Protein 4UQF (pdb70)

Radius of gyration: 34.8 Å; Cα contacts (8 Å, |Δi|>4): 4402; chains: 10; bounding box: 79×97×88 Å

InterPro domains:
  IPR001474 GTP cyclohydrolase I [MF_00223] (5-187)
  IPR001474 GTP cyclohydrolase I [NF006826] (2-188)
  IPR001474 GTP cyclohydrolase I [PTHR11109] (3-188)
  IPR001474 GTP cyclohydrolase I [TIGR00063] (9-188)
  IPR018234 GTP cyclohydrolase I, conserved site [PS00859] (65-81)
  IPR018234 GTP cyclohydrolase I, conserved site [PS00860] (114-124)
  IPR020602 GTP cyclohydrolase I domain [PF01227] (10-186)
  IPR043133 GTP cyclohydrolase I, C-terminal/NADPH-dependent 7-cyano-7-deazaguanine reductase [G3DSA:3.30.1130.10] (55-189)
  IPR043134 GTP cyclohydrolase I, N-terminal domain [G3DSA:1.10.286.10] (1-54)

Structure (mmCIF, N/CA/C/O backbone):
data_4UQF
#
_entry.id   4UQF
#
_cell.length_a   78.249
_cell.length_b   141.847
_cell.length_c   90.776
_cell.angle_alpha   90.00
_cell.angle_beta   104.61
_cell.angle_gamma   90.00
#
_symmetry.space_group_name_H-M   'P 1 21 1'
#
loop_
_atom_site.group_PDB
_atom_site.id
_atom_site.type_symbol
_atom_site.label_atom_id
_atom_site.label_alt_id
_atom_site.label_comp_id
_atom_site.label_asym_id
_atom_site.label_entity_id
_atom_site.label_seq_id
_atom_site.pdbx_PDB_ins_code
_atom_site.Cartn_x
_atom_site.Cartn_y
_atom_site.Cartn_z
_atom_site.occupancy
_atom_site.B_iso_or_equiv
_atom_site.auth_seq_id
_atom_site.auth_comp_id
_atom_site.auth_asym_id
_atom_site.auth_atom_id
_atom_site.pdbx_PDB_model_num
ATOM 1 N N . GLN A 1 16 ? 11.170 4.727 8.608 1.00 75.31 3 GLN A N 1
ATOM 2 C CA . GLN A 1 16 ? 9.758 4.902 8.153 1.00 73.99 3 GLN A CA 1
ATOM 3 C C . GLN A 1 16 ? 9.106 6.022 8.935 1.00 68.91 3 GLN A C 1
ATOM 4 O O . GLN A 1 16 ? 8.977 5.941 10.155 1.00 66.07 3 GLN A O 1
ATOM 10 N N . ILE A 1 17 ? 8.682 7.058 8.230 1.00 56.71 4 ILE A N 1
ATOM 11 C CA . ILE A 1 17 ? 8.128 8.205 8.876 1.00 47.23 4 ILE A CA 1
ATOM 12 C C . ILE A 1 17 ? 6.632 7.973 9.039 1.00 42.94 4 ILE A C 1
ATOM 13 O O . ILE A 1 17 ? 6.017 7.339 8.202 1.00 45.34 4 ILE A O 1
ATOM 18 N N . ASP A 1 18 ? 6.052 8.456 10.128 1.00 40.09 5 ASP A N 1
ATOM 19 C CA . ASP A 1 18 ? 4.620 8.332 10.322 1.00 41.23 5 ASP A CA 1
ATOM 20 C C . ASP A 1 18 ? 3.924 9.475 9.605 1.00 41.00 5 ASP A C 1
ATOM 21 O O . ASP A 1 18 ? 3.616 10.530 10.186 1.00 41.20 5 ASP A O 1
ATOM 26 N N . LYS A 1 19 ? 3.641 9.242 8.332 1.00 42.10 6 LYS A N 1
ATOM 27 C CA . LYS A 1 19 ? 3.036 10.263 7.488 1.00 43.57 6 LYS A CA 1
ATOM 28 C C . LYS A 1 19 ? 1.645 10.671 7.957 1.00 42.08 6 LYS A C 1
ATOM 29 O O . LYS A 1 19 ? 1.284 11.852 7.863 1.00 44.14 6 LYS A O 1
ATOM 35 N N . GLN A 1 20 ? 0.871 9.715 8.461 1.00 42.06 7 GLN A N 1
ATOM 36 C CA . GLN A 1 20 ? -0.526 9.993 8.862 1.00 40.76 7 GLN A CA 1
ATOM 37 C C . GLN A 1 20 ? -0.502 10.967 10.044 1.00 42.88 7 GLN A C 1
ATOM 38 O O . GLN A 1 20 ? -1.275 11.934 10.079 1.00 42.13 7 GLN A O 1
ATOM 44 N N . LYS A 1 21 ? 0.462 10.790 10.953 1.00 41.04 8 LYS A N 1
ATOM 45 C CA . LYS A 1 21 ? 0.591 11.691 12.099 1.00 43.57 8 LYS A CA 1
ATOM 46 C C . LYS A 1 21 ? 0.927 13.126 11.636 1.00 46.41 8 LYS A C 1
ATOM 47 O O . LYS A 1 21 ? 0.348 14.099 12.106 1.00 40.43 8 LYS A O 1
ATOM 53 N N . ILE A 1 22 ? 1.829 13.235 10.668 1.00 41.20 9 ILE A N 1
ATOM 54 C CA . ILE A 1 22 ? 2.177 14.525 10.111 1.00 36.49 9 ILE A CA 1
ATOM 55 C C . ILE A 1 22 ? 0.987 15.150 9.410 1.00 34.08 9 ILE A C 1
ATOM 56 O O . ILE A 1 22 ? 0.698 16.339 9.586 1.00 35.06 9 ILE A O 1
ATOM 61 N N . ALA A 1 23 ? 0.291 14.351 8.609 1.00 32.16 10 ALA A N 1
ATOM 62 C CA . ALA A 1 23 ? -0.889 14.843 7.924 1.00 33.38 10 ALA A CA 1
ATOM 63 C C . ALA A 1 23 ? -1.929 15.410 8.903 1.00 34.66 10 ALA A C 1
ATOM 64 O O . ALA A 1 23 ? -2.532 16.435 8.633 1.00 40.88 10 ALA A O 1
ATOM 66 N N . ASP A 1 24 ? -2.151 14.731 10.015 1.00 38.06 11 ASP A N 1
ATOM 67 C CA . ASP A 1 24 ? -3.116 15.198 11.009 1.00 40.28 11 ASP A CA 1
ATOM 68 C C . ASP A 1 24 ? -2.680 16.528 11.569 1.00 41.98 11 ASP A C 1
ATOM 69 O O . ASP A 1 24 ? -3.493 17.441 11.741 1.00 42.18 11 ASP A O 1
ATOM 74 N N . ALA A 1 25 ? -1.389 16.665 11.828 1.00 38.87 12 ALA A N 1
ATOM 75 C CA . ALA A 1 25 ? -0.873 17.934 12.325 1.00 40.76 12 ALA A CA 1
ATOM 76 C C . ALA A 1 25 ? -1.048 19.066 11.276 1.00 40.27 12 ALA A C 1
ATOM 77 O O . ALA A 1 25 ? -1.354 20.211 11.628 1.00 35.27 12 ALA A O 1
ATOM 79 N N . VAL A 1 26 ? -0.848 18.744 9.999 1.00 36.28 13 VAL A N 1
ATOM 80 C CA . VAL A 1 26 ? -0.963 19.750 8.966 1.00 37.08 13 VAL A CA 1
ATOM 81 C C . VAL A 1 26 ? -2.385 20.216 8.862 1.00 37.84 13 VAL A C 1
ATOM 82 O O . VAL A 1 26 ? -2.651 21.403 8.717 1.00 40.48 13 VAL A O 1
ATOM 86 N N . LYS A 1 27 ? -3.310 19.288 8.985 1.00 42.81 14 LYS A N 1
ATOM 87 C CA . LYS A 1 27 ? -4.716 19.636 8.957 1.00 42.33 14 LYS A CA 1
ATOM 88 C C . LYS A 1 27 ? -5.063 20.584 10.094 1.00 34.46 14 LYS A C 1
ATOM 89 O O . LYS A 1 27 ? -5.783 21.566 9.903 1.00 31.68 14 LYS A O 1
ATOM 95 N N . VAL A 1 28 ? -4.535 20.302 11.269 1.00 32.03 15 VAL A N 1
ATOM 96 C CA . VAL A 1 28 ? -4.739 21.193 12.425 1.00 36.67 15 VAL A CA 1
ATOM 97 C C . VAL A 1 28 ? -4.213 22.598 12.132 1.00 38.25 15 VAL A C 1
ATOM 98 O O . VAL A 1 28 ? -4.861 23.594 12.417 1.00 37.98 15 VAL A O 1
ATOM 102 N N . ILE A 1 29 ? -3.028 22.661 11.533 1.00 34.34 16 ILE A N 1
ATOM 103 C CA . ILE A 1 29 ? -2.460 23.924 11.178 1.00 30.51 16 ILE A CA 1
ATOM 104 C C . ILE A 1 29 ? -3.344 24.699 10.230 1.00 29.53 16 ILE A C 1
ATOM 105 O O . ILE A 1 29 ? -3.558 25.901 10.391 1.00 32.56 16 ILE A O 1
ATOM 110 N N . LEU A 1 30 ? -3.832 24.030 9.192 1.00 31.83 17 LEU A N 1
ATOM 111 C CA . LEU A 1 30 ? -4.707 24.677 8.224 1.00 35.92 17 LEU A CA 1
ATOM 112 C C . LEU A 1 30 ? -5.988 25.235 8.885 1.00 40.32 17 LEU A C 1
ATOM 113 O O . LEU A 1 30 ? -6.444 26.321 8.507 1.00 41.49 17 LEU A O 1
ATOM 118 N N . GLU A 1 31 ? -6.587 24.486 9.803 1.00 37.77 18 GLU A N 1
ATOM 119 C CA . GLU A 1 31 ? -7.785 24.995 10.486 1.00 44.92 18 GLU A CA 1
ATOM 120 C C . GLU A 1 31 ? -7.374 26.206 11.284 1.00 41.58 18 GLU A C 1
ATOM 121 O O . GLU A 1 31 ? -8.015 27.247 11.225 1.00 37.10 18 GLU A O 1
ATOM 127 N N . ALA A 1 32 ? -6.256 26.082 11.981 1.00 37.38 19 ALA A N 1
ATOM 128 C CA . ALA A 1 32 ? -5.829 27.123 12.898 1.00 35.49 19 ALA A CA 1
ATOM 129 C C . ALA A 1 32 ? -5.542 28.447 12.196 1.00 36.63 19 ALA A C 1
ATOM 130 O O . ALA A 1 32 ? -5.745 29.499 12.789 1.00 39.91 19 ALA A O 1
ATOM 132 N N . VAL A 1 33 ? -5.079 28.412 10.949 1.00 36.04 20 VAL A N 1
ATOM 133 C CA . VAL A 1 33 ? -4.770 29.674 10.242 1.00 34.27 20 VAL A CA 1
ATOM 134 C C . VAL A 1 33 ? -5.992 30.269 9.596 1.00 33.46 20 VAL A C 1
ATOM 135 O O . VAL A 1 33 ? -5.934 31.369 9.087 1.00 37.87 20 VAL A O 1
ATOM 139 N N . GLY A 1 34 ? -7.111 29.564 9.634 1.00 36.38 21 GLY A N 1
ATOM 140 C CA . GLY A 1 34 ? -8.378 30.136 9.181 1.00 38.10 21 GLY A CA 1
ATOM 141 C C . GLY A 1 34 ? -8.736 29.688 7.788 1.00 40.66 21 GLY A C 1
ATOM 142 O O . GLY A 1 34 ? -9.503 30.318 7.084 1.00 38.09 21 GLY A O 1
ATOM 143 N N . GLU A 1 35 ? -8.168 28.572 7.377 1.00 46.69 22 GLU A N 1
ATOM 144 C CA . GLU A 1 35 ? -8.411 28.042 6.052 1.00 46.78 22 GLU A CA 1
ATOM 145 C C . GLU A 1 35 ? -9.505 26.990 6.152 1.00 46.18 22 GLU A C 1
ATOM 146 O O . GLU A 1 35 ? -9.836 26.526 7.251 1.00 43.35 22 GLU A O 1
ATOM 152 N N . ASN A 1 36 ? -10.071 26.611 5.022 1.00 45.51 23 ASN A N 1
ATOM 153 C CA . ASN A 1 36 ? -11.032 25.509 4.988 1.00 50.77 23 ASN A CA 1
ATOM 154 C C . ASN A 1 36 ? -10.372 24.229 4.477 1.00 47.11 23 ASN A C 1
ATOM 155 O O . ASN A 1 36 ? -10.219 24.035 3.273 1.00 45.96 23 ASN A O 1
ATOM 160 N N . PRO A 1 37 ? -10.007 23.329 5.396 1.00 48.72 24 PRO A N 1
ATOM 161 C CA . PRO A 1 37 ? -9.236 22.142 5.007 1.00 50.05 24 PRO A CA 1
ATOM 162 C C . PRO A 1 37 ? -9.989 21.189 4.094 1.00 56.28 24 PRO A C 1
ATOM 163 O O . PRO A 1 37 ? -9.366 20.296 3.530 1.00 52.33 24 PRO A O 1
ATOM 167 N N . ASP A 1 38 ? -11.309 21.357 3.975 1.00 60.80 25 ASP A N 1
ATOM 168 C CA . ASP A 1 38 ? -12.107 20.492 3.120 1.00 58.19 25 ASP A CA 1
ATOM 169 C C . ASP A 1 38 ? -12.266 21.013 1.705 1.00 56.62 25 ASP A C 1
ATOM 170 O O . ASP A 1 38 ? -12.784 20.300 0.858 1.00 57.89 25 ASP A O 1
ATOM 175 N N . ARG A 1 39 ? -11.799 22.225 1.415 1.00 57.08 26 ARG A N 1
ATOM 176 C CA . ARG A 1 39 ? -11.912 22.739 0.046 1.00 50.66 26 ARG A CA 1
ATOM 177 C C . ARG A 1 39 ? -11.005 21.936 -0.882 1.00 52.13 26 ARG A C 1
ATOM 178 O O . ARG A 1 39 ? -10.013 21.354 -0.448 1.00 59.52 26 ARG A O 1
ATOM 186 N N . GLU A 1 40 ? -11.356 21.925 -2.157 1.00 56.22 27 GLU A N 1
ATOM 187 C CA . GLU A 1 40 ? -10.788 20.985 -3.122 1.00 65.08 27 GLU A CA 1
ATOM 188 C C . GLU A 1 40 ? -9.262 21.108 -3.194 1.00 60.07 27 GLU A C 1
ATOM 189 O O . GLU A 1 40 ? -8.561 20.107 -3.228 1.00 59.55 27 GLU A O 1
ATOM 195 N N . GLY A 1 41 ? -8.749 22.328 -3.133 1.00 57.37 28 GLY A N 1
ATOM 196 C CA . GLY A 1 41 ? -7.316 22.558 -3.242 1.00 48.80 28 GLY A CA 1
ATOM 197 C C . GLY A 1 41 ? -6.514 22.095 -2.045 1.00 48.69 28 GLY A C 1
ATOM 198 O O . GLY A 1 41 ? -5.277 22.001 -2.140 1.00 52.45 28 GLY A O 1
ATOM 199 N N . LEU A 1 42 ? -7.175 21.855 -0.904 1.00 41.22 29 LEU A N 1
ATOM 200 C CA . LEU A 1 42 ? -6.455 21.487 0.314 1.00 45.61 29 LEU A CA 1
ATOM 201 C C . LEU A 1 42 ? -6.675 20.076 0.794 1.00 43.59 29 LEU A C 1
ATOM 202 O O . LEU A 1 42 ? -5.943 19.607 1.653 1.00 49.85 29 LEU A O 1
ATOM 207 N N . ILE A 1 43 ? -7.635 19.386 0.220 1.00 45.45 30 ILE A N 1
ATOM 208 C CA . ILE A 1 43 ? -7.974 18.046 0.687 1.00 50.59 30 ILE A CA 1
ATOM 209 C C . ILE A 1 43 ? -6.762 17.117 0.792 1.00 42.11 30 ILE A C 1
ATOM 210 O O . ILE A 1 43 ? -6.576 16.472 1.809 1.00 43.28 30 ILE A O 1
ATOM 215 N N . ASP A 1 44 ? -5.936 17.094 -0.241 1.00 37.25 31 ASP A N 1
ATOM 216 C CA . ASP A 1 44 ? -4.763 16.262 -0.262 1.00 42.72 31 ASP A CA 1
ATOM 217 C C . ASP A 1 44 ? -3.495 16.910 0.264 1.00 39.86 31 ASP A C 1
ATOM 218 O O . ASP A 1 44 ? -2.422 16.309 0.235 1.00 38.69 31 ASP A O 1
ATOM 223 N N . THR A 1 45 ? -3.604 18.134 0.751 1.00 39.73 32 THR A N 1
ATOM 224 C CA . THR A 1 45 ? -2.391 18.875 1.105 1.00 40.52 32 THR A CA 1
ATOM 225 C C . THR A 1 45 ? -1.679 18.228 2.305 1.00 36.57 32 THR A C 1
ATOM 226 O O . THR A 1 45 ? -0.467 18.104 2.325 1.00 39.82 32 THR A O 1
ATOM 230 N N . PRO A 1 46 ? -2.447 17.807 3.311 1.00 35.28 33 PRO A N 1
ATOM 231 C CA . PRO A 1 46 ? -1.788 17.204 4.460 1.00 35.46 33 PRO A CA 1
ATOM 232 C C . PRO A 1 46 ? -0.884 16.061 4.090 1.00 35.15 33 PRO A C 1
ATOM 233 O O . PRO A 1 46 ? 0.256 16.004 4.552 1.00 39.24 33 PRO A O 1
ATOM 237 N N . MET A 1 47 ? -1.365 15.161 3.258 1.00 36.85 34 MET A N 1
ATOM 238 C CA . MET A 1 47 ? -0.544 14.022 2.849 1.00 40.98 34 MET A CA 1
ATOM 239 C C . MET A 1 47 ? 0.594 14.445 1.923 1.00 38.05 34 MET A C 1
ATOM 240 O O . MET A 1 47 ? 1.695 13.873 1.964 1.00 35.58 34 MET A O 1
ATOM 245 N N . ARG A 1 48 ? 0.333 15.429 1.078 1.00 35.38 35 ARG A N 1
ATOM 246 C CA . ARG A 1 48 ? 1.373 15.930 0.199 1.00 35.05 35 ARG A CA 1
ATOM 247 C C . ARG A 1 48 ? 2.515 16.554 0.993 1.00 34.60 35 ARG A C 1
ATOM 248 O O . ARG A 1 48 ? 3.700 16.299 0.722 1.00 37.89 35 ARG A O 1
ATOM 256 N N . VAL A 1 49 ? 2.160 17.321 2.013 1.00 32.82 36 VAL A N 1
ATOM 257 C CA . VAL A 1 49 ? 3.171 17.861 2.906 1.00 35.18 36 VAL A CA 1
ATOM 258 C C . VAL A 1 49 ? 3.928 16.736 3.633 1.00 38.19 36 VAL A C 1
ATOM 259 O O . VAL A 1 49 ? 5.157 16.777 3.775 1.00 41.49 36 VAL A O 1
ATOM 263 N N . ALA A 1 50 ? 3.212 15.709 4.073 1.00 39.65 37 ALA A N 1
ATOM 264 C CA . ALA A 1 50 ? 3.885 14.585 4.724 1.00 35.18 37 ALA A CA 1
ATOM 265 C C . ALA A 1 50 ? 4.910 13.952 3.786 1.00 33.58 37 ALA A C 1
ATOM 266 O O . ALA A 1 50 ? 6.025 13.657 4.204 1.00 33.76 37 ALA A O 1
ATOM 268 N N . ARG A 1 51 ? 4.519 13.712 2.544 1.00 33.96 38 ARG A N 1
ATOM 269 C CA . ARG A 1 51 ? 5.391 13.036 1.595 1.00 37.43 38 ARG A CA 1
ATOM 270 C C . ARG A 1 51 ? 6.594 13.904 1.292 1.00 40.30 38 ARG A C 1
ATOM 271 O O . ARG A 1 51 ? 7.706 13.406 1.107 1.00 32.10 38 ARG A O 1
ATOM 279 N N . MET A 1 52 ? 6.353 15.197 1.232 1.00 37.72 39 MET A N 1
ATOM 280 C CA . MET A 1 52 ? 7.425 16.093 1.005 1.00 39.62 39 MET A CA 1
ATOM 281 C C . MET A 1 52 ? 8.424 16.071 2.150 1.00 42.63 39 MET A C 1
ATOM 282 O O . MET A 1 52 ? 9.634 15.952 1.924 1.00 40.96 39 MET A O 1
ATOM 287 N N . TYR A 1 53 ? 7.933 16.118 3.381 1.00 41.64 40 TYR A N 1
ATOM 288 C CA . TYR A 1 53 ? 8.843 16.032 4.522 1.00 40.21 40 TYR A CA 1
ATOM 289 C C . TYR A 1 53 ? 9.624 14.738 4.534 1.00 37.77 40 TYR A C 1
ATOM 290 O O . TYR A 1 53 ? 10.812 14.698 4.876 1.00 37.74 40 TYR A O 1
ATOM 299 N N . GLU A 1 54 ? 8.967 13.649 4.155 1.00 37.84 41 GLU A N 1
ATOM 300 C CA . GLU A 1 54 ? 9.659 12.383 4.108 1.00 38.82 41 GLU A CA 1
ATOM 301 C C . GLU A 1 54 ? 10.891 12.517 3.193 1.00 38.06 41 GLU A C 1
ATOM 302 O O . GLU A 1 54 ? 11.925 11.917 3.459 1.00 43.76 41 GLU A O 1
ATOM 308 N N . GLU A 1 55 ? 10.725 13.228 2.096 1.00 35.38 42 GLU A N 1
ATOM 309 C CA . GLU A 1 55 ? 11.744 13.286 1.092 1.00 44.01 42 GLU A CA 1
ATOM 310 C C . GLU A 1 55 ? 12.836 14.273 1.478 1.00 44.32 42 GLU A C 1
ATOM 311 O O . GLU A 1 55 ? 14.005 13.884 1.523 1.00 43.54 42 GLU A O 1
ATOM 317 N N . VAL A 1 56 ? 12.441 15.493 1.845 1.00 38.25 43 VAL A N 1
ATOM 318 C CA . VAL A 1 56 ? 13.405 16.508 2.187 1.00 36.09 43 VAL A CA 1
ATOM 319 C C . VAL A 1 56 ? 14.091 16.322 3.551 1.00 36.18 43 VAL A C 1
ATOM 320 O O . VAL A 1 56 ? 15.174 16.868 3.775 1.00 38.31 43 VAL A O 1
ATOM 324 N N . PHE A 1 57 ? 13.535 15.497 4.429 1.00 32.62 44 PHE A N 1
ATOM 325 C CA . PHE A 1 57 ? 14.224 15.165 5.674 1.00 31.26 44 PHE A CA 1
ATOM 326 C C . PHE A 1 57 ? 14.765 13.767 5.750 1.00 29.03 44 PHE A C 1
ATOM 327 O O . PHE A 1 57 ? 15.088 13.294 6.832 1.00 33.91 44 PHE A O 1
ATOM 335 N N . ALA A 1 58 ? 14.911 13.112 4.603 1.00 32.62 45 ALA A N 1
ATOM 336 C CA . ALA A 1 58 ? 15.355 11.721 4.591 1.00 34.21 45 ALA A CA 1
ATOM 337 C C . ALA A 1 58 ? 16.746 11.525 5.205 1.00 36.90 45 ALA A C 1
ATOM 338 O O . ALA A 1 58 ? 17.054 10.457 5.787 1.00 46.12 45 ALA A O 1
ATOM 340 N N . GLY A 1 59 ? 17.552 12.582 5.166 1.00 36.54 46 GLY A N 1
ATOM 341 C CA . GLY A 1 59 ? 18.912 12.547 5.720 1.00 36.59 46 GLY A CA 1
ATOM 342 C C . GLY A 1 59 ? 19.007 12.308 7.202 1.00 36.95 46 GLY A C 1
ATOM 343 O O . GLY A 1 59 ? 20.053 11.901 7.702 1.00 32.80 46 GLY A O 1
ATOM 344 N N . LEU A 1 60 ? 17.906 12.564 7.924 1.00 34.69 47 LEU A N 1
ATOM 345 C CA . LEU A 1 60 ? 17.851 12.262 9.352 1.00 33.91 47 LEU A CA 1
ATOM 346 C C . LEU A 1 60 ? 18.083 10.806 9.612 1.00 33.09 47 LEU A C 1
ATOM 347 O O . LEU A 1 60 ? 18.378 10.427 10.733 1.00 42.12 47 LEU A O 1
ATOM 352 N N . LYS A 1 61 ? 17.828 9.969 8.622 1.00 40.21 48 LYS A N 1
ATOM 353 C CA . LYS A 1 61 ? 17.905 8.517 8.810 1.00 49.62 48 LYS A CA 1
ATOM 354 C C . LYS A 1 61 ? 19.180 7.924 8.207 1.00 52.02 48 LYS A C 1
ATOM 355 O O . LYS A 1 61 ? 19.323 6.712 8.198 1.00 66.54 48 LYS A O 1
ATOM 361 N N . LYS A 1 62 ? 20.053 8.759 7.654 1.00 42.48 49 LYS A N 1
ATOM 362 C CA . LYS A 1 62 ? 21.219 8.278 6.916 1.00 44.24 49 LYS A CA 1
ATOM 363 C C . LYS A 1 62 ? 22.509 8.840 7.477 1.00 34.04 49 LYS A C 1
ATOM 364 O O . LYS A 1 62 ? 22.552 9.969 7.920 1.00 33.37 49 LYS A O 1
ATOM 370 N N . ASP A 1 63 ? 23.538 8.027 7.531 1.00 33.92 50 ASP A N 1
ATOM 371 C CA . ASP A 1 63 ? 24.894 8.536 7.814 1.00 32.97 50 ASP A CA 1
ATOM 372 C C . ASP A 1 63 ? 25.455 8.991 6.469 1.00 30.24 50 ASP A C 1
ATOM 373 O O . ASP A 1 63 ? 25.619 8.187 5.566 1.00 29.59 50 ASP A O 1
ATOM 378 N N . PRO A 1 64 ? 25.662 10.297 6.302 1.00 32.12 51 PRO A N 1
ATOM 379 C CA . PRO A 1 64 ? 26.118 10.816 5.017 1.00 33.75 51 PRO A CA 1
ATOM 380 C C . PRO A 1 64 ? 27.564 10.433 4.671 1.00 35.93 51 PRO A C 1
ATOM 381 O O . PRO A 1 64 ? 27.945 10.490 3.517 1.00 37.63 51 PRO A O 1
ATOM 385 N N . SER A 1 65 ? 28.351 10.033 5.654 1.00 35.47 52 SER A N 1
ATOM 386 C CA . SER A 1 65 ? 29.743 9.633 5.398 1.00 33.37 52 SER A CA 1
ATOM 387 C C . SER A 1 65 ? 29.872 8.309 4.624 1.00 34.78 52 SER A C 1
ATOM 388 O O . SER A 1 65 ? 30.978 7.970 4.170 1.00 35.57 52 SER A O 1
ATOM 391 N N . VAL A 1 66 ? 28.795 7.520 4.524 1.00 33.22 53 VAL A N 1
ATOM 392 C CA . VAL A 1 66 ? 28.911 6.160 3.972 1.00 36.32 53 VAL A CA 1
ATOM 393 C C . VAL A 1 66 ? 29.200 6.186 2.491 1.00 34.63 53 VAL A C 1
ATOM 394 O O . VAL A 1 66 ? 29.782 5.253 1.977 1.00 43.27 53 VAL A O 1
ATOM 398 N N . HIS A 1 67 ? 28.853 7.271 1.826 1.00 30.51 54 HIS A N 1
ATOM 399 C CA . HIS A 1 67 ? 29.115 7.362 0.423 1.00 29.76 54 HIS A CA 1
ATOM 400 C C . HIS A 1 67 ? 30.632 7.323 0.124 1.00 30.06 54 HIS A C 1
ATOM 401 O O . HIS A 1 67 ? 30.996 7.033 -1.013 1.00 27.18 54 HIS A O 1
ATOM 408 N N . PHE A 1 68 ? 31.486 7.632 1.102 1.00 27.35 55 PHE A N 1
ATOM 409 C CA . PHE A 1 68 ? 32.938 7.605 0.863 1.00 35.11 55 PHE A CA 1
ATOM 410 C C . PHE A 1 68 ? 33.522 6.286 1.345 1.00 34.59 55 PHE A C 1
ATOM 411 O O . PHE A 1 68 ? 34.754 6.143 1.416 1.00 40.01 55 PHE A O 1
ATOM 419 N N . ASP A 1 69 ? 32.654 5.329 1.674 1.00 32.41 56 ASP A N 1
ATOM 420 C CA . ASP A 1 69 ? 33.082 3.960 1.957 1.00 37.49 56 ASP A CA 1
ATOM 421 C C . ASP A 1 69 ? 32.965 3.195 0.658 1.00 34.28 56 ASP A C 1
ATOM 422 O O . ASP A 1 69 ? 32.023 2.456 0.383 1.00 30.94 56 ASP A O 1
ATOM 427 N N . THR A 1 70 ? 33.941 3.383 -0.161 1.00 33.87 57 THR A N 1
ATOM 428 C CA . THR A 1 70 ? 33.783 2.952 -1.504 1.00 34.82 57 THR A CA 1
ATOM 429 C C . THR A 1 70 ? 35.210 2.966 -2.004 1.00 33.27 57 THR A C 1
ATOM 430 O O . THR A 1 70 ? 36.115 3.509 -1.377 1.00 29.97 57 THR A O 1
ATOM 434 N N . ILE A 1 71 ? 35.361 2.415 -3.171 1.00 33.08 58 ILE A N 1
ATOM 435 C CA . ILE A 1 71 ? 36.651 2.342 -3.753 1.00 37.07 58 ILE A CA 1
ATOM 436 C C . ILE A 1 71 ? 36.805 3.726 -4.337 1.00 39.92 58 ILE A C 1
ATOM 437 O O . ILE A 1 71 ? 35.840 4.301 -4.809 1.00 41.33 58 ILE A O 1
ATOM 442 N N . PHE A 1 72 ? 38.009 4.257 -4.221 1.00 41.34 59 PHE A N 1
ATOM 443 C CA . PHE A 1 72 ? 38.330 5.560 -4.704 1.00 38.25 59 PHE A CA 1
ATOM 444 C C . PHE A 1 72 ? 38.842 5.538 -6.147 1.00 35.50 59 PHE A C 1
ATOM 445 O O . PHE A 1 72 ? 39.270 4.548 -6.739 1.00 41.26 59 PHE A O 1
ATOM 453 N N . GLU A 1 73 ? 38.922 6.729 -6.675 1.00 38.28 60 GLU A N 1
ATOM 454 C CA . GLU A 1 73 ? 39.315 6.874 -8.055 1.00 41.02 60 GLU A CA 1
ATOM 455 C C . GLU A 1 73 ? 40.796 6.763 -8.221 1.00 36.61 60 GLU A C 1
ATOM 456 O O . GLU A 1 73 ? 41.559 6.960 -7.267 1.00 43.68 60 GLU A O 1
ATOM 462 N N . GLU A 1 74 ? 41.159 6.539 -9.470 1.00 39.27 61 GLU A N 1
ATOM 463 C CA . GLU A 1 74 ? 42.568 6.331 -9.900 1.00 49.03 61 GLU A CA 1
ATOM 464 C C . GLU A 1 74 ? 43.433 7.460 -9.354 1.00 48.37 61 GLU A C 1
ATOM 465 O O . GLU A 1 74 ? 43.030 8.591 -9.400 1.00 42.68 61 GLU A O 1
ATOM 471 N N . GLN A 1 75 ? 44.603 7.113 -8.832 1.00 60.86 62 GLN A N 1
ATOM 472 C CA . GLN A 1 75 ? 45.509 8.044 -8.138 1.00 74.83 62 GLN A CA 1
ATOM 473 C C . GLN A 1 75 ? 45.830 9.323 -8.923 1.00 74.08 62 GLN A C 1
ATOM 474 O O . GLN A 1 75 ? 46.078 9.313 -10.105 1.00 83.58 62 GLN A O 1
ATOM 480 N N . HIS A 1 76 ? 45.847 10.441 -8.231 1.00 60.08 63 HIS A N 1
ATOM 481 C CA . HIS A 1 76 ? 46.021 11.704 -8.864 1.00 68.76 63 HIS A CA 1
ATOM 482 C C . HIS A 1 76 ? 46.417 12.685 -7.764 1.00 77.45 63 HIS A C 1
ATOM 483 O O . HIS A 1 76 ? 45.856 12.604 -6.666 1.00 55.46 63 HIS A O 1
ATOM 490 N N . GLU A 1 77 ? 47.358 13.605 -8.033 1.00 84.41 64 GLU A N 1
ATOM 491 C CA . GLU A 1 77 ? 48.029 14.335 -6.930 1.00 78.46 64 GLU A CA 1
ATOM 492 C C . GLU A 1 77 ? 47.797 15.849 -6.910 1.00 62.25 64 GLU A C 1
ATOM 493 O O . GLU A 1 77 ? 48.360 16.540 -6.069 1.00 79.48 64 GLU A O 1
ATOM 499 N N . GLU A 1 78 ? 46.955 16.365 -7.791 1.00 54.43 65 GLU A N 1
ATOM 500 C CA . GLU A 1 78 ? 46.790 17.809 -7.887 1.00 57.95 65 GLU A CA 1
ATOM 501 C C . GLU A 1 78 ? 45.407 18.301 -7.405 1.00 52.05 65 GLU A C 1
ATOM 502 O O . GLU A 1 78 ? 44.554 17.522 -7.090 1.00 63.69 65 GLU A O 1
ATOM 508 N N . LEU A 1 79 ? 45.210 19.606 -7.286 1.00 50.03 66 LEU A N 1
ATOM 509 C CA . LEU A 1 79 ? 43.929 20.172 -6.896 1.00 37.91 66 LEU A CA 1
ATOM 510 C C . LEU A 1 79 ? 42.781 19.592 -7.711 1.00 33.68 66 LEU A C 1
ATOM 511 O O . LEU A 1 79 ? 42.806 19.611 -8.941 1.00 37.54 66 LEU A O 1
ATOM 516 N N . VAL A 1 80 ? 41.721 19.221 -7.013 1.00 36.08 67 VAL A N 1
ATOM 517 C CA . VAL A 1 80 ? 40.448 18.893 -7.647 1.00 40.67 67 VAL A CA 1
ATOM 518 C C . VAL A 1 80 ? 39.371 19.825 -7.136 1.00 34.14 67 VAL A C 1
ATOM 519 O O . VAL A 1 80 ? 39.224 20.008 -5.940 1.00 34.41 67 VAL A O 1
ATOM 523 N N . LEU A 1 81 ? 38.603 20.414 -8.043 1.00 35.60 68 LEU A N 1
ATOM 524 C CA . LEU A 1 81 ? 37.530 21.284 -7.657 1.00 41.04 68 LEU A CA 1
ATOM 525 C C . LEU A 1 81 ? 36.273 20.825 -8.377 1.00 37.18 68 LEU A C 1
ATOM 526 O O . LEU A 1 81 ? 36.237 20.712 -9.593 1.00 33.05 68 LEU A O 1
ATOM 531 N N . VAL A 1 82 ? 35.211 20.675 -7.615 1.00 30.94 69 VAL A N 1
ATOM 532 C CA . VAL A 1 82 ? 33.918 20.406 -8.200 1.00 34.88 69 VAL A CA 1
ATOM 533 C C . VAL A 1 82 ? 33.090 21.598 -7.833 1.00 35.71 69 VAL A C 1
ATOM 534 O O . VAL A 1 82 ? 32.803 21.812 -6.646 1.00 26.61 69 VAL A O 1
ATOM 538 N N . LYS A 1 83 ? 32.633 22.331 -8.842 1.00 36.67 70 LYS A N 1
ATOM 539 C CA . LYS A 1 83 ? 31.855 23.527 -8.577 1.00 36.97 70 LYS A CA 1
ATOM 540 C C . LYS A 1 83 ? 30.425 23.481 -9.100 1.00 27.15 70 LYS A C 1
ATOM 541 O O . LYS A 1 83 ? 30.088 22.715 -9.978 1.00 26.09 70 LYS A O 1
ATOM 547 N N . ASP A 1 84 ? 29.616 24.367 -8.568 1.00 29.29 71 ASP A N 1
ATOM 548 C CA . ASP A 1 84 ? 28.183 24.510 -8.934 1.00 31.81 71 ASP A CA 1
ATOM 549 C C . ASP A 1 84 ? 27.433 23.217 -8.734 1.00 26.21 71 ASP A C 1
ATOM 550 O O . ASP A 1 84 ? 26.731 22.776 -9.611 1.00 35.91 71 ASP A O 1
ATOM 555 N N . ILE A 1 85 ? 27.610 22.612 -7.581 1.00 24.01 72 ILE A N 1
ATOM 556 C CA . ILE A 1 85 ? 26.809 21.465 -7.193 1.00 26.34 72 ILE A CA 1
ATOM 557 C C . ILE A 1 85 ? 25.514 21.998 -6.577 1.00 25.26 72 ILE A C 1
ATOM 558 O O . ILE A 1 85 ? 25.540 22.611 -5.489 1.00 27.87 72 ILE A O 1
ATOM 563 N N . ARG A 1 86 ? 24.395 21.798 -7.246 1.00 27.05 73 ARG A N 1
ATOM 564 C CA . ARG A 1 86 ? 23.144 22.319 -6.752 1.00 30.33 73 ARG A CA 1
ATOM 565 C C . ARG A 1 86 ? 22.830 21.630 -5.442 1.00 29.04 73 ARG A C 1
ATOM 566 O O . ARG A 1 86 ? 23.028 20.422 -5.309 1.00 30.97 73 ARG A O 1
ATOM 574 N N . PHE A 1 87 ? 22.318 22.380 -4.481 1.00 27.07 74 PHE A N 1
ATOM 575 C CA . PHE A 1 87 ? 21.716 21.741 -3.310 1.00 28.20 74 PHE A CA 1
ATOM 576 C C . PHE A 1 87 ? 20.489 22.515 -2.846 1.00 24.14 74 PHE A C 1
ATOM 577 O O . PHE A 1 87 ? 20.280 23.691 -3.198 1.00 22.53 74 PHE A O 1
ATOM 585 N N . SER A 1 88 ? 19.720 21.889 -1.990 1.00 24.69 75 SER A N 1
ATOM 586 C CA . SER A 1 88 ? 18.644 22.600 -1.273 1.00 32.22 75 SER A CA 1
ATOM 587 C C . SER A 1 88 ? 18.483 21.994 0.093 1.00 29.47 75 SER A C 1
ATOM 588 O O . SER A 1 88 ? 18.902 20.876 0.329 1.00 27.57 75 SER A O 1
ATOM 591 N N . SER A 1 89 ? 17.898 22.750 1.003 1.00 26.93 76 SER A N 1
ATOM 592 C CA . SER A 1 89 ? 17.710 22.266 2.337 1.00 28.66 76 SER A CA 1
ATOM 593 C C . SER A 1 89 ? 16.524 23.015 2.929 1.00 24.15 76 SER A C 1
ATOM 594 O O . SER A 1 89 ? 15.931 23.802 2.238 1.00 23.20 76 SER A O 1
ATOM 597 N N . MET A 1 90 ? 16.285 22.862 4.219 1.00 25.19 77 MET A N 1
ATOM 598 C CA . MET A 1 90 ? 15.241 23.615 4.910 1.00 30.65 77 MET A CA 1
ATOM 599 C C . MET A 1 90 ? 15.835 24.282 6.107 1.00 28.11 77 MET A C 1
ATOM 600 O O . MET A 1 90 ? 16.537 23.610 6.850 1.00 35.60 77 MET A O 1
ATOM 605 N N . CYS A 1 91 ? 15.625 25.594 6.291 1.00 29.91 78 CYS A N 1
ATOM 606 C CA . CYS A 1 91 ? 16.177 26.257 7.489 1.00 35.17 78 CYS A CA 1
ATOM 607 C C . CYS A 1 91 ? 15.532 25.580 8.688 1.00 32.18 78 CYS A C 1
ATOM 608 O O . CYS A 1 91 ? 14.358 25.243 8.668 1.00 34.11 78 CYS A O 1
ATOM 611 N N . GLU A 1 92 ? 16.335 25.279 9.684 1.00 30.20 79 GLU A N 1
ATOM 612 C CA . GLU A 1 92 ? 15.801 24.713 10.897 1.00 33.72 79 GLU A CA 1
ATOM 613 C C . GLU A 1 92 ? 14.969 25.717 11.705 1.00 33.58 79 GLU A C 1
ATOM 614 O O . GLU A 1 92 ? 14.162 25.331 12.538 1.00 33.61 79 GLU A O 1
ATOM 620 N N . HIS A 1 93 ? 15.192 27.005 11.486 1.00 32.38 80 HIS A N 1
ATOM 621 C CA . HIS A 1 93 ? 14.462 27.995 12.245 1.00 32.33 80 HIS A CA 1
ATOM 622 C C . HIS A 1 93 ? 13.005 28.084 11.832 1.00 29.92 80 HIS A C 1
ATOM 623 O O . HIS A 1 93 ? 12.161 28.342 12.665 1.00 29.91 80 HIS A O 1
ATOM 630 N N . HIS A 1 94 ? 12.750 27.948 10.541 1.00 27.85 81 HIS A N 1
ATOM 631 C CA . HIS A 1 94 ? 11.438 28.226 9.956 1.00 30.83 81 HIS A CA 1
ATOM 632 C C . HIS A 1 94 ? 10.881 27.118 9.120 1.00 30.50 81 HIS A C 1
ATOM 633 O O . HIS A 1 94 ? 9.769 27.252 8.632 1.00 34.70 81 HIS A O 1
ATOM 640 N N . LEU A 1 95 ? 11.697 26.108 8.862 1.00 35.96 82 LEU A N 1
ATOM 641 C CA . LEU A 1 95 ? 11.336 25.024 7.979 1.00 40.04 82 LEU A CA 1
ATOM 642 C C . LEU A 1 95 ? 10.916 25.509 6.599 1.00 39.95 82 LEU A C 1
ATOM 643 O O . LEU A 1 95 ? 9.934 25.019 6.034 1.00 40.04 82 LEU A O 1
ATOM 648 N N . VAL A 1 96 ? 11.649 26.476 6.067 1.00 36.20 83 VAL A N 1
ATOM 649 C CA . VAL A 1 96 ? 11.429 26.882 4.698 1.00 40.68 83 VAL A CA 1
ATOM 650 C C . VAL A 1 96 ? 12.711 26.674 3.898 1.00 35.08 83 VAL A C 1
ATOM 651 O O . VAL A 1 96 ? 13.809 26.782 4.441 1.00 36.25 83 VAL A O 1
ATOM 655 N N . PRO A 1 97 ? 12.570 26.390 2.598 1.00 33.65 84 PRO A N 1
ATOM 656 C CA . PRO A 1 97 ? 13.728 26.041 1.819 1.00 32.36 84 PRO A CA 1
ATOM 657 C C . PRO A 1 97 ? 14.748 27.127 1.695 1.00 31.70 84 PRO A C 1
ATOM 658 O O . PRO A 1 97 ? 14.408 28.311 1.680 1.00 32.84 84 PRO A O 1
ATOM 662 N N . PHE A 1 98 ? 16.007 26.711 1.650 1.00 29.77 85 PHE A N 1
ATOM 663 C CA . PHE A 1 98 ? 17.054 27.527 1.088 1.00 28.94 85 PHE A CA 1
ATOM 664 C C . PHE A 1 98 ? 17.814 26.676 0.092 1.00 29.25 85 PHE A C 1
ATOM 665 O O . PHE A 1 98 ? 17.822 25.458 0.185 1.00 29.76 85 PHE A O 1
ATOM 673 N N . PHE A 1 99 ? 18.410 27.314 -0.900 1.00 29.45 86 PHE A N 1
ATOM 674 C CA . PHE A 1 99 ? 18.954 26.581 -2.028 1.00 32.76 86 PHE A CA 1
ATOM 675 C C . PHE A 1 99 ? 20.040 27.397 -2.735 1.00 29.96 86 PHE A C 1
ATOM 676 O O . PHE A 1 99 ? 20.022 28.629 -2.704 1.00 30.89 86 PHE A O 1
ATOM 684 N N . GLY A 1 100 ? 20.920 26.692 -3.421 1.00 25.66 87 GLY A N 1
ATOM 685 C CA . GLY A 1 100 ? 21.956 27.323 -4.189 1.00 30.45 87 GLY A CA 1
ATOM 686 C C . GLY A 1 100 ? 22.995 26.307 -4.617 1.00 27.33 87 GLY A C 1
ATOM 687 O O . GLY A 1 100 ? 22.651 25.221 -5.077 1.00 29.58 87 GLY A O 1
ATOM 688 N N . VAL A 1 101 ? 24.262 26.662 -4.509 1.00 30.78 88 VAL A N 1
ATOM 689 C CA . VAL A 1 101 ? 25.334 25.784 -5.003 1.00 23.90 88 VAL A CA 1
ATOM 690 C C . VAL A 1 101 ? 26.326 25.588 -3.939 1.00 23.29 88 VAL A C 1
ATOM 691 O O . VAL A 1 101 ? 26.540 26.462 -3.084 1.00 25.87 88 VAL A O 1
ATOM 695 N N . ALA A 1 102 ? 26.986 24.447 -4.021 1.00 25.83 89 ALA A N 1
ATOM 696 C CA . ALA A 1 102 ? 28.195 24.172 -3.241 1.00 26.90 89 ALA A CA 1
ATOM 697 C C . ALA A 1 102 ? 29.382 24.002 -4.191 1.00 26.13 89 ALA A C 1
ATOM 698 O O . ALA A 1 102 ? 29.243 23.467 -5.287 1.00 24.56 89 ALA A O 1
ATOM 700 N N . HIS A 1 103 ? 30.538 24.434 -3.720 1.00 26.17 90 HIS A N 1
ATOM 701 C CA . HIS A 1 103 ? 31.806 24.244 -4.408 1.00 28.50 90 HIS A CA 1
ATOM 702 C C . HIS A 1 103 ? 32.756 23.525 -3.461 1.00 27.49 90 HIS A C 1
ATOM 703 O O . HIS A 1 103 ? 32.904 23.949 -2.334 1.00 31.51 90 HIS A O 1
ATOM 710 N N . VAL A 1 104 ? 33.340 22.419 -3.901 1.00 25.80 91 VAL A N 1
ATOM 711 C CA . VAL A 1 104 ? 34.179 21.628 -3.052 1.00 26.35 91 VAL A CA 1
ATOM 712 C C . VAL A 1 104 ? 35.514 21.435 -3.734 1.00 29.28 91 VAL A C 1
ATOM 713 O O . VAL A 1 104 ? 35.583 20.881 -4.845 1.00 33.28 91 VAL A O 1
ATOM 717 N N . ALA A 1 105 ? 36.562 21.814 -3.039 1.00 30.08 92 ALA A N 1
ATOM 718 C CA . ALA A 1 105 ? 37.917 21.691 -3.557 1.00 30.97 92 ALA A CA 1
ATOM 719 C C . ALA A 1 105 ? 38.767 20.927 -2.568 1.00 33.29 92 ALA A C 1
ATOM 720 O O . ALA A 1 105 ? 38.603 21.052 -1.339 1.00 38.19 92 ALA A O 1
ATOM 722 N N . TYR A 1 106 ? 39.697 20.153 -3.048 1.00 28.05 93 TYR A N 1
ATOM 723 C CA . TYR A 1 106 ? 40.605 19.558 -2.135 1.00 28.97 93 TYR A CA 1
ATOM 724 C C . TYR A 1 106 ? 41.860 19.067 -2.786 1.00 27.29 93 TYR A C 1
ATOM 725 O O . TYR A 1 106 ? 41.940 18.903 -3.947 1.00 27.13 93 TYR A O 1
ATOM 734 N N . LEU A 1 107 ? 42.825 18.828 -1.954 1.00 32.63 94 LEU A N 1
ATOM 735 C CA . LEU A 1 107 ? 44.132 18.363 -2.352 1.00 36.04 94 LEU A CA 1
ATOM 736 C C . LEU A 1 107 ? 44.287 16.928 -1.941 1.00 30.03 94 LEU A C 1
ATOM 737 O O . LEU A 1 107 ? 44.517 16.631 -0.788 1.00 29.32 94 LEU A O 1
ATOM 742 N N . PRO A 1 108 ? 44.163 16.017 -2.899 1.00 30.87 95 PRO A N 1
ATOM 743 C CA . PRO A 1 108 ? 44.265 14.628 -2.553 1.00 33.50 95 PRO A CA 1
ATOM 744 C C . PRO A 1 108 ? 45.640 14.291 -1.936 1.00 35.94 95 PRO A C 1
ATOM 745 O O . PRO A 1 108 ? 46.608 14.958 -2.183 1.00 31.48 95 PRO A O 1
ATOM 749 N N . GLN A 1 109 ? 45.646 13.275 -1.099 1.00 41.97 96 GLN A N 1
ATOM 750 C CA . GLN A 1 109 ? 46.828 12.760 -0.476 1.00 39.61 96 GLN A CA 1
ATOM 751 C C . GLN A 1 109 ? 46.923 11.296 -0.831 1.00 38.95 96 GLN A C 1
ATOM 752 O O . GLN A 1 109 ? 45.919 10.584 -0.759 1.00 41.74 96 GLN A O 1
ATOM 758 N N . ASN A 1 110 ? 48.091 10.878 -1.300 1.00 42.87 97 ASN A N 1
ATOM 759 C CA . ASN A 1 110 ? 48.346 9.490 -1.668 1.00 46.28 97 ASN A CA 1
ATOM 760 C C . ASN A 1 110 ? 47.323 9.003 -2.695 1.00 45.76 97 ASN A C 1
ATOM 761 O O . ASN A 1 110 ? 46.951 7.828 -2.702 1.00 42.89 97 ASN A O 1
ATOM 766 N N . GLY A 1 111 ? 46.909 9.908 -3.585 1.00 44.92 98 GLY A N 1
ATOM 767 C CA . GLY A 1 111 ? 45.999 9.596 -4.682 1.00 52.24 98 GLY A CA 1
ATOM 768 C C . GLY A 1 111 ? 44.544 9.283 -4.339 1.00 57.53 98 GLY A C 1
ATOM 769 O O . GLY A 1 111 ? 43.846 8.674 -5.170 1.00 60.90 98 GLY A O 1
ATOM 770 N N . ARG A 1 112 ? 44.132 9.562 -3.100 1.00 43.12 99 ARG A N 1
ATOM 771 C CA . ARG A 1 112 ? 42.789 9.214 -2.662 1.00 46.26 99 ARG A CA 1
ATOM 772 C C . ARG A 1 112 ? 41.834 10.247 -3.197 1.00 44.99 99 ARG A C 1
ATOM 773 O O . ARG A 1 112 ? 41.878 11.377 -2.764 1.00 45.54 99 ARG A O 1
ATOM 781 N N . VAL A 1 113 ? 41.048 9.862 -4.196 1.00 40.08 100 VAL A N 1
ATOM 782 C CA . VAL A 1 113 ? 40.175 10.773 -4.850 1.00 36.53 100 VAL A CA 1
ATOM 783 C C . VAL A 1 113 ? 38.730 10.308 -4.756 1.00 37.18 100 VAL A C 1
ATOM 784 O O . VAL A 1 113 ? 38.406 9.132 -4.845 1.00 34.54 100 VAL A O 1
ATOM 788 N N . ALA A 1 114 ? 37.869 11.267 -4.584 1.00 41.86 101 ALA A N 1
ATOM 789 C CA . ALA A 1 114 ? 36.440 11.026 -4.388 1.00 44.90 101 ALA A CA 1
ATOM 790 C C . ALA A 1 114 ? 35.713 10.908 -5.735 1.00 39.78 101 ALA A C 1
ATOM 791 O O . ALA A 1 114 ? 35.917 11.726 -6.621 1.00 36.99 101 ALA A O 1
ATOM 793 N N . GLY A 1 115 ? 34.869 9.906 -5.882 1.00 38.03 102 GLY A N 1
ATOM 794 C CA . GLY A 1 115 ? 33.965 9.848 -6.987 1.00 35.78 102 GLY A CA 1
ATOM 795 C C . GLY A 1 115 ? 33.054 11.068 -6.942 1.00 36.99 102 GLY A C 1
ATOM 796 O O . GLY A 1 115 ? 32.613 11.530 -5.881 1.00 41.34 102 GLY A O 1
ATOM 797 N N . LEU A 1 116 ? 32.819 11.648 -8.100 1.00 33.64 103 LEU A N 1
ATOM 798 C CA . LEU A 1 116 ? 32.084 12.879 -8.162 1.00 38.25 103 LEU A CA 1
ATOM 799 C C . LEU A 1 116 ? 30.665 12.685 -7.663 1.00 38.07 103 LEU A C 1
ATOM 800 O O . LEU A 1 116 ? 30.138 13.531 -6.970 1.00 33.13 103 LEU A O 1
ATOM 805 N N . SER A 1 117 ? 30.036 11.611 -8.091 1.00 35.58 104 SER A N 1
ATOM 806 C CA . SER A 1 117 ? 28.685 11.365 -7.679 1.00 40.43 104 SER A CA 1
ATOM 807 C C . SER A 1 117 ? 28.614 11.071 -6.176 1.00 40.20 104 SER A C 1
ATOM 808 O O . SER A 1 117 ? 27.634 11.422 -5.518 1.00 39.29 104 SER A O 1
ATOM 811 N N . LYS A 1 118 ? 29.688 10.540 -5.608 1.00 38.19 105 LYS A N 1
ATOM 812 C CA . LYS A 1 118 ? 29.723 10.353 -4.172 1.00 40.03 105 LYS A CA 1
ATOM 813 C C . LYS A 1 118 ? 29.762 11.686 -3.429 1.00 37.37 105 LYS A C 1
ATOM 814 O O . LYS A 1 118 ? 29.129 11.874 -2.393 1.00 35.26 105 LYS A O 1
ATOM 820 N N . LEU A 1 119 ? 30.554 12.615 -3.945 1.00 39.36 106 LEU A N 1
ATOM 821 C CA . LEU A 1 119 ? 30.604 13.938 -3.380 1.00 36.79 106 LEU A CA 1
ATOM 822 C C . LEU A 1 119 ? 29.211 14.532 -3.316 1.00 35.19 106 LEU A C 1
ATOM 823 O O . LEU A 1 119 ? 28.817 15.121 -2.297 1.00 36.61 106 LEU A O 1
ATOM 828 N N . ALA A 1 120 ? 28.508 14.437 -4.433 1.00 28.67 107 ALA A N 1
ATOM 829 C CA . ALA A 1 120 ? 27.223 15.059 -4.560 1.00 29.66 107 ALA A CA 1
ATOM 830 C C . ALA A 1 120 ? 26.207 14.439 -3.603 1.00 29.68 107 ALA A C 1
ATOM 831 O O . ALA A 1 120 ? 25.438 15.165 -2.987 1.00 29.24 107 ALA A O 1
ATOM 833 N N . ARG A 1 121 ? 26.303 13.131 -3.424 1.00 29.22 108 ARG A N 1
ATOM 834 C CA . ARG A 1 121 ? 25.506 12.422 -2.472 1.00 30.21 108 ARG A CA 1
ATOM 835 C C . ARG A 1 121 ? 25.746 12.817 -1.022 1.00 34.50 108 ARG A C 1
ATOM 836 O O . ARG A 1 121 ? 24.798 12.995 -0.262 1.00 37.09 108 ARG A O 1
ATOM 844 N N . VAL A 1 122 ? 26.990 13.091 -0.665 1.00 29.98 109 VAL A N 1
ATOM 845 C CA . VAL A 1 122 ? 27.272 13.635 0.645 1.00 27.57 109 VAL A CA 1
ATOM 846 C C . VAL A 1 122 ? 26.576 14.972 0.845 1.00 26.13 109 VAL A C 1
ATOM 847 O O . VAL A 1 122 ? 26.029 15.255 1.900 1.00 25.38 109 VAL A O 1
ATOM 851 N N . VAL A 1 123 ? 26.727 15.870 -0.121 1.00 26.17 110 VAL A N 1
ATOM 852 C CA . VAL A 1 123 ? 26.150 17.179 0.017 1.00 27.15 110 VAL A CA 1
ATOM 853 C C . VAL A 1 123 ? 24.624 17.004 0.190 1.00 29.49 110 VAL A C 1
ATOM 854 O O . VAL A 1 123 ? 24.047 17.607 1.072 1.00 25.59 110 VAL A O 1
ATOM 858 N N . ASP A 1 124 ? 24.016 16.181 -0.648 1.00 27.93 111 ASP A N 1
ATOM 859 C CA . ASP A 1 124 ? 22.602 15.946 -0.568 1.00 35.28 111 ASP A CA 1
ATOM 860 C C . ASP A 1 124 ? 22.200 15.401 0.772 1.00 39.57 111 ASP A C 1
ATOM 861 O O . ASP A 1 124 ? 21.226 15.871 1.345 1.00 36.82 111 ASP A O 1
ATOM 866 N N . ASP A 1 125 ? 22.937 14.414 1.256 1.00 37.10 112 ASP A N 1
ATOM 867 C CA . ASP A 1 125 ? 22.544 13.726 2.468 1.00 36.69 112 ASP A CA 1
ATOM 868 C C . ASP A 1 125 ? 22.678 14.599 3.675 1.00 33.15 112 ASP A C 1
ATOM 869 O O . ASP A 1 125 ? 21.782 14.634 4.501 1.00 38.31 112 ASP A O 1
ATOM 874 N N . VAL A 1 126 ? 23.727 15.384 3.728 1.00 27.59 113 VAL A N 1
ATOM 875 C CA . VAL A 1 126 ? 23.904 16.358 4.811 1.00 27.04 113 VAL A CA 1
ATOM 876 C C . VAL A 1 126 ? 22.780 17.399 4.770 1.00 25.78 113 VAL A C 1
ATOM 877 O O . VAL A 1 126 ? 22.304 17.829 5.810 1.00 22.90 113 VAL A O 1
ATOM 881 N N . SER A 1 127 ? 22.391 17.779 3.554 1.00 22.80 114 SER A N 1
ATOM 882 C CA . SER A 1 127 ? 21.371 18.760 3.309 1.00 27.60 114 SER A CA 1
ATOM 883 C C . SER A 1 127 ? 19.962 18.336 3.651 1.00 30.10 114 SER A C 1
ATOM 884 O O . SER A 1 127 ? 19.145 19.183 3.940 1.00 30.84 114 SER A O 1
ATOM 887 N N . ARG A 1 128 ? 19.665 17.054 3.535 1.00 33.90 115 ARG A N 1
ATOM 888 C CA . ARG A 1 128 ? 18.284 16.586 3.607 1.00 39.47 115 ARG A CA 1
ATOM 889 C C . ARG A 1 128 ? 17.845 16.416 5.059 1.00 35.60 115 ARG A C 1
ATOM 890 O O . ARG A 1 128 ? 17.574 15.318 5.538 1.00 34.00 115 ARG A O 1
ATOM 898 N N . ARG A 1 129 ? 17.858 17.526 5.775 1.00 33.88 116 ARG A N 1
ATOM 899 C CA . ARG A 1 129 ? 17.417 17.581 7.154 1.00 34.01 116 ARG A CA 1
ATOM 900 C C . ARG A 1 129 ? 17.367 19.030 7.518 1.00 31.39 116 ARG A C 1
ATOM 901 O O . ARG A 1 129 ? 17.947 19.842 6.828 1.00 36.29 116 ARG A O 1
ATOM 909 N N . PRO A 1 130 ? 16.744 19.357 8.647 1.00 31.45 117 PRO A N 1
ATOM 910 C CA . PRO A 1 130 ? 16.670 20.772 8.975 1.00 31.24 117 PRO A CA 1
ATOM 911 C C . PRO A 1 130 ? 18.061 21.260 9.236 1.00 28.46 117 PRO A C 1
ATOM 912 O O . PRO A 1 130 ? 18.767 20.620 9.996 1.00 31.92 117 PRO A O 1
ATOM 916 N N . GLN A 1 131 ? 18.443 22.381 8.651 1.00 28.12 118 GLN A N 1
ATOM 917 C CA . GLN A 1 131 ? 19.866 22.802 8.698 1.00 31.19 118 GLN A CA 1
ATOM 918 C C . GLN A 1 131 ? 20.105 24.280 8.907 1.00 30.66 118 GLN A C 1
ATOM 919 O O . GLN A 1 131 ? 19.172 25.087 8.838 1.00 32.17 118 GLN A O 1
ATOM 925 N N . LEU A 1 132 ? 21.359 24.572 9.216 1.00 29.37 119 LEU A N 1
ATOM 926 C CA . LEU A 1 132 ? 21.983 25.867 9.017 1.00 29.66 119 LEU A CA 1
ATOM 927 C C . LEU A 1 132 ? 22.983 25.698 7.912 1.00 28.78 119 LEU A C 1
ATOM 928 O O . LEU A 1 132 ? 23.638 24.673 7.821 1.00 29.20 119 LEU A O 1
ATOM 933 N N . GLN A 1 133 ? 23.084 26.688 7.049 1.00 30.67 120 GLN A N 1
ATOM 934 C CA . GLN A 1 133 ? 24.030 26.645 5.941 1.00 30.80 120 GLN A CA 1
ATOM 935 C C . GLN A 1 133 ? 25.447 26.449 6.465 1.00 29.10 120 GLN A C 1
ATOM 936 O O . GLN A 1 133 ? 26.230 25.671 5.900 1.00 25.62 120 GLN A O 1
ATOM 942 N N . GLU A 1 134 ? 25.728 27.106 7.576 1.00 27.82 121 GLU A N 1
ATOM 943 C CA . GLU A 1 134 ? 27.040 27.037 8.193 1.00 32.65 121 GLU A CA 1
ATOM 944 C C . GLU A 1 134 ? 27.375 25.598 8.571 1.00 37.51 121 GLU A C 1
ATOM 945 O O . GLU A 1 134 ? 28.477 25.123 8.298 1.00 33.74 121 GLU A O 1
ATOM 951 N N . ARG A 1 135 ? 26.393 24.876 9.113 1.00 32.54 122 ARG A N 1
ATOM 952 C CA . ARG A 1 135 ? 26.622 23.499 9.538 1.00 29.45 122 ARG A CA 1
ATOM 953 C C . ARG A 1 135 ? 26.752 22.539 8.362 1.00 29.54 122 ARG A C 1
ATOM 954 O O . ARG A 1 135 ? 27.574 21.618 8.397 1.00 31.84 122 ARG A O 1
ATOM 962 N N . ILE A 1 136 ? 26.008 22.768 7.298 1.00 25.29 123 ILE A N 1
ATOM 963 C CA . ILE A 1 136 ? 26.205 21.958 6.106 1.00 28.71 123 ILE A CA 1
ATOM 964 C C . ILE A 1 136 ? 27.654 22.117 5.619 1.00 29.66 123 ILE A C 1
ATOM 965 O O . ILE A 1 136 ? 28.303 21.131 5.241 1.00 24.65 123 ILE A O 1
ATOM 970 N N . THR A 1 137 ? 28.122 23.364 5.616 1.00 27.98 124 THR A N 1
ATOM 971 C CA . THR A 1 137 ? 29.414 23.685 5.041 1.00 30.24 124 THR A CA 1
ATOM 972 C C . THR A 1 137 ? 30.522 22.980 5.810 1.00 30.70 124 THR A C 1
ATOM 973 O O . THR A 1 137 ? 31.295 22.225 5.237 1.00 28.02 124 THR A O 1
ATOM 977 N N . THR A 1 138 ? 30.526 23.142 7.121 1.00 35.86 125 THR A N 1
ATOM 978 C CA . THR A 1 138 ? 31.554 22.510 7.924 1.00 38.73 125 THR A CA 1
ATOM 979 C C . THR A 1 138 ? 31.416 20.985 7.954 1.00 35.58 125 THR A C 1
ATOM 980 O O . THR A 1 138 ? 32.403 20.304 7.866 1.00 33.42 125 THR A O 1
ATOM 984 N N . THR A 1 139 ? 30.201 20.454 7.970 1.00 27.60 126 THR A N 1
ATOM 985 C CA . THR A 1 139 ? 30.021 19.015 8.017 1.00 25.98 126 THR A CA 1
ATOM 986 C C . THR A 1 139 ? 30.585 18.336 6.773 1.00 25.53 126 THR A C 1
ATOM 987 O O . THR A 1 139 ? 31.182 17.291 6.854 1.00 22.23 126 THR A O 1
ATOM 991 N N . VAL A 1 140 ? 30.284 18.901 5.617 1.00 28.07 127 VAL A N 1
ATOM 992 C CA . VAL A 1 140 ? 30.810 18.401 4.355 1.00 28.66 127 VAL A CA 1
ATOM 993 C C . VAL A 1 140 ? 32.345 18.461 4.380 1.00 27.75 127 VAL A C 1
ATOM 994 O O . VAL A 1 140 ? 32.986 17.500 4.019 1.00 32.02 127 VAL A O 1
ATOM 998 N N . ALA A 1 141 ? 32.903 19.546 4.890 1.00 28.15 128 ALA A N 1
ATOM 999 C CA . ALA A 1 141 ? 34.352 19.664 5.007 1.00 35.85 128 ALA A CA 1
ATOM 1000 C C . ALA A 1 141 ? 34.923 18.612 5.965 1.00 38.10 128 ALA A C 1
ATOM 1001 O O . ALA A 1 141 ? 35.914 17.977 5.633 1.00 41.52 128 ALA A O 1
ATOM 1003 N N . GLU A 1 142 ? 34.269 18.400 7.112 1.00 34.88 129 GLU A N 1
ATOM 1004 C CA . GLU A 1 142 ? 34.721 17.421 8.103 1.00 37.33 129 GLU A CA 1
ATOM 1005 C C . GLU A 1 142 ? 34.645 16.003 7.535 1.00 33.85 129 GLU A C 1
ATOM 1006 O O . GLU A 1 142 ? 35.589 15.234 7.683 1.00 39.88 129 GLU A O 1
ATOM 1012 N N . ILE A 1 143 ? 33.555 15.670 6.867 1.00 27.86 130 ILE A N 1
ATOM 1013 C CA . ILE A 1 143 ? 33.385 14.336 6.318 1.00 28.20 130 ILE A CA 1
ATOM 1014 C C . ILE A 1 143 ? 34.501 14.060 5.325 1.00 28.53 130 ILE A C 1
ATOM 1015 O O . ILE A 1 143 ? 35.061 12.985 5.291 1.00 29.60 130 ILE A O 1
ATOM 1020 N N . MET A 1 144 ? 34.836 15.049 4.538 1.00 28.72 131 MET A N 1
ATOM 1021 C CA . MET A 1 144 ? 35.906 14.876 3.601 1.00 33.53 131 MET A CA 1
ATOM 1022 C C . MET A 1 144 ? 37.258 14.710 4.242 1.00 32.32 131 MET A C 1
ATOM 1023 O O . MET A 1 144 ? 38.018 13.884 3.799 1.00 35.05 131 MET A O 1
ATOM 1028 N N . MET A 1 145 ? 37.558 15.481 5.279 1.00 30.39 132 MET A N 1
ATOM 1029 C CA . MET A 1 145 ? 38.797 15.292 5.993 1.00 36.03 132 MET A CA 1
ATOM 1030 C C . MET A 1 145 ? 38.864 13.901 6.623 1.00 39.85 132 MET A C 1
ATOM 1031 O O . MET A 1 145 ? 39.876 13.214 6.487 1.00 38.31 132 MET A O 1
ATOM 1036 N N . GLU A 1 146 ? 37.752 13.441 7.206 1.00 42.43 133 GLU A N 1
ATOM 1037 C CA . GLU A 1 146 ? 37.700 12.129 7.849 1.00 41.50 133 GLU A CA 1
ATOM 1038 C C . GLU A 1 146 ? 37.888 11.002 6.826 1.00 39.70 133 GLU A C 1
ATOM 1039 O O . GLU A 1 146 ? 38.687 10.090 7.031 1.00 35.43 133 GLU A O 1
ATOM 1045 N N . LYS A 1 147 ? 37.125 11.046 5.741 1.00 35.52 134 LYS A N 1
ATOM 1046 C CA . LYS A 1 147 ? 37.007 9.901 4.855 1.00 35.04 134 LYS A CA 1
ATOM 1047 C C . LYS A 1 147 ? 38.042 9.883 3.761 1.00 33.46 134 LYS A C 1
ATOM 1048 O O . LYS A 1 147 ? 38.358 8.824 3.253 1.00 38.83 134 LYS A O 1
ATOM 1054 N N . LEU A 1 148 ? 38.476 11.049 3.331 1.00 33.02 135 LEU A N 1
ATOM 1055 C CA . LEU A 1 148 ? 39.392 11.146 2.224 1.00 35.02 135 LEU A CA 1
ATOM 1056 C C . LEU A 1 148 ? 40.819 11.351 2.693 1.00 34.69 135 LEU A C 1
ATOM 1057 O O . LEU A 1 148 ? 41.722 11.073 1.930 1.00 30.72 135 LEU A O 1
ATOM 1062 N N . LYS A 1 149 ? 40.976 11.851 3.932 1.00 37.23 136 LYS A N 1
ATOM 1063 C CA . LYS A 1 149 ? 42.265 12.207 4.544 1.00 38.38 136 LYS A CA 1
ATOM 1064 C C . LYS A 1 149 ? 43.140 12.956 3.481 1.00 36.18 136 LYS A C 1
ATOM 1065 O O . LYS A 1 149 ? 44.241 12.562 3.162 1.00 43.87 136 LYS A O 1
ATOM 1071 N N . PRO A 1 150 ? 42.611 14.045 2.902 1.00 32.14 137 PRO A N 1
ATOM 1072 C CA . PRO A 1 150 ? 43.364 14.825 1.912 1.00 35.48 137 PRO A CA 1
ATOM 1073 C C . PRO A 1 150 ? 44.299 15.788 2.599 1.00 36.82 137 PRO A C 1
ATOM 1074 O O . PRO A 1 150 ? 44.232 15.914 3.807 1.00 38.45 137 PRO A O 1
ATOM 1078 N N . LEU A 1 151 ? 45.175 16.434 1.844 1.00 33.92 138 LEU A N 1
ATOM 1079 C CA . LEU A 1 151 ? 46.042 17.458 2.416 1.00 31.58 138 LEU A CA 1
ATOM 1080 C C . LEU A 1 151 ? 45.233 18.658 2.844 1.00 31.41 138 LEU A C 1
ATOM 1081 O O . LEU A 1 151 ? 45.611 19.362 3.752 1.00 31.90 138 LEU A O 1
ATOM 1086 N N . GLY A 1 152 ? 44.092 18.884 2.217 1.00 32.07 139 GLY A N 1
ATOM 1087 C CA . GLY A 1 152 ? 43.214 19.945 2.654 1.00 31.78 139 GLY A CA 1
ATOM 1088 C C . GLY A 1 152 ? 41.946 19.985 1.872 1.00 28.16 139 GLY A C 1
ATOM 1089 O O . GLY A 1 152 ? 41.769 19.292 0.874 1.00 34.50 139 GLY A O 1
ATOM 1090 N N . VAL A 1 153 ? 40.988 20.696 2.413 1.00 30.14 140 VAL A N 1
ATOM 1091 C CA . VAL A 1 153 ? 39.716 20.825 1.754 1.00 32.28 140 VAL A CA 1
ATOM 1092 C C . VAL A 1 153 ? 39.294 22.268 1.872 1.00 32.01 140 VAL A C 1
ATOM 1093 O O . VAL A 1 153 ? 39.511 22.911 2.890 1.00 28.89 140 VAL A O 1
ATOM 1097 N N . MET A 1 154 ? 38.577 22.737 0.868 1.00 38.93 141 MET A N 1
ATOM 1098 C CA . MET A 1 154 ? 37.869 23.996 0.957 1.00 34.63 141 MET A CA 1
ATOM 1099 C C . MET A 1 154 ? 36.453 23.765 0.453 1.00 29.03 141 MET A C 1
ATOM 1100 O O . MET A 1 154 ? 36.235 23.268 -0.647 1.00 31.90 141 MET A O 1
ATOM 1105 N N . VAL A 1 155 ? 35.482 24.162 1.252 1.00 31.81 142 VAL A N 1
ATOM 1106 C CA . VAL A 1 155 ? 34.068 24.092 0.867 1.00 27.52 142 VAL A CA 1
ATOM 1107 C C . VAL A 1 155 ? 33.472 25.489 0.910 1.00 25.70 142 VAL A C 1
ATOM 1108 O O . VAL A 1 155 ? 33.585 26.198 1.913 1.00 23.95 142 VAL A O 1
ATOM 1112 N N . ILE A 1 156 ? 32.808 25.872 -0.169 1.00 24.98 143 ILE A N 1
ATOM 1113 C CA . ILE A 1 156 ? 32.071 27.111 -0.219 1.00 27.78 143 ILE A CA 1
ATOM 1114 C C . ILE A 1 156 ? 30.641 26.832 -0.631 1.00 26.83 143 ILE A C 1
ATOM 1115 O O . ILE A 1 156 ? 30.395 26.063 -1.568 1.00 27.21 143 ILE A O 1
ATOM 1120 N N . MET A 1 157 ? 29.699 27.449 0.066 1.00 28.10 144 MET A N 1
ATOM 1121 C CA . MET A 1 157 ? 28.296 27.339 -0.306 1.00 27.10 144 MET A CA 1
ATOM 1122 C C . MET A 1 157 ? 27.696 28.711 -0.458 1.00 27.72 144 MET A C 1
ATOM 1123 O O . MET A 1 157 ? 28.017 29.644 0.270 1.00 24.40 144 MET A O 1
ATOM 1128 N N . GLU A 1 158 ? 26.832 28.821 -1.451 1.00 32.78 145 GLU A N 1
ATOM 1129 C CA . GLU A 1 158 ? 26.173 30.057 -1.780 1.00 34.78 145 GLU A CA 1
ATOM 1130 C C . GLU A 1 158 ? 24.689 29.746 -1.897 1.00 31.93 145 GLU A C 1
ATOM 1131 O O . GLU A 1 158 ? 24.317 28.844 -2.649 1.00 30.98 145 GLU A O 1
ATOM 1137 N N . ALA A 1 159 ? 23.845 30.487 -1.197 1.00 29.54 146 ALA A N 1
ATOM 1138 C CA . ALA A 1 159 ? 22.414 30.159 -1.202 1.00 33.31 146 ALA A CA 1
ATOM 1139 C C . ALA A 1 159 ? 21.514 31.333 -0.918 1.00 31.72 146 ALA A C 1
ATOM 1140 O O . ALA A 1 159 ? 21.917 32.337 -0.350 1.00 30.71 146 ALA A O 1
ATOM 1142 N N . GLU A 1 160 ? 20.283 31.196 -1.372 1.00 34.46 147 GLU A N 1
ATOM 1143 C CA . GLU A 1 160 ? 19.254 32.149 -1.080 1.00 37.29 147 GLU A CA 1
ATOM 1144 C C . GLU A 1 160 ? 18.316 31.494 -0.088 1.00 35.86 147 GLU A C 1
ATOM 1145 O O . GLU A 1 160 ? 17.971 30.319 -0.225 1.00 31.90 147 GLU A O 1
ATOM 1151 N N . HIS A 1 161 ? 17.910 32.259 0.915 1.00 40.39 148 HIS A N 1
ATOM 1152 C CA . HIS A 1 161 ? 17.020 31.766 1.951 1.00 39.32 148 HIS A CA 1
ATOM 1153 C C . HIS A 1 161 ? 15.641 32.368 1.799 1.00 40.68 148 HIS A C 1
ATOM 1154 O O . HIS A 1 161 ? 15.482 33.583 1.795 1.00 45.88 148 HIS A O 1
ATOM 1161 N N . MET A 1 162 ? 14.642 31.508 1.683 1.00 42.20 149 MET A N 1
ATOM 1162 C CA . MET A 1 162 ? 13.249 31.974 1.712 1.00 52.86 149 MET A CA 1
ATOM 1163 C C . MET A 1 162 ? 12.856 32.461 3.128 1.00 46.37 149 MET A C 1
ATOM 1164 O O . MET A 1 162 ? 12.048 33.353 3.198 1.00 55.25 149 MET A O 1
ATOM 1169 N N . CYS A 1 163 ? 13.436 31.866 4.210 1.00 62.20 150 CYS A N 1
ATOM 1170 C CA . CYS A 1 163 ? 13.426 32.372 5.644 1.00 48.08 150 CYS A CA 1
ATOM 1171 C C . CYS A 1 163 ? 13.336 33.939 5.449 1.00 65.75 150 CYS A C 1
ATOM 1172 O O . CYS A 1 163 ? 12.550 34.609 6.116 1.00 61.72 150 CYS A O 1
ATOM 1175 N N . MET A 1 164 ? 14.064 34.475 4.452 1.00 55.92 151 MET A N 1
ATOM 1176 C CA . MET A 1 164 ? 14.251 35.919 4.230 1.00 57.99 151 MET A CA 1
ATOM 1177 C C . MET A 1 164 ? 13.529 36.618 3.078 1.00 61.64 151 MET A C 1
ATOM 1178 O O . MET A 1 164 ? 13.402 37.851 3.090 1.00 70.97 151 MET A O 1
ATOM 1183 N N . THR A 1 165 ? 13.110 35.871 2.069 1.00 66.01 152 THR A N 1
ATOM 1184 C CA . THR A 1 165 ? 12.493 36.449 0.869 1.00 68.47 152 THR A CA 1
ATOM 1185 C C . THR A 1 165 ? 10.973 36.648 1.021 1.00 67.05 152 THR A C 1
ATOM 1186 O O . THR A 1 165 ? 10.415 37.606 0.507 1.00 67.98 152 THR A O 1
ATOM 1190 N N . ILE A 1 166 ? 10.332 35.767 1.775 1.00 54.16 153 ILE A N 1
ATOM 1191 C CA . ILE A 1 166 ? 8.877 35.726 1.879 1.00 61.80 153 ILE A CA 1
ATOM 1192 C C . ILE A 1 166 ? 8.359 36.349 3.160 1.00 67.10 153 ILE A C 1
ATOM 1193 O O . ILE A 1 166 ? 7.165 36.511 3.325 1.00 54.70 153 ILE A O 1
ATOM 1198 N N . ARG A 1 167 ? 9.249 36.651 4.092 1.00 88.59 154 ARG A N 1
ATOM 1199 C CA . ARG A 1 167 ? 8.812 37.084 5.411 1.00 94.09 154 ARG A CA 1
ATOM 1200 C C . ARG A 1 167 ? 8.846 38.595 5.530 1.00 107.54 154 ARG A C 1
ATOM 1201 O O . ARG A 1 167 ? 9.152 39.280 4.562 1.00 114.14 154 ARG A O 1
ATOM 1209 N N . GLY A 1 168 ? 8.516 39.100 6.717 1.00 100.35 155 GLY A N 1
ATOM 1210 C CA . GLY A 1 168 ? 8.395 40.539 6.965 1.00 90.19 155 GLY A CA 1
ATOM 1211 C C . GLY A 1 168 ? 9.634 41.313 6.591 1.00 77.40 155 GLY A C 1
ATOM 1212 O O . GLY A 1 168 ? 9.562 42.374 5.974 1.00 82.29 155 GLY A O 1
ATOM 1213 N N . VAL A 1 169 ? 10.781 40.756 6.942 1.00 66.84 156 VAL A N 1
ATOM 1214 C CA . VAL A 1 169 ? 12.053 41.333 6.555 1.00 62.42 156 VAL A CA 1
ATOM 1215 C C . VAL A 1 169 ? 12.137 41.584 5.019 1.00 60.53 156 VAL A C 1
ATOM 1216 O O . VAL A 1 169 ? 12.668 42.606 4.593 1.00 62.17 156 VAL A O 1
ATOM 1220 N N . ASN A 1 170 ? 11.603 40.657 4.210 1.00 60.89 157 ASN A N 1
ATOM 1221 C CA . ASN A 1 170 ? 11.444 40.808 2.745 1.00 62.63 157 ASN A CA 1
ATOM 1222 C C . ASN A 1 170 ? 12.686 41.342 1.992 1.00 63.06 157 ASN A C 1
ATOM 1223 O O . ASN A 1 170 ? 12.674 42.474 1.514 1.00 61.78 157 ASN A O 1
ATOM 1225 N N . LYS A 1 171 ? 13.732 40.528 1.880 1.00 54.46 158 LYS A N 1
ATOM 1226 C CA . LYS A 1 171 ? 14.942 40.916 1.158 1.00 55.90 158 LYS A CA 1
ATOM 1227 C C . LYS A 1 171 ? 15.256 39.874 0.096 1.00 55.85 158 LYS A C 1
ATOM 1228 O O . LYS A 1 171 ? 16.125 39.004 0.277 1.00 51.65 158 LYS A O 1
ATOM 1234 N N . PRO A 1 172 ? 14.529 39.933 -1.018 1.00 61.24 159 PRO A N 1
ATOM 1235 C CA . PRO A 1 172 ? 14.818 38.994 -2.090 1.00 58.16 159 PRO A CA 1
ATOM 1236 C C . PRO A 1 172 ? 16.153 39.336 -2.741 1.00 51.23 159 PRO A C 1
ATOM 1237 O O . PRO A 1 172 ? 16.519 40.507 -2.815 1.00 50.64 159 PRO A O 1
ATOM 1241 N N . GLY A 1 173 ? 16.883 38.322 -3.188 1.00 49.03 160 GLY A N 1
ATOM 1242 C CA . GLY A 1 173 ? 18.169 38.546 -3.858 1.00 51.50 160 GLY A CA 1
ATOM 1243 C C . GLY A 1 173 ? 19.371 38.466 -2.952 1.00 48.22 160 GLY A C 1
ATOM 1244 O O . GLY A 1 173 ? 20.516 38.415 -3.423 1.00 47.85 160 GLY A O 1
ATOM 1245 N N . THR A 1 174 ? 19.112 38.401 -1.652 1.00 48.06 161 THR A N 1
ATOM 1246 C CA . THR A 1 174 ? 20.162 38.235 -0.691 1.00 47.73 161 THR A CA 1
ATOM 1247 C C . THR A 1 174 ? 20.722 36.827 -0.798 1.00 39.88 161 THR A C 1
ATOM 1248 O O . THR A 1 174 ? 19.993 35.854 -0.738 1.00 46.65 161 THR A O 1
ATOM 1252 N N . LYS A 1 175 ? 22.042 36.745 -0.892 1.00 39.11 162 LYS A N 1
ATOM 1253 C CA . LYS A 1 175 ? 22.745 35.490 -0.929 1.00 35.83 162 LYS A CA 1
ATOM 1254 C C . LYS A 1 175 ? 23.563 35.358 0.356 1.00 32.42 162 LYS A C 1
ATOM 1255 O O . LYS A 1 175 ? 24.223 36.282 0.771 1.00 36.01 162 LYS A O 1
ATOM 1261 N N . THR A 1 176 ? 23.565 34.178 0.941 1.00 28.29 163 THR A N 1
ATOM 1262 C CA . THR A 1 176 ? 24.451 33.880 2.007 1.00 28.65 163 THR A CA 1
ATOM 1263 C C . THR A 1 176 ? 25.587 32.982 1.516 1.00 26.04 163 THR A C 1
ATOM 1264 O O . THR A 1 176 ? 25.358 32.009 0.795 1.00 23.68 163 THR A O 1
ATOM 1268 N N . ILE A 1 177 ? 26.798 33.312 1.919 1.00 25.52 164 ILE A N 1
ATOM 1269 C CA . ILE A 1 177 ? 27.976 32.563 1.464 1.00 27.69 164 ILE A CA 1
ATOM 1270 C C . ILE A 1 177 ? 28.764 32.124 2.667 1.00 27.17 164 ILE A C 1
ATOM 1271 O O . ILE A 1 177 ? 29.119 32.932 3.523 1.00 24.53 164 ILE A O 1
ATOM 1276 N N . THR A 1 178 ? 28.954 30.811 2.773 1.00 26.83 165 THR A N 1
ATOM 1277 C CA . THR A 1 178 ? 29.679 30.208 3.899 1.00 26.41 165 THR A CA 1
ATOM 1278 C C . THR A 1 178 ? 30.911 29.515 3.335 1.00 26.45 165 THR A C 1
ATOM 1279 O O . THR A 1 178 ? 30.922 29.111 2.168 1.00 24.60 165 THR A O 1
ATOM 1283 N N . SER A 1 179 ? 31.943 29.408 4.141 1.00 28.15 166 SER A N 1
ATOM 1284 C CA . SER A 1 179 ? 33.122 28.645 3.742 1.00 35.68 166 SER A CA 1
ATOM 1285 C C . SER A 1 179 ? 33.778 27.936 4.909 1.00 33.44 166 SER A C 1
ATOM 1286 O O . SER A 1 179 ? 33.528 28.247 6.070 1.00 48.41 166 SER A O 1
ATOM 1289 N N . ALA A 1 180 ? 34.440 26.851 4.587 1.00 30.13 167 ALA A N 1
ATOM 1290 C CA . ALA A 1 180 ? 35.113 26.050 5.581 1.00 28.68 167 ALA A CA 1
ATOM 1291 C C . ALA A 1 180 ? 36.402 25.629 4.925 1.00 28.54 167 ALA A C 1
ATOM 1292 O O . ALA A 1 180 ? 36.386 25.088 3.817 1.00 24.96 167 ALA A O 1
ATOM 1294 N N . VAL A 1 181 ? 37.508 25.879 5.606 1.00 28.71 168 VAL A N 1
ATOM 1295 C CA . VAL A 1 181 ? 38.807 25.447 5.121 1.00 31.22 168 VAL A CA 1
ATOM 1296 C C . VAL A 1 181 ? 39.440 24.538 6.150 1.00 31.61 168 VAL A C 1
ATOM 1297 O O . VAL A 1 181 ? 39.363 24.773 7.339 1.00 32.19 168 VAL A O 1
ATOM 1301 N N . ARG A 1 182 ? 40.015 23.446 5.682 1.00 32.41 169 ARG A N 1
ATOM 1302 C CA . ARG A 1 182 ? 40.763 22.584 6.551 1.00 28.95 169 ARG A CA 1
ATOM 1303 C C . ARG A 1 182 ? 42.125 22.285 5.905 1.00 29.67 169 ARG A C 1
ATOM 1304 O O . ARG A 1 182 ? 42.259 22.298 4.668 1.00 30.66 169 ARG A O 1
ATOM 1312 N N . GLY A 1 183 ? 43.075 21.898 6.743 1.00 27.84 170 GLY A N 1
ATOM 1313 C CA . GLY A 1 183 ? 44.355 21.390 6.283 1.00 30.30 170 GLY A CA 1
ATOM 1314 C C . GLY A 1 183 ? 45.135 22.465 5.591 1.00 29.91 170 GLY A C 1
ATOM 1315 O O . GLY A 1 183 ? 45.188 23.588 6.050 1.00 30.97 170 GLY A O 1
ATOM 1316 N N . ALA A 1 184 ? 45.666 22.139 4.422 1.00 32.97 171 ALA A N 1
ATOM 1317 C CA . ALA A 1 184 ? 46.528 23.069 3.692 1.00 35.89 171 ALA A CA 1
ATOM 1318 C C . ALA A 1 184 ? 45.812 24.367 3.296 1.00 40.03 171 ALA A C 1
ATOM 1319 O O . ALA A 1 184 ? 46.448 25.390 3.154 1.00 40.47 171 ALA A O 1
ATOM 1321 N N . PHE A 1 185 ? 44.502 24.318 3.081 1.00 38.52 172 PHE A N 1
ATOM 1322 C CA . PHE A 1 185 ? 43.774 25.520 2.659 1.00 35.50 172 PHE A CA 1
ATOM 1323 C C . PHE A 1 185 ? 43.680 26.522 3.780 1.00 39.76 172 PHE A C 1
ATOM 1324 O O . PHE A 1 185 ? 43.519 27.710 3.537 1.00 51.47 172 PHE A O 1
ATOM 1332 N N . LYS A 1 186 ? 43.807 26.045 5.007 1.00 44.93 173 LYS A N 1
ATOM 1333 C CA . LYS A 1 186 ? 43.788 26.921 6.166 1.00 45.93 173 LYS A CA 1
ATOM 1334 C C . LYS A 1 186 ? 45.013 27.825 6.209 1.00 45.18 173 LYS A C 1
ATOM 1335 O O . LYS A 1 186 ? 44.911 28.933 6.648 1.00 39.60 173 LYS A O 1
ATOM 1341 N N . ASN A 1 187 ? 46.155 27.370 5.710 1.00 51.08 174 ASN A N 1
ATOM 1342 C CA . ASN A 1 187 ? 47.400 28.117 5.850 1.00 55.04 174 ASN A CA 1
ATOM 1343 C C . ASN A 1 187 ? 47.922 28.723 4.551 1.00 57.77 174 ASN A C 1
ATOM 1344 O O . ASN A 1 187 ? 48.845 29.508 4.582 1.00 58.88 174 ASN A O 1
ATOM 1349 N N . ASP A 1 188 ? 47.412 28.270 3.414 1.00 54.04 175 ASP A N 1
ATOM 1350 C CA . ASP A 1 188 ? 47.956 28.660 2.129 1.00 43.79 175 ASP A CA 1
ATOM 1351 C C . ASP A 1 188 ? 46.960 29.569 1.399 1.00 49.47 175 ASP A C 1
ATOM 1352 O O . ASP A 1 188 ? 46.022 29.116 0.719 1.00 38.69 175 ASP A O 1
ATOM 1357 N N . ASP A 1 189 ? 47.153 30.868 1.570 1.00 48.64 176 ASP A N 1
ATOM 1358 C CA . ASP A 1 189 ? 46.254 31.832 0.979 1.00 47.54 176 ASP A CA 1
ATOM 1359 C C . ASP A 1 189 ? 46.307 31.798 -0.561 1.00 44.78 176 ASP A C 1
ATOM 1360 O O . ASP A 1 189 ? 45.305 32.085 -1.196 1.00 38.84 176 ASP A O 1
ATOM 1365 N N . LYS A 1 190 ? 47.460 31.465 -1.144 1.00 41.80 177 LYS A N 1
ATOM 1366 C CA . LYS A 1 190 ? 47.580 31.415 -2.607 1.00 44.15 177 LYS A CA 1
ATOM 1367 C C . LYS A 1 190 ? 46.683 30.340 -3.195 1.00 41.52 177 LYS A C 1
ATOM 1368 O O . LYS A 1 190 ? 45.944 30.557 -4.156 1.00 36.78 177 LYS A O 1
ATOM 1374 N N . LEU A 1 191 ? 46.680 29.202 -2.523 1.00 36.15 178 LEU A N 1
ATOM 1375 C CA . LEU A 1 191 ? 45.780 28.141 -2.863 1.00 36.86 178 LEU A CA 1
ATOM 1376 C C . LEU A 1 191 ? 44.289 28.561 -2.737 1.00 36.51 178 LEU A C 1
ATOM 1377 O O . LEU A 1 191 ? 43.477 28.301 -3.634 1.00 38.96 178 LEU A O 1
ATOM 1382 N N . ARG A 1 192 ? 43.910 29.177 -1.630 1.00 34.52 179 ARG A N 1
ATOM 1383 C CA . ARG A 1 192 ? 42.492 29.602 -1.466 1.00 38.73 179 ARG A CA 1
ATOM 1384 C C . ARG A 1 192 ? 42.144 30.512 -2.617 1.00 37.75 179 ARG A C 1
ATOM 1385 O O . ARG A 1 192 ? 41.044 30.484 -3.150 1.00 36.14 179 ARG A O 1
ATOM 1393 N N . SER A 1 193 ? 43.113 31.343 -2.960 1.00 35.18 180 SER A N 1
ATOM 1394 C CA . SER A 1 193 ? 42.920 32.379 -3.950 1.00 38.19 180 SER A CA 1
ATOM 1395 C C . SER A 1 193 ? 42.716 31.795 -5.350 1.00 37.99 180 SER A C 1
ATOM 1396 O O . SER A 1 193 ? 41.863 32.264 -6.110 1.00 40.61 180 SER A O 1
ATOM 1399 N N . GLU A 1 194 ? 43.442 30.727 -5.634 1.00 33.94 181 GLU A N 1
ATOM 1400 C CA . GLU A 1 194 ? 43.300 30.044 -6.895 1.00 36.18 181 GLU A CA 1
ATOM 1401 C C . GLU A 1 194 ? 41.905 29.393 -6.990 1.00 34.52 181 GLU A C 1
ATOM 1402 O O . GLU A 1 194 ? 41.233 29.477 -8.012 1.00 32.69 181 GLU A O 1
ATOM 1408 N N . VAL A 1 195 ? 41.466 28.785 -5.908 1.00 30.53 182 VAL A N 1
ATOM 1409 C CA . VAL A 1 195 ? 40.157 28.200 -5.894 1.00 33.19 182 VAL A CA 1
ATOM 1410 C C . VAL A 1 195 ? 39.109 29.265 -6.196 1.00 32.82 182 VAL A C 1
ATOM 1411 O O . VAL A 1 195 ? 38.221 29.056 -7.015 1.00 27.58 182 VAL A O 1
ATOM 1415 N N . LEU A 1 196 ? 39.216 30.404 -5.533 1.00 34.96 183 LEU A N 1
ATOM 1416 C CA . LEU A 1 196 ? 38.219 31.446 -5.730 1.00 34.57 183 LEU A CA 1
ATOM 1417 C C . LEU A 1 196 ? 38.231 31.907 -7.184 1.00 38.05 183 LEU A C 1
ATOM 1418 O O . LEU A 1 196 ? 37.195 32.153 -7.741 1.00 36.01 183 LEU A O 1
ATOM 1423 N N . ALA A 1 197 ? 39.401 31.991 -7.817 1.00 36.47 184 ALA A N 1
ATOM 1424 C CA . ALA A 1 197 ? 39.457 32.439 -9.198 1.00 35.84 184 ALA A CA 1
ATOM 1425 C C . ALA A 1 197 ? 38.779 31.430 -10.101 1.00 34.54 184 ALA A C 1
ATOM 1426 O O . ALA A 1 197 ? 37.939 31.793 -10.920 1.00 33.42 184 ALA A O 1
ATOM 1428 N N . LEU A 1 198 ? 39.053 30.155 -9.866 1.00 35.99 185 LEU A N 1
ATOM 1429 C CA . LEU A 1 198 ? 38.417 29.090 -10.654 1.00 40.77 185 LEU A CA 1
ATOM 1430 C C . LEU A 1 198 ? 36.873 29.023 -10.459 1.00 40.57 185 LEU A C 1
ATOM 1431 O O . LEU A 1 198 ? 36.153 28.586 -11.333 1.00 42.38 185 LEU A O 1
ATOM 1436 N N . ILE A 1 199 ? 36.392 29.408 -9.299 1.00 40.01 186 ILE A N 1
ATOM 1437 C CA . ILE A 1 199 ? 34.958 29.390 -9.019 1.00 53.33 186 ILE A CA 1
ATOM 1438 C C . ILE A 1 199 ? 34.239 30.518 -9.724 1.00 60.62 186 ILE A C 1
ATOM 1439 O O . ILE A 1 199 ? 33.066 30.371 -10.028 1.00 65.98 186 ILE A O 1
ATOM 1444 N N . LYS A 1 200 ? 34.907 31.649 -9.954 1.00 66.74 187 LYS A N 1
ATOM 1445 C CA . LYS A 1 200 ? 34.232 32.808 -10.593 1.00 72.33 187 LYS A CA 1
ATOM 1446 C C . LYS A 1 200 ? 33.624 32.475 -11.968 1.00 82.63 187 LYS A C 1
ATOM 1447 O O . LYS A 1 200 ? 32.411 32.429 -12.122 1.00 90.52 187 LYS A O 1
ATOM 1449 N N . HIS A 1 201 ? 34.474 32.194 -12.940 1.00 103.94 188 HIS A N 1
ATOM 1450 C CA . HIS A 1 201 ? 34.070 31.894 -14.335 1.00 108.44 188 HIS A CA 1
ATOM 1451 C C . HIS A 1 201 ? 32.561 31.760 -14.646 1.00 92.93 188 HIS A C 1
ATOM 1452 O O . HIS A 1 201 ? 32.086 32.181 -15.712 1.00 74.25 188 HIS A O 1
ATOM 1459 N N . GLN B 1 16 ? 41.786 -1.211 -37.157 1.00 98.63 3 GLN B N 1
ATOM 1460 C CA . GLN B 1 16 ? 40.452 -1.652 -37.657 1.00 93.23 3 GLN B CA 1
ATOM 1461 C C . GLN B 1 16 ? 39.640 -2.253 -36.529 1.00 83.43 3 GLN B C 1
ATOM 1462 O O . GLN B 1 16 ? 40.031 -3.247 -35.928 1.00 77.27 3 GLN B O 1
ATOM 1468 N N . ILE B 1 17 ? 38.487 -1.668 -36.259 1.00 82.88 4 ILE B N 1
ATOM 1469 C CA . ILE B 1 17 ? 37.649 -2.134 -35.161 1.00 65.03 4 ILE B CA 1
ATOM 1470 C C . ILE B 1 17 ? 36.683 -3.169 -35.735 1.00 53.93 4 ILE B C 1
ATOM 1471 O O . ILE B 1 17 ? 36.271 -3.033 -36.865 1.00 49.32 4 ILE B O 1
ATOM 1476 N N . ASP B 1 18 ? 36.313 -4.192 -34.964 1.00 51.56 5 ASP B N 1
ATOM 1477 C CA . ASP B 1 18 ? 35.304 -5.140 -35.414 1.00 50.16 5 ASP B CA 1
ATOM 1478 C C . ASP B 1 18 ? 33.886 -4.589 -35.160 1.00 49.05 5 ASP B C 1
ATOM 1479 O O . ASP B 1 18 ? 33.256 -4.853 -34.120 1.00 39.04 5 ASP B O 1
ATOM 1484 N N . LYS B 1 19 ? 33.408 -3.809 -36.122 1.00 45.60 6 LYS B N 1
ATOM 1485 C CA . LYS B 1 19 ? 32.140 -3.130 -35.983 1.00 46.41 6 LYS B CA 1
ATOM 1486 C C . LYS B 1 19 ? 30.973 -4.094 -35.859 1.00 43.85 6 LYS B C 1
ATOM 1487 O O . LYS B 1 19 ? 30.011 -3.832 -35.122 1.00 44.05 6 LYS B O 1
ATOM 1493 N N . GLN B 1 20 ? 31.045 -5.200 -36.577 1.00 46.73 7 GLN B N 1
ATOM 1494 C CA . GLN B 1 20 ? 29.951 -6.163 -36.590 1.00 48.85 7 GLN B CA 1
ATOM 1495 C C . GLN B 1 20 ? 29.748 -6.750 -35.203 1.00 45.13 7 GLN B C 1
ATOM 1496 O O . GLN B 1 20 ? 28.620 -6.907 -34.742 1.00 46.01 7 GLN B O 1
ATOM 1502 N N . LYS B 1 21 ? 30.853 -7.048 -34.549 1.00 44.72 8 LYS B N 1
ATOM 1503 C CA . LYS B 1 21 ? 30.802 -7.590 -33.219 1.00 46.52 8 LYS B CA 1
ATOM 1504 C C . LYS B 1 21 ? 30.134 -6.592 -32.274 1.00 49.90 8 LYS B C 1
ATOM 1505 O O . LYS B 1 21 ? 29.306 -6.969 -31.436 1.00 46.51 8 LYS B O 1
ATOM 1511 N N . ILE B 1 22 ? 30.504 -5.319 -32.402 1.00 40.17 9 ILE B N 1
ATOM 1512 C CA . ILE B 1 22 ? 29.923 -4.296 -31.564 1.00 37.27 9 ILE B CA 1
ATOM 1513 C C . ILE B 1 22 ? 28.420 -4.191 -31.842 1.00 36.69 9 ILE B C 1
ATOM 1514 O O . ILE B 1 22 ? 27.623 -4.083 -30.922 1.00 33.44 9 ILE B O 1
ATOM 1519 N N . ALA B 1 23 ? 28.058 -4.197 -33.123 1.00 35.50 10 ALA B N 1
ATOM 1520 C CA . ALA B 1 23 ? 26.676 -4.078 -33.511 1.00 36.56 10 ALA B CA 1
ATOM 1521 C C . ALA B 1 23 ? 25.830 -5.204 -32.936 1.00 38.70 10 ALA B C 1
ATOM 1522 O O . ALA B 1 23 ? 24.732 -4.974 -32.443 1.00 42.83 10 ALA B O 1
ATOM 1524 N N . ASP B 1 24 ? 26.362 -6.411 -32.936 1.00 41.42 11 ASP B N 1
ATOM 1525 C CA . ASP B 1 24 ? 25.640 -7.538 -32.342 1.00 41.81 11 ASP B CA 1
ATOM 1526 C C . ASP B 1 24 ? 25.415 -7.313 -30.871 1.00 43.34 11 ASP B C 1
ATOM 1527 O O . ASP B 1 24 ? 24.333 -7.614 -30.339 1.00 42.68 11 ASP B O 1
ATOM 1532 N N . ALA B 1 25 ? 26.440 -6.803 -30.192 1.00 40.70 12 ALA B N 1
ATOM 1533 C CA . ALA B 1 25 ? 26.324 -6.559 -28.757 1.00 38.87 12 ALA B CA 1
ATOM 1534 C C . ALA B 1 25 ? 25.285 -5.452 -28.483 1.00 36.23 12 ALA B C 1
ATOM 1535 O O . ALA B 1 25 ? 24.506 -5.545 -27.528 1.00 36.54 12 ALA B O 1
ATOM 1537 N N . VAL B 1 26 ? 25.259 -4.433 -29.330 1.00 30.89 13 VAL B N 1
ATOM 1538 C CA . VAL B 1 26 ? 24.308 -3.365 -29.134 1.00 35.22 13 VAL B CA 1
ATOM 1539 C C . VAL B 1 26 ? 22.890 -3.890 -29.313 1.00 40.37 13 VAL B C 1
ATOM 1540 O O . VAL B 1 26 ? 21.988 -3.507 -28.566 1.00 40.24 13 VAL B O 1
ATOM 1544 N N . LYS B 1 27 ? 22.699 -4.776 -30.282 1.00 41.00 14 LYS B N 1
ATOM 1545 C CA . LYS B 1 27 ? 21.381 -5.350 -30.506 1.00 47.57 14 LYS B CA 1
ATOM 1546 C C . LYS B 1 27 ? 20.903 -6.122 -29.285 1.00 40.10 14 LYS B C 1
ATOM 1547 O O . LYS B 1 27 ? 19.756 -5.992 -28.854 1.00 37.13 14 LYS B O 1
ATOM 1553 N N . VAL B 1 28 ? 21.808 -6.876 -28.703 1.00 41.47 15 VAL B N 1
ATOM 1554 C CA . VAL B 1 28 ? 21.508 -7.597 -27.469 1.00 38.43 15 VAL B CA 1
ATOM 1555 C C . VAL B 1 28 ? 21.111 -6.641 -26.359 1.00 39.63 15 VAL B C 1
ATOM 1556 O O . VAL B 1 28 ? 20.142 -6.870 -25.634 1.00 41.36 15 VAL B O 1
ATOM 1560 N N . ILE B 1 29 ? 21.837 -5.540 -26.248 1.00 37.19 16 ILE B N 1
ATOM 1561 C CA . ILE B 1 29 ? 21.519 -4.540 -25.241 1.00 33.13 16 ILE B CA 1
ATOM 1562 C C . ILE B 1 29 ? 20.106 -3.972 -25.427 1.00 34.76 16 ILE B C 1
ATOM 1563 O O . ILE B 1 29 ? 19.350 -3.843 -24.465 1.00 37.79 16 ILE B O 1
ATOM 1568 N N . LEU B 1 30 ? 19.750 -3.656 -26.663 1.00 37.08 17 LEU B N 1
ATOM 1569 C CA . LEU B 1 30 ? 18.429 -3.111 -26.959 1.00 36.77 17 LEU B CA 1
ATOM 1570 C C . LEU B 1 30 ? 17.315 -4.072 -26.616 1.00 35.35 17 LEU B C 1
ATOM 1571 O O . LEU B 1 30 ? 16.294 -3.660 -26.091 1.00 36.12 17 LEU B O 1
ATOM 1576 N N . GLU B 1 31 ? 17.511 -5.350 -26.905 1.00 39.92 18 GLU B N 1
ATOM 1577 C CA . GLU B 1 31 ? 16.513 -6.336 -26.523 1.00 45.62 18 GLU B CA 1
ATOM 1578 C C . GLU B 1 31 ? 16.424 -6.379 -25.026 1.00 40.24 18 GLU B C 1
ATOM 1579 O O . GLU B 1 31 ? 15.343 -6.327 -24.455 1.00 40.60 18 GLU B O 1
ATOM 1585 N N . ALA B 1 32 ? 17.577 -6.439 -24.384 1.00 40.31 19 ALA B N 1
ATOM 1586 C CA . ALA B 1 32 ? 17.627 -6.620 -22.942 1.00 36.66 19 ALA B CA 1
ATOM 1587 C C . ALA B 1 32 ? 16.946 -5.477 -22.179 1.00 37.82 19 ALA B C 1
ATOM 1588 O O . ALA B 1 32 ? 16.411 -5.714 -21.111 1.00 38.94 19 ALA B O 1
ATOM 1590 N N . VAL B 1 33 ? 16.997 -4.242 -22.694 1.00 35.58 20 VAL B N 1
ATOM 1591 C CA . VAL B 1 33 ? 16.367 -3.129 -21.984 1.00 32.57 20 VAL B CA 1
ATOM 1592 C C . VAL B 1 33 ? 14.869 -3.055 -22.264 1.00 35.17 20 VAL B C 1
ATOM 1593 O O . VAL B 1 33 ? 14.175 -2.259 -21.655 1.00 33.41 20 VAL B O 1
ATOM 1597 N N . GLY B 1 34 ? 14.367 -3.882 -23.171 1.00 34.48 21 GLY B N 1
ATOM 1598 C CA . GLY B 1 34 ? 12.937 -3.962 -23.383 1.00 40.96 21 GLY B CA 1
ATOM 1599 C C . GLY B 1 34 ? 12.500 -3.126 -24.569 1.00 47.00 21 GLY B C 1
ATOM 1600 O O . GLY B 1 34 ? 11.336 -2.758 -24.705 1.00 49.01 21 GLY B O 1
ATOM 1601 N N . GLU B 1 35 ? 13.424 -2.882 -25.476 1.00 45.96 22 GLU B N 1
ATOM 1602 C CA . GLU B 1 35 ? 13.119 -2.128 -26.665 1.00 50.22 22 GLU B CA 1
ATOM 1603 C C . GLU B 1 35 ? 12.812 -3.111 -27.793 1.00 45.09 22 GLU B C 1
ATOM 1604 O O . GLU B 1 35 ? 13.118 -4.300 -27.699 1.00 50.79 22 GLU B O 1
ATOM 1610 N N . ASN B 1 36 ? 12.207 -2.620 -28.868 1.00 42.60 23 ASN B N 1
ATOM 1611 C CA . ASN B 1 36 ? 12.027 -3.423 -30.076 1.00 40.01 23 ASN B CA 1
ATOM 1612 C C . ASN B 1 36 ? 13.097 -3.106 -31.121 1.00 37.63 23 ASN B C 1
ATOM 1613 O O . ASN B 1 36 ? 12.981 -2.134 -31.882 1.00 36.61 23 ASN B O 1
ATOM 1618 N N . PRO B 1 37 ? 14.134 -3.946 -31.202 1.00 40.65 24 PRO B N 1
ATOM 1619 C CA . PRO B 1 37 ? 15.268 -3.640 -32.124 1.00 43.61 24 PRO B CA 1
ATOM 1620 C C . PRO B 1 37 ? 14.914 -3.590 -33.592 1.00 42.75 24 PRO B C 1
ATOM 1621 O O . PRO B 1 37 ? 15.727 -3.140 -34.391 1.00 46.39 24 PRO B O 1
ATOM 1625 N N . ASP B 1 38 ? 13.724 -4.078 -33.954 1.00 44.28 25 ASP B N 1
ATOM 1626 C CA . ASP B 1 38 ? 13.302 -4.094 -35.350 1.00 45.88 25 ASP B CA 1
ATOM 1627 C C . ASP B 1 38 ? 12.501 -2.884 -35.752 1.00 40.62 25 ASP B C 1
ATOM 1628 O O . ASP B 1 38 ? 12.213 -2.720 -36.936 1.00 41.79 25 ASP B O 1
ATOM 1633 N N . ARG B 1 39 ? 12.149 -2.031 -34.799 1.00 38.59 26 ARG B N 1
ATOM 1634 C CA . ARG B 1 39 ? 11.392 -0.830 -35.151 1.00 36.54 26 ARG B CA 1
ATOM 1635 C C . ARG B 1 39 ? 12.274 0.104 -35.959 1.00 37.81 26 ARG B C 1
ATOM 1636 O O . ARG B 1 39 ? 13.502 0.052 -35.885 1.00 39.28 26 ARG B O 1
ATOM 1644 N N . GLU B 1 40 ? 11.634 0.942 -36.751 1.00 36.90 27 GLU B N 1
ATOM 1645 C CA . GLU B 1 40 ? 12.339 1.661 -37.773 1.00 38.92 27 GLU B CA 1
ATOM 1646 C C . GLU B 1 40 ? 13.497 2.473 -37.227 1.00 44.30 27 GLU B C 1
ATOM 1647 O O . GLU B 1 40 ? 14.533 2.590 -37.853 1.00 41.09 27 GLU B O 1
ATOM 1653 N N . GLY B 1 41 ? 13.268 3.116 -36.085 1.00 50.36 28 GLY B N 1
ATOM 1654 C CA . GLY B 1 41 ? 14.229 4.044 -35.518 1.00 41.09 28 GLY B CA 1
ATOM 1655 C C . GLY B 1 41 ? 15.458 3.350 -34.981 1.00 40.00 28 GLY B C 1
ATOM 1656 O O . GLY B 1 41 ? 16.444 4.009 -34.711 1.00 36.96 28 GLY B O 1
ATOM 1657 N N . LEU B 1 42 ? 15.390 2.041 -34.783 1.00 36.87 29 LEU B N 1
ATOM 1658 C CA . LEU B 1 42 ? 16.503 1.309 -34.205 1.00 36.37 29 LEU B CA 1
ATOM 1659 C C . LEU B 1 42 ? 17.217 0.359 -35.141 1.00 35.10 29 LEU B C 1
ATOM 1660 O O . LEU B 1 42 ? 18.278 -0.134 -34.797 1.00 39.62 29 LEU B O 1
ATOM 1665 N N . ILE B 1 43 ? 16.662 0.108 -36.305 1.00 36.85 30 ILE B N 1
ATOM 1666 C CA . ILE B 1 43 ? 17.235 -0.880 -37.210 1.00 50.71 30 ILE B CA 1
ATOM 1667 C C . ILE B 1 43 ? 18.719 -0.656 -37.481 1.00 46.53 30 ILE B C 1
ATOM 1668 O O . ILE B 1 43 ? 19.512 -1.585 -37.375 1.00 46.11 30 ILE B O 1
ATOM 1673 N N . ASP B 1 44 ? 19.083 0.583 -37.747 1.00 43.68 31 ASP B N 1
ATOM 1674 C CA . ASP B 1 44 ? 20.460 0.918 -38.031 1.00 52.67 31 ASP B CA 1
ATOM 1675 C C . ASP B 1 44 ? 21.269 1.348 -36.819 1.00 49.84 31 ASP B C 1
ATOM 1676 O O . ASP B 1 44 ? 22.424 1.725 -36.945 1.00 40.61 31 ASP B O 1
ATOM 1681 N N . THR B 1 45 ? 20.666 1.301 -35.646 1.00 45.07 32 THR B N 1
ATOM 1682 C CA . THR B 1 45 ? 21.315 1.848 -34.476 1.00 42.94 32 THR B CA 1
ATOM 1683 C C . THR B 1 45 ? 22.577 1.054 -34.091 1.00 38.61 32 THR B C 1
ATOM 1684 O O . THR B 1 45 ? 23.612 1.646 -33.788 1.00 43.29 32 THR B O 1
ATOM 1688 N N . PRO B 1 46 ? 22.503 -0.277 -34.112 1.00 33.94 33 PRO B N 1
ATOM 1689 C CA . PRO B 1 46 ? 23.677 -1.048 -33.789 1.00 32.31 33 PRO B CA 1
ATOM 1690 C C . PRO B 1 46 ? 24.912 -0.671 -34.586 1.00 37.52 33 PRO B C 1
ATOM 1691 O O . PRO B 1 46 ? 25.969 -0.432 -34.001 1.00 41.14 33 PRO B O 1
ATOM 1695 N N . MET B 1 47 ? 24.780 -0.529 -35.894 1.00 41.20 34 MET B N 1
ATOM 1696 C CA . MET B 1 47 ? 25.917 -0.136 -36.725 1.00 37.58 34 MET B CA 1
ATOM 1697 C C . MET B 1 47 ? 26.293 1.330 -36.507 1.00 41.38 34 MET B C 1
ATOM 1698 O O . MET B 1 47 ? 27.475 1.691 -36.560 1.00 41.12 34 MET B O 1
ATOM 1703 N N . ARG B 1 48 ? 25.307 2.184 -36.260 1.00 37.67 35 ARG B N 1
ATOM 1704 C CA . ARG B 1 48 ? 25.601 3.584 -35.995 1.00 38.28 35 ARG B CA 1
ATOM 1705 C C . ARG B 1 48 ? 26.410 3.717 -34.720 1.00 39.78 35 ARG B C 1
ATOM 1706 O O . ARG B 1 48 ? 27.374 4.483 -34.661 1.00 41.32 35 ARG B O 1
ATOM 1714 N N . VAL B 1 49 ? 26.032 2.959 -33.698 1.00 36.21 36 VAL B N 1
ATOM 1715 C CA . VAL B 1 49 ? 26.779 2.981 -32.442 1.00 33.07 36 VAL B CA 1
ATOM 1716 C C . VAL B 1 49 ? 28.185 2.454 -32.694 1.00 30.98 36 VAL B C 1
ATOM 1717 O O . VAL B 1 49 ? 29.148 3.000 -32.173 1.00 31.25 36 VAL B O 1
ATOM 1721 N N . ALA B 1 50 ? 28.309 1.409 -33.497 1.00 32.58 37 ALA B N 1
ATOM 1722 C CA . ALA B 1 50 ? 29.639 0.876 -33.803 1.00 38.46 37 ALA B CA 1
ATOM 1723 C C . ALA B 1 50 ? 30.498 1.929 -34.471 1.00 37.40 37 ALA B C 1
ATOM 1724 O O . ALA B 1 50 ? 31.644 2.132 -34.086 1.00 35.12 37 ALA B O 1
ATOM 1726 N N . ARG B 1 51 ? 29.944 2.607 -35.467 1.00 39.73 38 ARG B N 1
ATOM 1727 C CA . ARG B 1 51 ? 30.713 3.633 -36.195 1.00 43.65 38 ARG B CA 1
ATOM 1728 C C . ARG B 1 51 ? 31.063 4.799 -35.284 1.00 40.71 38 ARG B C 1
ATOM 1729 O O . ARG B 1 51 ? 32.118 5.396 -35.377 1.00 37.81 38 ARG B O 1
ATOM 1737 N N . MET B 1 52 ? 30.151 5.124 -34.391 1.00 45.78 39 MET B N 1
ATOM 1738 C CA . MET B 1 52 ? 30.420 6.174 -33.430 1.00 45.70 39 MET B CA 1
ATOM 1739 C C . MET B 1 52 ? 31.574 5.792 -32.526 1.00 45.44 39 MET B C 1
ATOM 1740 O O . MET B 1 52 ? 32.470 6.598 -32.314 1.00 49.94 39 MET B O 1
ATOM 1745 N N . TYR B 1 53 ? 31.558 4.573 -31.994 1.00 35.99 40 TYR B N 1
ATOM 1746 C CA . TYR B 1 53 ? 32.642 4.146 -31.139 1.00 37.76 40 TYR B CA 1
ATOM 1747 C C . TYR B 1 53 ? 33.977 4.137 -31.896 1.00 36.90 40 TYR B C 1
ATOM 1748 O O . TYR B 1 53 ? 35.000 4.527 -31.358 1.00 37.63 40 TYR B O 1
ATOM 1757 N N . GLU B 1 54 ? 33.949 3.758 -33.149 1.00 35.93 41 GLU B N 1
ATOM 1758 C CA . GLU B 1 54 ? 35.144 3.792 -33.951 1.00 42.98 41 GLU B CA 1
ATOM 1759 C C . GLU B 1 54 ? 35.712 5.196 -34.029 1.00 46.63 41 GLU B C 1
ATOM 1760 O O . GLU B 1 54 ? 36.913 5.400 -33.935 1.00 46.30 41 GLU B O 1
ATOM 1766 N N . GLU B 1 55 ? 34.837 6.182 -34.126 1.00 44.50 42 GLU B N 1
ATOM 1767 C CA . GLU B 1 55 ? 35.282 7.559 -34.192 1.00 40.97 42 GLU B CA 1
ATOM 1768 C C . GLU B 1 55 ? 35.717 8.110 -32.835 1.00 39.70 42 GLU B C 1
ATOM 1769 O O . GLU B 1 55 ? 36.810 8.645 -32.721 1.00 35.53 42 GLU B O 1
ATOM 1775 N N . VAL B 1 56 ? 34.867 7.986 -31.802 1.00 33.71 43 VAL B N 1
ATOM 1776 C CA . VAL B 1 56 ? 35.181 8.610 -30.510 1.00 31.72 43 VAL B CA 1
ATOM 1777 C C . VAL B 1 56 ? 36.291 7.891 -29.756 1.00 31.40 43 VAL B C 1
ATOM 1778 O O . VAL B 1 56 ? 36.816 8.432 -28.803 1.00 31.32 43 VAL B O 1
ATOM 1782 N N . PHE B 1 57 ? 36.575 6.642 -30.105 1.00 33.65 44 PHE B N 1
ATOM 1783 C CA . PHE B 1 57 ? 37.642 5.922 -29.449 1.00 34.29 44 PHE B CA 1
ATOM 1784 C C . PHE B 1 57 ? 38.833 5.726 -30.340 1.00 33.58 44 PHE B C 1
ATOM 1785 O O . PHE B 1 57 ? 39.687 4.924 -30.045 1.00 36.46 44 PHE B O 1
ATOM 1793 N N . ALA B 1 58 ? 38.920 6.495 -31.409 1.00 35.38 45 ALA B N 1
ATOM 1794 C CA . ALA B 1 58 ? 40.029 6.344 -32.368 1.00 38.64 45 ALA B CA 1
ATOM 1795 C C . ALA B 1 58 ? 41.387 6.535 -31.713 1.00 37.80 45 ALA B C 1
ATOM 1796 O O . ALA B 1 58 ? 42.378 6.015 -32.178 1.00 47.16 45 ALA B O 1
ATOM 1798 N N . GLY B 1 59 ? 41.423 7.340 -30.659 1.00 43.62 46 GLY B N 1
ATOM 1799 C CA . GLY B 1 59 ? 42.650 7.670 -29.955 1.00 44.76 46 GLY B CA 1
ATOM 1800 C C . GLY B 1 59 ? 43.356 6.461 -29.360 1.00 50.71 46 GLY B C 1
ATOM 1801 O O . GLY B 1 59 ? 44.563 6.528 -29.092 1.00 43.81 46 GLY B O 1
ATOM 1802 N N . LEU B 1 60 ? 42.608 5.367 -29.144 1.00 45.55 47 LEU B N 1
ATOM 1803 C CA . LEU B 1 60 ? 43.190 4.107 -28.684 1.00 43.94 47 LEU B CA 1
ATOM 1804 C C . LEU B 1 60 ? 44.218 3.582 -29.655 1.00 47.84 47 LEU B C 1
ATOM 1805 O O . LEU B 1 60 ? 45.062 2.803 -29.268 1.00 51.56 47 LEU B O 1
ATOM 1810 N N . LYS B 1 61 ? 44.149 4.017 -30.909 1.00 58.81 48 LYS B N 1
ATOM 1811 C CA . LYS B 1 61 ? 45.056 3.556 -31.962 1.00 72.69 48 LYS B CA 1
ATOM 1812 C C . LYS B 1 61 ? 46.117 4.594 -32.359 1.00 62.92 48 LYS B C 1
ATOM 1813 O O . LYS B 1 61 ? 46.901 4.338 -33.259 1.00 67.07 48 LYS B O 1
ATOM 1819 N N . LYS B 1 62 ? 46.168 5.727 -31.670 1.00 63.90 49 LYS B N 1
ATOM 1820 C CA . LYS B 1 62 ? 47.071 6.818 -32.050 1.00 69.62 49 LYS B CA 1
ATOM 1821 C C . LYS B 1 62 ? 47.999 7.175 -30.924 1.00 64.75 49 LYS B C 1
ATOM 1822 O O . LYS B 1 62 ? 47.622 7.079 -29.756 1.00 61.95 49 LYS B O 1
ATOM 1828 N N . ASP B 1 63 ? 49.227 7.563 -31.286 1.00 63.17 50 ASP B N 1
ATOM 1829 C CA . ASP B 1 63 ? 50.108 8.245 -30.352 1.00 64.84 50 ASP B CA 1
ATOM 1830 C C . ASP B 1 63 ? 49.793 9.735 -30.457 1.00 69.31 50 ASP B C 1
ATOM 1831 O O . ASP B 1 63 ? 50.047 10.344 -31.495 1.00 70.59 50 ASP B O 1
ATOM 1836 N N . PRO B 1 64 ? 49.190 10.316 -29.394 1.00 61.00 51 PRO B N 1
ATOM 1837 C CA . PRO B 1 64 ? 48.853 11.742 -29.439 1.00 61.09 51 PRO B CA 1
ATOM 1838 C C . PRO B 1 64 ? 50.071 12.690 -29.481 1.00 53.44 51 PRO B C 1
ATOM 1839 O O . PRO B 1 64 ? 49.930 13.851 -29.863 1.00 46.81 51 PRO B O 1
ATOM 1843 N N . SER B 1 65 ? 51.246 12.199 -29.101 1.00 61.99 52 SER B N 1
ATOM 1844 C CA . SER B 1 65 ? 52.459 13.029 -29.086 1.00 64.85 52 SER B CA 1
ATOM 1845 C C . SER B 1 65 ? 53.046 13.342 -30.487 1.00 67.15 52 SER B C 1
ATOM 1846 O O . SER B 1 65 ? 53.860 14.251 -30.623 1.00 70.16 52 SER B O 1
ATOM 1849 N N . VAL B 1 66 ? 52.596 12.641 -31.528 1.00 73.04 53 VAL B N 1
ATOM 1850 C CA . VAL B 1 66 ? 53.158 12.845 -32.867 1.00 74.18 53 VAL B CA 1
ATOM 1851 C C . VAL B 1 66 ? 52.875 14.234 -33.406 1.00 75.99 53 VAL B C 1
ATOM 1852 O O . VAL B 1 66 ? 53.597 14.719 -34.268 1.00 77.04 53 VAL B O 1
ATOM 1856 N N . HIS B 1 67 ? 51.817 14.878 -32.926 1.00 76.55 54 HIS B N 1
ATOM 1857 C CA . HIS B 1 67 ? 51.461 16.190 -33.452 1.00 82.33 54 HIS B CA 1
ATOM 1858 C C . HIS B 1 67 ? 52.508 17.236 -33.137 1.00 72.66 54 HIS B C 1
ATOM 1859 O O . HIS B 1 67 ? 52.553 18.250 -33.812 1.00 74.49 54 HIS B O 1
ATOM 1866 N N . PHE B 1 68 ? 53.357 16.987 -32.148 1.00 68.86 55 PHE B N 1
ATOM 1867 C CA . PHE B 1 68 ? 54.435 17.921 -31.835 1.00 73.29 55 PHE B CA 1
ATOM 1868 C C . PHE B 1 68 ? 55.759 17.521 -32.495 1.00 81.87 55 PHE B C 1
ATOM 1869 O O . PHE B 1 68 ? 56.819 18.056 -32.170 1.00 68.98 55 PHE B O 1
ATOM 1877 N N . ASP B 1 69 ? 55.723 16.570 -33.417 1.00 90.90 56 ASP B N 1
ATOM 1878 C CA . ASP B 1 69 ? 56.955 16.257 -34.160 1.00 91.85 56 ASP B CA 1
ATOM 1879 C C . ASP B 1 69 ? 57.428 17.397 -35.078 1.00 90.18 56 ASP B C 1
ATOM 1880 O O . ASP B 1 69 ? 58.563 17.365 -35.528 1.00 73.93 56 ASP B O 1
ATOM 1885 N N . THR B 1 70 ? 56.565 18.384 -35.332 1.00 100.83 57 THR B N 1
ATOM 1886 C CA . THR B 1 70 ? 56.954 19.662 -35.966 1.00 109.21 57 THR B CA 1
ATOM 1887 C C . THR B 1 70 ? 56.840 20.848 -34.978 1.00 95.13 57 THR B C 1
ATOM 1888 O O . THR B 1 70 ? 55.746 21.166 -34.565 1.00 104.60 57 THR B O 1
ATOM 1890 N N . ILE B 1 71 ? 57.961 21.490 -34.617 1.00 85.00 58 ILE B N 1
ATOM 1891 C CA . ILE B 1 71 ? 57.992 22.651 -33.698 1.00 67.25 58 ILE B CA 1
ATOM 1892 C C . ILE B 1 71 ? 58.760 23.847 -34.292 1.00 68.80 58 ILE B C 1
ATOM 1893 O O . ILE B 1 71 ? 59.811 23.682 -34.895 1.00 84.13 58 ILE B O 1
ATOM 1895 N N . PHE B 1 72 ? 58.255 25.058 -34.104 1.00 69.30 59 PHE B N 1
ATOM 1896 C CA . PHE B 1 72 ? 58.869 26.269 -34.692 1.00 78.66 59 PHE B CA 1
ATOM 1897 C C . PHE B 1 72 ? 59.872 26.927 -33.758 1.00 74.32 59 PHE B C 1
ATOM 1898 O O . PHE B 1 72 ? 59.560 27.114 -32.608 1.00 70.26 59 PHE B O 1
ATOM 1906 N N . GLU B 1 73 ? 61.047 27.317 -34.260 1.00 74.23 60 GLU B N 1
ATOM 1907 C CA . GLU B 1 73 ? 62.119 27.907 -33.439 1.00 74.34 60 GLU B CA 1
ATOM 1908 C C . GLU B 1 73 ? 62.311 29.413 -33.762 1.00 76.93 60 GLU B C 1
ATOM 1909 O O . GLU B 1 73 ? 62.898 29.764 -34.777 1.00 94.99 60 GLU B O 1
ATOM 1911 N N . GLU B 1 74 ? 61.761 30.286 -32.910 1.00 77.36 61 GLU B N 1
ATOM 1912 C CA . GLU B 1 74 ? 61.829 31.758 -33.029 1.00 78.46 61 GLU B CA 1
ATOM 1913 C C . GLU B 1 74 ? 62.054 32.171 -31.622 1.00 78.02 61 GLU B C 1
ATOM 1914 O O . GLU B 1 74 ? 61.317 31.704 -30.780 1.00 117.42 61 GLU B O 1
ATOM 1920 N N . GLN B 1 75 ? 63.048 33.008 -31.344 1.00 78.95 62 GLN B N 1
ATOM 1921 C CA . GLN B 1 75 ? 63.363 33.365 -29.951 1.00 83.05 62 GLN B CA 1
ATOM 1922 C C . GLN B 1 75 ? 62.302 34.260 -29.323 1.00 72.33 62 GLN B C 1
ATOM 1923 O O . GLN B 1 75 ? 62.427 35.457 -29.329 1.00 84.37 62 GLN B O 1
ATOM 1925 N N . HIS B 1 76 ? 61.282 33.617 -28.763 1.00 80.86 63 HIS B N 1
ATOM 1926 C CA . HIS B 1 76 ? 60.202 34.218 -27.972 1.00 69.46 63 HIS B CA 1
ATOM 1927 C C . HIS B 1 76 ? 60.136 33.430 -26.672 1.00 66.39 63 HIS B C 1
ATOM 1928 O O . HIS B 1 76 ? 60.165 32.201 -26.709 1.00 63.67 63 HIS B O 1
ATOM 1935 N N . GLU B 1 77 ? 60.099 34.128 -25.534 1.00 63.81 64 GLU B N 1
ATOM 1936 C CA . GLU B 1 77 ? 60.334 33.521 -24.224 1.00 59.57 64 GLU B CA 1
ATOM 1937 C C . GLU B 1 77 ? 59.155 33.774 -23.250 1.00 52.32 64 GLU B C 1
ATOM 1938 O O . GLU B 1 77 ? 59.140 33.327 -22.086 1.00 45.70 64 GLU B O 1
ATOM 1944 N N . GLU B 1 78 ? 58.122 34.402 -23.751 1.00 49.99 65 GLU B N 1
ATOM 1945 C CA . GLU B 1 78 ? 57.017 34.750 -22.892 1.00 42.24 65 GLU B CA 1
ATOM 1946 C C . GLU B 1 78 ? 55.739 33.936 -22.989 1.00 37.13 65 GLU B C 1
ATOM 1947 O O . GLU B 1 78 ? 55.556 33.119 -23.833 1.00 38.47 65 GLU B O 1
ATOM 1953 N N . LEU B 1 79 ? 54.867 34.169 -22.051 1.00 41.55 66 LEU B N 1
ATOM 1954 C CA . LEU B 1 79 ? 53.674 33.376 -21.904 1.00 40.21 66 LEU B CA 1
ATOM 1955 C C . LEU B 1 79 ? 52.781 33.310 -23.124 1.00 35.96 66 LEU B C 1
ATOM 1956 O O . LEU B 1 79 ? 52.456 34.313 -23.737 1.00 34.30 66 LEU B O 1
ATOM 1961 N N . VAL B 1 80 ? 52.391 32.087 -23.461 1.00 37.56 67 VAL B N 1
ATOM 1962 C CA . VAL B 1 80 ? 51.389 31.834 -24.471 1.00 33.44 67 VAL B CA 1
ATOM 1963 C C . VAL B 1 80 ? 50.254 31.072 -23.808 1.00 28.73 67 VAL B C 1
ATOM 1964 O O . VAL B 1 80 ? 50.481 30.054 -23.166 1.00 28.98 67 VAL B O 1
ATOM 1968 N N . LEU B 1 81 ? 49.028 31.525 -24.022 1.00 29.44 68 LEU B N 1
ATOM 1969 C CA . LEU B 1 81 ? 47.872 30.845 -23.473 1.00 28.23 68 LEU B CA 1
ATOM 1970 C C . LEU B 1 81 ? 46.868 30.635 -24.570 1.00 28.70 68 LEU B C 1
ATOM 1971 O O . LEU B 1 81 ? 46.483 31.566 -25.275 1.00 30.70 68 LEU B O 1
ATOM 1976 N N . VAL B 1 82 ? 46.422 29.402 -24.714 1.00 29.42 69 VAL B N 1
ATOM 1977 C CA . VAL B 1 82 ? 45.343 29.109 -25.636 1.00 30.19 69 VAL B CA 1
ATOM 1978 C C . VAL B 1 82 ? 44.189 28.670 -24.772 1.00 31.25 69 VAL B C 1
ATOM 1979 O O . VAL B 1 82 ? 44.293 27.659 -24.080 1.00 33.51 69 VAL B O 1
ATOM 1983 N N . LYS B 1 83 ? 43.098 29.420 -24.815 1.00 30.85 70 LYS B N 1
ATOM 1984 C CA . LYS B 1 83 ? 41.993 29.154 -23.934 1.00 34.96 70 LYS B CA 1
ATOM 1985 C C . LYS B 1 83 ? 40.700 28.851 -24.661 1.00 30.35 70 LYS B C 1
ATOM 1986 O O . LYS B 1 83 ? 40.547 29.154 -25.827 1.00 33.10 70 LYS B O 1
ATOM 1992 N N . ASP B 1 84 ? 39.803 28.197 -23.947 1.00 29.62 71 ASP B N 1
ATOM 1993 C CA . ASP B 1 84 ? 38.501 27.795 -24.441 1.00 30.61 71 ASP B CA 1
ATOM 1994 C C . ASP B 1 84 ? 38.641 26.902 -25.643 1.00 28.53 71 ASP B C 1
ATOM 1995 O O . ASP B 1 84 ? 37.999 27.105 -26.654 1.00 34.92 71 ASP B O 1
ATOM 2000 N N . ILE B 1 85 ? 39.473 25.889 -25.517 1.00 27.71 72 ILE B N 1
ATOM 2001 C CA . ILE B 1 85 ? 39.552 24.828 -26.499 1.00 30.63 72 ILE B CA 1
ATOM 2002 C C . ILE B 1 85 ? 38.464 23.811 -26.152 1.00 30.39 72 ILE B C 1
ATOM 2003 O O . ILE B 1 85 ? 38.577 23.116 -25.159 1.00 26.70 72 ILE B O 1
ATOM 2008 N N . ARG B 1 86 ? 37.457 23.691 -27.005 1.00 35.44 73 ARG B N 1
ATOM 2009 C CA . ARG B 1 86 ? 36.389 22.736 -26.772 1.00 38.22 73 ARG B CA 1
ATOM 2010 C C . ARG B 1 86 ? 36.959 21.342 -26.830 1.00 35.86 73 ARG B C 1
ATOM 2011 O O . ARG B 1 86 ? 37.828 21.061 -27.656 1.00 34.06 73 ARG B O 1
ATOM 2019 N N . PHE B 1 87 ? 36.478 20.470 -25.948 1.00 30.53 74 PHE B N 1
ATOM 2020 C CA . PHE B 1 87 ? 36.813 19.066 -26.043 1.00 30.33 74 PHE B CA 1
ATOM 2021 C C . PHE B 1 87 ? 35.635 18.260 -25.537 1.00 27.50 74 PHE B C 1
ATOM 2022 O O . PHE B 1 87 ? 34.760 18.778 -24.878 1.00 23.18 74 PHE B O 1
ATOM 2030 N N . SER B 1 88 ? 35.635 16.991 -25.900 1.00 27.49 75 SER B N 1
ATOM 2031 C CA . SER B 1 88 ? 34.696 16.058 -25.383 1.00 29.08 75 SER B CA 1
ATOM 2032 C C . SER B 1 88 ? 35.356 14.717 -25.276 1.00 31.54 75 SER B C 1
ATOM 2033 O O . SER B 1 88 ? 36.340 14.439 -25.951 1.00 34.19 75 SER B O 1
ATOM 2036 N N . SER B 1 89 ? 34.808 13.864 -24.430 1.00 29.06 76 SER B N 1
ATOM 2037 C CA . SER B 1 89 ? 35.384 12.560 -24.257 1.00 29.71 76 SER B CA 1
ATOM 2038 C C . SER B 1 89 ? 34.272 11.704 -23.725 1.00 30.01 76 SER B C 1
ATOM 2039 O O . SER B 1 89 ? 33.144 12.147 -23.666 1.00 38.63 76 SER B O 1
ATOM 2042 N N . MET B 1 90 ? 34.571 10.464 -23.359 1.00 35.22 77 MET B N 1
ATOM 2043 C CA . MET B 1 90 ? 33.578 9.566 -22.783 1.00 32.13 77 MET B CA 1
ATOM 2044 C C . MET B 1 90 ? 34.095 9.132 -21.443 1.00 30.09 77 MET B C 1
ATOM 2045 O O . MET B 1 90 ? 35.243 8.692 -21.371 1.00 38.87 77 MET B O 1
ATOM 2050 N N . CYS B 1 91 ? 33.305 9.235 -20.373 1.00 30.55 78 CYS B N 1
ATOM 2051 C CA . CYS B 1 91 ? 33.788 8.749 -19.074 1.00 31.34 78 CYS B CA 1
ATOM 2052 C C . CYS B 1 91 ? 34.043 7.260 -19.254 1.00 33.16 78 CYS B C 1
ATOM 2053 O O . CYS B 1 91 ? 33.264 6.562 -19.879 1.00 35.75 78 CYS B O 1
ATOM 2056 N N . GLU B 1 92 ? 35.151 6.778 -18.715 1.00 35.12 79 GLU B N 1
ATOM 2057 C CA . GLU B 1 92 ? 35.403 5.358 -18.709 1.00 32.33 79 GLU B CA 1
ATOM 2058 C C . GLU B 1 92 ? 34.471 4.579 -17.754 1.00 32.11 79 GLU B C 1
ATOM 2059 O O . GLU B 1 92 ? 34.290 3.386 -17.912 1.00 29.00 79 GLU B O 1
ATOM 2065 N N . HIS B 1 93 ? 33.912 5.243 -16.759 1.00 32.39 80 HIS B N 1
ATOM 2066 C CA . HIS B 1 93 ? 33.047 4.556 -15.821 1.00 35.45 80 HIS B CA 1
ATOM 2067 C C . HIS B 1 93 ? 31.700 4.173 -16.413 1.00 34.04 80 HIS B C 1
ATOM 2068 O O . HIS B 1 93 ? 31.168 3.111 -16.074 1.00 34.36 80 HIS B O 1
ATOM 2075 N N . HIS B 1 94 ? 31.155 5.028 -17.272 1.00 31.48 81 HIS B N 1
ATOM 2076 C CA . HIS B 1 94 ? 29.755 4.868 -17.787 1.00 32.72 81 HIS B CA 1
ATOM 2077 C C . HIS B 1 94 ? 29.640 4.975 -19.282 1.00 34.18 81 HIS B C 1
ATOM 2078 O O . HIS B 1 94 ? 28.562 4.794 -19.814 1.00 32.64 81 HIS B O 1
ATOM 2085 N N . LEU B 1 95 ? 30.754 5.281 -19.958 1.00 30.83 82 LEU B N 1
ATOM 2086 C CA . LEU B 1 95 ? 30.770 5.464 -21.395 1.00 30.08 82 LEU B CA 1
ATOM 2087 C C . LEU B 1 95 ? 29.740 6.490 -21.861 1.00 31.96 82 LEU B C 1
ATOM 2088 O O . LEU B 1 95 ? 29.053 6.305 -22.856 1.00 35.84 82 LEU B O 1
ATOM 2093 N N . VAL B 1 96 ? 29.682 7.592 -21.147 1.00 34.42 83 VAL B N 1
ATOM 2094 C CA . VAL B 1 96 ? 28.844 8.679 -21.529 1.00 36.35 83 VAL B CA 1
ATOM 2095 C C . VAL B 1 96 ? 29.671 9.940 -21.635 1.00 30.44 83 VAL B C 1
ATOM 2096 O O . VAL B 1 96 ? 30.646 10.093 -20.930 1.00 31.92 83 VAL B O 1
ATOM 2100 N N . PRO B 1 97 ? 29.290 10.829 -22.531 1.00 29.39 84 PRO B N 1
ATOM 2101 C CA . PRO B 1 97 ? 30.134 11.958 -22.809 1.00 32.61 84 PRO B CA 1
ATOM 2102 C C . PRO B 1 97 ? 30.292 12.892 -21.638 1.00 34.96 84 PRO B C 1
ATOM 2103 O O . PRO B 1 97 ? 29.385 13.053 -20.819 1.00 35.93 84 PRO B O 1
ATOM 2107 N N . PHE B 1 98 ? 31.482 13.464 -21.528 1.00 34.67 85 PHE B N 1
ATOM 2108 C CA . PHE B 1 98 ? 31.678 14.702 -20.784 1.00 30.56 85 PHE B CA 1
ATOM 2109 C C . PHE B 1 98 ? 32.398 15.685 -21.720 1.00 31.58 85 PHE B C 1
ATOM 2110 O O . PHE B 1 98 ? 33.072 15.266 -22.666 1.00 33.12 85 PHE B O 1
ATOM 2118 N N . PHE B 1 99 ? 32.171 16.974 -21.514 1.00 29.82 86 PHE B N 1
ATOM 2119 C CA . PHE B 1 99 ? 32.591 17.965 -22.472 1.00 30.52 86 PHE B CA 1
ATOM 2120 C C . PHE B 1 99 ? 32.753 19.314 -21.791 1.00 33.61 86 PHE B C 1
ATOM 2121 O O . PHE B 1 99 ? 32.151 19.589 -20.762 1.00 29.04 86 PHE B O 1
ATOM 2129 N N . GLY B 1 100 ? 33.605 20.143 -22.374 1.00 32.92 87 GLY B N 1
ATOM 2130 C CA . GLY B 1 100 ? 33.788 21.483 -21.879 1.00 29.61 87 GLY B CA 1
ATOM 2131 C C . GLY B 1 100 ? 34.953 22.122 -22.571 1.00 33.29 87 GLY B C 1
ATOM 2132 O O . GLY B 1 100 ? 35.121 21.959 -23.784 1.00 41.39 87 GLY B O 1
ATOM 2133 N N . VAL B 1 101 ? 35.811 22.784 -21.807 1.00 31.74 88 VAL B N 1
ATOM 2134 C CA . VAL B 1 101 ? 36.928 23.495 -22.405 1.00 35.04 88 VAL B CA 1
ATOM 2135 C C . VAL B 1 101 ? 38.206 23.164 -21.721 1.00 31.77 88 VAL B C 1
ATOM 2136 O O . VAL B 1 101 ? 38.217 22.760 -20.544 1.00 25.56 88 VAL B O 1
ATOM 2140 N N . ALA B 1 102 ? 39.279 23.255 -22.495 1.00 32.24 89 ALA B N 1
ATOM 2141 C CA . ALA B 1 102 ? 40.646 23.130 -21.959 1.00 27.89 89 ALA B CA 1
ATOM 2142 C C . ALA B 1 102 ? 41.343 24.457 -22.177 1.00 28.86 89 ALA B C 1
ATOM 2143 O O . ALA B 1 102 ? 41.124 25.130 -23.190 1.00 32.87 89 ALA B O 1
ATOM 2145 N N . HIS B 1 103 ? 42.170 24.824 -21.225 1.00 29.38 90 HIS B N 1
ATOM 2146 C CA . HIS B 1 103 ? 43.012 25.976 -21.343 1.00 29.66 90 HIS B CA 1
ATOM 2147 C C . HIS B 1 103 ? 44.438 25.484 -21.193 1.00 28.62 90 HIS B C 1
ATOM 2148 O O . HIS B 1 103 ? 44.753 24.801 -20.225 1.00 31.63 90 HIS B O 1
ATOM 2155 N N . VAL B 1 104 ? 45.307 25.889 -22.104 1.00 26.25 91 VAL B N 1
ATOM 2156 C CA . VAL B 1 104 ? 46.698 25.451 -22.071 1.00 29.02 91 VAL B CA 1
ATOM 2157 C C . VAL B 1 104 ? 47.629 26.644 -22.147 1.00 27.29 91 VAL B C 1
ATOM 2158 O O . VAL B 1 104 ? 47.566 27.436 -23.086 1.00 28.76 91 VAL B O 1
ATOM 2162 N N . ALA B 1 105 ? 48.480 26.762 -21.153 1.00 24.65 92 ALA B N 1
ATOM 2163 C CA . ALA B 1 105 ? 49.405 27.852 -21.072 1.00 27.39 92 ALA B CA 1
ATOM 2164 C C . ALA B 1 105 ? 50.813 27.295 -20.973 1.00 28.07 92 ALA B C 1
ATOM 2165 O O . ALA B 1 105 ? 51.058 26.275 -20.309 1.00 25.78 92 ALA B O 1
ATOM 2167 N N . TYR B 1 106 ? 51.754 27.948 -21.619 1.00 29.48 93 TYR B N 1
ATOM 2168 C CA . TYR B 1 106 ? 53.147 27.514 -21.458 1.00 30.00 93 TYR B CA 1
ATOM 2169 C C . TYR B 1 106 ? 54.143 28.658 -21.650 1.00 30.65 93 TYR B C 1
ATOM 2170 O O . TYR B 1 106 ? 53.796 29.718 -22.173 1.00 30.24 93 TYR B O 1
ATOM 2179 N N . LEU B 1 107 ? 55.331 28.448 -21.111 1.00 33.66 94 LEU B N 1
ATOM 2180 C CA . LEU B 1 107 ? 56.441 29.371 -21.226 1.00 37.22 94 LEU B CA 1
ATOM 2181 C C . LEU B 1 107 ? 57.433 28.752 -22.141 1.00 34.78 94 LEU B C 1
ATOM 2182 O O . LEU B 1 107 ? 58.161 27.835 -21.762 1.00 37.03 94 LEU B O 1
ATOM 2187 N N . PRO B 1 108 ? 57.453 29.214 -23.371 1.00 39.58 95 PRO B N 1
ATOM 2188 C CA . PRO B 1 108 ? 58.397 28.632 -24.323 1.00 45.33 95 PRO B CA 1
ATOM 2189 C C . PRO B 1 108 ? 59.843 28.747 -23.860 1.00 40.49 95 PRO B C 1
ATOM 2190 O O . PRO B 1 108 ? 60.196 29.631 -23.096 1.00 43.94 95 PRO B O 1
ATOM 2194 N N . GLN B 1 109 ? 60.647 27.835 -24.334 1.00 45.68 96 GLN B N 1
ATOM 2195 C CA . GLN B 1 109 ? 62.041 27.761 -23.999 1.00 49.37 96 GLN B CA 1
ATOM 2196 C C . GLN B 1 109 ? 62.852 27.700 -25.291 1.00 49.38 96 GLN B C 1
ATOM 2197 O O . GLN B 1 109 ? 62.623 26.850 -26.101 1.00 43.72 96 GLN B O 1
ATOM 2203 N N . ASN B 1 110 ? 63.782 28.634 -25.476 1.00 62.85 97 ASN B N 1
ATOM 2204 C CA . ASN B 1 110 ? 64.600 28.699 -26.694 1.00 65.72 97 ASN B CA 1
ATOM 2205 C C . ASN B 1 110 ? 63.765 28.911 -27.908 1.00 65.73 97 ASN B C 1
ATOM 2206 O O . ASN B 1 110 ? 64.100 28.373 -28.963 1.00 69.43 97 ASN B O 1
ATOM 2208 N N . GLY B 1 111 ? 62.667 29.647 -27.759 1.00 60.89 98 GLY B N 1
ATOM 2209 C CA . GLY B 1 111 ? 61.779 29.937 -28.873 1.00 60.41 98 GLY B CA 1
ATOM 2210 C C . GLY B 1 111 ? 60.995 28.790 -29.478 1.00 59.96 98 GLY B C 1
ATOM 2211 O O . GLY B 1 111 ? 60.459 28.921 -30.583 1.00 61.16 98 GLY B O 1
ATOM 2212 N N . ARG B 1 112 ? 60.930 27.663 -28.782 1.00 57.38 99 ARG B N 1
ATOM 2213 C CA . ARG B 1 112 ? 60.159 26.538 -29.269 1.00 59.15 99 ARG B CA 1
ATOM 2214 C C . ARG B 1 112 ? 58.696 26.820 -29.016 1.00 56.41 99 ARG B C 1
ATOM 2215 O O . ARG B 1 112 ? 58.249 26.749 -27.879 1.00 53.14 99 ARG B O 1
ATOM 2223 N N . VAL B 1 113 ? 57.949 27.091 -30.083 1.00 59.54 100 VAL B N 1
ATOM 2224 C CA . VAL B 1 113 ? 56.521 27.390 -29.962 1.00 63.14 100 VAL B CA 1
ATOM 2225 C C . VAL B 1 113 ? 55.667 26.348 -30.676 1.00 59.99 100 VAL B C 1
ATOM 2226 O O . VAL B 1 113 ? 56.009 25.841 -31.728 1.00 63.09 100 VAL B O 1
ATOM 2230 N N . ALA B 1 114 ? 54.543 26.032 -30.074 1.00 58.13 101 ALA B N 1
ATOM 2231 C CA . ALA B 1 114 ? 53.634 25.031 -30.606 1.00 63.53 101 ALA B CA 1
ATOM 2232 C C . ALA B 1 114 ? 52.680 25.664 -31.610 1.00 62.28 101 ALA B C 1
ATOM 2233 O O . ALA B 1 114 ? 52.114 26.710 -31.341 1.00 69.50 101 ALA B O 1
ATOM 2235 N N . GLY B 1 115 ? 52.448 25.005 -32.727 1.00 55.07 102 GLY B N 1
ATOM 2236 C CA . GLY B 1 115 ? 51.337 25.382 -33.573 1.00 55.01 102 GLY B CA 1
ATOM 2237 C C . GLY B 1 115 ? 50.044 25.226 -32.786 1.00 56.58 102 GLY B C 1
ATOM 2238 O O . GLY B 1 115 ? 49.843 24.240 -32.051 1.00 53.22 102 GLY B O 1
ATOM 2239 N N . LEU B 1 116 ? 49.151 26.191 -32.931 1.00 56.42 103 LEU B N 1
ATOM 2240 C CA . LEU B 1 116 ? 47.895 26.177 -32.179 1.00 50.96 103 LEU B CA 1
ATOM 2241 C C . LEU B 1 116 ? 47.076 24.963 -32.528 1.00 49.71 103 LEU B C 1
ATOM 2242 O O . LEU B 1 116 ? 46.506 24.296 -31.657 1.00 58.37 103 LEU B O 1
ATOM 2247 N N . SER B 1 117 ? 46.982 24.664 -33.812 1.00 49.24 104 SER B N 1
ATOM 2248 C CA . SER B 1 117 ? 46.188 23.523 -34.215 1.00 59.10 104 SER B CA 1
ATOM 2249 C C . SER B 1 117 ? 46.802 22.207 -33.714 1.00 57.22 104 SER B C 1
ATOM 2250 O O . SER B 1 117 ? 46.091 21.240 -33.475 1.00 57.60 104 SER B O 1
ATOM 2253 N N . LYS B 1 118 ? 48.120 22.170 -33.560 1.00 64.75 105 LYS B N 1
ATOM 2254 C CA . LYS B 1 118 ? 48.785 20.977 -33.037 1.00 61.77 105 LYS B CA 1
ATOM 2255 C C . LYS B 1 118 ? 48.397 20.760 -31.566 1.00 53.41 105 LYS B C 1
ATOM 2256 O O . LYS B 1 118 ? 48.129 19.645 -31.148 1.00 50.99 105 LYS B O 1
ATOM 2262 N N . LEU B 1 119 ? 48.314 21.839 -30.813 1.00 49.43 106 LEU B N 1
ATOM 2263 C CA . LEU B 1 119 ? 47.828 21.792 -29.443 1.00 52.29 106 LEU B CA 1
ATOM 2264 C C . LEU B 1 119 ? 46.432 21.171 -29.322 1.00 51.22 106 LEU B C 1
ATOM 2265 O O . LEU B 1 119 ? 46.191 20.233 -28.571 1.00 47.87 106 LEU B O 1
ATOM 2270 N N . ALA B 1 120 ? 45.538 21.695 -30.141 1.00 49.59 107 ALA B N 1
ATOM 2271 C CA . ALA B 1 120 ? 44.189 21.237 -30.175 1.00 51.55 107 ALA B CA 1
ATOM 2272 C C . ALA B 1 120 ? 44.120 19.762 -30.539 1.00 55.11 107 ALA B C 1
ATOM 2273 O O . ALA B 1 120 ? 43.287 19.019 -29.990 1.00 45.80 107 ALA B O 1
ATOM 2275 N N . ARG B 1 121 ? 44.970 19.336 -31.471 1.00 45.83 108 ARG B N 1
ATOM 2276 C CA . ARG B 1 121 ? 44.969 17.941 -31.891 1.00 53.16 108 ARG B CA 1
ATOM 2277 C C . ARG B 1 121 ? 45.372 17.024 -30.759 1.00 50.67 108 ARG B C 1
ATOM 2278 O O . ARG B 1 121 ? 44.858 15.903 -30.652 1.00 50.53 108 ARG B O 1
ATOM 2286 N N . VAL B 1 122 ? 46.313 17.484 -29.943 1.00 44.58 109 VAL B N 1
ATOM 2287 C CA . VAL B 1 122 ? 46.782 16.691 -28.823 1.00 41.34 109 VAL B CA 1
ATOM 2288 C C . VAL B 1 122 ? 45.632 16.511 -27.824 1.00 38.03 109 VAL B C 1
ATOM 2289 O O . VAL B 1 122 ? 45.365 15.402 -27.375 1.00 32.57 109 VAL B O 1
ATOM 2293 N N . VAL B 1 123 ? 44.934 17.589 -27.533 1.00 34.69 110 VAL B N 1
ATOM 2294 C CA . VAL B 1 123 ? 43.790 17.507 -26.667 1.00 33.49 110 VAL B CA 1
ATOM 2295 C C . VAL B 1 123 ? 42.770 16.525 -27.235 1.00 33.22 110 VAL B C 1
ATOM 2296 O O . VAL B 1 123 ? 42.315 15.638 -26.538 1.00 31.53 110 VAL B O 1
ATOM 2300 N N . ASP B 1 124 ? 42.436 16.665 -28.512 1.00 36.01 111 ASP B N 1
ATOM 2301 C CA . ASP B 1 124 ? 41.499 15.753 -29.151 1.00 36.92 111 ASP B CA 1
ATOM 2302 C C . ASP B 1 124 ? 41.924 14.305 -29.120 1.00 36.12 111 ASP B C 1
ATOM 2303 O O . ASP B 1 124 ? 41.132 13.427 -28.756 1.00 40.80 111 ASP B O 1
ATOM 2308 N N . ASP B 1 125 ? 43.172 14.052 -29.456 1.00 35.33 112 ASP B N 1
ATOM 2309 C CA . ASP B 1 125 ? 43.646 12.683 -29.501 1.00 40.08 112 ASP B CA 1
ATOM 2310 C C . ASP B 1 125 ? 43.682 12.017 -28.130 1.00 32.45 112 ASP B C 1
ATOM 2311 O O . ASP B 1 125 ? 43.307 10.861 -28.005 1.00 31.00 112 ASP B O 1
ATOM 2316 N N . VAL B 1 126 ? 44.126 12.741 -27.110 1.00 28.44 113 VAL B N 1
ATOM 2317 C CA . VAL B 1 126 ? 44.154 12.204 -25.774 1.00 27.92 113 VAL B CA 1
ATOM 2318 C C . VAL B 1 126 ? 42.697 11.934 -25.331 1.00 30.40 113 VAL B C 1
ATOM 2319 O O . VAL B 1 126 ? 42.440 10.966 -24.622 1.00 28.02 113 VAL B O 1
ATOM 2323 N N . SER B 1 127 ? 41.785 12.798 -25.762 1.00 28.12 114 SER B N 1
ATOM 2324 C CA . SER B 1 127 ? 40.388 12.718 -25.416 1.00 37.26 114 SER B CA 1
ATOM 2325 C C . SER B 1 127 ? 39.635 11.576 -26.061 1.00 34.30 114 SER B C 1
ATOM 2326 O O . SER B 1 127 ? 38.636 11.151 -25.506 1.00 34.84 114 SER B O 1
ATOM 2329 N N . ARG B 1 128 ? 40.072 11.133 -27.227 1.00 32.46 115 ARG B N 1
ATOM 2330 C CA . ARG B 1 128 ? 39.309 10.172 -28.038 1.00 35.04 115 ARG B CA 1
ATOM 2331 C C . ARG B 1 128 ? 39.550 8.751 -27.587 1.00 34.82 115 ARG B C 1
ATOM 2332 O O . ARG B 1 128 ? 40.067 7.906 -28.309 1.00 37.82 115 ARG B O 1
ATOM 2340 N N . ARG B 1 129 ? 39.172 8.507 -26.346 1.00 31.24 116 ARG B N 1
ATOM 2341 C CA . ARG B 1 129 ? 39.251 7.201 -25.755 1.00 33.69 116 ARG B CA 1
ATOM 2342 C C . ARG B 1 129 ? 38.520 7.294 -24.445 1.00 29.50 116 ARG B C 1
ATOM 2343 O O . ARG B 1 129 ? 38.346 8.383 -23.935 1.00 32.45 116 ARG B O 1
ATOM 2351 N N . PRO B 1 130 ? 38.188 6.151 -23.842 1.00 30.51 117 PRO B N 1
ATOM 2352 C CA . PRO B 1 130 ? 37.521 6.241 -22.539 1.00 34.31 117 PRO B CA 1
ATOM 2353 C C . PRO B 1 130 ? 38.435 6.897 -21.554 1.00 33.74 117 PRO B C 1
ATOM 2354 O O . PRO B 1 130 ? 39.589 6.492 -21.473 1.00 38.33 117 PRO B O 1
ATOM 2358 N N . GLN B 1 131 ? 37.956 7.900 -20.828 1.00 28.81 118 GLN B N 1
ATOM 2359 C CA . GLN B 1 131 ? 38.867 8.708 -20.014 1.00 27.52 118 GLN B CA 1
ATOM 2360 C C . GLN B 1 131 ? 38.360 9.069 -18.648 1.00 30.05 118 GLN B C 1
ATOM 2361 O O . GLN B 1 131 ? 37.184 8.885 -18.327 1.00 31.68 118 GLN B O 1
ATOM 2367 N N . LEU B 1 132 ? 39.295 9.553 -17.844 1.00 30.43 119 LEU B N 1
ATOM 2368 C CA . LEU B 1 132 ? 39.036 10.403 -16.686 1.00 28.92 119 LEU B CA 1
ATOM 2369 C C . LEU B 1 132 ? 39.513 11.775 -17.058 1.00 31.27 119 LEU B C 1
ATOM 2370 O O . LEU B 1 132 ? 40.591 11.926 -17.695 1.00 33.23 119 LEU B O 1
ATOM 2375 N N . GLN B 1 133 ? 38.783 12.793 -16.635 1.00 27.69 120 GLN B N 1
ATOM 2376 C CA . GLN B 1 133 ? 39.212 14.177 -16.899 1.00 30.78 120 GLN B CA 1
ATOM 2377 C C . GLN B 1 133 ? 40.636 14.460 -16.359 1.00 29.26 120 GLN B C 1
ATOM 2378 O O . GLN B 1 133 ? 41.452 15.115 -16.992 1.00 29.24 120 GLN B O 1
ATOM 2384 N N . GLU B 1 134 ? 40.900 13.948 -15.175 1.00 31.16 121 GLU B N 1
ATOM 2385 C CA . GLU B 1 134 ? 42.179 14.113 -14.519 1.00 33.72 121 GLU B CA 1
ATOM 2386 C C . GLU B 1 134 ? 43.297 13.587 -15.437 1.00 36.36 121 GLU B C 1
ATOM 2387 O O . GLU B 1 134 ? 44.324 14.229 -15.561 1.00 30.79 121 GLU B O 1
ATOM 2389 N N . ARG B 1 135 ? 43.090 12.415 -16.040 1.00 33.20 122 ARG B N 1
ATOM 2390 C CA . ARG B 1 135 ? 44.137 11.797 -16.842 1.00 35.15 122 ARG B CA 1
ATOM 2391 C C . ARG B 1 135 ? 44.357 12.557 -18.143 1.00 33.74 122 ARG B C 1
ATOM 2392 O O . ARG B 1 135 ? 45.481 12.696 -18.597 1.00 33.52 122 ARG B O 1
ATOM 2400 N N . ILE B 1 136 ? 43.291 13.097 -18.721 1.00 32.72 123 ILE B N 1
ATOM 2401 C CA . ILE B 1 136 ? 43.451 13.925 -19.904 1.00 30.72 123 ILE B CA 1
ATOM 2402 C C . ILE B 1 136 ? 44.304 15.146 -19.564 1.00 31.21 123 ILE B C 1
ATOM 2403 O O . ILE B 1 136 ? 45.230 15.499 -20.295 1.00 31.06 123 ILE B O 1
ATOM 2408 N N . THR B 1 137 ? 44.008 15.751 -18.431 1.00 28.19 124 THR B N 1
ATOM 2409 C CA . THR B 1 137 ? 44.686 16.951 -18.024 1.00 29.56 124 THR B CA 1
ATOM 2410 C C . THR B 1 137 ? 46.189 16.681 -17.878 1.00 33.17 124 THR B C 1
ATOM 2411 O O . THR B 1 137 ? 47.008 17.397 -18.464 1.00 30.04 124 THR B O 1
ATOM 2415 N N . THR B 1 138 ? 46.555 15.688 -17.088 1.00 32.57 125 THR B N 1
ATOM 2416 C CA . THR B 1 138 ? 47.962 15.449 -16.848 1.00 39.11 125 THR B CA 1
ATOM 2417 C C . THR B 1 138 ? 48.667 14.931 -18.104 1.00 37.91 125 THR B C 1
ATOM 2418 O O . THR B 1 138 ? 49.778 15.363 -18.370 1.00 37.95 125 THR B O 1
ATOM 2422 N N . THR B 1 139 ? 47.988 14.130 -18.923 1.00 32.77 126 THR B N 1
ATOM 2423 C CA . THR B 1 139 ? 48.597 13.596 -20.135 1.00 28.46 126 THR B CA 1
ATOM 2424 C C . THR B 1 139 ? 48.947 14.675 -21.124 1.00 29.86 126 THR B C 1
ATOM 2425 O O . THR B 1 139 ? 50.041 14.704 -21.685 1.00 36.84 126 THR B O 1
ATOM 2429 N N . VAL B 1 140 ? 48.038 15.602 -21.303 1.00 29.87 127 VAL B N 1
ATOM 2430 C CA . VAL B 1 140 ? 48.325 16.762 -22.118 1.00 31.26 127 VAL B CA 1
ATOM 2431 C C . VAL B 1 140 ? 49.543 17.522 -21.578 1.00 33.11 127 VAL B C 1
ATOM 2432 O O . VAL B 1 140 ? 50.368 17.992 -22.342 1.00 30.13 127 VAL B O 1
ATOM 2436 N N . ALA B 1 141 ? 49.591 17.729 -20.269 1.00 30.09 128 ALA B N 1
ATOM 2437 C CA . ALA B 1 141 ? 50.651 18.484 -19.692 1.00 31.62 128 ALA B CA 1
ATOM 2438 C C . ALA B 1 141 ? 51.979 17.757 -19.913 1.00 33.99 128 ALA B C 1
ATOM 2439 O O . ALA B 1 141 ? 52.965 18.396 -20.253 1.00 34.98 128 ALA B O 1
ATOM 2441 N N . GLU B 1 142 ? 51.977 16.440 -19.726 1.00 38.02 129 GLU B N 1
ATOM 2442 C CA . GLU B 1 142 ? 53.189 15.627 -19.866 1.00 40.52 129 GLU B CA 1
ATOM 2443 C C . GLU B 1 142 ? 53.680 15.615 -21.298 1.00 39.47 129 GLU B C 1
ATOM 2444 O O . GLU B 1 142 ? 54.862 15.834 -21.554 1.00 35.35 129 GLU B O 1
ATOM 2450 N N . ILE B 1 143 ? 52.758 15.433 -22.238 1.00 35.09 130 ILE B N 1
ATOM 2451 C CA . ILE B 1 143 ? 53.125 15.462 -23.633 1.00 38.48 130 ILE B CA 1
ATOM 2452 C C . ILE B 1 143 ? 53.778 16.790 -24.006 1.00 40.49 130 ILE B C 1
ATOM 2453 O O . ILE B 1 143 ? 54.772 16.848 -24.710 1.00 41.96 130 ILE B O 1
ATOM 2458 N N . MET B 1 144 ? 53.229 17.879 -23.509 1.00 37.01 131 MET B N 1
ATOM 2459 C CA . MET B 1 144 ? 53.846 19.144 -23.764 1.00 39.57 131 MET B CA 1
ATOM 2460 C C . MET B 1 144 ? 55.241 19.276 -23.197 1.00 39.11 131 MET B C 1
ATOM 2461 O O . MET B 1 144 ? 56.080 19.890 -23.843 1.00 34.21 131 MET B O 1
ATOM 2466 N N . MET B 1 145 ? 55.440 18.836 -21.958 1.00 36.10 132 MET B N 1
ATOM 2467 C CA . MET B 1 145 ? 56.737 18.957 -21.351 1.00 41.87 132 MET B CA 1
ATOM 2468 C C . MET B 1 145 ? 57.725 18.132 -22.140 1.00 45.36 132 MET B C 1
ATOM 2469 O O . MET B 1 145 ? 58.819 18.586 -22.465 1.00 44.19 132 MET B O 1
ATOM 2474 N N . GLU B 1 146 ? 57.298 16.962 -22.552 1.00 45.28 133 GLU B N 1
ATOM 2475 C CA . GLU B 1 146 ? 58.176 16.100 -23.269 1.00 53.36 133 GLU B CA 1
ATOM 2476 C C . GLU B 1 146 ? 58.518 16.555 -24.677 1.00 49.45 133 GLU B C 1
ATOM 2477 O O . GLU B 1 146 ? 59.693 16.585 -25.015 1.00 6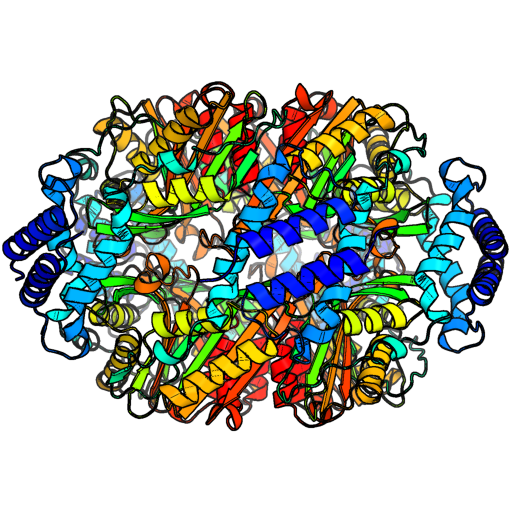0.22 133 GLU B O 1
ATOM 2483 N N . LYS B 1 147 ? 57.524 16.962 -25.453 1.00 41.82 134 LYS B N 1
ATOM 2484 C CA . LYS B 1 147 ? 57.727 17.236 -26.865 1.00 47.45 134 LYS B CA 1
ATOM 2485 C C . LYS B 1 147 ? 58.045 18.717 -27.152 1.00 49.43 134 LYS B C 1
ATOM 2486 O O . LYS B 1 147 ? 58.795 19.035 -28.083 1.00 60.26 134 LYS B O 1
ATOM 2488 N N . LEU B 1 148 ? 57.530 19.640 -26.361 1.00 47.94 135 LEU B N 1
ATOM 2489 C CA . LEU B 1 148 ? 57.812 21.079 -26.453 1.00 46.85 135 LEU B CA 1
ATOM 2490 C C . LEU B 1 148 ? 59.023 21.576 -25.637 1.00 42.30 135 LEU B C 1
ATOM 2491 O O . LEU B 1 148 ? 59.649 22.576 -25.976 1.00 48.53 135 LEU B O 1
ATOM 2496 N N . LYS B 1 149 ? 59.319 20.863 -24.551 1.00 41.85 136 LYS B N 1
ATOM 2497 C CA . LYS B 1 149 ? 60.379 21.247 -23.631 1.00 43.79 136 LYS B CA 1
ATOM 2498 C C . LYS B 1 149 ? 60.339 22.719 -23.276 1.00 39.07 136 LYS B C 1
ATOM 2499 O O . LYS B 1 149 ? 61.354 23.412 -23.339 1.00 45.64 136 LYS B O 1
ATOM 2505 N N . PRO B 1 150 ? 59.178 23.196 -22.837 1.00 37.49 137 PRO B N 1
ATOM 2506 C CA . PRO B 1 150 ? 59.065 24.558 -22.371 1.00 36.94 137 PRO B CA 1
ATOM 2507 C C . PRO B 1 150 ? 59.572 24.743 -20.950 1.00 31.79 137 PRO B C 1
ATOM 2508 O O . PRO B 1 150 ? 59.860 23.776 -20.256 1.00 34.00 137 PRO B O 1
ATOM 2512 N N . LEU B 1 151 ? 59.715 25.984 -20.515 1.00 32.73 138 LEU B N 1
ATOM 2513 C CA . LEU B 1 151 ? 60.052 26.242 -19.110 1.00 37.02 138 LEU B CA 1
ATOM 2514 C C . LEU B 1 151 ? 58.940 25.731 -18.176 1.00 35.49 138 LEU B C 1
ATOM 2515 O O . LEU B 1 151 ? 59.182 25.459 -17.015 1.00 34.11 138 LEU B O 1
ATOM 2520 N N . GLY B 1 152 ? 57.708 25.694 -18.659 1.00 33.35 139 GLY B N 1
ATOM 2521 C CA . GLY B 1 152 ? 56.630 25.203 -17.830 1.00 34.93 139 GLY B CA 1
ATOM 2522 C C . GLY B 1 152 ? 55.355 25.138 -18.604 1.00 30.98 139 GLY B C 1
ATOM 2523 O O . GLY B 1 152 ? 55.211 25.727 -19.677 1.00 37.00 139 GLY B O 1
ATOM 2524 N N . VAL B 1 153 ? 54.438 24.382 -18.071 1.00 28.38 140 VAL B N 1
ATOM 2525 C CA . VAL B 1 153 ? 53.122 24.283 -18.672 1.00 30.64 140 VAL B CA 1
ATOM 2526 C C . VAL B 1 153 ? 52.057 24.329 -17.578 1.00 26.05 140 VAL B C 1
ATOM 2527 O O . VAL B 1 153 ? 52.277 23.865 -16.453 1.00 26.54 140 VAL B O 1
ATOM 2531 N N . MET B 1 154 ? 50.924 24.887 -17.914 1.00 26.31 141 MET B N 1
ATOM 2532 C CA . MET B 1 154 ? 49.738 24.831 -17.012 1.00 28.04 141 MET B CA 1
ATOM 2533 C C . MET B 1 154 ? 48.552 24.439 -17.851 1.00 25.46 141 MET B C 1
ATOM 2534 O O . MET B 1 154 ? 48.303 25.054 -18.901 1.00 23.02 141 MET B O 1
ATOM 2539 N N . VAL B 1 155 ? 47.883 23.355 -17.461 1.00 24.33 142 VAL B N 1
ATOM 2540 C CA . VAL B 1 155 ? 46.689 22.897 -18.180 1.00 25.04 142 VAL B CA 1
ATOM 2541 C C . VAL B 1 155 ? 45.524 22.892 -17.238 1.00 25.05 142 VAL B C 1
ATOM 2542 O O . VAL B 1 155 ? 45.604 22.349 -16.117 1.00 23.59 142 VAL B O 1
ATOM 2546 N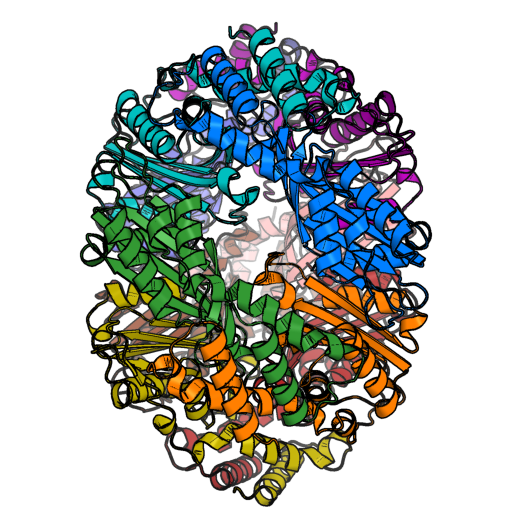 N . ILE B 1 156 ? 44.449 23.525 -17.658 1.00 25.15 143 ILE B N 1
ATOM 2547 C CA . ILE B 1 156 ? 43.200 23.519 -16.884 1.00 25.57 143 ILE B CA 1
ATOM 2548 C C . ILE B 1 156 ? 42.057 23.040 -17.753 1.00 27.24 143 ILE B C 1
ATOM 2549 O O . ILE B 1 156 ? 41.972 23.433 -18.921 1.00 29.86 143 ILE B O 1
ATOM 2554 N N . MET B 1 157 ? 41.227 22.161 -17.214 1.00 26.04 144 MET B N 1
ATOM 2555 C CA . MET B 1 157 ? 40.073 21.674 -17.939 1.00 29.08 144 MET B CA 1
ATOM 2556 C C . MET B 1 157 ? 38.836 21.833 -17.080 1.00 31.87 144 MET B C 1
ATOM 2557 O O . MET B 1 157 ? 38.884 21.665 -15.876 1.00 28.24 144 MET B O 1
ATOM 2562 N N . GLU B 1 158 ? 37.758 22.184 -17.747 1.00 34.65 145 GLU B N 1
ATOM 2563 C CA . GLU B 1 158 ? 36.491 22.456 -17.112 1.00 34.74 145 GLU B CA 1
ATOM 2564 C C . GLU B 1 158 ? 35.449 21.734 -17.907 1.00 31.47 145 GLU B C 1
ATOM 2565 O O . GLU B 1 158 ? 35.397 21.868 -19.127 1.00 29.71 145 GLU B O 1
ATOM 2571 N N . ALA B 1 159 ? 34.680 20.887 -17.259 1.00 28.64 146 ALA B N 1
ATOM 2572 C CA . ALA B 1 159 ? 33.757 20.053 -18.006 1.00 28.49 146 ALA B CA 1
ATOM 2573 C C . ALA B 1 159 ? 32.529 19.668 -17.216 1.00 27.52 146 ALA B C 1
ATOM 2574 O O . ALA B 1 159 ? 32.508 19.684 -15.977 1.00 26.19 146 ALA B O 1
ATOM 2576 N N . GLU B 1 160 ? 31.491 19.344 -17.964 1.00 35.58 147 GLU B N 1
ATOM 2577 C CA . GLU B 1 160 ? 30.238 18.838 -17.388 1.00 41.40 147 GLU B CA 1
ATOM 2578 C C . GLU B 1 160 ? 30.158 17.371 -17.768 1.00 39.11 147 GLU B C 1
ATOM 2579 O O . GLU B 1 160 ? 30.493 16.988 -18.890 1.00 37.27 147 GLU B O 1
ATOM 2585 N N . HIS B 1 161 ? 29.801 16.546 -16.796 1.00 35.42 148 HIS B N 1
ATOM 2586 C CA . HIS B 1 161 ? 29.713 15.120 -16.985 1.00 32.53 148 HIS B CA 1
ATOM 2587 C C . HIS B 1 161 ? 28.242 14.705 -17.073 1.00 44.24 148 HIS B C 1
ATOM 2588 O O . HIS B 1 161 ? 27.464 14.964 -16.142 1.00 32.00 148 HIS B O 1
ATOM 2595 N N . MET B 1 162 ? 27.861 14.064 -18.180 1.00 44.68 149 MET B N 1
ATOM 2596 C CA . MET B 1 162 ? 26.534 13.452 -18.264 1.00 52.89 149 MET B CA 1
ATOM 2597 C C . MET B 1 162 ? 26.426 12.219 -17.326 1.00 53.31 149 MET B C 1
ATOM 2598 O O . MET B 1 162 ? 25.345 11.994 -16.818 1.00 61.45 149 MET B O 1
ATOM 2603 N N . CYS B 1 163 ? 27.550 11.487 -17.076 1.00 76.38 150 CYS B N 1
ATOM 2604 C CA . CYS B 1 163 ? 27.736 10.473 -15.958 1.00 55.50 150 CYS B CA 1
ATOM 2605 C C . CYS B 1 163 ? 26.754 11.011 -14.819 1.00 78.12 150 CYS B C 1
ATOM 2606 O O . CYS B 1 163 ? 26.013 10.250 -14.201 1.00 82.16 150 CYS B O 1
ATOM 2609 N N . MET B 1 164 ? 26.719 12.337 -14.618 1.00 68.46 151 MET B N 1
ATOM 2610 C CA . MET B 1 164 ? 26.042 13.009 -13.499 1.00 57.77 151 MET B CA 1
ATOM 2611 C C . MET B 1 164 ? 24.713 13.749 -13.748 1.00 61.40 151 MET B C 1
ATOM 2612 O O . MET B 1 164 ? 23.972 14.024 -12.795 1.00 52.81 151 MET B O 1
ATOM 2617 N N . THR B 1 165 ? 24.434 14.120 -14.990 1.00 54.03 152 THR B N 1
ATOM 2618 C CA . THR B 1 165 ? 23.279 14.953 -15.313 1.00 54.97 152 THR B CA 1
ATOM 2619 C C . THR B 1 165 ? 22.045 14.101 -15.591 1.00 60.19 152 THR B C 1
ATOM 2620 O O . THR B 1 165 ? 20.937 14.490 -15.286 1.00 54.60 152 THR B O 1
ATOM 2624 N N . ILE B 1 166 ? 22.261 12.917 -16.143 1.00 69.10 153 ILE B N 1
ATOM 2625 C CA . ILE B 1 166 ? 21.173 12.068 -16.643 1.00 62.86 153 ILE B CA 1
ATOM 2626 C C . ILE B 1 166 ? 20.859 10.922 -15.702 1.00 62.17 153 ILE B C 1
ATOM 2627 O O . ILE B 1 166 ? 19.887 10.216 -15.895 1.00 58.25 153 ILE B O 1
ATOM 2632 N N . ARG B 1 167 ? 21.698 10.710 -14.705 1.00 69.19 154 ARG B N 1
ATOM 2633 C CA . ARG B 1 167 ? 21.543 9.545 -13.843 1.00 69.54 154 ARG B CA 1
ATOM 2634 C C . ARG B 1 167 ? 20.804 9.900 -12.564 1.00 68.36 154 ARG B C 1
ATOM 2635 O O . ARG B 1 167 ? 20.355 11.033 -12.395 1.00 66.44 154 ARG B O 1
ATOM 2643 N N . GLY B 1 168 ? 20.659 8.915 -11.684 1.00 87.11 155 GLY B N 1
ATOM 2644 C CA . GLY B 1 168 ? 19.852 9.051 -10.455 1.00 79.63 155 GLY B CA 1
ATOM 2645 C C . GLY B 1 168 ? 20.281 10.223 -9.615 1.00 78.19 155 GLY B C 1
ATOM 2646 O O . GLY B 1 168 ? 19.456 10.967 -9.088 1.00 74.11 155 GLY B O 1
ATOM 2647 N N . VAL B 1 169 ? 21.592 10.391 -9.508 1.00 66.37 156 VAL B N 1
ATOM 2648 C CA . VAL B 1 169 ? 22.138 11.500 -8.773 1.00 60.65 156 VAL B CA 1
ATOM 2649 C C . VAL B 1 169 ? 21.573 12.848 -9.279 1.00 60.42 156 VAL B C 1
ATOM 2650 O O . VAL B 1 169 ? 21.328 13.762 -8.496 1.00 55.61 156 VAL B O 1
ATOM 2654 N N . ASN B 1 170 ? 21.400 12.963 -10.593 1.00 64.48 157 ASN B N 1
ATOM 2655 C CA . ASN B 1 170 ? 20.741 14.100 -11.211 1.00 61.97 157 ASN B CA 1
ATOM 2656 C C . ASN B 1 170 ? 21.196 15.497 -10.733 1.00 61.07 157 ASN B C 1
ATOM 2657 O O . ASN B 1 170 ? 20.435 16.216 -10.112 1.00 54.32 157 ASN B O 1
ATOM 2662 N N . LYS B 1 171 ? 22.414 15.902 -11.093 1.00 65.73 158 LYS B N 1
ATOM 2663 C CA . LYS B 1 171 ? 22.944 17.220 -10.738 1.00 57.09 158 LYS B CA 1
ATOM 2664 C C . LYS B 1 171 ? 23.416 17.944 -12.006 1.00 61.02 158 LYS B C 1
ATOM 2665 O O . LYS B 1 171 ? 24.635 18.014 -12.310 1.00 55.40 158 LYS B O 1
ATOM 2671 N N . PRO B 1 172 ? 22.461 18.504 -12.754 1.00 57.07 159 PRO B N 1
ATOM 2672 C CA . PRO B 1 172 ? 22.862 19.267 -13.924 1.00 52.54 159 PRO B CA 1
ATOM 2673 C C . PRO B 1 172 ? 23.553 20.551 -13.498 1.00 45.20 159 PRO B C 1
ATOM 2674 O O . PRO B 1 172 ? 23.185 21.147 -12.479 1.00 54.05 159 PRO B O 1
ATOM 2678 N N . GLY B 1 173 ? 24.533 20.992 -14.278 1.00 42.23 160 GLY B N 1
ATOM 2679 C CA . GLY B 1 173 ? 25.232 22.250 -14.008 1.00 43.10 160 GLY B CA 1
ATOM 2680 C C . GLY B 1 173 ? 26.551 22.084 -13.274 1.00 37.01 160 GLY B C 1
ATOM 2681 O O . GLY B 1 173 ? 27.236 23.074 -13.037 1.00 44.17 160 GLY B O 1
ATOM 2682 N N . THR B 1 174 ? 26.796 20.892 -12.758 1.00 34.18 161 THR B N 1
ATOM 2683 C CA . THR B 1 174 ? 27.973 20.629 -11.968 1.00 35.39 161 THR B CA 1
ATOM 2684 C C . THR B 1 174 ? 29.155 20.572 -12.933 1.00 36.37 161 THR B C 1
ATOM 2685 O O . THR B 1 174 ? 29.059 19.942 -13.978 1.00 33.35 161 THR B O 1
ATOM 2689 N N . LYS B 1 175 ? 30.195 21.308 -12.596 1.00 34.99 162 LYS B N 1
ATOM 2690 C CA . LYS B 1 175 ? 31.358 21.432 -13.420 1.00 45.12 162 LYS B CA 1
ATOM 2691 C C . LYS B 1 175 ? 32.535 20.869 -12.655 1.00 40.88 162 LYS B C 1
ATOM 2692 O O . LYS B 1 175 ? 32.657 21.065 -11.467 1.00 46.09 162 LYS B O 1
ATOM 2698 N N . THR B 1 176 ? 33.346 20.090 -13.327 1.00 34.78 163 THR B N 1
ATOM 2699 C CA . THR B 1 176 ? 34.531 19.573 -12.717 1.00 32.75 163 THR B CA 1
ATOM 2700 C C . THR B 1 176 ? 35.707 20.295 -13.332 1.00 32.01 163 THR B C 1
ATOM 2701 O O . THR B 1 176 ? 35.766 20.478 -14.551 1.00 27.10 163 THR B O 1
ATOM 2705 N N . ILE B 1 177 ? 36.626 20.698 -12.481 1.00 28.53 164 ILE B N 1
ATOM 2706 C CA . ILE B 1 177 ? 37.778 21.447 -12.924 1.00 30.96 164 ILE B CA 1
ATOM 2707 C C . ILE B 1 177 ? 39.064 20.774 -12.454 1.00 27.84 164 ILE B C 1
ATOM 2708 O O . ILE B 1 177 ? 39.222 20.496 -11.280 1.00 27.75 164 ILE B O 1
ATOM 2713 N N . THR B 1 178 ? 39.906 20.448 -13.409 1.00 24.73 165 THR B N 1
ATOM 2714 C CA . THR B 1 178 ? 41.139 19.755 -13.157 1.00 26.10 165 THR B CA 1
ATOM 2715 C C . THR B 1 178 ? 42.297 20.617 -13.658 1.00 24.44 165 THR B C 1
ATOM 2716 O O . THR B 1 178 ? 42.101 21.512 -14.472 1.00 27.51 165 THR B O 1
ATOM 2720 N N . SER B 1 179 ? 43.462 20.427 -13.070 1.00 25.88 166 SER B N 1
ATOM 2721 C CA . SER B 1 179 ? 44.613 21.196 -13.455 1.00 27.48 166 SER B CA 1
ATOM 2722 C C . SER B 1 179 ? 45.879 20.427 -13.259 1.00 27.35 166 SER B C 1
ATOM 2723 O O . SER B 1 179 ? 45.953 19.528 -12.464 1.00 28.29 166 SER B O 1
ATOM 2726 N N . ALA B 1 180 ? 46.865 20.813 -14.027 1.00 30.93 167 ALA B N 1
ATOM 2727 C CA . ALA B 1 180 ? 48.190 20.186 -13.983 1.00 31.09 167 ALA B CA 1
ATOM 2728 C C . ALA B 1 180 ? 49.200 21.268 -14.250 1.00 27.51 167 ALA B C 1
ATOM 2729 O O . ALA B 1 180 ? 49.055 22.024 -15.216 1.00 26.09 167 ALA B O 1
ATOM 2731 N N . VAL B 1 181 ? 50.129 21.428 -13.343 1.00 25.31 168 VAL B N 1
ATOM 2732 C CA . VAL B 1 181 ? 51.177 22.384 -13.525 1.00 28.98 168 VAL B CA 1
ATOM 2733 C C . VAL B 1 181 ? 52.507 21.670 -13.576 1.00 27.26 168 VAL B C 1
ATOM 2734 O O . VAL B 1 181 ? 52.763 20.721 -12.830 1.00 28.01 168 VAL B O 1
ATOM 2738 N N . ARG B 1 182 ? 53.354 22.101 -14.482 1.00 28.49 169 ARG B N 1
ATOM 2739 C CA . ARG B 1 182 ? 54.712 21.552 -14.536 1.00 29.09 169 ARG B CA 1
ATOM 2740 C C . ARG B 1 182 ? 55.698 22.683 -14.690 1.00 29.19 169 ARG B C 1
ATOM 2741 O O . ARG B 1 182 ? 55.372 23.739 -15.235 1.00 29.79 169 ARG B O 1
ATOM 2749 N N . GLY B 1 183 ? 56.947 22.406 -14.323 1.00 34.23 170 GLY B N 1
ATOM 2750 C CA . GLY B 1 183 ? 58.059 23.319 -14.558 1.00 33.14 170 GLY B CA 1
ATOM 2751 C C . GLY B 1 183 ? 57.852 24.593 -13.758 1.00 39.46 170 GLY B C 1
ATOM 2752 O O . GLY B 1 183 ? 57.480 24.545 -12.590 1.00 38.16 170 GLY B O 1
ATOM 2753 N N . ALA B 1 184 ? 58.052 25.732 -14.406 1.00 37.73 171 ALA B N 1
ATOM 2754 C CA . ALA B 1 184 ? 57.985 27.017 -13.744 1.00 39.37 171 ALA B CA 1
ATOM 2755 C C . ALA B 1 184 ? 56.629 27.345 -13.131 1.00 40.17 171 ALA B C 1
ATOM 2756 O O . ALA B 1 184 ? 56.565 28.019 -12.115 1.00 47.94 171 ALA B O 1
ATOM 2758 N N . PHE B 1 185 ? 55.554 26.81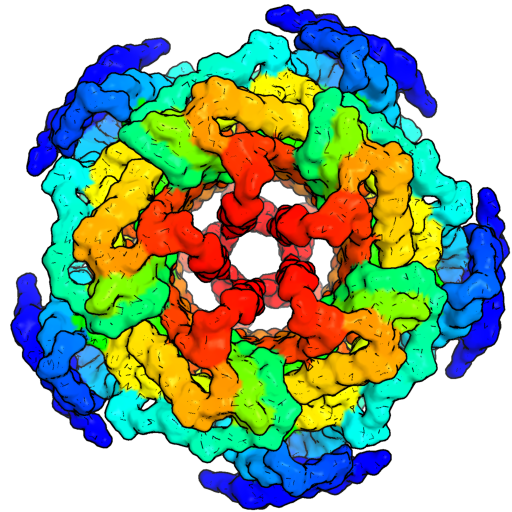7 -13.699 1.00 43.04 172 PHE B N 1
ATOM 2759 C CA . PHE B 1 185 ? 54.209 27.042 -13.115 1.00 43.57 172 PHE B CA 1
ATOM 2760 C C . PHE B 1 185 ? 54.032 26.350 -11.764 1.00 43.32 172 PHE B C 1
ATOM 2761 O O . PHE B 1 185 ? 53.220 26.765 -10.952 1.00 50.82 172 PHE B O 1
ATOM 2769 N N . LYS B 1 186 ? 54.806 25.298 -11.526 1.00 40.83 173 LYS B N 1
ATOM 2770 C CA . LYS B 1 186 ? 54.752 24.601 -10.268 1.00 48.13 173 LYS B CA 1
ATOM 2771 C C . LYS B 1 186 ? 55.277 25.477 -9.125 1.00 50.10 173 LYS B C 1
ATOM 2772 O O . LYS B 1 186 ? 54.799 25.344 -8.012 1.00 58.60 173 LYS B O 1
ATOM 2778 N N . ASN B 1 187 ? 56.247 26.348 -9.383 1.00 45.73 174 ASN B N 1
ATOM 2779 C CA . ASN B 1 187 ? 56.926 27.101 -8.311 1.00 54.36 174 ASN B CA 1
ATOM 2780 C C . ASN B 1 187 ? 56.634 28.588 -8.298 1.00 51.35 174 ASN B C 1
ATOM 2781 O O . ASN B 1 187 ? 56.937 29.256 -7.319 1.00 50.17 174 ASN B O 1
ATOM 2786 N N . ASP B 1 188 ? 56.037 29.096 -9.373 1.00 41.69 175 ASP B N 1
ATOM 2787 C CA . ASP B 1 188 ? 55.753 30.501 -9.476 1.00 42.38 175 ASP B CA 1
ATOM 2788 C C . ASP B 1 188 ? 54.238 30.778 -9.370 1.00 44.58 175 ASP B C 1
ATOM 2789 O O . ASP B 1 188 ? 53.486 30.731 -10.349 1.00 42.58 175 ASP B O 1
ATOM 2794 N N . ASP B 1 189 ? 53.801 31.077 -8.157 1.00 42.30 176 ASP B N 1
ATOM 2795 C CA . ASP B 1 189 ? 52.388 31.345 -7.916 1.00 46.33 176 ASP B CA 1
ATOM 2796 C C . ASP B 1 189 ? 51.881 32.601 -8.651 1.00 38.15 176 ASP B C 1
ATOM 2797 O O . ASP B 1 189 ? 50.728 32.657 -9.033 1.00 36.55 176 ASP B O 1
ATOM 2802 N N . LYS B 1 190 ? 52.749 33.582 -8.882 1.00 40.34 177 LYS B N 1
ATOM 2803 C CA . LYS B 1 190 ? 52.328 34.803 -9.573 1.00 44.38 177 LYS B CA 1
ATOM 2804 C C . LYS B 1 190 ? 51.948 34.488 -10.998 1.00 47.23 177 LYS B C 1
ATOM 2805 O O . LYS B 1 190 ? 50.937 34.959 -11.517 1.00 42.44 177 LYS B O 1
ATOM 2811 N N . LEU B 1 191 ? 52.764 33.647 -11.614 1.00 41.07 178 LEU B N 1
ATOM 2812 C CA . LEU B 1 191 ? 52.506 33.178 -12.953 1.00 37.92 178 LEU B CA 1
ATOM 2813 C C . LEU B 1 191 ? 51.189 32.382 -13.039 1.00 36.64 178 LEU B C 1
ATOM 2814 O O . LEU B 1 191 ? 50.359 32.641 -13.909 1.00 35.74 178 LEU B O 1
ATOM 2819 N N . ARG B 1 192 ? 50.977 31.447 -12.121 1.00 33.95 179 ARG B N 1
ATOM 2820 C CA . ARG B 1 192 ? 49.713 30.707 -12.101 1.00 39.34 179 ARG B CA 1
ATOM 2821 C C . ARG B 1 192 ? 48.532 31.666 -11.992 1.00 38.07 179 ARG B C 1
ATOM 2822 O O . ARG B 1 192 ? 47.511 31.521 -12.667 1.00 36.40 179 ARG B O 1
ATOM 2830 N N . SER B 1 193 ? 48.725 32.672 -11.160 1.00 37.23 180 SER B N 1
ATOM 2831 C CA . SER B 1 193 ? 47.710 33.648 -10.879 1.00 36.80 180 SER B CA 1
ATOM 2832 C C . SER B 1 193 ? 47.351 34.496 -12.106 1.00 34.29 180 SER B C 1
ATOM 2833 O O . SER B 1 193 ? 46.188 34.796 -12.354 1.00 29.39 180 SER B O 1
ATOM 2836 N N . GLU B 1 194 ? 48.366 34.834 -12.893 1.00 34.64 181 GLU B N 1
ATOM 2837 C CA . GLU B 1 194 ? 48.163 35.608 -14.096 1.00 36.27 181 GLU B CA 1
ATOM 2838 C C . GLU B 1 194 ? 47.421 34.791 -15.154 1.00 37.74 181 GLU B C 1
ATOM 2839 O O . GLU B 1 194 ? 46.461 35.270 -15.759 1.00 39.57 181 GLU B O 1
ATOM 2845 N N . VAL B 1 195 ? 47.778 33.515 -15.287 1.00 34.80 182 VAL B N 1
ATOM 2846 C CA . VAL B 1 195 ? 47.040 32.641 -16.156 1.00 30.72 182 VAL B CA 1
ATOM 2847 C C . VAL B 1 195 ? 45.566 32.599 -15.748 1.00 37.32 182 VAL B C 1
ATOM 2848 O O . VAL B 1 195 ? 44.672 32.747 -16.593 1.00 36.70 182 VAL B O 1
ATOM 2852 N N . LEU B 1 196 ? 45.297 32.401 -14.465 1.00 34.44 183 LEU B N 1
ATOM 2853 C CA . LEU B 1 196 ? 43.914 32.315 -14.020 1.00 34.20 183 LEU B CA 1
ATOM 2854 C C . LEU B 1 196 ? 43.162 33.606 -14.304 1.00 33.56 183 LEU B C 1
ATOM 2855 O O . LEU B 1 196 ? 42.030 33.580 -14.737 1.00 31.71 183 LEU B O 1
ATOM 2860 N N . ALA B 1 197 ? 43.817 34.749 -14.161 1.00 34.24 184 ALA B N 1
ATOM 2861 C CA . ALA B 1 197 ? 43.132 36.002 -14.486 1.00 35.88 184 ALA B CA 1
ATOM 2862 C C . ALA B 1 197 ? 42.796 36.079 -15.960 1.00 34.73 184 ALA B C 1
ATOM 2863 O O . ALA B 1 197 ? 41.676 36.421 -16.329 1.00 35.79 184 ALA B O 1
ATOM 2865 N N . LEU B 1 198 ? 43.751 35.711 -16.806 1.00 35.09 185 LEU B N 1
ATOM 2866 C CA . LEU B 1 198 ? 43.540 35.761 -18.273 1.00 35.18 185 LEU B CA 1
ATOM 2867 C C . LEU B 1 198 ? 42.486 34.767 -18.769 1.00 30.95 185 LEU B C 1
ATOM 2868 O O . LEU B 1 198 ? 41.796 35.013 -19.739 1.00 29.92 185 LEU B O 1
ATOM 2873 N N . ILE B 1 199 ? 42.332 33.662 -18.062 1.00 33.98 186 ILE B N 1
ATOM 2874 C CA . ILE B 1 199 ? 41.276 32.695 -18.364 1.00 35.46 186 ILE B CA 1
ATOM 2875 C C . ILE B 1 199 ? 39.866 33.181 -18.001 1.00 35.46 186 ILE B C 1
ATOM 2876 O O . ILE B 1 199 ? 38.920 32.799 -18.655 1.00 35.10 186 ILE B O 1
ATOM 2881 N N . LYS B 1 200 ? 39.719 34.003 -16.977 1.00 45.04 187 LYS B N 1
ATOM 2882 C CA . LYS B 1 200 ? 38.362 34.499 -16.579 1.00 70.84 187 LYS B CA 1
ATOM 2883 C C . LYS B 1 200 ? 37.592 35.236 -17.680 1.00 78.22 187 LYS B C 1
ATOM 2884 O O . LYS B 1 200 ? 36.614 34.726 -18.207 1.00 93.23 187 LYS B O 1
ATOM 2886 N N . HIS B 1 201 ? 38.080 36.400 -18.071 1.00 101.88 188 HIS B N 1
ATOM 2887 C CA . HIS B 1 201 ? 37.395 37.266 -19.049 1.00 109.28 188 HIS B CA 1
ATOM 2888 C C . HIS B 1 201 ? 36.031 36.781 -19.587 1.00 106.83 188 HIS B C 1
ATOM 2889 O O . HIS B 1 201 ? 35.111 37.582 -19.836 1.00 88.76 188 HIS B O 1
ATOM 2896 N N . GLN C 1 16 ? 12.235 -5.409 -14.738 1.00 76.46 3 GLN C N 1
ATOM 2897 C CA . GLN C 1 16 ? 13.354 -6.297 -14.338 1.00 78.51 3 GLN C CA 1
ATOM 2898 C C . GLN C 1 16 ? 14.196 -6.454 -15.580 1.00 74.77 3 GLN C C 1
ATOM 2899 O O . GLN C 1 16 ? 13.824 -7.150 -16.519 1.00 94.58 3 GLN C O 1
ATOM 2905 N N . ILE C 1 17 ? 15.314 -5.759 -15.611 1.00 64.60 4 ILE C N 1
ATOM 2906 C CA . ILE C 1 17 ? 16.175 -5.772 -16.801 1.00 61.27 4 ILE C CA 1
ATOM 2907 C C . ILE C 1 17 ? 17.223 -6.820 -16.503 1.00 50.58 4 ILE C C 1
ATOM 2908 O O . ILE C 1 17 ? 17.632 -6.978 -15.359 1.00 44.58 4 ILE C O 1
ATOM 2913 N N . ASP C 1 18 ? 17.675 -7.538 -17.523 1.00 48.80 5 ASP C N 1
ATOM 2914 C CA . ASP C 1 18 ? 18.755 -8.490 -17.331 1.00 44.74 5 ASP C CA 1
ATOM 2915 C C . ASP C 1 18 ? 20.107 -7.756 -17.403 1.00 44.45 5 ASP C C 1
ATOM 2916 O O . ASP C 1 18 ? 20.733 -7.670 -18.474 1.00 40.02 5 ASP C O 1
ATOM 2921 N N . LYS C 1 19 ? 20.543 -7.244 -16.257 1.00 38.83 6 LYS C N 1
ATOM 2922 C CA . LYS C 1 19 ? 21.747 -6.456 -16.194 1.00 40.63 6 LYS C CA 1
ATOM 2923 C C . LYS C 1 19 ? 23.001 -7.235 -16.560 1.00 36.98 6 LYS C C 1
ATOM 2924 O O . LYS C 1 19 ? 23.896 -6.699 -17.215 1.00 39.75 6 LYS C O 1
ATOM 2930 N N . GLN C 1 20 ? 23.045 -8.498 -16.176 1.00 38.55 7 GLN C N 1
ATOM 2931 C CA . GLN C 1 20 ? 24.192 -9.336 -16.445 1.00 40.62 7 GLN C CA 1
ATOM 2932 C C . GLN C 1 20 ? 24.401 -9.511 -17.948 1.00 41.26 7 GLN C C 1
ATOM 2933 O O . GLN C 1 20 ? 25.510 -9.407 -18.455 1.00 41.34 7 GLN C O 1
ATOM 2939 N N . LYS C 1 21 ? 23.308 -9.711 -18.660 1.00 43.74 8 LYS C N 1
ATOM 2940 C CA . LYS C 1 21 ? 23.373 -9.816 -20.101 1.00 45.56 8 LYS C CA 1
ATOM 2941 C C . LYS C 1 21 ? 23.966 -8.522 -20.710 1.00 41.99 8 LYS C C 1
ATOM 2942 O O . LYS C 1 21 ? 24.745 -8.567 -21.643 1.00 41.92 8 LYS C O 1
ATOM 2948 N N . ILE C 1 22 ? 23.520 -7.372 -20.222 1.00 39.13 9 ILE C N 1
ATOM 2949 C CA . ILE C 1 22 ? 23.960 -6.111 -20.754 1.00 35.43 9 ILE C CA 1
ATOM 2950 C C . ILE C 1 22 ? 25.412 -5.969 -20.469 1.00 33.93 9 ILE C C 1
ATOM 2951 O O . ILE C 1 22 ? 26.183 -5.520 -21.311 1.00 29.50 9 ILE C O 1
ATOM 2956 N N . ALA C 1 23 ? 25.786 -6.301 -19.239 1.00 35.83 10 ALA C N 1
ATOM 2957 C CA . ALA C 1 23 ? 27.176 -6.174 -18.839 1.00 34.67 10 ALA C CA 1
ATOM 2958 C C . ALA C 1 23 ? 28.073 -7.001 -19.748 1.00 36.38 10 ALA C C 1
ATOM 2959 O O . ALA C 1 23 ? 29.149 -6.573 -20.123 1.00 35.10 10 ALA C O 1
ATOM 2961 N N . ASP C 1 24 ? 27.639 -8.214 -20.084 1.00 37.88 11 ASP C N 1
ATOM 2962 C CA . ASP C 1 24 ? 28.422 -9.069 -20.973 1.00 38.18 11 ASP C CA 1
ATOM 2963 C C . ASP C 1 24 ? 28.592 -8.417 -22.342 1.00 38.47 11 ASP C C 1
ATOM 2964 O O . ASP C 1 24 ? 29.671 -8.452 -22.926 1.00 35.44 11 ASP C O 1
ATOM 2969 N N . ALA C 1 25 ? 27.521 -7.828 -22.855 1.00 32.67 12 ALA C N 1
ATOM 2970 C CA . ALA C 1 25 ? 27.585 -7.157 -24.131 1.00 32.43 12 ALA C CA 1
ATOM 2971 C C . ALA C 1 25 ? 28.540 -5.938 -24.071 1.00 34.43 12 ALA C C 1
ATOM 2972 O O . ALA C 1 25 ? 29.287 -5.664 -25.004 1.00 34.10 12 ALA C O 1
ATOM 2974 N N . VAL C 1 26 ? 28.502 -5.196 -22.975 1.00 33.03 13 VAL C N 1
ATOM 2975 C CA . VAL C 1 26 ? 29.389 -4.052 -22.827 1.00 36.48 13 VAL C CA 1
ATOM 2976 C C . VAL C 1 26 ? 30.847 -4.489 -22.816 1.00 34.77 13 VAL C C 1
ATOM 2977 O O . VAL C 1 26 ? 31.680 -3.846 -23.417 1.00 37.26 13 VAL C O 1
ATOM 2981 N N . LYS C 1 27 ? 31.131 -5.586 -22.129 1.00 38.68 14 LYS C N 1
ATOM 2982 C CA . LYS C 1 27 ? 32.473 -6.112 -22.091 1.00 42.48 14 LYS C CA 1
ATOM 2983 C C . LYS C 1 27 ? 32.956 -6.488 -23.493 1.00 43.73 14 LYS C C 1
ATOM 2984 O O . LYS C 1 27 ? 34.060 -6.158 -23.894 1.00 36.01 14 LYS C O 1
ATOM 2990 N N . VAL C 1 28 ? 32.085 -7.117 -24.271 1.00 45.30 15 VAL C N 1
ATOM 2991 C CA . VAL C 1 28 ? 32.390 -7.407 -25.667 1.00 40.29 15 VAL C CA 1
ATOM 2992 C C . VAL C 1 28 ? 32.717 -6.121 -26.428 1.00 40.65 15 VAL C C 1
ATOM 2993 O O . VAL C 1 28 ? 33.658 -6.061 -27.231 1.00 42.28 15 VAL C O 1
ATOM 2997 N N . ILE C 1 29 ? 31.919 -5.087 -26.204 1.00 40.11 16 ILE C N 1
ATOM 2998 C CA . ILE C 1 29 ? 32.148 -3.817 -26.886 1.00 37.21 16 ILE C CA 1
ATOM 2999 C C . ILE C 1 29 ? 33.529 -3.247 -26.556 1.00 33.27 16 ILE C C 1
ATOM 3000 O O . ILE C 1 29 ? 34.242 -2.774 -27.439 1.00 35.26 16 ILE C O 1
ATOM 3005 N N . LEU C 1 30 ? 33.887 -3.274 -25.283 1.00 34.58 17 LEU C N 1
ATOM 3006 C CA . LEU C 1 30 ? 35.180 -2.766 -24.843 1.00 36.08 17 LEU C CA 1
ATOM 3007 C C . LEU C 1 30 ? 36.361 -3.521 -25.445 1.00 36.89 17 LEU C C 1
ATOM 3008 O O . LEU C 1 30 ? 37.326 -2.914 -25.847 1.00 39.47 17 LEU C O 1
ATOM 3013 N N . GLU C 1 31 ? 36.252 -4.846 -25.556 1.00 43.43 18 GLU C N 1
ATOM 3014 C CA . GLU C 1 31 ? 37.275 -5.616 -26.249 1.00 49.30 18 GLU C CA 1
ATOM 3015 C C . GLU C 1 31 ? 37.323 -5.177 -27.700 1.00 43.57 18 GLU C C 1
ATOM 3016 O O . GLU C 1 31 ? 38.381 -4.901 -28.227 1.00 42.75 18 GLU C O 1
ATOM 3022 N N . ALA C 1 32 ? 36.155 -5.092 -28.326 1.00 41.09 19 ALA C N 1
ATOM 3023 C CA . ALA C 1 32 ? 36.082 -4.840 -29.736 1.00 40.19 19 ALA C CA 1
ATOM 3024 C C . ALA C 1 32 ? 36.674 -3.483 -30.120 1.00 41.22 19 ALA C C 1
ATOM 3025 O O . ALA C 1 32 ? 37.206 -3.355 -31.213 1.00 37.74 19 ALA C O 1
ATOM 3027 N N . VAL C 1 33 ? 36.569 -2.477 -29.251 1.00 38.85 20 VAL C N 1
ATOM 3028 C CA . VAL C 1 33 ? 37.120 -1.158 -29.588 1.00 39.83 20 VAL C CA 1
ATOM 3029 C C . VAL C 1 33 ? 38.622 -1.076 -29.316 1.00 40.35 20 VAL C C 1
ATOM 3030 O O . VAL C 1 33 ? 39.250 -0.094 -29.664 1.00 41.59 20 VAL C O 1
ATOM 3034 N N . GLY C 1 34 ? 39.197 -2.103 -28.707 1.00 35.62 21 GLY C N 1
ATOM 3035 C CA . GLY C 1 34 ? 40.633 -2.164 -28.535 1.00 36.92 21 GLY C CA 1
ATOM 3036 C C . GLY C 1 34 ? 41.055 -1.725 -27.154 1.00 40.79 21 GLY C C 1
ATOM 3037 O O . GLY C 1 34 ? 42.221 -1.370 -26.926 1.00 45.64 21 GLY C O 1
ATOM 3038 N N . GLU C 1 35 ? 40.135 -1.816 -26.209 1.00 35.14 22 GLU C N 1
ATOM 3039 C CA . GLU C 1 35 ? 40.428 -1.497 -24.816 1.00 35.80 22 GLU C CA 1
ATOM 3040 C C . GLU C 1 35 ? 40.833 -2.781 -24.097 1.00 32.40 22 GLU C C 1
ATOM 3041 O O . GLU C 1 35 ? 40.585 -3.879 -24.572 1.00 30.07 22 GLU C O 1
ATOM 3047 N N . ASN C 1 36 ? 41.406 -2.633 -22.915 1.00 33.56 23 ASN C N 1
ATOM 3048 C CA . ASN C 1 36 ? 41.623 -3.762 -22.015 1.00 33.08 23 ASN C CA 1
ATOM 3049 C C . ASN C 1 36 ? 40.549 -3.797 -20.921 1.00 33.91 23 ASN C C 1
ATOM 3050 O O . ASN C 1 36 ? 40.637 -3.085 -19.915 1.00 37.82 23 ASN C O 1
ATOM 3055 N N . PRO C 1 37 ? 39.539 -4.634 -21.093 1.00 36.34 24 PRO C N 1
ATOM 3056 C CA . PRO C 1 37 ? 38.410 -4.673 -20.151 1.00 30.73 24 PRO C CA 1
ATOM 3057 C C . PRO C 1 37 ? 38.751 -5.129 -18.767 1.00 30.62 24 PRO C C 1
ATOM 3058 O O . PRO C 1 37 ? 37.958 -4.916 -17.825 1.00 35.02 24 PRO C O 1
ATOM 3062 N N . ASP C 1 38 ? 39.961 -5.671 -18.588 1.00 34.14 25 ASP C N 1
ATOM 3063 C CA . ASP C 1 38 ? 40.413 -6.105 -17.255 1.00 31.60 25 ASP C CA 1
ATOM 3064 C C . ASP C 1 38 ? 41.209 -5.075 -16.510 1.00 30.40 25 ASP C C 1
ATOM 3065 O O . ASP C 1 38 ? 41.490 -5.243 -15.315 1.00 32.51 25 ASP C O 1
ATOM 3070 N N . ARG C 1 39 ? 41.483 -3.937 -17.135 1.00 30.43 26 ARG C N 1
ATOM 3071 C CA . ARG C 1 39 ? 42.191 -2.865 -16.410 1.00 29.75 26 ARG C CA 1
ATOM 3072 C C . ARG C 1 39 ? 41.282 -2.293 -15.334 1.00 31.61 26 ARG C C 1
ATOM 3073 O O . ARG C 1 39 ? 40.069 -2.291 -15.438 1.00 31.02 26 ARG C O 1
ATOM 3081 N N . GLU C 1 40 ? 41.913 -1.743 -14.320 1.00 39.12 27 GLU C N 1
ATOM 3082 C CA . GLU C 1 40 ? 41.214 -1.364 -13.142 1.00 36.22 27 GLU C CA 1
ATOM 3083 C C . GLU C 1 40 ? 40.045 -0.420 -13.404 1.00 34.67 27 GLU C C 1
ATOM 3084 O O . GLU C 1 40 ? 39.013 -0.519 -12.755 1.00 34.60 27 GLU C O 1
ATOM 3090 N N . GLY C 1 41 ? 40.236 0.541 -14.296 1.00 32.22 28 GLY C N 1
ATOM 3091 C CA . GLY C 1 41 ? 39.227 1.586 -14.546 1.00 28.16 28 GLY C CA 1
ATOM 3092 C C . GLY C 1 41 ? 38.024 1.107 -15.309 1.00 28.74 28 GLY C C 1
ATOM 3093 O O . GLY C 1 41 ? 37.013 1.767 -15.329 1.00 31.76 28 GLY C O 1
ATOM 3094 N N . LEU C 1 42 ? 38.116 -0.082 -15.900 1.00 31.41 29 LEU C N 1
ATOM 3095 C CA . LEU C 1 42 ? 37.023 -0.626 -16.653 1.00 29.26 29 LEU C CA 1
ATOM 3096 C C . LEU C 1 42 ? 36.347 -1.839 -16.037 1.00 30.26 29 LEU C C 1
ATOM 3097 O O . LEU C 1 42 ? 35.299 -2.259 -16.504 1.00 34.08 29 LEU C O 1
ATOM 3102 N N . ILE C 1 43 ? 36.936 -2.432 -15.024 1.00 29.13 30 ILE C N 1
ATOM 3103 C CA . ILE C 1 43 ? 36.389 -3.663 -14.518 1.00 29.93 30 ILE C CA 1
ATOM 3104 C C . ILE C 1 43 ? 34.915 -3.527 -14.085 1.00 30.84 30 ILE C C 1
ATOM 3105 O O . ILE C 1 43 ? 34.150 -4.414 -14.366 1.00 34.52 30 ILE C O 1
ATOM 3110 N N . ASP C 1 44 ? 34.522 -2.401 -13.505 1.00 28.95 31 ASP C N 1
ATOM 3111 C CA . ASP C 1 44 ? 33.143 -2.157 -13.073 1.00 32.53 31 ASP C CA 1
ATOM 3112 C C . ASP C 1 44 ? 32.302 -1.440 -14.055 1.00 30.17 31 ASP C C 1
ATOM 3113 O O . ASP C 1 44 ? 31.100 -1.288 -13.843 1.00 29.29 31 ASP C O 1
ATOM 3118 N N . THR C 1 45 ? 32.868 -1.183 -15.225 1.00 33.64 32 THR C N 1
ATOM 3119 C CA . THR C 1 45 ? 32.161 -0.380 -16.203 1.00 29.45 32 THR C CA 1
ATOM 3120 C C . THR C 1 45 ? 30.963 -1.123 -16.805 1.00 33.94 32 THR C C 1
ATOM 3121 O O . THR C 1 45 ? 29.850 -0.572 -16.890 1.00 37.21 32 THR C O 1
ATOM 3125 N N . PRO C 1 46 ? 31.135 -2.402 -17.153 1.00 31.46 33 PRO C N 1
ATOM 3126 C CA . PRO C 1 46 ? 29.969 -3.139 -17.683 1.00 29.72 33 PRO C CA 1
ATOM 3127 C C . PRO C 1 46 ? 28.735 -3.094 -16.798 1.00 30.88 33 PRO C C 1
ATOM 3128 O O . PRO C 1 46 ? 27.643 -2.796 -17.289 1.00 42.67 33 PRO C O 1
ATOM 3132 N N . MET C 1 47 ? 28.890 -3.329 -15.510 1.00 31.88 34 MET C N 1
ATOM 3133 C CA . MET C 1 47 ? 27.734 -3.292 -14.600 1.00 38.27 34 MET C CA 1
ATOM 3134 C C . MET C 1 47 ? 27.228 -1.877 -14.365 1.00 36.06 34 MET C C 1
ATOM 3135 O O . MET C 1 47 ? 26.031 -1.641 -14.231 1.00 32.84 34 MET C O 1
ATOM 3140 N N . ARG C 1 48 ? 28.142 -0.921 -14.320 1.00 37.51 35 ARG C N 1
ATOM 3141 C CA . ARG C 1 48 ? 27.713 0.468 -14.187 1.00 37.30 35 ARG C CA 1
ATOM 3142 C C . ARG C 1 48 ? 26.858 0.880 -15.372 1.00 37.36 35 ARG C C 1
ATOM 3143 O O . ARG C 1 48 ? 25.868 1.572 -15.217 1.00 33.81 35 ARG C O 1
ATOM 3151 N N . VAL C 1 49 ? 27.290 0.498 -16.571 1.00 32.71 36 VAL C N 1
ATOM 3152 C CA . VAL C 1 49 ? 26.527 0.827 -17.747 1.00 29.97 36 VAL C CA 1
ATOM 3153 C C . VAL C 1 49 ? 25.160 0.149 -17.670 1.00 33.02 36 VAL C C 1
ATOM 3154 O O . VAL C 1 49 ? 24.155 0.742 -18.036 1.00 31.55 36 VAL C O 1
ATOM 3158 N N . ALA C 1 50 ? 25.122 -1.084 -17.205 1.00 33.12 37 ALA C N 1
ATOM 3159 C CA . ALA C 1 50 ? 23.858 -1.785 -17.102 1.00 32.52 37 ALA C CA 1
ATOM 3160 C C . ALA C 1 50 ? 22.927 -1.062 -16.157 1.00 32.72 37 ALA C C 1
ATOM 3161 O O . ALA C 1 50 ? 21.773 -0.849 -16.483 1.00 36.91 37 ALA C O 1
ATOM 3163 N N . ARG C 1 51 ? 23.429 -0.665 -14.998 1.00 35.66 38 ARG C N 1
ATOM 3164 C CA . ARG C 1 51 ? 22.599 0.028 -14.018 1.00 39.61 38 ARG C CA 1
ATOM 3165 C C . ARG C 1 51 ? 22.146 1.392 -14.549 1.00 41.06 38 ARG C C 1
ATOM 3166 O O . ARG C 1 51 ? 21.027 1.845 -14.313 1.00 36.02 38 ARG C O 1
ATOM 3174 N N . MET C 1 52 ? 23.026 2.054 -15.278 1.00 39.57 39 MET C N 1
ATOM 3175 C CA . MET C 1 52 ? 22.644 3.292 -15.899 1.00 38.75 39 MET C CA 1
ATOM 3176 C C . MET C 1 52 ? 21.495 3.068 -16.889 1.00 37.80 39 MET C C 1
ATOM 3177 O O . MET C 1 52 ? 20.551 3.843 -16.923 1.00 30.08 39 MET C O 1
ATOM 3182 N N . TYR C 1 53 ? 21.621 2.071 -17.754 1.00 36.08 40 TYR C N 1
ATOM 3183 C CA . TYR C 1 53 ? 20.587 1.836 -18.736 1.00 35.64 40 TYR C CA 1
ATOM 3184 C C . TYR C 1 53 ? 19.260 1.507 -18.054 1.00 39.13 40 TYR C C 1
ATOM 3185 O O . TYR C 1 53 ? 18.207 1.934 -18.503 1.00 37.25 40 TYR C O 1
ATOM 3194 N N . GLU C 1 54 ? 19.329 0.779 -16.962 1.00 38.56 41 GLU C N 1
ATOM 3195 C CA . GLU C 1 54 ? 18.148 0.463 -16.217 1.00 40.84 41 GLU C CA 1
ATOM 3196 C C . GLU C 1 54 ? 17.442 1.733 -15.781 1.00 40.88 41 GLU C C 1
ATOM 3197 O O . GLU C 1 54 ? 16.232 1.840 -15.847 1.00 44.75 41 GLU C O 1
ATOM 3203 N N . GLU C 1 55 ? 18.212 2.723 -15.399 1.00 36.95 42 GLU C N 1
ATOM 3204 C CA . GLU C 1 55 ? 17.652 3.966 -14.961 1.00 38.62 42 GLU C CA 1
ATOM 3205 C C . GLU C 1 55 ? 17.170 4.845 -16.119 1.00 36.46 42 GLU C C 1
ATOM 3206 O O . GLU C 1 55 ? 16.035 5.299 -16.103 1.00 38.24 42 GLU C O 1
ATOM 3212 N N . VAL C 1 56 ? 18.026 5.100 -17.109 1.00 34.05 43 VAL C N 1
ATOM 3213 C CA . VAL C 1 56 ? 17.679 6.047 -18.175 1.00 32.03 43 VAL C CA 1
ATOM 3214 C C . VAL C 1 56 ? 16.670 5.478 -19.175 1.00 32.72 43 VAL C C 1
ATOM 3215 O O . VAL C 1 56 ? 16.070 6.227 -19.925 1.00 36.17 43 VAL C O 1
ATOM 3219 N N . PHE C 1 57 ? 16.497 4.165 -19.209 1.00 31.82 44 PHE C N 1
ATOM 3220 C CA . PHE C 1 57 ? 15.480 3.586 -20.073 1.00 29.83 44 PHE C CA 1
ATOM 3221 C C . PHE C 1 57 ? 14.300 3.046 -19.297 1.00 27.59 44 PHE C C 1
ATOM 3222 O O . PHE C 1 57 ? 13.538 2.257 -19.821 1.00 29.88 44 PHE C O 1
ATOM 3230 N N . ALA C 1 58 ? 14.140 3.464 -18.058 1.00 29.60 45 ALA C N 1
ATOM 3231 C CA . ALA C 1 58 ? 13.064 2.917 -17.219 1.00 34.84 45 ALA C CA 1
ATOM 3232 C C . ALA C 1 58 ? 11.682 3.175 -17.832 1.00 34.84 45 ALA C C 1
ATOM 3233 O O . ALA C 1 58 ? 10.744 2.435 -17.565 1.00 45.88 45 ALA C O 1
ATOM 3235 N N . GLY C 1 59 ? 11.580 4.227 -18.639 1.00 33.44 46 GLY C N 1
ATOM 3236 C CA . GLY C 1 59 ? 10.338 4.628 -19.247 1.00 37.05 46 GLY C CA 1
ATOM 3237 C C . GLY C 1 59 ? 9.751 3.590 -20.172 1.00 42.51 46 GLY C C 1
ATOM 3238 O O . GLY C 1 59 ? 8.539 3.608 -20.442 1.00 38.68 46 GLY C O 1
ATOM 3239 N N . LEU C 1 60 ? 10.596 2.691 -20.658 1.00 38.84 47 LEU C N 1
ATOM 3240 C CA . LEU C 1 60 ? 10.126 1.575 -21.463 1.00 46.40 47 LEU C CA 1
ATOM 3241 C C . LEU C 1 60 ? 9.129 0.695 -20.721 1.00 51.16 47 LEU C C 1
ATOM 3242 O O . LEU C 1 60 ? 8.385 -0.037 -21.358 1.00 54.81 47 LEU C O 1
ATOM 3247 N N . LYS C 1 61 ? 9.160 0.726 -19.393 1.00 54.11 48 LYS C N 1
ATOM 3248 C CA . LYS C 1 61 ? 8.310 -0.128 -18.579 1.00 60.92 48 LYS C CA 1
ATOM 3249 C C . LYS C 1 61 ? 7.150 0.643 -17.951 1.00 58.26 48 LYS C C 1
ATOM 3250 O O . LYS C 1 61 ? 6.402 0.084 -17.172 1.00 59.96 48 LYS C O 1
ATOM 3256 N N . LYS C 1 62 ? 7.012 1.922 -18.266 1.00 59.02 49 LYS C N 1
ATOM 3257 C CA . LYS C 1 62 ? 6.009 2.758 -17.615 1.00 59.25 49 LYS C CA 1
ATOM 3258 C C . LYS C 1 62 ? 5.065 3.349 -18.619 1.00 55.31 49 LYS C C 1
ATOM 3259 O O . LYS C 1 62 ? 5.457 3.668 -19.727 1.00 59.03 49 LYS C O 1
ATOM 3265 N N . ASP C 1 63 ? 3.807 3.494 -18.221 1.00 64.56 50 ASP C N 1
ATOM 3266 C CA . ASP C 1 63 ? 2.876 4.338 -18.954 1.00 59.00 50 ASP C CA 1
ATOM 3267 C C . ASP C 1 63 ? 3.050 5.761 -18.409 1.00 59.70 50 ASP C C 1
ATOM 3268 O O . ASP C 1 63 ? 2.738 6.017 -17.243 1.00 58.08 50 ASP C O 1
ATOM 3273 N N . PRO C 1 64 ? 3.572 6.686 -19.243 1.00 57.89 51 PRO C N 1
ATOM 3274 C CA . PRO C 1 64 ? 3.785 8.058 -18.773 1.00 55.21 51 PRO C CA 1
ATOM 3275 C C . PRO C 1 64 ? 2.487 8.831 -18.499 1.00 53.19 51 PRO C C 1
ATOM 3276 O O . PRO C 1 64 ? 2.512 9.849 -17.794 1.00 62.60 51 PRO C O 1
ATOM 3280 N N . SER C 1 65 ? 1.373 8.368 -19.048 1.00 54.37 52 SER C N 1
ATOM 3281 C CA . SER C 1 65 ? 0.088 9.040 -18.862 1.00 51.82 52 SER C CA 1
ATOM 3282 C C . SER C 1 65 ? -0.524 8.877 -17.458 1.00 58.07 52 SER C C 1
ATOM 3283 O O . SER C 1 65 ? -1.435 9.627 -17.087 1.00 61.48 52 SER C O 1
ATOM 3286 N N . VAL C 1 66 ? -0.001 7.964 -16.642 1.00 61.09 53 VAL C N 1
ATOM 3287 C CA . VAL C 1 66 ? -0.594 7.722 -15.311 1.00 65.45 53 VAL C CA 1
ATOM 3288 C C . VAL C 1 66 ? -0.482 8.920 -14.379 1.00 61.20 53 VAL C C 1
ATOM 3289 O O . VAL C 1 66 ? -1.270 9.069 -13.451 1.00 61.63 53 VAL C O 1
ATOM 3293 N N . HIS C 1 67 ? 0.502 9.776 -14.608 1.00 62.50 54 HIS C N 1
ATOM 3294 C CA . HIS C 1 67 ? 0.680 10.930 -13.729 1.00 64.92 54 HIS C CA 1
ATOM 3295 C C . HIS C 1 67 ? -0.467 11.911 -13.772 1.00 61.00 54 HIS C C 1
ATOM 3296 O O . HIS C 1 67 ? -0.607 12.685 -12.847 1.00 61.45 54 HIS C O 1
ATOM 3303 N N . PHE C 1 68 ? -1.260 11.886 -14.833 1.00 61.94 55 PHE C N 1
ATOM 3304 C CA . PHE C 1 68 ? -2.400 12.778 -14.921 1.00 60.82 55 PHE C CA 1
ATOM 3305 C C . PHE C 1 68 ? -3.673 12.068 -14.492 1.00 68.35 55 PHE C C 1
ATOM 3306 O O . PHE C 1 68 ? -4.773 12.581 -14.652 1.00 82.08 55 PHE C O 1
ATOM 3314 N N . ASP C 1 69 ? -3.560 10.890 -13.895 1.00 88.87 56 ASP C N 1
ATOM 3315 C CA . ASP C 1 69 ? -4.784 10.265 -13.358 1.00 78.50 56 ASP C CA 1
ATOM 3316 C C . ASP C 1 69 ? -5.424 11.057 -12.205 1.00 84.31 56 ASP C C 1
ATOM 3317 O O . ASP C 1 69 ? -6.562 10.781 -11.856 1.00 87.47 56 ASP C O 1
ATOM 3322 N N . THR C 1 70 ? -4.669 11.981 -11.597 1.00 97.70 57 THR C N 1
ATOM 3323 C CA . THR C 1 70 ? -5.183 12.947 -10.598 1.00 88.93 57 THR C CA 1
ATOM 3324 C C . THR C 1 70 ? -5.069 14.387 -11.080 1.00 81.74 57 THR C C 1
ATOM 3325 O O . THR C 1 70 ? -3.981 14.862 -11.344 1.00 88.98 57 THR C O 1
ATOM 3329 N N . ILE C 1 71 ? -6.195 15.072 -11.244 1.00 75.57 58 ILE C N 1
ATOM 3330 C CA . ILE C 1 71 ? -6.217 16.455 -11.719 1.00 71.51 58 ILE C CA 1
ATOM 3331 C C . ILE C 1 71 ? -7.038 17.372 -10.800 1.00 69.92 58 ILE C C 1
ATOM 3332 O O . ILE C 1 71 ? -8.052 16.955 -10.250 1.00 97.65 58 ILE C O 1
ATOM 3337 N N . PHE C 1 72 ? -6.647 18.638 -10.679 1.00 62.70 59 PHE C N 1
ATOM 3338 C CA . PHE C 1 72 ? -7.383 19.609 -9.848 1.00 65.48 59 PHE C CA 1
ATOM 3339 C C . PHE C 1 72 ? -8.503 20.369 -10.594 1.00 70.54 59 PHE C C 1
ATOM 3340 O O . PHE C 1 72 ? -8.291 20.838 -11.699 1.00 73.28 59 PHE C O 1
ATOM 3348 N N . GLU C 1 73 ? -9.664 20.550 -9.964 1.00 68.14 60 GLU C N 1
ATOM 3349 C CA . GLU C 1 73 ? -10.745 21.348 -10.533 1.00 71.77 60 GLU C CA 1
ATOM 3350 C C . GLU C 1 73 ? -10.852 22.710 -9.837 1.00 70.71 60 GLU C C 1
ATOM 3351 O O . GLU C 1 73 ? -11.231 22.810 -8.679 1.00 83.20 60 GLU C O 1
ATOM 3357 N N . GLU C 1 74 ? -10.507 23.751 -10.573 1.00 69.41 61 GLU C N 1
ATOM 3358 C CA . GLU C 1 74 ? -10.561 25.132 -10.168 1.00 78.49 61 GLU C CA 1
ATOM 3359 C C . GLU C 1 74 ? -11.549 25.724 -11.205 1.00 71.89 61 GLU C C 1
ATOM 3360 O O . GLU C 1 74 ? -12.091 24.941 -12.008 1.00 77.27 61 GLU C O 1
ATOM 3366 N N . GLN C 1 75 ? -11.856 27.025 -11.143 1.00 78.84 62 GLN C N 1
ATOM 3367 C CA . GLN C 1 75 ? -12.731 27.739 -12.115 1.00 82.98 62 GLN C CA 1
ATOM 3368 C C . GLN C 1 75 ? -11.939 28.576 -13.203 1.00 70.08 62 GLN C C 1
ATOM 3369 O O . GLN C 1 75 ? -12.429 29.557 -13.828 1.00 82.57 62 GLN C O 1
ATOM 3375 N N . HIS C 1 76 ? -10.726 28.116 -13.441 1.00 60.25 63 HIS C N 1
ATOM 3376 C CA . HIS C 1 76 ? -9.699 28.826 -14.243 1.00 55.19 63 HIS C CA 1
ATOM 3377 C C . HIS C 1 76 ? -9.562 28.449 -15.722 1.00 48.88 63 HIS C C 1
ATOM 3378 O O . HIS C 1 76 ? -9.478 27.256 -16.062 1.00 44.27 63 HIS C O 1
ATOM 3385 N N . GLU C 1 77 ? -9.557 29.456 -16.608 1.00 52.37 64 GLU C N 1
ATOM 3386 C CA . GLU C 1 77 ? -9.714 29.236 -18.060 1.00 58.39 64 GLU C CA 1
ATOM 3387 C C . GLU C 1 77 ? -8.615 29.876 -18.922 1.00 53.57 64 GLU C C 1
ATOM 3388 O O . GLU C 1 77 ? -8.597 29.766 -20.171 1.00 60.12 64 GLU C O 1
ATOM 3394 N N . GLU C 1 78 ? -7.623 30.432 -18.256 1.00 41.66 65 GLU C N 1
ATOM 3395 C CA . GLU C 1 78 ? -6.600 31.172 -18.969 1.00 45.52 65 GLU C CA 1
ATOM 3396 C C . GLU C 1 78 ? -5.259 30.447 -19.025 1.00 38.68 65 GLU C C 1
ATOM 3397 O O . GLU C 1 78 ? -5.007 29.437 -18.356 1.00 32.59 65 GLU C O 1
ATOM 3403 N N . LEU C 1 79 ? -4.433 30.980 -19.885 1.00 37.26 66 LEU C N 1
ATOM 3404 C CA . LEU C 1 79 ? -3.168 30.365 -20.242 1.00 40.69 66 LEU C CA 1
ATOM 3405 C C . LEU C 1 79 ? -2.261 30.063 -19.059 1.00 34.28 66 LEU C C 1
ATOM 3406 O O . LEU C 1 79 ? -2.049 30.882 -18.189 1.00 33.52 66 LEU C O 1
ATOM 3411 N N . VAL C 1 80 ? -1.770 28.839 -19.041 1.00 34.57 67 VAL C N 1
ATOM 3412 C CA . VAL C 1 80 ? -0.741 28.420 -18.119 1.00 34.76 67 VAL C CA 1
ATOM 3413 C C . VAL C 1 80 ? 0.462 27.995 -18.926 1.00 31.46 67 VAL C C 1
ATOM 3414 O O . VAL C 1 80 ? 0.338 27.177 -19.837 1.00 28.45 67 VAL C O 1
ATOM 3418 N N . LEU C 1 81 ? 1.627 28.514 -18.570 1.00 33.85 68 LEU C N 1
ATOM 3419 C CA . LEU C 1 81 ? 2.857 28.148 -19.250 1.00 29.70 68 LEU C CA 1
ATOM 3420 C C . LEU C 1 81 ? 3.885 27.753 -18.229 1.00 28.58 68 LEU C C 1
ATOM 3421 O O . LEU C 1 81 ? 4.127 28.449 -17.263 1.00 28.62 68 LEU C O 1
ATOM 3426 N N . VAL C 1 82 ? 4.452 26.574 -18.407 1.00 29.45 69 VAL C N 1
ATOM 3427 C CA . VAL C 1 82 ? 5.523 26.130 -17.557 1.00 31.80 69 VAL C CA 1
ATOM 3428 C C . VAL C 1 82 ? 6.720 26.059 -18.449 1.00 31.95 69 VAL C C 1
ATOM 3429 O O . VAL C 1 82 ? 6.728 25.258 -19.381 1.00 33.48 69 VAL C O 1
ATOM 3433 N N . LYS C 1 83 ? 7.721 26.876 -18.167 1.00 31.49 70 LYS C N 1
ATOM 3434 C CA . LYS C 1 83 ? 8.861 26.966 -19.063 1.00 33.44 70 LYS C CA 1
ATOM 3435 C C . LYS C 1 83 ? 10.161 26.581 -18.388 1.00 32.57 70 LYS C C 1
ATOM 3436 O O . LYS C 1 83 ? 10.263 26.565 -17.157 1.00 36.85 70 LYS C O 1
ATOM 3442 N N . ASP C 1 84 ? 11.124 26.218 -19.199 1.00 30.86 71 ASP C N 1
ATOM 3443 C CA . ASP C 1 84 ? 12.454 25.803 -18.746 1.00 32.65 71 ASP C CA 1
ATOM 3444 C C . ASP C 1 84 ? 12.414 24.592 -17.849 1.00 30.98 71 ASP C C 1
ATOM 3445 O O . ASP C 1 84 ? 12.991 24.582 -16.781 1.00 38.79 71 ASP C O 1
ATOM 3450 N N . ILE C 1 85 ? 11.678 23.588 -18.272 1.00 29.58 72 ILE C N 1
ATOM 3451 C CA . ILE C 1 85 ? 11.673 22.305 -17.614 1.00 29.79 72 ILE C CA 1
ATOM 3452 C C . ILE C 1 85 ? 12.846 21.501 -18.159 1.00 30.34 72 ILE C C 1
ATOM 3453 O O . ILE C 1 85 ? 12.831 21.105 -19.326 1.00 28.06 72 ILE C O 1
ATOM 3458 N N . ARG C 1 86 ? 13.842 21.247 -17.325 1.00 33.73 73 ARG C N 1
ATOM 3459 C CA . ARG C 1 86 ? 15.030 20.514 -17.775 1.00 40.40 73 ARG C CA 1
ATOM 3460 C C . ARG C 1 86 ? 14.626 19.093 -18.118 1.00 40.41 73 ARG C C 1
ATOM 3461 O O . ARG C 1 86 ? 13.766 18.508 -17.445 1.00 32.90 73 ARG C O 1
ATOM 3469 N N . PHE C 1 87 ? 15.198 18.560 -19.196 1.00 31.11 74 PHE C N 1
ATOM 3470 C CA . PHE C 1 87 ? 15.013 17.152 -19.494 1.00 27.78 74 PHE C CA 1
ATOM 3471 C C . PHE C 1 87 ? 16.284 16.623 -20.113 1.00 27.56 74 PHE C C 1
ATOM 3472 O O . PHE C 1 87 ? 17.102 17.389 -20.622 1.00 25.19 74 PHE C O 1
ATOM 3480 N N . SER C 1 88 ? 16.408 15.309 -20.119 1.00 28.42 75 SER C N 1
ATOM 3481 C CA . SER C 1 88 ? 17.443 14.635 -20.891 1.00 31.49 75 SER C CA 1
ATOM 3482 C C . SER C 1 88 ? 16.938 13.299 -21.385 1.00 26.12 75 SER C C 1
ATOM 3483 O O . SER C 1 88 ? 15.949 12.801 -20.927 1.00 25.98 75 SER C O 1
ATOM 3486 N N . SER C 1 89 ? 17.573 12.784 -22.410 1.00 26.03 76 SER C N 1
ATOM 3487 C CA . SER C 1 89 ? 17.110 11.572 -23.025 1.00 28.67 76 SER C CA 1
ATOM 3488 C C . SER C 1 89 ? 18.303 11.013 -23.762 1.00 28.86 76 SER C C 1
ATOM 3489 O O . SER C 1 89 ? 19.371 11.556 -23.652 1.00 30.18 76 SER C O 1
ATOM 3492 N N . MET C 1 90 ? 18.124 9.929 -24.496 1.00 32.98 77 MET C N 1
ATOM 3493 C CA . MET C 1 90 ? 19.189 9.321 -25.268 1.00 36.71 77 MET C CA 1
ATOM 3494 C C . MET C 1 90 ? 18.723 9.233 -26.711 1.00 39.90 77 MET C C 1
ATOM 3495 O O . MET C 1 90 ? 17.624 8.729 -26.931 1.00 38.64 77 MET C O 1
ATOM 3500 N N . CYS C 1 91 ? 19.512 9.708 -27.690 1.00 39.90 78 CYS C N 1
ATOM 3501 C CA . CYS C 1 91 ? 19.086 9.586 -29.085 1.00 34.44 78 CYS C CA 1
ATOM 3502 C C . CYS C 1 91 ? 18.971 8.101 -29.360 1.00 33.82 78 CYS C C 1
ATOM 3503 O O . CYS C 1 91 ? 19.791 7.307 -28.897 1.00 39.02 78 CYS C O 1
ATOM 3506 N N . GLU C 1 92 ? 17.911 7.713 -30.054 1.00 33.76 79 GLU C N 1
ATOM 3507 C CA . GLU C 1 92 ? 17.770 6.338 -30.456 1.00 33.55 79 GLU C CA 1
ATOM 3508 C C . GLU C 1 92 ? 18.745 5.954 -31.579 1.00 31.87 79 GLU C C 1
ATOM 3509 O O . GLU C 1 92 ? 19.065 4.761 -31.743 1.00 31.20 79 GLU C O 1
ATOM 3515 N N . HIS C 1 93 ? 19.261 6.943 -32.302 1.00 31.42 80 HIS C N 1
ATOM 3516 C CA . HIS C 1 93 ? 20.221 6.667 -33.377 1.00 35.16 80 HIS C CA 1
ATOM 3517 C C . HIS C 1 93 ? 21.578 6.184 -32.862 1.00 33.39 80 HIS C C 1
ATOM 3518 O O . HIS C 1 93 ? 22.204 5.362 -33.505 1.00 36.38 80 HIS C O 1
ATOM 3525 N N . HIS C 1 94 ? 22.047 6.767 -31.758 1.00 33.20 81 HIS C N 1
ATOM 3526 C CA . HIS C 1 94 ? 23.435 6.572 -31.272 1.00 33.64 81 HIS C CA 1
ATOM 3527 C C . HIS C 1 94 ? 23.530 6.263 -29.812 1.00 35.44 81 HIS C C 1
ATOM 3528 O O . HIS C 1 94 ? 24.621 6.017 -29.323 1.00 37.67 81 HIS C O 1
ATOM 3535 N N . LEU C 1 95 ? 22.399 6.288 -29.113 1.00 33.67 82 LEU C N 1
ATOM 3536 C CA . LEU C 1 95 ? 22.378 6.051 -27.681 1.00 36.56 82 LEU C CA 1
ATOM 3537 C C . LEU C 1 95 ? 23.303 6.972 -26.909 1.00 31.38 82 LEU C C 1
ATOM 3538 O O . LEU C 1 95 ? 23.979 6.562 -25.982 1.00 31.07 82 LEU C O 1
ATOM 3543 N N . VAL C 1 96 ? 23.276 8.246 -27.276 1.00 36.40 83 VAL C N 1
ATOM 3544 C CA . VAL C 1 96 ? 24.012 9.251 -26.535 1.00 35.04 83 VAL C CA 1
ATOM 3545 C C . VAL C 1 96 ? 23.054 10.328 -26.114 1.00 35.89 83 VAL C C 1
ATOM 3546 O O . VAL C 1 96 ? 22.071 10.604 -26.797 1.00 37.59 83 VAL C O 1
ATOM 3550 N N . PRO C 1 97 ? 23.347 10.961 -24.989 1.00 39.91 84 PRO C N 1
ATOM 3551 C CA . PRO C 1 97 ? 22.405 11.887 -24.435 1.00 37.05 84 PRO C CA 1
ATOM 3552 C C . PRO C 1 97 ? 22.151 13.112 -25.295 1.00 35.44 84 PRO C C 1
ATOM 3553 O O . PRO C 1 97 ? 23.034 13.576 -25.999 1.00 28.17 84 PRO C O 1
ATOM 3557 N N . PHE C 1 98 ? 20.903 13.579 -25.260 1.00 29.09 85 PHE C N 1
ATOM 3558 C CA . PHE C 1 98 ? 20.583 14.931 -25.618 1.00 29.53 85 PHE C CA 1
ATOM 3559 C C . PHE C 1 98 ? 19.779 15.534 -24.465 1.00 30.56 85 PHE C C 1
ATOM 3560 O O . PHE C 1 98 ? 19.143 14.810 -23.706 1.00 31.47 85 PHE C O 1
ATOM 3568 N N . PHE C 1 99 ? 19.869 16.851 -24.299 1.00 30.03 86 PHE C N 1
ATOM 3569 C CA . PHE C 1 99 ? 19.341 17.490 -23.118 1.00 33.31 86 PHE C CA 1
ATOM 3570 C C . PHE C 1 99 ? 19.023 18.935 -23.411 1.00 32.25 86 PHE C C 1
ATOM 3571 O O . PHE C 1 99 ? 19.638 19.560 -24.270 1.00 35.24 86 PHE C O 1
ATOM 3579 N N . GLY C 1 100 ? 18.091 19.482 -22.646 1.00 31.26 87 GLY C N 1
ATOM 3580 C CA . GLY C 1 100 ? 17.784 20.907 -22.726 1.00 29.87 87 GLY C CA 1
ATOM 3581 C C . GLY C 1 100 ? 16.546 21.198 -21.931 1.00 34.07 87 GLY C C 1
ATOM 3582 O O . GLY C 1 100 ? 16.402 20.703 -20.816 1.00 38.38 87 GLY C O 1
ATOM 3583 N N . VAL C 1 101 ? 15.621 21.942 -22.520 1.00 30.84 88 VAL C N 1
ATOM 3584 C CA . VAL C 1 101 ? 14.458 22.353 -21.797 1.00 30.03 88 VAL C CA 1
ATOM 3585 C C . VAL C 1 101 ? 13.218 22.115 -22.607 1.00 30.51 88 VAL C C 1
ATOM 3586 O O . VAL C 1 101 ? 13.274 22.085 -23.839 1.00 29.21 88 VAL C O 1
ATOM 3590 N N . ALA C 1 102 ? 12.117 21.920 -21.888 1.00 26.41 89 ALA C N 1
ATOM 3591 C CA . ALA C 1 102 ? 10.800 21.835 -22.479 1.00 25.88 89 ALA C CA 1
ATOM 3592 C C . ALA C 1 102 ? 9.955 22.965 -21.934 1.00 29.19 89 ALA C C 1
ATOM 3593 O O . ALA C 1 102 ? 10.130 23.361 -20.784 1.00 27.69 89 ALA C O 1
ATOM 3595 N N . HIS C 1 103 ? 9.097 23.512 -22.792 1.00 28.28 90 HIS C N 1
ATOM 3596 C CA . HIS C 1 103 ? 8.162 24.522 -22.417 1.00 29.17 90 HIS C CA 1
ATOM 3597 C C . HIS C 1 103 ? 6.787 24.014 -22.763 1.00 30.37 90 HIS C C 1
ATOM 3598 O O . HIS C 1 103 ? 6.570 23.538 -23.877 1.00 33.81 90 HIS C O 1
ATOM 3605 N N . VAL C 1 104 ? 5.875 24.071 -21.813 1.00 29.62 91 VAL C N 1
ATOM 3606 C CA . VAL C 1 104 ? 4.540 23.483 -22.000 1.00 31.32 91 VAL C CA 1
ATOM 3607 C C . VAL C 1 104 ? 3.505 24.486 -21.628 1.00 30.19 91 VAL C C 1
ATOM 3608 O O . VAL C 1 104 ? 3.505 25.000 -20.525 1.00 30.28 91 VAL C O 1
ATOM 3612 N N . ALA C 1 105 ? 2.633 24.765 -22.575 1.00 30.41 92 ALA C N 1
ATOM 3613 C CA . ALA C 1 105 ? 1.619 25.750 -22.410 1.00 31.08 92 ALA C CA 1
ATOM 3614 C C . ALA C 1 105 ? 0.286 25.107 -22.690 1.00 31.35 92 ALA C C 1
ATOM 3615 O O . ALA C 1 105 ? 0.157 24.294 -23.615 1.00 31.96 92 ALA C O 1
ATOM 3617 N N . TYR C 1 106 ? -0.719 25.465 -21.904 1.00 28.53 93 TYR C N 1
ATOM 3618 C CA . TYR C 1 106 ? -2.023 24.963 -22.229 1.00 35.08 93 TYR C CA 1
ATOM 3619 C C . TYR C 1 106 ? -3.139 25.897 -21.797 1.00 34.43 93 TYR C C 1
ATOM 3620 O O . TYR C 1 106 ? -2.929 26.791 -20.975 1.00 32.84 93 TYR C O 1
ATOM 3629 N N . LEU C 1 107 ? -4.292 25.704 -22.416 1.00 31.35 94 LEU C N 1
ATOM 3630 C CA . LEU C 1 107 ? -5.502 26.442 -22.069 1.00 38.45 94 LEU C CA 1
ATOM 3631 C C . LEU C 1 107 ? -6.453 25.492 -21.369 1.00 31.39 94 LEU C C 1
ATOM 3632 O O . LEU C 1 107 ? -7.073 24.650 -22.010 1.00 31.25 94 LEU C O 1
ATOM 3637 N N . PRO C 1 108 ? -6.571 25.620 -20.069 1.00 31.81 95 PRO C N 1
ATOM 3638 C CA . PRO C 1 108 ? -7.408 24.681 -19.340 1.00 33.38 95 PRO C CA 1
ATOM 3639 C C . PRO C 1 108 ? -8.838 24.744 -19.849 1.00 31.70 95 PRO C C 1
ATOM 3640 O O . PRO C 1 108 ? -9.276 25.786 -20.298 1.00 31.38 95 PRO C O 1
ATOM 3644 N N . GLN C 1 109 ? -9.523 23.637 -19.739 1.00 33.72 96 GLN C N 1
ATOM 3645 C CA . GLN C 1 109 ? -10.929 23.546 -20.008 1.00 45.10 96 GLN C CA 1
ATOM 3646 C C . GLN C 1 109 ? -11.673 23.052 -18.765 1.00 39.35 96 GLN C C 1
ATOM 3647 O O . GLN C 1 109 ? -11.216 22.118 -18.114 1.00 33.84 96 GLN C O 1
ATOM 3653 N N . ASN C 1 110 ? -12.758 23.733 -18.405 1.00 41.06 97 ASN C N 1
ATOM 3654 C CA . ASN C 1 110 ? -13.560 23.368 -17.238 1.00 41.73 97 ASN C CA 1
ATOM 3655 C C . ASN C 1 110 ? -12.726 23.305 -15.961 1.00 43.24 97 ASN C C 1
ATOM 3656 O O . ASN C 1 110 ? -12.984 22.497 -15.093 1.00 40.45 97 ASN C O 1
ATOM 3661 N N . GLY C 1 111 ? -11.729 24.192 -15.852 1.00 48.88 98 GLY C N 1
ATOM 3662 C CA . GLY C 1 111 ? -10.853 24.266 -14.677 1.00 58.22 98 GLY C CA 1
ATOM 3663 C C . GLY C 1 111 ? -9.940 23.079 -14.400 1.00 60.97 98 GLY C C 1
ATOM 3664 O O . GLY C 1 111 ? -9.399 22.969 -13.293 1.00 83.32 98 GLY C O 1
ATOM 3665 N N . ARG C 1 112 ? -9.760 22.198 -15.379 1.00 51.45 99 ARG C N 1
ATOM 3666 C CA . ARG C 1 112 ? -8.860 21.075 -15.210 1.00 55.94 99 ARG C CA 1
ATOM 3667 C C . ARG C 1 112 ? -7.426 21.566 -15.357 1.00 55.82 99 ARG C C 1
ATOM 3668 O O . ARG C 1 112 ? -6.982 21.869 -16.462 1.00 51.29 99 ARG C O 1
ATOM 3676 N N . VAL C 1 113 ? -6.710 21.630 -14.236 1.00 61.79 100 VAL C N 1
ATOM 3677 C CA . VAL C 1 113 ? -5.323 22.101 -14.237 1.00 62.43 100 VAL C CA 1
ATOM 3678 C C . VAL C 1 113 ? -4.369 21.002 -13.793 1.00 57.27 100 VAL C C 1
ATOM 3679 O O . VAL C 1 113 ? -4.659 20.205 -12.915 1.00 53.16 100 VAL C O 1
ATOM 3683 N N . ALA C 1 114 ? -3.214 20.983 -14.423 1.00 65.40 101 ALA C N 1
ATOM 3684 C CA . ALA C 1 114 ? -2.206 19.975 -14.157 1.00 54.94 101 ALA C CA 1
ATOM 3685 C C . ALA C 1 114 ? -1.349 20.405 -12.991 1.00 48.84 101 ALA C C 1
ATOM 3686 O O . ALA C 1 114 ? -0.874 21.536 -12.949 1.00 66.93 101 ALA C O 1
ATOM 3688 N N . GLY C 1 115 ? -1.087 19.503 -12.072 1.00 44.22 102 GLY C N 1
ATOM 3689 C CA . GLY C 1 115 ? -0.025 19.737 -11.101 1.00 47.04 102 GLY C CA 1
ATOM 3690 C C . GLY C 1 115 ? 1.305 19.906 -11.848 1.00 45.76 102 GLY C C 1
ATOM 3691 O O . GLY C 1 115 ? 1.603 19.171 -12.801 1.00 47.24 102 GLY C O 1
ATOM 3692 N N . LEU C 1 116 ? 2.101 20.864 -11.415 1.00 44.38 103 LEU C N 1
ATOM 3693 C CA . LEU C 1 116 ? 3.377 21.149 -12.065 1.00 48.28 103 LEU C CA 1
ATOM 3694 C C . LEU C 1 116 ? 4.305 19.953 -12.026 1.00 44.21 103 LEU C C 1
ATOM 3695 O O . LEU C 1 116 ? 4.925 19.610 -13.003 1.00 43.93 103 LEU C O 1
ATOM 3700 N N . SER C 1 117 ? 4.404 19.313 -10.876 1.00 43.31 104 SER C N 1
ATOM 3701 C CA . SER C 1 117 ? 5.262 18.184 -10.777 1.00 42.78 104 SER C CA 1
ATOM 3702 C C . SER C 1 117 ? 4.768 17.022 -11.661 1.00 50.50 104 SER C C 1
ATOM 3703 O O . SER C 1 117 ? 5.575 16.215 -12.124 1.00 51.04 104 SER C O 1
ATOM 3706 N N . LYS C 1 118 ? 3.456 16.904 -11.851 1.00 49.15 105 LYS C N 1
ATOM 3707 C CA . LYS C 1 118 ? 2.915 15.860 -12.705 1.00 46.63 105 LYS C CA 1
ATOM 3708 C C . LYS C 1 118 ? 3.339 16.109 -14.156 1.00 43.59 105 LYS C C 1
ATOM 3709 O O . LYS C 1 118 ? 3.700 15.186 -14.877 1.00 37.91 105 LYS C O 1
ATOM 3715 N N . LEU C 1 119 ? 3.337 17.365 -14.556 1.00 37.20 106 LEU C N 1
ATOM 3716 C CA . LEU C 1 119 ? 3.797 17.740 -15.869 1.00 40.42 106 LEU C CA 1
ATOM 3717 C C . LEU C 1 119 ? 5.249 17.309 -16.092 1.00 45.28 106 LEU C C 1
ATOM 3718 O O . LEU C 1 119 ? 5.571 16.688 -17.105 1.00 45.58 106 LEU C O 1
ATOM 3723 N N . ALA C 1 120 ? 6.095 17.622 -15.122 1.00 43.05 107 ALA C N 1
ATOM 3724 C CA . ALA C 1 120 ? 7.495 17.331 -15.210 1.00 43.67 107 ALA C CA 1
ATOM 3725 C C . ALA C 1 120 ? 7.702 15.830 -15.281 1.00 44.52 107 ALA C C 1
ATOM 3726 O O . ALA C 1 120 ? 8.570 15.363 -16.007 1.00 45.04 107 ALA C O 1
ATOM 3728 N N . ARG C 1 121 ? 6.890 15.082 -14.547 1.00 38.95 108 ARG C N 1
ATOM 3729 C CA . ARG C 1 121 ? 6.998 13.632 -14.548 1.00 44.80 108 ARG C CA 1
ATOM 3730 C C . ARG C 1 121 ? 6.673 13.021 -15.889 1.00 45.68 108 ARG C C 1
ATOM 3731 O O . ARG C 1 121 ? 7.315 12.057 -16.302 1.00 46.93 108 ARG C O 1
ATOM 3739 N N . VAL C 1 122 ? 5.698 13.600 -16.576 1.00 42.38 109 VAL C N 1
ATOM 3740 C CA . VAL C 1 122 ? 5.336 13.138 -17.890 1.00 36.27 109 VAL C CA 1
ATOM 3741 C C . VAL C 1 122 ? 6.507 13.371 -18.856 1.00 33.74 109 VAL C C 1
ATOM 3742 O O . VAL C 1 122 ? 6.881 12.476 -19.596 1.00 30.39 109 VAL C O 1
ATOM 3746 N N . VAL C 1 123 ? 7.089 14.559 -18.802 1.00 31.41 110 VAL C N 1
ATOM 3747 C CA . VAL C 1 123 ? 8.230 14.845 -19.610 1.00 32.57 110 VAL C CA 1
ATOM 3748 C C . VAL C 1 123 ? 9.343 13.829 -19.316 1.00 35.69 110 VAL C C 1
ATOM 3749 O O . VAL C 1 123 ? 9.890 13.232 -20.234 1.00 31.62 110 VAL C O 1
ATOM 3753 N N . ASP C 1 124 ? 9.660 13.616 -18.045 1.00 34.02 111 ASP C N 1
ATOM 3754 C CA . ASP C 1 124 ? 10.690 12.663 -17.681 1.00 32.56 111 ASP C CA 1
ATOM 3755 C C . ASP C 1 124 ? 10.416 11.266 -18.150 1.00 36.19 111 ASP C C 1
ATOM 3756 O O . ASP C 1 124 ? 11.288 10.602 -18.693 1.00 37.35 111 ASP C O 1
ATOM 3761 N N . ASP C 1 125 ? 9.189 10.800 -17.947 1.00 40.71 112 ASP C N 1
ATOM 3762 C CA . ASP C 1 125 ? 8.857 9.425 -18.282 1.00 37.89 112 ASP C CA 1
ATOM 3763 C C . ASP C 1 125 ? 8.900 9.183 -19.779 1.00 35.49 112 ASP C C 1
ATOM 3764 O O . ASP C 1 125 ? 9.386 8.162 -20.216 1.00 36.70 112 ASP C O 1
ATOM 3769 N N . VAL C 1 126 ? 8.394 10.126 -20.561 1.00 31.27 113 VAL C N 1
ATOM 3770 C CA . VAL C 1 126 ? 8.429 10.001 -21.997 1.00 29.30 113 VAL C CA 1
ATOM 3771 C C . VAL C 1 126 ? 9.905 10.014 -22.457 1.00 31.06 113 VAL C C 1
ATOM 3772 O O . VAL C 1 126 ? 10.248 9.310 -23.401 1.00 26.82 113 VAL C O 1
ATOM 3776 N N . SER C 1 127 ? 10.730 10.806 -21.765 1.00 27.23 114 SER C N 1
ATOM 3777 C CA . SER C 1 127 ? 12.134 10.975 -22.062 1.00 28.92 114 SER C CA 1
ATOM 3778 C C . SER C 1 127 ? 12.991 9.795 -21.719 1.00 29.55 114 SER C C 1
ATOM 3779 O O . SER C 1 127 ? 13.997 9.592 -22.371 1.00 26.69 114 SER C O 1
ATOM 3782 N N . ARG C 1 128 ? 12.577 8.994 -20.746 1.00 31.93 115 ARG C N 1
ATOM 3783 C CA . ARG C 1 128 ? 13.414 7.891 -20.245 1.00 32.31 115 ARG C CA 1
ATOM 3784 C C . ARG C 1 128 ? 13.268 6.642 -21.113 1.00 32.72 115 ARG C C 1
ATOM 3785 O O . ARG C 1 128 ? 12.879 5.565 -20.657 1.00 41.08 115 ARG C O 1
ATOM 3793 N N . ARG C 1 129 ? 13.648 6.793 -22.358 1.00 31.88 116 ARG C N 1
ATOM 3794 C CA . ARG C 1 129 ? 13.715 5.693 -23.307 1.00 38.27 116 ARG C CA 1
ATOM 3795 C C . ARG C 1 129 ? 14.442 6.231 -24.520 1.00 38.00 116 ARG C C 1
ATOM 3796 O O . ARG C 1 129 ? 14.556 7.447 -24.674 1.00 39.28 116 ARG C O 1
ATOM 3804 N N . PRO C 1 130 ? 14.946 5.356 -25.393 1.00 36.90 117 PRO C N 1
ATOM 3805 C CA . PRO C 1 130 ? 15.597 5.857 -26.602 1.00 32.77 117 PRO C CA 1
ATOM 3806 C C . PRO C 1 130 ? 14.615 6.659 -27.404 1.00 33.14 117 PRO C C 1
ATOM 3807 O O . PRO C 1 130 ? 13.501 6.210 -27.614 1.00 34.90 117 PRO C O 1
ATOM 3811 N N . GLN C 1 131 ? 14.996 7.863 -27.808 1.00 33.71 118 GLN C N 1
ATOM 3812 C CA . GLN C 1 131 ? 14.025 8.791 -28.382 1.00 32.91 118 GLN C CA 1
ATOM 3813 C C . GLN C 1 131 ? 14.496 9.557 -29.573 1.00 32.17 118 GLN C C 1
ATOM 3814 O O . GLN C 1 131 ? 15.689 9.613 -29.857 1.00 39.01 118 GLN C O 1
ATOM 3820 N N . LEU C 1 132 ? 13.523 10.163 -30.245 1.00 32.06 119 LEU C N 1
ATOM 3821 C CA . LEU C 1 132 ? 13.687 11.347 -31.076 1.00 32.29 119 LEU C CA 1
ATOM 3822 C C . LEU C 1 132 ? 13.061 12.528 -30.353 1.00 30.15 119 LEU C C 1
ATOM 3823 O O . LEU C 1 132 ? 12.028 12.382 -29.724 1.00 35.94 119 LEU C O 1
ATOM 3828 N N . GLN C 1 133 ? 13.679 13.686 -30.452 1.00 30.03 120 GLN C N 1
ATOM 3829 C CA . GLN C 1 133 ? 13.162 14.874 -29.816 1.00 27.61 120 GLN C CA 1
ATOM 3830 C C . GLN C 1 133 ? 11.758 15.170 -30.326 1.00 30.78 120 GLN C C 1
ATOM 3831 O O . GLN C 1 133 ? 10.862 15.531 -29.550 1.00 29.02 120 GLN C O 1
ATOM 3837 N N . GLU C 1 134 ? 11.572 14.984 -31.621 1.00 32.34 121 GLU C N 1
ATOM 3838 C CA . GLU C 1 134 ? 10.300 15.197 -32.244 1.00 34.00 121 GLU C CA 1
ATOM 3839 C C . GLU C 1 134 ? 9.219 14.345 -31.564 1.00 35.91 121 GLU C C 1
ATOM 3840 O O . GLU C 1 134 ? 8.111 14.820 -31.292 1.00 34.59 121 GLU C O 1
ATOM 3846 N N . ARG C 1 135 ? 9.538 13.094 -31.275 1.00 31.72 122 ARG C N 1
ATOM 3847 C CA . ARG C 1 135 ? 8.535 12.194 -30.710 1.00 33.00 122 ARG C CA 1
ATOM 3848 C C . ARG C 1 135 ? 8.226 12.545 -29.260 1.00 34.01 122 ARG C C 1
ATOM 3849 O O . ARG C 1 135 ? 7.096 12.394 -28.796 1.00 31.38 122 ARG C O 1
ATOM 3857 N N . ILE C 1 136 ? 9.242 12.976 -28.519 1.00 33.14 123 ILE C N 1
ATOM 3858 C CA . ILE C 1 136 ? 8.986 13.380 -27.144 1.00 33.13 123 ILE C CA 1
ATOM 3859 C C . ILE C 1 136 ? 7.994 14.550 -27.164 1.00 35.58 123 ILE C C 1
ATOM 3860 O O . ILE C 1 136 ? 7.057 14.593 -26.371 1.00 31.50 123 ILE C O 1
ATOM 3865 N N . THR C 1 137 ? 8.226 15.475 -28.091 1.00 33.15 124 THR C N 1
ATOM 3866 C CA . THR C 1 137 ? 7.449 16.678 -28.175 1.00 32.96 124 THR C CA 1
ATOM 3867 C C . THR C 1 137 ? 5.985 16.339 -28.448 1.00 38.44 124 THR C C 1
ATOM 3868 O O . THR C 1 137 ? 5.107 16.728 -27.673 1.00 36.48 124 THR C O 1
ATOM 3872 N N . THR C 1 138 ? 5.722 15.556 -29.492 1.00 39.26 125 THR C N 1
ATOM 3873 C CA . THR C 1 138 ? 4.360 15.234 -29.805 1.00 38.70 125 THR C CA 1
ATOM 3874 C C . THR C 1 138 ? 3.708 14.346 -28.724 1.00 41.59 125 THR C C 1
ATOM 3875 O O . THR C 1 138 ? 2.551 14.535 -28.412 1.00 39.36 125 THR C O 1
ATOM 3879 N N . THR C 1 139 ? 4.463 13.431 -28.129 1.00 35.59 126 THR C N 1
ATOM 3880 C CA . THR C 1 139 ? 3.895 12.505 -27.175 1.00 34.05 126 THR C CA 1
ATOM 3881 C C . THR C 1 139 ? 3.424 13.233 -25.942 1.00 33.06 126 THR C C 1
ATOM 3882 O O . THR C 1 139 ? 2.347 12.959 -25.409 1.00 30.47 126 THR C O 1
ATOM 3886 N N . VAL C 1 140 ? 4.242 14.166 -25.483 1.00 29.93 127 VAL C N 1
ATOM 3887 C CA . VAL C 1 140 ? 3.869 14.999 -24.353 1.00 30.77 127 VAL C CA 1
ATOM 3888 C C . VAL C 1 140 ? 2.580 15.761 -24.690 1.00 32.91 127 VAL C C 1
ATOM 3889 O O . VAL C 1 140 ? 1.696 15.879 -23.869 1.00 34.33 127 VAL C O 1
ATOM 3893 N N . ALA C 1 141 ? 2.508 16.304 -25.898 1.00 31.32 128 ALA C N 1
ATOM 3894 C CA . ALA C 1 141 ? 1.368 17.064 -26.278 1.00 34.30 128 ALA C CA 1
ATOM 3895 C C . ALA C 1 141 ? 0.128 16.149 -26.272 1.00 35.42 128 ALA C C 1
ATOM 3896 O O . ALA C 1 141 ? -0.926 16.584 -25.851 1.00 34.39 128 ALA C O 1
ATOM 3898 N N . GLU C 1 142 ? 0.261 14.939 -26.819 1.00 36.92 129 GLU C N 1
ATOM 3899 C CA . GLU C 1 142 ? -0.855 14.011 -26.974 1.00 40.14 129 GLU C CA 1
ATOM 3900 C C . GLU C 1 142 ? -1.354 13.583 -25.616 1.00 37.74 129 GLU C C 1
ATOM 3901 O O . GLU C 1 142 ? -2.551 13.591 -25.357 1.00 37.96 129 GLU C O 1
ATOM 3907 N N . ILE C 1 143 ? -0.432 13.251 -24.736 1.00 33.39 130 ILE C N 1
ATOM 3908 C CA . ILE C 1 143 ? -0.802 12.857 -23.403 1.00 33.51 130 ILE C CA 1
ATOM 3909 C C . ILE C 1 143 ? -1.583 13.963 -22.695 1.00 35.24 130 ILE C C 1
ATOM 3910 O O . ILE C 1 143 ? -2.595 13.717 -22.043 1.00 39.20 130 ILE C O 1
ATOM 3915 N N . MET C 1 144 ? -1.147 15.195 -22.867 1.00 33.78 131 MET C N 1
ATOM 3916 C CA . MET C 1 144 ? -1.873 16.269 -22.284 1.00 36.70 131 MET C CA 1
ATOM 3917 C C . MET C 1 144 ? -3.263 16.421 -22.854 1.00 39.75 131 MET C C 1
ATOM 3918 O O . MET C 1 144 ? -4.197 16.736 -22.114 1.00 45.31 131 MET C O 1
ATOM 3923 N N . MET C 1 145 ? -3.406 16.305 -24.166 1.00 38.42 132 MET C N 1
ATOM 3924 C CA . MET C 1 145 ? -4.735 16.431 -24.761 1.00 46.70 132 MET C CA 1
ATOM 3925 C C . MET C 1 145 ? -5.637 15.329 -24.243 1.00 47.88 132 MET C C 1
ATOM 3926 O O . MET C 1 145 ? -6.781 15.569 -23.868 1.00 52.55 132 MET C O 1
ATOM 3931 N N . GLU C 1 146 ? -5.098 14.133 -24.146 1.00 49.94 133 GLU C N 1
ATOM 3932 C CA . GLU C 1 146 ? -5.889 13.032 -23.732 1.00 54.45 133 GLU C CA 1
ATOM 3933 C C . GLU C 1 146 ? -6.289 13.112 -22.267 1.00 57.06 133 GLU C C 1
ATOM 3934 O O . GLU C 1 146 ? -7.431 12.901 -21.948 1.00 58.71 133 GLU C O 1
ATOM 3940 N N . LYS C 1 147 ? -5.358 13.448 -21.392 1.00 49.65 134 LYS C N 1
ATOM 3941 C CA . LYS C 1 147 ? -5.596 13.375 -19.949 1.00 51.08 134 LYS C CA 1
ATOM 3942 C C . LYS C 1 147 ? -6.081 14.645 -19.297 1.00 50.08 134 LYS C C 1
ATOM 3943 O O . LYS C 1 147 ? -6.818 14.590 -18.330 1.00 56.39 134 LYS C O 1
ATOM 3949 N N . LEU C 1 148 ? -5.716 15.792 -19.840 1.00 48.96 135 LEU C N 1
ATOM 3950 C CA . LEU C 1 148 ? -6.204 17.049 -19.309 1.00 50.75 135 LEU C CA 1
ATOM 3951 C C . LEU C 1 148 ? -7.431 17.556 -20.038 1.00 47.21 135 LEU C C 1
ATOM 3952 O O . LEU C 1 148 ? -8.164 18.398 -19.514 1.00 48.57 135 LEU C O 1
ATOM 3957 N N . LYS C 1 149 ? -7.602 17.120 -21.284 1.00 49.29 136 LYS C N 1
ATOM 3958 C CA . LYS C 1 149 ? -8.677 17.600 -22.134 1.00 50.63 136 LYS C CA 1
ATOM 3959 C C . LYS C 1 149 ? -8.778 19.123 -22.091 1.00 47.80 136 LYS C C 1
ATOM 3960 O O . LYS C 1 149 ? -9.843 19.670 -21.863 1.00 52.43 136 LYS C O 1
ATOM 3966 N N . PRO C 1 150 ? -7.664 19.822 -22.355 1.00 44.75 137 PRO C N 1
ATOM 3967 C CA . PRO C 1 150 ? -7.670 21.269 -22.367 1.00 43.37 137 PRO C CA 1
ATOM 3968 C C . PRO C 1 150 ? -8.162 21.790 -23.689 1.00 39.29 137 PRO C C 1
ATOM 3969 O O . PRO C 1 150 ? -8.365 21.020 -24.632 1.00 43.49 137 PRO C O 1
ATOM 3973 N N . LEU C 1 151 ? -8.336 23.099 -23.788 1.00 39.16 138 LEU C N 1
ATOM 3974 C CA . LEU C 1 151 ? -8.731 23.682 -25.062 1.00 42.43 138 LEU C CA 1
ATOM 3975 C C . LEU C 1 151 ? -7.621 23.513 -26.061 1.00 39.45 138 LEU C C 1
ATOM 3976 O O . LEU C 1 151 ? -7.842 23.587 -27.264 1.00 42.49 138 LEU C O 1
ATOM 3981 N N . GLY C 1 152 ? -6.399 23.435 -25.570 1.00 38.90 139 GLY C N 1
ATOM 3982 C CA . GLY C 1 152 ? -5.267 23.347 -26.458 1.00 38.04 139 GLY C CA 1
ATOM 3983 C C . GLY C 1 152 ? -3.982 23.217 -25.684 1.00 41.11 139 GLY C C 1
ATOM 3984 O O . GLY C 1 152 ? -3.915 23.509 -24.502 1.00 42.97 139 GLY C O 1
ATOM 3985 N N . VAL C 1 153 ? -2.963 22.771 -26.379 1.00 39.93 140 VAL C N 1
ATOM 3986 C CA . VAL C 1 153 ? -1.664 22.634 -25.794 1.00 40.73 140 VAL C CA 1
ATOM 3987 C C . VAL C 1 153 ? -0.610 23.045 -26.809 1.00 36.56 140 VAL C C 1
ATOM 3988 O O . VAL C 1 153 ? -0.791 22.895 -28.018 1.00 35.04 140 VAL C O 1
ATOM 3992 N N . MET C 1 154 ? 0.466 23.605 -26.310 1.00 34.36 141 MET C N 1
ATOM 3993 C CA . MET C 1 154 ? 1.625 23.898 -27.132 1.00 35.26 141 MET C CA 1
ATOM 3994 C C . MET C 1 154 ? 2.856 23.431 -26.372 1.00 37.60 141 MET C C 1
ATOM 3995 O O . MET C 1 154 ? 3.029 23.773 -25.200 1.00 31.14 141 MET C O 1
ATOM 4000 N N . VAL C 1 155 ? 3.670 22.600 -27.022 1.00 33.00 142 VAL C N 1
ATOM 4001 C CA . VAL C 1 155 ? 4.876 22.077 -26.408 1.00 29.89 142 VAL C CA 1
ATOM 4002 C C . VAL C 1 155 ? 6.049 22.457 -27.291 1.00 31.39 142 VAL C C 1
ATOM 4003 O O . VAL C 1 155 ? 6.022 22.238 -28.514 1.00 30.55 142 VAL C O 1
ATOM 4007 N N . ILE C 1 156 ? 7.060 23.036 -26.676 1.00 29.37 143 ILE C N 1
ATOM 4008 C CA . ILE C 1 156 ? 8.284 23.349 -27.368 1.00 33.22 143 ILE C CA 1
ATOM 4009 C C . ILE C 1 156 ? 9.429 22.737 -26.614 1.00 33.24 143 ILE C C 1
ATOM 4010 O O . ILE C 1 156 ? 9.493 22.842 -25.385 1.00 30.37 143 ILE C O 1
ATOM 4015 N N . MET C 1 157 ? 10.355 22.132 -27.348 1.00 31.08 144 MET C N 1
ATOM 4016 C CA . MET C 1 157 ? 11.572 21.603 -26.737 1.00 32.20 144 MET C CA 1
ATOM 4017 C C . MET C 1 157 ? 12.789 22.138 -27.444 1.00 36.16 144 MET C C 1
ATOM 4018 O O . MET C 1 157 ? 12.784 22.316 -28.663 1.00 32.09 144 MET C O 1
ATOM 4023 N N . GLU C 1 158 ? 13.806 22.398 -26.647 1.00 33.21 145 GLU C N 1
ATOM 4024 C CA . GLU C 1 158 ? 15.044 22.943 -27.124 1.00 36.24 145 GLU C CA 1
ATOM 4025 C C . GLU C 1 158 ? 16.155 22.113 -26.528 1.00 35.06 145 GLU C C 1
ATOM 4026 O O . GLU C 1 158 ? 16.190 21.910 -25.321 1.00 30.80 145 GLU C O 1
ATOM 4032 N N . ALA C 1 159 ? 17.043 21.577 -27.356 1.00 30.16 146 ALA C N 1
ATOM 4033 C CA . ALA C 1 159 ? 18.049 20.665 -26.837 1.00 29.04 146 ALA C CA 1
ATOM 4034 C C . ALA C 1 159 ? 19.318 20.633 -27.653 1.00 33.25 146 ALA C C 1
ATOM 4035 O O . ALA C 1 159 ? 19.340 21.014 -28.826 1.00 31.15 146 ALA C O 1
ATOM 4037 N N . GLU C 1 160 ? 20.376 20.189 -26.999 1.00 36.77 147 GLU C N 1
ATOM 4038 C CA . GLU C 1 160 ? 21.650 19.986 -27.646 1.00 39.00 147 GLU C CA 1
ATOM 4039 C C . GLU C 1 160 ? 21.849 18.488 -27.712 1.00 39.10 147 GLU C C 1
ATOM 4040 O O . GLU C 1 160 ? 21.570 17.771 -26.749 1.00 36.18 147 GLU C O 1
ATOM 4046 N N . HIS C 1 161 ? 22.307 18.021 -28.859 1.00 41.17 148 HIS C N 1
ATOM 4047 C CA . HIS C 1 161 ? 22.528 16.604 -29.089 1.00 40.81 148 HIS C CA 1
ATOM 4048 C C . HIS C 1 161 ? 23.990 16.300 -29.110 1.00 44.33 148 HIS C C 1
ATOM 4049 O O . HIS C 1 161 ? 24.751 16.916 -29.864 1.00 44.79 148 HIS C O 1
ATOM 4056 N N . MET C 1 162 ? 24.416 15.394 -28.241 1.00 47.90 149 MET C N 1
ATOM 4057 C CA . MET C 1 162 ? 25.820 14.924 -28.280 1.00 47.05 149 MET C CA 1
ATOM 4058 C C . MET C 1 162 ? 26.047 14.065 -29.534 1.00 42.02 149 MET C C 1
ATOM 4059 O O . MET C 1 162 ? 27.138 14.088 -30.026 1.00 50.12 149 MET C O 1
ATOM 4064 N N . CYS C 1 163 ? 25.004 13.343 -30.030 1.00 54.33 150 CYS C N 1
ATOM 4065 C CA . CYS C 1 163 ? 24.922 12.655 -31.396 1.00 44.81 150 CYS C CA 1
ATOM 4066 C C . CYS C 1 163 ? 25.820 13.605 -32.314 1.00 49.36 150 CYS C C 1
ATOM 4067 O O . CYS C 1 163 ? 26.650 13.135 -33.077 1.00 51.69 150 CYS C O 1
ATOM 4070 N N . MET C 1 164 ? 25.703 14.924 -32.123 1.00 50.93 151 MET C N 1
ATOM 4071 C CA . MET C 1 164 ? 26.325 15.973 -32.955 1.00 62.68 151 MET C CA 1
ATOM 4072 C C . MET C 1 164 ? 27.553 16.752 -32.436 1.00 66.29 151 MET C C 1
ATOM 4073 O O . MET C 1 164 ? 28.276 17.348 -33.236 1.00 50.36 151 MET C O 1
ATOM 4078 N N . THR C 1 165 ? 27.785 16.774 -31.125 1.00 61.30 152 THR C N 1
ATOM 4079 C CA . THR C 1 165 ? 28.883 17.551 -30.544 1.00 65.67 152 THR C CA 1
ATOM 4080 C C . THR C 1 165 ? 30.205 16.772 -30.489 1.00 59.50 152 THR C C 1
ATOM 4081 O O . THR C 1 165 ? 31.279 17.330 -30.656 1.00 76.63 152 THR C O 1
ATOM 4085 N N . ILE C 1 166 ? 30.112 15.468 -30.295 1.00 63.51 153 ILE C N 1
ATOM 4086 C CA . ILE C 1 166 ? 31.281 14.616 -30.056 1.00 59.82 153 ILE C CA 1
ATOM 4087 C C . ILE C 1 166 ? 31.680 13.822 -31.289 1.00 58.69 153 ILE C C 1
ATOM 4088 O O . ILE C 1 166 ? 32.720 13.203 -31.330 1.00 64.76 153 ILE C O 1
ATOM 4093 N N . ARG C 1 167 ? 30.800 13.788 -32.266 1.00 69.06 154 ARG C N 1
ATOM 4094 C CA . ARG C 1 167 ? 30.846 12.806 -33.287 1.00 71.33 154 ARG C CA 1
ATOM 4095 C C . ARG C 1 167 ? 31.220 13.579 -34.576 1.00 70.21 154 ARG C C 1
ATOM 4096 O O . ARG C 1 167 ? 31.743 14.716 -34.520 1.00 89.17 154 ARG C O 1
ATOM 4104 N N . GLY C 1 168 ? 30.989 12.963 -35.736 1.00 64.58 155 GLY C N 1
ATOM 4105 C CA . GLY C 1 168 ? 31.685 13.360 -36.984 1.00 78.31 155 GLY C CA 1
ATOM 4106 C C . GLY C 1 168 ? 31.444 14.780 -37.432 1.00 62.10 155 GLY C C 1
ATOM 4107 O O . GLY C 1 168 ? 32.425 15.502 -37.782 1.00 72.62 155 GLY C O 1
ATOM 4108 N N . VAL C 1 169 ? 30.165 15.178 -37.409 1.00 56.49 156 VAL C N 1
ATOM 4109 C CA . VAL C 1 169 ? 29.781 16.549 -37.813 1.00 61.45 156 VAL C CA 1
ATOM 4110 C C . VAL C 1 169 ? 30.482 17.557 -36.877 1.00 64.86 156 VAL C C 1
ATOM 4111 O O . VAL C 1 169 ? 30.946 18.567 -37.367 1.00 60.55 156 VAL C O 1
ATOM 4115 N N . ASN C 1 170 ? 30.657 17.235 -35.580 1.00 64.33 157 ASN C N 1
ATOM 4116 C CA . ASN C 1 170 ? 31.355 18.106 -34.621 1.00 67.05 157 ASN C CA 1
ATOM 4117 C C . ASN C 1 170 ? 30.908 19.571 -34.646 1.00 67.38 157 ASN C C 1
ATOM 4118 O O . ASN C 1 170 ? 31.639 20.473 -35.058 1.00 63.56 157 ASN C O 1
ATOM 4123 N N . LYS C 1 171 ? 29.672 19.778 -34.214 1.00 59.88 158 LYS C N 1
ATOM 4124 C CA . LYS C 1 171 ? 29.051 21.084 -34.215 1.00 60.91 158 LYS C CA 1
ATOM 4125 C C . LYS C 1 171 ? 28.525 21.368 -32.816 1.00 63.53 158 LYS C C 1
ATOM 4126 O O . LYS C 1 171 ? 27.319 21.239 -32.544 1.00 67.77 158 LYS C O 1
ATOM 4132 N N . PRO C 1 172 ? 29.424 21.759 -31.914 1.00 59.24 159 PRO C N 1
ATOM 4133 C CA . PRO C 1 172 ? 28.976 22.108 -30.574 1.00 58.60 159 PRO C CA 1
ATOM 4134 C C . PRO C 1 172 ? 28.210 23.416 -30.595 1.00 51.73 159 PRO C C 1
ATOM 4135 O O . PRO C 1 172 ? 28.514 24.293 -31.408 1.00 63.59 159 PRO C O 1
ATOM 4139 N N . GLY C 1 173 ? 27.201 23.529 -29.743 1.00 42.85 160 GLY C N 1
ATOM 4140 C CA . GLY C 1 173 ? 26.400 24.740 -29.687 1.00 44.76 160 GLY C CA 1
ATOM 4141 C C . GLY C 1 173 ? 25.117 24.711 -30.529 1.00 40.98 160 GLY C C 1
ATOM 4142 O O . GLY C 1 173 ? 24.286 25.611 -30.423 1.00 38.90 160 GLY C O 1
ATOM 4143 N N . THR C 1 174 ? 24.982 23.703 -31.373 1.00 37.85 161 THR C N 1
ATOM 4144 C CA . THR C 1 174 ? 23.819 23.548 -32.179 1.00 41.60 161 THR C CA 1
ATOM 4145 C C . THR C 1 174 ? 22.668 23.125 -31.290 1.00 42.06 161 THR C C 1
ATOM 4146 O O . THR C 1 174 ? 22.780 22.179 -30.516 1.00 53.60 161 THR C O 1
ATOM 4150 N N . LYS C 1 175 ? 21.551 23.811 -31.454 1.00 38.95 162 LYS C N 1
ATOM 4151 C CA . LYS C 1 175 ? 20.350 23.536 -30.708 1.00 42.85 162 LYS C CA 1
ATOM 4152 C C . LYS C 1 175 ? 19.271 23.063 -31.660 1.00 38.19 162 LYS C C 1
ATOM 4153 O O . LYS C 1 175 ? 19.116 23.608 -32.741 1.00 43.54 162 LYS C O 1
ATOM 4159 N N . THR C 1 176 ? 18.542 22.042 -31.273 1.00 35.79 163 THR C N 1
ATOM 4160 C CA . THR C 1 176 ? 17.415 21.616 -32.044 1.00 39.02 163 THR C CA 1
ATOM 4161 C C . THR C 1 176 ? 16.150 22.019 -31.320 1.00 39.69 163 THR C C 1
ATOM 4162 O O . THR C 1 176 ? 16.042 21.860 -30.107 1.00 33.89 163 THR C O 1
ATOM 4166 N N . ILE C 1 177 ? 15.198 22.550 -32.072 1.00 35.22 164 ILE C N 1
ATOM 4167 C CA . ILE C 1 177 ? 13.969 23.047 -31.505 1.00 33.86 164 ILE C CA 1
ATOM 4168 C C . ILE C 1 177 ? 12.804 22.403 -32.202 1.00 34.65 164 ILE C C 1
ATOM 4169 O O . ILE C 1 177 ? 12.682 22.485 -33.416 1.00 33.64 164 ILE C O 1
ATOM 4174 N N . THR C 1 178 ? 11.957 21.758 -31.414 1.00 31.82 165 THR C N 1
ATOM 4175 C CA . THR C 1 178 ? 10.785 21.087 -31.920 1.00 33.30 165 THR C CA 1
ATOM 4176 C C . THR C 1 178 ? 9.536 21.661 -31.285 1.00 35.95 165 THR C C 1
ATOM 4177 O O . THR C 1 178 ? 9.611 22.257 -30.202 1.00 38.20 165 THR C O 1
ATOM 4181 N N . SER C 1 179 ? 8.404 21.523 -31.954 1.00 33.80 166 SER C N 1
ATOM 4182 C CA . SER C 1 179 ? 7.156 21.999 -31.381 1.00 38.64 166 SER C CA 1
ATOM 4183 C C . SER C 1 179 ? 5.981 21.148 -31.784 1.00 39.86 166 SER C C 1
ATOM 4184 O O . SER C 1 179 ? 6.009 20.486 -32.813 1.00 43.92 166 SER C O 1
ATOM 4187 N N . ALA C 1 180 ? 4.949 21.186 -30.955 1.00 34.50 167 ALA C N 1
ATOM 4188 C CA . ALA C 1 180 ? 3.708 20.493 -31.236 1.00 37.13 167 ALA C CA 1
ATOM 4189 C C . ALA C 1 180 ? 2.594 21.378 -30.739 1.00 37.68 167 ALA C C 1
ATOM 4190 O O . ALA C 1 180 ? 2.637 21.829 -29.595 1.00 29.74 167 ALA C O 1
ATOM 4192 N N . VAL C 1 181 ? 1.614 21.643 -31.599 1.00 33.53 168 VAL C N 1
ATOM 4193 C CA . VAL C 1 181 ? 0.466 22.384 -31.203 1.00 33.72 168 VAL C CA 1
ATOM 4194 C C . VAL C 1 181 ? -0.763 21.539 -31.375 1.00 33.20 168 VAL C C 1
ATOM 4195 O O . VAL C 1 181 ? -0.924 20.831 -32.361 1.00 34.25 168 VAL C O 1
ATOM 4199 N N . ARG C 1 182 ? -1.676 21.634 -30.422 1.00 37.16 169 ARG C N 1
ATOM 4200 C CA . ARG C 1 182 ? -2.971 20.962 -30.561 1.00 36.43 169 ARG C CA 1
ATOM 4201 C C . ARG C 1 182 ? -4.069 21.879 -30.120 1.00 36.29 169 ARG C C 1
ATOM 4202 O O . ARG C 1 182 ? -3.855 22.800 -29.321 1.00 37.13 169 ARG C O 1
ATOM 4210 N N . GLY C 1 183 ? -5.277 21.589 -30.597 1.00 40.98 170 GLY C N 1
ATOM 4211 C CA . GLY C 1 183 ? -6.458 22.302 -30.174 1.00 37.26 170 GLY C CA 1
ATOM 4212 C C . GLY C 1 183 ? -6.374 23.756 -30.587 1.00 39.91 170 GLY C C 1
ATOM 4213 O O . GLY C 1 183 ? -6.029 24.074 -31.726 1.00 35.79 170 GLY C O 1
ATOM 4214 N N . ALA C 1 184 ? -6.701 24.645 -29.655 1.00 39.71 171 ALA C N 1
ATOM 4215 C CA . ALA C 1 184 ? -6.779 26.056 -29.961 1.00 43.39 171 ALA C CA 1
ATOM 4216 C C . ALA C 1 184 ? -5.459 26.640 -30.469 1.00 43.27 171 ALA C C 1
ATOM 4217 O O . ALA C 1 184 ? -5.463 27.618 -31.217 1.00 52.53 171 ALA C O 1
ATOM 4219 N N . PHE C 1 185 ? -4.335 26.080 -30.043 1.00 45.97 172 PHE C N 1
ATOM 4220 C CA . PHE C 1 185 ? -3.044 26.623 -30.457 1.00 47.24 172 PHE C CA 1
ATOM 4221 C C . PHE C 1 185 ? -2.801 26.374 -31.930 1.00 45.45 172 PHE C C 1
ATOM 4222 O O . PHE C 1 185 ? -1.999 27.069 -32.562 1.00 47.61 172 PHE C O 1
ATOM 4230 N N . LYS C 1 186 ? -3.471 25.361 -32.467 1.00 44.02 173 LYS C N 1
ATOM 4231 C CA . LYS C 1 186 ? -3.322 25.021 -33.871 1.00 51.21 173 LYS C CA 1
ATOM 4232 C C . LYS C 1 186 ? -3.922 26.098 -34.769 1.00 52.54 173 LYS C C 1
ATOM 4233 O O . LYS C 1 186 ? -3.406 26.340 -35.834 1.00 51.43 173 LYS C O 1
ATOM 4239 N N . ASN C 1 187 ? -4.970 26.772 -34.318 1.00 56.71 174 ASN C N 1
ATOM 4240 C CA . ASN C 1 187 ? -5.693 27.723 -35.161 1.00 62.84 174 ASN C CA 1
ATOM 4241 C C . ASN C 1 187 ? -5.497 29.180 -34.782 1.00 66.38 174 ASN C C 1
ATOM 4242 O O . ASN C 1 187 ? -5.883 30.058 -35.544 1.00 67.73 174 ASN C O 1
ATOM 4247 N N . ASP C 1 188 ? -4.968 29.443 -33.587 1.00 55.98 175 ASP C N 1
ATOM 4248 C CA . ASP C 1 188 ? -4.851 30.795 -33.091 1.00 47.64 175 ASP C CA 1
ATOM 4249 C C . ASP C 1 188 ? -3.387 31.242 -33.061 1.00 50.76 175 ASP C C 1
ATOM 4250 O O . ASP C 1 188 ? -2.651 30.997 -32.100 1.00 45.40 175 ASP C O 1
ATOM 4255 N N . ASP C 1 189 ? -2.969 31.888 -34.138 1.00 48.59 176 ASP C N 1
ATOM 4256 C CA . ASP C 1 189 ? -1.601 32.326 -34.260 1.00 50.79 176 ASP C CA 1
ATOM 4257 C C . ASP C 1 189 ? -1.235 33.380 -33.208 1.00 48.57 176 ASP C C 1
ATOM 4258 O O . ASP C 1 189 ? -0.094 33.456 -32.777 1.00 56.28 176 ASP C O 1
ATOM 4263 N N . LYS C 1 190 ? -2.195 34.180 -32.768 1.00 54.25 177 LYS C N 1
ATOM 4264 C CA . LYS C 1 190 ? -1.899 35.205 -31.759 1.00 54.44 177 LYS C CA 1
ATOM 4265 C C . LYS C 1 190 ? -1.475 34.550 -30.468 1.00 47.08 177 LYS C C 1
ATOM 4266 O O . LYS C 1 190 ? -0.552 34.980 -29.788 1.00 44.71 177 LYS C O 1
ATOM 4272 N N . LEU C 1 191 ? -2.201 33.509 -30.129 1.00 42.21 178 LEU C N 1
ATOM 4273 C CA . LEU C 1 191 ? -1.921 32.768 -28.943 1.00 43.26 178 LEU C CA 1
ATOM 4274 C C . LEU C 1 191 ? -0.521 32.146 -29.024 1.00 34.97 178 LEU C C 1
ATOM 4275 O O . LEU C 1 191 ? 0.237 32.184 -28.068 1.00 35.28 178 LEU C O 1
ATOM 4280 N N . ARG C 1 192 ? -0.216 31.492 -30.133 1.00 36.57 179 ARG C N 1
ATOM 4281 C CA . ARG C 1 192 ? 1.108 30.885 -30.292 1.00 37.75 179 ARG C CA 1
ATOM 4282 C C . ARG C 1 192 ? 2.180 31.929 -30.120 1.00 37.46 179 ARG C C 1
ATOM 4283 O O . ARG C 1 192 ? 3.198 31.717 -29.459 1.00 40.10 179 ARG C O 1
ATOM 4291 N N . SER C 1 193 ? 1.906 33.085 -30.689 1.00 37.65 180 SER C N 1
ATOM 4292 C CA . SER C 1 193 ? 2.819 34.197 -30.655 1.00 38.18 180 SER C CA 1
ATOM 4293 C C . SER C 1 193 ? 3.073 34.741 -29.256 1.00 39.41 180 SER C C 1
ATOM 4294 O O . SER C 1 193 ? 4.198 35.066 -28.876 1.00 40.68 180 SER C O 1
ATOM 4297 N N . GLU C 1 194 ? 2.017 34.808 -28.460 1.00 38.99 181 GLU C N 1
ATOM 4298 C CA . GLU C 1 194 ? 2.151 35.229 -27.089 1.00 39.36 181 GLU C CA 1
ATOM 4299 C C . GLU C 1 194 ? 2.985 34.218 -26.283 1.00 39.29 181 GLU C C 1
ATOM 4300 O O . GLU C 1 194 ? 3.855 34.597 -25.476 1.00 36.07 181 GLU C O 1
ATOM 4306 N N . VAL C 1 195 ? 2.743 32.923 -26.491 1.00 35.47 182 VAL C N 1
ATOM 4307 C CA . VAL C 1 195 ? 3.534 31.925 -25.806 1.00 36.77 182 VAL C CA 1
ATOM 4308 C C . VAL C 1 195 ? 5.009 32.135 -26.147 1.00 37.99 182 VAL C C 1
ATOM 4309 O O . VAL C 1 195 ? 5.872 32.123 -25.257 1.00 40.75 182 VAL C O 1
ATOM 4313 N N . LEU C 1 196 ? 5.299 32.331 -27.423 1.00 35.73 183 LEU C N 1
ATOM 4314 C CA . LEU C 1 196 ? 6.681 32.478 -27.835 1.00 44.07 183 LEU C CA 1
ATOM 4315 C C . LEU C 1 196 ? 7.302 33.722 -27.178 1.00 43.29 183 LEU C C 1
ATOM 4316 O O . LEU C 1 196 ? 8.443 33.674 -26.741 1.00 40.17 183 LEU C O 1
ATOM 4321 N N . ALA C 1 197 ? 6.542 34.796 -27.037 1.00 36.47 184 ALA C N 1
ATOM 4322 C CA . ALA C 1 197 ? 7.103 35.976 -26.390 1.00 37.75 184 ALA C CA 1
ATOM 4323 C C . ALA C 1 197 ? 7.413 35.682 -24.936 1.00 40.55 184 ALA C C 1
ATOM 4324 O O . ALA C 1 197 ? 8.489 36.004 -24.447 1.00 52.01 184 ALA C O 1
ATOM 4326 N N . LEU C 1 198 ? 6.503 35.000 -24.256 1.00 41.70 185 LEU C N 1
ATOM 4327 C CA . LEU C 1 198 ? 6.701 34.686 -22.837 1.00 38.77 185 LEU C CA 1
ATOM 4328 C C . LEU C 1 198 ? 7.883 33.737 -22.605 1.00 36.64 185 LEU C C 1
ATOM 4329 O O . LEU C 1 198 ? 8.486 33.729 -21.536 1.00 35.12 185 LEU C O 1
ATOM 4334 N N . ILE C 1 199 ? 8.153 32.874 -23.569 1.00 37.00 186 ILE C N 1
ATOM 4335 C CA . ILE C 1 199 ? 9.265 31.940 -23.456 1.00 43.49 186 ILE C CA 1
ATOM 4336 C C . ILE C 1 199 ? 10.615 32.633 -23.622 1.00 47.49 186 ILE C C 1
ATOM 4337 O O . ILE C 1 199 ? 11.585 32.164 -23.055 1.00 49.56 186 ILE C O 1
ATOM 4342 N N . LYS C 1 200 ? 10.689 33.715 -24.396 1.00 54.35 187 LYS C N 1
ATOM 4343 C CA . LYS C 1 200 ? 11.990 34.403 -24.605 1.00 66.53 187 LYS C CA 1
ATOM 4344 C C . LYS C 1 200 ? 12.653 34.878 -23.301 1.00 87.84 187 LYS C C 1
ATOM 4345 O O . LYS C 1 200 ? 13.674 34.332 -22.891 1.00 119.41 187 LYS C O 1
ATOM 4347 N N . HIS C 1 201 ? 12.054 35.851 -22.627 1.00 87.86 188 HIS C N 1
ATOM 4348 C CA . HIS C 1 201 ? 12.636 36.475 -21.412 1.00 96.41 188 HIS C CA 1
ATOM 4349 C C . HIS C 1 201 ? 14.008 35.938 -20.935 1.00 96.05 188 HIS C C 1
ATOM 4350 O O . HIS C 1 201 ? 14.855 36.681 -20.421 1.00 86.33 188 HIS C O 1
ATOM 4357 N N . GLN D 1 16 ? 56.651 49.130 -54.068 1.00 91.36 3 GLN D N 1
ATOM 4358 C CA . GLN D 1 16 ? 55.717 48.704 -55.139 1.00 84.05 3 GLN D CA 1
ATOM 4359 C C . GLN D 1 16 ? 55.707 47.194 -55.243 1.00 76.40 3 GLN D C 1
ATOM 4360 O O . GLN D 1 16 ? 56.722 46.580 -55.549 1.00 83.09 3 GLN D O 1
ATOM 4366 N N . ILE D 1 17 ? 54.543 46.599 -55.052 1.00 72.97 4 ILE D N 1
ATOM 4367 C CA . ILE D 1 17 ? 54.429 45.144 -55.126 1.00 66.61 4 ILE D CA 1
ATOM 4368 C C . ILE D 1 17 ? 54.078 44.766 -56.551 1.00 55.60 4 ILE D C 1
ATOM 4369 O O . ILE D 1 17 ? 53.380 45.510 -57.224 1.00 61.73 4 ILE D O 1
ATOM 4374 N N . ASP D 1 18 ? 54.564 43.628 -57.022 1.00 49.34 5 ASP D N 1
ATOM 4375 C CA . ASP D 1 18 ? 54.191 43.169 -58.348 1.00 51.16 5 ASP D CA 1
ATOM 4376 C C . ASP D 1 18 ? 52.836 42.446 -58.266 1.00 47.52 5 ASP D C 1
ATOM 4377 O O . ASP D 1 18 ? 52.769 41.216 -58.164 1.00 45.92 5 ASP D O 1
ATOM 4382 N N . LYS D 1 19 ? 51.764 43.225 -58.384 1.00 45.17 6 LYS D N 1
ATOM 4383 C CA . LYS D 1 19 ? 50.409 42.700 -58.291 1.00 42.18 6 LYS D CA 1
ATOM 4384 C C . LYS D 1 19 ? 50.067 41.709 -59.383 1.00 41.87 6 LYS D C 1
ATOM 4385 O O . LYS D 1 19 ? 49.390 40.699 -59.132 1.00 34.19 6 LYS D O 1
ATOM 4391 N N . GLN D 1 20 ? 50.581 41.951 -60.586 1.00 42.81 7 GLN D N 1
ATOM 4392 C CA . GLN D 1 20 ? 50.280 41.065 -61.689 1.00 43.13 7 GLN D CA 1
ATOM 4393 C C . GLN D 1 20 ? 50.816 39.659 -61.392 1.00 42.45 7 GLN D C 1
ATOM 4394 O O . GLN D 1 20 ? 50.164 38.659 -61.705 1.00 48.88 7 GLN D O 1
ATOM 4400 N N . LYS D 1 21 ? 52.012 39.599 -60.835 1.00 38.26 8 LYS D N 1
ATOM 4401 C CA . LYS D 1 21 ? 52.642 38.336 -60.551 1.00 41.82 8 LYS D CA 1
ATOM 4402 C C . LYS D 1 21 ? 51.835 37.572 -59.526 1.00 41.13 8 LYS D C 1
ATOM 4403 O O . LYS D 1 21 ? 51.601 36.372 -59.663 1.00 40.88 8 LYS D O 1
ATOM 4409 N N . ILE D 1 22 ? 51.352 38.287 -58.518 1.00 44.39 9 ILE D N 1
ATOM 4410 C CA . ILE D 1 22 ? 50.491 37.684 -57.504 1.00 36.75 9 ILE D CA 1
ATOM 4411 C C . ILE D 1 22 ? 49.180 37.213 -58.077 1.00 33.75 9 ILE D C 1
ATOM 4412 O O . ILE D 1 22 ? 48.753 36.071 -57.852 1.00 35.06 9 ILE D O 1
ATOM 4417 N N . ALA D 1 23 ? 48.575 38.047 -58.908 1.00 37.94 10 ALA D N 1
ATOM 4418 C CA . ALA D 1 23 ? 47.324 37.660 -59.592 1.00 38.34 10 ALA D CA 1
ATOM 4419 C C . ALA D 1 23 ? 47.489 36.383 -60.402 1.00 34.96 10 ALA D C 1
ATOM 4420 O O . ALA D 1 23 ? 46.619 35.521 -60.393 1.00 34.92 10 ALA D O 1
ATOM 4422 N N . ASP D 1 24 ? 48.606 36.257 -61.110 1.00 33.89 11 ASP D N 1
ATOM 4423 C CA . ASP D 1 24 ? 48.837 35.052 -61.889 1.00 35.90 11 ASP D CA 1
ATOM 4424 C C . ASP D 1 24 ? 48.879 33.852 -60.979 1.00 32.53 11 ASP D C 1
ATOM 4425 O O . ASP D 1 24 ? 48.375 32.788 -61.339 1.00 37.80 11 ASP D O 1
ATOM 4430 N N . ALA D 1 25 ? 49.574 33.988 -59.861 1.00 30.88 12 ALA D N 1
ATOM 4431 C CA . ALA D 1 25 ? 49.730 32.872 -58.923 1.00 33.07 12 ALA D CA 1
ATOM 4432 C C . ALA D 1 25 ? 48.370 32.490 -58.298 1.00 32.85 12 ALA D C 1
ATOM 4433 O O . ALA D 1 25 ? 48.046 31.313 -58.188 1.00 33.07 12 ALA D O 1
ATOM 4435 N N . VAL D 1 26 ? 47.547 33.487 -58.015 1.00 31.96 13 VAL D N 1
ATOM 4436 C CA . VAL D 1 26 ? 46.209 33.215 -57.499 1.00 35.14 13 VAL D CA 1
ATOM 4437 C C . VAL D 1 26 ? 45.344 32.487 -58.517 1.00 35.62 13 VAL D C 1
ATOM 4438 O O . VAL D 1 26 ? 44.649 31.532 -58.181 1.00 36.01 13 VAL D O 1
ATOM 4442 N N . LYS D 1 27 ? 45.443 32.883 -59.788 1.00 38.30 14 LYS D N 1
ATOM 4443 C CA . LYS D 1 27 ? 44.715 32.189 -60.838 1.00 36.83 14 LYS D CA 1
ATOM 4444 C C . LYS D 1 27 ? 45.130 30.723 -60.920 1.00 39.34 14 LYS D C 1
ATOM 4445 O O . LYS D 1 27 ? 44.279 29.830 -61.051 1.00 40.37 14 LYS D O 1
ATOM 4451 N N . VAL D 1 28 ? 46.434 30.469 -60.835 1.00 33.59 15 VAL D N 1
ATOM 4452 C CA . VAL D 1 28 ? 46.931 29.109 -60.836 1.00 33.70 15 VAL D CA 1
ATOM 4453 C C . VAL D 1 28 ? 46.346 28.315 -59.674 1.00 30.47 15 VAL D C 1
ATOM 4454 O O . VAL D 1 28 ? 45.924 27.168 -59.830 1.00 34.74 15 VAL D O 1
ATOM 4458 N N . ILE D 1 29 ? 46.312 28.929 -58.509 1.00 32.03 16 ILE D N 1
ATOM 4459 C CA . ILE D 1 29 ? 45.749 28.294 -57.328 1.00 31.60 16 ILE D CA 1
ATOM 4460 C C . ILE D 1 29 ? 44.268 27.933 -57.520 1.00 32.68 16 ILE D C 1
ATOM 4461 O O . ILE D 1 29 ? 43.856 26.802 -57.232 1.00 30.63 16 ILE D O 1
ATOM 4466 N N . LEU D 1 30 ? 43.507 28.844 -58.102 1.00 32.63 17 LEU D N 1
ATOM 4467 C CA . LEU D 1 30 ? 42.094 28.585 -58.367 1.00 37.26 17 LEU D CA 1
ATOM 4468 C C . LEU D 1 30 ? 41.890 27.433 -59.335 1.00 38.28 17 LEU D C 1
ATOM 4469 O O . LEU D 1 30 ? 40.972 26.622 -59.153 1.00 37.81 17 LEU D O 1
ATOM 4474 N N . GLU D 1 31 ? 42.712 27.353 -60.374 1.00 40.14 18 GLU D N 1
ATOM 4475 C CA . GLU D 1 31 ? 42.595 26.221 -61.314 1.00 44.71 18 GLU D CA 1
ATOM 4476 C C . GLU D 1 31 ? 42.960 24.940 -60.598 1.00 41.94 18 GLU D C 1
ATOM 4477 O O . GLU D 1 31 ? 42.212 23.972 -60.638 1.00 47.56 18 GLU D O 1
ATOM 4483 N N . ALA D 1 32 ? 44.052 24.988 -59.849 1.00 37.21 19 ALA D N 1
ATOM 4484 C CA . ALA D 1 32 ? 44.547 23.804 -59.159 1.00 36.78 19 ALA D CA 1
ATOM 4485 C C . ALA D 1 32 ? 43.563 23.230 -58.167 1.00 38.35 19 ALA D C 1
ATOM 4486 O O . ALA D 1 32 ? 43.528 22.020 -57.977 1.00 41.74 19 ALA D O 1
ATOM 4488 N N . VAL D 1 33 ? 42.758 24.072 -57.511 1.00 39.01 20 VAL D N 1
ATOM 4489 C CA . VAL D 1 33 ? 41.774 23.542 -56.538 1.00 40.74 20 VAL D CA 1
ATOM 4490 C C . VAL D 1 33 ? 40.493 23.029 -57.209 1.00 38.58 20 VAL D C 1
ATOM 4491 O O . VAL D 1 33 ? 39.656 22.434 -56.543 1.00 38.91 20 VAL D O 1
ATOM 4495 N N . GLY D 1 34 ? 40.347 23.247 -58.516 1.00 38.30 21 GLY D N 1
ATOM 4496 C CA . GLY D 1 34 ? 39.232 22.681 -59.260 1.00 38.35 21 GLY D CA 1
ATOM 4497 C C . GLY D 1 34 ? 38.113 23.677 -59.437 1.00 41.20 21 GLY D C 1
ATOM 4498 O O . GLY D 1 34 ? 36.966 23.315 -59.672 1.00 46.89 21 GLY D O 1
ATOM 4499 N N . GLU D 1 35 ? 38.452 24.946 -59.350 1.00 38.76 22 GLU D N 1
ATOM 4500 C CA . GLU D 1 35 ? 37.490 26.003 -59.540 1.00 40.33 22 GLU D CA 1
ATOM 4501 C C . GLU D 1 35 ? 37.560 26.494 -60.982 1.00 38.45 22 GLU D C 1
ATOM 4502 O O . GLU D 1 35 ? 38.473 26.142 -61.725 1.00 42.65 22 GLU D O 1
ATOM 4508 N N . ASN D 1 36 ? 36.542 27.219 -61.413 1.00 41.10 23 ASN D N 1
ATOM 4509 C CA . ASN D 1 36 ? 36.538 27.817 -62.737 1.00 38.22 23 ASN D CA 1
ATOM 4510 C C . ASN D 1 36 ? 36.896 29.277 -62.633 1.00 37.77 23 ASN D C 1
ATOM 4511 O O . ASN D 1 36 ? 36.033 30.117 -62.358 1.00 31.77 23 ASN D O 1
ATOM 4516 N N . PRO D 1 37 ? 38.168 29.600 -62.898 1.00 35.54 24 PRO D N 1
ATOM 4517 C CA . PRO D 1 37 ? 38.620 30.974 -62.737 1.00 35.37 24 PRO D CA 1
ATOM 4518 C C . PRO D 1 37 ? 37.920 31.997 -63.609 1.00 38.70 24 PRO D C 1
ATOM 4519 O O . PRO D 1 37 ? 38.082 33.190 -63.390 1.00 33.86 24 PRO D O 1
ATOM 4523 N N . ASP D 1 38 ? 37.142 31.581 -64.577 1.00 44.77 25 ASP D N 1
ATOM 4524 C CA . ASP D 1 38 ? 36.525 32.570 -65.417 1.00 45.49 25 ASP D CA 1
ATOM 4525 C C . ASP D 1 38 ? 35.067 32.762 -65.135 1.00 37.86 25 ASP D C 1
ATOM 4526 O O . ASP D 1 38 ? 34.406 33.490 -65.807 1.00 34.27 25 ASP D O 1
ATOM 4531 N N . ARG D 1 39 ? 34.578 32.110 -64.112 1.00 35.82 26 ARG D N 1
ATOM 4532 C CA . ARG D 1 39 ? 33.180 32.346 -63.716 1.00 35.99 26 ARG D CA 1
ATOM 4533 C C . ARG D 1 39 ? 33.102 33.724 -63.115 1.00 37.14 26 ARG D C 1
ATOM 4534 O O . ARG D 1 39 ? 34.105 34.260 -62.630 1.00 42.15 26 ARG D O 1
ATOM 4542 N N . GLU D 1 40 ? 31.927 34.323 -63.195 1.00 40.11 27 GLU D N 1
ATOM 4543 C CA . GLU D 1 40 ? 31.792 35.748 -62.891 1.00 44.94 27 GLU D CA 1
ATOM 4544 C C . GLU D 1 40 ? 32.276 36.127 -61.508 1.00 49.05 27 GLU D C 1
ATOM 4545 O O . GLU D 1 40 ? 32.893 37.161 -61.364 1.00 51.43 27 GLU D O 1
ATOM 4551 N N . GLY D 1 41 ? 32.037 35.275 -60.513 1.00 42.03 28 GLY D N 1
ATOM 4552 C CA . GLY D 1 41 ? 32.434 35.571 -59.154 1.00 39.36 28 GLY D CA 1
ATOM 4553 C C . GLY D 1 41 ? 33.925 35.531 -58.910 1.00 42.18 28 GLY D C 1
ATOM 4554 O O . GLY D 1 41 ? 34.398 36.057 -57.899 1.00 49.20 28 GLY D O 1
ATOM 4555 N N . LEU D 1 42 ? 34.687 34.917 -59.817 1.00 37.06 29 LEU D N 1
ATOM 4556 C CA . LEU D 1 42 ? 36.140 34.807 -59.641 1.00 33.09 29 LEU D CA 1
ATOM 4557 C C . LEU D 1 42 ? 36.978 35.620 -60.603 1.00 32.34 29 LEU D C 1
ATOM 4558 O O . LEU D 1 42 ? 38.180 35.743 -60.404 1.00 35.32 29 LEU D O 1
ATOM 4563 N N . ILE D 1 43 ? 36.377 36.156 -61.657 1.00 35.99 30 ILE D N 1
ATOM 4564 C CA . ILE D 1 43 ? 37.166 36.836 -62.700 1.00 40.67 30 ILE D CA 1
ATOM 4565 C C . ILE D 1 43 ? 38.116 37.903 -62.158 1.00 40.49 30 ILE D C 1
ATOM 4566 O O . ILE D 1 43 ? 39.284 37.899 -62.494 1.00 43.89 30 ILE D O 1
ATOM 4571 N N . ASP D 1 44 ? 37.636 38.717 -61.232 1.00 39.91 31 ASP D N 1
ATOM 4572 C CA . ASP D 1 44 ? 38.437 39.737 -60.631 1.00 36.41 31 ASP D CA 1
ATOM 4573 C C . ASP D 1 44 ? 39.125 39.337 -59.345 1.00 32.52 31 ASP D C 1
ATOM 4574 O O . ASP D 1 44 ? 39.801 40.156 -58.731 1.00 42.33 31 ASP D O 1
ATOM 4579 N N . THR D 1 45 ? 38.997 38.087 -58.937 1.00 30.20 32 THR D N 1
ATOM 4580 C CA . THR D 1 45 ? 39.493 37.658 -57.642 1.00 29.56 32 THR D CA 1
ATOM 4581 C C . THR D 1 45 ? 41.014 37.710 -57.590 1.00 30.53 32 THR D C 1
ATOM 4582 O O . THR D 1 45 ? 41.591 38.227 -56.619 1.00 32.71 32 THR D O 1
ATOM 4586 N N . PRO D 1 46 ? 41.680 37.240 -58.642 1.00 31.85 33 PRO D N 1
ATOM 4587 C CA . PRO D 1 46 ? 43.158 37.355 -58.610 1.00 36.42 33 PRO D CA 1
ATOM 4588 C C . PRO D 1 46 ? 43.692 38.749 -58.302 1.00 35.98 33 PRO D C 1
ATOM 4589 O O . PRO D 1 46 ? 44.565 38.897 -57.436 1.00 40.43 33 PRO D O 1
ATOM 4593 N N . MET D 1 47 ? 43.183 39.760 -58.988 1.00 41.50 34 MET D N 1
ATOM 4594 C CA . MET D 1 47 ? 43.650 41.135 -58.755 1.00 40.62 34 MET D CA 1
ATOM 4595 C C . MET D 1 47 ? 43.169 41.650 -57.390 1.00 42.49 34 MET D C 1
ATOM 4596 O O . MET D 1 47 ? 43.875 42.401 -56.727 1.00 44.17 34 MET D O 1
ATOM 4601 N N . ARG D 1 48 ? 41.970 41.253 -56.974 1.00 40.44 35 ARG D N 1
ATOM 4602 C CA . ARG D 1 48 ? 41.477 41.659 -55.666 1.00 38.34 35 ARG D CA 1
ATOM 4603 C C . ARG D 1 48 ? 42.371 41.105 -54.567 1.00 33.94 35 ARG D C 1
ATOM 4604 O O . ARG D 1 48 ? 42.702 41.793 -53.631 1.00 32.54 35 ARG D O 1
ATOM 4612 N N . VAL D 1 49 ? 42.743 39.844 -54.692 1.00 33.04 36 VAL D N 1
ATOM 4613 C CA . VAL D 1 49 ? 43.631 39.245 -53.736 1.00 36.19 36 VAL D CA 1
ATOM 4614 C C . VAL D 1 49 ? 44.988 39.979 -53.780 1.00 42.67 36 VAL D C 1
ATOM 4615 O O . VAL D 1 49 ? 45.571 40.217 -52.724 1.00 41.66 36 VAL D O 1
ATOM 4619 N N . ALA D 1 50 ? 45.479 40.336 -54.972 1.00 38.52 37 ALA D N 1
ATOM 4620 C CA . ALA D 1 50 ? 46.746 41.049 -55.062 1.00 42.78 37 ALA D CA 1
ATOM 4621 C C . ALA D 1 50 ? 46.651 42.382 -54.342 1.00 41.79 37 ALA D C 1
ATOM 4622 O O . ALA D 1 50 ? 47.518 42.708 -53.531 1.00 50.83 37 ALA D O 1
ATOM 4624 N N . ARG D 1 51 ? 45.581 43.121 -54.577 1.00 37.71 38 ARG D N 1
ATOM 4625 C CA . ARG D 1 51 ? 45.389 44.420 -53.903 1.00 41.30 38 ARG D CA 1
ATOM 4626 C C . ARG D 1 51 ? 45.215 44.268 -52.404 1.00 39.17 38 ARG D C 1
ATOM 4627 O O . ARG D 1 51 ? 45.727 45.065 -51.617 1.00 41.03 38 ARG D O 1
ATOM 4635 N N . MET D 1 52 ? 44.532 43.216 -51.993 1.00 36.96 39 MET D N 1
ATOM 4636 C CA . MET D 1 52 ? 44.420 42.910 -50.575 1.00 37.62 39 MET D CA 1
ATOM 4637 C C . MET D 1 52 ? 45.787 42.610 -49.955 1.00 35.04 39 MET D C 1
ATOM 4638 O O . MET D 1 52 ? 46.114 43.155 -48.923 1.00 37.38 39 MET D O 1
ATOM 4643 N N . TYR D 1 53 ? 46.600 41.780 -50.598 1.00 37.99 40 TYR D N 1
ATOM 4644 C CA . TYR D 1 53 ? 47.921 41.486 -50.080 1.00 38.51 40 TYR D CA 1
ATOM 4645 C C . TYR D 1 53 ? 48.789 42.726 -50.006 1.00 38.82 40 TYR D C 1
ATOM 4646 O O . TYR D 1 53 ? 49.523 42.932 -49.061 1.00 38.61 40 TYR D O 1
ATOM 4655 N N . GLU D 1 54 ? 48.653 43.599 -50.980 1.00 42.75 41 GLU D N 1
ATOM 4656 C CA . GLU D 1 54 ? 49.380 44.843 -50.957 1.00 43.52 41 GLU D CA 1
ATOM 4657 C C . GLU D 1 54 ? 49.034 45.596 -49.708 1.00 44.53 41 GLU D C 1
ATOM 4658 O O . GLU D 1 54 ? 49.886 46.219 -49.117 1.00 51.29 41 GLU D O 1
ATOM 4664 N N . GLU D 1 55 ? 47.767 45.594 -49.344 1.00 50.10 42 GLU D N 1
ATOM 4665 C CA . GLU D 1 55 ? 47.326 46.345 -48.196 1.00 49.27 42 GLU D CA 1
ATOM 4666 C C . GLU D 1 55 ? 47.729 45.645 -46.910 1.00 42.43 42 GLU D C 1
ATOM 4667 O O . GLU D 1 55 ? 48.348 46.280 -46.068 1.00 43.31 42 GLU D O 1
ATOM 4673 N N . VAL D 1 56 ? 47.400 44.360 -46.759 1.00 36.43 43 VAL D N 1
ATOM 4674 C CA . VAL D 1 56 ? 47.637 43.670 -45.487 1.00 37.64 43 VAL D CA 1
ATOM 4675 C C . VAL D 1 56 ? 49.098 43.338 -45.246 1.00 34.92 43 VAL D C 1
ATOM 4676 O O . VAL D 1 56 ? 49.460 43.050 -44.136 1.00 39.47 43 VAL D O 1
ATOM 4680 N N . PHE D 1 57 ? 49.928 43.363 -46.269 1.00 34.20 44 PHE D N 1
ATOM 4681 C CA . PHE D 1 57 ? 51.334 43.121 -46.079 1.00 36.04 44 PHE D CA 1
ATOM 4682 C C . PHE D 1 57 ? 52.166 44.356 -46.271 1.00 35.88 44 PHE D C 1
ATOM 4683 O O . PHE D 1 57 ? 53.377 44.259 -46.434 1.00 36.01 44 PHE D O 1
ATOM 4691 N N . ALA D 1 58 ? 51.537 45.524 -46.243 1.00 41.05 45 ALA D N 1
ATOM 4692 C CA . ALA D 1 58 ? 52.253 46.784 -46.477 1.00 46.60 45 ALA D CA 1
ATOM 4693 C C . ALA D 1 58 ? 53.392 47.002 -45.486 1.00 52.33 45 ALA D C 1
ATOM 4694 O O . ALA D 1 58 ? 54.399 47.653 -45.820 1.00 51.10 45 ALA D O 1
ATOM 4696 N N . GLY D 1 59 ? 53.242 46.423 -44.292 1.00 53.34 46 GLY D N 1
ATOM 4697 C CA . GLY D 1 59 ? 54.219 46.571 -43.230 1.00 50.01 46 GLY D CA 1
ATOM 4698 C C . GLY D 1 59 ? 55.597 46.024 -43.563 1.00 51.40 46 GLY D C 1
ATOM 4699 O O . GLY D 1 59 ? 56.584 46.417 -42.945 1.00 57.91 46 GLY D O 1
ATOM 4700 N N . LEU D 1 60 ? 55.674 45.132 -44.546 1.00 47.87 47 LEU D N 1
ATOM 4701 C CA . LEU D 1 60 ? 56.948 44.617 -45.023 1.00 48.97 47 LEU D CA 1
ATOM 4702 C C . LEU D 1 60 ? 57.831 45.705 -45.559 1.00 52.28 47 LEU D C 1
ATOM 4703 O O . LEU D 1 60 ? 59.031 45.518 -45.658 1.00 49.46 47 LEU D O 1
ATOM 4708 N N . LYS D 1 61 ? 57.231 46.817 -45.968 1.00 64.38 48 LYS D N 1
ATOM 4709 C CA . LYS D 1 61 ? 57.985 47.915 -46.582 1.00 68.74 48 LYS D CA 1
ATOM 4710 C C . LYS D 1 61 ? 58.182 49.091 -45.629 1.00 63.74 48 LYS D C 1
ATOM 4711 O O . LYS D 1 61 ? 58.713 50.111 -46.033 1.00 75.56 48 LYS D O 1
ATOM 4717 N N . LYS D 1 62 ? 57.722 48.973 -44.387 1.00 64.30 49 LYS D N 1
ATOM 4718 C CA . LYS D 1 62 ? 57.723 50.104 -43.458 1.00 64.54 49 LYS D CA 1
ATOM 4719 C C . LYS D 1 62 ? 58.528 49.772 -42.229 1.00 63.98 49 LYS D C 1
ATOM 4720 O O . LYS D 1 62 ? 58.553 48.626 -41.797 1.00 58.83 49 LYS D O 1
ATOM 4726 N N . ASP D 1 63 ? 59.208 50.779 -41.691 1.00 66.25 50 ASP D N 1
ATOM 4727 C CA . ASP D 1 63 ? 59.731 50.693 -40.344 1.00 66.21 50 ASP D CA 1
ATOM 4728 C C . ASP D 1 63 ? 58.610 51.162 -39.399 1.00 65.03 50 ASP D C 1
ATOM 4729 O O . ASP D 1 63 ? 58.212 52.325 -39.443 1.00 54.66 50 ASP D O 1
ATOM 4734 N N . PRO D 1 64 ? 58.079 50.250 -38.565 1.00 62.59 51 PRO D N 1
ATOM 4735 C CA . PRO D 1 64 ? 56.959 50.611 -37.687 1.00 57.94 51 PRO D CA 1
ATOM 4736 C C . PRO D 1 64 ? 57.365 51.563 -36.561 1.00 60.72 51 PRO D C 1
ATOM 4737 O O . PRO D 1 64 ? 56.517 52.205 -35.965 1.00 63.89 51 PRO D O 1
ATOM 4741 N N . SER D 1 65 ? 58.658 51.656 -36.288 1.00 71.29 52 SER D N 1
ATOM 4742 C CA . SER D 1 65 ? 59.190 52.543 -35.261 1.00 72.83 52 SER D CA 1
ATOM 4743 C C . SER D 1 65 ? 59.093 54.053 -35.562 1.00 79.32 52 SER D C 1
ATOM 4744 O O . SER D 1 65 ? 59.209 54.878 -34.652 1.00 88.15 52 SER D O 1
ATOM 4747 N N . VAL D 1 66 ? 58.886 54.418 -36.826 1.00 76.22 53 VAL D N 1
ATOM 4748 C CA . VAL D 1 66 ? 58.909 55.827 -37.218 1.00 71.13 53 VAL D CA 1
ATOM 4749 C C . VAL D 1 66 ? 57.771 56.613 -36.597 1.00 69.18 53 VAL D C 1
ATOM 4750 O O . VAL D 1 66 ? 57.884 57.820 -36.434 1.00 71.92 53 VAL D O 1
ATOM 4754 N N . HIS D 1 67 ? 56.682 55.942 -36.233 1.00 70.38 54 HIS D N 1
ATOM 4755 C CA . HIS D 1 67 ? 55.544 56.647 -35.661 1.00 64.48 54 HIS D CA 1
ATOM 4756 C C . HIS D 1 67 ? 55.848 57.277 -34.328 1.00 61.02 54 HIS D C 1
ATOM 4757 O O . HIS D 1 67 ? 55.160 58.195 -33.929 1.00 73.85 54 HIS D O 1
ATOM 4764 N N . PHE D 1 68 ? 56.883 56.807 -33.646 1.00 66.31 55 PHE D N 1
ATOM 4765 C CA . PHE D 1 68 ? 57.278 57.406 -32.381 1.00 67.44 55 PHE D CA 1
ATOM 4766 C C . PHE D 1 68 ? 58.430 58.418 -32.571 1.00 71.86 55 PHE D C 1
ATOM 4767 O O . PHE D 1 68 ? 59.005 58.889 -31.591 1.00 71.50 55 PHE D O 1
ATOM 4775 N N . ASP D 1 69 ? 58.750 58.795 -33.811 1.00 89.01 56 ASP D N 1
ATOM 4776 C CA . ASP D 1 69 ? 59.725 59.894 -34.038 1.00 91.08 56 ASP D CA 1
ATOM 4777 C C . ASP D 1 69 ? 58.972 61.205 -33.737 1.00 97.02 56 ASP D C 1
ATOM 4778 O O . ASP D 1 69 ? 58.892 62.219 -34.467 1.00 95.13 56 ASP D O 1
ATOM 4783 N N . THR D 1 70 ? 58.355 61.142 -32.595 1.00 116.93 57 THR D N 1
ATOM 4784 C CA . THR D 1 70 ? 57.362 62.170 -32.269 1.00 120.69 57 THR D CA 1
ATOM 4785 C C . THR D 1 70 ? 56.934 61.845 -30.903 1.00 125.24 57 THR D C 1
ATOM 4786 O O . THR D 1 70 ? 56.428 60.761 -30.707 1.00 158.65 57 THR D O 1
ATOM 4790 N N . ILE D 1 71 ? 57.126 62.760 -29.959 1.00 118.56 58 ILE D N 1
ATOM 4791 C CA . ILE D 1 71 ? 56.729 62.532 -28.575 1.00 103.51 58 ILE D CA 1
ATOM 4792 C C . ILE D 1 71 ? 56.413 63.849 -27.873 1.00 106.18 58 ILE D C 1
ATOM 4793 O O . ILE D 1 71 ? 56.938 64.900 -28.241 1.00 99.63 58 ILE D O 1
ATOM 4798 N N . PHE D 1 72 ? 55.531 63.784 -26.901 1.00 117.05 59 PHE D N 1
ATOM 4799 C CA . PHE D 1 72 ? 55.047 65.014 -26.151 1.00 116.98 59 PHE D CA 1
ATOM 4800 C C . PHE D 1 72 ? 55.353 65.221 -24.620 1.00 119.71 59 PHE D C 1
ATOM 4801 O O . PHE D 1 72 ? 54.764 64.500 -23.802 1.00 139.93 59 PHE D O 1
ATOM 4809 N N . GLU D 1 73 ? 56.244 66.150 -24.289 1.00 92.44 60 GLU D N 1
ATOM 4810 C CA . GLU D 1 73 ? 56.852 66.297 -22.972 1.00 97.04 60 GLU D CA 1
ATOM 4811 C C . GLU D 1 73 ? 55.878 66.934 -21.987 1.00 109.15 60 GLU D C 1
ATOM 4812 O O . GLU D 1 73 ? 55.723 68.155 -21.955 1.00 111.57 60 GLU D O 1
ATOM 4818 N N . GLU D 1 74 ? 55.224 66.100 -21.186 1.00 118.88 61 GLU D N 1
ATOM 4819 C CA . GLU D 1 74 ? 54.252 66.581 -20.201 1.00 116.66 61 GLU D CA 1
ATOM 4820 C C . GLU D 1 74 ? 54.637 66.461 -18.721 1.00 99.28 61 GLU D C 1
ATOM 4821 O O . GLU D 1 74 ? 54.071 67.162 -17.886 1.00 106.70 61 GLU D O 1
ATOM 4827 N N . GLN D 1 75 ? 55.631 65.655 -18.395 1.00 82.71 62 GLN D N 1
ATOM 4828 C CA . GLN D 1 75 ? 55.933 65.360 -16.990 1.00 90.11 62 GLN D CA 1
ATOM 4829 C C . GLN D 1 75 ? 54.765 64.787 -16.190 1.00 78.18 62 GLN D C 1
ATOM 4830 O O . GLN D 1 75 ? 54.243 65.364 -15.233 1.00 71.94 62 GLN D O 1
ATOM 4836 N N . HIS D 1 76 ? 54.463 63.577 -16.614 1.00 71.99 63 HIS D N 1
ATOM 4837 C CA . HIS D 1 76 ? 53.517 62.647 -16.027 1.00 69.84 63 HIS D CA 1
ATOM 4838 C C . HIS D 1 76 ? 54.252 61.315 -15.923 1.00 56.92 63 HIS D C 1
ATOM 4839 O O . HIS D 1 76 ? 54.957 60.962 -16.846 1.00 62.03 63 HIS D O 1
ATOM 4846 N N . GLU D 1 77 ? 54.136 60.632 -14.781 1.00 59.81 64 GLU D N 1
ATOM 4847 C CA . GLU D 1 77 ? 54.954 59.451 -14.429 1.00 61.59 64 GLU D CA 1
ATOM 4848 C C . GLU D 1 77 ? 54.139 58.191 -14.141 1.00 57.38 64 GLU D C 1
ATOM 4849 O O . GLU D 1 77 ? 54.685 57.145 -13.754 1.00 70.20 64 GLU D O 1
ATOM 4855 N N . GLU D 1 78 ? 52.830 58.287 -14.278 1.00 57.27 65 GLU D N 1
ATOM 4856 C CA . GLU D 1 78 ? 51.955 57.213 -13.844 1.00 51.29 65 GLU D CA 1
ATOM 4857 C C . GLU D 1 78 ? 51.393 56.423 -14.992 1.00 47.90 65 GLU D C 1
ATOM 4858 O O . GLU D 1 78 ? 51.464 56.811 -16.161 1.00 43.81 65 GLU D O 1
ATOM 4864 N N . LEU D 1 79 ? 50.820 55.294 -14.627 1.00 53.57 66 LEU D N 1
ATOM 4865 C CA . LEU D 1 79 ? 50.389 54.294 -15.570 1.00 49.72 66 LEU D CA 1
ATOM 4866 C C . LEU D 1 79 ? 49.422 54.812 -16.619 1.00 50.09 66 LEU D C 1
ATOM 4867 O O . LEU D 1 79 ? 48.437 55.475 -16.309 1.00 50.71 66 LEU D O 1
ATOM 4872 N N . VAL D 1 80 ? 49.727 54.487 -17.869 1.00 42.61 67 VAL D N 1
ATOM 4873 C CA . VAL D 1 80 ? 48.833 54.714 -18.980 1.00 41.38 67 VAL D CA 1
ATOM 4874 C C . VAL D 1 80 ? 48.527 53.363 -19.630 1.00 38.14 67 VAL D C 1
ATOM 4875 O O . VAL D 1 80 ? 49.424 52.609 -19.918 1.00 37.99 67 VAL D O 1
ATOM 4879 N N . LEU D 1 81 ? 47.249 53.070 -19.828 1.00 39.20 68 LEU D N 1
ATOM 4880 C CA . LEU D 1 81 ? 46.844 51.827 -20.451 1.00 34.92 68 LEU D CA 1
ATOM 4881 C C . LEU D 1 81 ? 45.898 52.169 -21.578 1.00 33.83 68 LEU D C 1
ATOM 4882 O O . LEU D 1 81 ? 44.914 52.885 -21.395 1.00 32.21 68 LEU D O 1
ATOM 4887 N N . VAL D 1 82 ? 46.215 51.665 -22.761 1.00 31.61 69 VAL D N 1
ATOM 4888 C CA . VAL D 1 82 ? 45.317 51.793 -23.883 1.00 31.55 69 VAL D CA 1
ATOM 4889 C C . VAL D 1 82 ? 44.848 50.399 -24.187 1.00 31.12 69 VAL D C 1
ATOM 4890 O O . VAL D 1 82 ? 45.653 49.550 -24.509 1.00 28.85 69 VAL D O 1
ATOM 4894 N N . LYS D 1 83 ? 43.548 50.159 -24.028 1.00 31.30 70 LYS D N 1
ATOM 4895 C CA . LYS D 1 83 ? 43.036 48.820 -24.140 1.00 30.18 70 LYS D CA 1
ATOM 4896 C C . LYS D 1 83 ? 42.021 48.677 -25.257 1.00 29.23 70 LYS D C 1
ATOM 4897 O O . LYS D 1 83 ? 41.445 49.655 -25.712 1.00 32.45 70 LYS D O 1
ATOM 4903 N N . ASP D 1 84 ? 41.849 47.445 -25.713 1.00 27.73 71 ASP D N 1
ATOM 4904 C CA . ASP D 1 84 ? 40.930 47.110 -26.775 1.00 32.50 71 ASP D CA 1
ATOM 4905 C C . ASP D 1 84 ? 41.253 47.836 -28.065 1.00 31.35 71 ASP D C 1
ATOM 4906 O O . ASP D 1 84 ? 40.381 48.406 -28.688 1.00 34.22 71 ASP D O 1
ATOM 4911 N N . ILE D 1 85 ? 42.518 47.811 -28.446 1.00 31.38 72 ILE D N 1
ATOM 4912 C CA . ILE D 1 85 ? 42.942 48.285 -29.740 1.00 33.16 72 ILE D CA 1
ATOM 4913 C C . ILE D 1 85 ? 42.744 47.141 -30.725 1.00 33.63 72 ILE D C 1
ATOM 4914 O O . ILE D 1 85 ? 43.446 46.123 -30.664 1.00 40.36 72 ILE D O 1
ATOM 4919 N N . ARG D 1 86 ? 41.793 47.284 -31.645 1.00 36.03 73 ARG D N 1
ATOM 4920 C CA . ARG D 1 86 ? 41.547 46.237 -32.622 1.00 36.99 73 ARG D CA 1
ATOM 4921 C C . ARG D 1 86 ? 42.761 46.058 -33.519 1.00 36.41 73 ARG D C 1
ATOM 4922 O O . ARG D 1 86 ? 43.387 47.039 -33.923 1.00 36.63 73 ARG D O 1
ATOM 4930 N N . PHE D 1 87 ? 43.083 44.815 -33.850 1.00 30.68 74 PHE D N 1
ATOM 4931 C CA . PHE D 1 87 ? 44.101 44.547 -34.863 1.00 28.72 74 PHE D CA 1
ATOM 4932 C C . PHE D 1 87 ? 43.719 43.308 -35.640 1.00 26.98 74 PHE D C 1
ATOM 4933 O O . PHE D 1 87 ? 42.909 42.502 -35.195 1.00 27.94 74 PHE D O 1
ATOM 4941 N N . SER D 1 88 ? 44.350 43.136 -36.778 1.00 27.35 75 SER D N 1
ATOM 4942 C CA . SER D 1 88 ? 44.286 41.908 -37.514 1.00 27.09 75 SER D CA 1
ATOM 4943 C C . SER D 1 88 ? 45.606 41.688 -38.208 1.00 28.14 75 SER D C 1
ATOM 4944 O O . SER D 1 88 ? 46.385 42.597 -38.393 1.00 25.83 75 SER D O 1
ATOM 4947 N N . SER D 1 89 ? 45.864 40.446 -38.573 1.00 30.38 76 SER D N 1
ATOM 4948 C CA . SER D 1 89 ? 47.099 40.112 -39.205 1.00 28.61 76 SER D CA 1
ATOM 4949 C C . SER D 1 89 ? 46.855 38.815 -39.930 1.00 31.62 76 SER D C 1
ATOM 4950 O O . SER D 1 89 ? 45.726 38.360 -39.994 1.00 27.73 76 SER D O 1
ATOM 4953 N N . MET D 1 90 ? 47.897 38.233 -40.511 1.00 34.57 77 MET D N 1
ATOM 4954 C CA . MET D 1 90 ? 47.767 36.964 -41.231 1.00 34.25 77 MET D CA 1
ATOM 4955 C C . MET D 1 90 ? 48.753 36.009 -40.626 1.00 29.77 77 MET D C 1
ATOM 4956 O O . MET D 1 90 ? 49.907 36.377 -40.508 1.00 35.49 77 MET D O 1
ATOM 4961 N N . CYS D 1 91 ? 48.339 34.807 -40.238 1.00 32.86 78 CYS D N 1
ATOM 4962 C CA . CYS D 1 91 ? 49.290 33.842 -39.701 1.00 38.85 78 CYS D CA 1
ATOM 4963 C C . CYS D 1 91 ? 50.296 33.553 -40.812 1.00 38.47 78 CYS D C 1
ATOM 4964 O O . CYS D 1 91 ? 49.937 33.462 -41.984 1.00 41.68 78 CYS D O 1
ATOM 4967 N N . GLU D 1 92 ? 51.558 33.537 -40.460 1.00 36.46 79 GLU D N 1
ATOM 4968 C CA . GLU D 1 92 ? 52.596 33.196 -41.436 1.00 40.78 79 GLU D CA 1
ATOM 4969 C C . GLU D 1 92 ? 52.581 31.708 -41.808 1.00 38.32 79 GLU D C 1
ATOM 4970 O O . GLU D 1 92 ? 53.040 31.335 -42.883 1.00 40.35 79 GLU D O 1
ATOM 4976 N N . HIS D 1 93 ? 51.983 30.865 -40.964 1.00 39.36 80 HIS D N 1
ATOM 4977 C CA . HIS D 1 93 ? 51.923 29.438 -41.269 1.00 36.04 80 HIS D CA 1
ATOM 4978 C C . HIS D 1 93 ? 50.933 29.084 -42.356 1.00 37.51 80 HIS D C 1
ATOM 4979 O O . HIS D 1 93 ? 51.212 28.209 -43.166 1.00 38.09 80 HIS D O 1
ATOM 4986 N N . HIS D 1 94 ? 49.796 29.795 -42.402 1.00 38.61 81 HIS D N 1
ATOM 4987 C CA . HIS D 1 94 ? 48.709 29.493 -43.343 1.00 38.23 81 HIS D CA 1
ATOM 4988 C C . HIS D 1 94 ? 48.193 30.645 -44.159 1.00 37.72 81 HIS D C 1
ATOM 4989 O O . HIS D 1 94 ? 47.327 30.459 -45.003 1.00 43.53 81 HIS D O 1
ATOM 4996 N N . LEU D 1 95 ? 48.714 31.835 -43.915 1.00 38.87 82 LEU D N 1
ATOM 4997 C CA . LEU D 1 95 ? 48.239 33.044 -44.571 1.00 37.65 82 LEU D CA 1
ATOM 4998 C C . LEU D 1 95 ? 46.730 33.179 -44.449 1.00 36.66 82 LEU D C 1
ATOM 4999 O O . LEU D 1 95 ? 46.067 33.645 -45.381 1.00 39.67 82 LEU D O 1
ATOM 5004 N N . VAL D 1 96 ? 46.213 32.901 -43.258 1.00 36.67 83 VAL D N 1
ATOM 5005 C CA . VAL D 1 96 ? 44.828 33.238 -42.970 1.00 40.76 83 VAL D CA 1
ATOM 5006 C C . VAL D 1 96 ? 44.745 34.201 -41.798 1.00 34.21 83 VAL D C 1
ATOM 5007 O O . VAL D 1 96 ? 45.590 34.208 -40.912 1.00 26.95 83 VAL D O 1
ATOM 5011 N N . PRO D 1 97 ? 43.741 35.074 -41.828 1.00 38.66 84 PRO D N 1
ATOM 5012 C CA . PRO D 1 97 ? 43.671 36.089 -40.799 1.00 36.30 84 PRO D CA 1
ATOM 5013 C C . PRO D 1 97 ? 43.533 35.577 -39.392 1.00 30.04 84 PRO D C 1
ATOM 5014 O O . PRO D 1 97 ? 42.931 34.545 -39.148 1.00 28.03 84 PRO D O 1
ATOM 5018 N N . PHE D 1 98 ? 44.140 36.308 -38.470 1.00 31.96 85 PHE D N 1
ATOM 5019 C CA . PHE D 1 98 ? 43.768 36.261 -37.086 1.00 31.44 85 PHE D CA 1
ATOM 5020 C C . PHE D 1 98 ? 43.530 37.694 -36.645 1.00 32.73 85 PHE D C 1
ATOM 5021 O O . PHE D 1 98 ? 44.110 38.639 -37.193 1.00 28.31 85 PHE D O 1
ATOM 5029 N N . PHE D 1 99 ? 42.674 37.860 -35.651 1.00 33.21 86 PHE D N 1
ATOM 5030 C CA . PHE D 1 99 ? 42.238 39.208 -35.282 1.00 36.69 86 PHE D CA 1
ATOM 5031 C C . PHE D 1 99 ? 41.757 39.242 -33.840 1.00 31.53 86 PHE D C 1
ATOM 5032 O O . PHE D 1 99 ? 41.357 38.211 -33.270 1.00 34.42 86 PHE D O 1
ATOM 5040 N N . GLY D 1 100 ? 41.810 40.424 -33.247 1.00 27.70 87 GLY D N 1
ATOM 5041 C CA . GLY D 1 100 ? 41.341 40.597 -31.889 1.00 27.63 87 GLY D CA 1
ATOM 5042 C C . GLY D 1 100 ? 41.730 41.936 -31.352 1.00 27.58 87 GLY D C 1
ATOM 5043 O O . GLY D 1 100 ? 41.675 42.933 -32.068 1.00 32.33 87 GLY D O 1
ATOM 5044 N N . VAL D 1 101 ? 42.193 41.972 -30.113 1.00 27.36 88 VAL D N 1
ATOM 5045 C CA . VAL D 1 101 ? 42.572 43.254 -29.494 1.00 26.24 88 VAL D CA 1
ATOM 5046 C C . VAL D 1 101 ? 43.966 43.195 -28.912 1.00 26.70 88 VAL D C 1
ATOM 5047 O O . VAL D 1 101 ? 44.447 42.108 -28.540 1.00 25.45 88 VAL D O 1
ATOM 5051 N N . ALA D 1 102 ? 44.588 44.368 -28.852 1.00 25.18 89 ALA D N 1
ATOM 5052 C CA . ALA D 1 102 ? 45.809 44.562 -28.134 1.00 28.69 89 ALA D CA 1
ATOM 5053 C C . ALA D 1 102 ? 45.538 45.507 -26.985 1.00 27.87 89 ALA D C 1
ATOM 5054 O O . ALA D 1 102 ? 44.782 46.454 -27.120 1.00 27.96 89 ALA D O 1
ATOM 5056 N N . HIS D 1 103 ? 46.220 45.260 -25.877 1.00 29.76 90 HIS D N 1
ATOM 5057 C CA . HIS D 1 103 ? 46.241 46.155 -24.762 1.00 29.15 90 HIS D CA 1
ATOM 5058 C C . HIS D 1 103 ? 47.684 46.561 -24.512 1.00 29.95 90 HIS D C 1
ATOM 5059 O O . HIS D 1 103 ? 48.552 45.701 -24.386 1.00 27.98 90 HIS D O 1
ATOM 5066 N N . VAL D 1 104 ? 47.930 47.860 -24.389 1.00 30.26 91 VAL D N 1
ATOM 5067 C CA . VAL D 1 104 ? 49.275 48.354 -24.164 1.00 34.35 91 VAL D CA 1
ATOM 5068 C C . VAL D 1 104 ? 49.296 49.243 -22.955 1.00 32.17 91 VAL D C 1
ATOM 5069 O O . VAL D 1 104 ? 48.606 50.250 -22.914 1.00 37.37 91 VAL D O 1
ATOM 5073 N N . ALA D 1 105 ? 50.153 48.907 -22.015 1.00 31.43 92 ALA D N 1
ATOM 5074 C CA . ALA D 1 105 ? 50.315 49.674 -20.812 1.00 31.94 92 ALA D CA 1
ATOM 5075 C C . ALA D 1 105 ? 51.779 50.108 -20.685 1.00 36.77 92 ALA D C 1
ATOM 5076 O O . ALA D 1 105 ? 52.705 49.330 -20.981 1.00 27.81 92 ALA D O 1
ATOM 5078 N N . TYR D 1 106 ? 51.998 51.324 -20.209 1.00 35.33 93 TYR D N 1
ATOM 5079 C CA . TYR D 1 106 ? 53.353 51.710 -19.926 1.00 44.86 93 TYR D CA 1
ATOM 5080 C C . TYR D 1 106 ? 53.452 52.743 -18.828 1.00 42.90 93 TYR D C 1
ATOM 5081 O O . TYR D 1 106 ? 52.462 53.332 -18.417 1.00 39.62 93 TYR D O 1
ATOM 5090 N N . LEU D 1 107 ? 54.658 52.838 -18.282 1.00 41.37 94 LEU D N 1
ATOM 5091 C CA . LEU D 1 107 ? 54.972 53.763 -17.232 1.00 43.58 94 LEU D CA 1
ATOM 5092 C C . LEU D 1 107 ? 55.890 54.784 -17.850 1.00 46.19 94 LEU D C 1
ATOM 5093 O O . LEU D 1 107 ? 57.079 54.522 -17.998 1.00 51.51 94 LEU D O 1
ATOM 5098 N N . PRO D 1 108 ? 55.351 55.946 -18.198 1.00 47.11 95 PRO D N 1
ATOM 5099 C CA . PRO D 1 108 ? 56.170 56.976 -18.786 1.00 48.51 95 PRO D CA 1
ATOM 5100 C C . PRO D 1 108 ? 57.313 57.437 -17.906 1.00 46.20 95 PRO D C 1
ATOM 5101 O O . PRO D 1 108 ? 57.328 57.217 -16.677 1.00 57.84 95 PRO D O 1
ATOM 5105 N N . GLN D 1 109 ? 58.237 58.130 -18.544 1.00 47.31 96 GLN D N 1
ATOM 5106 C CA . GLN D 1 109 ? 59.440 58.535 -17.886 1.00 49.04 96 GLN D CA 1
ATOM 5107 C C . GLN D 1 109 ? 59.722 60.021 -17.777 1.00 52.73 96 GLN D C 1
ATOM 5108 O O . GLN D 1 109 ? 59.826 60.540 -16.658 1.00 44.40 96 GLN D O 1
ATOM 5114 N N . ASN D 1 110 ? 59.874 60.686 -18.886 1.00 58.34 97 ASN D N 1
ATOM 5115 C CA . ASN D 1 110 ? 60.144 62.119 -18.901 1.00 66.19 97 ASN D CA 1
ATOM 5116 C C . ASN D 1 110 ? 59.290 62.854 -19.928 1.00 72.25 97 ASN D C 1
ATOM 5117 O O . ASN D 1 110 ? 59.812 63.445 -20.874 1.00 64.00 97 ASN D O 1
ATOM 5122 N N . GLY D 1 111 ? 57.947 62.826 -19.764 1.00 79.81 98 GLY D N 1
ATOM 5123 C CA . GLY D 1 111 ? 57.023 63.484 -20.669 1.00 96.89 98 GLY D CA 1
ATOM 5124 C C . GLY D 1 111 ? 57.002 62.842 -22.042 1.00 107.97 98 GLY D C 1
ATOM 5125 O O . GLY D 1 111 ? 56.563 63.452 -23.017 1.00 124.54 98 GLY D O 1
ATOM 5126 N N . ARG D 1 112 ? 57.645 61.684 -22.158 1.00 107.64 99 ARG D N 1
ATOM 5127 C CA . ARG D 1 112 ? 57.702 60.963 -23.424 1.00 89.98 99 ARG D CA 1
ATOM 5128 C C . ARG D 1 112 ? 56.450 60.119 -23.636 1.00 79.48 99 ARG D C 1
ATOM 5129 O O . ARG D 1 112 ? 56.533 58.949 -24.007 1.00 85.10 99 ARG D O 1
ATOM 5137 N N . VAL D 1 113 ? 55.289 60.722 -23.399 1.00 74.94 100 VAL D N 1
ATOM 5138 C CA . VAL D 1 113 ? 54.018 60.028 -23.565 1.00 76.26 100 VAL D CA 1
ATOM 5139 C C . VAL D 1 113 ? 53.747 59.832 -25.039 1.00 70.85 100 VAL D C 1
ATOM 5140 O O . VAL D 1 113 ? 54.027 60.697 -25.850 1.00 65.44 100 VAL D O 1
ATOM 5144 N N . ALA D 1 114 ? 53.172 58.683 -25.350 1.00 72.33 101 ALA D N 1
ATOM 5145 C CA . ALA D 1 114 ? 52.877 58.302 -26.710 1.00 64.63 101 ALA D CA 1
ATOM 5146 C C . ALA D 1 114 ? 51.526 58.828 -27.129 1.00 64.48 101 ALA D C 1
ATOM 5147 O O . ALA D 1 114 ? 50.553 58.729 -26.383 1.00 84.42 101 ALA D O 1
ATOM 5149 N N . GLY D 1 115 ? 51.454 59.426 -28.305 1.00 57.88 102 GLY D N 1
ATOM 5150 C CA . GLY D 1 115 ? 50.162 59.759 -28.867 1.00 58.29 102 GLY D CA 1
ATOM 5151 C C . GLY D 1 115 ? 49.411 58.455 -29.057 1.00 55.71 102 GLY D C 1
ATOM 5152 O O . GLY D 1 115 ? 49.980 57.449 -29.498 1.00 49.27 102 GLY D O 1
ATOM 5153 N N . LEU D 1 116 ? 48.129 58.476 -28.741 1.00 56.30 103 LEU D N 1
ATOM 5154 C CA . LEU D 1 116 ? 47.301 57.297 -28.834 1.00 54.43 103 LEU D CA 1
ATOM 5155 C C . LEU D 1 116 ? 47.216 56.779 -30.279 1.00 53.25 103 LEU D C 1
ATOM 5156 O O . LEU D 1 116 ? 47.385 55.590 -30.538 1.00 53.26 103 LEU D O 1
ATOM 5161 N N . SER D 1 117 ? 47.044 57.667 -31.236 1.00 47.85 104 SER D N 1
ATOM 5162 C CA . SER D 1 117 ? 47.000 57.220 -32.605 1.00 55.50 104 SER D CA 1
ATOM 5163 C C . SER D 1 117 ? 48.364 56.668 -33.069 1.00 57.44 104 SER D C 1
ATOM 5164 O O . SER D 1 117 ? 48.419 55.802 -33.947 1.00 57.13 104 SER D O 1
ATOM 5167 N N . LYS D 1 118 ? 49.463 57.181 -32.512 1.00 57.56 105 LYS D N 1
ATOM 5168 C CA . LYS D 1 118 ? 50.799 56.693 -32.875 1.00 63.11 105 LYS D CA 1
ATOM 5169 C C . LYS D 1 118 ? 50.965 55.253 -32.376 1.00 63.83 105 LYS D C 1
ATOM 5170 O O . LYS D 1 118 ? 51.491 54.375 -33.071 1.00 56.58 105 LYS D O 1
ATOM 5176 N N . LEU D 1 119 ? 50.448 54.986 -31.190 1.00 56.08 106 LEU D N 1
ATOM 5177 C CA . LEU D 1 119 ? 50.438 53.631 -30.662 1.00 55.63 106 LEU D CA 1
ATOM 5178 C C . LEU D 1 119 ? 49.732 52.668 -31.592 1.00 50.18 106 LEU D C 1
ATOM 5179 O O . LEU D 1 119 ? 50.235 51.591 -31.892 1.00 49.39 106 LEU D O 1
ATOM 5184 N N . ALA D 1 120 ? 48.536 53.061 -32.008 1.00 51.35 107 ALA D N 1
ATOM 5185 C CA . ALA D 1 120 ? 47.706 52.231 -32.829 1.00 49.19 107 ALA D CA 1
ATOM 5186 C C . ALA D 1 120 ? 48.397 51.971 -34.146 1.00 42.88 107 ALA D C 1
ATOM 5187 O O . ALA D 1 120 ? 48.332 50.857 -34.653 1.00 53.28 107 ALA D O 1
ATOM 5189 N N . ARG D 1 121 ? 49.061 52.981 -34.683 1.00 42.33 108 ARG D N 1
ATOM 5190 C CA . ARG D 1 121 ? 49.789 52.836 -35.933 1.00 45.74 108 ARG D CA 1
ATOM 5191 C C . ARG D 1 121 ? 50.927 51.835 -35.825 1.00 48.17 108 ARG D C 1
ATOM 5192 O O . ARG D 1 121 ? 51.170 51.073 -36.752 1.00 50.20 108 ARG D O 1
ATOM 5200 N N . VAL D 1 122 ? 51.617 51.821 -34.690 1.00 45.71 109 VAL D N 1
ATOM 5201 C CA . VAL D 1 122 ? 52.668 50.851 -34.473 1.00 45.13 109 VAL D CA 1
ATOM 5202 C C . VAL D 1 122 ? 52.073 49.439 -34.497 1.00 45.16 109 VAL D C 1
ATOM 5203 O O . VAL D 1 122 ? 52.629 48.534 -35.118 1.00 40.18 109 VAL D O 1
ATOM 5207 N N . VAL D 1 123 ? 50.967 49.245 -33.787 1.00 41.01 110 VAL D N 1
ATOM 5208 C CA . VAL D 1 123 ? 50.343 47.950 -33.755 1.00 41.61 110 VAL D CA 1
ATOM 5209 C C . VAL D 1 123 ? 49.980 47.544 -35.171 1.00 39.78 110 VAL D C 1
ATOM 5210 O O . VAL D 1 123 ? 50.286 46.437 -35.593 1.00 38.01 110 VAL D O 1
ATOM 5214 N N . ASP D 1 124 ? 49.338 48.440 -35.897 1.00 39.69 111 ASP D N 1
ATOM 5215 C CA . ASP D 1 124 ? 48.950 48.154 -37.264 1.00 38.52 111 ASP D CA 1
ATOM 5216 C C . ASP D 1 124 ? 50.124 47.815 -38.143 1.00 36.79 111 ASP D C 1
ATOM 5217 O O . ASP D 1 124 ? 50.075 46.853 -38.874 1.00 38.79 111 ASP D O 1
ATOM 5222 N N . ASP D 1 125 ? 51.180 48.602 -38.054 1.00 38.14 112 ASP D N 1
ATOM 5223 C CA . ASP D 1 125 ? 52.316 48.414 -38.922 1.00 40.51 112 ASP D CA 1
ATOM 5224 C C . ASP D 1 125 ? 53.024 47.118 -38.653 1.00 37.34 112 ASP D C 1
ATOM 5225 O O . ASP D 1 125 ? 53.418 46.429 -39.580 1.00 41.19 112 ASP D O 1
ATOM 5230 N N . VAL D 1 126 ? 53.181 46.772 -37.390 1.00 34.12 113 VAL D N 1
ATOM 5231 C CA . VAL D 1 126 ? 53.829 45.531 -37.047 1.00 32.12 113 VAL D CA 1
ATOM 5232 C C . VAL D 1 126 ? 52.965 44.371 -37.537 1.00 35.27 113 VAL D C 1
ATOM 5233 O O . VAL D 1 126 ? 53.486 43.336 -37.965 1.00 30.82 113 VAL D O 1
ATOM 5237 N N . SER D 1 127 ? 51.649 44.560 -37.438 1.00 39.41 114 SER D N 1
ATOM 5238 C CA . SER D 1 127 ? 50.654 43.563 -37.836 1.00 41.65 114 SER D CA 1
ATOM 5239 C C . SER D 1 127 ? 50.535 43.327 -39.312 1.00 38.87 114 SER D C 1
ATOM 5240 O O . SER D 1 127 ? 50.170 42.225 -39.707 1.00 33.37 114 SER D O 1
ATOM 5243 N N . ARG D 1 128 ? 50.864 44.338 -40.111 1.00 38.62 115 ARG D N 1
ATOM 5244 C CA . ARG D 1 128 ? 50.636 44.273 -41.539 1.00 38.62 115 ARG D CA 1
ATOM 5245 C C . ARG D 1 128 ? 51.769 43.532 -42.257 1.00 38.42 115 ARG D C 1
ATOM 5246 O O . ARG D 1 128 ? 52.457 44.070 -43.110 1.00 33.75 115 ARG D O 1
ATOM 5254 N N . ARG D 1 129 ? 51.931 42.267 -41.893 1.00 36.28 116 ARG D N 1
ATOM 5255 C CA . ARG D 1 129 ? 52.863 41.372 -42.541 1.00 42.55 116 ARG D CA 1
ATOM 5256 C C . ARG D 1 129 ? 52.562 39.989 -42.020 1.00 36.60 116 ARG D C 1
ATOM 5257 O O . ARG D 1 129 ? 51.895 39.865 -41.005 1.00 35.89 116 ARG D O 1
ATOM 5265 N N . PRO D 1 130 ? 53.067 38.935 -42.696 1.00 34.83 117 PRO D N 1
ATOM 5266 C CA . PRO D 1 130 ? 52.819 37.598 -42.165 1.00 35.13 117 PRO D CA 1
ATOM 5267 C C . PRO D 1 130 ? 53.417 37.491 -40.785 1.00 35.77 117 PRO D C 1
ATOM 5268 O O . PRO D 1 130 ? 54.561 37.865 -40.608 1.00 34.01 117 PRO D O 1
ATOM 5272 N N . GLN D 1 131 ? 52.632 37.050 -39.812 1.00 32.79 118 GLN D N 1
ATOM 5273 C CA . GLN D 1 131 ? 53.065 37.123 -38.430 1.00 35.76 118 GLN D CA 1
ATOM 5274 C C . GLN D 1 131 ? 52.780 35.907 -37.573 1.00 36.75 118 GLN D C 1
ATOM 5275 O O . GLN D 1 131 ? 52.064 34.996 -37.979 1.00 35.92 118 GLN D O 1
ATOM 5281 N N . LEU D 1 132 ? 53.425 35.904 -36.407 1.00 38.45 119 LEU D N 1
ATOM 5282 C CA . LEU D 1 132 ? 53.013 35.133 -35.241 1.00 30.51 119 LEU D CA 1
ATOM 5283 C C . LEU D 1 132 ? 52.517 36.145 -34.277 1.00 28.48 119 LEU D C 1
ATOM 5284 O O . LEU D 1 132 ? 53.122 37.211 -34.122 1.00 26.82 119 LEU D O 1
ATOM 5289 N N . GLN D 1 133 ? 51.433 35.819 -33.585 1.00 33.23 120 GLN D N 1
ATOM 5290 C CA . GLN D 1 133 ? 50.900 36.698 -32.550 1.00 27.25 120 GLN D CA 1
ATOM 5291 C C . GLN D 1 133 ? 51.987 37.017 -31.496 1.00 27.41 120 GLN D C 1
ATOM 5292 O O . GLN D 1 133 ? 52.147 38.163 -31.048 1.00 30.78 120 GLN D O 1
ATOM 5298 N N . GLU D 1 134 ? 52.764 36.013 -31.131 1.00 29.29 121 GLU D N 1
ATOM 5299 C CA . GLU D 1 134 ? 53.866 36.184 -30.185 1.00 36.35 121 GLU D CA 1
ATOM 5300 C C . GLU D 1 134 ? 54.833 37.273 -30.645 1.00 29.22 121 GLU D C 1
ATOM 5301 O O . GLU D 1 134 ? 55.272 38.102 -29.854 1.00 30.61 121 GLU D O 1
ATOM 5307 N N . ARG D 1 135 ? 55.149 37.282 -31.925 1.00 28.26 122 ARG D N 1
ATOM 5308 C CA . ARG D 1 135 ? 56.153 38.225 -32.422 1.00 33.88 122 ARG D CA 1
ATOM 5309 C C . ARG D 1 135 ? 55.596 39.633 -32.473 1.00 33.49 122 ARG D C 1
ATOM 5310 O O . ARG D 1 135 ? 56.310 40.613 -32.251 1.00 33.93 122 ARG D O 1
ATOM 5318 N N . ILE D 1 136 ? 54.313 39.752 -32.772 1.00 35.89 123 ILE D N 1
ATOM 5319 C CA . ILE D 1 136 ? 53.693 41.076 -32.778 1.00 34.91 123 ILE D CA 1
ATOM 5320 C C . ILE D 1 136 ? 53.749 41.647 -31.388 1.00 33.12 123 ILE D C 1
ATOM 5321 O O . ILE D 1 136 ? 54.128 42.814 -31.186 1.00 39.27 123 ILE D O 1
ATOM 5326 N N . THR D 1 137 ? 53.436 40.796 -30.434 1.00 34.52 124 THR D N 1
ATOM 5327 C CA . THR D 1 137 ? 53.394 41.204 -29.031 1.00 33.23 124 THR D CA 1
ATOM 5328 C C . THR D 1 137 ? 54.787 41.711 -28.582 1.00 31.87 124 THR D C 1
ATOM 5329 O O . THR D 1 137 ? 54.919 42.854 -28.130 1.00 28.07 124 THR D O 1
ATOM 5333 N N . THR D 1 138 ? 55.828 40.912 -28.782 1.00 31.32 125 THR D N 1
ATOM 5334 C CA . THR D 1 138 ? 57.160 41.355 -28.345 1.00 35.30 125 THR D CA 1
ATOM 5335 C C . THR D 1 138 ? 57.656 42.538 -29.148 1.00 31.18 125 THR D C 1
ATOM 5336 O O . THR D 1 138 ? 58.278 43.445 -28.584 1.00 31.10 125 THR D O 1
ATOM 5340 N N . THR D 1 139 ? 57.359 42.586 -30.439 1.00 30.51 126 THR D N 1
ATOM 5341 C CA . THR D 1 139 ? 57.896 43.667 -31.273 1.00 31.48 126 THR D CA 1
ATOM 5342 C C . THR D 1 139 ? 57.337 45.014 -30.874 1.00 32.73 126 THR D C 1
ATOM 5343 O O . THR D 1 139 ? 58.058 46.019 -30.781 1.00 40.69 126 THR D O 1
ATOM 5347 N N . VAL D 1 140 ? 56.044 45.034 -30.603 1.00 33.69 127 VAL D N 1
ATOM 5348 C CA . VAL D 1 140 ? 55.410 46.252 -30.097 1.00 30.92 127 VAL D CA 1
ATOM 5349 C C . VAL D 1 140 ? 56.054 46.680 -28.781 1.00 27.96 127 VAL D C 1
ATOM 5350 O O . VAL D 1 140 ? 56.306 47.835 -28.563 1.00 29.20 127 VAL D O 1
ATOM 5354 N N . ALA D 1 141 ? 56.289 45.732 -27.892 1.00 29.60 128 ALA D N 1
ATOM 5355 C CA . ALA D 1 141 ? 56.867 46.034 -26.617 1.00 29.01 128 ALA D CA 1
ATOM 5356 C C . ALA D 1 141 ? 58.287 46.585 -26.811 1.00 37.95 128 ALA D C 1
ATOM 5357 O O . ALA D 1 141 ? 58.649 47.561 -26.166 1.00 42.18 128 ALA D O 1
ATOM 5359 N N . GLU D 1 142 ? 59.081 45.975 -27.699 1.00 39.42 129 GLU D N 1
ATOM 5360 C CA . GLU D 1 142 ? 60.487 46.412 -27.949 1.00 44.36 129 GLU D CA 1
ATOM 5361 C C . GLU D 1 142 ? 60.515 47.808 -28.542 1.00 42.73 129 GLU D C 1
ATOM 5362 O O . GLU D 1 142 ? 61.267 48.666 -28.096 1.00 39.64 129 GLU D O 1
ATOM 5368 N N . ILE D 1 143 ? 59.640 48.061 -29.511 1.00 40.08 130 ILE D N 1
ATOM 5369 C CA . ILE D 1 143 ? 59.592 49.380 -30.122 1.00 40.30 130 ILE D CA 1
ATOM 5370 C C . ILE D 1 143 ? 59.285 50.442 -29.085 1.00 41.62 130 ILE D C 1
ATOM 5371 O O . ILE D 1 143 ? 59.869 51.518 -29.077 1.00 45.35 130 ILE D O 1
ATOM 5376 N N . MET D 1 144 ? 58.366 50.138 -28.193 1.00 37.93 131 MET D N 1
ATOM 5377 C CA . MET D 1 144 ? 58.049 51.081 -27.155 1.00 38.33 131 MET D CA 1
ATOM 5378 C C . MET D 1 144 ? 59.179 51.327 -26.186 1.00 38.31 131 MET D C 1
ATOM 5379 O O . MET D 1 144 ? 59.410 52.461 -25.811 1.00 38.85 131 MET D O 1
ATOM 5384 N N . MET D 1 145 ? 59.879 50.291 -25.780 1.00 37.89 132 MET D N 1
ATOM 5385 C CA . MET D 1 145 ? 61.037 50.501 -24.934 1.00 45.27 132 MET D CA 1
ATOM 5386 C C . MET D 1 145 ? 62.098 51.351 -25.657 1.00 49.87 132 MET D C 1
ATOM 5387 O O . MET D 1 145 ? 62.651 52.273 -25.059 1.00 51.58 132 MET D O 1
ATOM 5392 N N . GLU D 1 146 ? 62.334 51.070 -26.937 1.00 50.72 133 GLU D N 1
ATOM 5393 C CA . GLU D 1 146 ? 63.365 51.783 -27.705 1.00 62.29 133 GLU D CA 1
ATOM 5394 C C . GLU D 1 146 ? 62.998 53.250 -27.868 1.00 56.15 133 GLU D C 1
ATOM 5395 O O . GLU D 1 146 ? 63.798 54.133 -27.619 1.00 61.59 133 GLU D O 1
ATOM 5401 N N . LYS D 1 147 ? 61.766 53.512 -28.272 1.00 56.11 134 LYS D N 1
ATOM 5402 C CA . LYS D 1 147 ? 61.391 54.853 -28.711 1.00 56.46 134 LYS D CA 1
ATOM 5403 C C . LYS D 1 147 ? 60.837 55.726 -27.617 1.00 57.63 134 LYS D C 1
ATOM 5404 O O . LYS D 1 147 ? 60.929 56.937 -27.707 1.00 54.75 134 LYS D O 1
ATOM 5410 N N . LEU D 1 148 ? 60.182 55.127 -26.628 1.00 54.40 135 LEU D N 1
ATOM 5411 C CA . LEU D 1 148 ? 59.571 55.902 -25.565 1.00 53.76 135 LEU D CA 1
ATOM 5412 C C . LEU D 1 148 ? 60.448 55.945 -24.344 1.00 53.03 135 LEU D C 1
ATOM 5413 O O . LEU D 1 148 ? 60.292 56.839 -23.532 1.00 60.72 135 LEU D O 1
ATOM 5418 N N . LYS D 1 149 ? 61.340 54.963 -24.210 1.00 54.43 136 LYS D N 1
ATOM 5419 C CA . LYS D 1 149 ? 62.201 54.820 -23.039 1.00 51.54 136 LYS D CA 1
ATOM 5420 C C . LYS D 1 149 ? 61.432 54.989 -21.741 1.00 42.00 136 LYS D C 1
ATOM 5421 O O . LYS D 1 149 ? 61.777 55.828 -20.931 1.00 43.24 136 LYS D O 1
ATOM 5427 N N . PRO D 1 150 ? 60.356 54.227 -21.565 1.00 42.09 137 PRO D N 1
ATOM 5428 C CA . PRO D 1 150 ? 59.522 54.330 -20.383 1.00 44.03 137 PRO D CA 1
ATOM 5429 C C . PRO D 1 150 ? 60.111 53.464 -19.293 1.00 44.57 137 PRO D C 1
ATOM 5430 O O . PRO D 1 150 ? 61.097 52.771 -19.531 1.00 45.85 137 PRO D O 1
ATOM 5434 N N . LEU D 1 151 ? 59.568 53.571 -18.088 1.00 45.86 138 LEU D N 1
ATOM 5435 C CA . LEU D 1 151 ? 60.045 52.745 -16.994 1.00 52.13 138 LEU D CA 1
ATOM 5436 C C . LEU D 1 151 ? 59.696 51.307 -17.261 1.00 46.59 138 LEU D C 1
ATOM 5437 O O . LEU D 1 151 ? 60.365 50.397 -16.775 1.00 44.54 138 LEU D O 1
ATOM 5442 N N . GLY D 1 152 ? 58.655 51.085 -18.043 1.00 39.31 139 GLY D N 1
ATOM 5443 C CA . GLY D 1 152 ? 58.292 49.729 -18.392 1.00 41.29 139 GLY D CA 1
ATOM 5444 C C . GLY D 1 152 ? 57.142 49.700 -19.354 1.00 36.78 139 GLY D C 1
ATOM 5445 O O . GLY D 1 152 ? 56.449 50.678 -19.527 1.00 37.94 139 GLY D O 1
ATOM 5446 N N . VAL D 1 153 ? 56.947 48.551 -19.964 1.00 33.21 140 VAL D N 1
ATOM 5447 C CA . VAL D 1 153 ? 55.841 48.359 -20.841 1.00 33.16 140 VAL D CA 1
ATOM 5448 C C . VAL D 1 153 ? 55.257 46.962 -20.626 1.00 31.85 140 VAL D C 1
ATOM 5449 O O . VAL D 1 153 ? 55.961 46.013 -20.263 1.00 32.74 140 VAL D O 1
ATOM 5453 N N . MET D 1 154 ? 53.964 46.847 -20.841 1.00 35.29 141 MET D N 1
ATOM 5454 C CA . MET D 1 154 ? 53.291 45.550 -20.836 1.00 35.58 141 MET D CA 1
ATOM 5455 C C . MET D 1 154 ? 52.340 45.518 -22.004 1.00 32.98 141 MET D C 1
ATOM 5456 O O . MET D 1 154 ? 51.539 46.442 -22.169 1.00 28.73 141 MET D O 1
ATOM 5461 N N . VAL D 1 155 ? 52.470 44.489 -22.830 1.00 30.51 142 VAL D N 1
ATOM 5462 C CA . VAL D 1 155 ? 51.625 44.332 -24.005 1.00 29.95 142 VAL D CA 1
ATOM 5463 C C . VAL D 1 155 ? 50.935 42.991 -23.930 1.00 31.10 142 VAL D C 1
ATOM 5464 O O . VAL D 1 155 ? 51.575 41.971 -23.672 1.00 31.36 142 VAL D O 1
ATOM 5468 N N . ILE D 1 156 ? 49.617 43.018 -24.075 1.00 34.79 143 ILE D N 1
ATOM 5469 C CA . ILE D 1 156 ? 48.822 41.811 -24.113 1.00 33.47 143 ILE D CA 1
ATOM 5470 C C . ILE D 1 156 ? 47.990 41.818 -25.378 1.00 32.11 143 ILE D C 1
ATOM 5471 O O . ILE D 1 156 ? 47.436 42.838 -25.745 1.00 32.65 143 ILE D O 1
ATOM 5476 N N . MET D 1 157 ? 47.956 40.681 -26.066 1.00 33.95 144 MET D N 1
ATOM 5477 C CA . MET D 1 157 ? 47.138 40.537 -27.247 1.00 30.01 144 MET D CA 1
ATOM 5478 C C . MET D 1 157 ? 46.276 39.316 -27.093 1.00 30.29 144 MET D C 1
ATOM 5479 O O . MET D 1 157 ? 46.682 38.292 -26.528 1.00 27.64 144 MET D O 1
ATOM 5484 N N . GLU D 1 158 ? 45.048 39.460 -27.575 1.00 34.12 145 GLU D N 1
ATOM 5485 C CA . GLU D 1 158 ? 44.045 38.427 -27.490 1.00 32.00 145 GLU D CA 1
ATOM 5486 C C . GLU D 1 158 ? 43.427 38.297 -28.859 1.00 28.68 145 GLU D C 1
ATOM 5487 O O . GLU D 1 158 ? 43.029 39.286 -29.456 1.00 30.10 145 GLU D O 1
ATOM 5493 N N . ALA D 1 159 ? 43.395 37.094 -29.403 1.00 29.16 146 ALA D N 1
ATOM 5494 C CA . ALA D 1 159 ? 42.951 36.933 -30.777 1.00 28.23 146 ALA D CA 1
ATOM 5495 C C . ALA D 1 159 ? 42.368 35.588 -31.061 1.00 29.29 146 ALA D C 1
ATOM 5496 O O . ALA D 1 159 ? 42.673 34.592 -30.398 1.00 31.29 146 ALA D O 1
ATOM 5498 N N . GLU D 1 160 ? 41.559 35.566 -32.099 1.00 33.02 147 GLU D N 1
ATOM 5499 C CA . GLU D 1 160 ? 41.056 34.342 -32.635 1.00 40.95 147 GLU D CA 1
ATOM 5500 C C . GLU D 1 160 ? 41.777 34.073 -33.955 1.00 34.86 147 GLU D C 1
ATOM 5501 O O . GLU D 1 160 ? 41.970 34.969 -34.758 1.00 32.71 147 GLU D O 1
ATOM 5507 N N . HIS D 1 161 ? 42.163 32.823 -34.152 1.00 36.58 148 HIS D N 1
ATOM 5508 C CA . HIS D 1 161 ? 42.846 32.405 -35.344 1.00 40.06 148 HIS D CA 1
ATOM 5509 C C . HIS D 1 161 ? 41.905 31.602 -36.224 1.00 37.94 148 HIS D C 1
ATOM 5510 O O . HIS D 1 161 ? 41.411 30.570 -35.819 1.00 50.22 148 HIS D O 1
ATOM 5517 N N . MET D 1 162 ? 41.725 32.053 -37.455 1.00 42.08 149 MET D N 1
ATOM 5518 C CA . MET D 1 162 ? 41.057 31.240 -38.459 1.00 50.56 149 MET D CA 1
ATOM 5519 C C . MET D 1 162 ? 41.913 30.001 -38.855 1.00 54.88 149 MET D C 1
ATOM 5520 O O . MET D 1 162 ? 41.306 29.002 -39.180 1.00 63.82 149 MET D O 1
ATOM 5525 N N . CYS D 1 163 ? 43.278 30.095 -38.844 1.00 68.16 150 CYS D N 1
ATOM 5526 C CA . CYS D 1 163 ? 44.285 28.950 -38.924 1.00 62.82 150 CYS D CA 1
ATOM 5527 C C . CYS D 1 163 ? 43.481 27.765 -38.256 1.00 76.74 150 CYS D C 1
ATOM 5528 O O . CYS D 1 163 ? 43.440 26.647 -38.768 1.00 94.53 150 CYS D O 1
ATOM 5531 N N . MET D 1 164 ? 42.730 28.062 -37.184 1.00 74.63 151 MET D N 1
ATOM 5532 C CA . MET D 1 164 ? 42.036 27.070 -36.319 1.00 76.67 151 MET D CA 1
ATOM 5533 C C . MET D 1 164 ? 40.511 26.893 -36.383 1.00 81.89 151 MET D C 1
ATOM 5534 O O . MET D 1 164 ? 39.989 25.860 -35.935 1.00 83.56 151 MET D O 1
ATOM 5539 N N . THR D 1 165 ? 39.793 27.891 -36.878 1.00 83.32 152 THR D N 1
ATOM 5540 C CA . THR D 1 165 ? 38.321 27.865 -36.899 1.00 75.08 152 THR D CA 1
ATOM 5541 C C . THR D 1 165 ? 37.770 27.173 -38.162 1.00 64.39 152 THR D C 1
ATOM 5542 O O . THR D 1 165 ? 36.752 26.495 -38.113 1.00 61.76 152 THR D O 1
ATOM 5546 N N . ILE D 1 166 ? 38.490 27.296 -39.271 1.00 63.78 153 ILE D N 1
ATOM 5547 C CA . ILE D 1 166 ? 38.015 26.840 -40.581 1.00 67.05 153 ILE D CA 1
ATOM 5548 C C . ILE D 1 166 ? 38.633 25.526 -41.010 1.00 73.14 153 ILE D C 1
ATOM 5549 O O . ILE D 1 166 ? 38.222 24.952 -42.005 1.00 72.86 153 ILE D O 1
ATOM 5554 N N . ARG D 1 167 ? 39.649 25.083 -40.303 1.00 88.07 154 ARG D N 1
ATOM 5555 C CA . ARG D 1 167 ? 40.366 23.910 -40.740 1.00 87.54 154 ARG D CA 1
ATOM 5556 C C . ARG D 1 167 ? 39.924 22.642 -40.036 1.00 86.77 154 ARG D C 1
ATOM 5557 O O . ARG D 1 167 ? 38.993 22.661 -39.258 1.00 89.76 154 ARG D O 1
ATOM 5565 N N . GLY D 1 168 ? 40.578 21.523 -40.336 1.00 94.11 155 GLY D N 1
ATOM 5566 C CA . GLY D 1 168 ? 40.167 20.199 -39.843 1.00 89.32 155 GLY D CA 1
ATOM 5567 C C . GLY D 1 168 ? 40.039 20.153 -38.342 1.00 77.31 155 GLY D C 1
ATOM 5568 O O . GLY D 1 168 ? 39.090 19.592 -37.803 1.00 77.61 155 GLY D O 1
ATOM 5569 N N . VAL D 1 169 ? 40.998 20.770 -37.673 1.00 71.42 156 VAL D N 1
ATOM 5570 C CA . VAL D 1 169 ? 40.968 20.868 -36.237 1.00 81.70 156 VAL D CA 1
ATOM 5571 C C . VAL D 1 169 ? 39.646 21.483 -35.730 1.00 83.71 156 VAL D C 1
ATOM 5572 O O . VAL D 1 169 ? 39.090 21.040 -34.725 1.00 93.37 156 VAL D O 1
ATOM 5576 N N . ASN D 1 170 ? 39.134 22.482 -36.442 1.00 87.67 157 ASN D N 1
ATOM 5577 C CA . ASN D 1 170 ? 37.795 23.033 -36.205 1.00 88.80 157 ASN D CA 1
ATOM 5578 C C . ASN D 1 170 ? 37.450 23.378 -34.741 1.00 85.16 157 ASN D C 1
ATOM 5579 O O . ASN D 1 170 ? 36.586 22.744 -34.149 1.00 74.53 157 ASN D O 1
ATOM 5584 N N . LYS D 1 171 ? 38.083 24.410 -34.184 1.00 82.19 158 LYS D N 1
ATOM 5585 C CA . LYS D 1 171 ? 37.811 24.850 -32.806 1.00 72.56 158 LYS D CA 1
ATOM 5586 C C . LYS D 1 171 ? 37.446 26.341 -32.768 1.00 72.45 158 LYS D C 1
ATOM 5587 O O . LYS D 1 171 ? 38.296 27.200 -32.470 1.00 63.52 158 LYS D O 1
ATOM 5593 N N . PRO D 1 172 ? 36.188 26.656 -33.093 1.00 68.01 159 PRO D N 1
ATOM 5594 C CA . PRO D 1 172 ? 35.790 28.057 -33.100 1.00 70.30 159 PRO D CA 1
ATOM 5595 C C . PRO D 1 172 ? 35.633 28.505 -31.652 1.00 50.44 159 PRO D C 1
ATOM 5596 O O . PRO D 1 172 ? 35.292 27.714 -30.811 1.00 50.31 159 PRO D O 1
ATOM 5600 N N . GLY D 1 173 ? 35.951 29.760 -31.375 1.00 56.02 160 GLY D N 1
ATOM 5601 C CA . GLY D 1 173 ? 35.835 30.300 -30.009 1.00 52.17 160 GLY D CA 1
ATOM 5602 C C . GLY D 1 173 ? 37.100 30.207 -29.171 1.00 47.79 160 GLY D C 1
ATOM 5603 O O . GLY D 1 173 ? 37.215 30.866 -28.149 1.00 43.84 160 GLY D O 1
ATOM 5604 N N . THR D 1 174 ? 38.108 29.520 -29.701 1.00 50.36 161 THR D N 1
ATOM 5605 C CA . THR D 1 174 ? 39.412 29.504 -29.101 1.00 46.92 161 THR D CA 1
ATOM 5606 C C . THR D 1 174 ? 40.099 30.846 -29.259 1.00 42.73 161 THR D C 1
ATOM 5607 O O . THR D 1 174 ? 40.223 31.393 -30.357 1.00 62.93 161 THR D O 1
ATOM 5611 N N . LYS D 1 175 ? 40.602 31.350 -28.144 1.00 39.50 162 LYS D N 1
ATOM 5612 C CA . LYS D 1 175 ? 41.332 32.599 -28.108 1.00 42.44 162 LYS D CA 1
ATOM 5613 C C . LYS D 1 175 ? 42.774 32.315 -27.734 1.00 33.64 162 LYS D C 1
ATOM 5614 O O . LYS D 1 175 ? 43.039 31.556 -26.819 1.00 36.76 162 LYS D O 1
ATOM 5620 N N . THR D 1 176 ? 43.713 32.946 -28.414 1.00 31.50 163 THR D N 1
ATOM 5621 C CA . THR D 1 176 ? 45.107 32.864 -27.989 1.00 30.08 163 THR D CA 1
ATOM 5622 C C . THR D 1 176 ? 45.483 34.204 -27.334 1.00 26.81 163 THR D C 1
ATOM 5623 O O . THR D 1 176 ? 45.159 35.300 -27.835 1.00 23.22 163 THR D O 1
ATOM 5627 N N . ILE D 1 177 ? 46.167 34.115 -26.205 1.00 26.11 164 ILE D N 1
ATOM 5628 C CA . ILE D 1 177 ? 46.569 35.297 -25.461 1.00 26.94 164 ILE D CA 1
ATOM 5629 C C . ILE D 1 177 ? 48.084 35.292 -25.262 1.00 28.02 164 ILE D C 1
ATOM 5630 O O . ILE D 1 177 ? 48.640 34.323 -24.776 1.00 29.22 164 ILE D O 1
ATOM 5635 N N . THR D 1 178 ? 48.715 36.373 -25.666 1.00 26.66 165 THR D N 1
ATOM 5636 C CA . THR D 1 178 ? 50.144 36.516 -25.569 1.00 30.22 165 THR D CA 1
ATOM 5637 C C . THR D 1 178 ? 50.448 37.728 -24.733 1.00 33.58 165 THR D C 1
ATOM 5638 O O . THR D 1 178 ? 49.650 38.653 -24.681 1.00 34.27 165 THR D O 1
ATOM 5642 N N . SER D 1 179 ? 51.624 37.748 -24.111 1.00 33.39 166 SER D N 1
ATOM 5643 C CA . SER D 1 179 ? 52.051 38.930 -23.402 1.00 35.85 166 SER D CA 1
ATOM 5644 C C . SER D 1 179 ? 53.552 39.149 -23.466 1.00 38.52 166 SER D C 1
ATOM 5645 O O . SER D 1 179 ? 54.316 38.225 -23.676 1.00 38.13 166 SER D O 1
ATOM 5648 N N . ALA D 1 180 ? 53.947 40.396 -23.276 1.00 39.09 167 ALA D N 1
ATOM 5649 C CA . ALA D 1 180 ? 55.332 40.771 -23.214 1.00 37.67 167 ALA D CA 1
ATOM 5650 C C . ALA D 1 180 ? 55.444 41.832 -22.148 1.00 37.77 167 ALA D C 1
ATOM 5651 O O . ALA D 1 180 ? 54.713 42.805 -22.164 1.00 40.77 167 ALA D O 1
ATOM 5653 N N . VAL D 1 181 ? 56.368 41.643 -21.220 1.00 38.74 168 VAL D N 1
ATOM 5654 C CA . VAL D 1 181 ? 56.637 42.637 -20.205 1.00 35.36 168 VAL D CA 1
ATOM 5655 C C . VAL D 1 181 ? 58.085 43.084 -20.293 1.00 36.03 168 VAL D C 1
ATOM 5656 O O . VAL D 1 181 ? 58.985 42.280 -20.511 1.00 35.41 168 VAL D O 1
ATOM 5660 N N . ARG D 1 182 ? 58.305 44.383 -20.152 1.00 36.29 169 ARG D N 1
ATOM 5661 C CA . ARG D 1 182 ? 59.647 44.910 -20.090 1.00 34.81 169 ARG D CA 1
ATOM 5662 C C . ARG D 1 182 ? 59.749 45.912 -18.965 1.00 35.22 169 ARG D C 1
ATOM 5663 O O . ARG D 1 182 ? 58.769 46.507 -18.551 1.00 39.75 169 ARG D O 1
ATOM 5671 N N . GLY D 1 183 ? 60.967 46.111 -18.488 1.00 35.19 170 GLY D N 1
ATOM 5672 C CA . GLY D 1 183 ? 61.253 47.129 -17.500 1.00 33.34 170 GLY D CA 1
ATOM 5673 C C . GLY D 1 183 ? 60.580 46.807 -16.203 1.00 34.04 170 GLY D C 1
ATOM 5674 O O . GLY D 1 183 ? 60.630 45.670 -15.742 1.00 39.54 170 GLY D O 1
ATOM 5675 N N . ALA D 1 184 ? 59.958 47.806 -15.616 1.00 35.10 171 ALA D N 1
ATOM 5676 C CA . ALA D 1 184 ? 59.360 47.648 -14.319 1.00 39.50 171 ALA D CA 1
ATOM 5677 C C . ALA D 1 184 ? 58.291 46.572 -14.257 1.00 42.56 171 ALA D C 1
ATOM 5678 O O . ALA D 1 184 ? 58.082 45.978 -13.210 1.00 56.24 171 ALA D O 1
ATOM 5680 N N . PHE D 1 185 ? 57.591 46.329 -15.357 1.00 47.39 172 PHE D N 1
ATOM 5681 C CA . PHE D 1 185 ? 56.535 45.313 -15.353 1.00 42.12 172 PHE D CA 1
ATOM 5682 C C . PHE D 1 185 ? 57.121 43.914 -15.188 1.00 49.91 172 PHE D C 1
ATOM 5683 O O . PHE D 1 185 ? 56.428 42.987 -14.780 1.00 44.17 172 PHE D O 1
ATOM 5691 N N . LYS D 1 186 ? 58.389 43.750 -15.560 1.00 46.52 173 LYS D N 1
ATOM 5692 C CA . LYS D 1 186 ? 59.030 42.455 -15.475 1.00 46.38 173 LYS D CA 1
ATOM 5693 C C . LYS D 1 186 ? 59.226 42.071 -14.029 1.00 43.74 173 LYS D C 1
ATOM 5694 O O . LYS D 1 186 ? 59.202 40.902 -13.705 1.00 52.01 173 LYS D O 1
ATOM 5700 N N . ASN D 1 187 ? 59.446 43.039 -13.150 1.00 48.43 174 ASN D N 1
ATOM 5701 C CA . ASN D 1 187 ? 59.820 42.746 -11.755 1.00 52.27 174 ASN D CA 1
ATOM 5702 C C . ASN D 1 187 ? 58.728 43.042 -10.745 1.00 50.57 174 ASN D C 1
ATOM 5703 O O . ASN D 1 187 ? 58.842 42.641 -9.596 1.00 58.31 174 ASN D O 1
ATOM 5708 N N . ASP D 1 188 ? 57.715 43.800 -11.152 1.00 44.68 175 ASP D N 1
ATOM 5709 C CA . ASP D 1 188 ? 56.699 44.222 -10.242 1.00 42.79 175 ASP D CA 1
ATOM 5710 C C . ASP D 1 188 ? 55.378 43.492 -10.541 1.00 40.70 175 ASP D C 1
ATOM 5711 O O . ASP D 1 188 ? 54.566 43.922 -11.370 1.00 39.20 175 ASP D O 1
ATOM 5716 N N . ASP D 1 189 ? 55.172 42.384 -9.848 1.00 38.43 176 ASP D N 1
ATOM 5717 C CA . ASP D 1 189 ? 53.983 41.582 -10.047 1.00 40.55 176 ASP D CA 1
ATOM 5718 C C . ASP D 1 189 ? 52.695 42.340 -9.657 1.00 40.20 176 ASP D C 1
ATOM 5719 O O . ASP D 1 189 ? 51.636 42.124 -10.245 1.00 37.92 176 ASP D O 1
ATOM 5724 N N . LYS D 1 190 ? 52.775 43.260 -8.712 1.00 41.67 177 LYS D N 1
ATOM 5725 C CA . LYS D 1 190 ? 51.570 44.024 -8.303 1.00 43.59 177 LYS D CA 1
ATOM 5726 C C . LYS D 1 190 ? 51.099 44.885 -9.456 1.00 42.89 177 LYS D C 1
ATOM 5727 O O . LYS D 1 190 ? 49.914 45.001 -9.743 1.00 38.71 177 LYS D O 1
ATOM 5733 N N . LEU D 1 191 ? 52.068 45.488 -10.130 1.00 42.17 178 LEU D N 1
ATOM 5734 C CA . LEU D 1 191 ? 51.784 46.316 -11.273 1.00 38.04 178 LEU D CA 1
ATOM 5735 C C . LEU D 1 191 ? 51.149 45.499 -12.402 1.00 34.48 178 LEU D C 1
ATOM 5736 O O . LEU D 1 191 ? 50.153 45.915 -12.995 1.00 37.07 178 LEU D O 1
ATOM 5741 N N . ARG D 1 192 ? 51.719 44.341 -12.701 1.00 32.53 179 ARG D N 1
ATOM 5742 C CA . ARG D 1 192 ? 51.153 43.488 -13.730 1.00 34.05 179 ARG D CA 1
ATOM 5743 C C . ARG D 1 192 ? 49.726 43.125 -13.405 1.00 33.97 179 ARG D C 1
ATOM 5744 O O . ARG D 1 192 ? 48.836 43.156 -14.242 1.00 37.57 179 ARG D O 1
ATOM 5752 N N . SER D 1 193 ? 49.533 42.840 -12.142 1.00 33.74 180 SER D N 1
ATOM 5753 C CA . SER D 1 193 ? 48.255 42.476 -11.627 1.00 36.82 180 SER D CA 1
ATOM 5754 C C . SER D 1 193 ? 47.211 43.585 -11.773 1.00 33.71 180 SER D C 1
ATOM 5755 O O . SER D 1 193 ? 46.040 43.337 -12.080 1.00 30.90 180 SER D O 1
ATOM 5758 N N . GLU D 1 194 ? 47.636 44.812 -11.535 1.00 32.15 181 GLU D N 1
ATOM 5759 C CA . GLU D 1 194 ? 46.735 45.930 -11.656 1.00 36.18 181 GLU D CA 1
ATOM 5760 C C . GLU D 1 194 ? 46.329 46.138 -13.117 1.00 35.85 181 GLU D C 1
ATOM 5761 O O . GLU D 1 194 ? 45.148 46.376 -13.444 1.00 34.29 181 GLU D O 1
ATOM 5767 N N . VAL D 1 195 ? 47.293 46.012 -14.007 1.00 30.42 182 VAL D N 1
ATOM 5768 C CA . VAL D 1 195 ? 46.984 46.101 -15.415 1.00 28.64 182 VAL D CA 1
ATOM 5769 C C . VAL D 1 195 ? 45.943 45.055 -15.781 1.00 29.40 182 VAL D C 1
ATOM 5770 O O . VAL D 1 195 ? 44.939 45.367 -16.475 1.00 30.95 182 VAL D O 1
ATOM 5774 N N . LEU D 1 196 ? 46.165 43.823 -15.342 1.00 29.67 183 LEU D N 1
ATOM 5775 C CA . LEU D 1 196 ? 45.231 42.766 -15.689 1.00 35.55 183 LEU D CA 1
ATOM 5776 C C . LEU D 1 196 ? 43.825 43.056 -15.151 1.00 34.01 183 LEU D C 1
ATOM 5777 O O . LEU D 1 196 ? 42.839 42.845 -15.846 1.00 35.91 183 LEU D O 1
ATOM 5782 N N . ALA D 1 197 ? 43.734 43.617 -13.968 1.00 30.43 184 ALA D N 1
ATOM 5783 C CA . ALA D 1 197 ? 42.426 43.934 -13.466 1.00 37.07 184 ALA D CA 1
ATOM 5784 C C . ALA D 1 197 ? 41.775 44.966 -14.372 1.00 34.60 184 ALA D C 1
ATOM 5785 O O . ALA D 1 197 ? 40.585 44.874 -14.676 1.00 37.72 184 ALA D O 1
ATOM 5787 N N . LEU D 1 198 ? 42.534 45.982 -14.750 1.00 33.33 185 LEU D N 1
ATOM 5788 C CA . LEU D 1 198 ? 41.963 47.100 -15.512 1.00 40.56 185 LEU D CA 1
ATOM 5789 C C . LEU D 1 198 ? 41.531 46.676 -16.912 1.00 38.37 185 LEU D C 1
ATOM 5790 O O . LEU D 1 198 ? 40.631 47.249 -17.503 1.00 43.57 185 LEU D O 1
ATOM 5795 N N . ILE D 1 199 ? 42.199 45.680 -17.444 1.00 38.60 186 ILE D N 1
ATOM 5796 C CA . ILE D 1 199 ? 41.828 45.116 -18.743 1.00 37.94 186 ILE D CA 1
ATOM 5797 C C . ILE D 1 199 ? 40.544 44.280 -18.709 1.00 39.13 186 ILE D C 1
ATOM 5798 O O . ILE D 1 199 ? 39.852 44.263 -19.709 1.00 38.89 186 ILE D O 1
ATOM 5803 N N . LYS D 1 200 ? 40.199 43.645 -17.576 1.00 46.00 187 LYS D N 1
ATOM 5804 C CA . LYS D 1 200 ? 38.938 42.840 -17.521 1.00 64.15 187 LYS D CA 1
ATOM 5805 C C . LYS D 1 200 ? 37.681 43.673 -17.872 1.00 63.60 187 LYS D C 1
ATOM 5806 O O . LYS D 1 200 ? 37.053 43.440 -18.899 1.00 63.34 187 LYS D O 1
ATOM 5812 N N . HIS D 1 201 ? 37.350 44.635 -17.039 1.00 82.23 188 HIS D N 1
ATOM 5813 C CA . HIS D 1 201 ? 36.113 45.434 -17.155 1.00 103.38 188 HIS D CA 1
ATOM 5814 C C . HIS D 1 201 ? 35.239 45.264 -18.418 1.00 88.13 188 HIS D C 1
ATOM 5815 O O . HIS D 1 201 ? 33.998 45.284 -18.342 1.00 71.61 188 HIS D O 1
ATOM 5822 N N . GLN E 1 16 ? 5.780 59.283 18.984 1.00 108.68 3 GLN E N 1
ATOM 5823 C CA . GLN E 1 16 ? 4.650 59.882 18.206 1.00 102.58 3 GLN E CA 1
ATOM 5824 C C . GLN E 1 16 ? 5.150 61.284 17.765 1.00 106.11 3 GLN E C 1
ATOM 5825 O O . GLN E 1 16 ? 5.389 62.164 18.608 1.00 103.50 3 GLN E O 1
ATOM 5831 N N . ILE E 1 17 ? 5.360 61.487 16.454 1.00 89.96 4 ILE E N 1
ATOM 5832 C CA . ILE E 1 17 ? 5.913 62.767 15.979 1.00 77.07 4 ILE E CA 1
ATOM 5833 C C . ILE E 1 17 ? 4.745 63.656 15.599 1.00 71.76 4 ILE E C 1
ATOM 5834 O O . ILE E 1 17 ? 3.620 63.198 15.370 1.00 78.15 4 ILE E O 1
ATOM 5839 N N . ASP E 1 18 ? 5.017 64.942 15.542 1.00 67.20 5 ASP E N 1
ATOM 5840 C CA . ASP E 1 18 ? 3.971 65.900 15.280 1.00 69.20 5 ASP E CA 1
ATOM 5841 C C . ASP E 1 18 ? 3.764 66.052 13.769 1.00 64.70 5 ASP E C 1
ATOM 5842 O O . ASP E 1 18 ? 4.340 66.930 13.127 1.00 59.20 5 ASP E O 1
ATOM 5847 N N . LYS E 1 19 ? 2.901 65.206 13.223 1.00 59.50 6 LYS E N 1
ATOM 5848 C CA . LYS E 1 19 ? 2.646 65.184 11.789 1.00 61.03 6 LYS E CA 1
ATOM 5849 C C . LYS E 1 19 ? 2.037 66.480 11.266 1.00 58.46 6 LYS E C 1
ATOM 5850 O O . LYS E 1 19 ? 2.372 66.921 10.172 1.00 64.82 6 LYS E O 1
ATOM 5856 N N . GLN E 1 20 ? 1.173 67.103 12.058 1.00 59.34 7 GLN E N 1
ATOM 5857 C CA . GLN E 1 20 ? 0.496 68.330 11.636 1.00 52.35 7 GLN E CA 1
ATOM 5858 C C . GLN E 1 20 ? 1.507 69.433 11.438 1.00 52.97 7 GLN E C 1
ATOM 5859 O O . GLN E 1 20 ? 1.455 70.181 10.458 1.00 52.78 7 GLN E O 1
ATOM 5865 N N . LYS E 1 21 ? 2.467 69.505 12.352 1.00 53.60 8 LYS E N 1
ATOM 5866 C CA . LYS E 1 21 ? 3.540 70.493 12.247 1.00 59.02 8 LYS E CA 1
ATOM 5867 C C . LYS E 1 21 ? 4.340 70.279 10.956 1.00 49.91 8 LYS E C 1
ATOM 5868 O O . LYS E 1 21 ? 4.665 71.242 10.247 1.00 52.43 8 LYS E O 1
ATOM 5874 N N . ILE E 1 22 ? 4.641 69.024 10.650 1.00 43.54 9 ILE E N 1
ATOM 5875 C CA . ILE E 1 22 ? 5.400 68.710 9.453 1.00 47.47 9 ILE E CA 1
ATOM 5876 C C . ILE E 1 22 ? 4.585 69.081 8.224 1.00 46.91 9 ILE E C 1
ATOM 5877 O O . ILE E 1 22 ? 5.102 69.688 7.275 1.00 38.56 9 ILE E O 1
ATOM 5882 N N . ALA E 1 23 ? 3.305 68.737 8.256 1.00 43.20 10 ALA E N 1
ATOM 5883 C CA . ALA E 1 23 ? 2.424 69.045 7.138 1.00 43.87 10 ALA E CA 1
ATOM 5884 C C . ALA E 1 23 ? 2.347 70.541 6.862 1.00 38.49 10 ALA E C 1
ATOM 5885 O O . ALA E 1 23 ? 2.399 70.961 5.714 1.00 41.30 10 ALA E O 1
ATOM 5887 N N . ASP E 1 24 ? 2.293 71.344 7.913 1.00 38.86 11 ASP E N 1
ATOM 5888 C CA . ASP E 1 24 ? 2.301 72.797 7.743 1.00 40.01 11 ASP E CA 1
ATOM 5889 C C . ASP E 1 24 ? 3.587 73.286 7.082 1.00 41.35 11 ASP E C 1
ATOM 5890 O O . ASP E 1 24 ? 3.540 74.134 6.195 1.00 40.80 11 ASP E O 1
ATOM 5895 N N . ALA E 1 25 ? 4.721 72.727 7.493 1.00 39.17 12 ALA E N 1
ATOM 5896 C CA . ALA E 1 25 ? 5.978 73.102 6.901 1.00 41.06 12 ALA E CA 1
ATOM 5897 C C . ALA E 1 25 ? 6.040 72.688 5.432 1.00 43.46 12 ALA E C 1
ATOM 5898 O O . ALA E 1 25 ? 6.561 73.435 4.584 1.00 51.14 12 ALA E O 1
ATOM 5900 N N . VAL E 1 26 ? 5.499 71.524 5.107 1.00 39.87 13 VAL E N 1
ATOM 5901 C CA . VAL E 1 26 ? 5.536 71.074 3.725 1.00 42.63 13 VAL E CA 1
ATOM 5902 C C . VAL E 1 26 ? 4.695 71.988 2.857 1.00 47.04 13 VAL E C 1
ATOM 5903 O O . VAL E 1 26 ? 5.075 72.319 1.736 1.00 48.36 13 VAL E O 1
ATOM 5907 N N . LYS E 1 27 ? 3.546 72.405 3.370 1.00 50.17 14 LYS E N 1
ATOM 5908 C CA . LYS E 1 27 ? 2.689 73.332 2.631 1.00 47.82 14 LYS E CA 1
ATOM 5909 C C . LYS E 1 27 ? 3.397 74.657 2.347 1.00 41.72 14 LYS E C 1
ATOM 5910 O O . LYS E 1 27 ? 3.354 75.161 1.238 1.00 46.26 14 LYS E O 1
ATOM 5916 N N . VAL E 1 28 ? 4.095 75.181 3.341 1.00 37.51 15 VAL E N 1
ATOM 5917 C CA . VAL E 1 28 ? 4.901 76.356 3.150 1.00 39.96 15 VAL E CA 1
ATOM 5918 C C . VAL E 1 28 ? 5.960 76.133 2.039 1.00 42.54 15 VAL E C 1
ATOM 5919 O O . VAL E 1 28 ? 6.173 76.997 1.184 1.00 39.48 15 VAL E O 1
ATOM 5923 N N . ILE E 1 29 ? 6.609 74.970 2.048 1.00 41.42 16 ILE E N 1
ATOM 5924 C CA . ILE E 1 29 ? 7.599 74.654 1.038 1.00 41.96 16 ILE E CA 1
ATOM 5925 C C . ILE E 1 29 ? 6.989 74.657 -0.370 1.00 43.90 16 ILE E C 1
ATOM 5926 O O . ILE E 1 29 ? 7.554 75.236 -1.303 1.00 38.11 16 ILE E O 1
ATOM 5931 N N . LEU E 1 30 ? 5.814 74.052 -0.507 1.00 47.79 17 LEU E N 1
ATOM 5932 C CA . LEU E 1 30 ? 5.122 74.004 -1.799 1.00 43.91 17 LEU E CA 1
ATOM 5933 C C . LEU E 1 30 ? 4.752 75.389 -2.305 1.00 47.29 17 LEU E C 1
ATOM 5934 O O . LEU E 1 30 ? 4.903 75.664 -3.498 1.00 43.19 17 LEU E O 1
ATOM 5939 N N . GLU E 1 31 ? 4.287 76.273 -1.418 1.00 42.63 18 GLU E N 1
ATOM 5940 C CA . GLU E 1 31 ? 4.012 77.644 -1.845 1.00 43.15 18 GLU E CA 1
ATOM 5941 C C . GLU E 1 31 ? 5.310 78.287 -2.277 1.00 41.78 18 GLU E C 1
ATOM 5942 O O . GLU E 1 31 ? 5.385 78.893 -3.338 1.00 40.83 18 GLU E O 1
ATOM 5948 N N . ALA E 1 32 ? 6.342 78.128 -1.468 1.00 40.60 19 ALA E N 1
ATOM 5949 C CA . ALA E 1 32 ? 7.598 78.815 -1.708 1.00 40.94 19 ALA E CA 1
ATOM 5950 C C . ALA E 1 32 ? 8.233 78.446 -3.013 1.00 43.16 19 ALA E C 1
ATOM 5951 O O . ALA E 1 32 ? 8.903 79.271 -3.621 1.00 46.26 19 ALA E O 1
ATOM 5953 N N . VAL E 1 33 ? 8.058 77.202 -3.461 1.00 53.03 20 VAL E N 1
ATOM 5954 C CA . VAL E 1 33 ? 8.673 76.789 -4.746 1.00 53.53 20 VAL E CA 1
ATOM 5955 C C . VAL E 1 33 ? 7.845 77.204 -5.953 1.00 48.77 20 VAL E C 1
ATOM 5956 O O . VAL E 1 33 ? 8.284 77.058 -7.073 1.00 52.82 20 VAL E O 1
ATOM 5960 N N . GLY E 1 34 ? 6.647 77.722 -5.721 1.00 54.30 21 GLY E N 1
ATOM 5961 C CA . GLY E 1 34 ? 5.843 78.272 -6.800 1.00 48.09 21 GLY E CA 1
ATOM 5962 C C . GLY E 1 34 ? 4.775 77.316 -7.256 1.00 45.32 21 GLY E C 1
ATOM 5963 O O . GLY E 1 34 ? 4.273 77.421 -8.377 1.00 48.28 21 GLY E O 1
ATOM 5964 N N . GLU E 1 35 ? 4.400 76.407 -6.379 1.00 41.21 22 GLU E N 1
ATOM 5965 C CA . GLU E 1 35 ? 3.395 75.435 -6.694 1.00 44.18 22 GLU E CA 1
ATOM 5966 C C . GLU E 1 35 ? 2.066 75.887 -6.105 1.00 45.08 22 GLU E C 1
ATOM 5967 O O . GLU E 1 35 ? 2.020 76.842 -5.335 1.00 43.69 22 GLU E O 1
ATOM 5973 N N . ASN E 1 36 ? 0.974 75.299 -6.562 1.00 48.03 23 ASN E N 1
ATOM 5974 C CA . ASN E 1 36 ? -0.354 75.616 -6.018 1.00 48.78 23 ASN E CA 1
ATOM 5975 C C . ASN E 1 36 ? -0.771 74.513 -5.063 1.00 42.75 23 ASN E C 1
ATOM 5976 O O . ASN E 1 36 ? -1.254 73.457 -5.486 1.00 50.36 23 ASN E O 1
ATOM 5981 N N . PRO E 1 37 ? -0.606 74.742 -3.771 1.00 42.43 24 PRO E N 1
ATOM 5982 C CA . PRO E 1 37 ? -0.859 73.698 -2.786 1.00 47.96 24 PRO E CA 1
ATOM 5983 C C . PRO E 1 37 ? -2.300 73.221 -2.711 1.00 55.28 24 PRO E C 1
ATOM 5984 O O . PRO E 1 37 ? -2.559 72.191 -2.096 1.00 56.81 24 PRO E O 1
ATOM 5988 N N . ASP E 1 38 ? -3.222 73.957 -3.318 1.00 56.04 25 ASP E N 1
ATOM 5989 C CA . ASP E 1 38 ? -4.618 73.569 -3.290 1.00 62.89 25 ASP E CA 1
ATOM 5990 C C . ASP E 1 38 ? -5.018 72.724 -4.469 1.00 59.36 25 ASP E C 1
ATOM 5991 O O . ASP E 1 38 ? -6.147 72.254 -4.517 1.00 57.49 25 ASP E O 1
ATOM 5996 N N . ARG E 1 39 ? -4.134 72.538 -5.446 1.00 49.93 26 ARG E N 1
ATOM 5997 C CA . ARG E 1 39 ? -4.515 71.742 -6.607 1.00 48.51 26 ARG E CA 1
ATOM 5998 C C . ARG E 1 39 ? -4.677 70.300 -6.168 1.00 50.65 26 ARG E C 1
ATOM 5999 O O . ARG E 1 39 ? -4.080 69.852 -5.196 1.00 51.29 26 ARG E O 1
ATOM 6007 N N . GLU E 1 40 ? -5.464 69.560 -6.924 1.00 59.07 27 GLU E N 1
ATOM 6008 C CA . GLU E 1 40 ? -5.889 68.233 -6.528 1.00 59.00 27 GLU E CA 1
ATOM 6009 C C . GLU E 1 40 ? -4.734 67.304 -6.161 1.00 56.21 27 GLU E C 1
ATOM 6010 O O . GLU E 1 40 ? -4.826 66.556 -5.191 1.00 58.88 27 GLU E O 1
ATOM 6016 N N . GLY E 1 41 ? -3.661 67.333 -6.955 1.00 53.29 28 GLY E N 1
ATOM 6017 C CA . GLY E 1 41 ? -2.555 66.415 -6.780 1.00 43.00 28 GLY E CA 1
ATOM 6018 C C . GLY E 1 41 ? -1.730 66.706 -5.552 1.00 43.72 28 GLY E C 1
ATOM 6019 O O . GLY E 1 41 ? -0.950 65.859 -5.132 1.00 49.73 28 GLY E O 1
ATOM 6020 N N . LEU E 1 42 ? -1.870 67.906 -4.979 1.00 41.96 29 LEU E N 1
ATOM 6021 C CA . LEU E 1 42 ? -1.070 68.297 -3.828 1.00 40.16 29 LEU E CA 1
ATOM 6022 C C . LEU E 1 42 ? -1.814 68.440 -2.521 1.00 41.62 29 LEU E C 1
ATOM 6023 O O . LEU E 1 42 ? -1.196 68.526 -1.472 1.00 39.29 29 LEU E O 1
ATOM 6028 N N . ILE E 1 43 ? -3.131 68.427 -2.559 1.00 45.25 30 ILE E N 1
ATOM 6029 C CA . ILE E 1 43 ? -3.905 68.644 -1.350 1.00 45.41 30 ILE E CA 1
ATOM 6030 C C . ILE E 1 43 ? -3.466 67.776 -0.193 1.00 40.43 30 ILE E C 1
ATOM 6031 O O . ILE E 1 43 ? -3.301 68.259 0.915 1.00 44.41 30 ILE E O 1
ATOM 6036 N N . ASP E 1 44 ? -3.313 66.481 -0.440 1.00 39.64 31 ASP E N 1
ATOM 6037 C CA . ASP E 1 44 ? -2.948 65.534 0.607 1.00 38.31 31 ASP E CA 1
ATOM 6038 C C . ASP E 1 44 ? -1.448 65.318 0.741 1.00 40.13 31 ASP E C 1
ATOM 6039 O O . ASP E 1 44 ? -1.017 64.514 1.549 1.00 36.63 31 ASP E O 1
ATOM 6044 N N . THR E 1 45 ? -0.655 66.054 -0.026 1.00 39.47 32 THR E N 1
ATOM 6045 C CA . THR E 1 45 ? 0.775 65.798 -0.065 1.00 40.95 32 THR E CA 1
ATOM 6046 C C . THR E 1 45 ? 1.422 66.122 1.277 1.00 39.26 32 THR E C 1
ATOM 6047 O O . THR E 1 45 ? 2.241 65.350 1.784 1.00 38.61 32 THR E O 1
ATOM 6051 N N . PRO E 1 46 ? 1.046 67.241 1.876 1.00 37.14 33 PRO E N 1
ATOM 6052 C CA . PRO E 1 46 ? 1.663 67.548 3.169 1.00 39.98 33 PRO E CA 1
ATOM 6053 C C . PRO E 1 46 ? 1.554 66.423 4.195 1.00 43.94 33 PRO E C 1
ATOM 6054 O O . PRO E 1 46 ? 2.536 66.078 4.839 1.00 45.56 33 PRO E O 1
ATOM 6058 N N . MET E 1 47 ? 0.367 65.863 4.351 1.00 44.50 34 MET E N 1
ATOM 6059 C CA . MET E 1 47 ? 0.160 64.797 5.323 1.00 44.29 34 MET E CA 1
ATOM 6060 C C . MET E 1 47 ? 0.819 63.501 4.862 1.00 41.42 34 MET E C 1
ATOM 6061 O O . MET E 1 47 ? 1.338 62.727 5.668 1.00 37.34 34 MET E O 1
ATOM 6066 N N . ARG E 1 48 ? 0.820 63.258 3.558 1.00 45.61 35 ARG E N 1
ATOM 6067 C CA . ARG E 1 48 ? 1.505 62.085 3.025 1.00 43.23 35 ARG E CA 1
ATOM 6068 C C . ARG E 1 48 ? 2.998 62.160 3.308 1.00 41.78 35 ARG E C 1
ATOM 6069 O O . ARG E 1 48 ? 3.610 61.178 3.708 1.00 40.74 35 ARG E O 1
ATOM 6077 N N . VAL E 1 49 ? 3.567 63.333 3.140 1.00 37.49 36 VAL E N 1
ATOM 6078 C CA . VAL E 1 49 ? 4.974 63.496 3.430 1.00 41.65 36 VAL E CA 1
ATOM 6079 C C . VAL E 1 49 ? 5.202 63.288 4.920 1.00 41.07 36 VAL E C 1
ATOM 6080 O O . VAL E 1 49 ? 6.200 62.687 5.322 1.00 40.49 36 VAL E O 1
ATOM 6084 N N . ALA E 1 50 ? 4.299 63.795 5.739 1.00 38.97 37 ALA E N 1
ATOM 6085 C CA . ALA E 1 50 ? 4.460 63.623 7.176 1.00 43.20 37 ALA E CA 1
ATOM 6086 C C . ALA E 1 50 ? 4.463 62.142 7.540 1.00 41.16 37 ALA E C 1
ATOM 6087 O O . ALA E 1 50 ? 5.312 61.694 8.300 1.00 44.30 37 ALA E O 1
ATOM 6089 N N . ARG E 1 51 ? 3.522 61.393 6.996 1.00 48.74 38 ARG E N 1
ATOM 6090 C CA . ARG E 1 51 ? 3.416 59.966 7.307 1.00 49.49 38 ARG E CA 1
ATOM 6091 C C . ARG E 1 51 ? 4.624 59.214 6.780 1.00 43.47 38 ARG E C 1
ATOM 6092 O O . ARG E 1 51 ? 5.119 58.275 7.389 1.00 46.50 38 ARG E O 1
ATOM 6100 N N . MET E 1 52 ? 5.098 59.630 5.636 1.00 42.25 39 MET E N 1
ATOM 6101 C CA . MET E 1 52 ? 6.307 59.035 5.099 1.00 46.46 39 MET E CA 1
ATOM 6102 C C . MET E 1 52 ? 7.498 59.278 6.022 1.00 41.23 39 MET E C 1
ATOM 6103 O O . MET E 1 52 ? 8.244 58.350 6.307 1.00 39.44 39 MET E O 1
ATOM 6108 N N . TYR E 1 53 ? 7.676 60.513 6.488 1.00 40.43 40 TYR E N 1
ATOM 6109 C CA . TYR E 1 53 ? 8.781 60.800 7.382 1.00 42.07 40 TYR E CA 1
ATOM 6110 C C . TYR E 1 53 ? 8.672 59.998 8.668 1.00 48.27 40 TYR E C 1
ATOM 6111 O O . TYR E 1 53 ? 9.665 59.489 9.186 1.00 46.09 40 TYR E O 1
ATOM 6120 N N . GLU E 1 54 ? 7.453 59.832 9.157 1.00 46.09 41 GLU E N 1
ATOM 6121 C CA . GLU E 1 54 ? 7.258 59.021 10.333 1.00 51.70 41 GLU E CA 1
ATOM 6122 C C . GLU E 1 54 ? 7.790 57.613 10.124 1.00 52.23 41 GLU E C 1
ATOM 6123 O O . GLU E 1 54 ? 8.411 57.013 11.007 1.00 61.74 41 GLU E O 1
ATOM 6129 N N . GLU E 1 55 ? 7.577 57.087 8.932 1.00 58.54 42 GLU E N 1
ATOM 6130 C CA . GLU E 1 55 ? 8.018 55.749 8.636 1.00 59.81 42 GLU E CA 1
ATOM 6131 C C . GLU E 1 55 ? 9.526 55.663 8.378 1.00 48.81 42 GLU E C 1
ATOM 6132 O O . GLU E 1 55 ? 10.199 54.837 8.956 1.00 45.69 42 GLU E O 1
ATOM 6138 N N . VAL E 1 56 ? 10.042 56.492 7.486 1.00 46.28 43 VAL E N 1
ATOM 6139 C CA . VAL E 1 56 ? 11.452 56.371 7.079 1.00 45.16 43 VAL E CA 1
ATOM 6140 C C . VAL E 1 56 ? 12.411 56.869 8.127 1.00 46.57 43 VAL E C 1
ATOM 6141 O O . VAL E 1 56 ? 13.601 56.579 8.045 1.00 47.40 43 VAL E O 1
ATOM 6145 N N . PHE E 1 57 ? 11.916 57.644 9.085 1.00 50.25 44 PHE E N 1
ATOM 6146 C CA . PHE E 1 57 ? 12.773 58.090 10.167 1.00 47.66 44 PHE E CA 1
ATOM 6147 C C . PHE E 1 57 ? 12.416 57.436 11.478 1.00 45.33 44 PHE E C 1
ATOM 6148 O O . PHE E 1 57 ? 12.889 57.845 12.508 1.00 49.97 44 PHE E O 1
ATOM 6156 N N . ALA E 1 58 ? 11.700 56.328 11.431 1.00 52.55 45 ALA E N 1
ATOM 6157 C CA . ALA E 1 58 ? 11.336 55.609 12.660 1.00 53.26 45 ALA E CA 1
ATOM 6158 C C . ALA E 1 58 ? 12.558 55.149 13.490 1.00 47.00 45 ALA E C 1
ATOM 6159 O O . ALA E 1 58 ? 12.465 55.013 14.702 1.00 48.36 45 ALA E O 1
ATOM 6161 N N . GLY E 1 59 ? 13.695 54.915 12.829 1.00 48.86 46 GLY E N 1
ATOM 6162 C CA . GLY E 1 59 ? 14.938 54.466 13.484 1.00 50.10 46 GLY E CA 1
ATOM 6163 C C . GLY E 1 59 ? 15.478 55.445 14.523 1.00 53.90 46 GLY E C 1
ATOM 6164 O O . GLY E 1 59 ? 16.208 55.050 15.420 1.00 57.49 46 GLY E O 1
ATOM 6165 N N . LEU E 1 60 ? 15.080 56.711 14.424 1.00 61.04 47 LEU E N 1
ATOM 6166 C CA . LEU E 1 60 ? 15.393 57.711 15.448 1.00 61.63 47 LEU E CA 1
ATOM 6167 C C . LEU E 1 60 ? 14.874 57.328 16.816 1.00 62.89 47 LEU E C 1
ATOM 6168 O O . LEU E 1 60 ? 15.354 57.838 17.803 1.00 63.68 47 LEU E O 1
ATOM 6173 N N . LYS E 1 61 ? 13.862 56.464 16.874 1.00 75.92 48 LYS E N 1
ATOM 6174 C CA . LYS E 1 61 ? 13.243 56.052 18.156 1.00 77.40 48 LYS E CA 1
ATOM 6175 C C . LYS E 1 61 ? 13.607 54.663 18.601 1.00 82.53 48 LYS E C 1
ATOM 6176 O O . LYS E 1 61 ? 13.070 54.174 19.562 1.00 80.21 48 LYS E O 1
ATOM 6182 N N . LYS E 1 62 ? 14.515 54.018 17.892 1.00 90.47 49 LYS E N 1
ATOM 6183 C CA . LYS E 1 62 ? 14.841 52.642 18.202 1.00 90.63 49 LYS E CA 1
ATOM 6184 C C . LYS E 1 62 ? 16.322 52.447 18.408 1.00 97.35 49 LYS E C 1
ATOM 6185 O O . LYS E 1 62 ? 17.128 53.119 17.774 1.00 74.02 49 LYS E O 1
ATOM 6187 N N . ASP E 1 63 ? 16.669 51.527 19.301 1.00 84.33 50 ASP E N 1
ATOM 6188 C CA . ASP E 1 63 ? 18.036 51.046 19.397 1.00 77.95 50 ASP E CA 1
ATOM 6189 C C . ASP E 1 63 ? 18.187 49.859 18.419 1.00 68.96 50 ASP E C 1
ATOM 6190 O O . ASP E 1 63 ? 17.573 48.813 18.612 1.00 61.22 50 ASP E O 1
ATOM 6195 N N . PRO E 1 64 ? 19.007 50.022 17.365 1.00 59.47 51 PRO E N 1
ATOM 6196 C CA . PRO E 1 64 ? 19.161 48.955 16.369 1.00 59.69 51 PRO E CA 1
ATOM 6197 C C . PRO E 1 64 ? 19.913 47.715 16.878 1.00 61.36 51 PRO E C 1
ATOM 6198 O O . PRO E 1 64 ? 19.799 46.640 16.276 1.00 73.64 51 PRO E O 1
ATOM 6202 N N . SER E 1 65 ? 20.647 47.851 17.976 1.00 61.15 52 SER E N 1
ATOM 6203 C CA . SER E 1 65 ? 21.381 46.718 18.558 1.00 61.05 52 SER E CA 1
ATOM 6204 C C . SER E 1 65 ? 20.501 45.664 19.280 1.00 63.24 52 SER E C 1
ATOM 6205 O O . SER E 1 65 ? 20.947 44.523 19.491 1.00 63.92 52 SER E O 1
ATOM 6208 N N . VAL E 1 66 ? 19.239 45.997 19.583 1.00 66.01 53 VAL E N 1
ATOM 6209 C CA . VAL E 1 66 ? 18.369 45.069 20.315 1.00 71.23 53 VAL E CA 1
ATOM 6210 C C . VAL E 1 66 ? 18.045 43.802 19.537 1.00 87.10 53 VAL E C 1
ATOM 6211 O O . VAL E 1 66 ? 17.795 42.754 20.132 1.00 82.85 53 VAL E O 1
ATOM 6215 N N . HIS E 1 67 ? 18.089 43.875 18.207 1.00 105.32 54 HIS E N 1
ATOM 6216 C CA . HIS E 1 67 ? 17.729 42.735 17.375 1.00 96.06 54 HIS E CA 1
ATOM 6217 C C . HIS E 1 67 ? 18.765 41.607 17.523 1.00 102.21 54 HIS E C 1
ATOM 6218 O O . HIS E 1 67 ? 18.443 40.450 17.258 1.00 133.86 54 HIS E O 1
ATOM 6220 N N . PHE E 1 68 ? 19.987 41.883 17.982 1.00 79.44 55 PHE E N 1
ATOM 6221 C CA . PHE E 1 68 ? 20.960 40.800 17.960 1.00 79.54 55 PHE E CA 1
ATOM 6222 C C . PHE E 1 68 ? 20.713 39.713 18.909 1.00 89.75 55 PHE E C 1
ATOM 6223 O O . PHE E 1 68 ? 21.318 39.684 19.951 1.00 139.81 55 PHE E O 1
ATOM 6231 N N . ASP E 1 69 ? 19.847 38.796 18.481 1.00 89.28 56 ASP E N 1
ATOM 6232 C CA . ASP E 1 69 ? 19.683 37.515 19.110 1.00 99.06 56 ASP E CA 1
ATOM 6233 C C . ASP E 1 69 ? 20.676 36.672 18.306 1.00 95.63 56 ASP E C 1
ATOM 6234 O O . ASP E 1 69 ? 20.422 36.330 17.169 1.00 93.32 56 ASP E O 1
ATOM 6236 N N . THR E 1 70 ? 21.842 36.370 18.861 1.00 93.76 57 THR E N 1
ATOM 6237 C CA . THR E 1 70 ? 22.777 35.549 18.125 1.00 79.99 57 THR E CA 1
ATOM 6238 C C . THR E 1 70 ? 22.250 34.131 18.276 1.00 73.77 57 THR E C 1
ATOM 6239 O O . THR E 1 70 ? 21.427 33.851 19.147 1.00 82.87 57 THR E O 1
ATOM 6243 N N . ILE E 1 71 ? 22.704 33.265 17.393 1.00 65.74 58 ILE E N 1
ATOM 6244 C CA . ILE E 1 71 ? 22.519 31.848 17.522 1.00 64.47 58 ILE E CA 1
ATOM 6245 C C . ILE E 1 71 ? 23.875 31.244 17.810 1.00 60.88 58 ILE E C 1
ATOM 6246 O O . ILE E 1 71 ? 24.877 31.705 17.292 1.00 53.03 58 ILE E O 1
ATOM 6251 N N . PHE E 1 72 ? 23.885 30.189 18.607 1.00 58.97 59 PHE E N 1
ATOM 6252 C CA . PHE E 1 72 ? 25.085 29.386 18.871 1.00 58.42 59 PHE E CA 1
ATOM 6253 C C . PHE E 1 72 ? 25.074 28.109 18.026 1.00 60.56 59 PHE E C 1
ATOM 6254 O O . PHE E 1 72 ? 24.168 27.277 18.121 1.00 66.70 59 PHE E O 1
ATOM 6262 N N . GLU E 1 73 ? 26.022 28.007 17.108 1.00 61.04 60 GLU E N 1
ATOM 6263 C CA . GLU E 1 73 ? 26.307 26.765 16.433 1.00 56.08 60 GLU E CA 1
ATOM 6264 C C . GLU E 1 73 ? 27.629 26.251 16.914 1.00 55.23 60 GLU E C 1
ATOM 6265 O O . GLU E 1 73 ? 28.687 26.774 16.555 1.00 52.43 60 GLU E O 1
ATOM 6271 N N . GLU E 1 74 ? 27.577 25.215 17.739 1.00 56.95 61 GLU E N 1
ATOM 6272 C CA . GLU E 1 74 ? 28.764 24.399 17.986 1.00 61.92 61 GLU E CA 1
ATOM 6273 C C . GLU E 1 74 ? 29.912 25.391 18.179 1.00 58.33 61 GLU E C 1
ATOM 6274 O O . GLU E 1 74 ? 29.716 26.407 18.834 1.00 58.04 61 GLU E O 1
ATOM 6280 N N . GLN E 1 75 ? 31.061 25.173 17.534 1.00 66.39 62 GLN E N 1
ATOM 6281 C CA . GLN E 1 75 ? 32.245 26.008 17.670 1.00 62.70 62 GLN E CA 1
ATOM 6282 C C . GLN E 1 75 ? 32.526 26.736 16.321 1.00 64.73 62 GLN E C 1
ATOM 6283 O O . GLN E 1 75 ? 33.672 26.990 15.944 1.00 59.69 62 GLN E O 1
ATOM 6289 N N . HIS E 1 76 ? 31.488 27.060 15.551 1.00 55.17 63 HIS E N 1
ATOM 6290 C CA . HIS E 1 76 ? 31.752 27.376 14.117 1.00 54.49 63 HIS E CA 1
ATOM 6291 C C . HIS E 1 76 ? 32.629 28.611 14.042 1.00 53.54 63 HIS E C 1
ATOM 6292 O O . HIS E 1 76 ? 32.298 29.583 14.636 1.00 49.13 63 HIS E O 1
ATOM 6299 N N . GLU E 1 77 ? 33.752 28.564 13.314 1.00 60.00 64 GLU E N 1
ATOM 6300 C CA . GLU E 1 77 ? 34.733 29.673 13.317 1.00 56.17 64 GLU E CA 1
ATOM 6301 C C . GLU E 1 77 ? 35.093 30.238 11.963 1.00 65.79 64 GLU E C 1
ATOM 6302 O O . GLU E 1 77 ? 36.013 31.028 11.853 1.00 52.08 64 GLU E O 1
ATOM 6308 N N . GLU E 1 78 ? 34.375 29.822 10.926 1.00 67.98 65 GLU E N 1
ATOM 6309 C CA . GLU E 1 78 ? 34.757 30.187 9.576 1.00 52.11 65 GLU E CA 1
ATOM 6310 C C . GLU E 1 78 ? 33.874 31.235 8.959 1.00 49.30 65 GLU E C 1
ATOM 6311 O O . GLU E 1 78 ? 32.772 31.516 9.433 1.00 56.79 65 GLU E O 1
ATOM 6317 N N . LEU E 1 79 ? 34.372 31.797 7.871 1.00 43.80 66 LEU E N 1
ATOM 6318 C CA . LEU E 1 79 ? 33.782 32.972 7.260 1.00 43.29 66 LEU E CA 1
ATOM 6319 C C . LEU E 1 79 ? 32.315 32.818 6.864 1.00 35.08 66 LEU E C 1
ATOM 6320 O O . LEU E 1 79 ? 31.934 31.842 6.244 1.00 32.85 66 LEU E O 1
ATOM 6325 N N . VAL E 1 80 ? 31.518 33.817 7.236 1.00 31.80 67 VAL E N 1
ATOM 6326 C CA . VAL E 1 80 ? 30.124 33.928 6.805 1.00 30.77 67 VAL E CA 1
ATOM 6327 C C . VAL E 1 80 ? 29.915 35.270 6.134 1.00 27.83 67 VAL E C 1
ATOM 6328 O O . VAL E 1 80 ? 30.338 36.281 6.662 1.00 29.26 67 VAL E O 1
ATOM 6332 N N . LEU E 1 81 ? 29.337 35.265 4.948 1.00 27.11 68 LEU E N 1
ATOM 6333 C CA . LEU E 1 81 ? 29.125 36.483 4.194 1.00 26.98 68 LEU E CA 1
ATOM 6334 C C . LEU E 1 81 ? 27.697 36.517 3.738 1.00 28.17 68 LEU E C 1
ATOM 6335 O O . LEU E 1 81 ? 27.200 35.563 3.153 1.00 34.28 68 LEU E O 1
ATOM 6340 N N . VAL E 1 82 ? 27.029 37.608 4.041 1.00 29.09 69 VAL E N 1
ATOM 6341 C CA . VAL E 1 82 ? 25.725 37.813 3.557 1.00 28.76 69 VAL E CA 1
ATOM 6342 C C . VAL E 1 82 ? 25.838 38.974 2.628 1.00 25.95 69 VAL E C 1
ATOM 6343 O O . VAL E 1 82 ? 26.144 40.069 3.063 1.00 25.45 69 VAL E O 1
ATOM 6347 N N . LYS E 1 83 ? 25.523 38.752 1.364 1.00 26.55 70 LYS E N 1
ATOM 6348 C CA . LYS E 1 83 ? 25.697 39.771 0.377 1.00 28.90 70 LYS E CA 1
ATOM 6349 C C . LYS E 1 83 ? 24.412 40.169 -0.335 1.00 31.07 70 LYS E C 1
ATOM 6350 O O . LYS E 1 83 ? 23.428 39.441 -0.324 1.00 34.74 70 LYS E O 1
ATOM 6356 N N . ASP E 1 84 ? 24.426 41.367 -0.913 1.00 31.29 71 ASP E N 1
ATOM 6357 C CA . ASP E 1 84 ? 23.305 41.939 -1.647 1.00 36.13 71 ASP E CA 1
ATOM 6358 C C . ASP E 1 84 ? 22.062 42.095 -0.764 1.00 32.33 71 ASP E C 1
ATOM 6359 O O . ASP E 1 84 ? 20.998 41.679 -1.135 1.00 32.00 71 ASP E O 1
ATOM 6364 N N . ILE E 1 85 ? 22.265 42.626 0.431 1.00 31.40 72 ILE E N 1
ATOM 6365 C CA . ILE E 1 85 ? 21.184 43.019 1.285 1.00 30.73 72 ILE E CA 1
ATOM 6366 C C . ILE E 1 85 ? 20.706 44.407 0.848 1.00 34.64 72 ILE E C 1
ATOM 6367 O O . ILE E 1 85 ? 21.416 45.390 1.028 1.00 27.93 72 ILE E O 1
ATOM 6372 N N . ARG E 1 86 ? 19.487 44.492 0.315 1.00 38.56 73 ARG E N 1
ATOM 6373 C CA . ARG E 1 86 ? 18.957 45.766 -0.139 1.00 34.54 73 ARG E CA 1
ATOM 6374 C C . ARG E 1 86 ? 18.726 46.675 1.032 1.00 33.13 73 ARG E C 1
ATOM 6375 O O . ARG E 1 86 ? 18.367 46.209 2.103 1.00 27.01 73 ARG E O 1
ATOM 6383 N N . PHE E 1 87 ? 19.041 47.967 0.858 1.00 30.07 74 PHE E N 1
ATOM 6384 C CA . PHE E 1 87 ? 18.740 48.949 1.860 1.00 27.84 74 PHE E CA 1
ATOM 6385 C C . PHE E 1 87 ? 18.430 50.263 1.197 1.00 29.27 74 PHE E C 1
ATOM 6386 O O . PHE E 1 87 ? 18.766 50.481 0.035 1.00 31.39 74 PHE E O 1
ATOM 6394 N N . SER E 1 88 ? 17.799 51.151 1.945 1.00 28.86 75 SER E N 1
ATOM 6395 C CA . SER E 1 88 ? 17.610 52.519 1.500 1.00 32.15 75 SER E CA 1
ATOM 6396 C C . SER E 1 88 ? 17.635 53.422 2.717 1.00 33.45 75 SER E C 1
ATOM 6397 O O . SER E 1 88 ? 17.434 52.991 3.836 1.00 33.77 75 SER E O 1
ATOM 6400 N N . SER E 1 89 ? 17.910 54.693 2.498 1.00 34.08 76 SER E N 1
ATOM 6401 C CA . SER E 1 89 ? 17.995 55.635 3.600 1.00 31.16 76 SER E CA 1
ATOM 6402 C C . SER E 1 89 ? 17.745 57.017 2.997 1.00 32.56 76 SER E C 1
ATOM 6403 O O . SER E 1 89 ? 17.437 57.097 1.820 1.00 35.02 76 SER E O 1
ATOM 6406 N N . MET E 1 90 ? 17.891 58.079 3.775 1.00 33.42 77 MET E N 1
ATOM 6407 C CA . MET E 1 90 ? 17.750 59.434 3.275 1.00 35.93 77 MET E CA 1
ATOM 6408 C C . MET E 1 90 ? 19.027 60.185 3.576 1.00 34.05 77 MET E C 1
ATOM 6409 O O . MET E 1 90 ? 19.477 60.113 4.712 1.00 36.77 77 MET E O 1
ATOM 6414 N N . CYS E 1 91 ? 19.631 60.866 2.597 1.00 34.86 78 CYS E N 1
ATOM 6415 C CA . CYS E 1 91 ? 20.873 61.594 2.894 1.00 43.09 78 CYS E CA 1
ATOM 6416 C C . CYS E 1 91 ? 20.459 62.636 3.905 1.00 44.43 78 CYS E C 1
ATOM 6417 O O . CYS E 1 91 ? 19.406 63.249 3.794 1.00 40.17 78 CYS E O 1
ATOM 6420 N N . GLU E 1 92 ? 21.285 62.839 4.908 1.00 37.65 79 GLU E N 1
ATOM 6421 C CA . GLU E 1 92 ? 21.030 63.902 5.847 1.00 38.68 79 GLU E CA 1
ATOM 6422 C C . GLU E 1 92 ? 21.271 65.288 5.234 1.00 40.30 79 GLU E C 1
ATOM 6423 O O . GLU E 1 92 ? 20.788 66.299 5.755 1.00 37.73 79 GLU E O 1
ATOM 6429 N N . HIS E 1 93 ? 22.063 65.366 4.172 1.00 38.17 80 HIS E N 1
ATOM 6430 C CA . HIS E 1 93 ? 22.352 66.662 3.572 1.00 45.48 80 HIS E CA 1
ATOM 6431 C C . HIS E 1 93 ? 21.174 67.254 2.821 1.00 41.21 80 HIS E C 1
ATOM 6432 O O . HIS E 1 93 ? 21.007 68.468 2.835 1.00 42.70 80 HIS E O 1
ATOM 6439 N N . HIS E 1 94 ? 20.399 66.402 2.150 1.00 37.40 81 HIS E N 1
ATOM 6440 C CA . HIS E 1 94 ? 19.331 66.843 1.252 1.00 39.47 81 HIS E CA 1
ATOM 6441 C C . HIS E 1 94 ? 17.998 66.190 1.500 1.00 35.63 81 HIS E C 1
ATOM 6442 O O . HIS E 1 94 ? 17.030 66.550 0.861 1.00 31.40 81 HIS E O 1
ATOM 6449 N N . LEU E 1 95 ? 17.958 65.232 2.407 1.00 35.59 82 LEU E N 1
ATOM 6450 C CA . LEU E 1 95 ? 16.749 64.473 2.699 1.00 36.82 82 LEU E CA 1
ATOM 6451 C C . LEU E 1 95 ? 16.158 63.836 1.466 1.00 36.69 82 LEU E C 1
ATOM 6452 O O . LEU E 1 95 ? 14.953 63.830 1.267 1.00 41.01 82 LEU E O 1
ATOM 6457 N N . VAL E 1 96 ? 17.021 63.292 0.630 1.00 42.36 83 VAL E N 1
ATOM 6458 C CA . VAL E 1 96 ? 16.556 62.547 -0.500 1.00 38.70 83 VAL E CA 1
ATOM 6459 C C . VAL E 1 96 ? 17.138 61.132 -0.424 1.00 40.82 83 VAL E C 1
ATOM 6460 O O . VAL E 1 96 ? 18.242 60.918 0.105 1.00 40.61 83 VAL E O 1
ATOM 6464 N N . PRO E 1 97 ? 16.381 60.144 -0.909 1.00 39.57 84 PRO E N 1
ATOM 6465 C CA . PRO E 1 97 ? 16.814 58.766 -0.763 1.00 37.31 84 PRO E CA 1
ATOM 6466 C C . PRO E 1 97 ? 18.156 58.443 -1.429 1.00 35.16 84 PRO E C 1
ATOM 6467 O O . PRO E 1 97 ? 18.505 59.005 -2.471 1.00 33.35 84 PRO E O 1
ATOM 6471 N N . PHE E 1 98 ? 18.903 57.570 -0.774 1.00 34.75 85 PHE E N 1
ATOM 6472 C CA . PHE E 1 98 ? 19.934 56.786 -1.437 1.00 40.49 85 PHE E CA 1
ATOM 6473 C C . PHE E 1 98 ? 19.675 55.314 -1.116 1.00 37.64 85 PHE E C 1
ATOM 6474 O O . PHE E 1 98 ? 19.047 54.996 -0.108 1.00 36.14 85 PHE E O 1
ATOM 6482 N N . PHE E 1 99 ? 20.104 54.432 -2.010 1.00 33.68 86 PHE E N 1
ATOM 6483 C CA . PHE E 1 99 ? 19.722 53.032 -1.914 1.00 36.16 86 PHE E CA 1
ATOM 6484 C C . PHE E 1 99 ? 20.752 52.156 -2.631 1.00 34.94 86 PHE E C 1
ATOM 6485 O O . PHE E 1 99 ? 21.411 52.611 -3.571 1.00 32.35 86 PHE E O 1
ATOM 6493 N N . GLY E 1 100 ? 20.835 50.897 -2.218 1.00 28.38 87 GLY E N 1
ATOM 6494 C CA . GLY E 1 100 ? 21.660 49.954 -2.881 1.00 26.53 87 GLY E CA 1
ATOM 6495 C C . GLY E 1 100 ? 21.734 48.696 -2.081 1.00 30.40 87 GLY E C 1
ATOM 6496 O O . GLY E 1 100 ? 20.733 48.222 -1.570 1.00 30.08 87 GLY E O 1
ATOM 6497 N N . VAL E 1 101 ? 22.949 48.184 -1.896 1.00 30.09 88 VAL E N 1
ATOM 6498 C CA . VAL E 1 101 ? 23.124 46.936 -1.189 1.00 28.26 88 VAL E CA 1
ATOM 6499 C C . VAL E 1 101 ? 24.170 47.083 -0.125 1.00 28.09 88 VAL E C 1
ATOM 6500 O O . VAL E 1 101 ? 25.102 47.876 -0.259 1.00 35.21 88 VAL E O 1
ATOM 6504 N N . ALA E 1 102 ? 24.041 46.242 0.887 1.00 29.54 89 ALA E N 1
ATOM 6505 C CA . ALA E 1 102 ? 25.062 46.045 1.886 1.00 28.90 89 ALA E CA 1
ATOM 6506 C C . ALA E 1 102 ? 25.557 44.612 1.802 1.00 29.41 89 ALA E C 1
ATOM 6507 O O . ALA E 1 102 ? 24.782 43.688 1.549 1.00 28.23 89 ALA E O 1
ATOM 6509 N N . HIS E 1 103 ? 26.856 44.443 2.053 1.00 27.43 90 HIS E N 1
ATOM 6510 C CA . HIS E 1 103 ? 27.466 43.146 2.199 1.00 25.99 90 HIS E CA 1
ATOM 6511 C C . HIS E 1 103 ? 28.103 43.065 3.559 1.00 26.28 90 HIS E C 1
ATOM 6512 O O . HIS E 1 103 ? 28.860 43.951 3.936 1.00 28.48 90 HIS E O 1
ATOM 6519 N N . VAL E 1 104 ? 27.802 42.014 4.314 1.00 27.26 91 VAL E N 1
ATOM 6520 C CA . VAL E 1 104 ? 28.306 41.875 5.665 1.00 29.20 91 VAL E CA 1
ATOM 6521 C C . VAL E 1 104 ? 28.994 40.533 5.838 1.00 32.78 91 VAL E C 1
ATOM 6522 O O . VAL E 1 104 ? 28.382 39.492 5.603 1.00 37.19 91 VAL E O 1
ATOM 6526 N N . ALA E 1 105 ? 30.262 40.576 6.239 1.00 28.98 92 ALA E N 1
ATOM 6527 C CA . ALA E 1 105 ? 31.068 39.384 6.393 1.00 30.52 92 ALA E CA 1
ATOM 6528 C C . ALA E 1 105 ? 31.654 39.356 7.791 1.00 30.87 92 ALA E C 1
ATOM 6529 O O . ALA E 1 105 ? 32.004 40.407 8.360 1.00 27.26 92 ALA E O 1
ATOM 6531 N N . TYR E 1 106 ? 31.692 38.184 8.389 1.00 26.86 93 TYR E N 1
ATOM 6532 C CA . TYR E 1 106 ? 32.303 38.118 9.674 1.00 30.18 93 TYR E CA 1
ATOM 6533 C C . TYR E 1 106 ? 32.919 36.775 9.922 1.00 31.92 93 TYR E C 1
ATOM 6534 O O . TYR E 1 106 ? 32.573 35.787 9.273 1.00 30.18 93 TYR E O 1
ATOM 6543 N N . LEU E 1 107 ? 33.824 36.760 10.895 1.00 34.44 94 LEU E N 1
ATOM 6544 C CA . LEU E 1 107 ? 34.440 35.549 11.378 1.00 37.23 94 LEU E CA 1
ATOM 6545 C C . LEU E 1 107 ? 33.888 35.270 12.759 1.00 36.36 94 LEU E C 1
ATOM 6546 O O . LEU E 1 107 ? 34.317 35.880 13.738 1.00 31.45 94 LEU E O 1
ATOM 6551 N N . PRO E 1 108 ? 32.944 34.337 12.858 1.00 38.45 95 PRO E N 1
ATOM 6552 C CA . PRO E 1 108 ? 32.394 34.018 14.156 1.00 40.21 95 PRO E CA 1
ATOM 6553 C C . PRO E 1 108 ? 33.466 33.585 15.136 1.00 41.70 95 PRO E C 1
ATOM 6554 O O . PRO E 1 108 ? 34.517 33.081 14.765 1.00 46.11 95 PRO E O 1
ATOM 6558 N N . GLN E 1 109 ? 33.193 33.820 16.401 1.00 46.81 96 GLN E N 1
ATOM 6559 C CA . GLN E 1 109 ? 34.072 33.390 17.464 1.00 44.12 96 GLN E CA 1
ATOM 6560 C C . GLN E 1 109 ? 33.219 32.533 18.355 1.00 43.08 96 GLN E C 1
ATOM 6561 O O . GLN E 1 109 ? 32.106 32.940 18.725 1.00 37.63 96 GLN E O 1
ATOM 6567 N N . ASN E 1 110 ? 33.733 31.357 18.702 1.00 45.88 97 ASN E N 1
ATOM 6568 C CA . ASN E 1 110 ? 33.080 30.462 19.668 1.00 53.41 97 ASN E CA 1
ATOM 6569 C C . ASN E 1 110 ? 31.675 30.081 19.254 1.00 51.08 97 ASN E C 1
ATOM 6570 O O . ASN E 1 110 ? 30.796 29.950 20.082 1.00 48.13 97 ASN E O 1
ATOM 6575 N N . GLY E 1 111 ? 31.479 29.954 17.946 1.00 56.10 98 GLY E N 1
ATOM 6576 C CA . GLY E 1 111 ? 30.199 29.574 17.364 1.00 52.60 98 GLY E CA 1
ATOM 6577 C C . GLY E 1 111 ? 29.057 30.560 17.444 1.00 49.28 98 GLY E C 1
ATOM 6578 O O . GLY E 1 111 ? 27.916 30.189 17.234 1.00 51.11 98 GLY E O 1
ATOM 6579 N N . ARG E 1 112 ? 29.348 31.808 17.779 1.00 47.72 99 ARG E N 1
ATOM 6580 C CA . ARG E 1 112 ? 28.305 32.806 17.853 1.00 46.72 99 ARG E CA 1
ATOM 6581 C C . ARG E 1 112 ? 27.983 33.262 16.456 1.00 42.98 99 ARG E C 1
ATOM 6582 O O . ARG E 1 112 ? 28.746 34.018 15.867 1.00 48.32 99 ARG E O 1
ATOM 6590 N N . VAL E 1 113 ? 26.828 32.848 15.953 1.00 52.05 100 VAL E N 1
ATOM 6591 C CA . VAL E 1 113 ? 26.398 33.217 14.603 1.00 53.00 100 VAL E CA 1
ATOM 6592 C C . VAL E 1 113 ? 25.127 34.055 14.621 1.00 52.72 100 VAL E C 1
ATOM 6593 O O . VAL E 1 113 ? 24.208 33.821 15.421 1.00 62.91 100 VAL E O 1
ATOM 6597 N N . ALA E 1 114 ? 25.054 34.990 13.689 1.00 45.08 101 ALA E N 1
ATOM 6598 C CA . ALA E 1 114 ? 23.923 35.882 13.572 1.00 45.77 101 ALA E CA 1
ATOM 6599 C C . ALA E 1 114 ? 22.819 35.288 12.717 1.00 48.06 101 ALA E C 1
ATOM 6600 O O . ALA E 1 114 ? 23.081 34.748 11.667 1.00 45.39 101 ALA E O 1
ATOM 6602 N N . GLY E 1 115 ? 21.573 35.387 13.165 1.00 53.09 102 GLY E N 1
ATOM 6603 C CA . GLY E 1 115 ? 20.446 35.065 12.299 1.00 55.94 102 GLY E CA 1
ATOM 6604 C C . GLY E 1 115 ? 20.447 36.041 11.143 1.00 55.38 102 GLY E C 1
ATOM 6605 O O . GLY E 1 115 ? 20.717 37.231 11.304 1.00 56.33 102 GLY E O 1
ATOM 6606 N N . LEU E 1 116 ? 20.182 35.529 9.957 1.00 57.63 103 LEU E N 1
ATOM 6607 C CA . LEU E 1 116 ? 20.286 36.342 8.766 1.00 57.31 103 LEU E CA 1
ATOM 6608 C C . LEU E 1 116 ? 19.254 37.458 8.776 1.00 53.02 103 LEU E C 1
ATOM 6609 O O . LEU E 1 116 ? 19.562 38.602 8.448 1.00 56.40 103 LEU E O 1
ATOM 6614 N N . SER E 1 117 ? 18.048 37.149 9.190 1.00 45.44 104 SER E N 1
ATOM 6615 C CA . SER E 1 117 ? 17.043 38.172 9.227 1.00 52.64 104 SER E CA 1
ATOM 6616 C C . SER E 1 117 ? 17.374 39.233 10.287 1.00 57.59 104 SER E C 1
ATOM 6617 O O . SER E 1 117 ? 16.990 40.396 10.149 1.00 62.68 104 SER E O 1
ATOM 6620 N N . LYS E 1 118 ? 18.071 38.843 11.347 1.00 59.36 105 LYS E N 1
ATOM 6621 C CA . LYS E 1 118 ? 18.451 39.803 12.361 1.00 57.03 105 LYS E CA 1
ATOM 6622 C C . LYS E 1 118 ? 19.456 40.791 11.785 1.00 56.14 105 LYS E C 1
ATOM 6623 O O . LYS E 1 118 ? 19.421 41.996 12.080 1.00 52.67 105 LYS E O 1
ATOM 6629 N N . LEU E 1 119 ? 20.378 40.275 10.995 1.00 46.43 106 LEU E N 1
ATOM 6630 C CA . LEU E 1 119 ? 21.360 41.116 10.359 1.00 49.30 106 LEU E CA 1
ATOM 6631 C C . LEU E 1 119 ? 20.671 42.174 9.500 1.00 52.12 106 LEU E C 1
ATOM 6632 O O . LEU E 1 119 ? 20.988 43.364 9.570 1.00 54.04 106 LEU E O 1
ATOM 6637 N N . ALA E 1 120 ? 19.714 41.729 8.695 1.00 47.26 107 ALA E N 1
ATOM 6638 C CA . ALA E 1 120 ? 18.987 42.610 7.803 1.00 40.18 107 ALA E CA 1
ATOM 6639 C C . ALA E 1 120 ? 18.211 43.673 8.564 1.00 43.37 107 ALA E C 1
ATOM 6640 O O . ALA E 1 120 ? 18.179 44.834 8.161 1.00 44.98 107 ALA E O 1
ATOM 6642 N N . ARG E 1 121 ? 17.633 43.292 9.702 1.00 43.40 108 ARG E N 1
ATOM 6643 C CA . ARG E 1 121 ? 16.945 44.249 10.550 1.00 43.43 108 ARG E CA 1
ATOM 6644 C C . ARG E 1 121 ? 17.863 45.336 11.089 1.00 41.61 108 ARG E C 1
ATOM 6645 O O . ARG E 1 121 ? 17.448 46.493 11.235 1.00 43.79 108 ARG E O 1
ATOM 6653 N N . VAL E 1 122 ? 19.091 44.972 11.420 1.00 38.29 109 VAL E N 1
ATOM 6654 C CA . VAL E 1 122 ? 20.041 45.948 11.933 1.00 44.16 109 VAL E CA 1
ATOM 6655 C C . VAL E 1 122 ? 20.337 46.955 10.843 1.00 43.00 109 VAL E C 1
ATOM 6656 O O . VAL E 1 122 ? 20.355 48.154 11.088 1.00 40.91 109 VAL E O 1
ATOM 6660 N N . VAL E 1 123 ? 20.586 46.459 9.643 1.00 41.51 110 VAL E N 1
ATOM 6661 C CA . VAL E 1 123 ? 20.840 47.340 8.532 1.00 39.98 110 VAL E CA 1
ATOM 6662 C C . VAL E 1 123 ? 19.641 48.281 8.350 1.00 34.98 110 VAL E C 1
ATOM 6663 O O . VAL E 1 123 ? 19.810 49.484 8.248 1.00 34.38 110 VAL E O 1
ATOM 6667 N N . ASP E 1 124 ? 18.439 47.737 8.332 1.00 36.51 111 ASP E N 1
ATOM 6668 C CA . ASP E 1 124 ? 17.227 48.583 8.181 1.00 41.04 111 ASP E CA 1
ATOM 6669 C C . ASP E 1 124 ? 17.050 49.613 9.263 1.00 35.21 111 ASP E C 1
ATOM 6670 O O . ASP E 1 124 ? 16.801 50.784 8.991 1.00 33.77 111 ASP E O 1
ATOM 6675 N N . ASP E 1 125 ? 17.242 49.191 10.504 1.00 36.27 112 ASP E N 1
ATOM 6676 C CA . ASP E 1 125 ? 17.055 50.111 11.626 1.00 42.74 112 ASP E CA 1
ATOM 6677 C C . ASP E 1 125 ? 18.073 51.234 11.639 1.00 39.84 112 ASP E C 1
ATOM 6678 O O . ASP E 1 125 ? 17.714 52.384 11.899 1.00 40.08 112 ASP E O 1
ATOM 6683 N N . VAL E 1 126 ? 19.336 50.907 11.355 1.00 36.92 113 VAL E N 1
ATOM 6684 C CA . VAL E 1 126 ? 20.370 51.919 11.305 1.00 33.59 113 VAL E CA 1
ATOM 6685 C C . VAL E 1 126 ? 20.063 52.887 10.165 1.00 32.17 113 VAL E C 1
ATOM 6686 O O . VAL E 1 126 ? 20.295 54.095 10.276 1.00 31.19 113 VAL E O 1
ATOM 6690 N N . SER E 1 127 ? 19.549 52.332 9.075 1.00 31.31 114 SER E N 1
ATOM 6691 C CA . SER E 1 127 ? 19.187 53.080 7.881 1.00 33.79 114 SER E CA 1
ATOM 6692 C C . SER E 1 127 ? 17.979 54.009 8.003 1.00 35.73 114 SER E C 1
ATOM 6693 O O . SER E 1 127 ? 17.946 55.012 7.290 1.00 35.02 114 SER E O 1
ATOM 6696 N N . ARG E 1 128 ? 17.017 53.693 8.879 1.00 35.70 115 ARG E N 1
ATOM 6697 C CA . ARG E 1 128 ? 15.763 54.454 8.986 1.00 38.93 115 ARG E CA 1
ATOM 6698 C C . ARG E 1 128 ? 15.929 55.746 9.807 1.00 43.18 115 ARG E C 1
ATOM 6699 O O . ARG E 1 128 ? 15.294 55.955 10.841 1.00 45.44 115 ARG E O 1
ATOM 6707 N N . ARG E 1 129 ? 16.805 56.619 9.321 1.00 46.23 116 ARG E N 1
ATOM 6708 C CA . ARG E 1 129 ? 17.019 57.931 9.906 1.00 44.94 116 ARG E CA 1
ATOM 6709 C C . ARG E 1 129 ? 17.875 58.694 8.923 1.00 40.96 116 ARG E C 1
ATOM 6710 O O . ARG E 1 129 ? 18.494 58.080 8.070 1.00 45.20 116 ARG E O 1
ATOM 6718 N N . PRO E 1 130 ? 17.925 60.026 9.033 1.00 35.24 117 PRO E N 1
ATOM 6719 C CA . PRO E 1 130 ? 18.806 60.743 8.133 1.00 37.45 117 PRO E CA 1
ATOM 6720 C C . PRO E 1 130 ? 20.209 60.242 8.320 1.00 34.75 117 PRO E C 1
ATOM 6721 O O . PRO E 1 130 ? 20.686 60.215 9.442 1.00 34.36 117 PRO E O 1
ATOM 6725 N N . GLN E 1 131 ? 20.896 59.918 7.227 1.00 34.01 118 GLN E N 1
ATOM 6726 C CA . GLN E 1 131 ? 22.203 59.290 7.335 1.00 34.80 118 GLN E CA 1
ATOM 6727 C C . GLN E 1 131 ? 23.273 59.779 6.382 1.00 33.76 118 GLN E C 1
ATOM 6728 O O . GLN E 1 131 ? 22.993 60.511 5.437 1.00 34.99 118 GLN E O 1
ATOM 6734 N N . LEU E 1 132 ? 24.503 59.409 6.718 1.00 31.20 119 LEU E N 1
ATOM 6735 C CA . LEU E 1 132 ? 25.588 59.302 5.799 1.00 39.19 119 LEU E CA 1
ATOM 6736 C C . LEU E 1 132 ? 25.823 57.828 5.575 1.00 34.55 119 LEU E C 1
ATOM 6737 O O . LEU E 1 132 ? 25.759 57.039 6.504 1.00 42.01 119 LEU E O 1
ATOM 6742 N N . GLN E 1 133 ? 26.128 57.466 4.348 1.00 31.51 120 GLN E N 1
ATOM 6743 C CA . GLN E 1 133 ? 26.414 56.101 4.030 1.00 36.79 120 GLN E CA 1
ATOM 6744 C C . GLN E 1 133 ? 27.585 55.593 4.909 1.00 35.53 120 GLN E C 1
ATOM 6745 O O . GLN E 1 133 ? 27.570 54.460 5.387 1.00 30.33 120 GLN E O 1
ATOM 6751 N N . GLU E 1 134 ? 28.581 56.432 5.072 1.00 32.59 121 GLU E N 1
ATOM 6752 C CA . GLU E 1 134 ? 29.751 56.105 5.871 1.00 35.16 121 GLU E CA 1
ATOM 6753 C C . GLU E 1 134 ? 29.322 55.719 7.301 1.00 37.60 121 GLU E C 1
ATOM 6754 O O . GLU E 1 134 ? 29.827 54.749 7.848 1.00 40.33 121 GLU E O 1
ATOM 6760 N N . ARG E 1 135 ? 28.375 56.443 7.884 1.00 33.67 122 ARG E N 1
ATOM 6761 C CA . ARG E 1 135 ? 27.974 56.179 9.261 1.00 31.67 122 ARG E CA 1
ATOM 6762 C C . ARG E 1 135 ? 27.155 54.923 9.379 1.00 31.45 122 ARG E C 1
ATOM 6763 O O . ARG E 1 135 ? 27.266 54.182 10.347 1.00 35.41 122 ARG E O 1
ATOM 6771 N N . ILE E 1 136 ? 26.331 54.640 8.381 1.00 36.06 123 ILE E N 1
ATOM 6772 C CA . ILE E 1 136 ? 25.588 53.373 8.382 1.00 30.73 123 ILE E CA 1
ATOM 6773 C C . ILE E 1 136 ? 26.575 52.230 8.376 1.00 33.74 123 ILE E C 1
ATOM 6774 O O . ILE E 1 136 ? 26.437 51.257 9.121 1.00 29.72 123 ILE E O 1
ATOM 6779 N N . THR E 1 137 ? 27.609 52.376 7.542 1.00 35.79 124 THR E N 1
ATOM 6780 C CA . THR E 1 137 ? 28.591 51.334 7.354 1.00 31.52 124 THR E CA 1
ATOM 6781 C C . THR E 1 137 ? 29.318 51.032 8.680 1.00 34.86 124 THR E C 1
ATOM 6782 O O . THR E 1 137 ? 29.303 49.897 9.157 1.00 32.11 124 THR E O 1
ATOM 6786 N N . THR E 1 138 ? 29.883 52.051 9.304 1.00 33.36 125 THR E N 1
ATOM 6787 C CA . THR E 1 138 ? 30.576 51.832 10.540 1.00 35.55 125 THR E CA 1
ATOM 6788 C C . THR E 1 138 ? 29.631 51.388 11.653 1.00 33.89 125 THR E C 1
ATOM 6789 O O . THR E 1 138 ? 30.020 50.544 12.461 1.00 31.81 125 THR E O 1
ATOM 6793 N N . THR E 1 139 ? 28.415 51.935 11.710 1.00 29.70 126 THR E N 1
ATOM 6794 C CA . THR E 1 139 ? 27.522 51.618 12.825 1.00 29.89 126 THR E CA 1
ATOM 6795 C C . THR E 1 139 ? 27.134 50.148 12.810 1.00 27.63 126 THR E C 1
ATOM 6796 O O . THR E 1 139 ? 27.117 49.470 13.829 1.00 27.33 126 THR E O 1
ATOM 6800 N N . VAL E 1 140 ? 26.842 49.651 11.638 1.00 29.58 127 VAL E N 1
ATOM 6801 C CA . VAL E 1 140 ? 26.544 48.242 11.467 1.00 32.66 127 VAL E CA 1
ATOM 6802 C C . VAL E 1 140 ? 27.749 47.402 11.904 1.00 33.63 127 VAL E C 1
ATOM 6803 O O . VAL E 1 140 ? 27.595 46.394 12.564 1.00 33.76 127 VAL E O 1
ATOM 6807 N N . ALA E 1 141 ? 28.945 47.806 11.505 1.00 33.05 128 ALA E N 1
ATOM 6808 C CA . ALA E 1 141 ? 30.129 47.064 11.871 1.00 34.25 128 ALA E CA 1
ATOM 6809 C C . ALA E 1 141 ? 30.292 47.066 13.388 1.00 33.11 128 ALA E C 1
ATOM 6810 O O . ALA E 1 141 ? 30.636 46.046 13.972 1.00 36.10 128 ALA E O 1
ATOM 6812 N N . GLU E 1 142 ? 30.079 48.219 14.024 1.00 32.67 129 GLU E N 1
ATOM 6813 C CA . GLU E 1 142 ? 30.288 48.344 15.478 1.00 38.97 129 GLU E CA 1
ATOM 6814 C C . GLU E 1 142 ? 29.285 47.441 16.199 1.00 36.35 129 GLU E C 1
ATOM 6815 O O . GLU E 1 142 ? 29.619 46.784 17.160 1.00 33.01 129 GLU E O 1
ATOM 6821 N N . ILE E 1 143 ? 28.031 47.497 15.762 1.00 34.36 130 ILE E N 1
ATOM 6822 C CA . ILE E 1 143 ? 26.991 46.755 16.419 1.00 34.53 130 ILE E CA 1
ATOM 6823 C C . ILE E 1 143 ? 27.333 45.278 16.363 1.00 35.76 130 ILE E C 1
ATOM 6824 O O . ILE E 1 143 ? 27.157 44.545 17.333 1.00 37.50 130 ILE E O 1
ATOM 6829 N N . MET E 1 144 ? 27.843 44.843 15.240 1.00 33.32 131 MET E N 1
ATOM 6830 C CA . MET E 1 144 ? 28.249 43.452 15.127 1.00 38.56 131 MET E CA 1
ATOM 6831 C C . MET E 1 144 ? 29.450 43.043 15.950 1.00 37.18 131 MET E C 1
ATOM 6832 O O . MET E 1 144 ? 29.394 42.026 16.617 1.00 44.75 131 MET E O 1
ATOM 6837 N N . MET E 1 145 ? 30.458 43.893 16.039 1.00 33.16 132 MET E N 1
ATOM 6838 C CA . MET E 1 145 ? 31.502 43.651 17.005 1.00 34.59 132 MET E CA 1
ATOM 6839 C C . MET E 1 145 ? 30.935 43.573 18.451 1.00 39.20 132 MET E C 1
ATOM 6840 O O . MET E 1 145 ? 31.338 42.703 19.230 1.00 45.98 132 MET E O 1
ATOM 6845 N N . GLU E 1 146 ? 30.049 44.488 18.825 1.00 41.01 133 GLU E N 1
ATOM 6846 C CA . GLU E 1 146 ? 29.554 44.558 20.205 1.00 48.43 133 GLU E CA 1
ATOM 6847 C C . GLU E 1 146 ? 28.730 43.323 20.531 1.00 43.19 133 GLU E C 1
ATOM 6848 O O . GLU E 1 146 ? 28.910 42.700 21.577 1.00 46.56 133 GLU E O 1
ATOM 6854 N N . LYS E 1 147 ? 27.816 42.991 19.638 1.00 38.80 134 LYS E N 1
ATOM 6855 C CA . LYS E 1 147 ? 26.780 42.006 19.931 1.00 49.03 134 LYS E CA 1
ATOM 6856 C C . LYS E 1 147 ? 27.141 40.582 19.570 1.00 43.90 134 LYS E C 1
ATOM 6857 O O . LYS E 1 147 ? 26.665 39.669 20.208 1.00 58.76 134 LYS E O 1
ATOM 6863 N N . LEU E 1 148 ? 27.983 40.405 18.589 1.00 41.50 135 LEU E N 1
ATOM 6864 C CA . LEU E 1 148 ? 28.420 39.075 18.175 1.00 42.43 135 LEU E CA 1
ATOM 6865 C C . LEU E 1 148 ? 29.771 38.696 18.699 1.00 39.60 135 LEU E C 1
ATOM 6866 O O . LEU E 1 148 ? 30.080 37.524 18.764 1.00 37.65 135 LEU E O 1
ATOM 6871 N N . LYS E 1 149 ? 30.573 39.687 19.043 1.00 41.36 136 LYS E N 1
ATOM 6872 C CA . LYS E 1 149 ? 31.954 39.458 19.452 1.00 48.31 136 LYS E CA 1
ATOM 6873 C C . LYS E 1 149 ? 32.702 38.490 18.576 1.00 40.61 136 LYS E C 1
ATOM 6874 O O . LYS E 1 149 ? 33.234 37.506 19.058 1.00 39.27 136 LYS E O 1
ATOM 6880 N N . PRO E 1 150 ? 32.747 38.774 17.278 1.00 33.89 137 PRO E N 1
ATOM 6881 C CA . PRO E 1 150 ? 33.352 37.868 16.350 1.00 36.73 137 PRO E CA 1
ATOM 6882 C C . PRO E 1 150 ? 34.832 38.180 16.291 1.00 38.42 137 PRO E C 1
ATOM 6883 O O . PRO E 1 150 ? 35.257 39.161 16.879 1.00 40.28 137 PRO E O 1
ATOM 6887 N N . LEU E 1 151 ? 35.589 37.361 15.585 1.00 38.70 138 LEU E N 1
ATOM 6888 C CA . LEU E 1 151 ? 37.002 37.632 15.391 1.00 41.94 138 LEU E CA 1
ATOM 6889 C C . LEU E 1 151 ? 37.180 38.864 14.509 1.00 44.95 138 LEU E C 1
ATOM 6890 O O . LEU E 1 151 ? 38.168 39.551 14.612 1.00 41.52 138 LEU E O 1
ATOM 6895 N N . GLY E 1 152 ? 36.207 39.154 13.658 1.00 43.77 139 GLY E N 1
ATOM 6896 C CA . GLY E 1 152 ? 36.277 40.339 12.835 1.00 37.48 139 GLY E CA 1
ATOM 6897 C C . GLY E 1 152 ? 35.046 40.503 11.988 1.00 33.71 139 GLY E C 1
ATOM 6898 O O . GLY E 1 152 ? 34.211 39.611 11.887 1.00 31.67 139 GLY E O 1
ATOM 6899 N N . VAL E 1 153 ? 34.875 41.706 11.490 1.00 32.60 140 VAL E N 1
ATOM 6900 C CA . VAL E 1 153 ? 33.760 42.002 10.662 1.00 35.12 140 VAL E CA 1
ATOM 6901 C C . VAL E 1 153 ? 34.234 42.865 9.519 1.00 34.60 140 VAL E C 1
ATOM 6902 O O . VAL E 1 153 ? 35.130 43.670 9.662 1.00 35.10 140 VAL E O 1
ATOM 6906 N N . MET E 1 154 ? 33.593 42.698 8.374 1.00 38.62 141 MET E N 1
ATOM 6907 C CA . MET E 1 154 ? 33.796 43.583 7.248 1.00 36.33 141 MET E CA 1
ATOM 6908 C C . MET E 1 154 ? 32.424 43.929 6.703 1.00 30.86 141 MET E C 1
ATOM 6909 O O . MET E 1 154 ? 31.624 43.052 6.389 1.00 37.38 141 MET E O 1
ATOM 6914 N N . VAL E 1 155 ? 32.167 45.222 6.571 1.00 28.49 142 VAL E N 1
ATOM 6915 C CA . VAL E 1 155 ? 30.931 45.710 5.987 1.00 29.91 142 VAL E CA 1
ATOM 6916 C C . VAL E 1 155 ? 31.247 46.575 4.777 1.00 27.78 142 VAL E C 1
ATOM 6917 O O . VAL E 1 155 ? 32.056 47.483 4.856 1.00 26.92 142 VAL E O 1
ATOM 6921 N N . ILE E 1 156 ? 30.577 46.281 3.668 1.00 27.41 143 ILE E N 1
ATOM 6922 C CA . ILE E 1 156 ? 30.664 47.085 2.474 1.00 27.22 143 ILE E CA 1
ATOM 6923 C C . ILE E 1 156 ? 29.291 47.492 2.023 1.00 25.48 143 ILE E C 1
ATOM 6924 O O . ILE E 1 156 ? 28.362 46.681 2.035 1.00 28.24 143 ILE E O 1
ATOM 6929 N N . MET E 1 157 ? 29.152 48.764 1.667 1.00 26.61 144 MET E N 1
ATOM 6930 C CA . MET E 1 157 ? 27.894 49.243 1.137 1.00 32.99 144 MET E CA 1
ATOM 6931 C C . MET E 1 157 ? 28.130 49.906 -0.179 1.00 29.63 144 MET E C 1
ATOM 6932 O O . MET E 1 157 ? 29.126 50.592 -0.372 1.00 27.83 144 MET E O 1
ATOM 6937 N N . GLU E 1 158 ? 27.170 49.703 -1.071 1.00 32.76 145 GLU E N 1
ATOM 6938 C CA . GLU E 1 158 ? 27.225 50.243 -2.415 1.00 33.21 145 GLU E CA 1
ATOM 6939 C C . GLU E 1 158 ? 25.892 50.891 -2.679 1.00 31.70 145 GLU E C 1
ATOM 6940 O O . GLU E 1 158 ? 24.844 50.258 -2.508 1.00 31.64 145 GLU E O 1
ATOM 6946 N N . ALA E 1 159 ? 25.897 52.166 -3.038 1.00 30.63 146 ALA E N 1
ATOM 6947 C CA . ALA E 1 159 ? 24.622 52.847 -3.220 1.00 35.74 146 ALA E CA 1
ATOM 6948 C C . ALA E 1 159 ? 24.657 53.919 -4.273 1.00 36.69 146 ALA E C 1
ATOM 6949 O O . ALA E 1 159 ? 25.714 54.469 -4.597 1.00 29.51 146 ALA E O 1
ATOM 6951 N N . GLU E 1 160 ? 23.459 54.239 -4.765 1.00 39.74 147 GLU E N 1
ATOM 6952 C CA . GLU E 1 160 ? 23.274 55.371 -5.644 1.00 45.36 147 GLU E CA 1
ATOM 6953 C C . GLU E 1 160 ? 22.547 56.446 -4.865 1.00 38.44 147 GLU E C 1
ATOM 6954 O O . GLU E 1 160 ? 21.631 56.173 -4.101 1.00 34.40 147 GLU E O 1
ATOM 6960 N N . HIS E 1 161 ? 23.020 57.674 -5.017 1.00 42.81 148 HIS E N 1
ATOM 6961 C CA . HIS E 1 161 ? 22.457 58.810 -4.302 1.00 46.02 148 HIS E CA 1
ATOM 6962 C C . HIS E 1 161 ? 21.663 59.667 -5.261 1.00 49.89 148 HIS E C 1
ATOM 6963 O O . HIS E 1 161 ? 22.211 60.151 -6.254 1.00 55.02 148 HIS E O 1
ATOM 6970 N N . MET E 1 162 ? 20.394 59.886 -4.941 1.00 47.34 149 MET E N 1
ATOM 6971 C CA . MET E 1 162 ? 19.604 60.857 -5.676 1.00 51.43 149 MET E CA 1
ATOM 6972 C C . MET E 1 162 ? 20.072 62.301 -5.385 1.00 52.09 149 MET E C 1
ATOM 6973 O O . MET E 1 162 ? 19.992 63.107 -6.289 1.00 50.71 149 MET E O 1
ATOM 6978 N N . CYS E 1 163 ? 20.575 62.586 -4.152 1.00 70.62 150 CYS E N 1
ATOM 6979 C CA . CYS E 1 163 ? 21.383 63.811 -3.776 1.00 66.48 150 CYS E CA 1
ATOM 6980 C C . CYS E 1 163 ? 22.082 64.236 -5.153 1.00 85.31 150 CYS E C 1
ATOM 6981 O O . CYS E 1 163 ? 22.111 65.407 -5.543 1.00 92.87 150 CYS E O 1
ATOM 6984 N N . MET E 1 164 ? 22.562 63.247 -5.919 1.00 76.54 151 MET E N 1
ATOM 6985 C CA . MET E 1 164 ? 23.393 63.441 -7.129 1.00 75.02 151 MET E CA 1
ATOM 6986 C C . MET E 1 164 ? 22.800 63.215 -8.522 1.00 72.84 151 MET E C 1
ATOM 6987 O O . MET E 1 164 ? 23.362 63.675 -9.522 1.00 77.78 151 MET E O 1
ATOM 6992 N N . THR E 1 165 ? 21.710 62.470 -8.604 1.00 69.24 152 THR E N 1
ATOM 6993 C CA . THR E 1 165 ? 21.125 62.094 -9.885 1.00 68.53 152 THR E CA 1
ATOM 6994 C C . THR E 1 165 ? 20.129 63.149 -10.385 1.00 69.04 152 THR E C 1
ATOM 6995 O O . THR E 1 165 ? 20.001 63.377 -11.579 1.00 74.92 152 THR E O 1
ATOM 6999 N N . ILE E 1 166 ? 19.448 63.803 -9.459 1.00 74.97 153 ILE E N 1
ATOM 7000 C CA . ILE E 1 166 ? 18.340 64.702 -9.779 1.00 73.26 153 ILE E CA 1
ATOM 7001 C C . ILE E 1 166 ? 18.745 66.155 -9.742 1.00 72.31 153 ILE E C 1
ATOM 7002 O O . ILE E 1 166 ? 17.958 67.023 -10.088 1.00 71.35 153 ILE E O 1
ATOM 7007 N N . ARG E 1 167 ? 19.924 66.434 -9.219 1.00 88.12 154 ARG E N 1
ATOM 7008 C CA . ARG E 1 167 ? 20.300 67.816 -8.957 1.00 101.44 154 ARG E CA 1
ATOM 7009 C C . ARG E 1 167 ? 21.148 68.351 -10.083 1.00 100.73 154 ARG E C 1
ATOM 7010 O O . ARG E 1 167 ? 21.381 67.661 -11.059 1.00 94.03 154 ARG E O 1
ATOM 7018 N N . GLY E 1 168 ? 21.586 69.594 -9.935 1.00 114.78 155 GLY E N 1
ATOM 7019 C CA . GLY E 1 168 ? 22.325 70.300 -10.986 1.00 118.62 155 GLY E CA 1
ATOM 7020 C C . GLY E 1 168 ? 23.534 69.547 -11.462 1.00 110.14 155 GLY E C 1
ATOM 7021 O O . GLY E 1 168 ? 23.814 69.475 -12.653 1.00 83.34 155 GLY E O 1
ATOM 7022 N N . VAL E 1 169 ? 24.252 68.979 -10.508 1.00 116.27 156 VAL E N 1
ATOM 7023 C CA . VAL E 1 169 ? 25.406 68.175 -10.823 1.00 100.34 156 VAL E CA 1
ATOM 7024 C C . VAL E 1 169 ? 25.052 67.062 -11.826 1.00 95.47 156 VAL E C 1
ATOM 7025 O O . VAL E 1 169 ? 25.839 66.745 -12.713 1.00 75.74 156 VAL E O 1
ATOM 7029 N N . ASN E 1 170 ? 23.873 66.461 -11.661 1.00 105.46 157 ASN E N 1
ATOM 7030 C CA . ASN E 1 170 ? 23.323 65.507 -12.628 1.00 114.92 157 ASN E CA 1
ATOM 7031 C C . ASN E 1 170 ? 24.277 64.385 -13.108 1.00 105.87 157 ASN E C 1
ATOM 7032 O O . ASN E 1 170 ? 24.663 64.358 -14.263 1.00 89.50 157 ASN E O 1
ATOM 7037 N N . LYS E 1 171 ? 24.610 63.443 -12.227 1.00 98.37 158 LYS E N 1
ATOM 7038 C CA . LYS E 1 171 ? 25.484 62.320 -12.569 1.00 78.47 158 LYS E CA 1
ATOM 7039 C C . LYS E 1 171 ? 24.794 60.994 -12.228 1.00 80.97 158 LYS E C 1
ATOM 7040 O O . LYS E 1 171 ? 25.064 60.371 -11.178 1.00 89.40 158 LYS E O 1
ATOM 7046 N N . PRO E 1 172 ? 23.880 60.557 -13.101 1.00 92.03 159 PRO E N 1
ATOM 7047 C CA . PRO E 1 172 ? 23.200 59.294 -12.833 1.00 84.62 159 PRO E CA 1
ATOM 7048 C C . PRO E 1 172 ? 24.186 58.156 -13.060 1.00 62.53 159 PRO E C 1
ATOM 7049 O O . PRO E 1 172 ? 25.053 58.263 -13.928 1.00 62.49 159 PRO E O 1
ATOM 7053 N N . GLY E 1 173 ? 24.074 57.094 -12.273 1.00 47.92 160 GLY E N 1
ATOM 7054 C CA . GLY E 1 173 ? 24.953 55.934 -12.444 1.00 47.30 160 GLY E CA 1
ATOM 7055 C C . GLY E 1 173 ? 26.169 55.928 -11.543 1.00 44.02 160 GLY E C 1
ATOM 7056 O O . GLY E 1 173 ? 26.862 54.928 -11.439 1.00 43.82 160 GLY E O 1
ATOM 7057 N N . THR E 1 174 ? 26.390 57.031 -10.849 1.00 43.86 161 THR E N 1
ATOM 7058 C CA . THR E 1 174 ? 27.447 57.117 -9.882 1.00 43.52 161 THR E CA 1
ATOM 7059 C C . THR E 1 174 ? 27.078 56.292 -8.660 1.00 38.82 161 THR E C 1
ATOM 7060 O O . THR E 1 174 ? 25.995 56.420 -8.103 1.00 47.10 161 THR E O 1
ATOM 7064 N N . LYS E 1 175 ? 28.016 55.469 -8.242 1.00 38.73 162 LYS E N 1
ATOM 7065 C CA . LYS E 1 175 ? 27.856 54.608 -7.105 1.00 37.85 162 LYS E CA 1
ATOM 7066 C C . LYS E 1 175 ? 28.857 55.030 -6.040 1.00 39.82 162 LYS E C 1
ATOM 7067 O O . LYS E 1 175 ? 30.010 55.308 -6.338 1.00 35.49 162 LYS E O 1
ATOM 7073 N N . THR E 1 176 ? 28.415 55.079 -4.796 1.00 35.77 163 THR E N 1
ATOM 7074 C CA . THR E 1 176 ? 29.315 55.306 -3.706 1.00 38.52 163 THR E CA 1
ATOM 7075 C C . THR E 1 176 ? 29.512 54.008 -2.961 1.00 36.24 163 THR E C 1
ATOM 7076 O O . THR E 1 176 ? 28.562 53.292 -2.674 1.00 32.84 163 THR E O 1
ATOM 7080 N N . ILE E 1 177 ? 30.759 53.719 -2.639 1.00 37.51 164 ILE E N 1
ATOM 7081 C CA . ILE E 1 177 ? 31.101 52.486 -1.953 1.00 35.58 164 ILE E CA 1
ATOM 7082 C C . ILE E 1 177 ? 31.886 52.795 -0.688 1.00 31.71 164 ILE E C 1
ATOM 7083 O O . ILE E 1 177 ? 32.895 53.485 -0.731 1.00 31.13 164 ILE E O 1
ATOM 7088 N N . THR E 1 178 ? 31.383 52.303 0.431 1.00 28.76 165 THR E N 1
ATOM 7089 C CA . THR E 1 178 ? 31.970 52.537 1.722 1.00 27.72 165 THR E CA 1
ATOM 7090 C C . THR E 1 178 ? 32.283 51.219 2.347 1.00 28.56 165 THR E C 1
ATOM 7091 O O . THR E 1 178 ? 31.712 50.187 1.975 1.00 38.18 165 THR E O 1
ATOM 7095 N N . SER E 1 179 ? 33.227 51.218 3.272 1.00 29.21 166 SER E N 1
ATOM 7096 C CA . SER E 1 179 ? 33.586 50.007 3.959 1.00 31.48 166 SER E CA 1
ATOM 7097 C C . SER E 1 179 ? 34.009 50.270 5.369 1.00 29.99 166 SER E C 1
ATOM 7098 O O . SER E 1 179 ? 34.512 51.333 5.690 1.00 40.15 166 SER E O 1
ATOM 7101 N N . ALA E 1 180 ? 33.892 49.232 6.186 1.00 31.13 167 ALA E N 1
ATOM 7102 C CA . ALA E 1 180 ? 34.361 49.263 7.565 1.00 33.40 167 ALA E CA 1
ATOM 7103 C C . ALA E 1 180 ? 34.899 47.895 7.879 1.00 30.38 167 ALA E C 1
ATOM 7104 O O . ALA E 1 180 ? 34.246 46.908 7.626 1.00 28.00 167 ALA E O 1
ATOM 7106 N N . VAL E 1 181 ? 36.119 47.855 8.396 1.00 34.92 168 VAL E N 1
ATOM 7107 C CA . VAL E 1 181 ? 36.718 46.608 8.816 1.00 34.20 168 VAL E CA 1
ATOM 7108 C C . VAL E 1 181 ? 37.078 46.663 10.290 1.00 36.03 168 VAL E C 1
ATOM 7109 O O . VAL E 1 181 ? 37.530 47.694 10.786 1.00 37.33 168 VAL E O 1
ATOM 7113 N N . ARG E 1 182 ? 36.802 45.580 11.007 1.00 35.50 169 ARG E N 1
ATOM 7114 C CA . ARG E 1 182 ? 37.162 45.499 12.412 1.00 33.21 169 ARG E CA 1
ATOM 7115 C C . ARG E 1 182 ? 37.757 44.145 12.680 1.00 33.33 169 ARG E C 1
ATOM 7116 O O . ARG E 1 182 ? 37.495 43.186 11.956 1.00 32.56 169 ARG E O 1
ATOM 7124 N N . GLY E 1 183 ? 38.545 44.080 13.745 1.00 36.09 170 GLY E N 1
ATOM 7125 C CA . GLY E 1 183 ? 39.116 42.839 14.209 1.00 32.55 170 GLY E CA 1
ATOM 7126 C C . GLY E 1 183 ? 40.056 42.283 13.158 1.00 38.46 170 GLY E C 1
ATOM 7127 O O . GLY E 1 183 ? 40.902 42.994 12.608 1.00 46.01 170 GLY E O 1
ATOM 7128 N N . ALA E 1 184 ? 39.917 41.001 12.878 1.00 35.83 171 ALA E N 1
ATOM 7129 C CA . ALA E 1 184 ? 40.848 40.317 12.016 1.00 35.48 171 ALA E CA 1
ATOM 7130 C C . ALA E 1 184 ? 40.882 40.896 10.614 1.00 39.75 171 ALA E C 1
ATOM 7131 O O . ALA E 1 184 ? 41.904 40.777 9.929 1.00 42.37 171 ALA E O 1
ATOM 7133 N N . PHE E 1 185 ? 39.772 41.466 10.155 1.00 35.10 172 PHE E N 1
ATOM 7134 C CA . PHE E 1 185 ? 39.720 41.995 8.793 1.00 39.28 172 PHE E CA 1
ATOM 7135 C C . PHE E 1 185 ? 40.575 43.237 8.648 1.00 35.95 172 PHE E C 1
ATOM 7136 O O . PHE E 1 185 ? 41.044 43.561 7.549 1.00 34.93 172 PHE E O 1
ATOM 7144 N N . LYS E 1 186 ? 40.823 43.894 9.759 1.00 38.87 173 LYS E N 1
ATOM 7145 C CA . LYS E 1 186 ? 41.688 45.064 9.765 1.00 41.55 173 LYS E CA 1
ATOM 7146 C C . LYS E 1 186 ? 43.142 44.711 9.466 1.00 39.26 173 LYS E C 1
ATOM 7147 O O . LYS E 1 186 ? 43.827 45.494 8.847 1.00 38.73 173 LYS E O 1
ATOM 7153 N N . ASN E 1 187 ? 43.601 43.535 9.867 1.00 43.04 174 ASN E N 1
ATOM 7154 C CA . ASN E 1 187 ? 45.014 43.184 9.744 1.00 59.56 174 ASN E CA 1
ATOM 7155 C C . ASN E 1 187 ? 45.307 42.143 8.684 1.00 57.06 174 ASN E C 1
ATOM 7156 O O . ASN E 1 187 ? 46.468 41.938 8.336 1.00 59.56 174 ASN E O 1
ATOM 7161 N N . ASP E 1 188 ? 44.281 41.441 8.218 1.00 45.94 175 ASP E N 1
ATOM 7162 C CA . ASP E 1 188 ? 44.475 40.353 7.297 1.00 42.12 175 ASP E CA 1
ATOM 7163 C C . ASP E 1 188 ? 43.969 40.739 5.893 1.00 39.44 175 ASP E C 1
ATOM 7164 O O . ASP E 1 188 ? 42.804 40.562 5.547 1.00 34.73 175 ASP E O 1
ATOM 7169 N N . ASP E 1 189 ? 44.887 41.207 5.069 1.00 36.93 176 ASP E N 1
ATOM 7170 C CA . ASP E 1 189 ? 44.546 41.604 3.725 1.00 39.76 176 ASP E CA 1
ATOM 7171 C C . ASP E 1 189 ? 44.085 40.442 2.831 1.00 33.67 176 ASP E C 1
ATOM 7172 O O . ASP E 1 189 ? 43.246 40.629 1.963 1.00 37.14 176 ASP E O 1
ATOM 7177 N N . LYS E 1 190 ? 44.578 39.241 3.068 1.00 36.65 177 LYS E N 1
ATOM 7178 C CA . LYS E 1 190 ? 44.132 38.071 2.287 1.00 41.30 177 LYS E CA 1
ATOM 7179 C C . LYS E 1 190 ? 42.660 37.800 2.506 1.00 39.78 177 LYS E C 1
ATOM 7180 O O . LYS E 1 190 ? 41.903 37.534 1.582 1.00 42.00 177 LYS E O 1
ATOM 7186 N N . LEU E 1 191 ? 42.255 37.911 3.759 1.00 39.76 178 LEU E N 1
ATOM 7187 C CA . LEU E 1 191 ? 40.867 37.749 4.128 1.00 40.40 178 LEU E CA 1
ATOM 7188 C C . LEU E 1 191 ? 39.994 38.802 3.484 1.00 38.73 178 LEU E C 1
ATOM 7189 O O . LEU E 1 191 ? 38.941 38.496 2.905 1.00 39.40 178 LEU E O 1
ATOM 7194 N N . ARG E 1 192 ? 40.420 40.064 3.545 1.00 38.92 179 ARG E N 1
ATOM 7195 C CA . ARG E 1 192 ? 39.641 41.139 2.895 1.00 36.96 179 ARG E CA 1
ATOM 7196 C C . ARG E 1 192 ? 39.475 40.847 1.425 1.00 34.21 179 ARG E C 1
ATOM 7197 O O . ARG E 1 192 ? 38.412 41.012 0.839 1.00 33.04 179 ARG E O 1
ATOM 7205 N N . SER E 1 193 ? 40.558 40.376 0.851 1.00 33.16 180 SER E N 1
ATOM 7206 C CA . SER E 1 193 ? 40.621 40.082 -0.558 1.00 34.06 180 SER E CA 1
ATOM 7207 C C . SER E 1 193 ? 39.651 38.963 -0.951 1.00 36.82 180 SER E C 1
ATOM 7208 O O . SER E 1 193 ? 39.028 38.999 -2.010 1.00 38.18 180 SER E O 1
ATOM 7211 N N . GLU E 1 194 ? 39.540 37.951 -0.096 1.00 39.95 181 GLU E N 1
ATOM 7212 C CA . GLU E 1 194 ? 38.662 36.818 -0.359 1.00 42.32 181 GLU E CA 1
ATOM 7213 C C . GLU E 1 194 ? 37.206 37.251 -0.280 1.00 36.08 181 GLU E C 1
ATOM 7214 O O . GLU E 1 194 ? 36.392 36.937 -1.164 1.00 38.33 181 GLU E O 1
ATOM 7220 N N . VAL E 1 195 ? 36.911 38.092 0.685 1.00 32.56 182 VAL E N 1
ATOM 7221 C CA . VAL E 1 195 ? 35.572 38.665 0.754 1.00 37.76 182 VAL E CA 1
ATOM 7222 C C . VAL E 1 195 ? 35.235 39.430 -0.511 1.00 35.69 182 VAL E C 1
ATOM 7223 O O . VAL E 1 195 ? 34.155 39.238 -1.115 1.00 38.99 182 VAL E O 1
ATOM 7227 N N . LEU E 1 196 ? 36.162 40.270 -0.957 1.00 34.98 183 LEU E N 1
ATOM 7228 C CA . LEU E 1 196 ? 35.900 41.049 -2.178 1.00 34.95 183 LEU E CA 1
ATOM 7229 C C . LEU E 1 196 ? 35.661 40.143 -3.375 1.00 29.04 183 LEU E C 1
ATOM 7230 O O . LEU E 1 196 ? 34.804 40.394 -4.166 1.00 31.20 183 LEU E O 1
ATOM 7235 N N . ALA E 1 197 ? 36.409 39.062 -3.487 1.00 30.46 184 ALA E N 1
ATOM 7236 C CA . ALA E 1 197 ? 36.211 38.178 -4.614 1.00 31.38 184 ALA E CA 1
ATOM 7237 C C . ALA E 1 197 ? 34.796 37.580 -4.532 1.00 32.42 184 ALA E C 1
ATOM 7238 O O . ALA E 1 197 ? 34.107 37.511 -5.536 1.00 36.43 184 ALA E O 1
ATOM 7240 N N . LEU E 1 198 ? 34.385 37.153 -3.346 1.00 31.75 185 LEU E N 1
ATOM 7241 C CA . LEU E 1 198 ? 33.081 36.491 -3.173 1.00 36.00 185 LEU E CA 1
ATOM 7242 C C . LEU E 1 198 ? 31.915 37.421 -3.384 1.00 33.47 185 LEU E C 1
ATOM 7243 O O . LEU E 1 198 ? 30.867 37.021 -3.844 1.00 33.14 185 LEU E O 1
ATOM 7248 N N . ILE E 1 199 ? 32.130 38.691 -3.116 1.00 36.28 186 ILE E N 1
ATOM 7249 C CA . ILE E 1 199 ? 31.139 39.697 -3.436 1.00 37.12 186 ILE E CA 1
ATOM 7250 C C . ILE E 1 199 ? 30.974 39.968 -4.944 1.00 40.87 186 ILE E C 1
ATOM 7251 O O . ILE E 1 199 ? 29.880 40.328 -5.368 1.00 43.31 186 ILE E O 1
ATOM 7256 N N . LYS E 1 200 ? 32.048 39.853 -5.728 1.00 54.91 187 LYS E N 1
ATOM 7257 C CA . LYS E 1 200 ? 32.008 40.099 -7.172 1.00 64.57 187 LYS E CA 1
ATOM 7258 C C . LYS E 1 200 ? 31.188 39.024 -7.822 1.00 72.64 187 LYS E C 1
ATOM 7259 O O . LYS E 1 200 ? 30.099 39.312 -8.268 1.00 93.73 187 LYS E O 1
ATOM 7261 N N . HIS E 1 201 ? 31.767 37.827 -7.949 1.00 86.07 188 HIS E N 1
ATOM 7262 C CA . HIS E 1 201 ? 31.041 36.547 -8.186 1.00 88.33 188 HIS E CA 1
ATOM 7263 C C . HIS E 1 201 ? 29.499 36.680 -8.388 1.00 77.51 188 HIS E C 1
ATOM 7264 O O . HIS E 1 201 ? 28.869 36.068 -9.296 1.00 69.72 188 HIS E O 1
ATOM 7271 N N . GLN F 1 16 ? -6.814 37.059 15.041 1.00 80.62 3 GLN F N 1
ATOM 7272 C CA . GLN F 1 16 ? -5.792 36.457 15.959 1.00 77.35 3 GLN F CA 1
ATOM 7273 C C . GLN F 1 16 ? -5.882 34.944 15.844 1.00 76.40 3 GLN F C 1
ATOM 7274 O O . GLN F 1 16 ? -6.905 34.360 16.204 1.00 73.24 3 GLN F O 1
ATOM 7276 N N . ILE F 1 17 ? -4.811 34.310 15.359 1.00 64.84 4 ILE F N 1
ATOM 7277 C CA . ILE F 1 17 ? -4.839 32.868 15.176 1.00 54.96 4 ILE F CA 1
ATOM 7278 C C . ILE F 1 17 ? -4.234 32.233 16.415 1.00 50.21 4 ILE F C 1
ATOM 7279 O O . ILE F 1 17 ? -3.497 32.846 17.196 1.00 52.86 4 ILE F O 1
ATOM 7284 N N . ASP F 1 18 ? -4.539 30.968 16.577 1.00 51.41 5 ASP F N 1
ATOM 7285 C CA . ASP F 1 18 ? -4.093 30.237 17.739 1.00 47.49 5 ASP F CA 1
ATOM 7286 C C . ASP F 1 18 ? -2.669 29.684 17.480 1.00 44.60 5 ASP F C 1
ATOM 7287 O O . ASP F 1 18 ? -2.494 28.537 17.033 1.00 40.61 5 ASP F O 1
ATOM 7292 N N . LYS F 1 19 ? -1.669 30.499 17.799 1.00 40.48 6 LYS F N 1
ATOM 7293 C CA . LYS F 1 19 ? -0.279 30.133 17.567 1.00 42.05 6 LYS F CA 1
ATOM 7294 C C . LYS F 1 19 ? 0.156 28.916 18.358 1.00 45.53 6 LYS F C 1
ATOM 7295 O O . LYS F 1 19 ? 0.925 28.092 17.865 1.00 44.02 6 LYS F O 1
ATOM 7301 N N . GLN F 1 20 ? -0.360 28.777 19.570 1.00 50.25 7 GLN F N 1
ATOM 7302 C CA . GLN F 1 20 ? 0.046 27.676 20.422 1.00 53.62 7 GLN F CA 1
ATOM 7303 C C . GLN F 1 20 ? -0.377 26.358 19.794 1.00 52.15 7 GLN F C 1
ATOM 7304 O O . GLN F 1 20 ? 0.367 25.378 19.811 1.00 47.93 7 GLN F O 1
ATOM 7310 N N . LYS F 1 21 ? -1.587 26.341 19.258 1.00 49.33 8 LYS F N 1
ATOM 7311 C CA . LYS F 1 21 ? -2.094 25.150 18.610 1.00 51.36 8 LYS F CA 1
ATOM 7312 C C . LYS F 1 21 ? -1.208 24.764 17.417 1.00 44.30 8 LYS F C 1
ATOM 7313 O O . LYS F 1 21 ? -0.881 23.597 17.215 1.00 45.48 8 LYS F O 1
ATOM 7319 N N . ILE F 1 22 ? -0.812 25.752 16.643 1.00 42.24 9 ILE F N 1
ATOM 7320 C CA . ILE F 1 22 ? 0.070 25.514 15.510 1.00 43.15 9 ILE F CA 1
ATOM 7321 C C . ILE F 1 22 ? 1.425 25.000 15.965 1.00 40.11 9 ILE F C 1
ATOM 7322 O O . ILE F 1 22 ? 1.955 24.037 15.418 1.00 39.10 9 ILE F O 1
ATOM 7327 N N . ALA F 1 23 ? 1.965 25.636 16.997 1.00 43.31 10 ALA F N 1
ATOM 7328 C CA . ALA F 1 23 ? 3.244 25.220 17.552 1.00 41.80 10 ALA F CA 1
ATOM 7329 C C . ALA F 1 23 ? 3.210 23.770 18.012 1.00 41.98 10 ALA F C 1
ATOM 7330 O O . ALA F 1 23 ? 4.137 23.022 17.760 1.00 39.02 10 ALA F O 1
ATOM 7332 N N . ASP F 1 24 ? 2.122 23.357 18.660 1.00 44.62 11 ASP F N 1
ATOM 7333 C CA . ASP F 1 24 ? 1.979 21.961 19.067 1.00 42.24 11 ASP F CA 1
ATOM 7334 C C . ASP F 1 24 ? 2.003 21.030 17.871 1.00 36.05 11 ASP F C 1
ATOM 7335 O O . ASP F 1 24 ? 2.634 19.972 17.919 1.00 40.44 11 ASP F O 1
ATOM 7340 N N . ALA F 1 25 ? 1.313 21.407 16.805 1.00 31.94 12 ALA F N 1
ATOM 7341 C CA . ALA F 1 25 ? 1.279 20.575 15.619 1.00 32.99 12 ALA F CA 1
ATOM 7342 C C . ALA F 1 25 ? 2.698 20.502 14.963 1.00 34.08 12 ALA F C 1
ATOM 7343 O O . ALA F 1 25 ? 3.119 19.437 14.488 1.00 33.29 12 ALA F O 1
ATOM 7345 N N . VAL F 1 26 ? 3.419 21.609 14.967 1.00 31.72 13 VAL F N 1
ATOM 7346 C CA . VAL F 1 26 ? 4.754 21.609 14.387 1.00 38.44 13 VAL F CA 1
ATOM 7347 C C . VAL F 1 26 ? 5.689 20.698 15.181 1.00 42.03 13 VAL F C 1
ATOM 7348 O O . VAL F 1 26 ? 6.482 19.959 14.621 1.00 33.59 13 VAL F O 1
ATOM 7352 N N . LYS F 1 27 ? 5.541 20.720 16.499 1.00 42.17 14 LYS F N 1
ATOM 7353 C CA . LYS F 1 27 ? 6.342 19.865 17.335 1.00 39.30 14 LYS F CA 1
ATOM 7354 C C . LYS F 1 27 ? 6.080 18.403 17.028 1.00 39.34 14 LYS F C 1
ATOM 7355 O O . LYS F 1 27 ? 7.003 17.601 16.948 1.00 44.13 14 LYS F O 1
ATOM 7361 N N . VAL F 1 28 ? 4.814 18.049 16.863 1.00 36.38 15 VAL F N 1
ATOM 7362 C CA . VAL F 1 28 ? 4.455 16.706 16.489 1.00 35.65 15 VAL F CA 1
ATOM 7363 C C . VAL F 1 28 ? 5.123 16.330 15.172 1.00 34.16 15 VAL F C 1
ATOM 7364 O O . VAL F 1 28 ? 5.649 15.221 15.009 1.00 37.78 15 VAL F O 1
ATOM 7368 N N . ILE F 1 29 ? 5.102 17.246 14.227 1.00 34.97 16 ILE F N 1
ATOM 7369 C CA . ILE F 1 29 ? 5.740 17.003 12.928 1.00 36.11 16 ILE F CA 1
ATOM 7370 C C . ILE F 1 29 ? 7.240 16.728 13.065 1.00 32.03 16 ILE F C 1
ATOM 7371 O O . ILE F 1 29 ? 7.760 15.768 12.482 1.00 33.66 16 ILE F O 1
ATOM 7376 N N . LEU F 1 30 ? 7.907 17.524 13.873 1.00 32.74 17 LEU F N 1
ATOM 7377 C CA . LEU F 1 30 ? 9.344 17.341 14.113 1.00 38.69 17 LEU F CA 1
ATOM 7378 C C . LEU F 1 30 ? 9.674 16.001 14.777 1.00 47.26 17 LEU F C 1
ATOM 7379 O O . LEU F 1 30 ? 10.642 15.341 14.382 1.00 38.48 17 LEU F O 1
ATOM 7384 N N . GLU F 1 31 ? 8.850 15.559 15.735 1.00 46.64 18 GLU F N 1
ATOM 7385 C CA . GLU F 1 31 ? 9.055 14.233 16.314 1.00 45.40 18 GLU F CA 1
ATOM 7386 C C . GLU F 1 31 ? 8.846 13.200 15.226 1.00 41.82 18 GLU F C 1
ATOM 7387 O O . GLU F 1 31 ? 9.655 12.290 15.062 1.00 40.54 18 GLU F O 1
ATOM 7393 N N . ALA F 1 32 ? 7.772 13.354 14.467 1.00 38.25 19 ALA F N 1
ATOM 7394 C CA . ALA F 1 32 ? 7.389 12.344 13.511 1.00 38.56 19 ALA F CA 1
ATOM 7395 C C . ALA F 1 32 ? 8.438 12.132 12.417 1.00 40.96 19 ALA F C 1
ATOM 7396 O O . ALA F 1 32 ? 8.570 11.020 11.910 1.00 38.82 19 ALA F O 1
ATOM 7398 N N . VAL F 1 33 ? 9.167 13.176 12.043 1.00 37.58 20 VAL F N 1
ATOM 7399 C CA . VAL F 1 33 ? 10.178 13.011 10.996 1.00 36.51 20 VAL F CA 1
ATOM 7400 C C . VAL F 1 33 ? 11.468 12.445 11.537 1.00 35.42 20 VAL F C 1
ATOM 7401 O O . VAL F 1 33 ? 12.393 12.176 10.780 1.00 38.12 20 VAL F O 1
ATOM 7405 N N . GLY F 1 34 ? 11.561 12.299 12.843 1.00 34.47 21 GLY F N 1
ATOM 7406 C CA . GLY F 1 34 ? 12.735 11.685 13.461 1.00 37.44 21 GLY F CA 1
ATOM 7407 C C . GLY F 1 34 ? 13.745 12.688 14.003 1.00 37.99 21 GLY F C 1
ATOM 7408 O O . GLY F 1 34 ? 14.930 12.380 14.158 1.00 42.05 21 GLY F O 1
ATOM 7409 N N . GLU F 1 35 ? 13.287 13.889 14.284 1.00 37.66 22 GLU F N 1
ATOM 7410 C CA . GLU F 1 35 ? 14.150 14.946 14.758 1.00 39.21 22 GLU F CA 1
ATOM 7411 C C . GLU F 1 35 ? 14.032 15.007 16.255 1.00 38.56 22 GLU F C 1
ATOM 7412 O O . GLU F 1 35 ? 13.136 14.403 16.833 1.00 45.22 22 GLU F O 1
ATOM 7418 N N . ASN F 1 36 ? 14.972 15.670 16.905 1.00 39.62 23 ASN F N 1
ATOM 7419 C CA . ASN F 1 36 ? 14.884 15.904 18.346 1.00 38.04 23 ASN F CA 1
ATOM 7420 C C . ASN F 1 36 ? 14.371 17.329 18.620 1.00 39.86 23 ASN F C 1
ATOM 7421 O O . ASN F 1 36 ? 15.138 18.294 18.586 1.00 35.74 23 ASN F O 1
ATOM 7426 N N . PRO F 1 37 ? 13.074 17.456 18.931 1.00 40.17 24 PRO F N 1
ATOM 7427 C CA . PRO F 1 37 ? 12.476 18.775 19.076 1.00 37.63 24 PRO F CA 1
ATOM 7428 C C . PRO F 1 37 ? 13.018 19.594 20.231 1.00 33.86 24 PRO F C 1
ATOM 7429 O O . PRO F 1 37 ? 12.764 20.784 20.293 1.00 30.75 24 PRO F O 1
ATOM 7433 N N . ASP F 1 38 ? 13.751 18.971 21.140 1.00 35.58 25 ASP F N 1
ATOM 7434 C CA . ASP F 1 38 ? 14.322 19.706 22.261 1.00 37.08 25 ASP F CA 1
ATOM 7435 C C . ASP F 1 38 ? 15.703 20.267 21.980 1.00 36.15 25 ASP F C 1
ATOM 7436 O O . ASP F 1 38 ? 16.242 20.966 22.830 1.00 36.85 25 ASP F O 1
ATOM 7441 N N . ARG F 1 39 ? 16.317 19.915 20.849 1.00 33.84 26 ARG F N 1
ATOM 7442 C CA . ARG F 1 39 ? 17.702 20.362 20.601 1.00 34.94 26 ARG F CA 1
ATOM 7443 C C . ARG F 1 39 ? 17.673 21.863 20.365 1.00 38.59 26 ARG F C 1
ATOM 7444 O O . ARG F 1 39 ? 16.644 22.410 19.977 1.00 42.91 26 ARG F O 1
ATOM 7452 N N . GLU F 1 40 ? 18.796 22.509 20.631 1.00 40.32 27 GLU F N 1
ATOM 7453 C CA . GLU F 1 40 ? 18.924 23.979 20.728 1.00 41.35 27 GLU F CA 1
ATOM 7454 C C . GLU F 1 40 ? 18.366 24.689 19.470 1.00 37.89 27 GLU F C 1
ATOM 7455 O O . GLU F 1 40 ? 17.578 25.628 19.557 1.00 39.53 27 GLU F O 1
ATOM 7461 N N . GLY F 1 41 ? 18.656 24.138 18.298 1.00 38.67 28 GLY F N 1
ATOM 7462 C CA . GLY F 1 41 ? 18.222 24.716 17.030 1.00 32.03 28 GLY F CA 1
ATOM 7463 C C . GLY F 1 41 ? 16.759 24.577 16.702 1.00 30.39 28 GLY F C 1
ATOM 7464 O O . GLY F 1 41 ? 16.251 25.310 15.859 1.00 31.79 28 GLY F O 1
ATOM 7465 N N . LEU F 1 42 ? 16.055 23.682 17.389 1.00 29.97 29 LEU F N 1
ATOM 7466 C CA . LEU F 1 42 ? 14.622 23.493 17.142 1.00 33.29 29 LEU F CA 1
ATOM 7467 C C . LEU F 1 42 ? 13.688 23.946 18.250 1.00 34.39 29 LEU F C 1
ATOM 7468 O O . LEU F 1 42 ? 12.486 24.021 18.034 1.00 39.10 29 LEU F O 1
ATOM 7473 N N . ILE F 1 43 ? 14.212 24.258 19.420 1.00 33.83 30 ILE F N 1
ATOM 7474 C CA . ILE F 1 43 ? 13.345 24.548 20.549 1.00 36.45 30 ILE F CA 1
ATOM 7475 C C . ILE F 1 43 ? 12.338 25.638 20.264 1.00 34.64 30 ILE F C 1
ATOM 7476 O O . ILE F 1 43 ? 11.175 25.450 20.563 1.00 39.35 30 ILE F O 1
ATOM 7481 N N . ASP F 1 44 ? 12.737 26.705 19.590 1.00 32.82 31 ASP F N 1
ATOM 7482 C CA . ASP F 1 44 ? 11.788 27.737 19.245 1.00 34.46 31 ASP F CA 1
ATOM 7483 C C . ASP F 1 44 ? 11.199 27.641 17.858 1.00 31.47 31 ASP F C 1
ATOM 7484 O O . ASP F 1 44 ? 10.469 28.528 17.452 1.00 35.08 31 ASP F O 1
ATOM 7489 N N . THR F 1 45 ? 11.472 26.572 17.157 1.00 28.34 32 THR F N 1
ATOM 7490 C CA . THR F 1 45 ? 11.022 26.446 15.794 1.00 29.45 32 THR F CA 1
ATOM 7491 C C . THR F 1 45 ? 9.468 26.358 15.704 1.00 29.51 32 THR F C 1
ATOM 7492 O O . THR F 1 45 ? 8.870 27.062 14.891 1.00 27.29 32 THR F O 1
ATOM 7496 N N . PRO F 1 46 ? 8.833 25.572 16.563 1.00 28.19 33 PRO F N 1
ATOM 7497 C CA . PRO F 1 46 ? 7.352 25.564 16.570 1.00 31.19 33 PRO F CA 1
ATOM 7498 C C . PRO F 1 46 ? 6.689 26.921 16.648 1.00 30.24 33 PRO F C 1
ATOM 7499 O O . PRO F 1 46 ? 5.858 27.236 15.817 1.00 34.11 33 PRO F O 1
ATOM 7503 N N . MET F 1 47 ? 7.136 27.767 17.556 1.00 34.49 34 MET F N 1
ATOM 7504 C CA . MET F 1 47 ? 6.584 29.110 17.682 1.00 36.27 34 MET F CA 1
ATOM 7505 C C . MET F 1 47 ? 7.012 30.009 16.522 1.00 36.15 34 MET F C 1
ATOM 7506 O O . MET F 1 47 ? 6.231 30.848 16.054 1.00 34.88 34 MET F O 1
ATOM 7511 N N . ARG F 1 48 ? 8.240 29.843 16.032 1.00 31.86 35 ARG F N 1
ATOM 7512 C CA . ARG F 1 48 ? 8.694 30.616 14.870 1.00 31.75 35 ARG F CA 1
ATOM 7513 C C . ARG F 1 48 ? 7.871 30.291 13.638 1.00 31.46 35 ARG F C 1
ATOM 7514 O O . ARG F 1 48 ? 7.435 31.170 12.920 1.00 32.02 35 ARG F O 1
ATOM 7522 N N . VAL F 1 49 ? 7.614 29.018 13.428 1.00 32.00 36 VAL F N 1
ATOM 7523 C CA . VAL F 1 49 ? 6.732 28.618 12.336 1.00 36.94 36 VAL F CA 1
ATOM 7524 C C . VAL F 1 49 ? 5.304 29.185 12.542 1.00 37.34 36 VAL F C 1
ATOM 7525 O O . VAL F 1 49 ? 4.702 29.652 11.588 1.00 36.89 36 VAL F O 1
ATOM 7529 N N . ALA F 1 50 ? 4.784 29.152 13.770 1.00 33.64 37 ALA F N 1
ATOM 7530 C CA . ALA F 1 50 ? 3.458 29.734 14.038 1.00 40.68 37 ALA F CA 1
ATOM 7531 C C . ALA F 1 50 ? 3.419 31.225 13.701 1.00 42.10 37 ALA F C 1
ATOM 7532 O O . ALA F 1 50 ? 2.537 31.669 12.988 1.00 44.24 37 ALA F O 1
ATOM 7534 N N . ARG F 1 51 ? 4.439 31.968 14.126 1.00 43.56 38 ARG F N 1
ATOM 7535 C CA . ARG F 1 51 ? 4.523 33.401 13.827 1.00 41.02 38 ARG F CA 1
ATOM 7536 C C . ARG F 1 51 ? 4.698 33.649 12.343 1.00 40.26 38 ARG F C 1
ATOM 7537 O O . ARG F 1 51 ? 4.125 34.588 11.791 1.00 47.79 38 ARG F O 1
ATOM 7545 N N . MET F 1 52 ? 5.457 32.793 11.682 1.00 34.93 39 MET F N 1
ATOM 7546 C CA . MET F 1 52 ? 5.598 32.905 10.253 1.00 37.32 39 MET F CA 1
ATOM 7547 C C . MET F 1 52 ? 4.255 32.705 9.573 1.00 35.43 39 MET F C 1
ATOM 7548 O O . MET F 1 52 ? 3.898 33.467 8.684 1.00 32.92 39 MET F O 1
ATOM 7553 N N . TYR F 1 53 ? 3.516 31.683 9.972 1.00 34.92 40 TYR F N 1
ATOM 7554 C CA . TYR F 1 53 ? 2.225 31.414 9.324 1.00 39.52 40 TYR F CA 1
ATOM 7555 C C . TYR F 1 53 ? 1.252 32.547 9.570 1.00 41.37 40 TYR F C 1
ATOM 7556 O O . TYR F 1 53 ? 0.523 32.946 8.683 1.00 42.41 40 TYR F O 1
ATOM 7565 N N . GLU F 1 54 ? 1.310 33.127 10.757 1.00 42.25 41 GLU F N 1
ATOM 7566 C CA . GLU F 1 54 ? 0.489 34.283 11.049 1.00 42.45 41 GLU F CA 1
ATOM 7567 C C . GLU F 1 54 ? 0.789 35.404 10.065 1.00 44.23 41 GLU F C 1
ATOM 7568 O O . GLU F 1 54 ? -0.109 36.076 9.600 1.00 45.90 41 GLU F O 1
ATOM 7574 N N . GLU F 1 55 ? 2.054 35.594 9.733 1.00 44.98 42 GLU F N 1
ATOM 7575 C CA . GLU F 1 55 ? 2.416 36.637 8.821 1.00 45.19 42 GLU F CA 1
ATOM 7576 C C . GLU F 1 55 ? 2.056 36.273 7.380 1.00 42.83 42 GLU F C 1
ATOM 7577 O O . GLU F 1 55 ? 1.441 37.077 6.702 1.00 39.05 42 GLU F O 1
ATOM 7583 N N . VAL F 1 56 ? 2.495 35.106 6.894 1.00 37.24 43 VAL F N 1
ATOM 7584 C CA . VAL F 1 56 ? 2.365 34.783 5.459 1.00 37.87 43 VAL F CA 1
ATOM 7585 C C . VAL F 1 56 ? 0.940 34.414 5.095 1.00 41.53 43 VAL F C 1
ATOM 7586 O O . VAL F 1 56 ? 0.605 34.420 3.933 1.00 37.63 43 VAL F O 1
ATOM 7590 N N . PHE F 1 57 ? 0.108 34.083 6.077 1.00 39.08 44 PHE F N 1
ATOM 7591 C CA . PHE F 1 57 ? -1.291 33.802 5.801 1.00 39.87 44 PHE F CA 1
ATOM 7592 C C . PHE F 1 57 ? -2.212 34.879 6.331 1.00 40.83 44 PHE F C 1
ATOM 7593 O O . PHE F 1 57 ? -3.403 34.676 6.392 1.00 38.56 44 PHE F O 1
ATOM 7601 N N . ALA F 1 58 ? -1.674 36.052 6.626 1.00 47.43 45 ALA F N 1
ATOM 7602 C CA . ALA F 1 58 ? -2.490 37.153 7.142 1.00 54.64 45 ALA F CA 1
ATOM 7603 C C . ALA F 1 58 ? -3.646 37.528 6.208 1.00 52.71 45 ALA F C 1
ATOM 7604 O O . ALA F 1 58 ? -4.670 38.031 6.666 1.00 54.74 45 ALA F O 1
ATOM 7606 N N . GLY F 1 59 ? -3.455 37.299 4.909 1.00 49.11 46 GLY F N 1
ATOM 7607 C CA . GLY F 1 59 ? -4.425 37.678 3.900 1.00 48.85 46 GLY F CA 1
ATOM 7608 C C . GLY F 1 59 ? -5.758 36.972 4.041 1.00 49.19 46 GLY F C 1
ATOM 7609 O O . GLY F 1 59 ? -6.769 37.454 3.536 1.00 50.28 46 GLY F O 1
ATOM 7610 N N . LEU F 1 60 ? -5.760 35.845 4.740 1.00 45.09 47 LEU F N 1
ATOM 7611 C CA . LEU F 1 60 ? -7.007 35.126 5.063 1.00 45.62 47 LEU F CA 1
ATOM 7612 C C . LEU F 1 60 ? -7.961 35.966 5.868 1.00 45.47 47 LEU F C 1
ATOM 7613 O O . LEU F 1 60 ? -9.132 35.686 5.877 1.00 44.16 47 LEU F O 1
ATOM 7618 N N . LYS F 1 61 ? -7.446 36.979 6.551 1.00 51.75 48 LYS F N 1
ATOM 7619 C CA . LYS F 1 61 ? -8.264 37.818 7.423 1.00 60.45 48 LYS F CA 1
ATOM 7620 C C . LYS F 1 61 ? -8.543 39.192 6.816 1.00 63.00 48 LYS F C 1
ATOM 7621 O O . LYS F 1 61 ? -9.126 40.036 7.469 1.00 67.96 48 LYS F O 1
ATOM 7627 N N . LYS F 1 62 ? -8.093 39.439 5.592 1.00 67.69 49 LYS F N 1
ATOM 7628 C CA . LYS F 1 62 ? -8.178 40.784 5.001 1.00 68.54 49 LYS F CA 1
ATOM 7629 C C . LYS F 1 62 ? -8.970 40.744 3.729 1.00 63.94 49 LYS F C 1
ATOM 7630 O O . LYS F 1 62 ? -8.896 39.760 2.987 1.00 65.38 49 LYS F O 1
ATOM 7636 N N . ASP F 1 63 ? -9.690 41.831 3.463 1.00 61.09 50 ASP F N 1
ATOM 7637 C CA . ASP F 1 63 ? -10.191 42.090 2.130 1.00 58.57 50 ASP F CA 1
ATOM 7638 C C . ASP F 1 63 ? -9.095 42.857 1.373 1.00 56.22 50 ASP F C 1
ATOM 7639 O O . ASP F 1 63 ? -8.788 44.013 1.701 1.00 54.55 50 ASP F O 1
ATOM 7644 N N . PRO F 1 64 ? -8.486 42.218 0.356 1.00 52.69 51 PRO F N 1
ATOM 7645 C CA . PRO F 1 64 ? -7.437 42.901 -0.419 1.00 54.66 51 PRO F CA 1
ATOM 7646 C C . PRO F 1 64 ? -7.912 44.103 -1.262 1.00 54.30 51 PRO F C 1
ATOM 7647 O O . PRO F 1 64 ? -7.099 44.926 -1.677 1.00 57.53 51 PRO F O 1
ATOM 7651 N N . SER F 1 65 ? -9.211 44.182 -1.536 1.00 57.89 52 SER F N 1
ATOM 7652 C CA . SER F 1 65 ? -9.751 45.262 -2.355 1.00 55.49 52 SER F CA 1
ATOM 7653 C C . SER F 1 65 ? -9.779 46.634 -1.636 1.00 67.37 52 SER F C 1
ATOM 7654 O O . SER F 1 65 ? -9.960 47.668 -2.283 1.00 65.89 52 SER F O 1
ATOM 7657 N N . VAL F 1 66 ? -9.600 46.662 -0.310 1.00 69.41 53 VAL F N 1
ATOM 7658 C CA . VAL F 1 66 ? -9.721 47.931 0.445 1.00 76.26 53 VAL F CA 1
ATOM 7659 C C . VAL F 1 66 ? -8.637 48.939 0.064 1.00 80.53 53 VAL F C 1
ATOM 7660 O O . VAL F 1 66 ? -8.822 50.133 0.214 1.00 71.84 53 VAL F O 1
ATOM 7664 N N . HIS F 1 67 ? -7.511 48.463 -0.450 1.00 86.21 54 HIS F N 1
ATOM 7665 C CA . HIS F 1 67 ? -6.429 49.374 -0.816 1.00 77.25 54 HIS F CA 1
ATOM 7666 C C . HIS F 1 67 ? -6.788 50.303 -1.954 1.00 72.35 54 HIS F C 1
ATOM 7667 O O . HIS F 1 67 ? -6.161 51.329 -2.101 1.00 75.69 54 HIS F O 1
ATOM 7674 N N . PHE F 1 68 ? -7.791 49.954 -2.753 1.00 75.84 55 PHE F N 1
ATOM 7675 C CA . PHE F 1 68 ? -8.226 50.835 -3.833 1.00 71.95 55 PHE F CA 1
ATOM 7676 C C . PHE F 1 68 ? -9.422 51.698 -3.393 1.00 78.39 55 PHE F C 1
ATOM 7677 O O . PHE F 1 68 ? -10.058 52.352 -4.211 1.00 74.75 55 PHE F O 1
ATOM 7685 N N . ASP F 1 69 ? -9.742 51.721 -2.102 1.00 89.98 56 ASP F N 1
ATOM 7686 C CA . ASP F 1 69 ? -10.803 52.647 -1.643 1.00 99.59 56 ASP F CA 1
ATOM 7687 C C . ASP F 1 69 ? -10.433 54.129 -1.758 1.00 98.45 56 ASP F C 1
ATOM 7688 O O . ASP F 1 69 ? -11.313 54.977 -1.669 1.00 97.21 56 ASP F O 1
ATOM 7693 N N . THR F 1 70 ? -9.155 54.419 -1.996 1.00 101.30 57 THR F N 1
ATOM 7694 C CA . THR F 1 70 ? -8.703 55.733 -2.473 1.00 97.88 57 THR F CA 1
ATOM 7695 C C . THR F 1 70 ? -8.107 55.661 -3.899 1.00 91.39 57 THR F C 1
ATOM 7696 O O . THR F 1 70 ? -7.057 55.082 -4.075 1.00 84.04 57 THR F O 1
ATOM 7698 N N . ILE F 1 71 ? -8.772 56.252 -4.899 1.00 89.99 58 ILE F N 1
ATOM 7699 C CA . ILE F 1 71 ? -8.243 56.372 -6.276 1.00 88.27 58 ILE F CA 1
ATOM 7700 C C . ILE F 1 71 ? -8.116 57.862 -6.676 1.00 109.96 58 ILE F C 1
ATOM 7701 O O . ILE F 1 71 ? -8.938 58.703 -6.282 1.00 102.66 58 ILE F O 1
ATOM 7703 N N . PHE F 1 72 ? -7.076 58.194 -7.449 1.00 117.79 59 PHE F N 1
ATOM 7704 C CA . PHE F 1 72 ? -6.802 59.604 -7.829 1.00 114.22 59 PHE F CA 1
ATOM 7705 C C . PHE F 1 72 ? -7.554 60.001 -9.103 1.00 115.59 59 PHE F C 1
ATOM 7706 O O . PHE F 1 72 ? -7.664 59.187 -10.018 1.00 117.97 59 PHE F O 1
ATOM 7708 N N . GLU F 1 73 ? -8.033 61.246 -9.161 1.00 102.02 60 GLU F N 1
ATOM 7709 C CA . GLU F 1 73 ? -8.886 61.734 -10.291 1.00 108.98 60 GLU F CA 1
ATOM 7710 C C . GLU F 1 73 ? -8.234 62.435 -11.528 1.00 122.06 60 GLU F C 1
ATOM 7711 O O . GLU F 1 73 ? -8.938 62.864 -12.444 1.00 130.15 60 GLU F O 1
ATOM 7713 N N . GLU F 1 74 ? -6.920 62.581 -11.606 1.00 130.86 61 GLU F N 1
ATOM 7714 C CA . GLU F 1 74 ? -6.358 63.324 -12.775 1.00 120.04 61 GLU F CA 1
ATOM 7715 C C . GLU F 1 74 ? -6.720 62.676 -14.102 1.00 96.39 61 GLU F C 1
ATOM 7716 O O . GLU F 1 74 ? -6.728 61.476 -14.164 1.00 82.38 61 GLU F O 1
ATOM 7722 N N . GLN F 1 75 ? -6.960 63.479 -15.146 1.00 90.64 62 GLN F N 1
ATOM 7723 C CA . GLN F 1 75 ? -7.481 62.977 -16.447 1.00 85.81 62 GLN F CA 1
ATOM 7724 C C . GLN F 1 75 ? -6.468 62.441 -17.497 1.00 85.67 62 GLN F C 1
ATOM 7725 O O . GLN F 1 75 ? -5.946 63.186 -18.299 1.00 101.34 62 GLN F O 1
ATOM 7727 N N . HIS F 1 76 ? -6.283 61.121 -17.524 1.00 85.68 63 HIS F N 1
ATOM 7728 C CA . HIS F 1 76 ? -5.310 60.396 -18.349 1.00 77.26 63 HIS F CA 1
ATOM 7729 C C . HIS F 1 76 ? -5.942 59.070 -18.799 1.00 67.91 63 HIS F C 1
ATOM 7730 O O . HIS F 1 76 ? -6.562 58.412 -17.974 1.00 61.48 63 HIS F O 1
ATOM 7737 N N . GLU F 1 77 ? -5.802 58.708 -20.086 1.00 70.78 64 GLU F N 1
ATOM 7738 C CA . GLU F 1 77 ? -6.482 57.520 -20.695 1.00 77.20 64 GLU F CA 1
ATOM 7739 C C . GLU F 1 77 ? -5.564 56.479 -21.301 1.00 66.90 64 GLU F C 1
ATOM 7740 O O . GLU F 1 77 ? -6.026 55.531 -21.931 1.00 71.22 64 GLU F O 1
ATOM 7746 N N . GLU F 1 78 ? -4.267 56.648 -21.128 1.00 64.16 65 GLU F N 1
ATOM 7747 C CA . GLU F 1 78 ? -3.319 55.796 -21.817 1.00 54.98 65 GLU F CA 1
ATOM 7748 C C . GLU F 1 78 ? -2.671 54.788 -20.906 1.00 49.46 65 GLU F C 1
ATOM 7749 O O . GLU F 1 78 ? -2.746 54.851 -19.677 1.00 49.18 65 GLU F O 1
ATOM 7755 N N . LEU F 1 79 ? -2.027 53.837 -21.547 1.00 49.94 66 LEU F N 1
ATOM 7756 C CA . LEU F 1 79 ? -1.502 52.665 -20.888 1.00 45.89 66 LEU F CA 1
ATOM 7757 C C . LEU F 1 79 ? -0.552 52.965 -19.740 1.00 42.73 66 LEU F C 1
ATOM 7758 O O . LEU F 1 79 ? 0.364 53.764 -19.870 1.00 40.61 66 LEU F O 1
ATOM 7763 N N . VAL F 1 80 ? -0.787 52.277 -18.624 1.00 42.09 67 VAL F N 1
ATOM 7764 C CA . VAL F 1 80 ? 0.098 52.279 -17.500 1.00 38.75 67 VAL F CA 1
ATOM 7765 C C . VAL F 1 80 ? 0.498 50.857 -17.245 1.00 34.94 67 VAL F C 1
ATOM 7766 O O . VAL F 1 80 ? -0.339 49.990 -17.122 1.00 32.93 67 VAL F O 1
ATOM 7770 N N . LEU F 1 81 ? 1.801 50.621 -17.121 1.00 38.40 68 LEU F N 1
ATOM 7771 C CA . LEU F 1 81 ? 2.308 49.292 -16.814 1.00 36.85 68 LEU F CA 1
ATOM 7772 C C . LEU F 1 81 ? 3.237 49.392 -15.640 1.00 36.72 68 LEU F C 1
ATOM 7773 O O . LEU F 1 81 ? 4.164 50.206 -15.616 1.00 39.77 68 LEU F O 1
ATOM 7778 N N . VAL F 1 82 ? 2.976 48.581 -14.629 1.00 34.65 69 VAL F N 1
ATOM 7779 C CA . VAL F 1 82 ? 3.887 48.481 -13.517 1.00 35.25 69 VAL F CA 1
ATOM 7780 C C . VAL F 1 82 ? 4.446 47.100 -13.618 1.00 34.18 69 VAL F C 1
ATOM 7781 O O . VAL F 1 82 ? 3.714 46.124 -13.464 1.00 37.00 69 VAL F O 1
ATOM 7785 N N . LYS F 1 83 ? 5.746 47.004 -13.808 1.00 35.37 70 LYS F N 1
ATOM 7786 C CA . LYS F 1 83 ? 6.359 45.717 -14.004 1.00 36.95 70 LYS F CA 1
ATOM 7787 C C . LYS F 1 83 ? 7.388 45.368 -12.946 1.00 38.13 70 LYS F C 1
ATOM 7788 O O . LYS F 1 83 ? 7.919 46.237 -12.265 1.00 45.12 70 LYS F O 1
ATOM 7794 N N . ASP F 1 84 ? 7.652 44.071 -12.811 1.00 34.24 71 ASP F N 1
ATOM 7795 C CA . ASP F 1 84 ? 8.623 43.553 -11.879 1.00 37.27 71 ASP F CA 1
ATOM 7796 C C . ASP F 1 84 ? 8.269 43.944 -10.460 1.00 33.60 71 ASP F C 1
ATOM 7797 O O . ASP F 1 84 ? 9.114 44.369 -9.701 1.00 31.67 71 ASP F O 1
ATOM 7802 N N . ILE F 1 85 ? 7.020 43.712 -10.107 1.00 33.05 72 ILE F N 1
ATOM 7803 C CA . ILE F 1 85 ? 6.578 43.768 -8.732 1.00 32.27 72 ILE F CA 1
ATOM 7804 C C . ILE F 1 85 ? 6.877 42.427 -8.068 1.00 31.20 72 ILE F C 1
ATOM 7805 O O . ILE F 1 85 ? 6.255 41.411 -8.388 1.00 32.84 72 ILE F O 1
ATOM 7810 N N . ARG F 1 86 ? 7.807 42.412 -7.118 1.00 35.28 73 ARG F N 1
ATOM 7811 C CA . ARG F 1 86 ? 8.158 41.171 -6.429 1.00 38.06 73 ARG F CA 1
ATOM 7812 C C . ARG F 1 86 ? 6.974 40.689 -5.626 1.00 34.07 73 ARG F C 1
ATOM 7813 O O . ARG F 1 86 ? 6.261 41.488 -5.045 1.00 30.09 73 ARG F O 1
ATOM 7821 N N . PHE F 1 87 ? 6.770 39.380 -5.601 1.00 33.29 74 PHE F N 1
ATOM 7822 C CA . PHE F 1 87 ? 5.775 38.789 -4.711 1.00 34.17 74 PHE F CA 1
ATOM 7823 C C . PHE F 1 87 ? 6.244 37.423 -4.283 1.00 30.41 74 PHE F C 1
ATOM 7824 O O . PHE F 1 87 ? 7.104 36.826 -4.908 1.00 28.71 74 PHE F O 1
ATOM 7832 N N . SER F 1 88 ? 5.635 36.921 -3.227 1.00 32.26 75 SER F N 1
ATOM 7833 C CA . SER F 1 88 ? 5.830 35.533 -2.836 1.00 29.30 75 SER F CA 1
ATOM 7834 C C . SER F 1 88 ? 4.493 35.025 -2.214 1.00 30.28 75 SER F C 1
ATOM 7835 O O . SER F 1 88 ? 3.678 35.798 -1.790 1.00 23.17 75 SER F O 1
ATOM 7838 N N . SER F 1 89 ? 4.330 33.718 -2.170 1.00 27.02 76 SER F N 1
ATOM 7839 C CA . SER F 1 89 ? 3.163 33.137 -1.662 1.00 29.69 76 SER F CA 1
ATOM 7840 C C . SER F 1 89 ? 3.519 31.717 -1.294 1.00 28.61 76 SER F C 1
ATOM 7841 O O . SER F 1 89 ? 4.675 31.374 -1.316 1.00 36.51 76 SER F O 1
ATOM 7844 N N . MET F 1 90 ? 2.546 30.932 -0.863 1.00 31.42 77 MET F N 1
ATOM 7845 C CA . MET F 1 90 ? 2.778 29.538 -0.488 1.00 33.97 77 MET F CA 1
ATOM 7846 C C . MET F 1 90 ? 1.863 28.675 -1.319 1.00 31.16 77 MET F C 1
ATOM 7847 O O . MET F 1 90 ? 0.683 28.984 -1.372 1.00 39.05 77 MET F O 1
ATOM 7852 N N . CYS F 1 91 ? 2.372 27.643 -1.999 1.00 36.10 78 CYS F N 1
ATOM 7853 C CA . CYS F 1 91 ? 1.490 26.771 -2.809 1.00 37.36 78 CYS F CA 1
ATOM 7854 C C . CYS F 1 91 ? 0.541 26.119 -1.830 1.00 37.53 78 CYS F C 1
ATOM 7855 O O . CYS F 1 91 ? 0.915 25.791 -0.711 1.00 42.77 78 CYS F O 1
ATOM 7858 N N . GLU F 1 92 ? -0.724 26.075 -2.191 1.00 35.59 79 GLU F N 1
ATOM 7859 C CA . GLU F 1 92 ? -1.695 25.423 -1.341 1.00 34.62 79 GLU F CA 1
ATOM 7860 C C . GLU F 1 92 ? -1.533 23.913 -1.361 1.00 32.11 79 GLU F C 1
ATOM 7861 O O . GLU F 1 92 ? -1.976 23.229 -0.447 1.00 33.58 79 GLU F O 1
ATOM 7867 N N . HIS F 1 93 ? -0.906 23.379 -2.397 1.00 34.00 80 HIS F N 1
ATOM 7868 C CA . HIS F 1 93 ? -0.718 21.931 -2.490 1.00 34.93 80 HIS F CA 1
ATOM 7869 C C . HIS F 1 93 ? 0.322 21.390 -1.532 1.00 35.75 80 HIS F C 1
ATOM 7870 O O . HIS F 1 93 ? 0.142 20.301 -1.004 1.00 37.94 80 HIS F O 1
ATOM 7877 N N . HIS F 1 94 ? 1.379 22.172 -1.263 1.00 35.65 81 HIS F N 1
ATOM 7878 C CA . HIS F 1 94 ? 2.513 21.724 -0.439 1.00 35.56 81 HIS F CA 1
ATOM 7879 C C . HIS F 1 94 ? 2.964 22.683 0.631 1.00 35.62 81 HIS F C 1
ATOM 7880 O O . HIS F 1 94 ? 3.832 22.342 1.430 1.00 42.89 81 HIS F O 1
ATOM 7887 N N . LEU F 1 95 ? 2.341 23.848 0.699 1.00 36.19 82 LEU F N 1
ATOM 7888 C CA . LEU F 1 95 ? 2.682 24.869 1.682 1.00 36.02 82 LEU F CA 1
ATOM 7889 C C . LEU F 1 95 ? 4.153 25.219 1.632 1.00 36.82 82 LEU F C 1
ATOM 7890 O O . LEU F 1 95 ? 4.800 25.404 2.660 1.00 41.09 82 LEU F O 1
ATOM 7895 N N . VAL F 1 96 ? 4.657 25.349 0.425 1.00 38.91 83 VAL F N 1
ATOM 7896 C CA . VAL F 1 96 ? 5.995 25.780 0.237 1.00 35.00 83 VAL F CA 1
ATOM 7897 C C . VAL F 1 96 ? 6.013 27.004 -0.655 1.00 30.53 83 VAL F C 1
ATOM 7898 O O . VAL F 1 96 ? 5.150 27.162 -1.501 1.00 24.40 83 VAL F O 1
ATOM 7902 N N . PRO F 1 97 ? 6.993 27.899 -0.447 1.00 33.57 84 PRO F N 1
ATOM 7903 C CA . PRO F 1 97 ? 6.937 29.180 -1.119 1.00 33.84 84 PRO F CA 1
ATOM 7904 C C . PRO F 1 97 ? 7.104 29.070 -2.620 1.00 32.99 84 PRO F C 1
ATOM 7905 O O . PRO F 1 97 ? 7.765 28.162 -3.097 1.00 27.50 84 PRO F O 1
ATOM 7909 N N . PHE F 1 98 ? 6.401 29.948 -3.334 1.00 30.94 85 PHE F N 1
ATOM 7910 C CA . PHE F 1 98 ? 6.735 30.280 -4.689 1.00 29.15 85 PHE F CA 1
ATOM 7911 C C . PHE F 1 98 ? 6.845 31.785 -4.752 1.00 29.16 85 PHE F C 1
ATOM 7912 O O . PHE F 1 98 ? 6.229 32.500 -3.959 1.00 30.33 85 PHE F O 1
ATOM 7920 N N . PHE F 1 99 ? 7.705 32.269 -5.640 1.00 30.33 86 PHE F N 1
ATOM 7921 C CA . PHE F 1 99 ? 8.052 33.694 -5.653 1.00 31.18 86 PHE F CA 1
ATOM 7922 C C . PHE F 1 99 ? 8.497 34.130 -7.031 1.00 32.15 86 PHE F C 1
ATOM 7923 O O . PHE F 1 99 ? 8.950 33.299 -7.853 1.00 31.02 86 PHE F O 1
ATOM 7931 N N . GLY F 1 100 ? 8.325 35.419 -7.318 1.00 28.11 87 GLY F N 1
ATOM 7932 C CA . GLY F 1 100 ? 8.755 35.948 -8.603 1.00 30.53 87 GLY F CA 1
ATOM 7933 C C . GLY F 1 100 ? 8.234 37.337 -8.775 1.00 30.81 87 GLY F C 1
ATOM 7934 O O . GLY F 1 100 ? 8.275 38.127 -7.828 1.00 30.76 87 GLY F O 1
ATOM 7935 N N . VAL F 1 101 ? 7.735 37.642 -9.967 1.00 27.40 88 VAL F N 1
ATOM 7936 C CA . VAL F 1 101 ? 7.307 38.993 -10.253 1.00 27.62 88 VAL F CA 1
ATOM 7937 C C . VAL F 1 101 ? 5.925 38.995 -10.846 1.00 27.75 88 VAL F C 1
ATOM 7938 O O . VAL F 1 101 ? 5.512 38.019 -11.469 1.00 28.13 88 VAL F O 1
ATOM 7942 N N . ALA F 1 102 ? 5.226 40.092 -10.612 1.00 27.56 89 ALA F N 1
ATOM 7943 C CA . ALA F 1 102 ? 3.973 40.355 -11.263 1.00 29.23 89 ALA F CA 1
ATOM 7944 C C . ALA F 1 102 ? 4.169 41.587 -12.130 1.00 28.62 89 ALA F C 1
ATOM 7945 O O . ALA F 1 102 ? 4.845 42.532 -11.734 1.00 25.93 89 ALA F O 1
ATOM 7947 N N . HIS F 1 103 ? 3.489 41.590 -13.265 1.00 31.73 90 HIS F N 1
ATOM 7948 C CA . HIS F 1 103 ? 3.377 42.747 -14.119 1.00 32.20 90 HIS F CA 1
ATOM 7949 C C . HIS F 1 103 ? 1.907 43.110 -14.288 1.00 30.37 90 HIS F C 1
ATOM 7950 O O . HIS F 1 103 ? 1.102 42.243 -14.582 1.00 26.86 90 HIS F O 1
ATOM 7957 N N . VAL F 1 104 ? 1.567 44.377 -14.077 1.00 30.57 91 VAL F N 1
ATOM 7958 C CA . VAL F 1 104 ? 0.169 44.807 -14.112 1.00 29.40 91 VAL F CA 1
ATOM 7959 C C . VAL F 1 104 ? 0.030 45.996 -15.012 1.00 30.05 91 VAL F C 1
ATOM 7960 O O . VAL F 1 104 ? 0.691 47.008 -14.823 1.00 31.44 91 VAL F O 1
ATOM 7964 N N . ALA F 1 105 ? -0.824 45.850 -16.002 1.00 32.08 92 ALA F N 1
ATOM 7965 C CA . ALA F 1 105 ? -1.028 46.865 -17.007 1.00 37.32 92 ALA F CA 1
ATOM 7966 C C . ALA F 1 105 ? -2.495 47.187 -17.062 1.00 38.62 92 ALA F C 1
ATOM 7967 O O . ALA F 1 105 ? -3.350 46.308 -16.934 1.00 37.34 92 ALA F O 1
ATOM 7969 N N . TYR F 1 106 ? -2.805 48.456 -17.220 1.00 40.96 93 TYR F N 1
ATOM 7970 C CA . TYR F 1 106 ? -4.189 48.803 -17.377 1.00 46.25 93 TYR F CA 1
ATOM 7971 C C . TYR F 1 106 ? -4.367 50.049 -18.209 1.00 46.62 93 TYR F C 1
ATOM 7972 O O . TYR F 1 106 ? -3.444 50.837 -18.390 1.00 40.97 93 TYR F O 1
ATOM 7981 N N . LEU F 1 107 ? -5.584 50.195 -18.706 1.00 44.30 94 LEU F N 1
ATOM 7982 C CA . LEU F 1 107 ? -6.001 51.359 -19.435 1.00 48.89 94 LEU F CA 1
ATOM 7983 C C . LEU F 1 107 ? -6.968 52.115 -18.560 1.00 48.06 94 LEU F C 1
ATOM 7984 O O . LEU F 1 107 ? -8.140 51.755 -18.480 1.00 49.74 94 LEU F O 1
ATOM 7989 N N . PRO F 1 108 ? -6.500 53.192 -17.932 1.00 55.88 95 PRO F N 1
ATOM 7990 C CA . PRO F 1 108 ? -7.379 53.972 -17.094 1.00 56.89 95 PRO F CA 1
ATOM 7991 C C . PRO F 1 108 ? -8.554 54.556 -17.840 1.00 65.92 95 PRO F C 1
ATOM 7992 O O . PRO F 1 108 ? -8.598 54.656 -19.081 1.00 68.61 95 PRO F O 1
ATOM 7996 N N . GLN F 1 109 ? -9.564 54.904 -17.085 1.00 78.13 96 GLN F N 1
ATOM 7997 C CA . GLN F 1 109 ? -10.505 55.801 -17.694 1.00 78.79 96 GLN F CA 1
ATOM 7998 C C . GLN F 1 109 ? -11.101 56.740 -16.665 1.00 79.82 96 GLN F C 1
ATOM 7999 O O . GLN F 1 109 ? -11.166 56.459 -15.449 1.00 76.05 96 GLN F O 1
ATOM 8005 N N . ASN F 1 110 ? -11.513 57.895 -17.179 1.00 85.12 97 ASN F N 1
ATOM 8006 C CA . ASN F 1 110 ? -11.902 59.027 -16.340 1.00 84.21 97 ASN F CA 1
ATOM 8007 C C . ASN F 1 110 ? -10.773 59.384 -15.427 1.00 83.24 97 ASN F C 1
ATOM 8008 O O . ASN F 1 110 ? -11.008 59.871 -14.334 1.00 71.93 97 ASN F O 1
ATOM 8013 N N . GLY F 1 111 ? -9.548 59.109 -15.870 1.00 93.50 98 GLY F N 1
ATOM 8014 C CA . GLY F 1 111 ? -8.378 59.412 -15.083 1.00 112.86 98 GLY F CA 1
ATOM 8015 C C . GLY F 1 111 ? -8.279 58.704 -13.747 1.00 114.72 98 GLY F C 1
ATOM 8016 O O . GLY F 1 111 ? -7.556 59.172 -12.876 1.00 117.04 98 GLY F O 1
ATOM 8017 N N . ARG F 1 112 ? -8.996 57.594 -13.577 1.00 114.58 99 ARG F N 1
ATOM 8018 C CA . ARG F 1 112 ? -8.898 56.814 -12.344 1.00 98.12 99 ARG F CA 1
ATOM 8019 C C . ARG F 1 112 ? -7.637 55.999 -12.392 1.00 82.08 99 ARG F C 1
ATOM 8020 O O . ARG F 1 112 ? -7.523 55.050 -13.192 1.00 83.08 99 ARG F O 1
ATOM 8028 N N . VAL F 1 113 ? -6.661 56.435 -11.611 1.00 78.85 100 VAL F N 1
ATOM 8029 C CA . VAL F 1 113 ? -5.356 55.836 -11.627 1.00 73.72 100 VAL F CA 1
ATOM 8030 C C . VAL F 1 113 ? -5.041 55.266 -10.280 1.00 70.28 100 VAL F C 1
ATOM 8031 O O . VAL F 1 113 ? -5.294 55.908 -9.285 1.00 75.67 100 VAL F O 1
ATOM 8035 N N . ALA F 1 114 ? -4.363 54.133 -10.281 1.00 60.32 101 ALA F N 1
ATOM 8036 C CA . ALA F 1 114 ? -4.000 53.447 -9.067 1.00 63.92 101 ALA F CA 1
ATOM 8037 C C . ALA F 1 114 ? -2.673 53.924 -8.512 1.00 68.21 101 ALA F C 1
ATOM 8038 O O . ALA F 1 114 ? -1.708 54.093 -9.249 1.00 73.79 101 ALA F O 1
ATOM 8040 N N . GLY F 1 115 ? -2.628 54.185 -7.215 1.00 62.08 102 GLY F N 1
ATOM 8041 C CA . GLY F 1 115 ? -1.364 54.460 -6.573 1.00 58.01 102 GLY F CA 1
ATOM 8042 C C . GLY F 1 115 ? -0.521 53.207 -6.701 1.00 59.73 102 GLY F C 1
ATOM 8043 O O . GLY F 1 115 ? -1.020 52.100 -6.556 1.00 51.62 102 GLY F O 1
ATOM 8044 N N . LEU F 1 116 ? 0.760 53.399 -6.975 1.00 57.96 103 LEU F N 1
ATOM 8045 C CA . LEU F 1 116 ? 1.661 52.308 -7.193 1.00 59.86 103 LEU F CA 1
ATOM 8046 C C . LEU F 1 116 ? 1.802 51.435 -5.941 1.00 53.46 103 LEU F C 1
ATOM 8047 O O . LEU F 1 116 ? 1.705 50.217 -6.012 1.00 51.30 103 LEU F O 1
ATOM 8052 N N . SER F 1 117 ? 1.926 52.052 -4.791 1.00 52.56 104 SER F N 1
ATOM 8053 C CA . SER F 1 117 ? 2.004 51.281 -3.577 1.00 57.21 104 SER F CA 1
ATOM 8054 C C . SER F 1 117 ? 0.681 50.537 -3.267 1.00 64.30 104 SER F C 1
ATOM 8055 O O . SER F 1 117 ? 0.697 49.469 -2.664 1.00 58.36 104 SER F O 1
ATOM 8058 N N . LYS F 1 118 ? -0.456 51.092 -3.683 1.00 59.05 105 LYS F N 1
ATOM 8059 C CA . LYS F 1 118 ? -1.726 50.415 -3.490 1.00 54.25 105 LYS F CA 1
ATOM 8060 C C . LYS F 1 118 ? -1.792 49.150 -4.343 1.00 45.49 105 LYS F C 1
ATOM 8061 O O . LYS F 1 118 ? -2.269 48.116 -3.903 1.00 45.59 105 LYS F O 1
ATOM 8067 N N . LEU F 1 119 ? -1.292 49.239 -5.556 1.00 41.18 106 LEU F N 1
ATOM 8068 C CA . LEU F 1 119 ? -1.215 48.102 -6.420 1.00 47.38 106 LEU F CA 1
ATOM 8069 C C . LEU F 1 119 ? -0.440 46.996 -5.761 1.00 51.30 106 LEU F C 1
ATOM 8070 O O . LEU F 1 119 ? -0.856 45.837 -5.758 1.00 57.33 106 LEU F O 1
ATOM 8075 N N . ALA F 1 120 ? 0.720 47.352 -5.242 1.00 49.49 107 ALA F N 1
ATOM 8076 C CA . ALA F 1 120 ? 1.617 46.378 -4.666 1.00 51.99 107 ALA F CA 1
ATOM 8077 C C . ALA F 1 120 ? 0.980 45.731 -3.454 1.00 42.56 107 ALA F C 1
ATOM 8078 O O . ALA F 1 120 ? 1.132 44.531 -3.251 1.00 41.85 107 ALA F O 1
ATOM 8080 N N . ARG F 1 121 ? 0.267 46.523 -2.666 1.00 42.48 108 ARG F N 1
ATOM 8081 C CA . ARG F 1 121 ? -0.460 46.010 -1.495 1.00 46.14 108 ARG F CA 1
ATOM 8082 C C . ARG F 1 121 ? -1.531 45.007 -1.863 1.00 43.98 108 ARG F C 1
ATOM 8083 O O . ARG F 1 121 ? -1.700 44.002 -1.173 1.00 47.88 108 ARG F O 1
ATOM 8091 N N . VAL F 1 122 ? -2.201 45.227 -2.993 1.00 38.72 109 VAL F N 1
ATOM 8092 C CA . VAL F 1 122 ? -3.189 44.290 -3.468 1.00 40.16 109 VAL F CA 1
ATOM 8093 C C . VAL F 1 122 ? -2.507 42.967 -3.817 1.00 37.74 109 VAL F C 1
ATOM 8094 O O . VAL F 1 122 ? -2.990 41.888 -3.431 1.00 41.17 109 VAL F O 1
ATOM 8098 N N . VAL F 1 123 ? -1.415 43.041 -4.570 1.00 35.44 110 VAL F N 1
ATOM 8099 C CA . VAL F 1 123 ? -0.690 41.853 -4.913 1.00 34.32 110 VAL F CA 1
ATOM 8100 C C . VAL F 1 123 ? -0.280 41.120 -3.619 1.00 38.47 110 VAL F C 1
ATOM 8101 O O . VAL F 1 123 ? -0.507 39.917 -3.496 1.00 38.54 110 VAL F O 1
ATOM 8105 N N . ASP F 1 124 ? 0.308 41.837 -2.667 1.00 34.78 111 ASP F N 1
ATOM 8106 C CA . ASP F 1 124 ? 0.712 41.225 -1.429 1.00 35.79 111 ASP F CA 1
ATOM 8107 C C . ASP F 1 124 ? -0.424 40.584 -0.676 1.00 37.78 111 ASP F C 1
ATOM 8108 O O . ASP F 1 124 ? -0.301 39.453 -0.197 1.00 36.92 111 ASP F O 1
ATOM 8113 N N . ASP F 1 125 ? -1.530 41.295 -0.547 1.00 39.75 112 ASP F N 1
ATOM 8114 C CA . ASP F 1 125 ? -2.645 40.787 0.251 1.00 40.34 112 ASP F CA 1
ATOM 8115 C C . ASP F 1 125 ? -3.269 39.562 -0.359 1.00 34.79 112 ASP F C 1
ATOM 8116 O O . ASP F 1 125 ? -3.604 38.621 0.334 1.00 36.86 112 ASP F O 1
ATOM 8121 N N . VAL F 1 126 ? -3.405 39.553 -1.669 1.00 32.47 113 VAL F N 1
ATOM 8122 C CA . VAL F 1 126 ? -3.967 38.402 -2.334 1.00 32.71 113 VAL F CA 1
ATOM 8123 C C . VAL F 1 126 ? -3.017 37.219 -2.163 1.00 33.67 113 VAL F C 1
ATOM 8124 O O . VAL F 1 126 ? -3.458 36.067 -2.034 1.00 33.03 113 VAL F O 1
ATOM 8128 N N . SER F 1 127 ? -1.725 37.519 -2.208 1.00 32.54 114 SER F N 1
ATOM 8129 C CA . SER F 1 127 ? -0.667 36.531 -2.078 1.00 35.58 114 SER F CA 1
ATOM 8130 C C . SER F 1 127 ? -0.527 35.911 -0.710 1.00 37.77 114 SER F C 1
ATOM 8131 O O . SER F 1 127 ? -0.051 34.791 -0.617 1.00 37.36 114 SER F O 1
ATOM 8134 N N . ARG F 1 128 ? -0.902 36.642 0.339 1.00 37.14 115 ARG F N 1
ATOM 8135 C CA . ARG F 1 128 ? -0.663 36.202 1.705 1.00 36.53 115 ARG F CA 1
ATOM 8136 C C . ARG F 1 128 ? -1.735 35.221 2.191 1.00 34.06 115 ARG F C 1
ATOM 8137 O O . ARG F 1 128 ? -2.456 35.456 3.149 1.00 32.60 115 ARG F O 1
ATOM 8145 N N . ARG F 1 129 ? -1.809 34.106 1.497 1.00 31.73 116 ARG F N 1
ATOM 8146 C CA . ARG F 1 129 ? -2.664 33.000 1.868 1.00 36.83 116 ARG F CA 1
ATOM 8147 C C . ARG F 1 129 ? -2.240 31.827 0.997 1.00 33.12 116 ARG F C 1
ATOM 8148 O O . ARG F 1 129 ? -1.578 32.040 0.004 1.00 30.40 116 ARG F O 1
ATOM 8156 N N . PRO F 1 130 ? -2.632 30.591 1.361 1.00 32.95 117 PRO F N 1
ATOM 8157 C CA . PRO F 1 130 ? -2.289 29.471 0.501 1.00 31.17 117 PRO F CA 1
ATOM 8158 C C . PRO F 1 130 ? -2.886 29.686 -0.850 1.00 31.13 117 PRO F C 1
ATOM 8159 O O . PRO F 1 130 ? -4.064 30.006 -0.936 1.00 38.61 117 PRO F O 1
ATOM 8163 N N . GLN F 1 131 ? -2.096 29.569 -1.902 1.00 31.95 118 GLN F N 1
ATOM 8164 C CA . GLN F 1 131 ? -2.564 29.981 -3.223 1.00 31.74 118 GLN F CA 1
ATOM 8165 C C . GLN F 1 131 ? -2.207 29.059 -4.345 1.00 35.53 118 GLN F C 1
ATOM 8166 O O . GLN F 1 131 ? -1.388 28.148 -4.201 1.00 39.93 118 GLN F O 1
ATOM 8172 N N . LEU F 1 132 ? -2.885 29.301 -5.463 1.00 39.36 119 LEU F N 1
ATOM 8173 C CA . LEU F 1 132 ? -2.437 28.916 -6.780 1.00 38.19 119 LEU F CA 1
ATOM 8174 C C . LEU F 1 132 ? -2.025 30.197 -7.475 1.00 37.95 119 LEU F C 1
ATOM 8175 O O . LEU F 1 132 ? -2.699 31.212 -7.348 1.00 45.23 119 LEU F O 1
ATOM 8180 N N . GLN F 1 133 ? -0.951 30.143 -8.246 1.00 32.28 120 GLN F N 1
ATOM 8181 C CA . GLN F 1 133 ? -0.505 31.301 -8.994 1.00 31.08 120 GLN F CA 1
ATOM 8182 C C . GLN F 1 133 ? -1.631 31.804 -9.913 1.00 30.49 120 GLN F C 1
ATOM 8183 O O . GLN F 1 133 ? -1.852 32.992 -10.064 1.00 28.41 120 GLN F O 1
ATOM 8189 N N . GLU F 1 134 ? -2.318 30.876 -10.541 1.00 34.57 121 GLU F N 1
ATOM 8190 C CA . GLU F 1 134 ? -3.431 31.202 -11.419 1.00 39.51 121 GLU F CA 1
ATOM 8191 C C . GLU F 1 134 ? -4.449 32.064 -10.683 1.00 34.77 121 GLU F C 1
ATOM 8192 O O . GLU F 1 134 ? -4.971 33.023 -11.238 1.00 30.99 121 GLU F O 1
ATOM 8198 N N . ARG F 1 135 ? -4.763 31.699 -9.447 1.00 35.81 122 ARG F N 1
ATOM 8199 C CA . ARG F 1 135 ? -5.828 32.399 -8.723 1.00 40.44 122 ARG F CA 1
ATOM 8200 C C . ARG F 1 135 ? -5.367 33.787 -8.273 1.00 38.42 122 ARG F C 1
ATOM 8201 O O . ARG F 1 135 ? -6.148 34.738 -8.268 1.00 32.97 122 ARG F O 1
ATOM 8209 N N . ILE F 1 136 ? -4.090 33.913 -7.939 1.00 38.01 123 ILE F N 1
ATOM 8210 C CA . ILE F 1 136 ? -3.555 35.238 -7.620 1.00 35.37 123 ILE F CA 1
ATOM 8211 C C . ILE F 1 136 ? -3.676 36.149 -8.832 1.00 37.88 123 ILE F C 1
ATOM 8212 O O . ILE F 1 136 ? -4.146 37.296 -8.731 1.00 42.62 123 ILE F O 1
ATOM 8217 N N . THR F 1 137 ? -3.339 35.597 -9.987 1.00 32.61 124 THR F N 1
ATOM 8218 C CA . THR F 1 137 ? -3.346 36.350 -11.203 1.00 32.09 124 THR F CA 1
ATOM 8219 C C . THR F 1 137 ? -4.777 36.870 -11.487 1.00 32.37 124 THR F C 1
ATOM 8220 O O . THR F 1 137 ? -4.977 38.072 -11.689 1.00 29.12 124 THR F O 1
ATOM 8224 N N . THR F 1 138 ? -5.754 35.981 -11.523 1.00 30.04 125 THR F N 1
ATOM 8225 C CA . THR F 1 138 ? -7.093 36.412 -11.871 1.00 33.73 125 THR F CA 1
ATOM 8226 C C . THR F 1 138 ? -7.684 37.319 -10.779 1.00 33.06 125 THR F C 1
ATOM 8227 O O . THR F 1 138 ? -8.363 38.280 -11.101 1.00 30.77 125 THR F O 1
ATOM 8231 N N . THR F 1 139 ? -7.371 37.059 -9.520 1.00 29.62 126 THR F N 1
ATOM 8232 C CA . THR F 1 139 ? -7.964 37.834 -8.444 1.00 32.29 126 THR F CA 1
ATOM 8233 C C . THR F 1 139 ? -7.504 39.280 -8.523 1.00 35.18 126 THR F C 1
ATOM 8234 O O . THR F 1 139 ? -8.286 40.214 -8.309 1.00 35.86 126 THR F O 1
ATOM 8238 N N . VAL F 1 140 ? -6.219 39.457 -8.782 1.00 31.58 127 VAL F N 1
ATOM 8239 C CA . VAL F 1 140 ? -5.664 40.780 -8.906 1.00 30.11 127 VAL F CA 1
ATOM 8240 C C . VAL F 1 140 ? -6.334 41.474 -10.068 1.00 32.65 127 VAL F C 1
ATOM 8241 O O . VAL F 1 140 ? -6.690 42.654 -9.982 1.00 37.93 127 VAL F O 1
ATOM 8245 N N . ALA F 1 141 ? -6.525 40.756 -11.161 1.00 32.16 128 ALA F N 1
ATOM 8246 C CA . ALA F 1 141 ? -7.160 41.349 -12.318 1.00 33.68 128 ALA F CA 1
ATOM 8247 C C . ALA F 1 141 ? -8.624 41.754 -11.992 1.00 36.13 128 ALA F C 1
ATOM 8248 O O . ALA F 1 141 ? -9.055 42.846 -12.373 1.00 34.87 128 ALA F O 1
ATOM 8250 N N . GLU F 1 142 ? -9.355 40.883 -11.304 1.00 35.91 129 GLU F N 1
ATOM 8251 C CA . GLU F 1 142 ? -10.761 41.141 -10.955 1.00 40.98 129 GLU F CA 1
ATOM 8252 C C . GLU F 1 142 ? -10.880 42.351 -10.009 1.00 43.35 129 GLU F C 1
ATOM 8253 O O . GLU F 1 142 ? -11.698 43.234 -10.218 1.00 43.29 129 GLU F O 1
ATOM 8259 N N . ILE F 1 143 ? -10.017 42.407 -9.008 1.00 42.67 130 ILE F N 1
ATOM 8260 C CA . ILE F 1 143 ? -10.037 43.515 -8.077 1.00 40.97 130 ILE F CA 1
ATOM 8261 C C . ILE F 1 143 ? -9.800 44.833 -8.779 1.00 41.01 130 ILE F C 1
ATOM 8262 O O . ILE F 1 143 ? -10.483 45.832 -8.534 1.00 42.98 130 ILE F O 1
ATOM 8267 N N . MET F 1 144 ? -8.876 44.835 -9.703 1.00 40.31 131 MET F N 1
ATOM 8268 C CA . MET F 1 144 ? -8.663 46.035 -10.482 1.00 41.55 131 MET F CA 1
ATOM 8269 C C . MET F 1 144 ? -9.856 46.446 -11.349 1.00 38.40 131 MET F C 1
ATOM 8270 O O . MET F 1 144 ? -10.144 47.613 -11.442 1.00 39.68 131 MET F O 1
ATOM 8275 N N . MET F 1 145 ? -10.507 45.498 -12.010 1.00 35.28 132 MET F N 1
ATOM 8276 C CA . MET F 1 145 ? -11.677 45.829 -12.788 1.00 38.12 132 MET F CA 1
ATOM 8277 C C . MET F 1 145 ? -12.773 46.397 -11.872 1.00 43.05 132 MET F C 1
ATOM 8278 O O . MET F 1 145 ? -13.377 47.396 -12.209 1.00 44.62 132 MET F O 1
ATOM 8283 N N . GLU F 1 146 ? -12.974 45.785 -10.711 1.00 50.19 133 GLU F N 1
ATOM 8284 C CA . GLU F 1 146 ? -14.021 46.204 -9.771 1.00 58.44 133 GLU F CA 1
ATOM 8285 C C . GLU F 1 146 ? -13.747 47.608 -9.232 1.00 56.77 133 GLU F C 1
ATOM 8286 O O . GLU F 1 146 ? -14.601 48.463 -9.261 1.00 63.42 133 GLU F O 1
ATOM 8292 N N . LYS F 1 147 ? -12.528 47.841 -8.781 1.00 55.67 134 LYS F N 1
ATOM 8293 C CA . LYS F 1 147 ? -12.217 49.044 -8.030 1.00 56.19 134 LYS F CA 1
ATOM 8294 C C . LYS F 1 147 ? -11.732 50.205 -8.858 1.00 56.15 134 LYS F C 1
ATOM 8295 O O . LYS F 1 147 ? -11.916 51.340 -8.464 1.00 66.27 134 LYS F O 1
ATOM 8301 N N . LEU F 1 148 ? -11.064 49.936 -9.962 1.00 50.50 135 LEU F N 1
ATOM 8302 C CA . LEU F 1 148 ? -10.535 51.002 -10.787 1.00 48.41 135 LEU F CA 1
ATOM 8303 C C . LEU F 1 148 ? -11.434 51.290 -11.943 1.00 50.64 135 LEU F C 1
ATOM 8304 O O . LEU F 1 148 ? -11.355 52.369 -12.524 1.00 50.47 135 LEU F O 1
ATOM 8309 N N . LYS F 1 149 ? -12.242 50.298 -12.331 1.00 50.69 136 LYS F N 1
ATOM 8310 C CA . LYS F 1 149 ? -13.128 50.420 -13.474 1.00 51.32 136 LYS F CA 1
ATOM 8311 C C . LYS F 1 149 ? -12.384 50.983 -14.684 1.00 48.69 136 LYS F C 1
ATOM 8312 O O . LYS F 1 149 ? -12.831 51.942 -15.304 1.00 56.29 136 LYS F O 1
ATOM 8318 N N . PRO F 1 150 ? -11.265 50.350 -15.056 1.00 50.27 137 PRO F N 1
ATOM 8319 C CA . PRO F 1 150 ? -10.499 50.786 -16.204 1.00 47.19 137 PRO F CA 1
ATOM 8320 C C . PRO F 1 150 ? -11.077 50.209 -17.475 1.00 43.96 137 PRO F C 1
ATOM 8321 O O . PRO F 1 150 ? -11.992 49.390 -17.423 1.00 52.85 137 PRO F O 1
ATOM 8325 N N . LEU F 1 151 ? -10.575 50.647 -18.621 1.00 46.47 138 LEU F N 1
ATOM 8326 C CA . LEU F 1 151 ? -11.006 50.071 -19.899 1.00 49.25 138 LEU F CA 1
ATOM 8327 C C . LEU F 1 151 ? -10.555 48.644 -20.009 1.00 48.69 138 LEU F C 1
ATOM 8328 O O . LEU F 1 151 ? -11.152 47.851 -20.715 1.00 55.14 138 LEU F O 1
ATOM 8333 N N . GLY F 1 152 ? -9.489 48.299 -19.309 1.00 51.83 139 GLY F N 1
ATOM 8334 C CA . GLY F 1 152 ? -9.015 46.932 -19.335 1.00 45.48 139 GLY F CA 1
ATOM 8335 C C . GLY F 1 152 ? -7.852 46.748 -18.408 1.00 42.04 139 GLY F C 1
ATOM 8336 O O . GLY F 1 152 ? -7.213 47.705 -17.986 1.00 33.01 139 GLY F O 1
ATOM 8337 N N . VAL F 1 153 ? -7.574 45.494 -18.112 1.00 39.83 140 VAL F N 1
ATOM 8338 C CA . VAL F 1 153 ? -6.435 45.164 -17.318 1.00 37.43 140 VAL F CA 1
ATOM 8339 C C . VAL F 1 153 ? -5.751 43.937 -17.888 1.00 34.16 140 VAL F C 1
ATOM 8340 O O . VAL F 1 153 ? -6.389 43.065 -18.485 1.00 33.10 140 VAL F O 1
ATOM 8344 N N . MET F 1 154 ? -4.436 43.877 -17.739 1.00 33.72 141 MET F N 1
ATOM 8345 C CA . MET F 1 154 ? -3.686 42.674 -18.080 1.00 32.75 141 MET F CA 1
ATOM 8346 C C . MET F 1 154 ? -2.718 42.415 -16.940 1.00 35.24 141 MET F C 1
ATOM 8347 O O . MET F 1 154 ? -1.976 43.309 -16.532 1.00 38.42 141 MET F O 1
ATOM 8352 N N . VAL F 1 155 ? -2.746 41.202 -16.403 1.00 32.64 142 VAL F N 1
ATOM 8353 C CA . VAL F 1 155 ? -1.865 40.819 -15.325 1.00 30.54 142 VAL F CA 1
ATOM 8354 C C . VAL F 1 155 ? -1.089 39.610 -15.777 1.00 29.48 142 VAL F C 1
ATOM 8355 O O . VAL F 1 155 ? -1.659 38.617 -16.231 1.00 30.74 142 VAL F O 1
ATOM 8359 N N . ILE F 1 156 ? 0.215 39.680 -15.606 1.00 29.62 143 ILE F N 1
ATOM 8360 C CA . ILE F 1 156 ? 1.083 38.548 -15.861 1.00 31.28 143 ILE F CA 1
ATOM 8361 C C . ILE F 1 156 ? 1.950 38.276 -14.641 1.00 31.66 143 ILE F C 1
ATOM 8362 O O . ILE F 1 156 ? 2.446 39.211 -14.002 1.00 39.89 143 ILE F O 1
ATOM 8367 N N . MET F 1 157 ? 2.071 37.010 -14.278 1.00 29.99 144 MET F N 1
ATOM 8368 C CA . MET F 1 157 ? 2.926 36.628 -13.166 1.00 33.97 144 MET F CA 1
ATOM 8369 C C . MET F 1 157 ? 3.886 35.573 -13.638 1.00 30.25 144 MET F C 1
ATOM 8370 O O . MET F 1 157 ? 3.534 34.687 -14.393 1.00 28.89 144 MET F O 1
ATOM 8375 N N . GLU F 1 158 ? 5.086 35.690 -13.126 1.00 31.78 145 GLU F N 1
ATOM 8376 C CA . GLU F 1 158 ? 6.153 34.776 -13.417 1.00 36.20 145 GLU F CA 1
ATOM 8377 C C . GLU F 1 158 ? 6.762 34.340 -12.104 1.00 32.73 145 GLU F C 1
ATOM 8378 O O . GLU F 1 158 ? 7.139 35.178 -11.282 1.00 31.28 145 GLU F O 1
ATOM 8384 N N . ALA F 1 159 ? 6.866 33.036 -11.876 1.00 33.53 146 ALA F N 1
ATOM 8385 C CA . ALA F 1 159 ? 7.372 32.569 -10.593 1.00 35.34 146 ALA F CA 1
ATOM 8386 C C . ALA F 1 159 ? 8.079 31.242 -10.653 1.00 36.37 146 ALA F C 1
ATOM 8387 O O . ALA F 1 159 ? 7.854 30.437 -11.545 1.00 39.11 146 ALA F O 1
ATOM 8389 N N . GLU F 1 160 ? 8.927 31.031 -9.655 1.00 38.29 147 GLU F N 1
ATOM 8390 C CA . GLU F 1 160 ? 9.547 29.750 -9.443 1.00 41.94 147 GLU F CA 1
ATOM 8391 C C . GLU F 1 160 ? 8.874 29.107 -8.232 1.00 37.18 147 GLU F C 1
ATOM 8392 O O . GLU F 1 160 ? 8.615 29.758 -7.225 1.00 31.46 147 GLU F O 1
ATOM 8398 N N . HIS F 1 161 ? 8.569 27.830 -8.365 1.00 41.40 148 HIS F N 1
ATOM 8399 C CA . HIS F 1 161 ? 7.940 27.069 -7.305 1.00 42.42 148 HIS F CA 1
ATOM 8400 C C . HIS F 1 161 ? 8.958 26.141 -6.649 1.00 41.28 148 HIS F C 1
ATOM 8401 O O . HIS F 1 161 ? 9.552 25.295 -7.301 1.00 47.29 148 HIS F O 1
ATOM 8408 N N . MET F 1 162 ? 9.131 26.292 -5.353 1.00 40.48 149 MET F N 1
ATOM 8409 C CA . MET F 1 162 ? 9.887 25.314 -4.593 1.00 47.31 149 MET F CA 1
ATOM 8410 C C . MET F 1 162 ? 9.146 23.934 -4.519 1.00 47.90 149 MET F C 1
ATOM 8411 O O . MET F 1 162 ? 9.846 22.951 -4.438 1.00 55.10 149 MET F O 1
ATOM 8416 N N . CYS F 1 163 ? 7.773 23.906 -4.516 1.00 68.42 150 CYS F N 1
ATOM 8417 C CA . CYS F 1 163 ? 6.875 22.700 -4.753 1.00 51.90 150 CYS F CA 1
ATOM 8418 C C . CYS F 1 163 ? 7.770 21.798 -5.685 1.00 68.61 150 CYS F C 1
ATOM 8419 O O . CYS F 1 163 ? 7.915 20.601 -5.475 1.00 98.25 150 CYS F O 1
ATOM 8422 N N . MET F 1 164 ? 8.487 22.419 -6.625 1.00 72.69 151 MET F N 1
ATOM 8423 C CA . MET F 1 164 ? 9.272 21.774 -7.692 1.00 68.28 151 MET F CA 1
ATOM 8424 C C . MET F 1 164 ? 10.791 21.646 -7.618 1.00 66.34 151 MET F C 1
ATOM 8425 O O . MET F 1 164 ? 11.380 20.827 -8.328 1.00 63.96 151 MET F O 1
ATOM 8430 N N . THR F 1 165 ? 11.430 22.549 -6.899 1.00 67.01 152 THR F N 1
ATOM 8431 C CA . THR F 1 165 ? 12.890 22.655 -6.892 1.00 60.19 152 THR F CA 1
ATOM 8432 C C . THR F 1 165 ? 13.511 21.734 -5.839 1.00 59.11 152 THR F C 1
ATOM 8433 O O . THR F 1 165 ? 14.583 21.195 -6.043 1.00 64.75 152 THR F O 1
ATOM 8437 N N . ILE F 1 166 ? 12.800 21.518 -4.739 1.00 64.51 153 ILE F N 1
ATOM 8438 C CA . ILE F 1 166 ? 13.339 20.809 -3.575 1.00 60.06 153 ILE F CA 1
ATOM 8439 C C . ILE F 1 166 ? 12.832 19.392 -3.474 1.00 60.93 153 ILE F C 1
ATOM 8440 O O . ILE F 1 166 ? 13.315 18.626 -2.657 1.00 63.78 153 ILE F O 1
ATOM 8445 N N . ARG F 1 167 ? 11.850 19.037 -4.291 1.00 71.67 154 ARG F N 1
ATOM 8446 C CA . ARG F 1 167 ? 11.202 17.743 -4.153 1.00 70.54 154 ARG F CA 1
ATOM 8447 C C . ARG F 1 167 ? 11.773 16.747 -5.137 1.00 78.19 154 ARG F C 1
ATOM 8448 O O . ARG F 1 167 ? 12.722 17.049 -5.861 1.00 91.04 154 ARG F O 1
ATOM 8456 N N . GLY F 1 168 ? 11.220 15.539 -5.129 1.00 90.32 155 GLY F N 1
ATOM 8457 C CA . GLY F 1 168 ? 11.747 14.414 -5.930 1.00 94.24 155 GLY F CA 1
ATOM 8458 C C . GLY F 1 168 ? 11.862 14.732 -7.396 1.00 78.00 155 GLY F C 1
ATOM 8459 O O . GLY F 1 168 ? 12.857 14.411 -8.045 1.00 87.56 155 GLY F O 1
ATOM 8460 N N . VAL F 1 169 ? 10.837 15.394 -7.909 1.00 71.23 156 VAL F N 1
ATOM 8461 C CA . VAL F 1 169 ? 10.842 15.849 -9.281 1.00 67.96 156 VAL F CA 1
ATOM 8462 C C . VAL F 1 169 ? 12.111 16.688 -9.613 1.00 67.45 156 VAL F C 1
ATOM 8463 O O . VAL F 1 169 ? 12.686 16.556 -10.688 1.00 63.62 156 VAL F O 1
ATOM 8467 N N . ASN F 1 170 ? 12.540 17.532 -8.677 1.00 72.30 157 ASN F N 1
ATOM 8468 C CA . ASN F 1 170 ? 13.817 18.240 -8.756 1.00 77.09 157 ASN F CA 1
ATOM 8469 C C . ASN F 1 170 ? 14.111 18.953 -10.083 1.00 71.51 157 ASN F C 1
ATOM 8470 O O . ASN F 1 170 ? 15.013 18.569 -10.807 1.00 64.84 157 ASN F O 1
ATOM 8475 N N . LYS F 1 171 ? 13.379 20.020 -10.371 1.00 73.66 158 LYS F N 1
ATOM 8476 C CA . LYS F 1 171 ? 13.586 20.805 -11.582 1.00 71.06 158 LYS F CA 1
ATOM 8477 C C . LYS F 1 171 ? 13.801 22.283 -11.210 1.00 74.38 158 LYS F C 1
ATOM 8478 O O . LYS F 1 171 ? 12.886 23.123 -11.340 1.00 83.27 158 LYS F O 1
ATOM 8484 N N . PRO F 1 172 ? 15.017 22.617 -10.756 1.00 66.80 159 PRO F N 1
ATOM 8485 C CA . PRO F 1 172 ? 15.317 24.014 -10.488 1.00 65.44 159 PRO F CA 1
ATOM 8486 C C . PRO F 1 172 ? 15.394 24.831 -11.788 1.00 58.27 159 PRO F C 1
ATOM 8487 O O . PRO F 1 172 ? 15.795 24.308 -12.817 1.00 59.48 159 PRO F O 1
ATOM 8491 N N . GLY F 1 173 ? 14.944 26.084 -11.740 1.00 59.38 160 GLY F N 1
ATOM 8492 C CA . GLY F 1 173 ? 14.958 26.963 -12.908 1.00 50.10 160 GLY F CA 1
ATOM 8493 C C . GLY F 1 173 ? 13.651 26.996 -13.690 1.00 47.11 160 GLY F C 1
ATOM 8494 O O . GLY F 1 173 ? 13.503 27.792 -14.615 1.00 43.90 160 GLY F O 1
ATOM 8495 N N . THR F 1 174 ? 12.723 26.107 -13.348 1.00 44.42 161 THR F N 1
ATOM 8496 C CA . THR F 1 174 ? 11.428 26.078 -13.990 1.00 45.11 161 THR F CA 1
ATOM 8497 C C . THR F 1 174 ? 10.633 27.279 -13.543 1.00 39.55 161 THR F C 1
ATOM 8498 O O . THR F 1 174 ? 10.530 27.545 -12.350 1.00 46.00 161 THR F O 1
ATOM 8502 N N . LYS F 1 175 ? 10.074 27.986 -14.507 1.00 35.52 162 LYS F N 1
ATOM 8503 C CA . LYS F 1 175 ? 9.283 29.164 -14.244 1.00 40.42 162 LYS F CA 1
ATOM 8504 C C . LYS F 1 175 ? 7.867 28.885 -14.682 1.00 35.23 162 LYS F C 1
ATOM 8505 O O . LYS F 1 175 ? 7.631 28.330 -15.741 1.00 44.71 162 LYS F O 1
ATOM 8511 N N . THR F 1 176 ? 6.922 29.281 -13.880 1.00 31.57 163 THR F N 1
ATOM 8512 C CA . THR F 1 176 ? 5.523 29.244 -14.288 1.00 34.53 163 THR F CA 1
ATOM 8513 C C . THR F 1 176 ? 5.043 30.647 -14.610 1.00 30.71 163 THR F C 1
ATOM 8514 O O . THR F 1 176 ? 5.287 31.584 -13.860 1.00 27.49 163 THR F O 1
ATOM 8518 N N . ILE F 1 177 ? 4.327 30.773 -15.713 1.00 30.48 164 ILE F N 1
ATOM 8519 C CA . ILE F 1 177 ? 3.819 32.062 -16.149 1.00 33.26 164 ILE F CA 1
ATOM 8520 C C . ILE F 1 177 ? 2.324 31.990 -16.358 1.00 29.74 164 ILE F C 1
ATOM 8521 O O . ILE F 1 177 ? 1.836 31.160 -17.100 1.00 27.29 164 ILE F O 1
ATOM 8526 N N . THR F 1 178 ? 1.624 32.890 -15.699 1.00 30.94 165 THR F N 1
ATOM 8527 C CA . THR F 1 178 ? 0.175 32.953 -15.775 1.00 31.29 165 THR F CA 1
ATOM 8528 C C . THR F 1 178 ? -0.218 34.323 -16.285 1.00 36.06 165 THR F C 1
ATOM 8529 O O . THR F 1 178 ? 0.518 35.288 -16.108 1.00 33.71 165 THR F O 1
ATOM 8533 N N . SER F 1 179 ? -1.414 34.423 -16.855 1.00 37.20 166 SER F N 1
ATOM 8534 C CA . SER F 1 179 ? -1.938 35.711 -17.255 1.00 38.29 166 SER F CA 1
ATOM 8535 C C . SER F 1 179 ? -3.441 35.794 -17.133 1.00 33.74 166 SER F C 1
ATOM 8536 O O . SER F 1 179 ? -4.128 34.798 -17.171 1.00 34.49 166 SER F O 1
ATOM 8539 N N . ALA F 1 180 ? -3.916 37.017 -17.020 1.00 31.50 167 ALA F N 1
ATOM 8540 C CA . ALA F 1 180 ? -5.330 37.306 -16.991 1.00 34.92 167 ALA F CA 1
ATOM 8541 C C . ALA F 1 180 ? -5.551 38.586 -17.755 1.00 33.69 167 ALA F C 1
ATOM 8542 O O . ALA F 1 180 ? -4.879 39.579 -17.476 1.00 35.06 167 ALA F O 1
ATOM 8544 N N . VAL F 1 181 ? -6.478 38.562 -18.706 1.00 33.53 168 VAL F N 1
ATOM 8545 C CA . VAL F 1 181 ? -6.841 39.758 -19.426 1.00 35.49 168 VAL F CA 1
ATOM 8546 C C . VAL F 1 181 ? -8.309 40.073 -19.226 1.00 35.34 168 VAL F C 1
ATOM 8547 O O . VAL F 1 181 ? -9.143 39.180 -19.227 1.00 34.67 168 VAL F O 1
ATOM 8551 N N . ARG F 1 182 ? -8.611 41.337 -19.013 1.00 35.09 169 ARG F N 1
ATOM 8552 C CA . ARG F 1 182 ? -9.984 41.772 -18.930 1.00 37.36 169 ARG F CA 1
ATOM 8553 C C . ARG F 1 182 ? -10.194 43.035 -19.736 1.00 36.56 169 ARG F C 1
ATOM 8554 O O . ARG F 1 182 ? -9.255 43.773 -20.017 1.00 37.11 169 ARG F O 1
ATOM 8562 N N . GLY F 1 183 ? -11.438 43.258 -20.135 1.00 37.38 170 GLY F N 1
ATOM 8563 C CA . GLY F 1 183 ? -11.819 44.461 -20.862 1.00 37.09 170 GLY F CA 1
ATOM 8564 C C . GLY F 1 183 ? -11.181 44.543 -22.227 1.00 37.74 170 GLY F C 1
ATOM 8565 O O . GLY F 1 183 ? -11.120 43.553 -22.957 1.00 41.04 170 GLY F O 1
ATOM 8566 N N . ALA F 1 184 ? -10.612 45.701 -22.526 1.00 40.67 171 ALA F N 1
ATOM 8567 C CA . ALA F 1 184 ? -10.001 45.942 -23.824 1.00 40.00 171 ALA F CA 1
ATOM 8568 C C . ALA F 1 184 ? -8.854 45.010 -24.162 1.00 42.09 171 ALA F C 1
ATOM 8569 O O . ALA F 1 184 ? -8.630 44.697 -25.323 1.00 47.20 171 ALA F O 1
ATOM 8571 N N . PHE F 1 185 ? -8.130 44.536 -23.156 1.00 46.02 172 PHE F N 1
ATOM 8572 C CA . PHE F 1 185 ? -7.013 43.617 -23.424 1.00 44.70 172 PHE F CA 1
ATOM 8573 C C . PHE F 1 185 ? -7.495 42.275 -23.955 1.00 48.48 172 PHE F C 1
ATOM 8574 O O . PHE F 1 185 ? -6.727 41.534 -24.577 1.00 50.33 172 PHE F O 1
ATOM 8582 N N . LYS F 1 186 ? -8.746 41.935 -23.650 1.00 47.38 173 LYS F N 1
ATOM 8583 C CA . LYS F 1 186 ? -9.303 40.667 -24.073 1.00 44.92 173 LYS F CA 1
ATOM 8584 C C . LYS F 1 186 ? -9.520 40.640 -25.558 1.00 44.76 173 LYS F C 1
ATOM 8585 O O . LYS F 1 186 ? -9.347 39.596 -26.160 1.00 50.98 173 LYS F O 1
ATOM 8591 N N . ASN F 1 187 ? -9.849 41.771 -26.169 1.00 52.89 174 ASN F N 1
ATOM 8592 C CA . ASN F 1 187 ? -10.235 41.770 -27.612 1.00 59.23 174 ASN F CA 1
ATOM 8593 C C . ASN F 1 187 ? -9.161 42.481 -28.475 1.00 51.50 174 ASN F C 1
ATOM 8594 O O . ASN F 1 187 ? -9.186 42.356 -29.686 1.00 59.40 174 ASN F O 1
ATOM 8599 N N . ASP F 1 188 ? -8.172 43.148 -27.870 1.00 50.59 175 ASP F N 1
ATOM 8600 C CA . ASP F 1 188 ? -7.143 43.865 -28.642 1.00 48.40 175 ASP F CA 1
ATOM 8601 C C . ASP F 1 188 ? -5.772 43.195 -28.543 1.00 44.81 175 ASP F C 1
ATOM 8602 O O . ASP F 1 188 ? -4.978 43.449 -27.624 1.00 47.13 175 ASP F O 1
ATOM 8607 N N . ASP F 1 189 ? -5.490 42.335 -29.504 1.00 44.17 176 ASP F N 1
ATOM 8608 C CA . ASP F 1 189 ? -4.225 41.599 -29.509 1.00 44.90 176 ASP F CA 1
ATOM 8609 C C . ASP F 1 189 ? -2.997 42.512 -29.698 1.00 43.54 176 ASP F C 1
ATOM 8610 O O . ASP F 1 189 ? -1.939 42.238 -29.160 1.00 43.07 176 ASP F O 1
ATOM 8615 N N . LYS F 1 190 ? -3.152 43.622 -30.409 1.00 42.31 177 LYS F N 1
ATOM 8616 C CA . LYS F 1 190 ? -2.060 44.546 -30.581 1.00 42.77 177 LYS F CA 1
ATOM 8617 C C . LYS F 1 190 ? -1.635 45.121 -29.206 1.00 46.05 177 LYS F C 1
ATOM 8618 O O . LYS F 1 190 ? -0.442 45.265 -28.895 1.00 50.74 177 LYS F O 1
ATOM 8624 N N . LEU F 1 191 ? -2.625 45.472 -28.404 1.00 46.55 178 LEU F N 1
ATOM 8625 C CA . LEU F 1 191 ? -2.380 46.004 -27.087 1.00 49.49 178 LEU F CA 1
ATOM 8626 C C . LEU F 1 191 ? -1.672 44.974 -26.204 1.00 46.67 178 LEU F C 1
ATOM 8627 O O . LEU F 1 191 ? -0.696 45.290 -25.527 1.00 47.71 178 LEU F O 1
ATOM 8632 N N . ARG F 1 192 ? -2.155 43.739 -26.216 1.00 38.85 179 ARG F N 1
ATOM 8633 C CA . ARG F 1 192 ? -1.506 42.695 -25.446 1.00 39.16 179 ARG F CA 1
ATOM 8634 C C . ARG F 1 192 ? -0.056 42.540 -25.852 1.00 43.28 179 ARG F C 1
ATOM 8635 O O . ARG F 1 192 ? 0.848 42.406 -25.035 1.00 40.58 179 ARG F O 1
ATOM 8643 N N . SER F 1 193 ? 0.142 42.619 -27.142 1.00 44.57 180 SER F N 1
ATOM 8644 C CA . SER F 1 193 ? 1.437 42.479 -27.737 1.00 41.26 180 SER F CA 1
ATOM 8645 C C . SER F 1 193 ? 2.398 43.590 -27.313 1.00 39.57 180 SER F C 1
ATOM 8646 O O . SER F 1 193 ? 3.591 43.351 -27.075 1.00 38.88 180 SER F O 1
ATOM 8649 N N . GLU F 1 194 ? 1.881 44.803 -27.207 1.00 38.06 181 GLU F N 1
ATOM 8650 C CA . GLU F 1 194 ? 2.712 45.931 -26.805 1.00 40.91 181 GLU F CA 1
ATOM 8651 C C . GLU F 1 194 ? 3.124 45.764 -25.348 1.00 40.84 181 GLU F C 1
ATOM 8652 O O . GLU F 1 194 ? 4.274 45.990 -24.966 1.00 38.33 181 GLU F O 1
ATOM 8658 N N . VAL F 1 195 ? 2.188 45.320 -24.526 1.00 37.38 182 VAL F N 1
ATOM 8659 C CA . VAL F 1 195 ? 2.514 45.064 -23.132 1.00 37.11 182 VAL F CA 1
ATOM 8660 C C . VAL F 1 195 ? 3.628 44.042 -23.032 1.00 36.53 182 VAL F C 1
ATOM 8661 O O . VAL F 1 195 ? 4.607 44.242 -22.306 1.00 37.52 182 VAL F O 1
ATOM 8665 N N . LEU F 1 196 ? 3.493 42.957 -23.775 1.00 38.82 183 LEU F N 1
ATOM 8666 C CA . LEU F 1 196 ? 4.517 41.922 -23.748 1.00 40.28 183 LEU F CA 1
ATOM 8667 C C . LEU F 1 196 ? 5.889 42.452 -24.200 1.00 39.84 183 LEU F C 1
ATOM 8668 O O . LEU F 1 196 ? 6.888 42.155 -23.582 1.00 39.38 183 LEU F O 1
ATOM 8673 N N . ALA F 1 197 ? 5.920 43.316 -25.193 1.00 38.64 184 ALA F N 1
ATOM 8674 C CA . ALA F 1 197 ? 7.191 43.876 -25.601 1.00 38.25 184 ALA F CA 1
ATOM 8675 C C . ALA F 1 197 ? 7.777 44.714 -24.478 1.00 41.56 184 ALA F C 1
ATOM 8676 O O . ALA F 1 197 ? 8.961 44.605 -24.177 1.00 44.96 184 ALA F O 1
ATOM 8678 N N . LEU F 1 198 ? 6.952 45.533 -23.830 1.00 40.21 185 LEU F N 1
ATOM 8679 C CA . LEU F 1 198 ? 7.433 46.418 -22.759 1.00 42.32 185 LEU F CA 1
ATOM 8680 C C . LEU F 1 198 ? 7.910 45.662 -21.527 1.00 42.14 185 LEU F C 1
ATOM 8681 O O . LEU F 1 198 ? 8.790 46.113 -20.799 1.00 41.45 185 LEU F O 1
ATOM 8686 N N . ILE F 1 199 ? 7.342 44.496 -21.299 1.00 46.35 186 ILE F N 1
ATOM 8687 C CA . ILE F 1 199 ? 7.768 43.643 -20.180 1.00 47.35 186 ILE F CA 1
ATOM 8688 C C . ILE F 1 199 ? 9.104 42.960 -20.419 1.00 55.13 186 ILE F C 1
ATOM 8689 O O . ILE F 1 199 ? 9.831 42.719 -19.474 1.00 49.26 186 ILE F O 1
ATOM 8694 N N . LYS F 1 200 ? 9.448 42.677 -21.676 1.00 63.97 187 LYS F N 1
ATOM 8695 C CA . LYS F 1 200 ? 10.722 42.036 -21.977 1.00 69.25 187 LYS F CA 1
ATOM 8696 C C . LYS F 1 200 ? 11.912 42.829 -21.416 1.00 83.61 187 LYS F C 1
ATOM 8697 O O . LYS F 1 200 ? 12.654 42.356 -20.563 1.00 104.73 187 LYS F O 1
ATOM 8699 N N . HIS F 1 201 ? 12.122 44.045 -21.850 1.00 95.28 188 HIS F N 1
ATOM 8700 C CA . HIS F 1 201 ? 13.212 44.825 -21.178 1.00 103.28 188 HIS F CA 1
ATOM 8701 C C . HIS F 1 201 ? 14.516 44.469 -21.766 1.00 96.11 188 HIS F C 1
ATOM 8702 O O . HIS F 1 201 ? 15.446 44.659 -21.062 1.00 70.15 188 HIS F O 1
ATOM 8709 N N . GLN G 1 16 ? 41.740 14.531 -55.794 1.00 84.04 3 GLN G N 1
ATOM 8710 C CA . GLN G 1 16 ? 43.194 14.892 -55.677 1.00 85.60 3 GLN G CA 1
ATOM 8711 C C . GLN G 1 16 ? 43.502 16.187 -56.398 1.00 78.06 3 GLN G C 1
ATOM 8712 O O . GLN G 1 16 ? 43.249 16.287 -57.604 1.00 77.31 3 GLN G O 1
ATOM 8714 N N . ILE G 1 17 ? 44.042 17.167 -55.667 1.00 61.92 4 ILE G N 1
ATOM 8715 C CA . ILE G 1 17 ? 44.516 18.386 -56.297 1.00 57.03 4 ILE G CA 1
ATOM 8716 C C . ILE G 1 17 ? 46.037 18.418 -56.328 1.00 58.27 4 ILE G C 1
ATOM 8717 O O . ILE G 1 17 ? 46.720 17.718 -55.582 1.00 52.81 4 ILE G O 1
ATOM 8722 N N . ASP G 1 18 ? 46.560 19.264 -57.202 1.00 53.36 5 ASP G N 1
ATOM 8723 C CA . ASP G 1 18 ? 47.985 19.362 -57.374 1.00 52.62 5 ASP G CA 1
ATOM 8724 C C . ASP G 1 18 ? 48.599 20.325 -56.349 1.00 49.21 5 ASP G C 1
ATOM 8725 O O . ASP G 1 18 ? 48.745 21.525 -56.598 1.00 50.97 5 ASP G O 1
ATOM 8730 N N . LYS G 1 19 ? 48.939 19.783 -55.189 1.00 47.35 6 LYS G N 1
ATOM 8731 C CA . LYS G 1 19 ? 49.442 20.581 -54.083 1.00 47.50 6 LYS G CA 1
ATOM 8732 C C . LYS G 1 19 ? 50.759 21.251 -54.386 1.00 43.27 6 LYS G C 1
ATOM 8733 O O . LYS G 1 19 ? 50.989 22.393 -53.992 1.00 43.29 6 LYS G O 1
ATOM 8739 N N . GLN G 1 20 ? 51.606 20.577 -55.143 1.00 51.72 7 GLN G N 1
ATOM 8740 C CA . GLN G 1 20 ? 52.920 21.108 -55.474 1.00 44.76 7 GLN G CA 1
ATOM 8741 C C . GLN G 1 20 ? 52.781 22.364 -56.302 1.00 44.00 7 GLN G C 1
ATOM 8742 O O . GLN G 1 20 ? 53.472 23.352 -56.094 1.00 48.59 7 GLN G O 1
ATOM 8748 N N . LYS G 1 21 ? 51.857 22.334 -57.231 1.00 43.70 8 LYS G N 1
ATOM 8749 C CA . LYS G 1 21 ? 51.569 23.489 -58.074 1.00 45.74 8 LYS G CA 1
ATOM 8750 C C . LYS G 1 21 ? 51.146 24.680 -57.220 1.00 49.48 8 LYS G C 1
ATOM 8751 O O . LYS G 1 21 ? 51.607 25.803 -57.424 1.00 55.52 8 LYS G O 1
ATOM 8757 N N . ILE G 1 22 ? 50.258 24.418 -56.263 1.00 42.80 9 ILE G N 1
ATOM 8758 C CA . ILE G 1 22 ? 49.759 25.460 -55.398 1.00 37.77 9 ILE G CA 1
ATOM 8759 C C . ILE G 1 22 ? 50.900 25.998 -54.552 1.00 34.31 9 ILE G C 1
ATOM 8760 O O . ILE G 1 22 ? 51.052 27.211 -54.398 1.00 30.67 9 ILE G O 1
ATOM 8765 N N . ALA G 1 23 ? 51.702 25.095 -54.031 1.00 33.87 10 ALA G N 1
ATOM 8766 C CA . ALA G 1 23 ? 52.851 25.496 -53.226 1.00 38.75 10 ALA G CA 1
ATOM 8767 C C . ALA G 1 23 ? 53.826 26.379 -53.987 1.00 36.68 10 ALA G C 1
ATOM 8768 O O . ALA G 1 23 ? 54.283 27.392 -53.450 1.00 39.10 10 ALA G O 1
ATOM 8770 N N . ASP G 1 24 ? 54.077 26.059 -55.245 1.00 36.64 11 ASP G N 1
ATOM 8771 C CA . ASP G 1 24 ? 54.918 26.917 -56.064 1.00 38.46 11 ASP G CA 1
ATOM 8772 C C . ASP G 1 24 ? 54.311 28.309 -56.203 1.00 40.40 11 ASP G C 1
ATOM 8773 O O . ASP G 1 24 ? 55.038 29.315 -56.145 1.00 44.83 11 ASP G O 1
ATOM 8778 N N . ALA G 1 25 ? 52.998 28.382 -56.412 1.00 35.04 12 ALA G N 1
ATOM 8779 C CA . ALA G 1 25 ? 52.352 29.675 -56.571 1.00 36.88 12 ALA G CA 1
ATOM 8780 C C . ALA G 1 25 ? 52.422 30.479 -55.273 1.00 36.51 12 ALA G C 1
ATOM 8781 O O . ALA G 1 25 ? 52.626 31.700 -55.281 1.00 35.89 12 ALA G O 1
ATOM 8783 N N . VAL G 1 26 ? 52.267 29.797 -54.142 1.00 35.56 13 VAL G N 1
ATOM 8784 C CA . VAL G 1 26 ? 52.325 30.490 -52.858 1.00 36.67 13 VAL G CA 1
ATOM 8785 C C . VAL G 1 26 ? 53.721 31.057 -52.629 1.00 35.96 13 VAL G C 1
ATOM 8786 O O . VAL G 1 26 ? 53.876 32.172 -52.154 1.00 37.34 13 VAL G O 1
ATOM 8790 N N . LYS G 1 27 ? 54.733 30.300 -52.996 1.00 43.08 14 LYS G N 1
ATOM 8791 C CA . LYS G 1 27 ? 56.100 30.776 -52.867 1.00 45.17 14 LYS G CA 1
ATOM 8792 C C . LYS G 1 27 ? 56.325 32.032 -53.692 1.00 40.31 14 LYS G C 1
ATOM 8793 O O . LYS G 1 27 ? 56.944 32.990 -53.227 1.00 36.69 14 LYS G O 1
ATOM 8799 N N . VAL G 1 28 ? 55.804 32.033 -54.911 1.00 39.25 15 VAL G N 1
ATOM 8800 C CA . VAL G 1 28 ? 55.885 33.207 -55.761 1.00 35.78 15 VAL G CA 1
ATOM 8801 C C . VAL G 1 28 ? 55.216 34.401 -55.069 1.00 35.40 15 VAL G C 1
ATOM 8802 O O . VAL G 1 28 ? 55.744 35.517 -55.083 1.00 32.70 15 VAL G O 1
ATOM 8806 N N . ILE G 1 29 ? 54.053 34.161 -54.456 1.00 33.30 16 ILE G N 1
ATOM 8807 C CA . ILE G 1 29 ? 53.341 35.220 -53.781 1.00 32.48 16 ILE G CA 1
ATOM 8808 C C . ILE G 1 29 ? 54.150 35.808 -52.634 1.00 31.36 16 ILE G C 1
ATOM 8809 O O . ILE G 1 29 ? 54.271 37.031 -52.498 1.00 36.03 16 ILE G O 1
ATOM 8814 N N . LEU G 1 30 ? 54.746 34.940 -51.838 1.00 33.59 17 LEU G N 1
ATOM 8815 C CA . LEU G 1 30 ? 55.600 35.379 -50.744 1.00 35.82 17 LEU G CA 1
ATOM 8816 C C . LEU G 1 30 ? 56.809 36.205 -51.212 1.00 36.79 17 LEU G C 1
ATOM 8817 O O . LEU G 1 30 ? 57.152 37.211 -50.573 1.00 42.46 17 LEU G O 1
ATOM 8822 N N . GLU G 1 31 ? 57.461 35.803 -52.302 1.00 37.35 18 GLU G N 1
ATOM 8823 C CA . GLU G 1 31 ? 58.582 36.626 -52.840 1.00 42.58 18 GLU G CA 1
ATOM 8824 C C . GLU G 1 31 ? 58.038 37.959 -53.309 1.00 38.79 18 GLU G C 1
ATOM 8825 O O . GLU G 1 31 ? 58.547 39.004 -52.938 1.00 41.45 18 GLU G O 1
ATOM 8831 N N . ALA G 1 32 ? 56.924 37.914 -54.029 1.00 36.60 19 ALA G N 1
ATOM 8832 C CA . ALA G 1 32 ? 56.349 39.114 -54.596 1.00 38.71 19 ALA G CA 1
ATOM 8833 C C . ALA G 1 32 ? 55.941 40.149 -53.550 1.00 41.72 19 ALA G C 1
ATOM 8834 O O . ALA G 1 32 ? 56.023 41.348 -53.828 1.00 40.60 19 ALA G O 1
ATOM 8836 N N . VAL G 1 33 ? 55.495 39.716 -52.363 1.00 37.40 20 VAL G N 1
ATOM 8837 C CA . VAL G 1 33 ? 55.106 40.704 -51.327 1.00 38.54 20 VAL G CA 1
ATOM 8838 C C . VAL G 1 33 ? 56.314 41.242 -50.541 1.00 34.67 20 VAL G C 1
ATOM 8839 O O . VAL G 1 33 ? 56.167 42.153 -49.769 1.00 32.94 20 VAL G O 1
ATOM 8843 N N . GLY G 1 34 ? 57.496 40.692 -50.779 1.00 38.89 21 GLY G N 1
ATOM 8844 C CA . GLY G 1 34 ? 58.729 41.221 -50.188 1.00 43.45 21 GLY G CA 1
ATOM 8845 C C . GLY G 1 34 ? 59.187 40.429 -48.983 1.00 43.25 21 GLY G C 1
ATOM 8846 O O . GLY G 1 34 ? 59.875 40.936 -48.115 1.00 40.20 21 GLY G O 1
ATOM 8847 N N . GLU G 1 35 ? 58.716 39.200 -48.894 1.00 46.67 22 GLU G N 1
ATOM 8848 C CA . GLU G 1 35 ? 59.004 38.368 -47.759 1.00 47.85 22 GLU G CA 1
ATOM 8849 C C . GLU G 1 35 ? 60.174 37.492 -48.136 1.00 43.29 22 GLU G C 1
ATOM 8850 O O . GLU G 1 35 ? 60.539 37.409 -49.300 1.00 39.15 22 GLU G O 1
ATOM 8856 N N . ASN G 1 36 ? 60.804 36.893 -47.144 1.00 44.87 23 ASN G N 1
ATOM 8857 C CA . ASN G 1 36 ? 61.867 35.950 -47.390 1.00 44.09 23 ASN G CA 1
ATOM 8858 C C . ASN G 1 36 ? 61.353 34.522 -47.247 1.00 39.98 23 ASN G C 1
ATOM 8859 O O . ASN G 1 36 ? 61.247 33.995 -46.143 1.00 39.82 23 ASN G O 1
ATOM 8864 N N . PRO G 1 37 ? 61.088 33.870 -48.370 1.00 42.71 24 PRO G N 1
ATOM 8865 C CA . PRO G 1 37 ? 60.442 32.549 -48.325 1.00 49.36 24 PRO G CA 1
ATOM 8866 C C . PRO G 1 37 ? 61.290 31.478 -47.702 1.00 49.84 24 PRO G C 1
ATOM 8867 O O . PRO G 1 37 ? 60.780 30.405 -47.426 1.00 62.08 24 PRO G O 1
ATOM 8871 N N . ASP G 1 38 ? 62.576 31.748 -47.511 1.00 53.00 25 ASP G N 1
ATOM 8872 C CA . ASP G 1 38 ? 63.465 30.765 -46.929 1.00 55.12 25 ASP G CA 1
ATOM 8873 C C . ASP G 1 38 ? 63.578 30.876 -45.423 1.00 52.42 25 ASP G C 1
ATOM 8874 O O . ASP G 1 38 ? 64.240 30.048 -44.807 1.00 58.24 25 ASP G O 1
ATOM 8879 N N . ARG G 1 39 ? 62.996 31.906 -44.820 1.00 47.82 26 ARG G N 1
ATOM 8880 C CA . ARG G 1 39 ? 63.125 32.052 -43.377 1.00 44.06 26 ARG G CA 1
ATOM 8881 C C . ARG G 1 39 ? 62.329 30.944 -42.712 1.00 46.58 26 ARG G C 1
ATOM 8882 O O . ARG G 1 39 ? 61.389 30.398 -43.297 1.00 46.08 26 ARG G O 1
ATOM 8890 N N . GLU G 1 40 ? 62.718 30.620 -41.494 1.00 46.82 27 GLU G N 1
ATOM 8891 C CA . GLU G 1 40 ? 62.230 29.421 -40.827 1.00 61.74 27 GLU G CA 1
ATOM 8892 C C . GLU G 1 40 ? 60.703 29.346 -40.755 1.00 54.99 27 GLU G C 1
ATOM 8893 O O . GLU G 1 40 ? 60.126 28.291 -40.984 1.00 53.02 27 GLU G O 1
ATOM 8899 N N . GLY G 1 41 ? 60.063 30.471 -40.471 1.00 52.35 28 GLY G N 1
ATOM 8900 C CA . GLY G 1 41 ? 58.616 30.513 -40.306 1.00 47.07 28 GLY G CA 1
ATOM 8901 C C . GLY G 1 41 ? 57.832 30.321 -41.591 1.00 45.41 28 GLY G C 1
ATOM 8902 O O . GLY G 1 41 ? 56.649 30.050 -41.538 1.00 48.08 28 GLY G O 1
ATOM 8903 N N . LEU G 1 42 ? 58.478 30.489 -42.739 1.00 42.56 29 LEU G N 1
ATOM 8904 C CA . LEU G 1 42 ? 57.792 30.369 -44.024 1.00 40.69 29 LEU G CA 1
ATOM 8905 C C . LEU G 1 42 ? 58.165 29.161 -44.870 1.00 43.67 29 LEU G C 1
ATOM 8906 O O . LEU G 1 42 ? 57.487 28.873 -45.828 1.00 42.29 29 LEU G O 1
ATOM 8911 N N . ILE G 1 43 ? 59.232 28.452 -44.519 1.00 50.51 30 ILE G N 1
ATOM 8912 C CA . ILE G 1 43 ? 59.690 27.338 -45.336 1.00 50.30 30 ILE G CA 1
ATOM 8913 C C . ILE G 1 43 ? 58.576 26.373 -45.707 1.00 41.50 30 ILE G C 1
ATOM 8914 O O . ILE G 1 43 ? 58.441 25.993 -46.853 1.00 38.93 30 ILE G O 1
ATOM 8919 N N . ASP G 1 44 ? 57.788 25.974 -44.730 1.00 40.14 31 ASP G N 1
ATOM 8920 C CA . ASP G 1 44 ? 56.720 25.024 -44.948 1.00 40.74 31 ASP G CA 1
ATOM 8921 C C . ASP G 1 44 ? 55.387 25.653 -45.270 1.00 37.85 31 ASP G C 1
ATOM 8922 O O . ASP G 1 44 ? 54.384 24.953 -45.418 1.00 42.83 31 ASP G O 1
ATOM 8927 N N . THR G 1 45 ? 55.349 26.967 -45.382 1.00 35.73 32 THR G N 1
ATOM 8928 C CA . THR G 1 45 ? 54.076 27.651 -45.541 1.00 35.92 32 THR G CA 1
ATOM 8929 C C . THR G 1 45 ? 53.406 27.300 -46.885 1.00 35.40 32 THR G C 1
ATOM 8930 O O . THR G 1 45 ? 52.197 27.038 -46.939 1.00 37.44 32 THR G O 1
ATOM 8934 N N . PRO G 1 46 ? 54.191 27.244 -47.958 1.00 33.80 33 PRO G N 1
ATOM 8935 C CA . PRO G 1 46 ? 53.571 26.909 -49.239 1.00 35.60 33 PRO G CA 1
ATOM 8936 C C . PRO G 1 46 ? 52.796 25.599 -49.225 1.00 37.26 33 PRO G C 1
ATOM 8937 O O . PRO G 1 46 ? 51.648 25.557 -49.669 1.00 41.36 33 PRO G O 1
ATOM 8941 N N . MET G 1 47 ? 53.393 24.555 -48.673 1.00 39.68 34 MET G N 1
ATOM 8942 C CA . MET G 1 47 ? 52.729 23.261 -48.596 1.00 40.21 34 MET G CA 1
ATOM 8943 C C . MET G 1 47 ? 51.574 23.283 -47.579 1.00 39.29 34 MET G C 1
ATOM 8944 O O . MET G 1 47 ? 50.529 22.650 -47.777 1.00 39.14 34 MET G O 1
ATOM 8949 N N . ARG G 1 48 ? 51.734 24.047 -46.499 1.00 40.63 35 ARG G N 1
ATOM 8950 C CA . ARG G 1 48 ? 50.663 24.173 -45.513 1.00 41.75 35 ARG G CA 1
ATOM 8951 C C . ARG G 1 48 ? 49.441 24.844 -46.122 1.00 44.62 35 ARG G C 1
ATOM 8952 O O . ARG G 1 48 ? 48.300 24.412 -45.922 1.00 43.80 35 ARG G O 1
ATOM 8960 N N . VAL G 1 49 ? 49.684 25.884 -46.901 1.00 42.62 36 VAL G N 1
ATOM 8961 C CA . VAL G 1 49 ? 48.593 26.548 -47.591 1.00 44.07 36 VAL G CA 1
ATOM 8962 C C . VAL G 1 49 ? 47.946 25.599 -48.598 1.00 41.36 36 VAL G C 1
ATOM 8963 O O . VAL G 1 49 ? 46.716 25.557 -48.712 1.00 47.40 36 VAL G O 1
ATOM 8967 N N . ALA G 1 50 ? 48.756 24.826 -49.306 1.00 41.97 37 ALA G N 1
ATOM 8968 C CA . ALA G 1 50 ? 48.194 23.848 -50.238 1.00 43.18 37 ALA G CA 1
ATOM 8969 C C . ALA G 1 50 ? 47.280 22.853 -49.521 1.00 42.39 37 ALA G C 1
ATOM 8970 O O . ALA G 1 50 ? 46.165 22.603 -49.977 1.00 43.03 37 ALA G O 1
ATOM 8972 N N . ARG G 1 51 ? 47.743 22.309 -48.400 1.00 41.56 38 ARG G N 1
ATOM 8973 C CA . ARG G 1 51 ? 46.955 21.326 -47.655 1.00 44.99 38 ARG G CA 1
ATOM 8974 C C . ARG G 1 51 ? 45.687 21.957 -47.077 1.00 44.88 38 ARG G C 1
ATOM 8975 O O . ARG G 1 51 ? 44.623 21.356 -47.044 1.00 49.23 38 ARG G O 1
ATOM 8983 N N . MET G 1 52 ? 45.794 23.199 -46.662 1.00 43.82 39 MET G N 1
ATOM 8984 C CA . MET G 1 52 ? 44.623 23.908 -46.218 1.00 44.94 39 MET G CA 1
ATOM 8985 C C . MET G 1 52 ? 43.592 24.069 -47.331 1.00 43.54 39 MET G C 1
ATOM 8986 O O . MET G 1 52 ? 42.407 23.830 -47.121 1.00 44.98 39 MET G O 1
ATOM 8991 N N . TYR G 1 53 ? 44.029 24.496 -48.509 1.00 45.84 40 TYR G N 1
ATOM 8992 C CA . TYR G 1 53 ? 43.093 24.663 -49.607 1.00 42.98 40 TYR G CA 1
ATOM 8993 C C . TYR G 1 53 ? 42.455 23.340 -49.960 1.00 43.77 40 TYR G C 1
ATOM 8994 O O . TYR G 1 53 ? 41.262 23.277 -50.280 1.00 49.79 40 TYR G O 1
ATOM 9003 N N . GLU G 1 54 ? 43.227 22.270 -49.893 1.00 43.98 41 GLU G N 1
ATOM 9004 C CA . GLU G 1 54 ? 42.668 20.961 -50.176 1.00 45.29 41 GLU G CA 1
ATOM 9005 C C . GLU G 1 54 ? 41.501 20.671 -49.237 1.00 46.32 41 GLU G C 1
ATOM 9006 O O . GLU G 1 54 ? 40.491 20.114 -49.626 1.00 47.98 41 GLU G O 1
ATOM 9012 N N . GLU G 1 55 ? 41.641 21.076 -47.990 1.00 48.90 42 GLU G N 1
ATOM 9013 C CA . GLU G 1 55 ? 40.621 20.816 -47.019 1.00 51.94 42 GLU G CA 1
ATOM 9014 C C . GLU G 1 55 ? 39.433 21.760 -47.145 1.00 49.82 42 GLU G C 1
ATOM 9015 O O . GLU G 1 55 ? 38.295 21.301 -47.219 1.00 45.96 42 GLU G O 1
ATOM 9021 N N . VAL G 1 56 ? 39.686 23.069 -47.188 1.00 43.22 43 VAL G N 1
ATOM 9022 C CA . VAL G 1 56 ? 38.577 24.035 -47.187 1.00 44.80 43 VAL G CA 1
ATOM 9023 C C . VAL G 1 56 ? 37.844 24.116 -48.521 1.00 43.18 43 VAL G C 1
ATOM 9024 O O . VAL G 1 56 ? 36.738 24.635 -48.583 1.00 46.67 43 VAL G O 1
ATOM 9028 N N . PHE G 1 57 ? 38.462 23.640 -49.591 1.00 45.75 44 PHE G N 1
ATOM 9029 C CA . PHE G 1 57 ? 37.790 23.600 -50.872 1.00 41.46 44 PHE G CA 1
ATOM 9030 C C . PHE G 1 57 ? 37.446 22.194 -51.309 1.00 42.14 44 PHE G C 1
ATOM 9031 O O . PHE G 1 57 ? 37.079 21.991 -52.453 1.00 43.08 44 PHE G O 1
ATOM 9039 N N . ALA G 1 58 ? 37.409 21.255 -50.371 1.00 45.05 45 ALA G N 1
ATOM 9040 C CA . ALA G 1 58 ? 37.052 19.872 -50.696 1.00 52.06 45 ALA G CA 1
ATOM 9041 C C . ALA G 1 58 ? 35.652 19.725 -51.336 1.00 48.11 45 ALA G C 1
ATOM 9042 O O . ALA G 1 58 ? 35.424 18.806 -52.118 1.00 53.80 45 ALA G O 1
ATOM 9044 N N . GLY G 1 59 ? 34.743 20.644 -51.017 1.00 44.46 46 GLY G N 1
ATOM 9045 C CA . GLY G 1 59 ? 33.386 20.614 -51.531 1.00 50.44 46 GLY G CA 1
ATOM 9046 C C . GLY G 1 59 ? 33.285 20.713 -53.045 1.00 55.10 46 GLY G C 1
ATOM 9047 O O . GLY G 1 59 ? 32.271 20.331 -53.617 1.00 80.27 46 GLY G O 1
ATOM 9048 N N . LEU G 1 60 ? 34.317 21.249 -53.687 1.00 57.58 47 LEU G N 1
ATOM 9049 C CA . LEU G 1 60 ? 34.385 21.313 -55.137 1.00 56.62 47 LEU G CA 1
ATOM 9050 C C . LEU G 1 60 ? 34.359 19.944 -55.770 1.00 69.26 47 LEU G C 1
ATOM 9051 O O . LEU G 1 60 ? 34.009 19.823 -56.925 1.00 75.94 47 LEU G O 1
ATOM 9056 N N . LYS G 1 61 ? 34.728 18.917 -55.012 1.00 84.50 48 LYS G N 1
ATOM 9057 C CA . LYS G 1 61 ? 34.777 17.550 -55.527 1.00 81.44 48 LYS G CA 1
ATOM 9058 C C . LYS G 1 61 ? 33.583 16.693 -55.080 1.00 92.97 48 LYS G C 1
ATOM 9059 O O . LYS G 1 61 ? 33.552 15.508 -55.338 1.00 89.38 48 LYS G O 1
ATOM 9065 N N . LYS G 1 62 ? 32.619 17.277 -54.385 1.00 87.95 49 LYS G N 1
ATOM 9066 C CA . LYS G 1 62 ? 31.552 16.497 -53.809 1.00 95.78 49 LYS G CA 1
ATOM 9067 C C . LYS G 1 62 ? 30.182 17.025 -54.161 1.00 105.35 49 LYS G C 1
ATOM 9068 O O . LYS G 1 62 ? 29.998 18.224 -54.304 1.00 108.12 49 LYS G O 1
ATOM 9070 N N . ASP G 1 63 ? 29.217 16.117 -54.268 1.00 100.09 50 ASP G N 1
ATOM 9071 C CA . ASP G 1 63 ? 27.814 16.495 -54.351 1.00 94.74 50 ASP G CA 1
ATOM 9072 C C . ASP G 1 63 ? 27.253 16.591 -52.918 1.00 102.83 50 ASP G C 1
ATOM 9073 O O . ASP G 1 63 ? 27.157 15.579 -52.209 1.00 113.55 50 ASP G O 1
ATOM 9078 N N . PRO G 1 64 ? 26.883 17.812 -52.477 1.00 90.58 51 PRO G N 1
ATOM 9079 C CA . PRO G 1 64 ? 26.391 17.968 -51.097 1.00 83.68 51 PRO G CA 1
ATOM 9080 C C . PRO G 1 64 ? 25.005 17.339 -50.841 1.00 104.78 51 PRO G C 1
ATOM 9081 O O . PRO G 1 64 ? 24.638 17.103 -49.679 1.00 99.94 51 PRO G O 1
ATOM 9085 N N . SER G 1 65 ? 24.257 17.068 -51.913 1.00 106.17 52 SER G N 1
ATOM 9086 C CA . SER G 1 65 ? 22.923 16.463 -51.811 1.00 96.84 52 SER G CA 1
ATOM 9087 C C . SER G 1 65 ? 22.896 14.991 -51.401 1.00 86.92 52 SER G C 1
ATOM 9088 O O . SER G 1 65 ? 21.861 14.497 -50.977 1.00 79.29 52 SER G O 1
ATOM 9090 N N . VAL G 1 66 ? 24.030 14.301 -51.496 1.00 96.62 53 VAL G N 1
ATOM 9091 C CA . VAL G 1 66 ? 24.056 12.869 -51.236 1.00 99.46 53 VAL G CA 1
ATOM 9092 C C . VAL G 1 66 ? 23.751 12.541 -49.754 1.00 108.72 53 VAL G C 1
ATOM 9093 O O . VAL G 1 66 ? 23.240 11.464 -49.455 1.00 126.02 53 VAL G O 1
ATOM 9095 N N . HIS G 1 67 ? 23.999 13.483 -48.840 1.00 119.22 54 HIS G N 1
ATOM 9096 C CA . HIS G 1 67 ? 23.825 13.237 -47.397 1.00 114.25 54 HIS G CA 1
ATOM 9097 C C . HIS G 1 67 ? 22.339 13.027 -46.997 1.00 125.04 54 HIS G C 1
ATOM 9098 O O . HIS G 1 67 ? 22.043 12.319 -46.030 1.00 132.51 54 HIS G O 1
ATOM 9100 N N . PHE G 1 68 ? 21.402 13.581 -47.762 1.00 123.07 55 PHE G N 1
ATOM 9101 C CA . PHE G 1 68 ? 19.980 13.387 -47.476 1.00 104.76 55 PHE G CA 1
ATOM 9102 C C . PHE G 1 68 ? 19.481 12.389 -48.465 1.00 101.60 55 PHE G C 1
ATOM 9103 O O . PHE G 1 68 ? 20.060 12.249 -49.512 1.00 100.46 55 PHE G O 1
ATOM 9105 N N . ASP G 1 69 ? 18.431 11.652 -48.150 1.00 102.33 56 ASP G N 1
ATOM 9106 C CA . ASP G 1 69 ? 17.619 11.766 -46.968 1.00 101.15 56 ASP G CA 1
ATOM 9107 C C . ASP G 1 69 ? 17.927 10.599 -46.040 1.00 97.59 56 ASP G C 1
ATOM 9108 O O . ASP G 1 69 ? 17.638 9.460 -46.364 1.00 111.04 56 ASP G O 1
ATOM 9110 N N . THR G 1 70 ? 18.526 10.862 -44.885 1.00 95.95 57 THR G N 1
ATOM 9111 C CA . THR G 1 70 ? 18.356 9.954 -43.771 1.00 100.98 57 THR G CA 1
ATOM 9112 C C . THR G 1 70 ? 16.996 10.470 -43.350 1.00 96.40 57 THR G C 1
ATOM 9113 O O . THR G 1 70 ? 16.937 11.466 -42.656 1.00 89.73 57 THR G O 1
ATOM 9115 N N . ILE G 1 71 ? 15.924 9.869 -43.882 1.00 80.99 58 ILE G N 1
ATOM 9116 C CA . ILE G 1 71 ? 14.546 10.261 -43.566 1.00 65.99 58 ILE G CA 1
ATOM 9117 C C . ILE G 1 71 ? 13.957 9.101 -42.829 1.00 58.77 58 ILE G C 1
ATOM 9118 O O . ILE G 1 71 ? 13.879 8.032 -43.402 1.00 73.63 58 ILE G O 1
ATOM 9120 N N . PHE G 1 72 ? 13.590 9.295 -41.560 1.00 55.76 59 PHE G N 1
ATOM 9121 C CA . PHE G 1 72 ? 12.691 8.344 -40.843 1.00 52.12 59 PHE G CA 1
ATOM 9122 C C . PHE G 1 72 ? 11.219 8.759 -41.003 1.00 47.92 59 PHE G C 1
ATOM 9123 O O . PHE G 1 72 ? 10.922 9.921 -41.251 1.00 51.15 59 PHE G O 1
ATOM 9125 N N . GLU G 1 73 ? 10.331 7.784 -40.910 1.00 51.75 60 GLU G N 1
ATOM 9126 C CA . GLU G 1 73 ? 8.894 8.054 -40.901 1.00 58.81 60 GLU G CA 1
ATOM 9127 C C . GLU G 1 73 ? 8.440 8.179 -39.476 1.00 60.74 60 GLU G C 1
ATOM 9128 O O . GLU G 1 73 ? 8.695 7.268 -38.701 1.00 64.09 60 GLU G O 1
ATOM 9134 N N . GLU G 1 74 ? 7.776 9.294 -39.169 1.00 62.95 61 GLU G N 1
ATOM 9135 C CA . GLU G 1 74 ? 7.150 9.570 -37.856 1.00 64.68 61 GLU G CA 1
ATOM 9136 C C . GLU G 1 74 ? 5.626 9.831 -37.680 1.00 62.20 61 GLU G C 1
ATOM 9137 O O . GLU G 1 74 ? 5.099 9.629 -36.587 1.00 77.62 61 GLU G O 1
ATOM 9143 N N . GLN G 1 75 ? 4.914 10.210 -38.719 1.00 75.28 62 GLN G N 1
ATOM 9144 C CA . GLN G 1 75 ? 3.564 10.789 -38.588 1.00 76.86 62 GLN G CA 1
ATOM 9145 C C . GLN G 1 75 ? 3.605 12.232 -38.018 1.00 93.82 62 GLN G C 1
ATOM 9146 O O . GLN G 1 75 ? 2.669 12.608 -37.313 1.00 94.21 62 GLN G O 1
ATOM 9152 N N . HIS G 1 76 ? 4.655 13.021 -38.324 1.00 89.81 63 HIS G N 1
ATOM 9153 C CA . HIS G 1 76 ? 4.996 14.277 -37.630 1.00 70.72 63 HIS G CA 1
ATOM 9154 C C . HIS G 1 76 ? 4.975 15.382 -38.669 1.00 70.88 63 HIS G C 1
ATOM 9155 O O . HIS G 1 76 ? 5.660 15.288 -39.698 1.00 73.57 63 HIS G O 1
ATOM 9162 N N . GLU G 1 77 ? 4.212 16.427 -38.399 1.00 69.10 64 GLU G N 1
ATOM 9163 C CA . GLU G 1 77 ? 3.922 17.454 -39.407 1.00 81.19 64 GLU G CA 1
ATOM 9164 C C . GLU G 1 77 ? 4.311 18.871 -38.942 1.00 83.21 64 GLU G C 1
ATOM 9165 O O . GLU G 1 77 ? 4.063 19.837 -39.656 1.00 53.37 64 GLU G O 1
ATOM 9171 N N . GLU G 1 78 ? 4.973 18.992 -37.796 1.00 74.00 65 GLU G N 1
ATOM 9172 C CA . GLU G 1 78 ? 5.223 20.291 -37.229 1.00 59.81 65 GLU G CA 1
ATOM 9173 C C . GLU G 1 78 ? 6.662 20.724 -37.364 1.00 55.90 65 GLU G C 1
ATOM 9174 O O . GLU G 1 78 ? 7.581 19.961 -37.666 1.00 49.39 65 GLU G O 1
ATOM 9180 N N . LEU G 1 79 ? 6.825 21.995 -37.135 1.00 51.83 66 LEU G N 1
ATOM 9181 C CA . LEU G 1 79 ? 8.057 22.661 -37.350 1.00 48.47 66 LEU G CA 1
ATOM 9182 C C . LEU G 1 79 ? 9.264 22.068 -36.630 1.00 42.60 66 LEU G C 1
ATOM 9183 O O . LEU G 1 79 ? 9.206 21.734 -35.433 1.00 49.42 66 LEU G O 1
ATOM 9188 N N . VAL G 1 80 ? 10.365 21.947 -37.376 1.00 36.13 67 VAL G N 1
ATOM 9189 C CA . VAL G 1 80 ? 11.646 21.539 -36.832 1.00 31.84 67 VAL G CA 1
ATOM 9190 C C . VAL G 1 80 ? 12.658 22.590 -37.179 1.00 34.95 67 VAL G C 1
ATOM 9191 O O . VAL G 1 80 ? 12.739 23.012 -38.310 1.00 33.09 67 VAL G O 1
ATOM 9195 N N . LEU G 1 81 ? 13.402 23.057 -36.182 1.00 39.87 68 LEU G N 1
ATOM 9196 C CA . LEU G 1 81 ? 14.375 24.105 -36.380 1.00 33.97 68 LEU G CA 1
ATOM 9197 C C . LEU G 1 81 ? 15.677 23.669 -35.759 1.00 34.69 68 LEU G C 1
ATOM 9198 O O . LEU G 1 81 ? 15.740 23.287 -34.585 1.00 33.82 68 LEU G O 1
ATOM 9203 N N . VAL G 1 82 ? 16.728 23.732 -36.555 1.00 33.85 69 VAL G N 1
ATOM 9204 C CA . VAL G 1 82 ? 18.064 23.476 -36.038 1.00 34.70 69 VAL G CA 1
ATOM 9205 C C . VAL G 1 82 ? 18.796 24.782 -36.139 1.00 33.18 69 VAL G C 1
ATOM 9206 O O . VAL G 1 82 ? 18.957 25.304 -37.240 1.00 36.86 69 VAL G O 1
ATOM 9210 N N . LYS G 1 83 ? 19.207 25.323 -35.000 1.00 30.84 70 LYS G N 1
ATOM 9211 C CA . LYS G 1 83 ? 19.792 26.639 -34.989 1.00 32.01 70 LYS G CA 1
ATOM 9212 C C . LYS G 1 83 ? 21.208 26.649 -34.473 1.00 28.78 70 LYS G C 1
ATOM 9213 O O . LYS G 1 83 ? 21.628 25.750 -33.774 1.00 29.26 70 LYS G O 1
ATOM 9219 N N . ASP G 1 84 ? 21.897 27.720 -34.779 1.00 29.77 71 ASP G N 1
ATOM 9220 C CA . ASP G 1 84 ? 23.284 27.930 -34.374 1.00 35.13 71 ASP G CA 1
ATOM 9221 C C . ASP G 1 84 ? 24.183 26.806 -34.855 1.00 31.33 71 ASP G C 1
ATOM 9222 O O . ASP G 1 84 ? 24.946 26.263 -34.095 1.00 35.03 71 ASP G O 1
ATOM 9227 N N . ILE G 1 85 ? 24.030 26.434 -36.114 1.00 29.27 72 ILE G N 1
ATOM 9228 C CA . ILE G 1 85 ? 24.952 25.527 -36.752 1.00 30.83 72 ILE G CA 1
ATOM 9229 C C . ILE G 1 85 ? 26.160 26.365 -37.194 1.00 30.29 72 ILE G C 1
ATOM 9230 O O . ILE G 1 85 ? 26.059 27.160 -38.140 1.00 29.71 72 ILE G O 1
ATOM 9235 N N . ARG G 1 86 ? 27.295 26.152 -36.560 1.00 33.25 73 ARG G N 1
ATOM 9236 C CA . ARG G 1 86 ? 28.510 26.870 -36.965 1.00 42.11 73 ARG G CA 1
ATOM 9237 C C . ARG G 1 86 ? 28.889 26.498 -38.384 1.00 34.85 73 ARG G C 1
ATOM 9238 O O . ARG G 1 86 ? 28.776 25.338 -38.781 1.00 34.76 73 ARG G O 1
ATOM 9246 N N . PHE G 1 87 ? 29.317 27.485 -39.158 1.00 32.92 74 PHE G N 1
ATOM 9247 C CA . PHE G 1 87 ? 29.905 27.208 -40.463 1.00 32.32 74 PHE G CA 1
ATOM 9248 C C . PHE G 1 87 ? 31.013 28.195 -40.750 1.00 27.71 74 PHE G C 1
ATOM 9249 O O . PHE G 1 87 ? 31.093 29.252 -40.138 1.00 28.38 74 PHE G O 1
ATOM 9257 N N . SER G 1 88 ? 31.841 27.860 -41.715 1.00 29.95 75 SER G N 1
ATOM 9258 C CA . SER G 1 88 ? 32.807 28.792 -42.249 1.00 31.98 75 SER G CA 1
ATOM 9259 C C . SER G 1 88 ? 32.991 28.509 -43.711 1.00 32.74 75 SER G C 1
ATOM 9260 O O . SER G 1 88 ? 32.673 27.437 -44.203 1.00 35.13 75 SER G O 1
ATOM 9263 N N . SER G 1 89 ? 33.474 29.504 -44.438 1.00 32.48 76 SER G N 1
ATOM 9264 C CA . SER G 1 89 ? 33.650 29.350 -45.853 1.00 32.31 76 SER G CA 1
ATOM 9265 C C . SER G 1 89 ? 34.734 30.372 -46.251 1.00 34.34 76 SER G C 1
ATOM 9266 O O . SER G 1 89 ? 35.278 31.017 -45.393 1.00 28.65 76 SER G O 1
ATOM 9269 N N . MET G 1 90 ? 35.024 30.503 -47.544 1.00 33.99 77 MET G N 1
ATOM 9270 C CA . MET G 1 90 ? 35.960 31.494 -48.015 1.00 37.06 77 MET G CA 1
ATOM 9271 C C . MET G 1 90 ? 35.224 32.372 -49.008 1.00 37.53 77 MET G C 1
ATOM 9272 O O . MET G 1 90 ? 34.590 31.820 -49.904 1.00 41.89 77 MET G O 1
ATOM 9277 N N . CYS G 1 91 ? 35.293 33.708 -48.884 1.00 35.82 78 CYS G N 1
ATOM 9278 C CA . CYS G 1 91 ? 34.634 34.571 -49.894 1.00 40.25 78 CYS G CA 1
ATOM 9279 C C . CYS G 1 91 ? 35.310 34.293 -51.217 1.00 36.27 78 CYS G C 1
ATOM 9280 O O . CYS G 1 91 ? 36.535 34.069 -51.271 1.00 37.55 78 CYS G O 1
ATOM 9283 N N . GLU G 1 92 ? 34.511 34.185 -52.261 1.00 30.75 79 GLU G N 1
ATOM 9284 C CA . GLU G 1 92 ? 35.064 33.967 -53.559 1.00 35.28 79 GLU G CA 1
ATOM 9285 C C . GLU G 1 92 ? 35.751 35.230 -54.117 1.00 38.47 79 GLU G C 1
ATOM 9286 O O . GLU G 1 92 ? 36.630 35.132 -54.993 1.00 34.29 79 GLU G O 1
ATOM 9292 N N . HIS G 1 93 ? 35.397 36.393 -53.582 1.00 38.24 80 HIS G N 1
ATOM 9293 C CA . HIS G 1 93 ? 36.000 37.638 -54.040 1.00 39.84 80 HIS G CA 1
ATOM 9294 C C . HIS G 1 93 ? 37.428 37.850 -53.579 1.00 36.25 80 HIS G C 1
ATOM 9295 O O . HIS G 1 93 ? 38.250 38.326 -54.363 1.00 41.35 80 HIS G O 1
ATOM 9302 N N . HIS G 1 94 ? 37.743 37.405 -52.371 1.00 36.75 81 HIS G N 1
ATOM 9303 C CA . HIS G 1 94 ? 39.055 37.642 -51.757 1.00 37.49 81 HIS G CA 1
ATOM 9304 C C . HIS G 1 94 ? 39.725 36.419 -51.180 1.00 38.01 81 HIS G C 1
ATOM 9305 O O . HIS G 1 94 ? 40.876 36.510 -50.743 1.00 41.97 81 HIS G O 1
ATOM 9312 N N . LEU G 1 95 ? 39.052 35.271 -51.212 1.00 38.13 82 LEU G N 1
ATOM 9313 C CA . LEU G 1 95 ? 39.586 34.037 -50.631 1.00 42.23 82 LEU G CA 1
ATOM 9314 C C . LEU G 1 95 ? 39.997 34.198 -49.180 1.00 37.35 82 LEU G C 1
ATOM 9315 O O . LEU G 1 95 ? 41.023 33.690 -48.755 1.00 43.61 82 LEU G O 1
ATOM 9320 N N . VAL G 1 96 ? 39.182 34.931 -48.438 1.00 38.07 83 VAL G N 1
ATOM 9321 C CA . VAL G 1 96 ? 39.386 35.039 -47.015 1.00 40.63 83 VAL G CA 1
ATOM 9322 C C . VAL G 1 96 ? 38.137 34.560 -46.277 1.00 34.80 83 VAL G C 1
ATOM 9323 O O . VAL G 1 96 ? 37.029 34.620 -46.815 1.00 30.63 83 VAL G O 1
ATOM 9327 N N . PRO G 1 97 ? 38.326 34.032 -45.069 1.00 32.47 84 PRO G N 1
ATOM 9328 C CA . PRO G 1 97 ? 37.230 33.326 -44.445 1.00 35.94 84 PRO G CA 1
ATOM 9329 C C . PRO G 1 97 ? 36.107 34.265 -44.078 1.00 32.09 84 PRO G C 1
ATOM 9330 O O . PRO G 1 97 ? 36.342 35.417 -43.780 1.00 32.32 84 PRO G O 1
ATOM 9334 N N . PHE G 1 98 ? 34.906 33.753 -44.148 1.00 34.42 85 PHE G N 1
ATOM 9335 C CA . PHE G 1 98 ? 33.791 34.297 -43.408 1.00 30.49 85 PHE G CA 1
ATOM 9336 C C . PHE G 1 98 ? 33.136 33.143 -42.647 1.00 30.67 85 PHE G C 1
ATOM 9337 O O . PHE G 1 98 ? 33.265 31.967 -43.013 1.00 30.06 85 PHE G O 1
ATOM 9345 N N . PHE G 1 99 ? 32.527 33.467 -41.523 1.00 32.55 86 PHE G N 1
ATOM 9346 C CA . PHE G 1 99 ? 32.095 32.444 -40.594 1.00 33.52 86 PHE G CA 1
ATOM 9347 C C . PHE G 1 99 ? 30.964 32.962 -39.704 1.00 31.62 86 PHE G C 1
ATOM 9348 O O . PHE G 1 99 ? 30.834 34.156 -39.478 1.00 32.66 86 PHE G O 1
ATOM 9356 N N . GLY G 1 100 ? 30.178 32.038 -39.183 1.00 28.82 87 GLY G N 1
ATOM 9357 C CA . GLY G 1 100 ? 29.089 32.392 -38.297 1.00 28.07 87 GLY G CA 1
ATOM 9358 C C . GLY G 1 100 ? 28.182 31.215 -38.077 1.00 28.23 87 GLY G C 1
ATOM 9359 O O . GLY G 1 100 ? 28.650 30.078 -37.937 1.00 27.37 87 GLY G O 1
ATOM 9360 N N . VAL G 1 101 ? 26.874 31.445 -38.143 1.00 30.63 88 VAL G N 1
ATOM 9361 C CA . VAL G 1 101 ? 25.926 30.369 -37.894 1.00 28.75 88 VAL G CA 1
ATOM 9362 C C . VAL G 1 101 ? 24.913 30.290 -38.977 1.00 27.93 88 VAL G C 1
ATOM 9363 O O . VAL G 1 101 ? 24.588 31.307 -39.632 1.00 28.81 88 VAL G O 1
ATOM 9367 N N . ALA G 1 102 ? 24.385 29.086 -39.151 1.00 28.11 89 ALA G N 1
ATOM 9368 C CA . ALA G 1 102 ? 23.207 28.866 -39.991 1.00 30.58 89 ALA G CA 1
ATOM 9369 C C . ALA G 1 102 ? 22.075 28.357 -39.137 1.00 28.09 89 ALA G C 1
ATOM 9370 O O . ALA G 1 102 ? 22.285 27.619 -38.176 1.00 28.58 89 ALA G O 1
ATOM 9372 N N . HIS G 1 103 ? 20.877 28.737 -39.522 1.00 27.44 90 HIS G N 1
ATOM 9373 C CA . HIS G 1 103 ? 19.666 28.258 -38.890 1.00 27.39 90 HIS G CA 1
ATOM 9374 C C . HIS G 1 103 ? 18.792 27.664 -39.976 1.00 29.76 90 HIS G C 1
ATOM 9375 O O . HIS G 1 103 ? 18.528 28.313 -40.976 1.00 30.56 90 HIS G O 1
ATOM 9382 N N . VAL G 1 104 ? 18.327 26.428 -39.773 1.00 35.34 91 VAL G N 1
ATOM 9383 C CA . VAL G 1 104 ? 17.537 25.724 -40.764 1.00 35.78 91 VAL G CA 1
ATOM 9384 C C . VAL G 1 104 ? 16.262 25.214 -40.169 1.00 28.78 91 VAL G C 1
ATOM 9385 O O . VAL G 1 104 ? 16.257 24.475 -39.204 1.00 28.84 91 VAL G O 1
ATOM 9389 N N . ALA G 1 105 ? 15.172 25.624 -40.773 1.00 31.23 92 ALA G N 1
ATOM 9390 C CA . ALA G 1 105 ? 13.841 25.259 -40.300 1.00 35.73 92 ALA G CA 1
ATOM 9391 C C . ALA G 1 105 ? 13.093 24.583 -41.444 1.00 37.94 92 ALA G C 1
ATOM 9392 O O . ALA G 1 105 ? 13.152 25.048 -42.590 1.00 34.82 92 ALA G O 1
ATOM 9394 N N . TYR G 1 106 ? 12.312 23.565 -41.129 1.00 36.53 93 TYR G N 1
ATOM 9395 C CA . TYR G 1 106 ? 11.422 23.035 -42.141 1.00 41.01 93 TYR G CA 1
ATOM 9396 C C . TYR G 1 106 ? 10.132 22.481 -41.563 1.00 40.03 93 TYR G C 1
ATOM 9397 O O . TYR G 1 106 ? 10.030 22.207 -40.368 1.00 33.62 93 TYR G O 1
ATOM 9406 N N . LEU G 1 107 ? 9.149 22.344 -42.445 1.00 43.68 94 LEU G N 1
ATOM 9407 C CA . LEU G 1 107 ? 7.874 21.702 -42.137 1.00 50.06 94 LEU G CA 1
ATOM 9408 C C . LEU G 1 107 ? 7.812 20.348 -42.818 1.00 48.80 94 LEU G C 1
ATOM 9409 O O . LEU G 1 107 ? 7.636 20.267 -44.032 1.00 55.80 94 LEU G O 1
ATOM 9414 N N . PRO G 1 108 ? 7.953 19.276 -42.046 1.00 48.18 95 PRO G N 1
ATOM 9415 C CA . PRO G 1 108 ? 8.016 17.970 -42.663 1.00 45.03 95 PRO G CA 1
ATOM 9416 C C . PRO G 1 108 ? 6.732 17.669 -43.379 1.00 47.86 95 PRO G C 1
ATOM 9417 O O . PRO G 1 108 ? 5.679 18.198 -43.016 1.00 44.60 95 PRO G O 1
ATOM 9421 N N . GLN G 1 109 ? 6.835 16.833 -44.400 1.00 46.46 96 GLN G N 1
ATOM 9422 C CA . GLN G 1 109 ? 5.677 16.383 -45.126 1.00 43.47 96 GLN G CA 1
ATOM 9423 C C . GLN G 1 109 ? 5.632 14.890 -45.017 1.00 46.15 96 GLN G C 1
ATOM 9424 O O . GLN G 1 109 ? 6.651 14.246 -45.206 1.00 44.15 96 GLN G O 1
ATOM 9430 N N . ASN G 1 110 ? 4.454 14.349 -44.692 1.00 48.50 97 ASN G N 1
ATOM 9431 C CA . ASN G 1 110 ? 4.225 12.918 -44.643 1.00 50.53 97 ASN G CA 1
ATOM 9432 C C . ASN G 1 110 ? 5.162 12.232 -43.664 1.00 49.52 97 ASN G C 1
ATOM 9433 O O . ASN G 1 110 ? 5.610 11.119 -43.907 1.00 57.27 97 ASN G O 1
ATOM 9438 N N . GLY G 1 111 ? 5.497 12.926 -42.583 1.00 48.36 98 GLY G N 1
ATOM 9439 C CA . GLY G 1 111 ? 6.412 12.408 -41.564 1.00 48.99 98 GLY G CA 1
ATOM 9440 C C . GLY G 1 111 ? 7.867 12.183 -41.936 1.00 45.97 98 GLY G C 1
ATOM 9441 O O . GLY G 1 111 ? 8.599 11.530 -41.188 1.00 51.81 98 GLY G O 1
ATOM 9442 N N . ARG G 1 112 ? 8.309 12.733 -43.062 1.00 47.49 99 ARG G N 1
ATOM 9443 C CA . ARG G 1 112 ? 9.702 12.582 -43.477 1.00 57.74 99 ARG G CA 1
ATOM 9444 C C . ARG G 1 112 ? 10.534 13.542 -42.660 1.00 59.75 99 ARG G C 1
ATOM 9445 O O . ARG G 1 112 ? 10.504 14.763 -42.912 1.00 72.67 99 ARG G O 1
ATOM 9453 N N . VAL G 1 113 ? 11.338 12.997 -41.746 1.00 63.91 100 VAL G N 1
ATOM 9454 C CA . VAL G 1 113 ? 12.249 13.839 -40.959 1.00 66.24 100 VAL G CA 1
ATOM 9455 C C . VAL G 1 113 ? 13.725 13.611 -41.287 1.00 59.91 100 VAL G C 1
ATOM 9456 O O . VAL G 1 113 ? 14.156 12.489 -41.544 1.00 56.32 100 VAL G O 1
ATOM 9460 N N . ALA G 1 114 ? 14.480 14.709 -41.323 1.00 56.46 101 ALA G N 1
ATOM 9461 C CA . ALA G 1 114 ? 15.894 14.692 -41.666 1.00 57.65 101 ALA G CA 1
ATOM 9462 C C . ALA G 1 114 ? 16.701 14.355 -40.436 1.00 57.27 101 ALA G C 1
ATOM 9463 O O . ALA G 1 114 ? 16.445 14.900 -39.381 1.00 57.57 101 ALA G O 1
ATOM 9465 N N . GLY G 1 115 ? 17.725 13.527 -40.580 1.00 51.37 102 GLY G N 1
ATOM 9466 C CA . GLY G 1 115 ? 18.694 13.404 -39.528 1.00 47.84 102 GLY G CA 1
ATOM 9467 C C . GLY G 1 115 ? 19.307 14.780 -39.304 1.00 49.68 102 GLY G C 1
ATOM 9468 O O . GLY G 1 115 ? 19.727 15.471 -40.240 1.00 61.32 102 GLY G O 1
ATOM 9469 N N . LEU G 1 116 ? 19.474 15.137 -38.050 1.00 49.90 103 LEU G N 1
ATOM 9470 C CA . LEU G 1 116 ? 20.039 16.430 -37.707 1.00 52.82 103 LEU G CA 1
ATOM 9471 C C . LEU G 1 116 ? 21.486 16.581 -38.194 1.00 51.84 103 LEU G C 1
ATOM 9472 O O . LEU G 1 116 ? 21.894 17.602 -38.768 1.00 64.07 103 LEU G O 1
ATOM 9477 N N . SER G 1 117 ? 22.281 15.545 -38.016 1.00 51.77 104 SER G N 1
ATOM 9478 C CA . SER G 1 117 ? 23.652 15.609 -38.494 1.00 60.54 104 SER G CA 1
ATOM 9479 C C . SER G 1 117 ? 23.719 15.704 -40.037 1.00 58.73 104 SER G C 1
ATOM 9480 O O . SER G 1 117 ? 24.703 16.206 -40.585 1.00 74.86 104 SER G O 1
ATOM 9483 N N . LYS G 1 118 ? 22.727 15.153 -40.735 1.00 66.11 105 LYS G N 1
ATOM 9484 C CA . LYS G 1 118 ? 22.738 15.205 -42.211 1.00 70.96 105 LYS G CA 1
ATOM 9485 C C . LYS G 1 118 ? 22.576 16.645 -42.661 1.00 67.23 105 LYS G C 1
ATOM 9486 O O . LYS G 1 118 ? 23.227 17.093 -43.589 1.00 64.29 105 LYS G O 1
ATOM 9488 N N . LEU G 1 119 ? 21.722 17.365 -41.965 1.00 56.49 106 LEU G N 1
ATOM 9489 C CA . LEU G 1 119 ? 21.572 18.785 -42.205 1.00 53.32 106 LEU G CA 1
ATOM 9490 C C . LEU G 1 119 ? 22.875 19.580 -42.104 1.00 63.81 106 LEU G C 1
ATOM 9491 O O . LEU G 1 119 ? 23.303 20.321 -43.010 1.00 85.81 106 LEU G O 1
ATOM 9496 N N . ALA G 1 120 ? 23.557 19.355 -40.997 1.00 55.77 107 ALA G N 1
ATOM 9497 C CA . ALA G 1 120 ? 24.834 19.984 -40.757 1.00 48.37 107 ALA G CA 1
ATOM 9498 C C . ALA G 1 120 ? 25.870 19.641 -41.834 1.00 47.16 107 ALA G C 1
ATOM 9499 O O . ALA G 1 120 ? 26.684 20.505 -42.241 1.00 46.83 107 ALA G O 1
ATOM 9501 N N . ARG G 1 121 ? 25.878 18.384 -42.273 1.00 41.10 108 ARG G N 1
ATOM 9502 C CA . ARG G 1 121 ? 26.831 17.984 -43.321 1.00 51.70 108 ARG G CA 1
ATOM 9503 C C . ARG G 1 121 ? 26.580 18.744 -44.636 1.00 49.40 108 ARG G C 1
ATOM 9504 O O . ARG G 1 121 ? 27.528 19.077 -45.390 1.00 69.37 108 ARG G O 1
ATOM 9506 N N . VAL G 1 122 ? 25.310 18.985 -44.930 1.00 44.70 109 VAL G N 1
ATOM 9507 C CA . VAL G 1 122 ? 24.951 19.687 -46.154 1.00 45.94 109 VAL G CA 1
ATOM 9508 C C . VAL G 1 122 ? 25.483 21.118 -46.093 1.00 44.25 109 VAL G C 1
ATOM 9509 O O . VAL G 1 122 ? 26.088 21.612 -47.034 1.00 42.80 109 VAL G O 1
ATOM 9513 N N . VAL G 1 123 ? 25.286 21.762 -44.950 1.00 42.12 110 VAL G N 1
ATOM 9514 C CA . VAL G 1 123 ? 25.806 23.098 -44.765 1.00 36.27 110 VAL G CA 1
ATOM 9515 C C . VAL G 1 123 ? 27.323 23.113 -44.944 1.00 35.92 110 VAL G C 1
ATOM 9516 O O . VAL G 1 123 ? 27.857 23.914 -45.698 1.00 35.41 110 VAL G O 1
ATOM 9520 N N . ASP G 1 124 ? 28.007 22.180 -44.299 1.00 37.03 111 ASP G N 1
ATOM 9521 C CA . ASP G 1 124 ? 29.438 22.100 -44.451 1.00 43.97 111 ASP G CA 1
ATOM 9522 C C . ASP G 1 124 ? 29.870 21.921 -45.905 1.00 48.57 111 ASP G C 1
ATOM 9523 O O . ASP G 1 124 ? 30.836 22.548 -46.355 1.00 39.75 111 ASP G O 1
ATOM 9528 N N . ASP G 1 125 ? 29.208 21.009 -46.603 1.00 43.94 112 ASP G N 1
ATOM 9529 C CA . ASP G 1 125 ? 29.679 20.625 -47.910 1.00 49.79 112 ASP G CA 1
ATOM 9530 C C . ASP G 1 125 ? 29.468 21.741 -48.875 1.00 41.76 112 ASP G C 1
ATOM 9531 O O . ASP G 1 125 ? 30.332 22.006 -49.722 1.00 57.94 112 ASP G O 1
ATOM 9536 N N . VAL G 1 126 ? 28.348 22.418 -48.746 1.00 38.46 113 VAL G N 1
ATOM 9537 C CA . VAL G 1 126 ? 28.045 23.550 -49.628 1.00 36.79 113 VAL G CA 1
ATOM 9538 C C . VAL G 1 126 ? 29.055 24.662 -49.347 1.00 36.37 113 VAL G C 1
ATOM 9539 O O . VAL G 1 126 ? 29.487 25.363 -50.258 1.00 33.64 113 VAL G O 1
ATOM 9543 N N . SER G 1 127 ? 29.439 24.777 -48.072 1.00 32.08 114 SER G N 1
ATOM 9544 C CA . SER G 1 127 ? 30.372 25.792 -47.620 1.00 35.79 114 SER G CA 1
ATOM 9545 C C . SER G 1 127 ? 31.804 25.594 -48.064 1.00 32.72 114 SER G C 1
ATOM 9546 O O . SER G 1 127 ? 32.537 26.571 -48.127 1.00 33.92 114 SER G O 1
ATOM 9549 N N . ARG G 1 128 ? 32.214 24.352 -48.292 1.00 33.74 115 ARG G N 1
ATOM 9550 C CA . ARG G 1 128 ? 33.639 24.032 -48.495 1.00 41.31 115 ARG G CA 1
ATOM 9551 C C . ARG G 1 128 ? 34.075 24.272 -49.946 1.00 35.49 115 ARG G C 1
ATOM 9552 O O . ARG G 1 128 ? 34.444 23.356 -50.652 1.00 30.09 115 ARG G O 1
ATOM 9560 N N . ARG G 1 129 ? 33.956 25.522 -50.357 1.00 32.98 116 ARG G N 1
ATOM 9561 C CA . ARG G 1 129 ? 34.335 25.964 -51.668 1.00 36.13 116 ARG G CA 1
ATOM 9562 C C . ARG G 1 129 ? 34.250 27.464 -51.635 1.00 35.63 116 ARG G C 1
ATOM 9563 O O . ARG G 1 129 ? 33.584 28.010 -50.788 1.00 40.36 116 ARG G O 1
ATOM 9571 N N . PRO G 1 130 ? 34.896 28.143 -52.576 1.00 35.61 117 PRO G N 1
ATOM 9572 C CA . PRO G 1 130 ? 34.746 29.586 -52.621 1.00 32.36 117 PRO G CA 1
ATOM 9573 C C . PRO G 1 130 ? 33.293 29.954 -52.794 1.00 32.05 117 PRO G C 1
ATOM 9574 O O . PRO G 1 130 ? 32.631 29.423 -53.684 1.00 33.85 117 PRO G O 1
ATOM 9578 N N . GLN G 1 131 ? 32.789 30.862 -51.971 1.00 31.33 118 GLN G N 1
ATOM 9579 C CA . GLN G 1 131 ? 31.324 31.117 -51.929 1.00 31.13 118 GLN G CA 1
ATOM 9580 C C . GLN G 1 131 ? 30.929 32.548 -51.784 1.00 29.65 118 GLN G C 1
ATOM 9581 O O . GLN G 1 131 ? 31.761 33.420 -51.502 1.00 32.52 118 GLN G O 1
ATOM 9587 N N . LEU G 1 132 ? 29.659 32.765 -52.045 1.00 33.08 119 LEU G N 1
ATOM 9588 C CA . LEU G 1 132 ? 28.909 33.904 -51.550 1.00 34.85 119 LEU G CA 1
ATOM 9589 C C . LEU G 1 132 ? 27.979 33.371 -50.494 1.00 34.94 119 LEU G C 1
ATOM 9590 O O . LEU G 1 132 ? 27.412 32.293 -50.653 1.00 44.80 119 LEU G O 1
ATOM 9595 N N . GLN G 1 133 ? 27.795 34.129 -49.425 1.00 32.80 120 GLN G N 1
ATOM 9596 C CA . GLN G 1 133 ? 26.898 33.731 -48.376 1.00 32.22 120 GLN G CA 1
ATOM 9597 C C . GLN G 1 133 ? 25.489 33.498 -48.939 1.00 34.10 120 GLN G C 1
ATOM 9598 O O . GLN G 1 133 ? 24.787 32.550 -48.559 1.00 36.64 120 GLN G O 1
ATOM 9604 N N . GLU G 1 134 ? 25.092 34.354 -49.856 1.00 35.64 121 GLU G N 1
ATOM 9605 C CA . GLU G 1 134 ? 23.773 34.275 -50.481 1.00 41.69 121 GLU G CA 1
ATOM 9606 C C . GLU G 1 134 ? 23.602 32.928 -51.144 1.00 39.39 121 GLU G C 1
ATOM 9607 O O . GLU G 1 134 ? 22.549 32.306 -51.033 1.00 35.36 121 GLU G O 1
ATOM 9613 N N . ARG G 1 135 ? 24.644 32.464 -51.830 1.00 36.78 122 ARG G N 1
ATOM 9614 C CA . ARG G 1 135 ? 24.526 31.230 -52.587 1.00 37.22 122 ARG G CA 1
ATOM 9615 C C . ARG G 1 135 ? 24.484 30.040 -51.657 1.00 33.29 122 ARG G C 1
ATOM 9616 O O . ARG G 1 135 ? 23.801 29.041 -51.939 1.00 37.32 122 ARG G O 1
ATOM 9624 N N . ILE G 1 136 ? 25.237 30.100 -50.567 1.00 31.08 123 ILE G N 1
ATOM 9625 C CA . ILE G 1 136 ? 25.195 28.995 -49.603 1.00 35.48 123 ILE G CA 1
ATOM 9626 C C . ILE G 1 136 ? 23.760 28.872 -49.061 1.00 35.11 123 ILE G C 1
ATOM 9627 O O . ILE G 1 136 ? 23.205 27.783 -48.979 1.00 33.52 123 ILE G O 1
ATOM 9632 N N . THR G 1 137 ? 23.168 30.016 -48.758 1.00 34.56 124 THR G N 1
ATOM 9633 C CA . THR G 1 137 ? 21.851 30.070 -48.187 1.00 35.44 124 THR G CA 1
ATOM 9634 C C . THR G 1 137 ? 20.812 29.439 -49.120 1.00 35.19 124 THR G C 1
ATOM 9635 O O . THR G 1 137 ? 20.122 28.501 -48.736 1.00 34.46 124 THR G O 1
ATOM 9639 N N . THR G 1 138 ? 20.749 29.898 -50.359 1.00 37.31 125 THR G N 1
ATOM 9640 C CA . THR G 1 138 ? 19.779 29.346 -51.284 1.00 44.85 125 THR G CA 1
ATOM 9641 C C . THR G 1 138 ? 20.071 27.885 -51.635 1.00 40.17 125 THR G C 1
ATOM 9642 O O . THR G 1 138 ? 19.155 27.098 -51.732 1.00 41.01 125 THR G O 1
ATOM 9646 N N . THR G 1 139 ? 21.335 27.517 -51.771 1.00 37.75 126 THR G N 1
ATOM 9647 C CA . THR G 1 139 ? 21.667 26.157 -52.161 1.00 35.13 126 THR G CA 1
ATOM 9648 C C . THR G 1 139 ? 21.209 25.156 -51.101 1.00 34.86 126 THR G C 1
ATOM 9649 O O . THR G 1 139 ? 20.690 24.094 -51.418 1.00 35.60 126 THR G O 1
ATOM 9653 N N . VAL G 1 140 ? 21.456 25.489 -49.845 1.00 34.88 127 VAL G N 1
ATOM 9654 C CA . VAL G 1 140 ? 21.020 24.659 -48.744 1.00 37.28 127 VAL G CA 1
ATOM 9655 C C . VAL G 1 140 ? 19.495 24.534 -48.761 1.00 43.88 127 VAL G C 1
ATOM 9656 O O . VAL G 1 140 ? 18.949 23.445 -48.603 1.00 47.36 127 VAL G O 1
ATOM 9660 N N . ALA G 1 141 ? 18.806 25.633 -49.037 1.00 46.03 128 ALA G N 1
ATOM 9661 C CA . ALA G 1 141 ? 17.351 25.598 -49.107 1.00 42.71 128 ALA G CA 1
ATOM 9662 C C . ALA G 1 141 ? 16.869 24.725 -50.245 1.00 41.08 128 ALA G C 1
ATOM 9663 O O . ALA G 1 141 ? 15.955 23.924 -50.065 1.00 49.41 128 ALA G O 1
ATOM 9665 N N . GLU G 1 142 ? 17.507 24.841 -51.402 1.00 43.32 129 GLU G N 1
ATOM 9666 C CA . GLU G 1 142 ? 17.110 24.068 -52.589 1.00 46.25 129 GLU G CA 1
ATOM 9667 C C . GLU G 1 142 ? 17.331 22.582 -52.359 1.00 45.98 129 GLU G C 1
ATOM 9668 O O . GLU G 1 142 ? 16.475 21.755 -52.666 1.00 44.03 129 GLU G O 1
ATOM 9674 N N . ILE G 1 143 ? 18.499 22.234 -51.832 1.00 40.76 130 ILE G N 1
ATOM 9675 C CA . ILE G 1 143 ? 18.810 20.834 -51.588 1.00 37.74 130 ILE G CA 1
ATOM 9676 C C . ILE G 1 143 ? 17.751 20.220 -50.654 1.00 39.54 130 ILE G C 1
ATOM 9677 O O . ILE G 1 143 ? 17.299 19.109 -50.836 1.00 40.04 130 ILE G O 1
ATOM 9682 N N . MET G 1 144 ? 17.356 20.954 -49.642 1.00 40.79 131 MET G N 1
ATOM 9683 C CA . MET G 1 144 ? 16.334 20.451 -48.752 1.00 44.70 131 MET G CA 1
ATOM 9684 C C . MET G 1 144 ? 14.984 20.273 -49.399 1.00 45.01 131 MET G C 1
ATOM 9685 O O . MET G 1 144 ? 14.319 19.294 -49.135 1.00 49.00 131 MET G O 1
ATOM 9690 N N . MET G 1 145 ? 14.570 21.208 -50.240 1.00 45.28 132 MET G N 1
ATOM 9691 C CA . MET G 1 145 ? 13.310 21.029 -50.961 1.00 46.88 132 MET G CA 1
ATOM 9692 C C . MET G 1 145 ? 13.394 19.805 -51.853 1.00 53.46 132 MET G C 1
ATOM 9693 O O . MET G 1 145 ? 12.465 19.000 -51.880 1.00 59.14 132 MET G O 1
ATOM 9698 N N . GLU G 1 146 ? 14.532 19.627 -52.530 1.00 67.12 133 GLU G N 1
ATOM 9699 C CA . GLU G 1 146 ? 14.704 18.500 -53.474 1.00 71.64 133 GLU G CA 1
ATOM 9700 C C . GLU G 1 146 ? 14.687 17.160 -52.748 1.00 63.84 133 GLU G C 1
ATOM 9701 O O . GLU G 1 146 ? 13.967 16.257 -53.111 1.00 64.98 133 GLU G O 1
ATOM 9707 N N . LYS G 1 147 ? 15.477 17.059 -51.691 1.00 68.24 134 LYS G N 1
ATOM 9708 C CA . LYS G 1 147 ? 15.744 15.774 -51.067 1.00 60.09 134 LYS G CA 1
ATOM 9709 C C . LYS G 1 147 ? 14.782 15.420 -49.934 1.00 60.24 134 LYS G C 1
ATOM 9710 O O . LYS G 1 147 ? 14.566 14.252 -49.675 1.00 66.26 134 LYS G O 1
ATOM 9716 N N . LEU G 1 148 ? 14.222 16.403 -49.245 1.00 55.47 135 LEU G N 1
ATOM 9717 C CA . LEU G 1 148 ? 13.300 16.120 -48.135 1.00 60.51 135 LEU G CA 1
ATOM 9718 C C . LEU G 1 148 ? 11.868 16.233 -48.561 1.00 60.33 135 LEU G C 1
ATOM 9719 O O . LEU G 1 148 ? 10.992 15.708 -47.876 1.00 53.81 135 LEU G O 1
ATOM 9724 N N . LYS G 1 149 ? 11.627 17.016 -49.616 1.00 57.98 136 LYS G N 1
ATOM 9725 C CA . LYS G 1 149 ? 10.282 17.303 -50.073 1.00 52.96 136 LYS G CA 1
ATOM 9726 C C . LYS G 1 149 ? 9.354 17.703 -48.920 1.00 50.34 136 LYS G C 1
ATOM 9727 O O . LYS G 1 149 ? 8.287 17.139 -48.719 1.00 52.32 136 LYS G O 1
ATOM 9733 N N . PRO G 1 150 ? 9.763 18.700 -48.149 1.00 54.25 137 PRO G N 1
ATOM 9734 C CA . PRO G 1 150 ? 8.941 19.146 -47.035 1.00 50.08 137 PRO G CA 1
ATOM 9735 C C . PRO G 1 150 ? 7.893 20.109 -47.535 1.00 44.53 137 PRO G C 1
ATOM 9736 O O . PRO G 1 150 ? 7.943 20.539 -48.681 1.00 46.67 137 PRO G O 1
ATOM 9740 N N . LEU G 1 151 ? 6.984 20.509 -46.668 1.00 43.65 138 LEU G N 1
ATOM 9741 C CA . LEU G 1 151 ? 6.032 21.550 -47.024 1.00 43.91 138 LEU G CA 1
ATOM 9742 C C . LEU G 1 151 ? 6.731 22.887 -47.228 1.00 43.93 138 LEU G C 1
ATOM 9743 O O . LEU G 1 151 ? 6.233 23.757 -47.932 1.00 50.51 138 LEU G O 1
ATOM 9748 N N . GLY G 1 152 ? 7.861 23.086 -46.568 1.00 39.03 139 GLY G N 1
ATOM 9749 C CA . GLY G 1 152 ? 8.610 24.315 -46.753 1.00 41.07 139 GLY G CA 1
ATOM 9750 C C . GLY G 1 152 ? 9.936 24.263 -46.028 1.00 36.13 139 GLY G C 1
ATOM 9751 O O . GLY G 1 152 ? 10.119 23.476 -45.117 1.00 32.88 139 GLY G O 1
ATOM 9752 N N . VAL G 1 153 ? 10.822 25.168 -46.395 1.00 37.86 140 VAL G N 1
ATOM 9753 C CA . VAL G 1 153 ? 12.090 25.352 -45.661 1.00 38.93 140 VAL G CA 1
ATOM 9754 C C . VAL G 1 153 ? 12.379 26.838 -45.494 1.00 36.17 140 VAL G C 1
ATOM 9755 O O . VAL G 1 153 ? 11.957 27.692 -46.309 1.00 39.56 140 VAL G O 1
ATOM 9759 N N . MET G 1 154 ? 13.058 27.155 -44.409 1.00 33.46 141 MET G N 1
ATOM 9760 C CA . MET G 1 154 ? 13.569 28.503 -44.210 1.00 33.54 141 MET G CA 1
ATOM 9761 C C . MET G 1 154 ? 14.976 28.346 -43.747 1.00 29.42 141 MET G C 1
ATOM 9762 O O . MET G 1 154 ? 15.251 27.642 -42.784 1.00 28.52 141 MET G O 1
ATOM 9767 N N . VAL G 1 155 ? 15.877 29.022 -44.433 1.00 33.58 142 VAL G N 1
ATOM 9768 C CA . VAL G 1 155 ? 17.285 29.027 -44.049 1.00 30.16 142 VAL G CA 1
ATOM 9769 C C . VAL G 1 155 ? 17.720 30.456 -43.782 1.00 28.33 142 VAL G C 1
ATOM 9770 O O . VAL G 1 155 ? 17.520 31.356 -44.616 1.00 29.16 142 VAL G O 1
ATOM 9774 N N . ILE G 1 156 ? 18.361 30.658 -42.644 1.00 29.63 143 ILE G N 1
ATOM 9775 C CA . ILE G 1 156 ? 18.987 31.947 -42.318 1.00 33.21 143 ILE G CA 1
ATOM 9776 C C . ILE G 1 156 ? 20.436 31.752 -41.971 1.00 28.93 143 ILE G C 1
ATOM 9777 O O . ILE G 1 156 ? 20.773 30.815 -41.253 1.00 30.93 143 ILE G O 1
ATOM 9782 N N . MET G 1 157 ? 21.293 32.622 -42.495 1.00 28.64 144 MET G N 1
ATOM 9783 C CA . MET G 1 157 ? 22.703 32.587 -42.150 1.00 30.18 144 MET G CA 1
ATOM 9784 C C . MET G 1 157 ? 23.144 33.932 -41.681 1.00 29.44 144 MET G C 1
ATOM 9785 O O . MET G 1 157 ? 22.719 34.965 -42.201 1.00 33.29 144 MET G O 1
ATOM 9790 N N . GLU G 1 158 ? 24.026 33.907 -40.705 1.00 29.24 145 GLU G N 1
ATOM 9791 C CA . GLU G 1 158 ? 24.570 35.105 -40.101 1.00 36.32 145 GLU G CA 1
ATOM 9792 C C . GLU G 1 158 ? 26.065 34.963 -40.003 1.00 31.94 145 GLU G C 1
ATOM 9793 O O . GLU G 1 158 ? 26.547 33.951 -39.494 1.00 34.34 145 GLU G O 1
ATOM 9799 N N . ALA G 1 159 ? 26.811 35.918 -40.526 1.00 32.48 146 ALA G N 1
ATOM 9800 C CA . ALA G 1 159 ? 28.267 35.743 -40.600 1.00 32.47 146 ALA G CA 1
ATOM 9801 C C . ALA G 1 159 ? 29.039 37.021 -40.604 1.00 32.01 146 ALA G C 1
ATOM 9802 O O . ALA G 1 159 ? 28.523 38.087 -40.937 1.00 40.08 146 ALA G O 1
ATOM 9804 N N . GLU G 1 160 ? 30.284 36.904 -40.185 1.00 34.69 147 GLU G N 1
ATOM 9805 C CA . GLU G 1 160 ? 31.211 38.003 -40.234 1.00 38.19 147 GLU G CA 1
ATOM 9806 C C . GLU G 1 160 ? 32.200 37.708 -41.336 1.00 37.16 147 GLU G C 1
ATOM 9807 O O . GLU G 1 160 ? 32.648 36.568 -41.481 1.00 37.07 147 GLU G O 1
ATOM 9813 N N . HIS G 1 161 ? 32.496 38.725 -42.145 1.00 34.99 148 HIS G N 1
ATOM 9814 C CA . HIS G 1 161 ? 33.409 38.584 -43.274 1.00 36.18 148 HIS G CA 1
ATOM 9815 C C . HIS G 1 161 ? 34.722 39.258 -42.986 1.00 36.09 148 HIS G C 1
ATOM 9816 O O . HIS G 1 161 ? 34.762 40.445 -42.649 1.00 36.91 148 HIS G O 1
ATOM 9823 N N . MET G 1 162 ? 35.798 38.494 -43.063 1.00 40.26 149 MET G N 1
ATOM 9824 C CA . MET G 1 162 ? 37.137 39.087 -42.939 1.00 50.76 149 MET G CA 1
ATOM 9825 C C . MET G 1 162 ? 37.451 39.937 -44.186 1.00 49.01 149 MET G C 1
ATOM 9826 O O . MET G 1 162 ? 38.168 40.904 -44.037 1.00 54.78 149 MET G O 1
ATOM 9831 N N . CYS G 1 163 ? 36.899 39.566 -45.377 1.00 71.83 150 CYS G N 1
ATOM 9832 C CA . CYS G 1 163 ? 36.827 40.402 -46.652 1.00 57.10 150 CYS G CA 1
ATOM 9833 C C . CYS G 1 163 ? 36.790 41.886 -46.091 1.00 64.46 150 CYS G C 1
ATOM 9834 O O . CYS G 1 163 ? 37.501 42.782 -46.562 1.00 65.16 150 CYS G O 1
ATOM 9837 N N . MET G 1 164 ? 36.046 42.094 -44.995 1.00 62.44 151 MET G N 1
ATOM 9838 C CA . MET G 1 164 ? 35.765 43.423 -44.405 1.00 62.60 151 MET G CA 1
ATOM 9839 C C . MET G 1 164 ? 36.484 43.912 -43.165 1.00 55.48 151 MET G C 1
ATOM 9840 O O . MET G 1 164 ? 36.420 45.100 -42.854 1.00 50.75 151 MET G O 1
ATOM 9845 N N . THR G 1 165 ? 36.945 42.985 -42.344 1.00 58.99 152 THR G N 1
ATOM 9846 C CA . THR G 1 165 ? 37.484 43.312 -41.021 1.00 59.65 152 THR G CA 1
ATOM 9847 C C . THR G 1 165 ? 38.958 43.685 -41.125 1.00 56.40 152 THR G C 1
ATOM 9848 O O . THR G 1 165 ? 39.440 44.517 -40.374 1.00 61.88 152 THR G O 1
ATOM 9852 N N . ILE G 1 166 ? 39.666 43.075 -42.072 1.00 53.39 153 ILE G N 1
ATOM 9853 C CA . ILE G 1 166 ? 41.124 43.182 -42.163 1.00 54.14 153 ILE G CA 1
ATOM 9854 C C . ILE G 1 166 ? 41.568 44.123 -43.246 1.00 62.91 153 ILE G C 1
ATOM 9855 O O . ILE G 1 166 ? 42.743 44.440 -43.343 1.00 64.97 153 ILE G O 1
ATOM 9860 N N . ARG G 1 167 ? 40.651 44.520 -44.106 1.00 87.00 154 ARG G N 1
ATOM 9861 C CA . ARG G 1 167 ? 41.017 45.347 -45.252 1.00 88.74 154 ARG G CA 1
ATOM 9862 C C . ARG G 1 167 ? 40.835 46.836 -44.990 1.00 96.87 154 ARG G C 1
ATOM 9863 O O . ARG G 1 167 ? 40.472 47.244 -43.887 1.00 126.84 154 ARG G O 1
ATOM 9871 N N . GLY G 1 168 ? 41.101 47.642 -46.012 1.00 107.65 155 GLY G N 1
ATOM 9872 C CA . GLY G 1 168 ? 41.105 49.109 -45.899 1.00 96.39 155 GLY G CA 1
ATOM 9873 C C . GLY G 1 168 ? 39.816 49.656 -45.362 1.00 82.00 155 GLY G C 1
ATOM 9874 O O . GLY G 1 168 ? 39.800 50.545 -44.504 1.00 84.30 155 GLY G O 1
ATOM 9875 N N . VAL G 1 169 ? 38.722 49.086 -45.834 1.00 74.06 156 VAL G N 1
ATOM 9876 C CA . VAL G 1 169 ? 37.406 49.438 -45.315 1.00 75.61 156 VAL G CA 1
ATOM 9877 C C . VAL G 1 169 ? 37.301 49.297 -43.759 1.00 65.04 156 VAL G C 1
ATOM 9878 O O . VAL G 1 169 ? 36.708 50.134 -43.106 1.00 64.09 156 VAL G O 1
ATOM 9882 N N . ASN G 1 170 ? 37.902 48.244 -43.205 1.00 67.24 157 ASN G N 1
ATOM 9883 C CA . ASN G 1 170 ? 38.045 48.021 -41.760 1.00 71.44 157 ASN G CA 1
ATOM 9884 C C . ASN G 1 170 ? 36.818 48.259 -40.896 1.00 75.62 157 ASN G C 1
ATOM 9885 O O . ASN G 1 170 ? 36.737 49.232 -40.160 1.00 79.80 157 ASN G O 1
ATOM 9890 N N . LYS G 1 171 ? 35.852 47.359 -41.017 1.00 77.09 158 LYS G N 1
ATOM 9891 C CA . LYS G 1 171 ? 34.618 47.435 -40.253 1.00 74.37 158 LYS G CA 1
ATOM 9892 C C . LYS G 1 171 ? 34.418 46.142 -39.479 1.00 66.05 158 LYS G C 1
ATOM 9893 O O . LYS G 1 171 ? 33.627 45.275 -39.872 1.00 73.61 158 LYS G O 1
ATOM 9899 N N . PRO G 1 172 ? 35.134 46.007 -38.361 1.00 61.25 159 PRO G N 1
ATOM 9900 C CA . PRO G 1 172 ? 34.939 44.809 -37.564 1.00 62.01 159 PRO G CA 1
ATOM 9901 C C . PRO G 1 172 ? 33.565 44.850 -36.888 1.00 50.17 159 PRO G C 1
ATOM 9902 O O . PRO G 1 172 ? 33.101 45.922 -36.512 1.00 51.39 159 PRO G O 1
ATOM 9906 N N . GLY G 1 173 ? 32.941 43.691 -36.724 1.00 47.98 160 GLY G N 1
ATOM 9907 C CA . GLY G 1 173 ? 31.640 43.605 -36.043 1.00 46.88 160 GLY G CA 1
ATOM 9908 C C . GLY G 1 173 ? 30.461 43.616 -36.984 1.00 42.71 160 GLY G C 1
ATOM 9909 O O . GLY G 1 173 ? 29.323 43.423 -36.556 1.00 56.36 160 GLY G O 1
ATOM 9910 N N . THR G 1 174 ? 30.727 43.876 -38.262 1.00 44.36 161 THR G N 1
ATOM 9911 C CA . THR G 1 174 ? 29.703 43.867 -39.279 1.00 46.68 161 THR G CA 1
ATOM 9912 C C . THR G 1 174 ? 29.267 42.454 -39.538 1.00 38.38 161 THR G C 1
ATOM 9913 O O . THR G 1 174 ? 30.085 41.586 -39.728 1.00 46.08 161 THR G O 1
ATOM 9917 N N . LYS G 1 175 ? 27.958 42.235 -39.484 1.00 40.65 162 LYS G N 1
ATOM 9918 C CA . LYS G 1 175 ? 27.372 40.924 -39.697 1.00 40.45 162 LYS G CA 1
ATOM 9919 C C . LYS G 1 175 ? 26.544 40.970 -40.958 1.00 37.86 162 LYS G C 1
ATOM 9920 O O . LYS G 1 175 ? 25.808 41.921 -41.174 1.00 44.33 162 LYS G O 1
ATOM 9926 N N . THR G 1 176 ? 26.656 39.950 -41.801 1.00 35.56 163 THR G N 1
ATOM 9927 C CA . THR G 1 176 ? 25.791 39.848 -42.949 1.00 33.30 163 THR G CA 1
ATOM 9928 C C . THR G 1 176 ? 24.796 38.749 -42.667 1.00 32.75 163 THR G C 1
ATOM 9929 O O . THR G 1 176 ? 25.117 37.663 -42.159 1.00 30.04 163 THR G O 1
ATOM 9933 N N . ILE G 1 177 ? 23.545 39.037 -42.968 1.00 33.44 164 ILE G N 1
ATOM 9934 C CA . ILE G 1 177 ? 22.467 38.071 -42.727 1.00 31.29 164 ILE G CA 1
ATOM 9935 C C . ILE G 1 177 ? 21.731 37.825 -44.026 1.00 28.52 164 ILE G C 1
ATOM 9936 O O . ILE G 1 177 ? 21.221 38.747 -44.650 1.00 27.80 164 ILE G O 1
ATOM 9941 N N . THR G 1 178 ? 21.649 36.563 -44.404 1.00 29.41 165 THR G N 1
ATOM 9942 C CA . THR G 1 178 ? 20.953 36.148 -45.614 1.00 28.97 165 THR G CA 1
ATOM 9943 C C . THR G 1 178 ? 19.812 35.206 -45.251 1.00 30.78 165 THR G C 1
ATOM 9944 O O . THR G 1 178 ? 19.846 34.555 -44.202 1.00 34.78 165 THR G O 1
ATOM 9948 N N . SER G 1 179 ? 18.800 35.136 -46.106 1.00 33.14 166 SER G N 1
ATOM 9949 C CA . SER G 1 179 ? 17.726 34.178 -45.897 1.00 39.26 166 SER G CA 1
ATOM 9950 C C . SER G 1 179 ? 17.164 33.652 -47.198 1.00 37.59 166 SER G C 1
ATOM 9951 O O . SER G 1 179 ? 17.283 34.266 -48.234 1.00 38.40 166 SER G O 1
ATOM 9954 N N . ALA G 1 180 ? 16.590 32.461 -47.115 1.00 38.49 167 ALA G N 1
ATOM 9955 C CA . ALA G 1 180 ? 15.937 31.840 -48.238 1.00 38.95 167 ALA G CA 1
ATOM 9956 C C . ALA G 1 180 ? 14.711 31.158 -47.674 1.00 35.57 167 ALA G C 1
ATOM 9957 O O . ALA G 1 180 ? 14.811 30.376 -46.734 1.00 33.46 167 ALA G O 1
ATOM 9959 N N . VAL G 1 181 ? 13.568 31.434 -48.267 1.00 37.54 168 VAL G N 1
ATOM 9960 C CA . VAL G 1 181 ? 12.343 30.730 -47.909 1.00 40.91 168 VAL G CA 1
ATOM 9961 C C . VAL G 1 181 ? 11.770 29.981 -49.113 1.00 44.31 168 VAL G C 1
ATOM 9962 O O . VAL G 1 181 ? 11.807 30.469 -50.241 1.00 50.72 168 VAL G O 1
ATOM 9966 N N . ARG G 1 182 ? 11.286 28.773 -48.882 1.00 47.28 169 ARG G N 1
ATOM 9967 C CA . ARG G 1 182 ? 10.625 28.000 -49.937 1.00 45.62 169 ARG G CA 1
ATOM 9968 C C . ARG G 1 182 ? 9.368 27.385 -49.391 1.00 40.93 169 ARG G C 1
ATOM 9969 O O . ARG G 1 182 ? 9.244 27.169 -48.186 1.00 41.41 169 ARG G O 1
ATOM 9977 N N . GLY G 1 183 ? 8.457 27.085 -50.296 1.00 38.58 170 GLY G N 1
ATOM 9978 C CA . GLY G 1 183 ? 7.236 26.372 -49.950 1.00 39.61 170 GLY G CA 1
ATOM 9979 C C . GLY G 1 183 ? 6.369 27.215 -49.050 1.00 43.18 170 GLY G C 1
ATOM 9980 O O . GLY G 1 183 ? 6.178 28.418 -49.274 1.00 40.70 170 GLY G O 1
ATOM 9981 N N . ALA G 1 184 ? 5.885 26.598 -47.992 1.00 42.63 171 ALA G N 1
ATOM 9982 C CA . ALA G 1 184 ? 4.961 27.267 -47.094 1.00 44.69 171 ALA G CA 1
ATOM 9983 C C . ALA G 1 184 ? 5.536 28.515 -46.430 1.00 47.07 171 ALA G C 1
ATOM 9984 O O . ALA G 1 184 ? 4.790 29.426 -46.085 1.00 54.94 171 ALA G O 1
ATOM 9986 N N . PHE G 1 185 ? 6.849 28.553 -46.220 1.00 47.38 172 PHE G N 1
ATOM 9987 C CA . PHE G 1 185 ? 7.460 29.709 -45.557 1.00 45.71 172 PHE G CA 1
ATOM 9988 C C . PHE G 1 185 ? 7.405 30.950 -46.437 1.00 43.89 172 PHE G C 1
ATOM 9989 O O . PHE G 1 185 ? 7.455 32.071 -45.945 1.00 47.89 172 PHE G O 1
ATOM 9997 N N . LYS G 1 186 ? 7.306 30.735 -47.732 1.00 43.60 173 LYS G N 1
ATOM 9998 C CA . LYS G 1 186 ? 7.213 31.828 -48.666 1.00 54.14 173 LYS G CA 1
ATOM 9999 C C . LYS G 1 186 ? 5.904 32.585 -48.516 1.00 51.94 173 LYS G C 1
ATOM 10000 O O . LYS G 1 186 ? 5.877 33.774 -48.730 1.00 53.03 173 LYS G O 1
ATOM 10006 N N . ASN G 1 187 ? 4.828 31.906 -48.144 1.00 62.74 174 ASN G N 1
ATOM 10007 C CA . ASN G 1 187 ? 3.508 32.523 -48.141 1.00 73.65 174 ASN G CA 1
ATOM 10008 C C . ASN G 1 187 ? 2.952 32.772 -46.761 1.00 68.46 174 ASN G C 1
ATOM 10009 O O . ASN G 1 187 ? 1.957 33.476 -46.621 1.00 69.04 174 ASN G O 1
ATOM 10014 N N . ASP G 1 188 ? 3.540 32.147 -45.752 1.00 60.59 175 ASP G N 1
ATOM 10015 C CA . ASP G 1 188 ? 3.011 32.230 -44.410 1.00 59.00 175 ASP G CA 1
ATOM 10016 C C . ASP G 1 188 ? 3.926 33.071 -43.519 1.00 53.03 175 ASP G C 1
ATOM 10017 O O . ASP G 1 188 ? 4.878 32.587 -42.916 1.00 60.01 175 ASP G O 1
ATOM 10022 N N . ASP G 1 189 ? 3.592 34.341 -43.410 1.00 50.46 176 ASP G N 1
ATOM 10023 C CA . ASP G 1 189 ? 4.374 35.251 -42.608 1.00 53.77 176 ASP G CA 1
ATOM 10024 C C . ASP G 1 189 ? 4.346 34.899 -41.109 1.00 50.56 176 ASP G C 1
ATOM 10025 O O . ASP G 1 189 ? 5.323 35.144 -40.414 1.00 46.64 176 ASP G O 1
ATOM 10030 N N . LYS G 1 190 ? 3.248 34.328 -40.617 1.00 51.49 177 LYS G N 1
ATOM 10031 C CA . LYS G 1 190 ? 3.159 33.954 -39.208 1.00 58.67 177 LYS G CA 1
ATOM 10032 C C . LYS G 1 190 ? 4.215 32.889 -38.881 1.00 52.49 177 LYS G C 1
ATOM 10033 O O . LYS G 1 190 ? 4.925 32.948 -37.858 1.00 47.59 177 LYS G O 1
ATOM 10039 N N . LEU G 1 191 ? 4.349 31.955 -39.798 1.00 43.20 178 LEU G N 1
ATOM 10040 C CA . LEU G 1 191 ? 5.329 30.916 -39.667 1.00 46.39 178 LEU G CA 1
ATOM 10041 C C . LEU G 1 191 ? 6.775 31.454 -39.699 1.00 43.84 178 LEU G C 1
ATOM 10042 O O . LEU G 1 191 ? 7.598 31.123 -38.832 1.00 36.15 178 LEU G O 1
ATOM 10047 N N . ARG G 1 192 ? 7.068 32.323 -40.656 1.00 38.62 179 ARG G N 1
ATOM 10048 C CA . ARG G 1 192 ? 8.379 32.940 -40.683 1.00 40.05 179 ARG G CA 1
ATOM 10049 C C . ARG G 1 192 ? 8.669 33.630 -39.362 1.00 39.88 179 ARG G C 1
ATOM 10050 O O . ARG G 1 192 ? 9.774 33.603 -38.827 1.00 40.05 179 ARG G O 1
ATOM 10058 N N . SER G 1 193 ? 7.654 34.296 -38.869 1.00 42.99 180 SER G N 1
ATOM 10059 C CA . SER G 1 193 ? 7.761 35.086 -37.675 1.00 41.51 180 SER G CA 1
ATOM 10060 C C . SER G 1 193 ? 8.090 34.216 -36.449 1.00 39.70 180 SER G C 1
ATOM 10061 O O . SER G 1 193 ? 8.837 34.624 -35.565 1.00 37.98 180 SER G O 1
ATOM 10064 N N . GLU G 1 194 ? 7.494 33.041 -36.401 1.00 39.91 181 GLU G N 1
ATOM 10065 C CA . GLU G 1 194 ? 7.696 32.138 -35.292 1.00 45.18 181 GLU G CA 1
ATOM 10066 C C . GLU G 1 194 ? 9.129 31.613 -35.328 1.00 42.63 181 GLU G C 1
ATOM 10067 O O . GLU G 1 194 ? 9.806 31.565 -34.299 1.00 39.99 181 GLU G O 1
ATOM 10073 N N . VAL G 1 195 ? 9.606 31.301 -36.520 1.00 35.48 182 VAL G N 1
ATOM 10074 C CA . VAL G 1 195 ? 10.977 30.887 -36.665 1.00 36.26 182 VAL G CA 1
ATOM 10075 C C . VAL G 1 195 ? 11.935 31.972 -36.170 1.00 35.74 182 VAL G C 1
ATOM 10076 O O . VAL G 1 195 ? 12.822 31.704 -35.354 1.00 36.33 182 VAL G O 1
ATOM 10080 N N . LEU G 1 196 ? 11.697 33.205 -36.582 1.00 35.22 183 LEU G N 1
ATOM 10081 C CA . LEU G 1 196 ? 12.531 34.282 -36.123 1.00 37.63 183 LEU G CA 1
ATOM 10082 C C . LEU G 1 196 ? 12.508 34.431 -34.607 1.00 37.29 183 LEU G C 1
ATOM 10083 O O . LEU G 1 196 ? 13.527 34.669 -33.992 1.00 34.55 183 LEU G O 1
ATOM 10088 N N . ALA G 1 197 ? 11.350 34.262 -33.979 1.00 36.05 184 ALA G N 1
ATOM 10089 C CA . ALA G 1 197 ? 11.301 34.381 -32.534 1.00 33.49 184 ALA G CA 1
ATOM 10090 C C . ALA G 1 197 ? 12.163 33.283 -31.910 1.00 32.85 184 ALA G C 1
ATOM 10091 O O . ALA G 1 197 ? 12.912 33.554 -30.974 1.00 33.35 184 ALA G O 1
ATOM 10093 N N . LEU G 1 198 ? 12.043 32.060 -32.412 1.00 30.36 185 LEU G N 1
ATOM 10094 C CA . LEU G 1 198 ? 12.755 30.927 -31.833 1.00 32.50 185 LEU G CA 1
ATOM 10095 C C . LEU G 1 198 ? 14.277 31.028 -32.026 1.00 37.27 185 LEU G C 1
ATOM 10096 O O . LEU G 1 198 ? 15.039 30.539 -31.214 1.00 35.43 185 LEU G O 1
ATOM 10101 N N . ILE G 1 199 ? 14.691 31.713 -33.073 1.00 42.39 186 ILE G N 1
ATOM 10102 C CA . ILE G 1 199 ? 16.093 31.937 -33.329 1.00 45.58 186 ILE G CA 1
ATOM 10103 C C . ILE G 1 199 ? 16.705 32.989 -32.441 1.00 52.03 186 ILE G C 1
ATOM 10104 O O . ILE G 1 199 ? 17.883 32.879 -32.099 1.00 53.61 186 ILE G O 1
ATOM 10109 N N . LYS G 1 200 ? 15.903 33.964 -32.006 1.00 64.64 187 LYS G N 1
ATOM 10110 C CA . LYS G 1 200 ? 16.333 34.915 -31.016 1.00 74.89 187 LYS G CA 1
ATOM 10111 C C . LYS G 1 200 ? 16.351 33.953 -29.806 1.00 82.47 187 LYS G C 1
ATOM 10112 O O . LYS G 1 200 ? 15.812 32.849 -29.905 1.00 121.76 187 LYS G O 1
ATOM 10114 N N . HIS G 1 201 ? 16.908 34.372 -28.682 1.00 103.64 188 HIS G N 1
ATOM 10115 C CA . HIS G 1 201 ? 16.976 33.608 -27.415 1.00 109.46 188 HIS G CA 1
ATOM 10116 C C . HIS G 1 201 ? 18.437 33.655 -27.012 1.00 107.25 188 HIS G C 1
ATOM 10117 O O . HIS G 1 201 ? 18.748 33.932 -25.878 1.00 96.71 188 HIS G O 1
ATOM 10124 N N . GLN H 1 16 ? 33.927 86.171 -19.619 1.00 92.01 3 GLN H N 1
ATOM 10125 C CA . GLN H 1 16 ? 33.299 86.558 -20.907 1.00 95.75 3 GLN H CA 1
ATOM 10126 C C . GLN H 1 16 ? 34.143 86.116 -22.085 1.00 96.85 3 GLN H C 1
ATOM 10127 O O . GLN H 1 16 ? 35.303 86.501 -22.201 1.00 105.30 3 GLN H O 1
ATOM 10133 N N . ILE H 1 17 ? 33.554 85.328 -22.973 1.00 81.30 4 ILE H N 1
ATOM 10134 C CA . ILE H 1 17 ? 34.244 84.921 -24.187 1.00 75.11 4 ILE H CA 1
ATOM 10135 C C . ILE H 1 17 ? 33.750 85.772 -25.356 1.00 69.02 4 ILE H C 1
ATOM 10136 O O . ILE H 1 17 ? 32.589 86.139 -25.400 1.00 63.11 4 ILE H O 1
ATOM 10141 N N . ASP H 1 18 ? 34.620 86.082 -26.311 1.00 66.16 5 ASP H N 1
ATOM 10142 C CA . ASP H 1 18 ? 34.186 86.812 -27.497 1.00 62.80 5 ASP H CA 1
ATOM 10143 C C . ASP H 1 18 ? 33.603 85.845 -28.533 1.00 58.97 5 ASP H C 1
ATOM 10144 O O . ASP H 1 18 ? 34.302 85.347 -29.435 1.00 57.52 5 ASP H O 1
ATOM 10149 N N . LYS H 1 19 ? 32.312 85.583 -28.393 1.00 55.64 6 LYS H N 1
ATOM 10150 C CA . LYS H 1 19 ? 31.639 84.602 -29.233 1.00 55.48 6 LYS H CA 1
ATOM 10151 C C . LYS H 1 19 ? 31.616 84.991 -30.693 1.00 50.83 6 LYS H C 1
ATOM 10152 O O . LYS H 1 19 ? 31.748 84.131 -31.576 1.00 59.47 6 LYS H O 1
ATOM 10158 N N . GLN H 1 20 ? 31.488 86.277 -30.958 1.00 51.82 7 GLN H N 1
ATOM 10159 C CA . GLN H 1 20 ? 31.400 86.746 -32.328 1.00 53.48 7 GLN H CA 1
ATOM 10160 C C . GLN H 1 20 ? 32.687 86.455 -33.070 1.00 56.26 7 GLN H C 1
ATOM 10161 O O . GLN H 1 20 ? 32.677 86.029 -34.222 1.00 61.57 7 GLN H O 1
ATOM 10167 N N . LYS H 1 21 ? 33.809 86.684 -32.396 1.00 56.44 8 LYS H N 1
ATOM 10168 C CA . LYS H 1 21 ? 35.122 86.410 -32.980 1.00 53.28 8 LYS H CA 1
ATOM 10169 C C . LYS H 1 21 ? 35.252 84.919 -33.330 1.00 50.19 8 LYS H C 1
ATOM 10170 O O . LYS H 1 21 ? 35.725 84.561 -34.389 1.00 47.94 8 LYS H O 1
ATOM 10176 N N . ILE H 1 22 ? 34.791 84.055 -32.429 1.00 47.02 9 ILE H N 1
ATOM 10177 C CA . ILE H 1 22 ? 34.834 82.634 -32.671 1.00 48.21 9 ILE H CA 1
ATOM 10178 C C . ILE H 1 22 ? 33.940 82.279 -33.847 1.00 49.79 9 ILE H C 1
ATOM 10179 O O . ILE H 1 22 ? 34.327 81.491 -34.707 1.00 49.40 9 ILE H O 1
ATOM 10184 N N . ALA H 1 23 ? 32.732 82.830 -33.860 1.00 44.54 10 ALA H N 1
ATOM 10185 C CA . ALA H 1 23 ? 31.798 82.560 -34.933 1.00 42.83 10 ALA H CA 1
ATOM 10186 C C . ALA H 1 23 ? 32.384 82.933 -36.282 1.00 42.96 10 ALA H C 1
ATOM 10187 O O . ALA H 1 23 ? 32.233 82.198 -37.257 1.00 43.48 10 ALA H O 1
ATOM 10189 N N . ASP H 1 24 ? 33.070 84.068 -36.351 1.00 46.89 11 ASP H N 1
ATOM 10190 C CA . ASP H 1 24 ? 33.724 84.483 -37.607 1.00 44.78 11 ASP H CA 1
ATOM 10191 C C . ASP H 1 24 ? 34.782 83.488 -38.051 1.00 40.21 11 ASP H C 1
ATOM 10192 O O . ASP H 1 24 ? 34.844 83.124 -39.223 1.00 41.59 11 ASP H O 1
ATOM 10197 N N . ALA H 1 25 ? 35.560 83.001 -37.099 1.00 39.49 12 ALA H N 1
ATOM 10198 C CA . ALA H 1 25 ? 36.555 81.989 -37.400 1.00 42.21 12 ALA H CA 1
ATOM 10199 C C . ALA H 1 25 ? 35.937 80.657 -37.857 1.00 42.82 12 ALA H C 1
ATOM 10200 O O . ALA H 1 25 ? 36.412 80.025 -38.802 1.00 51.11 12 ALA H O 1
ATOM 10202 N N . VAL H 1 26 ? 34.829 80.262 -37.245 1.00 46.08 13 VAL H N 1
ATOM 10203 C CA . VAL H 1 26 ? 34.144 79.044 -37.663 1.00 40.18 13 VAL H CA 1
ATOM 10204 C C . VAL H 1 26 ? 33.616 79.175 -39.076 1.00 40.32 13 VAL H C 1
ATOM 10205 O O . VAL H 1 26 ? 33.714 78.240 -39.875 1.00 42.93 13 VAL H O 1
ATOM 10209 N N . LYS H 1 27 ? 33.073 80.338 -39.411 1.00 43.68 14 LYS H N 1
ATOM 10210 C CA . LYS H 1 27 ? 32.571 80.564 -40.769 1.00 46.72 14 LYS H CA 1
ATOM 10211 C C . LYS H 1 27 ? 33.698 80.439 -41.799 1.00 43.58 14 LYS H C 1
ATOM 10212 O O . LYS H 1 27 ? 33.538 79.805 -42.839 1.00 46.08 14 LYS H O 1
ATOM 10218 N N . VAL H 1 28 ? 34.855 80.992 -41.469 1.00 43.62 15 VAL H N 1
ATOM 10219 C CA . VAL H 1 28 ? 36.032 80.851 -42.317 1.00 45.12 15 VAL H CA 1
ATOM 10220 C C . VAL H 1 28 ? 36.390 79.383 -42.515 1.00 46.67 15 VAL H C 1
ATOM 10221 O O . VAL H 1 28 ? 36.691 78.928 -43.611 1.00 47.72 15 VAL H O 1
ATOM 10225 N N . ILE H 1 29 ? 36.334 78.627 -41.433 1.00 52.40 16 ILE H N 1
ATOM 10226 C CA . ILE H 1 29 ? 36.638 77.210 -41.496 1.00 44.94 16 ILE H CA 1
ATOM 10227 C C . ILE H 1 29 ? 35.691 76.496 -42.441 1.00 47.25 16 ILE H C 1
ATOM 10228 O O . ILE H 1 29 ? 36.125 75.655 -43.244 1.00 45.49 16 ILE H O 1
ATOM 10233 N N . LEU H 1 30 ? 34.397 76.785 -42.317 1.00 49.87 17 LEU H N 1
ATOM 10234 C CA . LEU H 1 30 ? 33.391 76.124 -43.151 1.00 42.23 17 LEU H CA 1
ATOM 10235 C C . LEU H 1 30 ? 33.591 76.432 -44.616 1.00 43.93 17 LEU H C 1
ATOM 10236 O O . LEU H 1 30 ? 33.469 75.536 -45.466 1.00 45.14 17 LEU H O 1
ATOM 10241 N N . GLU H 1 31 ? 33.918 77.676 -44.940 1.00 46.35 18 GLU H N 1
ATOM 10242 C CA . GLU H 1 31 ? 34.202 77.963 -46.341 1.00 57.47 18 GLU H CA 1
ATOM 10243 C C . GLU H 1 31 ? 35.481 77.191 -46.772 1.00 48.38 18 GLU H C 1
ATOM 10244 O O . GLU H 1 31 ? 35.506 76.550 -47.820 1.00 47.49 18 GLU H O 1
ATOM 10250 N N . ALA H 1 32 ? 36.498 77.201 -45.923 1.00 48.77 19 ALA H N 1
ATOM 10251 C CA . ALA H 1 32 ? 37.789 76.602 -46.268 1.00 47.57 19 ALA H CA 1
ATOM 10252 C C . ALA H 1 32 ? 37.710 75.109 -46.513 1.00 47.29 19 ALA H C 1
ATOM 10253 O O . ALA H 1 32 ? 38.446 74.588 -47.332 1.00 46.81 19 ALA H O 1
ATOM 10255 N N . VAL H 1 33 ? 36.803 74.416 -45.835 1.00 48.29 20 VAL H N 1
ATOM 10256 C CA . VAL H 1 33 ? 36.668 72.975 -46.076 1.00 44.74 20 VAL H CA 1
ATOM 10257 C C . VAL H 1 33 ? 35.814 72.645 -47.296 1.00 44.31 20 VAL H C 1
ATOM 10258 O O . VAL H 1 33 ? 35.694 71.491 -47.675 1.00 44.48 20 VAL H O 1
ATOM 10262 N N . GLY H 1 34 ? 35.192 73.644 -47.891 1.00 45.74 21 GLY H N 1
ATOM 10263 C CA . GLY H 1 34 ? 34.422 73.423 -49.111 1.00 49.04 21 GLY H CA 1
ATOM 10264 C C . GLY H 1 34 ? 32.935 73.287 -48.871 1.00 44.44 21 GLY H C 1
ATOM 10265 O O . GLY H 1 34 ? 32.208 72.742 -49.687 1.00 48.14 21 GLY H O 1
ATOM 10266 N N . GLU H 1 35 ? 32.474 73.825 -47.764 1.00 45.99 22 GLU H N 1
ATOM 10267 C CA . GLU H 1 35 ? 31.076 73.761 -47.422 1.00 50.20 22 GLU H CA 1
ATOM 10268 C C . GLU H 1 35 ? 30.411 75.083 -47.821 1.00 55.00 22 GLU H C 1
ATOM 10269 O O . GLU H 1 35 ? 31.086 76.052 -48.143 1.00 57.58 22 GLU H O 1
ATOM 10275 N N . ASN H 1 36 ? 29.090 75.097 -47.875 1.00 53.63 23 ASN H N 1
ATOM 10276 C CA . ASN H 1 36 ? 28.356 76.321 -48.149 1.00 53.00 23 ASN H CA 1
ATOM 10277 C C . ASN H 1 36 ? 27.784 76.912 -46.865 1.00 49.16 23 ASN H C 1
ATOM 10278 O O . ASN H 1 36 ? 26.738 76.458 -46.367 1.00 56.40 23 ASN H O 1
ATOM 10283 N N . PRO H 1 37 ? 28.438 77.935 -46.330 1.00 45.44 24 PRO H N 1
ATOM 10284 C CA . PRO H 1 37 ? 28.067 78.425 -44.992 1.00 49.58 24 PRO H CA 1
ATOM 10285 C C . PRO H 1 37 ? 26.692 79.056 -44.942 1.00 48.17 24 PRO H C 1
ATOM 10286 O O . PRO H 1 37 ? 26.193 79.311 -43.849 1.00 47.54 24 PRO H O 1
ATOM 10290 N N . ASP H 1 38 ? 26.117 79.328 -46.106 1.00 50.73 25 ASP H N 1
ATOM 10291 C CA . ASP H 1 38 ? 24.808 79.960 -46.173 1.00 62.96 25 ASP H CA 1
ATOM 10292 C C . ASP H 1 38 ? 23.658 78.967 -46.285 1.00 55.12 25 ASP H C 1
ATOM 10293 O O . ASP H 1 38 ? 22.513 79.365 -46.140 1.00 52.92 25 ASP H O 1
ATOM 10298 N N . ARG H 1 39 ? 23.955 77.677 -46.428 1.00 48.01 26 ARG H N 1
ATOM 10299 C CA . ARG H 1 39 ? 22.886 76.694 -46.462 1.00 44.33 26 ARG H CA 1
ATOM 10300 C C . ARG H 1 39 ? 22.208 76.586 -45.093 1.00 41.87 26 ARG H C 1
ATOM 10301 O O . ARG H 1 39 ? 22.792 76.901 -44.056 1.00 43.59 26 ARG H O 1
ATOM 10309 N N . GLU H 1 40 ? 20.961 76.153 -45.113 1.00 42.16 27 GLU H N 1
ATOM 10310 C CA . GLU H 1 40 ? 20.111 76.271 -43.950 1.00 43.42 27 GLU H CA 1
ATOM 10311 C C . GLU H 1 40 ? 20.686 75.624 -42.707 1.00 40.77 27 GLU H C 1
ATOM 10312 O O . GLU H 1 40 ? 20.583 76.147 -41.615 1.00 51.74 27 GLU H O 1
ATOM 10318 N N . GLY H 1 41 ? 21.283 74.462 -42.880 1.00 40.34 28 GLY H N 1
ATOM 10319 C CA . GLY H 1 41 ? 21.811 73.696 -41.761 1.00 36.92 28 GLY H CA 1
ATOM 1032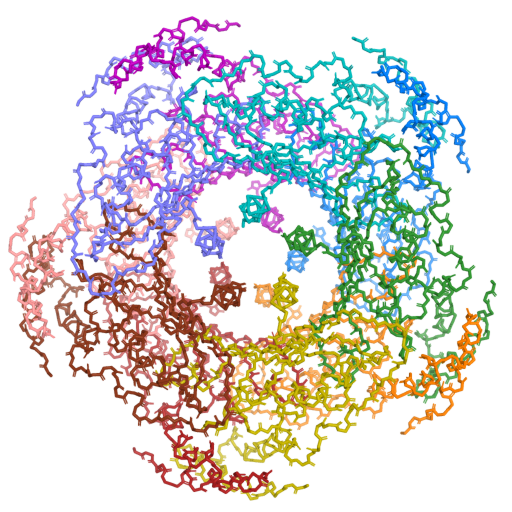0 C C . GLY H 1 41 ? 23.012 74.324 -41.106 1.00 36.31 28 GLY H C 1
ATOM 10321 O O . GLY H 1 41 ? 23.407 73.889 -40.031 1.00 36.51 28 GLY H O 1
ATOM 10322 N N . LEU H 1 42 ? 23.676 75.245 -41.801 1.00 36.81 29 LEU H N 1
ATOM 10323 C CA . LEU H 1 42 ? 24.919 75.822 -41.288 1.00 38.82 29 LEU H CA 1
ATOM 10324 C C . LEU H 1 42 ? 24.818 77.259 -40.864 1.00 38.61 29 LEU H C 1
ATOM 10325 O O . LEU H 1 42 ? 25.730 77.765 -40.216 1.00 42.52 29 LEU H O 1
ATOM 10330 N N . ILE H 1 43 ? 23.721 77.914 -41.191 1.00 40.69 30 ILE H N 1
ATOM 10331 C CA . ILE H 1 43 ? 23.607 79.334 -40.918 1.00 46.28 30 ILE H CA 1
ATOM 10332 C C . ILE H 1 43 ? 23.907 79.695 -39.463 1.00 45.91 30 ILE H C 1
ATOM 10333 O O . ILE H 1 43 ? 24.679 80.609 -39.200 1.00 41.29 30 ILE H O 1
ATOM 10338 N N . ASP H 1 44 ? 23.337 78.933 -38.534 1.00 46.37 31 ASP H N 1
ATOM 10339 C CA . ASP H 1 44 ? 23.551 79.170 -37.112 1.00 47.90 31 ASP H CA 1
ATOM 10340 C C . ASP H 1 44 ? 24.721 78.411 -36.499 1.00 46.54 31 ASP H C 1
ATOM 10341 O O . ASP H 1 44 ? 24.951 78.488 -35.301 1.00 47.31 31 ASP H O 1
ATOM 10346 N N . THR H 1 45 ? 25.471 77.688 -37.315 1.00 46.79 32 THR H N 1
ATOM 10347 C CA . THR H 1 45 ? 26.480 76.794 -36.776 1.00 45.18 32 THR H CA 1
ATOM 10348 C C . THR H 1 45 ? 27.639 77.577 -36.126 1.00 46.98 32 THR H C 1
ATOM 10349 O O . THR H 1 45 ? 28.080 77.239 -35.020 1.00 42.02 32 THR H O 1
ATOM 10353 N N . PRO H 1 46 ? 28.099 78.648 -36.782 1.00 44.08 33 PRO H N 1
ATOM 10354 C CA . PRO H 1 46 ? 29.158 79.437 -36.161 1.00 46.14 33 PRO H CA 1
ATOM 10355 C C . PRO H 1 46 ? 28.858 79.881 -34.730 1.00 44.22 33 PRO H C 1
ATOM 10356 O O . PRO H 1 46 ? 29.685 79.675 -33.837 1.00 44.66 33 PRO H O 1
ATOM 10360 N N . MET H 1 47 ? 27.662 80.401 -34.490 1.00 45.14 34 MET H N 1
ATOM 10361 C CA . MET H 1 47 ? 27.291 80.825 -33.132 1.00 49.51 34 MET H CA 1
ATOM 10362 C C . MET H 1 47 ? 27.070 79.632 -32.199 1.00 44.03 34 MET H C 1
ATOM 10363 O O . MET H 1 47 ? 27.383 79.698 -31.013 1.00 41.46 34 MET H O 1
ATOM 10368 N N . ARG H 1 48 ? 26.533 78.545 -32.732 1.00 44.73 35 ARG H N 1
ATOM 10369 C CA . ARG H 1 48 ? 26.333 77.350 -31.924 1.00 46.16 35 ARG H CA 1
ATOM 10370 C C . ARG H 1 48 ? 27.662 76.796 -31.451 1.00 41.68 35 ARG H C 1
ATOM 10371 O O . ARG H 1 48 ? 27.823 76.427 -30.299 1.00 43.73 35 ARG H O 1
ATOM 10379 N N . VAL H 1 49 ? 28.641 76.780 -32.339 1.00 42.94 36 VAL H N 1
ATOM 10380 C CA . VAL H 1 49 ? 29.984 76.331 -31.963 1.00 39.84 36 VAL H CA 1
ATOM 10381 C C . VAL H 1 49 ? 30.597 77.279 -30.940 1.00 39.41 36 VAL H C 1
ATOM 10382 O O . VAL H 1 49 ? 31.199 76.840 -29.971 1.00 46.38 36 VAL H O 1
ATOM 10386 N N . ALA H 1 50 ? 30.396 78.579 -31.116 1.00 40.37 37 ALA H N 1
ATOM 10387 C CA . ALA H 1 50 ? 30.886 79.533 -30.122 1.00 41.58 37 ALA H CA 1
ATOM 10388 C C . ALA H 1 50 ? 30.275 79.268 -28.750 1.00 39.54 37 ALA H C 1
ATOM 10389 O O . ALA H 1 50 ? 30.991 79.225 -27.756 1.00 42.93 37 ALA H O 1
ATOM 10391 N N . ARG H 1 51 ? 28.956 79.085 -28.698 1.00 42.03 38 ARG H N 1
ATOM 10392 C CA . ARG H 1 51 ? 28.271 78.840 -27.424 1.00 45.39 38 ARG H CA 1
ATOM 10393 C C . ARG H 1 51 ? 28.709 77.512 -26.803 1.00 41.21 38 ARG H C 1
ATOM 10394 O O . ARG H 1 51 ? 28.874 77.400 -25.595 1.00 38.69 38 ARG H O 1
ATOM 10402 N N . MET H 1 52 ? 28.935 76.521 -27.650 1.00 41.14 39 MET H N 1
ATOM 10403 C CA . MET H 1 52 ? 29.462 75.277 -27.183 1.00 38.50 39 MET H CA 1
ATOM 10404 C C . MET H 1 52 ? 30.854 75.445 -26.556 1.00 41.74 39 MET H C 1
ATOM 10405 O O . MET H 1 52 ? 31.092 74.951 -25.455 1.00 41.76 39 MET H O 1
ATOM 10410 N N . TYR H 1 53 ? 31.757 76.149 -27.230 1.00 41.98 40 TYR H N 1
ATOM 10411 C CA . TYR H 1 53 ? 33.082 76.360 -26.666 1.00 44.22 40 TYR H CA 1
ATOM 10412 C C . TYR H 1 53 ? 33.025 77.122 -25.349 1.00 43.48 40 TYR H C 1
ATOM 10413 O O . TYR H 1 53 ? 33.755 76.825 -24.409 1.00 38.10 40 TYR H O 1
ATOM 10422 N N . GLU H 1 54 ? 32.118 78.071 -25.263 1.00 40.55 41 GLU H N 1
ATOM 10423 C CA . GLU H 1 54 ? 31.954 78.800 -24.034 1.00 47.19 41 GLU H CA 1
ATOM 10424 C C . GLU H 1 54 ? 31.616 77.849 -22.900 1.00 47.37 41 GLU H C 1
ATOM 10425 O O . GLU H 1 54 ? 32.096 78.001 -21.786 1.00 52.08 41 GLU H O 1
ATOM 10431 N N . GLU H 1 55 ? 30.786 76.865 -23.187 1.00 45.58 42 GLU H N 1
ATOM 10432 C CA . GLU H 1 55 ? 30.366 75.936 -22.169 1.00 44.88 42 GLU H CA 1
ATOM 10433 C C . GLU H 1 55 ? 31.454 74.911 -21.857 1.00 39.52 42 GLU H C 1
ATOM 10434 O O . GLU H 1 55 ? 31.790 74.729 -20.698 1.00 41.63 42 GLU H O 1
ATOM 10440 N N . VAL H 1 56 ? 31.984 74.241 -22.879 1.00 36.84 43 VAL H N 1
ATOM 10441 C CA . VAL H 1 56 ? 32.934 73.145 -22.650 1.00 37.52 43 VAL H CA 1
ATOM 10442 C C . VAL H 1 56 ? 34.327 73.621 -22.242 1.00 38.32 43 VAL H C 1
ATOM 10443 O O . VAL H 1 56 ? 35.084 72.845 -21.666 1.00 42.66 43 VAL H O 1
ATOM 10447 N N . PHE H 1 57 ? 34.639 74.890 -22.456 1.00 36.86 44 PHE H N 1
ATOM 10448 C CA . PHE H 1 57 ? 35.895 75.415 -21.945 1.00 36.63 44 PHE H CA 1
ATOM 10449 C C . PHE H 1 57 ? 35.727 76.371 -20.793 1.00 34.60 44 PHE H C 1
ATOM 10450 O O . PHE H 1 57 ? 36.654 77.097 -20.472 1.00 36.64 44 PHE H O 1
ATOM 10458 N N . ALA H 1 58 ? 34.576 76.347 -20.138 1.00 36.54 45 ALA H N 1
ATOM 10459 C CA . ALA H 1 58 ? 34.314 77.268 -19.020 1.00 45.10 45 ALA H CA 1
ATOM 10460 C C . ALA H 1 58 ? 35.322 77.133 -17.870 1.00 43.85 45 ALA H C 1
ATOM 10461 O O . ALA H 1 58 ? 35.608 78.108 -17.173 1.00 43.66 45 ALA H O 1
ATOM 10463 N N . GLY H 1 59 ? 35.904 75.949 -17.734 1.00 42.70 46 GLY H N 1
ATOM 10464 C CA . GLY H 1 59 ? 36.876 75.666 -16.690 1.00 43.95 46 GLY H CA 1
ATOM 10465 C C . GLY H 1 59 ? 38.141 76.504 -16.762 1.00 45.93 46 GLY H C 1
ATOM 10466 O O . GLY H 1 59 ? 38.837 76.661 -15.752 1.00 47.61 46 GLY H O 1
ATOM 10467 N N . LEU H 1 60 ? 38.443 77.043 -17.943 1.00 43.36 47 LEU H N 1
ATOM 10468 C CA . LEU H 1 60 ? 39.560 77.971 -18.102 1.00 43.50 47 LEU H CA 1
ATOM 10469 C C . LEU H 1 60 ? 39.410 79.199 -17.234 1.00 43.63 47 LEU H C 1
ATOM 10470 O O . LEU H 1 60 ? 40.400 79.868 -16.953 1.00 39.89 47 LEU H O 1
ATOM 10475 N N . LYS H 1 61 ? 38.179 79.513 -16.838 1.00 46.28 48 LYS H N 1
ATOM 10476 C CA . LYS H 1 61 ? 37.902 80.730 -16.063 1.00 59.42 48 LYS H CA 1
ATOM 10477 C C . LYS H 1 61 ? 37.636 80.441 -14.590 1.00 54.42 48 LYS H C 1
ATOM 10478 O O . LYS H 1 61 ? 37.301 81.343 -13.840 1.00 58.74 48 LYS H O 1
ATOM 10484 N N . LYS H 1 62 ? 37.790 79.191 -14.170 1.00 59.20 49 LYS H N 1
ATOM 10485 C CA . LYS H 1 62 ? 37.398 78.771 -12.845 1.00 51.78 49 LYS H CA 1
ATOM 10486 C C . LYS H 1 62 ? 38.512 78.017 -12.101 1.00 46.75 49 LYS H C 1
ATOM 10487 O O . LYS H 1 62 ? 39.322 77.308 -12.685 1.00 55.84 49 LYS H O 1
ATOM 10493 N N . ASP H 1 63 ? 38.580 78.207 -10.799 1.00 40.27 50 ASP H N 1
ATOM 10494 C CA . ASP H 1 63 ? 39.437 77.386 -9.964 1.00 39.83 50 ASP H CA 1
ATOM 10495 C C . ASP H 1 63 ? 38.626 76.160 -9.581 1.00 37.57 50 ASP H C 1
ATOM 10496 O O . ASP H 1 63 ? 37.605 76.263 -8.906 1.00 49.54 50 ASP H O 1
ATOM 10501 N N . PRO H 1 64 ? 39.127 74.984 -9.899 1.00 36.12 51 PRO H N 1
ATOM 10502 C CA . PRO H 1 64 ? 38.324 73.793 -9.566 1.00 37.35 51 PRO H CA 1
ATOM 10503 C C . PRO H 1 64 ? 38.378 73.408 -8.103 1.00 36.31 51 PRO H C 1
ATOM 10504 O O . PRO H 1 64 ? 37.552 72.632 -7.621 1.00 47.15 51 PRO H O 1
ATOM 10508 N N . SER H 1 65 ? 39.348 73.934 -7.381 1.00 40.06 52 SER H N 1
ATOM 10509 C CA . SER H 1 65 ? 39.463 73.571 -5.976 1.00 38.29 52 SER H CA 1
ATOM 10510 C C . SER H 1 65 ? 38.505 74.380 -5.084 1.00 35.17 52 SER H C 1
ATOM 10511 O O . SER H 1 65 ? 38.272 74.001 -3.934 1.00 29.81 52 SER H O 1
ATOM 10514 N N . VAL H 1 66 ? 37.987 75.496 -5.586 1.00 33.89 53 VAL H N 1
ATOM 10515 C CA . VAL H 1 66 ? 37.428 76.501 -4.683 1.00 37.51 53 VAL H CA 1
ATOM 10516 C C . VAL H 1 66 ? 36.080 76.123 -4.021 1.00 37.95 53 VAL H C 1
ATOM 10517 O O . VAL H 1 66 ? 35.808 76.540 -2.900 1.00 38.90 53 VAL H O 1
ATOM 10521 N N . HIS H 1 67 ? 35.300 75.307 -4.707 1.00 38.71 54 HIS H N 1
ATOM 10522 C CA . HIS H 1 67 ? 34.002 74.835 -4.274 1.00 42.91 54 HIS H CA 1
ATOM 10523 C C . HIS H 1 67 ? 34.128 73.534 -3.558 1.00 43.72 54 HIS H C 1
ATOM 10524 O O . HIS H 1 67 ? 33.164 73.064 -3.055 1.00 44.47 54 HIS H O 1
ATOM 10531 N N . PHE H 1 68 ? 35.321 73.002 -3.368 1.00 44.19 55 PHE H N 1
ATOM 10532 C CA . PHE H 1 68 ? 35.415 71.751 -2.739 1.00 46.35 55 PHE H CA 1
ATOM 10533 C C . PHE H 1 68 ? 35.331 71.922 -1.229 1.00 46.98 55 PHE H C 1
ATOM 10534 O O . PHE H 1 68 ? 36.266 72.317 -0.597 1.00 54.29 55 PHE H O 1
ATOM 10542 N N . ASP H 1 69 ? 34.230 71.475 -0.639 1.00 54.52 56 ASP H N 1
ATOM 10543 C CA . ASP H 1 69 ? 33.920 71.702 0.725 1.00 56.36 56 ASP H CA 1
ATOM 10544 C C . ASP H 1 69 ? 34.088 70.276 1.168 1.00 40.40 56 ASP H C 1
ATOM 10545 O O . ASP H 1 69 ? 33.905 69.402 0.330 1.00 38.29 56 ASP H O 1
ATOM 10550 N N . THR H 1 70 ? 34.480 70.030 2.404 1.00 35.96 57 THR H N 1
ATOM 10551 C CA . THR H 1 70 ? 34.404 68.700 2.981 1.00 39.56 57 THR H CA 1
ATOM 10552 C C . THR H 1 70 ? 33.225 68.559 3.963 1.00 37.78 57 THR H C 1
ATOM 10553 O O . THR H 1 70 ? 32.688 69.525 4.458 1.00 42.41 57 THR H O 1
ATOM 10557 N N . ILE H 1 71 ? 32.841 67.322 4.211 1.00 41.28 58 ILE H N 1
ATOM 10558 C CA . ILE H 1 71 ? 31.885 66.956 5.229 1.00 42.46 58 ILE H CA 1
ATOM 10559 C C . ILE H 1 71 ? 32.672 66.320 6.345 1.00 34.44 58 ILE H C 1
ATOM 10560 O O . ILE H 1 71 ? 33.655 65.628 6.109 1.00 35.74 58 ILE H O 1
ATOM 10565 N N . PHE H 1 72 ? 32.241 66.584 7.562 1.00 30.98 59 PHE H N 1
ATOM 10566 C CA . PHE H 1 72 ? 32.881 66.083 8.731 1.00 31.40 59 PHE H CA 1
ATOM 10567 C C . PHE H 1 72 ? 32.092 64.970 9.438 1.00 32.42 59 PHE H C 1
ATOM 10568 O O . PHE H 1 72 ? 30.960 65.200 9.887 1.00 42.44 59 PHE H O 1
ATOM 10576 N N . GLU H 1 73 ? 32.641 63.755 9.446 1.00 30.26 60 GLU H N 1
ATOM 10577 C CA . GLU H 1 73 ? 32.145 62.646 10.251 1.00 30.47 60 GLU H CA 1
ATOM 10578 C C . GLU H 1 73 ? 33.159 62.228 11.266 1.00 32.70 60 GLU H C 1
ATOM 10579 O O . GLU H 1 73 ? 34.216 61.704 10.951 1.00 36.67 60 GLU H O 1
ATOM 10585 N N . GLU H 1 74 ? 32.867 62.448 12.517 1.00 33.34 61 GLU H N 1
ATOM 10586 C CA . GLU H 1 74 ? 33.941 62.394 13.449 1.00 32.42 61 GLU H CA 1
ATOM 10587 C C . GLU H 1 74 ? 34.614 61.032 13.442 1.00 34.78 61 GLU H C 1
ATOM 10588 O O . GLU H 1 74 ? 33.954 60.013 13.461 1.00 37.99 61 GLU H O 1
ATOM 10594 N N . GLN H 1 75 ? 35.945 61.007 13.371 1.00 33.75 62 GLN H N 1
ATOM 10595 C CA . GLN H 1 75 ? 36.714 59.803 13.474 1.00 32.06 62 GLN H CA 1
ATOM 10596 C C . GLN H 1 75 ? 36.656 58.859 12.283 1.00 37.62 62 GLN H C 1
ATOM 10597 O O . GLN H 1 75 ? 37.341 57.853 12.358 1.00 36.38 62 GLN H O 1
ATOM 10603 N N . HIS H 1 76 ? 35.984 59.180 11.160 1.00 37.42 63 HIS H N 1
ATOM 10604 C CA . HIS H 1 76 ? 35.803 58.156 10.110 1.00 37.16 63 HIS H CA 1
ATOM 10605 C C . HIS H 1 76 ? 37.102 58.015 9.340 1.00 35.38 63 HIS H C 1
ATOM 10606 O O . HIS H 1 76 ? 37.564 58.962 8.767 1.00 34.18 63 HIS H O 1
ATOM 10613 N N . GLU H 1 77 ? 37.638 56.804 9.258 1.00 43.37 64 GLU H N 1
ATOM 10614 C CA . GLU H 1 77 ? 38.977 56.579 8.662 1.00 43.13 64 GLU H CA 1
ATOM 10615 C C . GLU H 1 77 ? 39.055 55.522 7.588 1.00 47.07 64 GLU H C 1
ATOM 10616 O O . GLU H 1 77 ? 40.142 55.147 7.167 1.00 51.07 64 GLU H O 1
ATOM 10622 N N . GLU H 1 78 ? 37.913 55.052 7.118 1.00 46.10 65 GLU H N 1
ATOM 10623 C CA . GLU H 1 78 ? 37.935 53.923 6.207 1.00 44.95 65 GLU H CA 1
ATOM 10624 C C . GLU H 1 78 ? 37.672 54.302 4.778 1.00 45.90 65 GLU H C 1
ATOM 10625 O O . GLU H 1 78 ? 37.084 55.339 4.503 1.00 46.70 65 GLU H O 1
ATOM 10631 N N . LEU H 1 79 ? 38.018 53.374 3.885 1.00 40.36 66 LEU H N 1
ATOM 10632 C CA . LEU H 1 79 ? 37.930 53.582 2.473 1.00 34.22 66 LEU H CA 1
ATOM 10633 C C . LEU H 1 79 ? 36.561 54.043 1.960 1.00 34.82 66 LEU H C 1
ATOM 10634 O O . LEU H 1 79 ? 35.510 53.473 2.279 1.00 36.84 66 LEU H O 1
ATOM 10639 N N . VAL H 1 80 ? 36.600 55.081 1.141 1.00 35.62 67 VAL H N 1
ATOM 10640 C CA . VAL H 1 80 ? 35.441 55.555 0.407 1.00 34.76 67 VAL H CA 1
ATOM 10641 C C . VAL H 1 80 ? 35.790 55.545 -1.070 1.00 35.26 67 VAL H C 1
ATOM 10642 O O . VAL H 1 80 ? 36.805 56.092 -1.468 1.00 35.48 67 VAL H O 1
ATOM 10646 N N . LEU H 1 81 ? 34.909 54.990 -1.886 1.00 36.56 68 LEU H N 1
ATOM 10647 C CA . LEU H 1 81 ? 35.117 54.971 -3.327 1.00 33.16 68 LEU H CA 1
ATOM 10648 C C . LEU H 1 81 ? 33.871 55.479 -4.006 1.00 30.45 68 LEU H C 1
ATOM 10649 O O . LEU H 1 81 ? 32.765 55.024 -3.742 1.00 39.83 68 LEU H O 1
ATOM 10654 N N . VAL H 1 82 ? 34.047 56.453 -4.880 1.00 32.32 69 VAL H N 1
ATOM 10655 C CA . VAL H 1 82 ? 32.958 56.918 -5.721 1.00 30.29 69 VAL H CA 1
ATOM 10656 C C . VAL H 1 82 ? 33.313 56.533 -7.123 1.00 30.18 69 VAL H C 1
ATOM 10657 O O . VAL H 1 82 ? 34.326 56.980 -7.650 1.00 29.90 69 VAL H O 1
ATOM 10661 N N . LYS H 1 83 ? 32.508 55.675 -7.725 1.00 34.06 70 LYS H N 1
ATOM 10662 C CA . LYS H 1 83 ? 32.857 55.137 -9.016 1.00 32.93 70 LYS H CA 1
ATOM 10663 C C . LYS H 1 83 ? 31.855 55.494 -10.066 1.00 33.33 70 LYS H C 1
ATOM 10664 O O . LYS H 1 83 ? 30.688 55.770 -9.772 1.00 35.45 70 LYS H O 1
ATOM 10670 N N . ASP H 1 84 ? 32.290 55.416 -11.314 1.00 29.84 71 ASP H N 1
ATOM 10671 C CA . ASP H 1 84 ? 31.448 55.637 -12.486 1.00 32.25 71 ASP H CA 1
ATOM 10672 C C . ASP H 1 84 ? 30.889 57.034 -12.495 1.00 34.15 71 ASP H C 1
ATOM 10673 O O . ASP H 1 84 ? 29.710 57.232 -12.684 1.00 33.47 71 ASP H O 1
ATOM 10678 N N . ILE H 1 85 ? 31.765 57.994 -12.243 1.00 35.54 72 ILE H N 1
ATOM 10679 C CA . ILE H 1 85 ? 31.434 59.397 -12.401 1.00 32.86 72 ILE H CA 1
ATOM 10680 C C . ILE H 1 85 ? 31.664 59.786 -13.860 1.00 31.04 72 ILE H C 1
ATOM 10681 O O . ILE H 1 85 ? 32.793 59.773 -14.337 1.00 30.78 72 ILE H O 1
ATOM 10686 N N . ARG H 1 86 ? 30.587 60.060 -14.585 1.00 33.86 73 ARG H N 1
ATOM 10687 C CA . ARG H 1 86 ? 30.685 60.376 -15.989 1.00 35.03 73 ARG H CA 1
ATOM 10688 C C . ARG H 1 86 ? 31.451 61.687 -16.120 1.00 35.68 73 ARG H C 1
ATOM 10689 O O . ARG H 1 86 ? 31.276 62.586 -15.312 1.00 29.04 73 ARG H O 1
ATOM 10697 N N . PHE H 1 87 ? 32.324 61.763 -17.120 1.00 34.28 74 PHE H N 1
ATOM 10698 C CA . PHE H 1 87 ? 32.960 63.025 -17.477 1.00 30.63 74 PHE H CA 1
ATOM 10699 C C . PHE H 1 87 ? 33.170 63.095 -18.969 1.00 27.02 74 PHE H C 1
ATOM 10700 O O . PHE H 1 87 ? 33.108 62.083 -19.673 1.00 29.48 74 PHE H O 1
ATOM 10708 N N . SER H 1 88 ? 33.373 64.303 -19.458 1.00 28.16 75 SER H N 1
ATOM 10709 C CA . SER H 1 88 ? 33.787 64.508 -20.828 1.00 29.02 75 SER H CA 1
ATOM 10710 C C . SER H 1 88 ? 34.716 65.687 -20.890 1.00 27.76 75 SER H C 1
ATOM 10711 O O . SER H 1 88 ? 34.753 66.504 -20.002 1.00 25.74 75 SER H O 1
ATOM 10714 N N . SER H 1 89 ? 35.525 65.743 -21.930 1.00 33.06 76 SER H N 1
ATOM 10715 C CA . SER H 1 89 ? 36.494 66.814 -22.057 1.00 32.67 76 SER H CA 1
ATOM 10716 C C . SER H 1 89 ? 36.821 66.912 -23.542 1.00 33.28 76 SER H C 1
ATOM 10717 O O . SER H 1 89 ? 36.197 66.215 -24.337 1.00 36.38 76 SER H O 1
ATOM 10720 N N . MET H 1 90 ? 37.766 67.757 -23.918 1.00 29.61 77 MET H N 1
ATOM 10721 C CA . MET H 1 90 ? 38.176 67.877 -25.319 1.00 34.64 77 MET H CA 1
ATOM 10722 C C . MET H 1 90 ? 39.665 67.656 -25.391 1.00 30.39 77 MET H C 1
ATOM 10723 O O . MET H 1 90 ? 40.364 68.251 -24.582 1.00 28.24 77 MET H O 1
ATOM 10728 N N . CYS H 1 91 ? 40.146 66.769 -26.265 1.00 29.89 78 CYS H N 1
ATOM 10729 C CA . CYS H 1 91 ? 41.618 66.556 -26.353 1.00 35.36 78 CYS H CA 1
ATOM 10730 C C . CYS H 1 91 ? 42.213 67.890 -26.786 1.00 33.86 78 CYS H C 1
ATOM 10731 O O . CYS H 1 91 ? 41.626 68.598 -27.580 1.00 38.09 78 CYS H O 1
ATOM 10734 N N . GLU H 1 92 ? 43.283 68.289 -26.134 1.00 32.52 79 GLU H N 1
ATOM 10735 C CA . GLU H 1 92 ? 43.968 69.505 -26.516 1.00 37.55 79 GLU H CA 1
ATOM 10736 C C . GLU H 1 92 ? 44.716 69.361 -27.846 1.00 35.06 79 GLU H C 1
ATOM 10737 O O . GLU H 1 92 ? 44.952 70.343 -28.527 1.00 34.43 79 GLU H O 1
ATOM 10743 N N . HIS H 1 93 ? 45.005 68.138 -28.252 1.00 36.55 80 HIS H N 1
ATOM 10744 C CA . HIS H 1 93 ? 45.669 67.923 -29.547 1.00 42.74 80 HIS H CA 1
ATOM 10745 C C . HIS H 1 93 ? 44.775 68.147 -30.773 1.00 43.81 80 HIS H C 1
ATOM 10746 O O . HIS H 1 93 ? 45.239 68.691 -31.766 1.00 41.57 80 HIS H O 1
ATOM 10753 N N . HIS H 1 94 ? 43.497 67.767 -30.676 1.00 39.50 81 HIS H N 1
ATOM 10754 C CA . HIS H 1 94 ? 42.569 67.834 -31.800 1.00 39.59 81 HIS H CA 1
ATOM 10755 C C . HIS H 1 94 ? 41.257 68.565 -31.530 1.00 37.05 81 HIS H C 1
ATOM 10756 O O . HIS H 1 94 ? 40.464 68.733 -32.447 1.00 39.37 81 HIS H O 1
ATOM 10763 N N . LEU H 1 95 ? 41.019 68.966 -30.290 1.00 33.28 82 LEU H N 1
ATOM 10764 C CA . LEU H 1 95 ? 39.781 69.612 -29.888 1.00 34.15 82 LEU H CA 1
ATOM 10765 C C . LEU H 1 95 ? 38.571 68.775 -30.220 1.00 38.74 82 LEU H C 1
ATOM 10766 O O . LEU H 1 95 ? 37.558 69.297 -30.677 1.00 40.43 82 LEU H O 1
ATOM 10771 N N . VAL H 1 96 ? 38.687 67.473 -29.990 1.00 42.86 83 VAL H N 1
ATOM 10772 C CA . VAL H 1 96 ? 37.549 66.593 -30.138 1.00 40.54 83 VAL H CA 1
ATOM 10773 C C . VAL H 1 96 ? 37.301 65.840 -28.839 1.00 37.67 83 VAL H C 1
ATOM 10774 O O . VAL H 1 96 ? 38.215 65.641 -28.047 1.00 32.60 83 VAL H O 1
ATOM 10778 N N . PRO H 1 97 ? 36.036 65.548 -28.561 1.00 32.56 84 PRO H N 1
ATOM 10779 C CA . PRO H 1 97 ? 35.703 65.075 -27.243 1.00 31.37 84 PRO H CA 1
ATOM 10780 C C . PRO H 1 97 ? 36.319 63.755 -26.942 1.00 30.18 84 PRO H C 1
ATOM 10781 O O . PRO H 1 97 ? 36.504 62.940 -27.836 1.00 34.59 84 PRO H O 1
ATOM 10785 N N . PHE H 1 98 ? 36.647 63.561 -25.676 1.00 29.04 85 PHE H N 1
ATOM 10786 C CA . PHE H 1 98 ? 36.794 62.243 -25.126 1.00 28.40 85 PHE H CA 1
ATOM 10787 C C . PHE H 1 98 ? 35.916 62.183 -23.873 1.00 29.04 85 PHE H C 1
ATOM 10788 O O . PHE H 1 98 ? 35.641 63.207 -23.234 1.00 33.81 85 PHE H O 1
ATOM 10796 N N . PHE H 1 99 ? 35.460 60.997 -23.533 1.00 29.81 86 PHE H N 1
ATOM 10797 C CA . PHE H 1 99 ? 34.459 60.854 -22.476 1.00 35.02 86 PHE H CA 1
ATOM 10798 C C . PHE H 1 99 ? 34.511 59.450 -21.881 1.00 32.62 86 PHE H C 1
ATOM 10799 O O . PHE H 1 99 ? 34.960 58.500 -22.521 1.00 35.91 86 PHE H O 1
ATOM 10807 N N . GLY H 1 100 ? 34.057 59.336 -20.649 1.00 29.67 87 GLY H N 1
ATOM 10808 C CA . GLY H 1 100 ? 34.010 58.050 -19.990 1.00 30.68 87 GLY H CA 1
ATOM 10809 C C . GLY H 1 100 ? 33.715 58.244 -18.523 1.00 33.60 87 GLY H C 1
ATOM 10810 O O . GLY H 1 100 ? 32.857 59.054 -18.168 1.00 33.50 87 GLY H O 1
ATOM 10811 N N . VAL H 1 101 ? 34.448 57.546 -17.664 1.00 32.16 88 VAL H N 1
ATOM 10812 C CA . VAL H 1 101 ? 34.161 57.604 -16.238 1.00 32.57 88 VAL H CA 1
ATOM 10813 C C . VAL H 1 101 ? 35.402 57.844 -15.470 1.00 31.09 88 VAL H C 1
ATOM 10814 O O . VAL H 1 101 ? 36.497 57.463 -15.911 1.00 29.45 88 VAL H O 1
ATOM 10818 N N . ALA H 1 102 ? 35.211 58.452 -14.309 1.00 29.28 89 ALA H N 1
ATOM 10819 C CA . ALA H 1 102 ? 36.260 58.594 -13.299 1.00 29.51 89 ALA H CA 1
ATOM 10820 C C . ALA H 1 102 ? 35.859 57.866 -12.033 1.00 30.26 89 ALA H C 1
ATOM 10821 O O . ALA H 1 102 ? 34.667 57.744 -11.717 1.00 36.59 89 ALA H O 1
ATOM 10823 N N . HIS H 1 103 ? 36.849 57.267 -11.393 1.00 28.74 90 HIS H N 1
ATOM 10824 C CA . HIS H 1 103 ? 36.652 56.588 -10.148 1.00 29.33 90 HIS H CA 1
ATOM 10825 C C . HIS H 1 103 ? 37.576 57.240 -9.188 1.00 31.27 90 HIS H C 1
ATOM 10826 O O . HIS H 1 103 ? 38.784 57.301 -9.449 1.00 39.10 90 HIS H O 1
ATOM 10833 N N . VAL H 1 104 ? 37.056 57.620 -8.030 1.00 29.99 91 VAL H N 1
ATOM 10834 C CA . VAL H 1 104 ? 37.875 58.285 -7.018 1.00 31.43 91 VAL H CA 1
ATOM 10835 C C . VAL H 1 104 ? 37.752 57.596 -5.670 1.00 32.26 91 VAL H C 1
ATOM 10836 O O . VAL H 1 104 ? 36.636 57.434 -5.154 1.00 29.66 91 VAL H O 1
ATOM 10840 N N . ALA H 1 105 ? 38.894 57.172 -5.137 1.00 28.49 92 ALA H N 1
ATOM 10841 C CA . ALA H 1 105 ? 38.946 56.474 -3.875 1.00 30.81 92 ALA H CA 1
ATOM 10842 C C . ALA H 1 105 ? 39.862 57.202 -2.920 1.00 32.54 92 ALA H C 1
ATOM 10843 O O . ALA H 1 105 ? 40.879 57.761 -3.320 1.00 30.07 92 ALA H O 1
ATOM 10845 N N . TYR H 1 106 ? 39.483 57.248 -1.654 1.00 30.53 93 TYR H N 1
ATOM 10846 C CA . TYR H 1 106 ? 40.376 57.868 -0.706 1.00 32.49 93 TYR H CA 1
ATOM 10847 C C . TYR H 1 106 ? 40.205 57.288 0.691 1.00 32.59 93 TYR H C 1
ATOM 10848 O O . TYR H 1 106 ? 39.177 56.675 1.003 1.00 37.43 93 TYR H O 1
ATOM 10857 N N . LEU H 1 107 ? 41.226 57.511 1.505 1.00 36.34 94 LEU H N 1
ATOM 10858 C CA . LEU H 1 107 ? 41.238 57.141 2.899 1.00 36.73 94 LEU H CA 1
ATOM 10859 C C . LEU H 1 107 ? 41.159 58.394 3.731 1.00 34.19 94 LEU H C 1
ATOM 10860 O O . LEU H 1 107 ? 42.132 59.105 3.869 1.00 32.06 94 LEU H O 1
ATOM 10865 N N . PRO H 1 108 ? 39.964 58.697 4.248 1.00 30.84 95 PRO H N 1
ATOM 10866 C CA . PRO H 1 108 ? 39.831 59.889 4.987 1.00 30.90 95 PRO H CA 1
ATOM 10867 C C . PRO H 1 108 ? 40.790 59.910 6.153 1.00 31.96 95 PRO H C 1
ATOM 10868 O O . PRO H 1 108 ? 41.153 58.879 6.678 1.00 36.76 95 PRO H O 1
ATOM 10872 N N . GLN H 1 109 ? 41.128 61.115 6.592 1.00 32.03 96 GLN H N 1
ATOM 10873 C CA . GLN H 1 109 ? 41.889 61.309 7.787 1.00 30.74 96 GLN H CA 1
ATOM 10874 C C . GLN H 1 109 ? 41.072 62.151 8.730 1.00 28.75 96 GLN H C 1
ATOM 10875 O O . GLN H 1 109 ? 40.608 63.244 8.349 1.00 27.75 96 GLN H O 1
ATOM 10881 N N . ASN H 1 110 ? 40.931 61.662 9.961 1.00 30.27 97 ASN H N 1
ATOM 10882 C CA . ASN H 1 110 ? 40.320 62.419 11.058 1.00 31.96 97 ASN H CA 1
ATOM 10883 C C . ASN H 1 110 ? 38.931 62.862 10.753 1.00 33.04 97 ASN H C 1
ATOM 10884 O O . ASN H 1 110 ? 38.518 63.940 11.133 1.00 33.07 97 ASN H O 1
ATOM 10889 N N . GLY H 1 111 ? 38.250 62.023 9.983 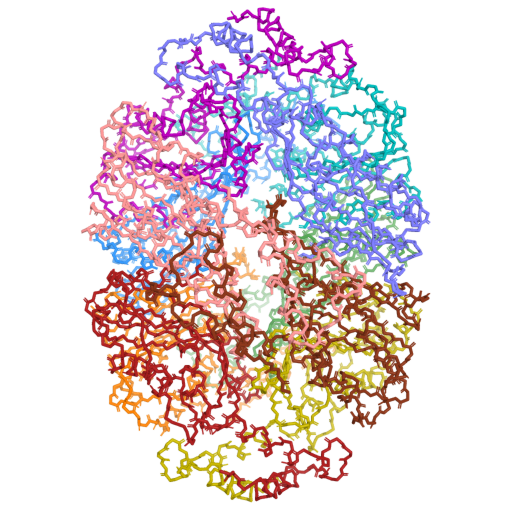1.00 33.41 98 GLY H N 1
ATOM 10890 C CA . GLY H 1 111 ? 36.872 62.235 9.592 1.00 34.56 98 GLY H CA 1
ATOM 10891 C C . GLY H 1 111 ? 36.541 63.248 8.521 1.00 37.37 98 GLY H C 1
ATOM 10892 O O . GLY H 1 111 ? 35.327 63.523 8.279 1.00 26.44 98 GLY H O 1
ATOM 10893 N N . ARG H 1 112 ? 37.575 63.745 7.820 1.00 27.68 99 ARG H N 1
ATOM 10894 C CA . ARG H 1 112 ? 37.295 64.652 6.717 1.00 28.12 99 ARG H CA 1
ATOM 10895 C C . ARG H 1 112 ? 36.810 63.928 5.486 1.00 31.04 99 ARG H C 1
ATOM 10896 O O . ARG H 1 112 ? 37.575 63.252 4.823 1.00 28.56 99 ARG H O 1
ATOM 10904 N N . VAL H 1 113 ? 35.537 64.103 5.149 1.00 33.56 100 VAL H N 1
ATOM 10905 C CA . VAL H 1 113 ? 34.951 63.402 4.003 1.00 33.07 100 VAL H CA 1
ATOM 10906 C C . VAL H 1 113 ? 34.437 64.382 2.940 1.00 30.31 100 VAL H C 1
ATOM 10907 O O . VAL H 1 113 ? 33.961 65.476 3.256 1.00 34.24 100 VAL H O 1
ATOM 10911 N N . ALA H 1 114 ? 34.500 63.968 1.688 1.00 28.67 101 ALA H N 1
ATOM 10912 C CA . ALA H 1 114 ? 34.086 64.799 0.548 1.00 35.51 101 ALA H CA 1
ATOM 10913 C C . ALA H 1 114 ? 32.628 64.633 0.168 1.00 32.35 101 ALA H C 1
ATOM 10914 O O . ALA H 1 114 ? 32.127 63.525 0.134 1.00 31.92 101 ALA H O 1
ATOM 10916 N N . GLY H 1 115 ? 31.923 65.743 -0.014 1.00 33.89 102 GLY H N 1
ATOM 10917 C CA . GLY H 1 115 ? 30.549 65.656 -0.517 1.00 38.26 102 GLY H CA 1
ATOM 10918 C C . GLY H 1 115 ? 30.613 65.111 -1.923 1.00 38.19 102 GLY H C 1
ATOM 10919 O O . GLY H 1 115 ? 31.537 65.440 -2.662 1.00 34.57 102 GLY H O 1
ATOM 10920 N N . LEU H 1 116 ? 29.681 64.229 -2.245 1.00 40.35 103 LEU H N 1
ATOM 10921 C CA . LEU H 1 116 ? 29.707 63.530 -3.502 1.00 46.06 103 LEU H CA 1
ATOM 10922 C C . LEU H 1 116 ? 29.595 64.514 -4.639 1.00 45.03 103 LEU H C 1
ATOM 10923 O O . LEU H 1 116 ? 30.332 64.432 -5.617 1.00 35.23 103 LEU H O 1
ATOM 10928 N N . SER H 1 117 ? 28.659 65.437 -4.527 1.00 41.67 104 SER H N 1
ATOM 10929 C CA . SER H 1 117 ? 28.460 66.391 -5.608 1.00 37.89 104 SER H CA 1
ATOM 10930 C C . SER H 1 117 ? 29.670 67.326 -5.751 1.00 38.43 104 SER H C 1
ATOM 10931 O O . SER H 1 117 ? 29.983 67.762 -6.842 1.00 35.65 104 SER H O 1
ATOM 10934 N N . LYS H 1 118 ? 30.380 67.577 -4.658 1.00 43.23 105 LYS H N 1
ATOM 10935 C CA . LYS H 1 118 ? 31.584 68.377 -4.728 1.00 39.21 105 LYS H CA 1
ATOM 10936 C C . LYS H 1 118 ? 32.670 67.645 -5.513 1.00 38.54 105 LYS H C 1
ATOM 10937 O O . LYS H 1 118 ? 33.376 68.244 -6.318 1.00 43.58 105 LYS H O 1
ATOM 10943 N N . LEU H 1 119 ? 32.803 66.357 -5.271 1.00 36.24 106 LEU H N 1
ATOM 10944 C CA . LEU H 1 119 ? 33.745 65.555 -6.002 1.00 40.28 106 LEU H CA 1
ATOM 10945 C C . LEU H 1 119 ? 33.484 65.653 -7.491 1.00 41.10 106 LEU H C 1
ATOM 10946 O O . LEU H 1 119 ? 34.400 65.851 -8.283 1.00 34.03 106 LEU H O 1
ATOM 10951 N N . ALA H 1 120 ? 32.223 65.499 -7.857 1.00 34.27 107 ALA H N 1
ATOM 10952 C CA . ALA H 1 120 ? 31.833 65.459 -9.247 1.00 37.34 107 ALA H CA 1
ATOM 10953 C C . ALA H 1 120 ? 32.090 66.770 -9.910 1.00 34.22 107 ALA H C 1
ATOM 10954 O O . ALA H 1 120 ? 32.552 66.839 -11.044 1.00 35.62 107 ALA H O 1
ATOM 10956 N N . ARG H 1 121 ? 31.880 67.822 -9.170 1.00 30.75 108 ARG H N 1
ATOM 10957 C CA . ARG H 1 121 ? 32.161 69.134 -9.678 1.00 37.47 108 ARG H CA 1
ATOM 10958 C C . ARG H 1 121 ? 33.630 69.407 -9.958 1.00 34.23 108 ARG H C 1
ATOM 10959 O O . ARG H 1 121 ? 33.954 70.087 -10.910 1.00 33.26 108 ARG H O 1
ATOM 10967 N N . VAL H 1 122 ? 34.491 68.873 -9.118 1.00 35.96 109 VAL H N 1
ATOM 10968 C CA . VAL H 1 122 ? 35.904 69.020 -9.326 1.00 34.17 109 VAL H CA 1
ATOM 10969 C C . VAL H 1 122 ? 36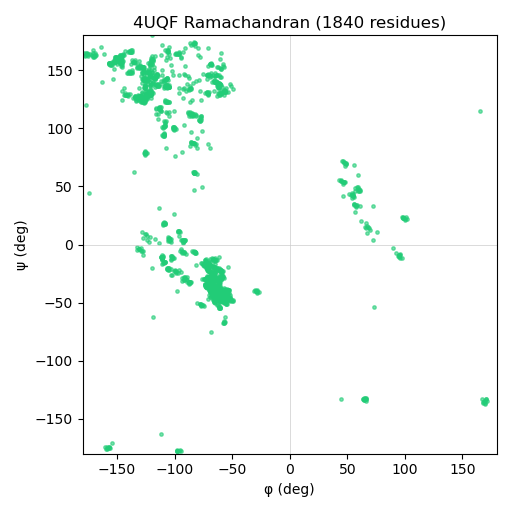.266 68.324 -10.612 1.00 34.13 109 VAL H C 1
ATOM 10970 O O . VAL H 1 122 ? 37.018 68.850 -11.428 1.00 31.30 109 VAL H O 1
ATOM 10974 N N . VAL H 1 123 ? 35.750 67.116 -10.785 1.00 32.62 110 VAL H N 1
ATOM 10975 C CA . VAL H 1 123 ? 36.044 66.389 -12.015 1.00 34.59 110 VAL H CA 1
ATOM 10976 C C . VAL H 1 123 ? 35.565 67.200 -13.220 1.00 35.24 110 VAL H C 1
ATOM 10977 O O . VAL H 1 123 ? 36.315 67.407 -14.163 1.00 33.22 110 VAL H O 1
ATOM 10981 N N . ASP H 1 124 ? 34.334 67.687 -13.166 1.00 33.64 111 ASP H N 1
ATOM 10982 C CA . ASP H 1 124 ? 33.810 68.501 -14.256 1.00 31.68 111 ASP H CA 1
ATOM 10983 C C . ASP H 1 124 ? 34.634 69.742 -14.527 1.00 31.85 111 ASP H C 1
ATOM 10984 O O . ASP H 1 124 ? 34.933 70.049 -15.668 1.00 31.81 111 ASP H O 1
ATOM 10989 N N . ASP H 1 125 ? 34.971 70.477 -13.480 1.00 32.00 112 ASP H N 1
ATOM 10990 C CA . ASP H 1 125 ? 35.683 71.726 -13.650 1.00 33.80 112 ASP H CA 1
ATOM 10991 C C . ASP H 1 125 ? 37.079 71.538 -14.214 1.00 29.22 112 ASP H C 1
ATOM 10992 O O . ASP H 1 125 ? 37.489 72.276 -15.093 1.00 30.09 112 ASP H O 1
ATOM 10997 N N . VAL H 1 126 ? 37.779 70.507 -13.756 1.00 29.57 113 VAL H N 1
ATOM 10998 C CA . VAL H 1 126 ? 39.113 70.200 -14.277 1.00 32.94 113 VAL H CA 1
ATOM 10999 C C . VAL H 1 126 ? 38.993 69.806 -15.747 1.00 36.41 113 VAL H C 1
ATOM 11000 O O . VAL H 1 126 ? 39.836 70.136 -16.563 1.00 32.41 113 VAL H O 1
ATOM 11004 N N . SER H 1 127 ? 37.912 69.105 -16.060 1.00 33.17 114 SER H N 1
ATOM 11005 C CA . SER H 1 127 ? 37.645 68.613 -17.398 1.00 34.11 114 SER H CA 1
ATOM 11006 C C . SER H 1 127 ? 37.275 69.672 -18.415 1.00 35.62 114 SER H C 1
ATOM 11007 O O . SER H 1 127 ? 37.447 69.445 -19.589 1.00 33.34 114 SER H O 1
ATOM 11010 N N . ARG H 1 128 ? 36.658 70.763 -17.974 1.00 38.13 115 ARG H N 1
ATOM 11011 C CA . ARG H 1 128 ? 36.054 71.737 -18.883 1.00 37.81 115 ARG H CA 1
ATOM 11012 C C . ARG H 1 128 ? 37.110 72.694 -19.403 1.00 32.34 115 ARG H C 1
ATOM 11013 O O . ARG H 1 128 ? 37.056 73.899 -19.189 1.00 32.46 115 ARG H O 1
ATOM 11021 N N . ARG H 1 129 ? 38.066 72.130 -20.113 1.00 35.96 116 ARG H N 1
ATOM 11022 C CA . ARG H 1 129 ? 39.121 72.884 -20.776 1.00 36.23 116 ARG H CA 1
ATOM 11023 C C . ARG H 1 129 ? 39.858 71.909 -21.648 1.00 36.54 116 ARG H C 1
ATOM 11024 O O . ARG H 1 129 ? 39.718 70.714 -21.447 1.00 38.57 116 ARG H O 1
ATOM 11032 N N . PRO H 1 130 ? 40.635 72.393 -22.623 1.00 35.64 117 PRO H N 1
ATOM 11033 C CA . PRO H 1 130 ? 41.388 71.446 -23.468 1.00 35.76 117 PRO H CA 1
ATOM 11034 C C . PRO H 1 130 ? 42.351 70.655 -22.595 1.00 36.45 117 PRO H C 1
ATOM 11035 O O . PRO H 1 130 ? 43.011 71.238 -21.755 1.00 32.62 117 PRO H O 1
ATOM 11039 N N . GLN H 1 131 ? 42.327 69.336 -22.708 1.00 33.43 118 GLN H N 1
ATOM 11040 C CA . GLN H 1 131 ? 42.996 68.497 -21.735 1.00 33.62 118 GLN H CA 1
ATOM 11041 C C . GLN H 1 131 ? 43.756 67.337 -22.331 1.00 35.03 118 GLN H C 1
ATOM 11042 O O . GLN H 1 131 ? 43.566 66.984 -23.488 1.00 32.10 118 GLN H O 1
ATOM 11048 N N . LEU H 1 132 ? 44.601 66.771 -21.477 1.00 33.94 119 LEU H N 1
ATOM 11049 C CA . LEU H 1 132 ? 45.035 65.411 -21.572 1.00 35.36 119 LEU H CA 1
ATOM 11050 C C . LEU H 1 132 ? 44.330 64.650 -20.459 1.00 32.25 119 LEU H C 1
ATOM 11051 O O . LEU H 1 132 ? 44.252 65.129 -19.338 1.00 32.44 119 LEU H O 1
ATOM 11056 N N . GLN H 1 133 ? 43.939 63.411 -20.737 1.00 31.95 120 GLN H N 1
ATOM 11057 C CA . GLN H 1 133 ? 43.375 62.538 -19.711 1.00 28.91 120 GLN H CA 1
ATOM 11058 C C . GLN H 1 133 ? 44.312 62.387 -18.518 1.00 33.38 120 GLN H C 1
ATOM 11059 O O . GLN H 1 133 ? 43.889 62.428 -17.356 1.00 32.03 120 GLN H O 1
ATOM 11065 N N . GLU H 1 134 ? 45.590 62.255 -18.777 1.00 32.82 121 GLU H N 1
ATOM 11066 C CA . GLU H 1 134 ? 46.547 62.135 -17.723 1.00 35.08 121 GLU H CA 1
ATOM 11067 C C . GLU H 1 134 ? 46.540 63.300 -16.811 1.00 32.82 121 GLU H C 1
ATOM 11068 O O . GLU H 1 134 ? 46.631 63.139 -15.639 1.00 33.76 121 GLU H O 1
ATOM 11074 N N . ARG H 1 135 ? 46.462 64.487 -17.365 1.00 31.64 122 ARG H N 1
ATOM 11075 C CA . ARG H 1 135 ? 46.507 65.691 -16.524 1.00 28.84 122 ARG H CA 1
ATOM 11076 C C . ARG H 1 135 ? 45.230 65.835 -15.695 1.00 31.47 122 ARG H C 1
ATOM 11077 O O . ARG H 1 135 ? 45.278 66.293 -14.542 1.00 29.20 122 ARG H O 1
ATOM 11085 N N . ILE H 1 136 ? 44.088 65.434 -16.260 1.00 28.06 123 ILE H N 1
ATOM 11086 C CA . ILE H 1 136 ? 42.862 65.474 -15.475 1.00 29.34 123 ILE H CA 1
ATOM 11087 C C . ILE H 1 136 ? 43.034 64.554 -14.279 1.00 31.23 123 ILE H C 1
ATOM 11088 O O . ILE H 1 136 ? 42.661 64.900 -13.136 1.00 28.06 123 ILE H O 1
ATOM 11093 N N . THR H 1 137 ? 43.612 63.384 -14.543 1.00 27.40 124 THR H N 1
ATOM 11094 C CA . THR H 1 137 ? 43.740 62.362 -13.519 1.00 27.49 124 THR H CA 1
ATOM 11095 C C . THR H 1 137 ? 44.594 62.847 -12.358 1.00 30.68 124 THR H C 1
ATOM 11096 O O . THR H 1 137 ? 44.142 62.858 -11.195 1.00 40.44 124 THR H O 1
ATOM 11100 N N . THR H 1 138 ? 45.787 63.349 -12.653 1.00 28.35 125 THR H N 1
ATOM 11101 C CA . THR H 1 138 ? 46.643 63.815 -11.583 1.00 28.39 125 THR H CA 1
ATOM 11102 C C . THR H 1 138 ? 46.105 65.046 -10.906 1.00 24.75 125 THR H C 1
ATOM 11103 O O . THR H 1 138 ? 46.194 65.174 -9.694 1.00 27.15 125 THR H O 1
ATOM 11107 N N . THR H 1 139 ? 45.520 65.955 -11.661 1.00 25.47 126 THR H N 1
ATOM 11108 C CA . THR H 1 139 ? 45.024 67.182 -11.070 1.00 27.71 126 THR H CA 1
ATO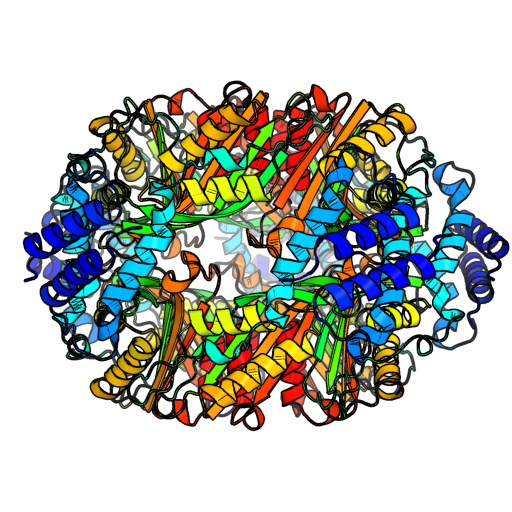M 11109 C C . THR H 1 139 ? 43.915 66.883 -10.018 1.00 27.54 126 THR H C 1
ATOM 11110 O O . THR H 1 139 ? 43.860 67.524 -8.961 1.00 24.83 126 THR H O 1
ATOM 11114 N N . VAL H 1 140 ? 43.020 65.964 -10.362 1.00 25.96 127 VAL H N 1
ATOM 11115 C CA . VAL H 1 140 ? 41.936 65.596 -9.459 1.00 31.61 127 VAL H CA 1
ATOM 11116 C C . VAL H 1 140 ? 42.536 64.968 -8.203 1.00 32.87 127 VAL H C 1
ATOM 11117 O O . VAL H 1 140 ? 42.150 65.306 -7.080 1.00 30.37 127 VAL H O 1
ATOM 11121 N N . ALA H 1 141 ? 43.562 64.156 -8.389 1.00 32.08 128 ALA H N 1
ATOM 11122 C CA . ALA H 1 141 ? 44.238 63.563 -7.247 1.00 30.24 128 ALA H CA 1
ATOM 11123 C C . ALA H 1 141 ? 44.889 64.610 -6.362 1.00 26.97 128 ALA H C 1
ATOM 11124 O O . ALA H 1 141 ? 44.798 64.558 -5.138 1.00 31.06 128 ALA H O 1
ATOM 11126 N N . GLU H 1 142 ? 45.535 65.584 -6.974 1.00 33.37 129 GLU H N 1
ATOM 11127 C CA . GLU H 1 142 ? 46.255 66.616 -6.204 1.00 36.46 129 GLU H CA 1
ATOM 11128 C C . GLU H 1 142 ? 45.231 67.414 -5.404 1.00 28.43 129 GLU H C 1
ATOM 11129 O O . GLU H 1 142 ? 45.464 67.778 -4.269 1.00 30.98 129 GLU H O 1
ATOM 11135 N N . ILE H 1 143 ? 44.184 67.841 -6.081 1.00 30.73 130 ILE H N 1
ATOM 11136 C CA . ILE H 1 143 ? 43.182 68.698 -5.458 1.00 31.10 130 ILE H CA 1
ATOM 11137 C C . ILE H 1 143 ? 42.610 67.986 -4.227 1.00 31.20 130 ILE H C 1
ATOM 11138 O O . ILE H 1 143 ? 42.429 68.583 -3.168 1.00 29.70 130 ILE H O 1
ATOM 11143 N N . MET H 1 144 ? 42.418 66.698 -4.335 1.00 29.88 131 MET H N 1
ATOM 11144 C CA . MET H 1 144 ? 41.978 65.932 -3.177 1.00 34.39 131 MET H CA 1
ATOM 11145 C C . MET H 1 144 ? 42.950 65.763 -2.043 1.00 33.48 131 MET H C 1
ATOM 11146 O O . MET H 1 144 ? 42.579 65.986 -0.881 1.00 32.16 131 MET H O 1
ATOM 11151 N N . MET H 1 145 ? 44.220 65.546 -2.356 1.00 27.70 132 MET H N 1
ATOM 11152 C CA . MET H 1 145 ? 45.206 65.633 -1.315 1.00 27.44 132 MET H CA 1
ATOM 11153 C C . MET H 1 145 ? 45.169 67.008 -0.644 1.00 28.03 132 MET H C 1
ATOM 11154 O O . MET H 1 145 ? 45.328 67.124 0.583 1.00 31.34 132 MET H O 1
ATOM 11159 N N . GLU H 1 146 ? 45.064 68.073 -1.430 1.00 30.55 133 GLU H N 1
ATOM 11160 C CA . GLU H 1 146 ? 45.167 69.428 -0.872 1.00 35.25 133 GLU H CA 1
ATOM 11161 C C . GLU H 1 146 ? 43.972 69.722 0.043 1.00 33.38 133 GLU H C 1
ATOM 11162 O O . GLU H 1 146 ? 44.141 70.284 1.131 1.00 40.34 133 GLU H O 1
ATOM 11168 N N . LYS H 1 147 ? 42.797 69.407 -0.449 1.00 33.22 134 LYS H N 1
ATOM 11169 C CA . LYS H 1 147 ? 41.549 69.939 0.113 1.00 38.17 134 LYS H CA 1
ATOM 11170 C C . LYS H 1 147 ? 40.905 69.026 1.087 1.00 38.38 134 LYS H C 1
ATOM 11171 O O . LYS H 1 147 ? 40.299 69.490 2.013 1.00 39.99 134 LYS H O 1
ATOM 11177 N N . LEU H 1 148 ? 41.238 67.760 1.001 1.00 43.34 135 LEU H N 1
ATOM 11178 C CA . LEU H 1 148 ? 40.769 66.793 1.987 1.00 37.29 135 LEU H CA 1
ATOM 11179 C C . LEU H 1 148 ? 41.801 66.349 2.992 1.00 39.76 135 LEU H C 1
ATOM 11180 O O . LEU H 1 148 ? 41.445 65.827 4.029 1.00 29.23 135 LEU H O 1
ATOM 11185 N N . LYS H 1 149 ? 43.080 66.487 2.642 1.00 41.37 136 LYS H N 1
ATOM 11186 C CA . LYS H 1 149 ? 44.182 65.974 3.459 1.00 37.12 136 LYS H CA 1
ATOM 11187 C C . LYS H 1 149 ? 43.919 64.562 3.964 1.00 30.90 136 LYS H C 1
ATOM 11188 O O . LYS H 1 149 ? 44.003 64.289 5.157 1.00 29.79 136 LYS H O 1
ATOM 11194 N N . PRO H 1 150 ? 43.635 63.639 3.056 1.00 28.77 137 PRO H N 1
ATOM 11195 C CA . PRO H 1 150 ? 43.354 62.267 3.459 1.00 28.33 137 PRO H CA 1
ATOM 11196 C C . PRO H 1 150 ? 44.644 61.521 3.653 1.00 33.20 137 PRO H C 1
ATOM 11197 O O . PRO H 1 150 ? 45.704 62.026 3.275 1.00 29.88 137 PRO H O 1
ATOM 11201 N N . LEU H 1 151 ? 44.548 60.295 4.135 1.00 35.65 138 LEU H N 1
ATOM 11202 C CA . LEU H 1 151 ? 45.717 59.424 4.186 1.00 32.99 138 LEU H CA 1
ATOM 11203 C C . LEU H 1 151 ? 46.196 59.043 2.784 1.00 35.79 138 LEU H C 1
ATOM 11204 O O . LEU H 1 151 ? 47.376 58.774 2.579 1.00 34.04 138 LEU H O 1
ATOM 11209 N N . GLY H 1 152 ? 45.301 59.057 1.804 1.00 33.56 139 GLY H N 1
ATOM 11210 C CA . GLY H 1 152 ? 45.710 58.767 0.436 1.00 31.77 139 GLY H CA 1
ATOM 11211 C C . GLY H 1 152 ? 44.561 58.863 -0.512 1.00 27.92 139 GLY H C 1
ATOM 11212 O O . GLY H 1 152 ? 43.399 58.946 -0.110 1.00 27.93 139 GLY H O 1
ATOM 11213 N N . VAL H 1 153 ? 44.891 58.922 -1.783 1.00 27.99 140 VAL H N 1
ATOM 11214 C CA . VAL H 1 153 ? 43.888 59.011 -2.807 1.00 30.30 140 VAL H CA 1
ATOM 11215 C C . VAL H 1 153 ? 44.311 58.151 -3.989 1.00 30.56 140 VAL H C 1
ATOM 11216 O O . VAL H 1 153 ? 45.488 57.998 -4.262 1.00 28.98 140 VAL H O 1
ATOM 11220 N N . MET H 1 154 ? 43.325 57.587 -4.680 1.00 28.42 141 MET H N 1
ATOM 11221 C CA . MET H 1 154 ? 43.550 56.902 -5.927 1.00 27.81 141 MET H CA 1
ATOM 11222 C C . MET H 1 154 ? 42.492 57.358 -6.899 1.00 26.87 141 MET H C 1
ATOM 11223 O O . MET H 1 154 ? 41.295 57.303 -6.599 1.00 32.26 141 MET H O 1
ATOM 11228 N N . VAL H 1 155 ? 42.924 57.803 -8.062 1.00 26.94 142 VAL H N 1
ATOM 11229 C CA . VAL H 1 155 ? 42.036 58.218 -9.118 1.00 26.40 142 VAL H CA 1
ATOM 11230 C C . VAL H 1 155 ? 42.313 57.416 -10.359 1.00 31.40 142 VAL H C 1
ATOM 11231 O O . VAL H 1 155 ? 43.461 57.269 -10.790 1.00 29.72 142 VAL H O 1
ATOM 11235 N N . ILE H 1 156 ? 41.250 56.870 -10.929 1.00 36.11 143 ILE H N 1
ATOM 11236 C CA . ILE H 1 156 ? 41.332 56.135 -12.180 1.00 33.13 143 ILE H CA 1
ATOM 11237 C C . ILE H 1 156 ? 40.332 56.720 -13.146 1.00 36.24 143 ILE H C 1
ATOM 11238 O O . ILE H 1 156 ? 39.176 56.997 -12.770 1.00 33.36 143 ILE H O 1
ATOM 11243 N N . MET H 1 157 ? 40.770 56.929 -14.386 1.00 30.87 144 MET H N 1
ATOM 11244 C CA . MET H 1 157 ? 39.860 57.401 -15.419 1.00 32.59 144 MET H CA 1
ATOM 11245 C C . MET H 1 157 ? 39.922 56.481 -16.603 1.00 35.61 144 MET H C 1
ATOM 11246 O O . MET H 1 157 ? 40.992 55.945 -16.945 1.00 33.16 144 MET H O 1
ATOM 11251 N N . GLU H 1 158 ? 38.755 56.265 -17.188 1.00 34.11 145 GLU H N 1
ATOM 11252 C CA . GLU H 1 158 ? 38.603 55.383 -18.328 1.00 37.08 145 GLU H CA 1
ATOM 11253 C C . GLU H 1 158 ? 37.806 56.130 -19.374 1.00 35.25 145 GLU H C 1
ATOM 11254 O O . GLU H 1 158 ? 36.752 56.655 -19.081 1.00 35.56 145 GLU H O 1
ATOM 11260 N N . ALA H 1 159 ? 38.328 56.232 -20.577 1.00 38.49 146 ALA H N 1
ATOM 11261 C CA . ALA H 1 159 ? 37.652 57.038 -21.577 1.00 34.46 146 ALA H CA 1
ATOM 11262 C C . ALA H 1 159 ? 37.885 56.552 -22.983 1.00 35.24 146 ALA H C 1
ATOM 11263 O O . ALA H 1 159 ? 38.898 55.885 -23.291 1.00 42.53 146 ALA H O 1
ATOM 11265 N N . GLU H 1 160 ? 36.966 56.948 -23.853 1.00 31.51 147 GLU H N 1
ATOM 11266 C CA . GLU H 1 160 ? 37.123 56.742 -25.258 1.00 35.97 147 GLU H CA 1
ATOM 11267 C C . GLU H 1 160 ? 37.442 58.081 -25.892 1.00 34.40 147 GLU H C 1
ATOM 11268 O O . GLU H 1 160 ? 36.841 59.086 -25.557 1.00 33.06 147 GLU H O 1
ATOM 11274 N N . HIS H 1 161 ? 38.403 58.072 -26.814 1.00 37.25 148 HIS H N 1
ATOM 11275 C CA . HIS H 1 161 ? 38.815 59.266 -27.512 1.00 37.38 148 HIS H CA 1
ATOM 11276 C C . HIS H 1 161 ? 38.311 59.247 -28.940 1.00 40.37 148 HIS H C 1
ATOM 11277 O O . HIS H 1 161 ? 38.619 58.338 -29.708 1.00 46.56 148 HIS H O 1
ATOM 11284 N N . MET H 1 162 ? 37.545 60.271 -29.308 1.00 42.73 149 MET H N 1
ATOM 11285 C CA . MET H 1 162 ? 37.172 60.455 -30.708 1.00 45.21 149 MET H CA 1
ATOM 11286 C C . MET H 1 162 ? 38.408 60.866 -31.558 1.00 44.70 149 MET H C 1
ATOM 11287 O O . MET H 1 162 ? 38.421 60.502 -32.715 1.00 48.47 149 MET H O 1
ATOM 11292 N N . CYS H 1 163 ? 39.412 61.598 -30.973 1.00 54.65 150 CYS H N 1
ATOM 11293 C CA . CYS H 1 163 ? 40.830 61.834 -31.514 1.00 51.40 150 CYS H CA 1
ATOM 11294 C C . CYS H 1 163 ? 41.090 60.530 -32.389 1.00 65.12 150 CYS H C 1
ATOM 11295 O O . CYS H 1 163 ? 41.521 60.600 -33.550 1.00 70.10 150 CYS H O 1
ATOM 11298 N N . MET H 1 164 ? 40.673 59.364 -31.867 1.00 61.23 151 MET H N 1
ATOM 11299 C CA . MET H 1 164 ? 40.943 58.022 -32.441 1.00 55.98 151 MET H CA 1
ATOM 11300 C C . MET H 1 164 ? 39.848 57.216 -33.164 1.00 52.79 151 MET H C 1
ATOM 11301 O O . MET H 1 164 ? 40.156 56.305 -33.925 1.00 60.18 151 MET H O 1
ATOM 11306 N N . THR H 1 165 ? 38.588 57.528 -32.927 1.00 61.87 152 THR H N 1
ATOM 11307 C CA . THR H 1 165 ? 37.472 56.772 -33.507 1.00 59.04 152 THR H CA 1
ATOM 11308 C C . THR H 1 165 ? 37.078 57.286 -34.899 1.00 60.24 152 THR H C 1
ATOM 11309 O O . THR H 1 165 ? 36.658 56.525 -35.752 1.00 60.57 152 THR H O 1
ATOM 11313 N N . ILE H 1 166 ? 37.216 58.586 -35.117 1.00 60.10 153 ILE H N 1
ATOM 11314 C CA . ILE H 1 166 ? 36.694 59.246 -36.322 1.00 57.49 153 ILE H CA 1
ATOM 11315 C C . ILE H 1 166 ? 37.775 59.519 -37.339 1.00 60.74 153 ILE H C 1
ATOM 11316 O O . ILE H 1 166 ? 37.485 59.940 -38.442 1.00 53.69 153 ILE H O 1
ATOM 11321 N N . ARG H 1 167 ? 39.021 59.369 -36.942 1.00 71.56 154 ARG H N 1
ATOM 11322 C CA . ARG H 1 167 ? 40.117 59.756 -37.821 1.00 77.16 154 ARG H CA 1
ATOM 11323 C C . ARG H 1 167 ? 40.659 58.573 -38.597 1.00 88.16 154 ARG H C 1
ATOM 11324 O O . ARG H 1 167 ? 40.141 57.461 -38.497 1.00 85.80 154 ARG H O 1
ATOM 11332 N N . GLY H 1 168 ? 41.699 58.819 -39.383 1.00 104.04 155 GLY H N 1
ATOM 11333 C CA . GLY H 1 168 ? 42.266 57.810 -40.296 1.00 100.94 155 GLY H CA 1
ATOM 11334 C C . GLY H 1 168 ? 42.640 56.531 -39.598 1.00 82.29 155 GLY H C 1
ATOM 11335 O O . GLY H 1 168 ? 42.390 55.438 -40.082 1.00 90.07 155 GLY H O 1
ATOM 11336 N N . VAL H 1 169 ? 43.239 56.684 -38.432 1.00 77.20 156 VAL H N 1
ATOM 11337 C CA . VAL H 1 169 ? 43.595 55.545 -37.612 1.00 72.39 156 VAL H CA 1
ATOM 11338 C C . VAL H 1 169 ? 42.372 54.626 -37.366 1.00 66.53 156 VAL H C 1
ATOM 11339 O O . VAL H 1 169 ? 42.517 53.419 -37.343 1.00 54.73 156 VAL H O 1
ATOM 11343 N N . ASN H 1 170 ? 41.192 55.224 -37.157 1.00 69.05 157 ASN H N 1
ATOM 11344 C CA . ASN H 1 170 ? 39.899 54.518 -37.047 1.00 62.77 157 ASN H CA 1
ATOM 11345 C C . ASN H 1 170 ? 39.909 53.273 -36.144 1.00 57.40 157 ASN H C 1
ATOM 11346 O O . ASN H 1 170 ? 39.805 52.161 -36.624 1.00 68.75 157 ASN H O 1
ATOM 11348 N N . LYS H 1 171 ? 40.004 53.468 -34.833 1.00 58.61 158 LYS H N 1
ATOM 11349 C CA . LYS H 1 171 ? 39.973 52.361 -33.858 1.00 60.56 158 LYS H CA 1
ATOM 11350 C C . LYS H 1 171 ? 38.868 52.598 -32.820 1.00 58.88 158 LYS H C 1
ATOM 11351 O O . LYS H 1 171 ? 39.127 53.050 -31.693 1.00 71.80 158 LYS H O 1
ATOM 11357 N N . PRO H 1 172 ? 37.622 52.315 -33.201 1.00 62.25 159 PRO H N 1
ATOM 11358 C CA . PRO H 1 172 ? 36.532 52.497 -32.266 1.00 59.54 159 PRO H CA 1
ATOM 11359 C C . PRO H 1 172 ? 36.593 51.414 -31.198 1.00 61.95 159 PRO H C 1
ATOM 11360 O O . PRO H 1 172 ? 37.026 50.299 -31.493 1.00 61.70 159 PRO H O 1
ATOM 11364 N N . GLY H 1 173 ? 36.201 51.751 -29.965 1.00 54.35 160 GLY H N 1
ATOM 11365 C CA . GLY H 1 173 ? 36.208 50.795 -28.871 1.00 49.03 160 GLY H CA 1
ATOM 11366 C C . GLY H 1 173 ? 37.462 50.835 -28.023 1.00 49.75 160 GLY H C 1
ATOM 11367 O O . GLY H 1 173 ? 37.541 50.160 -26.989 1.00 49.67 160 GLY H O 1
ATOM 11368 N N . THR H 1 174 ? 38.466 51.576 -28.475 1.00 45.98 161 THR H N 1
ATOM 11369 C CA . THR H 1 174 ? 39.702 51.718 -27.727 1.00 48.27 161 THR H CA 1
ATOM 11370 C C . THR H 1 174 ? 39.430 52.585 -26.514 1.00 42.37 161 THR H C 1
ATOM 11371 O O . THR H 1 174 ? 38.869 53.649 -26.633 1.00 45.54 161 THR H O 1
ATOM 11375 N N . LYS H 1 175 ? 39.854 52.100 -25.357 1.00 42.85 162 LYS H N 1
ATOM 11376 C CA . LYS H 1 175 ? 39.699 52.797 -24.102 1.00 42.44 162 LYS H CA 1
ATOM 11377 C C . LYS H 1 175 ? 41.064 53.168 -23.573 1.00 39.69 162 LYS H C 1
ATOM 11378 O O . LYS H 1 175 ? 42.005 52.376 -23.636 1.00 57.76 162 LYS H O 1
ATOM 11384 N N . THR H 1 176 ? 41.204 54.381 -23.082 1.00 36.87 163 THR H N 1
ATOM 11385 C CA . THR H 1 176 ? 42.423 54.777 -22.407 1.00 38.42 163 THR H CA 1
ATOM 11386 C C . THR H 1 176 ? 42.157 54.825 -20.934 1.00 36.59 163 THR H C 1
ATOM 11387 O O . THR H 1 176 ? 41.146 55.355 -20.485 1.00 32.39 163 THR H O 1
ATOM 11391 N N . ILE H 1 177 ? 43.081 54.273 -20.171 1.00 39.69 164 ILE H N 1
ATOM 11392 C CA . ILE H 1 177 ? 42.935 54.213 -18.729 1.00 37.61 164 ILE H CA 1
ATOM 11393 C C . ILE H 1 177 ? 44.147 54.837 -18.077 1.00 35.12 164 ILE H C 1
ATOM 11394 O O . ILE H 1 177 ? 45.282 54.438 -18.337 1.00 37.82 164 ILE H O 1
ATOM 11399 N N . THR H 1 178 ? 43.888 55.817 -17.212 1.00 31.79 165 THR H N 1
ATOM 11400 C CA . THR H 1 178 ? 44.933 56.521 -16.502 1.00 30.59 165 THR H CA 1
ATOM 11401 C C . THR H 1 178 ? 44.721 56.330 -15.024 1.00 33.66 165 THR H C 1
ATOM 11402 O O . THR H 1 178 ? 43.594 56.131 -14.587 1.00 32.58 165 THR H O 1
ATOM 11406 N N . SER H 1 179 ? 45.795 56.441 -14.247 1.00 35.80 166 SER H N 1
ATOM 11407 C CA . SER H 1 179 ? 45.671 56.423 -12.805 1.00 38.01 166 SER H CA 1
ATOM 11408 C C . SER H 1 179 ? 46.672 57.316 -12.096 1.00 36.50 166 SER H C 1
ATOM 11409 O O . SER H 1 179 ? 47.699 57.670 -12.633 1.00 42.54 166 SER H O 1
ATOM 11412 N N . ALA H 1 180 ? 46.297 57.743 -10.897 1.00 39.10 167 ALA H N 1
ATOM 11413 C CA . ALA H 1 180 ? 47.152 58.550 -10.058 1.00 33.84 167 ALA H CA 1
ATOM 11414 C C . ALA H 1 180 ? 46.942 58.053 -8.650 1.00 31.49 167 ALA H C 1
ATOM 11415 O O . ALA H 1 180 ? 45.808 57.961 -8.187 1.00 27.53 167 ALA H O 1
ATOM 11417 N N . VAL H 1 181 ? 48.038 57.764 -7.963 1.00 29.27 168 VAL H N 1
ATOM 11418 C CA . VAL H 1 181 ? 47.977 57.376 -6.581 1.00 29.22 168 VAL H CA 1
ATOM 11419 C C . VAL H 1 181 ? 48.788 58.332 -5.731 1.00 29.79 168 VAL H C 1
ATOM 11420 O O . VAL H 1 181 ? 49.856 58.762 -6.117 1.00 28.20 168 VAL H O 1
ATOM 11424 N N . ARG H 1 182 ? 48.259 58.676 -4.561 1.00 33.13 169 ARG H N 1
ATOM 11425 C CA . ARG H 1 182 ? 48.983 59.522 -3.614 1.00 31.25 169 ARG H CA 1
ATOM 11426 C C . ARG H 1 182 ? 48.812 58.992 -2.220 1.00 31.66 169 ARG H C 1
ATOM 11427 O O . ARG H 1 182 ? 47.860 58.268 -1.931 1.00 40.89 169 ARG H O 1
ATOM 11435 N N . GLY H 1 183 ? 49.778 59.317 -1.371 1.00 33.52 170 GLY H N 1
ATOM 11436 C CA . GLY H 1 183 ? 49.738 58.938 0.025 1.00 31.96 170 GLY H CA 1
ATOM 11437 C C . GLY H 1 183 ? 49.828 57.441 0.203 1.00 31.49 170 GLY H C 1
ATOM 11438 O O . GLY H 1 183 ? 50.627 56.771 -0.428 1.00 33.63 170 GLY H O 1
ATOM 11439 N N . ALA H 1 184 ? 48.946 56.913 1.026 1.00 31.25 171 ALA H N 1
ATOM 11440 C CA . ALA H 1 184 ? 48.962 55.512 1.353 1.00 31.66 171 ALA H CA 1
ATOM 11441 C C . ALA H 1 184 ? 48.793 54.607 0.133 1.00 32.16 171 ALA H C 1
ATOM 11442 O O . ALA H 1 184 ? 49.255 53.470 0.159 1.00 37.90 171 ALA H O 1
ATOM 11444 N N . PHE H 1 185 ? 48.078 55.063 -0.896 1.00 30.07 172 PHE H N 1
ATOM 11445 C CA . PHE H 1 185 ? 47.817 54.207 -2.054 1.00 30.89 172 PHE H CA 1
ATOM 11446 C C . PHE H 1 185 ? 49.096 53.998 -2.853 1.00 33.53 172 PHE H C 1
ATOM 11447 O O . PHE H 1 185 ? 49.220 53.000 -3.577 1.00 34.03 172 PHE H O 1
ATOM 11455 N N . LYS H 1 186 ? 50.040 54.917 -2.694 1.00 33.80 173 LYS H N 1
ATOM 11456 C CA . LYS H 1 186 ? 51.323 54.803 -3.362 1.00 40.24 173 LYS H CA 1
ATOM 11457 C C . LYS H 1 186 ? 52.159 53.637 -2.834 1.00 41.33 173 LYS H C 1
ATOM 11458 O O . LYS H 1 186 ? 52.838 53.008 -3.604 1.00 36.20 173 LYS H O 1
ATOM 11464 N N . ASN H 1 187 ? 52.058 53.312 -1.546 1.00 48.63 174 ASN H N 1
ATOM 11465 C CA . ASN H 1 187 ? 52.965 52.289 -0.953 1.00 61.01 174 ASN H CA 1
ATOM 11466 C C . ASN H 1 187 ? 52.193 51.013 -0.575 1.00 53.43 174 ASN H C 1
ATOM 11467 O O . ASN H 1 187 ? 52.804 50.000 -0.306 1.00 70.68 174 ASN H O 1
ATOM 11472 N N . ASP H 1 188 ? 50.853 51.035 -0.591 1.00 51.96 175 ASP H N 1
ATOM 11473 C CA . ASP H 1 188 ? 50.069 49.877 -0.188 1.00 43.78 175 ASP H CA 1
ATOM 11474 C C . ASP H 1 188 ? 49.373 49.205 -1.382 1.00 39.46 175 ASP H C 1
ATOM 11475 O O . ASP H 1 188 ? 48.257 49.556 -1.781 1.00 36.20 175 ASP H O 1
ATOM 11480 N N . ASP H 1 189 ? 50.025 48.196 -1.926 1.00 34.51 176 ASP H N 1
ATOM 11481 C CA . ASP H 1 189 ? 49.480 47.501 -3.075 1.00 36.60 176 ASP H CA 1
ATOM 11482 C C . ASP H 1 189 ? 48.177 46.756 -2.766 1.00 36.50 176 ASP H C 1
ATOM 11483 O O . ASP H 1 189 ? 47.329 46.600 -3.634 1.00 37.12 176 ASP H O 1
ATOM 11488 N N . LYS H 1 190 ? 48.020 46.281 -1.539 1.00 43.28 177 LYS H N 1
ATOM 11489 C CA . LYS H 1 190 ? 46.791 45.570 -1.168 1.00 51.69 177 LYS H CA 1
ATOM 11490 C C . LYS H 1 190 ? 45.578 46.507 -1.296 1.00 44.47 177 LYS H C 1
ATOM 11491 O O . LYS H 1 190 ? 44.518 46.129 -1.797 1.00 41.88 177 LYS H O 1
ATOM 11497 N N . LEU H 1 191 ? 45.779 47.715 -0.835 1.00 40.14 178 LEU H N 1
ATOM 11498 C CA . LEU H 1 191 ? 44.763 48.730 -0.899 1.00 42.74 178 LEU H CA 1
ATOM 11499 C C . LEU H 1 191 ? 44.415 49.091 -2.336 1.00 43.85 178 LEU H C 1
ATOM 11500 O O . LEU H 1 191 ? 43.239 49.105 -2.716 1.00 38.22 178 LEU H O 1
ATOM 11505 N N . ARG H 1 192 ? 45.436 49.291 -3.173 1.00 38.41 179 ARG H N 1
ATOM 11506 C CA . ARG H 1 192 ? 45.171 49.543 -4.589 1.00 34.05 179 ARG H CA 1
ATOM 11507 C C . ARG H 1 192 ? 44.343 48.411 -5.174 1.00 32.44 179 ARG H C 1
ATOM 11508 O O . ARG H 1 192 ? 43.428 48.605 -5.969 1.00 29.34 179 ARG H O 1
ATOM 11516 N N . SER H 1 193 ? 44.720 47.212 -4.788 1.00 32.31 180 SER H N 1
ATOM 11517 C CA . SER H 1 193 ? 44.113 46.021 -5.320 1.00 34.14 180 SER H CA 1
ATOM 11518 C C . SER H 1 193 ? 42.624 45.943 -4.954 1.00 33.96 180 SER H C 1
ATOM 11519 O O . SER H 1 193 ? 41.798 45.464 -5.728 1.00 32.65 180 SER H O 1
ATOM 11522 N N . GLU H 1 194 ? 42.313 46.355 -3.733 1.00 39.31 181 GLU H N 1
ATOM 11523 C CA . GLU H 1 194 ? 40.940 46.282 -3.236 1.00 42.91 181 GLU H CA 1
ATOM 11524 C C . GLU H 1 194 ? 40.071 47.291 -3.973 1.00 42.41 181 GLU H C 1
ATOM 11525 O O . GLU H 1 194 ? 38.978 46.976 -4.448 1.00 41.67 181 GLU H O 1
ATOM 11531 N N . VAL H 1 195 ? 40.642 48.451 -4.220 1.00 39.83 182 VAL H N 1
ATOM 11532 C CA . VAL H 1 195 ? 39.957 49.424 -5.041 1.00 36.68 182 VAL H CA 1
ATOM 11533 C C . VAL H 1 195 ? 39.649 48.882 -6.424 1.00 33.55 182 VAL H C 1
ATOM 11534 O O . VAL H 1 195 ? 38.523 48.976 -6.909 1.00 35.85 182 VAL H O 1
ATOM 11538 N N . LEU H 1 196 ? 40.639 48.275 -7.041 1.00 31.61 183 LEU H N 1
ATOM 11539 C CA . LEU H 1 196 ? 40.427 47.755 -8.355 1.00 33.07 183 LEU H CA 1
ATOM 11540 C C . LEU H 1 196 ? 39.316 46.701 -8.326 1.00 31.54 183 LEU H C 1
ATOM 11541 O O . LEU H 1 196 ? 38.529 46.623 -9.260 1.00 33.73 183 LEU H O 1
ATOM 11546 N N . ALA H 1 197 ? 39.283 45.862 -7.310 1.00 29.75 184 ALA H N 1
ATOM 11547 C CA . ALA H 1 197 ? 38.256 44.830 -7.277 1.00 33.71 184 ALA H CA 1
ATOM 11548 C C . ALA H 1 197 ? 36.868 45.467 -7.183 1.00 34.63 184 ALA H C 1
ATOM 11549 O O . ALA H 1 197 ? 35.962 45.098 -7.914 1.00 34.39 184 ALA H O 1
ATOM 11551 N N . LEU H 1 198 ? 36.748 46.479 -6.342 1.00 34.52 185 LEU H N 1
ATOM 11552 C CA . LEU H 1 198 ? 35.468 47.166 -6.158 1.00 34.59 185 LEU H CA 1
ATOM 11553 C C . LEU H 1 198 ? 35.009 47.938 -7.398 1.00 38.00 185 LEU H C 1
ATOM 11554 O O . LEU H 1 198 ? 33.833 48.102 -7.631 1.00 34.88 185 LEU H O 1
ATOM 11559 N N . ILE H 1 199 ? 35.947 48.392 -8.202 1.00 43.14 186 ILE H N 1
ATOM 11560 C CA . ILE H 1 199 ? 35.609 49.070 -9.441 1.00 43.55 186 ILE H CA 1
ATOM 11561 C C . ILE H 1 199 ? 35.103 48.134 -10.523 1.00 48.01 186 ILE H C 1
ATOM 11562 O O . ILE H 1 199 ? 34.332 48.558 -11.362 1.00 39.43 186 ILE H O 1
ATOM 11567 N N . LYS H 1 200 ? 35.549 46.878 -10.535 1.00 58.84 187 LYS H N 1
ATOM 11568 C CA . LYS H 1 200 ? 35.104 45.926 -11.576 1.00 71.21 187 LYS H CA 1
ATOM 11569 C C . LYS H 1 200 ? 33.577 45.760 -11.644 1.00 75.78 187 LYS H C 1
ATOM 11570 O O . LYS H 1 200 ? 32.945 46.176 -12.608 1.00 94.59 187 LYS H O 1
ATOM 11572 N N . HIS H 1 201 ? 32.997 45.186 -10.607 1.00 81.81 188 HIS H N 1
ATOM 11573 C CA . HIS H 1 201 ? 31.552 44.889 -10.535 1.00 97.58 188 HIS H CA 1
ATOM 11574 C C . HIS H 1 201 ? 30.645 45.388 -11.686 1.00 90.74 188 HIS H C 1
ATOM 11575 O O . HIS H 1 201 ? 29.683 44.705 -12.088 1.00 75.55 188 HIS H O 1
ATOM 11582 N N . GLN I 1 16 ? 13.402 83.474 -9.036 1.00 95.93 3 GLN I N 1
ATOM 11583 C CA . GLN I 1 16 ? 13.891 83.601 -7.633 1.00 96.11 3 GLN I CA 1
ATOM 11584 C C . GLN I 1 16 ? 12.925 82.934 -6.662 1.00 89.51 3 GLN I C 1
ATOM 11585 O O . GLN I 1 16 ? 11.759 83.314 -6.580 1.00 80.69 3 GLN I O 1
ATOM 11591 N N . ILE I 1 17 ? 13.424 81.979 -5.894 1.00 71.15 4 ILE I N 1
ATOM 11592 C CA . ILE I 1 17 ? 12.639 81.309 -4.861 1.00 68.03 4 ILE I CA 1
ATOM 11593 C C . ILE I 1 17 ? 13.008 81.874 -3.486 1.00 60.23 4 ILE I C 1
ATOM 11594 O O . ILE I 1 17 ? 14.118 82.299 -3.293 1.00 64.72 4 ILE I O 1
ATOM 11599 N N . ASP I 1 18 ? 12.082 81.902 -2.526 1.00 57.27 5 ASP I N 1
ATOM 11600 C CA . ASP I 1 18 ? 12.432 82.327 -1.170 1.00 55.36 5 ASP I CA 1
ATOM 11601 C C . ASP I 1 18 ? 13.069 81.160 -0.400 1.00 51.34 5 ASP I C 1
ATOM 11602 O O . ASP I 1 18 ? 12.401 80.421 0.343 1.00 54.66 5 ASP I O 1
ATOM 11607 N N . LYS I 1 19 ? 14.375 81.018 -0.564 1.00 51.72 6 LYS I N 1
ATOM 11608 C CA . LYS I 1 19 ? 15.113 79.907 0.029 1.00 48.67 6 LYS I CA 1
ATOM 11609 C C . LYS I 1 19 ? 15.106 79.938 1.544 1.00 46.43 6 LYS I C 1
ATOM 11610 O O . LYS I 1 19 ? 15.024 78.889 2.189 1.00 48.36 6 LYS I O 1
ATOM 11616 N N . GLN I 1 20 ? 15.147 81.127 2.113 1.00 49.85 7 GLN I N 1
ATOM 11617 C CA . GLN I 1 20 ? 15.190 81.263 3.561 1.00 55.37 7 GLN I CA 1
ATOM 11618 C C . GLN I 1 20 ? 13.904 80.714 4.168 1.00 57.99 7 GLN I C 1
ATOM 11619 O O . GLN I 1 20 ? 13.940 80.024 5.190 1.00 62.44 7 GLN I O 1
ATOM 11625 N N . LYS I 1 21 ? 12.771 81.006 3.523 1.00 53.45 8 LYS I N 1
ATOM 11626 C CA . LYS I 1 21 ? 11.485 80.519 3.990 1.00 51.79 8 LYS I CA 1
ATOM 11627 C C . LYS I 1 21 ? 11.455 78.998 3.970 1.00 47.90 8 LYS I C 1
ATOM 11628 O O . LYS I 1 21 ? 11.013 78.354 4.924 1.00 47.77 8 LYS I O 1
ATOM 11634 N N . ILE I 1 22 ? 11.976 78.420 2.898 1.00 41.73 9 ILE I N 1
ATOM 11635 C CA . ILE I 1 22 ? 12.038 76.976 2.790 1.00 41.61 9 ILE I CA 1
ATOM 11636 C C . ILE I 1 22 ? 12.948 76.394 3.874 1.00 42.08 9 ILE I C 1
ATOM 11637 O O . ILE I 1 22 ? 12.601 75.405 4.518 1.00 39.28 9 ILE I O 1
ATOM 11642 N N . ALA I 1 23 ? 14.112 77.002 4.059 1.00 41.59 10 ALA I N 1
ATOM 11643 C CA . ALA I 1 23 ? 15.054 76.541 5.054 1.00 41.41 10 ALA I CA 1
ATOM 11644 C C . ALA I 1 23 ? 14.437 76.550 6.447 1.00 41.29 10 ALA I C 1
ATOM 11645 O O . ALA I 1 23 ? 14.621 75.606 7.215 1.00 48.81 10 ALA I O 1
ATOM 11647 N N . ASP I 1 24 ? 13.664 77.577 6.771 1.00 44.41 11 ASP I N 1
ATOM 11648 C CA . ASP I 1 24 ? 12.977 77.635 8.084 1.00 43.65 11 ASP I CA 1
ATOM 11649 C C . ASP I 1 24 ? 11.994 76.490 8.241 1.00 41.18 11 ASP I C 1
ATOM 11650 O O . ASP I 1 24 ? 11.940 75.860 9.292 1.00 41.37 11 ASP I O 1
ATOM 11655 N N . ALA I 1 25 ? 11.250 76.195 7.179 1.00 38.49 12 ALA I N 1
ATOM 11656 C CA . ALA I 1 25 ? 10.304 75.096 7.215 1.00 38.27 12 ALA I CA 1
ATOM 11657 C C . ALA I 1 25 ? 11.013 73.750 7.360 1.00 42.20 12 ALA I C 1
ATOM 11658 O O . ALA I 1 25 ? 10.569 72.873 8.105 1.00 42.75 12 ALA I O 1
ATOM 11660 N N . VAL I 1 26 ? 12.152 73.582 6.682 1.00 41.55 13 VAL I N 1
ATOM 11661 C CA . VAL I 1 26 ? 12.902 72.345 6.797 1.00 37.63 13 VAL I CA 1
ATOM 11662 C C . VAL I 1 26 ? 13.404 72.162 8.213 1.00 38.30 13 VAL I C 1
ATOM 11663 O O . VAL I 1 26 ? 13.369 71.050 8.761 1.00 40.11 13 VAL I O 1
ATOM 11667 N N . LYS I 1 27 ? 13.861 73.234 8.828 1.00 40.29 14 LYS I N 1
ATOM 11668 C CA . LYS I 1 27 ? 14.343 73.146 10.213 1.00 44.16 14 LYS I CA 1
ATOM 11669 C C . LYS I 1 27 ? 13.234 72.714 11.161 1.00 43.33 14 LYS I C 1
ATOM 11670 O O . LYS I 1 27 ? 13.428 71.859 12.018 1.00 45.71 14 LYS I O 1
ATOM 11676 N N . VAL I 1 28 ? 12.049 73.274 10.965 1.00 42.66 15 VAL I N 1
ATOM 11677 C CA . VAL I 1 28 ? 10.887 72.853 11.726 1.00 40.30 15 VAL I CA 1
ATOM 11678 C C . VAL I 1 28 ? 10.621 71.354 11.541 1.00 38.33 15 VAL I C 1
ATOM 11679 O O . VAL I 1 28 ? 10.339 70.628 12.491 1.00 39.65 15 VAL I O 1
ATOM 11683 N N . ILE I 1 29 ? 10.709 70.889 10.302 1.00 39.43 16 ILE I N 1
ATOM 11684 C CA . ILE I 1 29 ? 10.492 69.471 10.012 1.00 38.61 16 ILE I CA 1
ATOM 11685 C C . ILE I 1 29 ? 11.487 68.579 10.753 1.00 42.44 16 ILE I C 1
ATOM 11686 O O . ILE I 1 29 ? 11.105 67.584 11.366 1.00 43.03 16 ILE I O 1
ATOM 11691 N N . LEU I 1 30 ? 12.761 68.966 10.730 1.00 39.66 17 LEU I N 1
ATOM 11692 C CA . LEU I 1 30 ? 13.777 68.225 11.442 1.00 38.55 17 LEU I CA 1
ATOM 11693 C C . LEU I 1 30 ? 13.531 68.147 12.949 1.00 39.53 17 LEU I C 1
ATOM 11694 O O . LEU I 1 30 ? 13.750 67.109 13.556 1.00 37.51 17 LEU I O 1
ATOM 11699 N N . GLU I 1 31 ? 13.134 69.252 13.557 1.00 49.56 18 GLU I N 1
ATOM 11700 C CA . GLU I 1 31 ? 12.810 69.225 14.985 1.00 53.79 18 GLU I CA 1
ATOM 11701 C C . GLU I 1 31 ? 11.633 68.292 15.183 1.00 50.49 18 GLU I C 1
ATOM 11702 O O . GLU I 1 31 ? 11.666 67.425 16.049 1.00 51.07 18 GLU I O 1
ATOM 11708 N N . ALA I 1 32 ? 10.612 68.439 14.349 1.00 46.21 19 ALA I N 1
ATOM 11709 C CA . ALA I 1 32 ? 9.378 67.689 14.528 1.00 44.26 19 ALA I CA 1
ATOM 11710 C C . ALA I 1 32 ? 9.579 66.178 14.423 1.00 47.73 19 ALA I C 1
ATOM 11711 O O . ALA I 1 32 ? 8.870 65.433 15.076 1.00 43.21 19 ALA I O 1
ATOM 11713 N N . VAL I 1 33 ? 10.542 65.721 13.610 1.00 47.62 20 VAL I N 1
ATOM 11714 C CA . VAL I 1 33 ? 10.756 64.282 13.483 1.00 46.26 20 VAL I CA 1
ATOM 11715 C C . VAL I 1 33 ? 11.652 63.726 14.588 1.00 46.27 20 VAL I C 1
ATOM 11716 O O . VAL I 1 33 ? 11.812 62.519 14.700 1.00 44.49 20 VAL I O 1
ATOM 11720 N N . GLY I 1 34 ? 12.213 64.592 15.418 1.00 48.54 21 GLY I N 1
ATOM 11721 C CA . GLY I 1 34 ? 12.936 64.144 16.605 1.00 45.48 21 GLY I CA 1
ATOM 11722 C C . GLY I 1 34 ? 14.423 64.193 16.390 1.00 48.29 21 GLY I C 1
ATOM 11723 O O . GLY I 1 34 ? 15.180 63.510 17.068 1.00 55.29 21 GLY I O 1
ATOM 11724 N N . GLU I 1 35 ? 14.849 64.999 15.436 1.00 45.19 22 GLU I N 1
ATOM 11725 C CA . GLU I 1 35 ? 16.245 65.083 15.103 1.00 47.10 22 GLU I CA 1
ATOM 11726 C C . GLU I 1 35 ? 16.813 66.306 15.807 1.00 50.21 22 GLU I C 1
ATOM 11727 O O . GLU I 1 35 ? 16.080 67.134 16.325 1.00 62.48 22 GLU I O 1
ATOM 11733 N N . ASN I 1 36 ? 18.134 66.383 15.893 1.00 52.69 23 ASN I N 1
ATOM 11734 C CA . ASN I 1 36 ? 18.799 67.554 16.446 1.00 47.38 23 ASN I CA 1
ATOM 11735 C C . ASN I 1 36 ? 19.326 68.450 15.332 1.00 49.22 23 ASN I C 1
ATOM 11736 O O . ASN I 1 36 ? 20.397 68.185 14.767 1.00 47.49 23 ASN I O 1
ATOM 11741 N N . PRO I 1 37 ? 18.603 69.535 15.033 1.00 50.36 24 PRO I N 1
ATOM 11742 C CA . PRO I 1 37 ? 18.954 70.359 13.865 1.00 50.26 24 PRO I CA 1
ATOM 11743 C C . PRO I 1 37 ? 20.293 71.061 13.986 1.00 54.66 24 PRO I C 1
ATOM 11744 O O . PRO I 1 37 ? 20.786 71.576 12.989 1.00 45.83 24 PRO I O 1
ATOM 11748 N N . ASP I 1 38 ? 20.869 71.077 15.186 1.00 55.17 25 ASP I N 1
ATOM 11749 C CA . ASP I 1 38 ? 22.140 71.736 15.396 1.00 53.90 25 ASP I CA 1
ATOM 11750 C C . ASP I 1 38 ? 23.321 70.802 15.265 1.00 57.03 25 ASP I C 1
ATOM 11751 O O . ASP I 1 38 ? 24.453 71.267 15.300 1.00 54.79 25 ASP I O 1
ATOM 11756 N N . ARG I 1 39 ? 23.089 69.503 15.109 1.00 52.96 26 ARG I N 1
ATOM 11757 C CA . ARG I 1 39 ? 24.208 68.590 14.977 1.00 46.06 26 ARG I CA 1
ATOM 11758 C C . ARG I 1 39 ? 24.896 68.826 13.638 1.00 49.68 26 ARG I C 1
ATOM 11759 O O . ARG I 1 39 ? 24.309 69.348 12.695 1.00 46.10 26 ARG I O 1
ATOM 11767 N N . GLU I 1 40 ? 26.172 68.471 13.584 1.00 48.96 27 GLU I N 1
ATOM 11768 C CA . GLU I 1 40 ? 27.040 68.871 12.502 1.00 51.77 27 GLU I CA 1
ATOM 11769 C C . GLU I 1 40 ? 26.514 68.505 11.133 1.00 48.07 27 GLU I C 1
ATOM 11770 O O . GLU I 1 40 ? 26.579 69.292 10.191 1.00 53.34 27 GLU I O 1
ATOM 11776 N N . GLY I 1 41 ? 25.969 67.304 11.027 1.00 54.85 28 GLY I N 1
ATOM 11777 C CA . GLY I 1 41 ? 25.472 66.794 9.755 1.00 47.44 28 GLY I CA 1
ATOM 11778 C C . GLY I 1 41 ? 24.207 67.454 9.249 1.00 44.23 28 GLY I C 1
ATOM 11779 O O . GLY I 1 41 ? 23.891 67.334 8.068 1.00 40.95 28 GLY I O 1
ATOM 11780 N N . LEU I 1 42 ? 23.500 68.170 10.123 1.00 45.61 29 LEU I N 1
ATOM 11781 C CA . LEU I 1 42 ? 22.256 68.822 9.719 1.00 46.25 29 LEU I CA 1
ATOM 11782 C C . LEU I 1 42 ? 22.304 70.335 9.643 1.00 45.33 29 LEU I C 1
ATOM 11783 O O . LEU I 1 42 ? 21.368 70.949 9.129 1.00 48.66 29 LEU I O 1
ATOM 11788 N N . ILE I 1 43 ? 23.369 70.946 10.133 1.00 42.15 30 ILE I N 1
ATOM 11789 C CA . ILE I 1 43 ? 23.402 72.399 10.213 1.00 49.65 30 ILE I CA 1
ATOM 11790 C C . ILE I 1 43 ? 23.065 73.084 8.900 1.00 45.02 30 ILE I C 1
ATOM 11791 O O . ILE I 1 43 ? 22.259 74.011 8.859 1.00 49.02 30 ILE I O 1
ATOM 11796 N N . ASP I 1 44 ? 23.670 72.605 7.832 1.00 46.14 31 ASP I N 1
ATOM 11797 C CA . ASP I 1 44 ? 23.486 73.185 6.519 1.00 45.44 31 ASP I CA 1
ATOM 11798 C C . ASP I 1 44 ? 22.385 72.537 5.716 1.00 41.99 31 ASP I C 1
ATOM 11799 O O . ASP I 1 44 ? 22.143 72.912 4.576 1.00 43.00 31 ASP I O 1
ATOM 11804 N N . THR I 1 45 ? 21.682 71.588 6.308 1.00 39.62 32 THR I N 1
ATOM 11805 C CA . THR I 1 45 ? 20.698 70.820 5.560 1.00 39.78 32 THR I CA 1
ATOM 11806 C C . THR I 1 45 ? 19.522 71.693 5.093 1.00 37.61 32 THR I C 1
ATOM 11807 O O . THR I 1 45 ? 19.098 71.592 3.933 1.00 36.24 32 THR I O 1
ATOM 11811 N N . PRO I 1 46 ? 19.024 72.565 5.960 1.00 38.19 33 PRO I N 1
ATOM 11812 C CA . PRO I 1 46 ? 17.882 73.379 5.538 1.00 44.16 33 PRO I CA 1
ATOM 11813 C C . PRO I 1 46 ? 18.163 74.178 4.273 1.00 42.94 33 PRO I C 1
ATOM 11814 O O . PRO I 1 46 ? 17.357 74.150 3.344 1.00 47.42 33 PRO I O 1
ATOM 11818 N N . MET I 1 47 ? 19.319 74.825 4.204 1.00 39.92 34 MET I N 1
ATOM 11819 C CA . MET I 1 47 ? 19.671 75.585 3.002 1.00 41.71 34 MET I CA 1
ATOM 11820 C C . MET I 1 47 ? 19.981 74.678 1.810 1.00 39.43 34 MET I C 1
ATOM 11821 O O . MET I 1 47 ? 19.680 75.009 0.668 1.00 38.31 34 MET I O 1
ATOM 11826 N N . ARG I 1 48 ? 20.587 73.525 2.066 1.00 39.31 35 ARG I N 1
ATOM 11827 C CA . ARG I 1 48 ? 20.872 72.579 0.999 1.00 38.40 35 ARG I CA 1
ATOM 11828 C C . ARG I 1 48 ? 19.585 72.084 0.380 1.00 37.71 35 ARG I C 1
ATOM 11829 O O . ARG I 1 48 ? 19.461 71.997 -0.841 1.00 38.23 35 ARG I O 1
ATOM 11837 N N . VAL I 1 49 ? 18.601 71.784 1.225 1.00 40.83 36 VAL I N 1
ATOM 11838 C CA . VAL I 1 49 ? 17.290 71.366 0.716 1.00 42.76 36 VAL I CA 1
ATOM 11839 C C . VAL I 1 49 ? 16.643 72.498 -0.071 1.00 39.29 36 VAL I C 1
ATOM 11840 O O . VAL I 1 49 ? 16.085 72.267 -1.145 1.00 44.74 36 VAL I O 1
ATOM 11844 N N . ALA I 1 50 ? 16.762 73.724 0.420 1.00 40.89 37 ALA I N 1
ATOM 11845 C CA . ALA I 1 50 ? 16.226 74.865 -0.322 1.00 46.69 37 ALA I CA 1
ATOM 11846 C C . ALA I 1 50 ? 16.860 74.999 -1.712 1.00 46.77 37 ALA I C 1
ATOM 11847 O O . ALA I 1 50 ? 16.147 75.134 -2.700 1.00 44.91 37 ALA I O 1
ATOM 11849 N N . ARG I 1 51 ? 18.192 74.910 -1.785 1.00 49.43 38 ARG I N 1
ATOM 11850 C CA . ARG I 1 51 ? 18.909 75.016 -3.073 1.00 47.01 38 ARG I CA 1
ATOM 11851 C C . ARG I 1 51 ? 18.574 73.869 -3.998 1.00 43.64 38 ARG I C 1
ATOM 11852 O O . ARG I 1 51 ? 18.399 74.040 -5.203 1.00 43.01 38 ARG I O 1
ATOM 11860 N N . MET I 1 52 ? 18.398 72.691 -3.424 1.00 43.39 39 MET I N 1
ATOM 11861 C CA . MET I 1 52 ? 17.955 71.572 -4.223 1.00 42.66 39 MET I CA 1
ATOM 11862 C C . MET I 1 52 ? 16.560 71.798 -4.811 1.00 47.15 39 MET I C 1
ATOM 11863 O O . MET I 1 52 ? 16.338 71.570 -5.995 1.00 54.16 39 MET I O 1
ATOM 11868 N N . TYR I 1 53 ? 15.606 72.248 -3.994 1.00 49.31 40 TYR I N 1
ATOM 11869 C CA . TYR I 1 53 ? 14.264 72.496 -4.506 1.00 43.83 40 TYR I CA 1
ATOM 11870 C C . TYR I 1 53 ? 14.287 73.557 -5.594 1.00 43.61 40 TYR I C 1
ATOM 11871 O O . TYR I 1 53 ? 13.556 73.464 -6.581 1.00 42.46 40 TYR I O 1
ATOM 11880 N N . GLU I 1 54 ? 15.142 74.554 -5.432 1.00 40.86 41 GLU I N 1
ATOM 11881 C CA . GLU I 1 54 ? 15.260 75.574 -6.446 1.00 45.01 41 GLU I CA 1
ATOM 11882 C C . GLU I 1 54 ? 15.647 74.968 -7.779 1.00 46.51 41 GLU I C 1
ATOM 11883 O O . GLU I 1 54 ? 15.115 75.365 -8.811 1.00 56.42 41 GLU I O 1
ATOM 11889 N N . GLU I 1 55 ? 16.538 73.983 -7.749 1.00 48.88 42 GLU I N 1
ATOM 11890 C CA . GLU I 1 55 ? 17.015 73.358 -8.983 1.00 50.15 42 GLU I CA 1
ATOM 11891 C C . GLU I 1 55 ? 16.010 72.381 -9.538 1.00 44.18 42 GLU I C 1
ATOM 11892 O O . GLU I 1 55 ? 15.602 72.512 -10.695 1.00 48.90 42 GLU I O 1
ATOM 11898 N N . VAL I 1 56 ? 15.527 71.455 -8.713 1.00 43.31 43 VAL I N 1
ATOM 11899 C CA . VAL I 1 56 ? 14.603 70.411 -9.221 1.00 44.51 43 VAL I CA 1
ATOM 11900 C C . VAL I 1 56 ? 13.180 70.890 -9.519 1.00 41.66 43 VAL I C 1
ATOM 11901 O O . VAL I 1 56 ? 12.452 70.225 -10.241 1.00 43.90 43 VAL I O 1
ATOM 11905 N N . PHE I 1 57 ? 12.784 72.034 -8.979 1.00 38.81 44 PHE I N 1
ATOM 11906 C CA . PHE I 1 57 ? 11.484 72.575 -9.315 1.00 43.41 44 PHE I CA 1
ATOM 11907 C C . PHE I 1 57 ? 11.560 73.805 -10.184 1.00 41.54 44 PHE I C 1
ATOM 11908 O O . PHE I 1 57 ? 10.574 74.530 -10.310 1.00 42.50 44 PHE I O 1
ATOM 11916 N N . ALA I 1 58 ? 12.700 74.029 -10.816 1.00 43.43 45 ALA I N 1
ATOM 11917 C CA . ALA I 1 58 ? 12.876 75.219 -11.660 1.00 49.15 45 ALA I CA 1
ATOM 11918 C C . ALA I 1 58 ? 11.841 75.307 -12.811 1.00 49.46 45 ALA I C 1
ATOM 11919 O O . ALA I 1 58 ? 11.494 76.406 -13.250 1.00 51.43 45 ALA I O 1
ATOM 11921 N N . GLY I 1 59 ? 11.337 74.156 -13.258 1.00 44.61 46 GLY I N 1
ATOM 11922 C CA . GLY I 1 59 ? 10.373 74.093 -14.328 1.00 46.97 46 GLY I CA 1
ATOM 11923 C C . GLY I 1 59 ? 9.060 74.820 -14.041 1.00 57.51 46 GLY I C 1
ATOM 11924 O O . GLY I 1 59 ? 8.325 75.152 -14.977 1.00 62.96 46 GLY I O 1
ATOM 11925 N N . LEU I 1 60 ? 8.746 75.032 -12.759 1.00 55.94 47 LEU I N 1
ATOM 11926 C CA . LEU I 1 60 ? 7.573 75.800 -12.363 1.00 55.01 47 LEU I CA 1
ATOM 11927 C C . LEU I 1 60 ? 7.627 77.217 -12.883 1.00 59.46 47 LEU I C 1
ATOM 11928 O O . LEU I 1 60 ? 6.596 77.848 -13.007 1.00 67.99 47 LEU I O 1
ATOM 11933 N N . LYS I 1 61 ? 8.823 77.705 -13.194 1.00 70.62 48 LYS I N 1
ATOM 11934 C CA . LYS I 1 61 ? 9.021 79.075 -13.675 1.00 76.13 48 LYS I CA 1
ATOM 11935 C C . LYS I 1 61 ? 9.278 79.166 -15.188 1.00 79.94 48 LYS I C 1
ATOM 11936 O O . LYS I 1 61 ? 9.536 80.238 -15.696 1.00 103.88 48 LYS I O 1
ATOM 11942 N N . LYS I 1 62 ? 9.194 78.057 -15.908 1.00 92.88 49 LYS I N 1
ATOM 11943 C CA . LYS I 1 62 ? 9.517 78.058 -17.324 1.00 92.15 49 LYS I CA 1
ATOM 11944 C C . LYS I 1 62 ? 8.421 77.469 -18.182 1.00 101.29 49 LYS I C 1
ATOM 11945 O O . LYS I 1 62 ? 7.712 76.554 -17.761 1.00 102.96 49 LYS I O 1
ATOM 11947 N N . ASP I 1 63 ? 8.297 77.980 -19.408 1.00 98.33 50 ASP I N 1
ATOM 11948 C CA . ASP I 1 63 ? 7.459 77.342 -20.421 1.00 100.28 50 ASP I CA 1
ATOM 11949 C C . ASP I 1 63 ? 8.273 76.268 -21.121 1.00 104.48 50 ASP I C 1
ATOM 11950 O O . ASP I 1 63 ? 9.216 76.551 -21.841 1.00 84.85 50 ASP I O 1
ATOM 11955 N N . PRO I 1 64 ? 7.829 74.962 -20.864 1.00 110.51 51 PRO I N 1
ATOM 11956 C CA . PRO I 1 64 ? 8.745 73.915 -21.323 1.00 100.85 51 PRO I CA 1
ATOM 11957 C C . PRO I 1 64 ? 9.147 74.012 -22.764 1.00 120.18 51 PRO I C 1
ATOM 11958 O O . PRO I 1 64 ? 10.142 73.412 -23.151 1.00 108.75 51 PRO I O 1
ATOM 11962 N N . SER I 1 65 ? 8.374 74.740 -23.552 1.00 30.00 52 SER I N 1
ATOM 11963 C CA . SER I 1 65 ? 8.648 74.862 -24.961 1.00 30.00 52 SER I CA 1
ATOM 11964 C C . SER I 1 65 ? 7.441 75.426 -25.637 1.00 30.00 52 SER I C 1
ATOM 11965 O O . SER I 1 65 ? 6.423 74.777 -25.707 1.00 30.00 52 SER I O 1
ATOM 11967 N N . VAL I 1 66 ? 7.557 76.612 -26.188 1.00 30.00 53 VAL I N 1
ATOM 11968 C CA . VAL I 1 66 ? 8.542 77.587 -25.802 1.00 30.00 53 VAL I CA 1
ATOM 11969 C C . VAL I 1 66 ? 9.893 77.582 -26.501 1.00 30.00 53 VAL I C 1
ATOM 11970 O O . VAL I 1 66 ? 10.694 78.472 -26.226 1.00 30.00 53 VAL I O 1
ATOM 11972 N N . HIS I 1 67 ? 10.155 76.648 -27.412 1.00 30.00 54 HIS I N 1
ATOM 11973 C CA . HIS I 1 67 ? 11.443 76.706 -28.123 1.00 30.00 54 HIS I CA 1
ATOM 11974 C C . HIS I 1 67 ? 11.720 75.727 -29.261 1.00 30.00 54 HIS I C 1
ATOM 11975 O O . HIS I 1 67 ? 12.813 75.196 -29.368 1.00 30.00 54 HIS I O 1
ATOM 11977 N N . PHE I 1 68 ? 10.757 75.527 -30.139 1.00 101.59 55 PHE I N 1
ATOM 11978 C CA . PHE I 1 68 ? 10.866 74.484 -31.139 1.00 95.94 55 PHE I CA 1
ATOM 11979 C C . PHE I 1 68 ? 11.114 74.945 -32.567 1.00 94.84 55 PHE I C 1
ATOM 11980 O O . PHE I 1 68 ? 10.195 75.037 -33.361 1.00 97.36 55 PHE I O 1
ATOM 11988 N N . ASP I 1 69 ? 12.363 75.204 -32.913 1.00 88.71 56 ASP I N 1
ATOM 11989 C CA . ASP I 1 69 ? 12.660 75.638 -34.253 1.00 85.50 56 ASP I CA 1
ATOM 11990 C C . ASP I 1 69 ? 13.089 74.459 -35.087 1.00 81.79 56 ASP I C 1
ATOM 11991 O O . ASP I 1 69 ? 13.838 73.616 -34.652 1.00 81.42 56 ASP I O 1
ATOM 11996 N N . THR I 1 70 ? 12.547 74.378 -36.283 1.00 72.66 57 THR I N 1
ATOM 11997 C CA . THR I 1 70 ? 12.920 73.312 -37.213 1.00 56.86 57 THR I CA 1
ATOM 11998 C C . THR I 1 70 ? 13.707 73.754 -38.457 1.00 51.15 57 THR I C 1
ATOM 11999 O O . THR I 1 70 ? 13.713 74.908 -38.854 1.00 51.31 57 THR I O 1
ATOM 12003 N N . ILE I 1 71 ? 14.334 72.786 -39.090 1.00 48.87 58 ILE I N 1
ATOM 12004 C CA . ILE I 1 71 ? 14.931 72.948 -40.404 1.00 55.72 58 ILE I CA 1
ATOM 12005 C C . ILE I 1 71 ? 14.254 71.999 -41.391 1.00 54.08 58 ILE I C 1
ATOM 12006 O O . ILE I 1 71 ? 13.776 70.942 -41.005 1.00 48.41 58 ILE I O 1
ATOM 12011 N N . PHE I 1 72 ? 14.208 72.396 -42.658 1.00 51.31 59 PHE I N 1
ATOM 12012 C CA . PHE I 1 72 ? 13.672 71.546 -43.682 1.00 51.97 59 PHE I CA 1
ATOM 12013 C C . PHE I 1 72 ? 14.738 70.583 -44.191 1.00 54.48 59 PHE I C 1
ATOM 12014 O O . PHE I 1 72 ? 15.799 71.034 -44.598 1.00 60.20 59 PHE I O 1
ATOM 12022 N N . GLU I 1 73 ? 14.445 69.277 -44.136 1.00 54.90 60 GLU I N 1
ATOM 12023 C CA . GLU I 1 73 ? 15.091 68.269 -44.982 1.00 53.73 60 GLU I CA 1
ATOM 12024 C C . GLU I 1 73 ? 14.161 67.567 -45.968 1.00 49.66 60 GLU I C 1
ATOM 12025 O O . GLU I 1 73 ? 13.041 67.256 -45.645 1.00 50.31 60 GLU I O 1
ATOM 12031 N N . GLU I 1 74 ? 14.712 67.219 -47.116 1.00 50.25 61 GLU I N 1
ATOM 12032 C CA . GLU I 1 74 ? 14.002 66.546 -48.195 1.00 52.97 61 GLU I CA 1
ATOM 12033 C C . GLU I 1 74 ? 13.753 65.042 -48.026 1.00 57.58 61 GLU I C 1
ATOM 12034 O O . GLU I 1 74 ? 14.665 64.309 -47.730 1.00 54.57 61 GLU I O 1
ATOM 12040 N N . GLN I 1 75 ? 12.517 64.576 -48.261 1.00 67.66 62 GLN I N 1
ATOM 12041 C CA . GLN I 1 75 ? 12.134 63.151 -48.004 1.00 73.44 62 GLN I CA 1
ATOM 12042 C C . GLN I 1 75 ? 12.700 62.773 -46.580 1.00 70.65 62 GLN I C 1
ATOM 12043 O O . GLN I 1 75 ? 13.291 61.734 -46.371 1.00 71.65 62 GLN I O 1
ATOM 12049 N N . HIS I 1 76 ? 12.560 63.699 -45.630 1.00 76.09 63 HIS I N 1
ATOM 12050 C CA . HIS I 1 76 ? 12.580 63.428 -44.220 1.00 66.88 63 HIS I CA 1
ATOM 12051 C C . HIS I 1 76 ? 11.105 63.413 -43.836 1.00 62.53 63 HIS I C 1
ATOM 12052 O O . HIS I 1 76 ? 10.507 64.389 -43.279 1.00 70.62 63 HIS I O 1
ATOM 12059 N N . GLU I 1 77 ? 10.522 62.291 -44.230 1.00 66.02 64 GLU I N 1
ATOM 12060 C CA . GLU I 1 77 ? 9.138 61.921 -43.864 1.00 87.81 64 GLU I CA 1
ATOM 12061 C C . GLU I 1 77 ? 9.132 60.730 -42.988 1.00 81.04 64 GLU I C 1
ATOM 12062 O O . GLU I 1 77 ? 8.067 60.277 -42.625 1.00 70.21 64 GLU I O 1
ATOM 12068 N N . GLU I 1 78 ? 10.303 60.212 -42.650 1.00 81.85 65 GLU I N 1
ATOM 12069 C CA . GLU I 1 78 ? 10.354 58.932 -41.979 1.00 65.82 65 GLU I CA 1
ATOM 12070 C C . GLU I 1 78 ? 10.687 59.038 -40.504 1.00 57.20 65 GLU I C 1
ATOM 12071 O O . GLU I 1 78 ? 11.127 60.069 -39.982 1.00 66.39 65 GLU I O 1
ATOM 12077 N N . LEU I 1 79 ? 10.457 57.935 -39.845 1.00 53.88 66 LEU I N 1
ATOM 12078 C CA . LEU I 1 79 ? 10.520 57.850 -38.409 1.00 52.79 66 LEU I CA 1
ATOM 12079 C C . LEU I 1 79 ? 11.841 58.261 -37.779 1.00 44.11 66 LEU I C 1
ATOM 12080 O O . LEU I 1 79 ? 12.927 57.907 -38.262 1.00 63.77 66 LEU I O 1
ATOM 12085 N N . VAL I 1 80 ? 11.739 59.091 -36.744 1.00 40.83 67 VAL I N 1
ATOM 12086 C CA . VAL I 1 80 ? 12.887 59.502 -35.920 1.00 33.58 67 VAL I CA 1
ATOM 12087 C C . VAL I 1 80 ? 12.598 59.118 -34.500 1.00 34.27 67 VAL I C 1
ATOM 12088 O O . VAL I 1 80 ? 11.531 59.415 -33.998 1.00 39.53 67 VAL I O 1
ATOM 12092 N N . LEU I 1 81 ? 13.527 58.434 -33.868 1.00 34.94 68 LEU I N 1
ATOM 12093 C CA . LEU I 1 81 ? 13.355 57.986 -32.511 1.00 33.57 68 LEU I CA 1
ATOM 12094 C C . LEU I 1 81 ? 14.598 58.377 -31.720 1.00 38.02 68 LEU I C 1
ATOM 12095 O O . LEU I 1 81 ? 15.733 58.062 -32.096 1.00 33.88 68 LEU I O 1
ATOM 12100 N N . VAL I 1 82 ? 14.366 59.039 -30.602 1.00 39.08 69 VAL I N 1
ATOM 12101 C CA . VAL I 1 82 ? 15.431 59.334 -29.669 1.00 33.70 69 VAL I CA 1
ATOM 12102 C C . VAL I 1 82 ? 15.127 58.552 -28.424 1.00 33.35 69 VAL I C 1
ATOM 12103 O O . VAL I 1 82 ? 14.084 58.764 -27.812 1.00 41.60 69 VAL I O 1
ATOM 12107 N N . LYS I 1 83 ? 16.006 57.630 -28.068 1.00 33.81 70 LYS I N 1
ATOM 12108 C CA . LYS I 1 83 ? 15.731 56.732 -26.985 1.00 35.08 70 LYS I CA 1
ATOM 12109 C C . LYS I 1 83 ? 16.748 56.819 -25.871 1.00 35.59 70 LYS I C 1
ATOM 12110 O O . LYS I 1 83 ? 17.848 57.311 -26.064 1.00 39.81 70 LYS I O 1
ATOM 12116 N N . ASP I 1 84 ? 16.351 56.340 -24.698 1.00 34.82 71 ASP I N 1
ATOM 12117 C CA . ASP I 1 84 ? 17.171 56.346 -23.494 1.00 37.63 71 ASP I CA 1
ATOM 12118 C C . ASP I 1 84 ? 17.593 57.740 -23.090 1.00 37.20 71 ASP I C 1
ATOM 12119 O O . ASP I 1 84 ? 18.752 57.998 -22.875 1.00 37.97 71 ASP I O 1
ATOM 12124 N N . ILE I 1 85 ? 16.640 58.667 -23.093 1.00 40.95 72 ILE I N 1
ATOM 12125 C CA . ILE I 1 85 ? 16.874 60.013 -22.597 1.00 40.05 72 ILE I CA 1
ATOM 12126 C C . ILE I 1 85 ? 16.669 59.952 -21.083 1.00 42.16 72 ILE I C 1
ATOM 12127 O O . ILE I 1 85 ? 15.535 59.756 -20.620 1.00 38.16 72 ILE I O 1
ATOM 12132 N N . ARG I 1 86 ? 17.744 60.103 -20.318 1.00 42.86 73 ARG I N 1
ATOM 12133 C CA . ARG I 1 86 ? 17.651 60.055 -18.852 1.00 43.11 73 ARG I CA 1
ATOM 12134 C C . ARG I 1 86 ? 16.824 61.226 -18.363 1.00 40.25 73 ARG I C 1
ATOM 12135 O O . ARG I 1 86 ? 16.863 62.316 -18.947 1.00 37.93 73 ARG I O 1
ATOM 12143 N N . PHE I 1 87 ? 15.980 60.969 -17.374 1.00 40.64 74 PHE I N 1
ATOM 12144 C CA . PHE I 1 87 ? 15.216 62.037 -16.744 1.00 37.10 74 PHE I CA 1
ATOM 12145 C C . PHE I 1 87 ? 15.019 61.692 -15.284 1.00 35.08 74 PHE I C 1
ATOM 12146 O O . PHE I 1 87 ? 15.153 60.544 -14.872 1.00 33.27 74 PHE I O 1
ATOM 12154 N N . SER I 1 88 ? 14.694 62.706 -14.505 1.00 35.06 75 SER I N 1
ATOM 12155 C CA . SER I 1 88 ? 14.274 62.505 -13.134 1.00 35.60 75 SER I CA 1
ATOM 12156 C C . SER I 1 88 ? 13.263 63.558 -12.788 1.00 32.17 75 SER I C 1
ATOM 12157 O O . SER I 1 88 ? 13.180 64.582 -13.440 1.00 30.00 75 SER I O 1
ATOM 12160 N N . SER I 1 89 ? 12.505 63.305 -11.745 1.00 35.29 76 SER I N 1
ATOM 12161 C CA . SER I 1 89 ? 11.470 64.231 -11.334 1.00 37.25 76 SER I CA 1
ATOM 12162 C C . SER I 1 89 ? 11.154 63.905 -9.901 1.00 34.04 76 SER I C 1
ATOM 12163 O O . SER I 1 89 ? 11.834 63.086 -9.313 1.00 35.66 76 SER I O 1
ATOM 12166 N N . MET I 1 90 ? 10.149 64.543 -9.330 1.00 36.89 77 MET I N 1
ATOM 12167 C CA . MET I 1 90 ? 9.751 64.294 -7.941 1.00 38.35 77 MET I CA 1
ATOM 12168 C C . MET I 1 90 ? 8.292 63.947 -7.948 1.00 37.14 77 MET I C 1
ATOM 12169 O O . MET I 1 90 ? 7.540 64.679 -8.566 1.00 35.41 77 MET I O 1
ATOM 12174 N N . CYS I 1 91 ? 7.887 62.827 -7.332 1.00 40.23 78 CYS I N 1
ATOM 12175 C CA . CYS I 1 91 ? 6.444 62.489 -7.291 1.00 42.68 78 CYS I CA 1
ATOM 12176 C C . CYS I 1 91 ? 5.760 63.610 -6.525 1.00 41.23 78 CYS I C 1
ATOM 12177 O O . CYS I 1 91 ? 6.304 64.156 -5.575 1.00 39.40 78 CYS I O 1
ATOM 12180 N N . GLU I 1 92 ? 4.645 64.066 -7.047 1.00 40.29 79 GLU I N 1
ATOM 12181 C CA . GLU I 1 92 ? 3.891 65.105 -6.372 1.00 44.98 79 GLU I CA 1
ATOM 12182 C C . GLU I 1 92 ? 3.186 64.574 -5.106 1.00 40.55 79 GLU I C 1
ATOM 12183 O O . GLU I 1 92 ? 2.878 65.330 -4.214 1.00 35.90 79 GLU I O 1
ATOM 12189 N N . HIS I 1 93 ? 3.003 63.270 -5.022 1.00 45.24 80 HIS I N 1
ATOM 12190 C CA . HIS I 1 93 ? 2.380 62.686 -3.851 1.00 52.70 80 HIS I CA 1
ATOM 12191 C C . HIS I 1 93 ? 3.258 62.688 -2.623 1.00 49.04 80 HIS I C 1
ATOM 12192 O O . HIS I 1 93 ? 2.747 62.889 -1.510 1.00 55.09 80 HIS I O 1
ATOM 12199 N N . HIS I 1 94 ? 4.555 62.476 -2.808 1.00 39.63 81 HIS I N 1
ATOM 12200 C CA . HIS I 1 94 ? 5.480 62.321 -1.683 1.00 41.36 81 HIS I CA 1
ATOM 12201 C C . HIS I 1 94 ? 6.701 63.199 -1.739 1.00 42.64 81 HIS I C 1
ATOM 12202 O O . HIS I 1 94 ? 7.528 63.146 -0.827 1.00 41.76 81 HIS I O 1
ATOM 12209 N N . LEU I 1 95 ? 6.869 63.932 -2.834 1.00 40.69 82 LEU I N 1
ATOM 12210 C CA . LEU I 1 95 ? 8.069 64.716 -3.070 1.00 44.37 82 LEU I CA 1
ATOM 12211 C C . LEU I 1 95 ? 9.354 63.894 -2.958 1.00 40.45 82 LEU I C 1
ATOM 12212 O O . LEU I 1 95 ? 10.345 64.353 -2.390 1.00 40.35 82 LEU I O 1
ATOM 12217 N N . VAL I 1 96 ? 9.335 62.687 -3.517 1.00 41.09 83 VAL I N 1
ATOM 12218 C CA . VAL I 1 96 ? 10.551 61.893 -3.600 1.00 44.84 83 VAL I CA 1
ATOM 12219 C C . VAL I 1 96 ? 10.837 61.549 -5.047 1.00 38.47 83 VAL I C 1
ATOM 12220 O O . VAL I 1 96 ? 9.927 61.446 -5.862 1.00 32.75 83 VAL I O 1
ATOM 12224 N N . PRO I 1 97 ? 12.119 61.424 -5.384 1.00 36.27 84 PRO I N 1
ATOM 12225 C CA . PRO I 1 97 ? 12.473 61.285 -6.769 1.00 35.75 84 PRO I CA 1
ATOM 12226 C C . PRO I 1 97 ? 11.952 60.031 -7.404 1.00 34.33 84 PRO I C 1
ATOM 12227 O O . PRO I 1 97 ? 11.825 59.015 -6.755 1.00 37.98 84 PRO I O 1
ATOM 12231 N N . PHE I 1 98 ? 11.618 60.141 -8.679 1.00 36.11 85 PHE I N 1
ATOM 12232 C CA . PHE I 1 98 ? 11.559 59.006 -9.558 1.00 34.62 85 PHE I CA 1
ATOM 12233 C C . PHE I 1 98 ? 12.414 59.341 -10.789 1.00 30.67 85 PHE I C 1
ATOM 12234 O O . PHE I 1 98 ? 12.593 60.508 -11.138 1.00 31.94 85 PHE I O 1
ATOM 12242 N N . PHE I 1 99 ? 12.949 58.317 -11.426 1.00 30.46 86 PHE I N 1
ATOM 12243 C CA . PHE I 1 99 ? 13.939 58.522 -12.472 1.00 31.16 86 PHE I CA 1
ATOM 12244 C C . PHE I 1 99 ? 13.988 57.326 -13.402 1.00 30.66 86 PHE I C 1
ATOM 12245 O O . PHE I 1 99 ? 13.612 56.207 -13.036 1.00 33.07 86 PHE I O 1
ATOM 12253 N N . GLY I 1 100 ? 14.436 57.566 -14.617 1.00 31.69 87 GLY I N 1
ATOM 12254 C CA . GLY I 1 100 ? 14.583 56.503 -15.610 1.00 32.92 87 GLY I CA 1
ATOM 12255 C C . GLY I 1 100 ? 14.861 57.093 -16.993 1.00 32.49 87 GLY I C 1
ATOM 12256 O O . GLY I 1 100 ? 15.612 58.044 -17.106 1.00 29.28 87 GLY I O 1
ATOM 12257 N N . VAL I 1 101 ? 14.170 56.595 -18.013 1.00 30.73 88 VAL I N 1
ATOM 12258 C CA . VAL I 1 101 ? 14.396 57.052 -19.344 1.00 30.34 88 VAL I CA 1
ATOM 12259 C C . VAL I 1 101 ? 13.112 57.373 -20.035 1.00 35.68 88 VAL I C 1
ATOM 12260 O O . VAL I 1 101 ? 12.052 56.821 -19.709 1.00 34.09 88 VAL I O 1
ATOM 12264 N N . ALA I 1 102 ? 13.231 58.257 -21.014 1.00 38.05 89 ALA I N 1
ATOM 12265 C CA . ALA I 1 102 ? 12.163 58.564 -21.932 1.00 37.33 89 ALA I CA 1
ATOM 12266 C C . ALA I 1 102 ? 12.598 58.217 -23.323 1.00 35.59 89 ALA I C 1
ATOM 12267 O O . ALA I 1 102 ? 13.770 58.343 -23.683 1.00 45.11 89 ALA I O 1
ATOM 12269 N N . HIS I 1 103 ? 11.642 57.769 -24.112 1.00 35.40 90 HIS I N 1
ATOM 12270 C CA . HIS I 1 103 ? 11.853 57.507 -25.515 1.00 33.57 90 HIS I CA 1
ATOM 12271 C C . HIS I 1 103 ? 10.852 58.345 -26.275 1.00 33.08 90 HIS I C 1
ATOM 12272 O O . HIS I 1 103 ? 9.647 58.240 -26.007 1.00 36.94 90 HIS I O 1
ATOM 12279 N N . VAL I 1 104 ? 11.320 59.089 -27.267 1.00 30.82 91 VAL I N 1
ATOM 12280 C CA . VAL I 1 104 ? 10.448 59.940 -28.069 1.00 38.95 91 VAL I CA 1
ATOM 12281 C C . VAL I 1 104 ? 10.598 59.690 -29.560 1.00 38.38 91 VAL I C 1
ATOM 12282 O O . VAL I 1 104 ? 11.700 59.723 -30.098 1.00 39.46 91 VAL I O 1
ATOM 12286 N N . ALA I 1 105 ? 9.483 59.365 -30.204 1.00 35.76 92 ALA I N 1
ATOM 12287 C CA . ALA I 1 105 ? 9.485 59.017 -31.602 1.00 35.52 92 ALA I CA 1
ATOM 12288 C C . ALA I 1 105 ? 8.508 59.937 -32.295 1.00 38.57 92 ALA I C 1
ATOM 12289 O O . ALA I 1 105 ? 7.404 60.182 -31.786 1.00 40.37 92 ALA I O 1
ATOM 12291 N N . TYR I 1 106 ? 8.842 60.357 -33.494 1.00 39.65 93 TYR I N 1
ATOM 12292 C CA . TYR I 1 106 ? 7.861 61.083 -34.281 1.00 45.56 93 TYR I CA 1
ATOM 12293 C C . TYR I 1 106 ? 8.023 60.894 -35.780 1.00 42.97 93 TYR I C 1
ATOM 12294 O O . TYR I 1 106 ? 9.042 60.397 -36.249 1.00 44.81 93 TYR I O 1
ATOM 12303 N N . LEU I 1 107 ? 6.944 61.193 -36.494 1.00 56.41 94 LEU I N 1
ATOM 12304 C CA . LEU I 1 107 ? 6.908 61.151 -37.947 1.00 57.61 94 LEU I CA 1
ATOM 12305 C C . LEU I 1 107 ? 6.852 62.557 -38.440 1.00 51.49 94 LEU I C 1
ATOM 12306 O O . LEU I 1 107 ? 5.814 63.208 -38.378 1.00 47.05 94 LEU I O 1
ATOM 12311 N N . PRO I 1 108 ? 7.969 63.037 -38.963 1.00 54.27 95 PRO I N 1
ATOM 12312 C CA . PRO I 1 108 ? 8.000 64.427 -39.388 1.00 56.48 95 PRO I CA 1
ATOM 12313 C C . PRO I 1 108 ? 6.997 64.677 -40.484 1.00 49.69 95 PRO I C 1
ATOM 12314 O O . PRO I 1 108 ? 6.661 63.776 -41.227 1.00 55.39 95 PRO I O 1
ATOM 12318 N N . GLN I 1 109 ? 6.542 65.911 -40.562 1.00 49.57 96 GLN I N 1
ATOM 12319 C CA . GLN I 1 109 ? 5.665 66.328 -41.607 1.00 48.94 96 GLN I CA 1
ATOM 12320 C C . GLN I 1 109 ? 6.324 67.461 -42.325 1.00 48.37 96 GLN I C 1
ATOM 12321 O O . GLN I 1 109 ? 6.819 68.378 -41.680 1.00 45.32 96 GLN I O 1
ATOM 12327 N N . ASN I 1 110 ? 6.306 67.406 -43.658 1.00 51.94 97 ASN I N 1
ATOM 12328 C CA . ASN I 1 110 ? 6.807 68.473 -44.516 1.00 52.33 97 ASN I CA 1
ATOM 12329 C C . ASN I 1 110 ? 8.262 68.783 -44.221 1.00 50.67 97 ASN I C 1
ATOM 12330 O O . ASN I 1 110 ? 8.664 69.929 -44.285 1.00 52.96 97 ASN I O 1
ATOM 12335 N N . GLY I 1 111 ? 9.028 67.763 -43.820 1.00 47.92 98 GLY I N 1
ATOM 12336 C CA . GLY I 1 111 ? 10.443 67.914 -43.491 1.00 50.01 98 GLY I CA 1
ATOM 12337 C C . GLY I 1 111 ? 10.796 68.745 -42.275 1.00 53.66 98 GLY I C 1
ATOM 12338 O O . GLY I 1 111 ? 11.947 69.154 -42.115 1.00 63.81 98 GLY I O 1
ATOM 12339 N N . ARG I 1 112 ? 9.845 68.969 -41.377 1.00 53.34 99 ARG I N 1
ATOM 12340 C CA . ARG I 1 112 ? 10.158 69.657 -40.133 1.00 56.27 99 ARG I CA 1
ATOM 12341 C C . ARG I 1 112 ? 10.845 68.653 -39.220 1.00 54.03 99 ARG I C 1
ATOM 12342 O O . ARG I 1 112 ? 10.168 67.789 -38.644 1.00 52.99 99 ARG I O 1
ATOM 12350 N N . VAL I 1 113 ? 12.145 68.856 -38.976 1.00 60.26 100 VAL I N 1
ATOM 12351 C CA . VAL I 1 113 ? 12.886 68.051 -37.975 1.00 60.10 100 VAL I CA 1
ATOM 12352 C C . VAL I 1 113 ? 13.168 68.815 -36.675 1.00 54.69 100 VAL I C 1
ATOM 12353 O O . VAL I 1 113 ? 13.448 69.990 -36.711 1.00 54.50 100 VAL I O 1
ATOM 12357 N N . ALA I 1 114 ? 13.002 68.172 -35.521 1.00 53.53 101 ALA I N 1
ATOM 12358 C CA . ALA I 1 114 ? 13.330 68.780 -34.236 1.00 56.87 101 ALA I CA 1
ATOM 12359 C C . ALA I 1 114 ? 14.827 68.693 -34.062 1.00 61.26 101 ALA I C 1
ATOM 12360 O O . ALA I 1 114 ? 15.391 67.646 -34.287 1.00 59.99 101 ALA I O 1
ATOM 12362 N N . GLY I 1 115 ? 15.447 69.723 -33.504 1.00 59.67 102 GLY I N 1
ATOM 12363 C CA . GLY I 1 115 ? 16.766 69.541 -32.931 1.00 51.19 102 GLY I CA 1
ATOM 12364 C C . GLY I 1 115 ? 16.679 68.479 -31.850 1.00 48.44 102 GLY I C 1
ATOM 12365 O O . GLY I 1 115 ? 15.825 68.506 -30.960 1.00 60.31 102 GLY I O 1
ATOM 12366 N N . LEU I 1 116 ? 17.636 67.582 -31.857 1.00 48.96 103 LEU I N 1
ATOM 12367 C CA . LEU I 1 116 ? 17.653 66.503 -30.903 1.00 51.56 103 LEU I CA 1
ATOM 12368 C C . LEU I 1 116 ? 17.803 67.001 -29.446 1.00 48.20 103 LEU I C 1
ATOM 12369 O O . LEU I 1 116 ? 17.105 66.564 -28.501 1.00 50.75 103 LEU I O 1
ATOM 12374 N N . SER I 1 117 ? 18.682 67.959 -29.233 1.00 49.69 104 SER I N 1
ATOM 12375 C CA . SER I 1 117 ? 18.838 68.488 -27.884 1.00 53.86 104 SER I CA 1
ATOM 12376 C C . SER I 1 117 ? 17.560 69.227 -27.400 1.00 56.83 104 SER I C 1
ATOM 12377 O O . SER I 1 117 ? 17.340 69.398 -26.188 1.00 62.88 104 SER I O 1
ATOM 12380 N N . LYS I 1 118 ? 16.794 69.778 -28.338 1.00 59.82 105 LYS I N 1
ATOM 12381 C CA . LYS I 1 118 ? 15.593 70.532 -27.970 1.00 60.08 105 LYS I CA 1
ATOM 12382 C C . LYS I 1 118 ? 14.600 69.563 -27.395 1.00 61.35 105 LYS I C 1
ATOM 12383 O O . LYS I 1 118 ? 13.928 69.864 -26.415 1.00 57.46 105 LYS I O 1
ATOM 12385 N N . LEU I 1 119 ? 14.537 68.396 -27.985 1.00 52.78 106 LEU I N 1
ATOM 12386 C CA . LEU I 1 119 ? 13.714 67.346 -27.416 1.00 60.90 106 LEU I CA 1
ATOM 12387 C C . LEU I 1 119 ? 13.996 67.008 -25.943 1.00 66.73 106 LEU I C 1
ATOM 12388 O O . LEU I 1 119 ? 13.132 66.989 -25.047 1.00 69.45 106 LEU I O 1
ATOM 12393 N N . ALA I 1 120 ? 15.266 66.778 -25.701 1.00 64.08 107 ALA I N 1
ATOM 12394 C CA . ALA I 1 120 ? 15.731 66.491 -24.370 1.00 60.26 107 ALA I CA 1
ATOM 12395 C C . ALA I 1 120 ? 15.376 67.611 -23.392 1.00 53.28 107 ALA I C 1
ATOM 12396 O O . ALA I 1 120 ? 15.100 67.369 -22.211 1.00 58.76 107 ALA I O 1
ATOM 12398 N N . ARG I 1 121 ? 15.510 68.850 -23.850 1.00 53.63 108 ARG I N 1
ATOM 12399 C CA . ARG I 1 121 ? 15.254 69.984 -22.970 1.00 57.87 108 ARG I CA 1
ATOM 12400 C C . ARG I 1 121 ? 13.798 70.009 -22.559 1.00 50.74 108 ARG I C 1
ATOM 12401 O O . ARG I 1 121 ? 13.471 70.430 -21.431 1.00 55.44 108 ARG I O 1
ATOM 12409 N N . VAL I 1 122 ? 12.930 69.609 -23.485 1.00 45.73 109 VAL I N 1
ATOM 12410 C CA . VAL I 1 122 ? 11.495 69.615 -23.229 1.00 47.16 109 VAL I CA 1
ATOM 12411 C C . VAL I 1 122 ? 11.173 68.589 -22.152 1.00 44.21 109 VAL I C 1
ATOM 12412 O O . VAL I 1 122 ? 10.503 68.892 -21.173 1.00 43.96 109 VAL I O 1
ATOM 12416 N N . VAL I 1 123 ? 11.766 67.422 -22.279 1.00 39.96 110 VAL I N 1
ATOM 12417 C CA . VAL I 1 123 ? 11.630 66.425 -21.246 1.00 41.48 110 VAL I CA 1
ATOM 12418 C C . VAL I 1 123 ? 12.108 66.942 -19.889 1.00 45.07 110 VAL I C 1
ATOM 12419 O O . VAL I 1 123 ? 11.392 66.844 -18.888 1.00 57.15 110 VAL I O 1
ATOM 12423 N N . ASP I 1 124 ? 13.301 67.515 -19.853 1.00 41.70 111 ASP I N 1
ATOM 12424 C CA . ASP I 1 124 ? 13.819 68.043 -18.608 1.00 43.19 111 ASP I CA 1
ATOM 12425 C C . ASP I 1 124 ? 12.903 69.086 -18.002 1.00 39.14 111 ASP I C 1
ATOM 12426 O O . ASP I 1 124 ? 12.662 69.089 -16.797 1.00 44.48 111 ASP I O 1
ATOM 12431 N N . ASP I 1 125 ? 12.444 70.001 -18.825 1.00 38.37 112 ASP I N 1
ATOM 12432 C CA . ASP I 1 125 ? 11.700 71.140 -18.315 1.00 44.93 112 ASP I CA 1
ATOM 12433 C C . ASP I 1 125 ? 10.351 70.723 -17.795 1.00 42.71 112 ASP I C 1
ATOM 12434 O O . ASP I 1 125 ? 9.933 71.194 -16.738 1.00 48.49 112 ASP I O 1
ATOM 12439 N N . VAL I 1 126 ? 9.698 69.810 -18.497 1.00 39.76 113 VAL I N 1
ATOM 12440 C CA . VAL I 1 126 ? 8.416 69.290 -18.042 1.00 39.39 113 VAL I CA 1
ATOM 12441 C C . VAL I 1 126 ? 8.617 68.523 -16.734 1.00 42.00 113 VAL I C 1
ATOM 12442 O O . VAL I 1 126 ? 7.780 68.582 -15.832 1.00 40.85 113 VAL I O 1
ATOM 12446 N N . SER I 1 127 ? 9.760 67.849 -16.629 1.00 40.22 114 SER I N 1
ATOM 12447 C CA . SER I 1 127 ? 10.122 67.065 -15.452 1.00 42.73 114 SER I CA 1
ATOM 12448 C C . SER I 1 127 ? 10.461 67.852 -14.214 1.00 39.81 114 SER I C 1
ATOM 12449 O O . SER I 1 127 ? 10.286 67.325 -13.102 1.00 43.56 114 SER I O 1
ATOM 12452 N N . ARG I 1 128 ? 10.953 69.071 -14.380 1.00 36.11 115 ARG I N 1
ATOM 12453 C CA . ARG I 1 128 ? 11.485 69.819 -13.253 1.00 44.70 115 ARG I CA 1
ATOM 12454 C C . ARG I 1 128 ? 10.385 70.530 -12.483 1.00 38.00 115 ARG I C 1
ATOM 12455 O O . ARG I 1 128 ? 10.361 71.742 -12.363 1.00 38.49 115 ARG I O 1
ATOM 12463 N N . ARG I 1 129 ? 9.495 69.733 -11.933 1.00 38.57 116 ARG I N 1
ATOM 12464 C CA . ARG I 1 129 ? 8.398 70.214 -11.089 1.00 43.45 116 ARG I CA 1
ATOM 12465 C C . ARG I 1 129 ? 7.735 68.994 -10.497 1.00 38.72 116 ARG I C 1
ATOM 12466 O O . ARG I 1 129 ? 7.961 67.900 -10.975 1.00 34.37 116 ARG I O 1
ATOM 12474 N N . PRO I 1 130 ? 6.937 69.167 -9.447 1.00 42.06 117 PRO I N 1
ATOM 12475 C CA . PRO I 1 130 ? 6.273 67.982 -8.872 1.00 38.93 117 PRO I CA 1
ATOM 12476 C C . PRO I 1 130 ? 5.398 67.374 -9.911 1.00 34.36 117 PRO I C 1
ATOM 12477 O O . PRO I 1 130 ? 4.644 68.085 -10.540 1.00 35.91 117 PRO I O 1
ATOM 12481 N N . GLN I 1 131 ? 5.515 66.063 -10.120 1.00 36.29 118 GLN I N 1
ATOM 12482 C CA . GLN I 1 131 ? 4.861 65.432 -11.254 1.00 36.98 118 GLN I CA 1
ATOM 12483 C C . GLN I 1 131 ? 4.197 64.115 -10.962 1.00 36.95 118 GLN I C 1
ATOM 12484 O O . GLN I 1 131 ? 4.428 63.495 -9.937 1.00 35.73 118 GLN I O 1
ATOM 12490 N N . LEU I 1 132 ? 3.391 63.697 -11.932 1.00 37.61 119 LEU I N 1
ATOM 12491 C CA . LEU I 1 132 ? 3.041 62.301 -12.184 1.00 36.38 119 LEU I CA 1
ATOM 12492 C C . LEU I 1 132 ? 3.721 61.893 -13.467 1.00 34.53 119 LEU I C 1
ATOM 12493 O O . LEU I 1 132 ? 3.798 62.686 -14.414 1.00 36.43 119 LEU I O 1
ATOM 12498 N N . GLN I 1 133 ? 4.193 60.662 -13.526 1.00 37.43 120 GLN I N 1
ATOM 12499 C CA . GLN I 1 133 ? 4.871 60.169 -14.735 1.00 36.25 120 GLN I CA 1
ATOM 12500 C C . GLN I 1 133 ? 3.931 60.246 -15.921 1.00 36.62 120 GLN I C 1
ATOM 12501 O O . GLN I 1 133 ? 4.322 60.629 -17.027 1.00 44.42 120 GLN I O 1
ATOM 12507 N N . GLU I 1 134 ? 2.685 59.918 -15.675 1.00 38.98 121 GLU I N 1
ATOM 12508 C CA . GLU I 1 134 ? 1.662 59.979 -16.706 1.00 45.31 121 GLU I CA 1
ATOM 12509 C C . GLU I 1 134 ? 1.580 61.376 -17.325 1.00 40.26 121 GLU I C 1
ATOM 12510 O O . GLU I 1 134 ? 1.478 61.518 -18.535 1.00 42.99 121 GLU I O 1
ATOM 12516 N N . ARG I 1 135 ? 1.618 62.402 -16.488 1.00 37.19 122 ARG I N 1
ATOM 12517 C CA . ARG I 1 135 ? 1.463 63.758 -16.972 1.00 38.40 122 ARG I CA 1
ATOM 12518 C C . ARG I 1 135 ? 2.696 64.216 -17.749 1.00 36.28 122 ARG I C 1
ATOM 12519 O O . ARG I 1 135 ? 2.576 64.960 -18.726 1.00 35.70 122 ARG I O 1
ATOM 12527 N N . ILE I 1 136 ? 3.874 63.807 -17.307 1.00 35.29 123 ILE I N 1
ATOM 12528 C CA . ILE I 1 136 ? 5.077 64.138 -18.056 1.00 35.40 123 ILE I CA 1
ATOM 12529 C C . ILE I 1 136 ? 4.977 63.540 -19.455 1.00 37.71 123 ILE I C 1
ATOM 12530 O O . ILE I 1 136 ? 5.244 64.220 -20.457 1.00 38.58 123 ILE I O 1
ATOM 12535 N N . THR I 1 137 ? 4.507 62.294 -19.513 1.00 36.58 124 THR I N 1
ATOM 12536 C CA . THR I 1 137 ? 4.410 61.580 -20.756 1.00 35.12 124 THR I CA 1
ATOM 12537 C C . THR I 1 137 ? 3.473 62.295 -21.733 1.00 42.91 124 THR I C 1
ATOM 12538 O O . THR I 1 137 ? 3.886 62.652 -22.852 1.00 42.92 124 THR I O 1
ATOM 12542 N N . THR I 1 138 ? 2.238 62.575 -21.311 1.00 39.34 125 THR I N 1
ATOM 12543 C CA . THR I 1 138 ? 1.312 63.225 -22.216 1.00 40.15 125 THR I CA 1
ATOM 12544 C C . THR I 1 138 ? 1.746 64.657 -22.549 1.00 38.64 125 THR I C 1
ATOM 12545 O O . THR I 1 138 ? 1.592 65.093 -23.672 1.00 39.80 125 THR I O 1
ATOM 12549 N N . THR I 1 139 ? 2.312 65.384 -21.595 1.00 37.57 126 THR I N 1
ATOM 12550 C CA . THR I 1 139 ? 2.661 66.780 -21.832 1.00 35.75 126 THR I CA 1
ATOM 12551 C C . THR I 1 139 ? 3.724 66.882 -22.914 1.00 40.09 126 THR I C 1
ATOM 12552 O O . THR I 1 139 ? 3.682 67.764 -23.767 1.00 39.69 126 THR I O 1
ATOM 12556 N N . VAL I 1 140 ? 4.730 66.011 -22.814 1.00 41.13 127 VAL I N 1
ATOM 12557 C CA . VAL I 1 140 ? 5.777 65.964 -23.808 1.00 40.08 127 VAL I CA 1
ATOM 12558 C C . VAL I 1 140 ? 5.173 65.664 -25.175 1.00 37.47 127 VAL I C 1
ATOM 12559 O O . VAL I 1 140 ? 5.520 66.302 -26.176 1.00 41.64 127 VAL I O 1
ATOM 12563 N N . ALA I 1 141 ? 4.249 64.714 -25.221 1.00 36.13 128 ALA I N 1
ATOM 12564 C CA . ALA I 1 141 ? 3.591 64.378 -26.471 1.00 34.81 128 ALA I CA 1
ATOM 12565 C C . ALA I 1 141 ? 2.784 65.550 -27.028 1.00 39.97 128 ALA I C 1
ATOM 12566 O O . ALA I 1 141 ? 2.896 65.858 -28.224 1.00 43.92 128 ALA I O 1
ATOM 12568 N N . GLU I 1 142 ? 2.045 66.255 -26.164 1.00 46.52 129 GLU I N 1
ATOM 12569 C CA . GLU I 1 142 ? 1.225 67.410 -26.585 1.00 49.61 129 GLU I CA 1
ATOM 12570 C C . GLU I 1 142 ? 2.091 68.556 -27.104 1.00 45.43 129 GLU I C 1
ATOM 12571 O O . GLU I 1 142 ? 1.835 69.121 -28.161 1.00 51.61 129 GLU I O 1
ATOM 12577 N N . ILE I 1 143 ? 3.152 68.869 -26.387 1.00 45.16 130 ILE I N 1
ATOM 12578 C CA . ILE I 1 143 ? 4.051 69.929 -26.814 1.00 45.53 130 ILE I CA 1
ATOM 12579 C C . ILE I 1 143 ? 4.612 69.630 -28.210 1.00 48.99 130 ILE I C 1
ATOM 12580 O O . ILE I 1 143 ? 4.729 70.498 -29.065 1.00 51.71 130 ILE I O 1
ATOM 12585 N N . MET I 1 144 ? 4.974 68.386 -28.453 1.00 50.30 131 MET I N 1
ATOM 12586 C CA . MET I 1 144 ? 5.500 68.041 -29.756 1.00 49.48 131 MET I CA 1
ATOM 12587 C C . MET I 1 144 ? 4.473 68.159 -30.855 1.00 49.32 131 MET I C 1
ATOM 12588 O O . MET I 1 144 ? 4.795 68.601 -31.942 1.00 52.33 131 MET I O 1
ATOM 12593 N N . MET I 1 145 ? 3.248 67.736 -30.590 1.00 49.32 132 MET I N 1
ATOM 12594 C CA . MET I 1 145 ? 2.203 67.878 -31.594 1.00 50.84 132 MET I CA 1
ATOM 12595 C C . MET I 1 145 ? 1.982 69.352 -31.884 1.00 56.60 132 MET I C 1
ATOM 12596 O O . MET I 1 145 ? 1.873 69.741 -33.050 1.00 55.12 132 MET I O 1
ATOM 12601 N N . GLU I 1 146 ? 1.947 70.175 -30.835 1.00 56.17 133 GLU I N 1
ATOM 12602 C CA . GLU I 1 146 ? 1.653 71.598 -31.019 1.00 58.92 133 GLU I CA 1
ATOM 12603 C C . GLU I 1 146 ? 2.786 72.316 -31.749 1.00 57.74 133 GLU I C 1
ATOM 12604 O O . GLU I 1 146 ? 2.525 73.014 -32.699 1.00 66.51 133 GLU I O 1
ATOM 12606 N N . LYS I 1 147 ? 4.032 72.067 -31.364 1.00 56.73 134 LYS I N 1
ATOM 12607 C CA . LYS I 1 147 ? 5.148 72.841 -31.875 1.00 54.59 134 LYS I CA 1
ATOM 12608 C C . LYS I 1 147 ? 5.799 72.270 -33.110 1.00 54.78 134 LYS I C 1
ATOM 12609 O O . LYS I 1 147 ? 6.367 73.005 -33.894 1.00 65.72 134 LYS I O 1
ATOM 12615 N N . LEU I 1 148 ? 5.768 70.960 -33.290 1.00 53.79 135 LEU I N 1
ATOM 12616 C CA . LEU I 1 148 ? 6.379 70.340 -34.475 1.00 55.52 135 LEU I CA 1
ATOM 12617 C C . LEU I 1 148 ? 5.377 70.059 -35.570 1.00 60.06 135 LEU I C 1
ATOM 12618 O O . LEU I 1 148 ? 5.760 69.875 -36.725 1.00 54.95 135 LEU I O 1
ATOM 12623 N N . LYS I 1 149 ? 4.117 69.914 -35.188 1.00 57.39 136 LYS I N 1
ATOM 12624 C CA . LYS I 1 149 ? 3.087 69.493 -36.119 1.00 58.79 136 LYS I CA 1
ATOM 12625 C C . LYS I 1 149 ? 3.521 68.327 -36.997 1.00 55.72 136 LYS I C 1
ATOM 12626 O O . LYS I 1 149 ? 3.449 68.385 -38.218 1.00 58.96 136 LYS I O 1
ATOM 12632 N N . PRO I 1 150 ? 3.959 67.248 -36.368 1.00 54.81 137 PRO I N 1
ATOM 12633 C CA . PRO I 1 150 ? 4.349 66.066 -37.113 1.00 48.52 137 PRO I CA 1
ATOM 12634 C C . PRO I 1 150 ? 3.121 65.251 -37.464 1.00 49.87 137 PRO I C 1
ATOM 12635 O O . PRO I 1 150 ? 2.020 65.535 -36.984 1.00 43.77 137 PRO I O 1
ATOM 12639 N N . LEU I 1 151 ? 3.307 64.209 -38.254 1.00 49.64 138 LEU I N 1
ATOM 12640 C CA . LEU I 1 151 ? 2.210 63.302 -38.526 1.00 54.86 138 LEU I CA 1
ATOM 12641 C C . LEU I 1 151 ? 1.801 62.552 -37.278 1.00 59.14 138 LEU I C 1
ATOM 12642 O O . LEU I 1 151 ? 0.664 62.092 -37.167 1.00 63.00 138 LEU I O 1
ATOM 12647 N N . GLY I 1 152 ? 2.735 62.366 -36.352 1.00 57.95 139 GLY I N 1
ATOM 12648 C CA . GLY I 1 152 ? 2.407 61.675 -35.125 1.00 54.39 139 GLY I CA 1
ATOM 12649 C C . GLY I 1 152 ? 3.562 61.673 -34.181 1.00 49.68 139 GLY I C 1
ATOM 12650 O O . GLY I 1 152 ? 4.691 61.924 -34.555 1.00 45.20 139 GLY I O 1
ATOM 12651 N N . VAL I 1 153 ? 3.257 61.373 -32.937 1.00 49.84 140 VAL I N 1
ATOM 12652 C CA . VAL I 1 153 ? 4.277 61.255 -31.933 1.00 50.00 140 VAL I CA 1
ATOM 12653 C C . VAL I 1 153 ? 3.964 60.069 -31.027 1.00 45.96 140 VAL I C 1
ATOM 12654 O O . VAL I 1 153 ? 2.804 59.719 -30.801 1.00 40.57 140 VAL I O 1
ATOM 12658 N N . MET I 1 154 ? 5.016 59.434 -30.526 1.00 41.89 141 MET I N 1
ATOM 12659 C CA . MET I 1 154 ? 4.869 58.400 -29.510 1.00 36.50 141 MET I CA 1
ATOM 12660 C C . MET I 1 154 ? 5.897 58.666 -28.447 1.00 38.55 141 MET I C 1
ATOM 12661 O O . MET I 1 154 ? 7.091 58.815 -28.753 1.00 42.74 141 MET I O 1
ATOM 12666 N N . VAL I 1 155 ? 5.449 58.727 -27.206 1.00 38.02 142 VAL I N 1
ATOM 12667 C CA . VAL I 1 155 ? 6.343 58.939 -26.071 1.00 37.91 142 VAL I CA 1
ATOM 12668 C C . VAL I 1 155 ? 6.166 57.797 -25.090 1.00 40.21 142 VAL I C 1
ATOM 12669 O O . VAL I 1 155 ? 5.038 57.452 -24.708 1.00 46.50 142 VAL I O 1
ATOM 12673 N N . ILE I 1 156 ? 7.283 57.205 -24.689 1.00 41.51 143 ILE I N 1
ATOM 12674 C CA . ILE I 1 156 ? 7.277 56.180 -23.666 1.00 35.91 143 ILE I CA 1
ATOM 12675 C C . ILE I 1 156 ? 8.225 56.578 -22.588 1.00 35.01 143 ILE I C 1
ATOM 12676 O O . ILE I 1 156 ? 9.344 57.013 -22.878 1.00 34.15 143 ILE I O 1
ATOM 12681 N N . MET I 1 157 ? 7.801 56.393 -21.343 1.00 35.44 144 MET I N 1
ATOM 12682 C CA . MET I 1 157 ? 8.693 56.619 -20.203 1.00 37.61 144 MET I CA 1
ATOM 12683 C C . MET I 1 157 ? 8.721 55.411 -19.300 1.00 36.10 144 MET I C 1
ATOM 12684 O O . MET I 1 157 ? 7.719 54.735 -19.118 1.00 36.07 144 MET I O 1
ATOM 12689 N N . GLU I 1 158 ? 9.908 55.142 -18.779 1.00 40.05 145 GLU I N 1
ATOM 12690 C CA . GLU I 1 158 ? 10.152 54.009 -17.923 1.00 39.87 145 GLU I CA 1
ATOM 12691 C C . GLU I 1 158 ? 10.907 54.514 -16.712 1.00 38.38 145 GLU I C 1
ATOM 12692 O O . GLU I 1 158 ? 11.921 55.190 -16.858 1.00 40.45 145 GLU I O 1
ATOM 12698 N N . ALA I 1 159 ? 10.405 54.239 -15.516 1.00 37.54 146 ALA I N 1
ATOM 12699 C CA . ALA I 1 159 ? 11.015 54.807 -14.338 1.00 38.12 146 ALA I CA 1
ATOM 12700 C C . ALA I 1 159 ? 10.844 53.974 -13.102 1.00 40.94 146 ALA I C 1
ATOM 12701 O O . ALA I 1 159 ? 9.900 53.185 -12.981 1.00 44.98 146 ALA I O 1
ATOM 12703 N N . GLU I 1 160 ? 11.755 54.193 -12.159 1.00 39.22 147 GLU I N 1
ATOM 12704 C CA . GLU I 1 160 ? 11.634 53.622 -10.845 1.00 42.58 147 GLU I CA 1
ATOM 12705 C C . GLU I 1 160 ? 11.235 54.729 -9.870 1.00 40.83 147 GLU I C 1
ATOM 12706 O O . GLU I 1 160 ? 11.738 55.845 -9.952 1.00 36.72 147 GLU I O 1
ATOM 12712 N N . HIS I 1 161 ? 10.304 54.411 -8.978 1.00 41.62 148 HIS I N 1
ATOM 12713 C CA . HIS I 1 161 ? 9.805 55.383 -8.010 1.00 43.85 148 HIS I CA 1
ATOM 12714 C C . HIS I 1 161 ? 10.316 55.041 -6.631 1.00 43.42 148 HIS I C 1
ATOM 12715 O O . HIS I 1 161 ? 10.094 53.938 -6.137 1.00 48.25 148 HIS I O 1
ATOM 12722 N N . MET I 1 162 ? 10.985 55.996 -6.005 1.00 49.98 149 MET I N 1
ATOM 12723 C CA . MET I 1 162 ? 11.372 55.843 -4.613 1.00 54.08 149 MET I CA 1
ATOM 12724 C C . MET I 1 162 ? 10.126 55.923 -3.705 1.00 55.16 149 MET I C 1
ATOM 12725 O O . MET I 1 162 ? 10.152 55.271 -2.678 1.00 63.72 149 MET I O 1
ATOM 12730 N N . CYS I 1 163 ? 9.073 56.701 -4.092 1.00 70.08 150 CYS I N 1
ATOM 12731 C CA . CYS I 1 163 ? 7.662 56.694 -3.504 1.00 61.15 150 CYS I CA 1
ATOM 12732 C C . CYS I 1 163 ? 7.506 55.193 -3.006 1.00 73.71 150 CYS I C 1
ATOM 12733 O O . CYS I 1 163 ? 7.062 54.921 -1.894 1.00 82.68 150 CYS I O 1
ATOM 12736 N N . MET I 1 164 ? 8.009 54.236 -3.798 1.00 77.72 151 MET I N 1
ATOM 12737 C CA . MET I 1 164 ? 7.837 52.769 -3.587 1.00 71.41 151 MET I CA 1
ATOM 12738 C C . MET I 1 164 ? 8.989 51.893 -3.069 1.00 67.14 151 MET I C 1
ATOM 12739 O O . MET I 1 164 ? 8.754 50.778 -2.609 1.00 57.34 151 MET I O 1
ATOM 12744 N N . THR I 1 165 ? 10.222 52.347 -3.223 1.00 64.93 152 THR I N 1
ATOM 12745 C CA . THR I 1 165 ? 11.399 51.550 -2.860 1.00 66.81 152 THR I CA 1
ATOM 12746 C C . THR I 1 165 ? 11.768 51.714 -1.372 1.00 62.78 152 THR I C 1
ATOM 12747 O O . THR I 1 165 ? 12.238 50.790 -0.742 1.00 54.49 152 THR I O 1
ATOM 12751 N N . ILE I 1 166 ? 11.520 52.897 -0.826 1.00 63.86 153 ILE I N 1
ATOM 12752 C CA . ILE I 1 166 ? 11.984 53.273 0.512 1.00 69.17 153 ILE I CA 1
ATOM 12753 C C . ILE I 1 166 ? 10.885 53.204 1.551 1.00 69.44 153 ILE I C 1
ATOM 12754 O O . ILE I 1 166 ? 11.149 53.348 2.726 1.00 69.65 153 ILE I O 1
ATOM 12759 N N . ARG I 1 167 ? 9.652 53.064 1.111 1.00 74.25 154 ARG I N 1
ATOM 12760 C CA . ARG I 1 167 ? 8.536 53.135 2.035 1.00 81.49 154 ARG I CA 1
ATOM 12761 C C . ARG I 1 167 ? 8.110 51.753 2.489 1.00 85.51 154 ARG I C 1
ATOM 12762 O O . ARG I 1 167 ? 8.722 50.747 2.127 1.00 75.41 154 ARG I O 1
ATOM 12770 N N . GLY I 1 168 ? 7.051 51.716 3.289 1.00 101.62 155 GLY I N 1
ATOM 12771 C CA . GLY I 1 168 ? 6.554 50.468 3.884 1.00 96.90 155 GLY I CA 1
ATOM 12772 C C . GLY I 1 168 ? 6.273 49.386 2.869 1.00 95.73 155 GLY I C 1
ATOM 12773 O O . GLY I 1 168 ? 6.601 48.218 3.071 1.00 82.65 155 GLY I O 1
ATOM 12774 N N . VAL I 1 169 ? 5.656 49.787 1.768 1.00 87.94 156 VAL I N 1
ATOM 12775 C CA . VAL I 1 169 ? 5.379 48.873 0.682 1.00 91.51 156 VAL I CA 1
ATOM 12776 C C . VAL I 1 169 ? 6.657 48.144 0.204 1.00 88.82 156 VAL I C 1
ATOM 12777 O O . VAL I 1 169 ? 6.625 46.949 -0.096 1.00 73.72 156 VAL I O 1
ATOM 12781 N N . ASN I 1 170 ? 7.775 48.866 0.164 1.00 87.89 157 ASN I N 1
ATOM 12782 C CA . ASN I 1 170 ? 9.090 48.277 -0.067 1.00 80.28 157 ASN I CA 1
ATOM 12783 C C . ASN I 1 170 ? 9.189 47.300 -1.259 1.00 67.34 157 ASN I C 1
ATOM 12784 O O . ASN I 1 170 ? 9.416 46.118 -1.074 1.00 67.29 157 ASN I O 1
ATOM 12789 N N . LYS I 1 171 ? 9.095 47.819 -2.477 1.00 65.95 158 LYS I N 1
ATOM 12790 C CA . LYS I 1 171 ? 9.225 47.010 -3.689 1.00 62.25 158 LYS I CA 1
ATOM 12791 C C . LYS I 1 171 ? 10.311 47.605 -4.599 1.00 62.72 158 LYS I C 1
ATOM 12792 O O . LYS I 1 171 ? 10.013 48.292 -5.593 1.00 68.36 158 LYS I O 1
ATOM 12798 N N . PRO I 1 172 ? 11.584 47.327 -4.280 1.00 70.55 159 PRO I N 1
ATOM 12799 C CA . PRO I 1 172 ? 12.660 47.810 -5.139 1.00 63.87 159 PRO I CA 1
ATOM 12800 C C . PRO I 1 172 ? 12.681 47.027 -6.434 1.00 51.53 159 PRO I C 1
ATOM 12801 O O . PRO I 1 172 ? 12.326 45.850 -6.453 1.00 56.18 159 PRO I O 1
ATOM 12805 N N . GLY I 1 173 ? 13.031 47.690 -7.522 1.00 49.02 160 GLY I N 1
ATOM 12806 C CA . GLY I 1 173 ? 13.082 47.032 -8.846 1.00 51.87 160 GLY I CA 1
ATOM 12807 C C . GLY I 1 173 ? 11.825 47.199 -9.700 1.00 46.65 160 GLY I C 1
ATOM 12808 O O . GLY I 1 173 ? 11.820 46.853 -10.879 1.00 44.91 160 GLY I O 1
ATOM 12809 N N . THR I 1 174 ? 10.754 47.704 -9.090 1.00 42.19 161 THR I N 1
ATOM 12810 C CA . THR I 1 174 ? 9.521 47.929 -9.782 1.00 43.16 161 THR I CA 1
ATOM 12811 C C . THR I 1 174 ? 9.693 49.106 -10.723 1.00 43.60 161 THR I C 1
ATOM 12812 O O . THR I 1 174 ? 10.155 50.163 -10.337 1.00 47.41 161 THR I O 1
ATOM 12816 N N . LYS I 1 175 ? 9.286 48.905 -11.967 1.00 43.29 162 LYS I N 1
ATOM 12817 C CA . LYS I 1 175 ? 9.362 49.925 -12.998 1.00 45.13 162 LYS I CA 1
ATOM 12818 C C . LYS I 1 175 ? 7.957 50.310 -13.419 1.00 41.80 162 LYS I C 1
ATOM 12819 O O . LYS I 1 175 ? 7.100 49.453 -13.585 1.00 45.49 162 LYS I O 1
ATOM 12825 N N . THR I 1 176 ? 7.719 51.593 -13.601 1.00 38.28 163 THR I N 1
ATOM 12826 C CA . THR I 1 176 ? 6.471 52.040 -14.155 1.00 38.27 163 THR I CA 1
ATOM 12827 C C . THR I 1 176 ? 6.702 52.500 -15.559 1.00 40.50 163 THR I C 1
ATOM 12828 O O . THR I 1 176 ? 7.662 53.223 -15.851 1.00 35.02 163 THR I O 1
ATOM 12832 N N . ILE I 1 177 ? 5.795 52.100 -16.443 1.00 41.17 164 ILE I N 1
ATOM 12833 C CA . ILE I 1 177 ? 5.929 52.440 -17.854 1.00 39.13 164 ILE I CA 1
ATOM 12834 C C . ILE I 1 177 ? 4.661 53.114 -18.340 1.00 40.53 164 ILE I C 1
ATOM 12835 O O . ILE I 1 177 ? 3.573 52.582 -18.191 1.00 37.88 164 ILE I O 1
ATOM 12840 N N . THR I 1 178 ? 4.828 54.299 -18.911 1.00 41.00 165 THR I N 1
ATOM 12841 C CA . THR I 1 178 ? 3.728 55.087 -19.406 1.00 42.60 165 THR I CA 1
ATOM 12842 C C . THR I 1 178 ? 3.944 55.350 -20.879 1.00 43.12 165 THR I C 1
ATOM 12843 O O . THR I 1 178 ? 5.061 55.329 -21.351 1.00 40.81 165 THR I O 1
ATOM 12847 N N . SER I 1 179 ? 2.860 55.598 -21.597 1.00 50.05 166 SER I N 1
ATOM 12848 C CA . SER I 1 179 ? 2.963 55.944 -22.991 1.00 49.83 166 SER I CA 1
ATOM 12849 C C . SER I 1 179 ? 1.873 56.905 -23.424 1.00 50.03 166 SER I C 1
ATOM 12850 O O . SER I 1 179 ? 0.820 56.989 -22.817 1.00 51.87 166 SER I O 1
ATOM 12853 N N . ALA I 1 180 ? 2.168 57.643 -24.490 1.00 47.90 167 ALA I N 1
ATOM 12854 C CA . ALA I 1 180 ? 1.230 58.557 -25.086 1.00 39.50 167 ALA I CA 1
ATOM 12855 C C . ALA I 1 180 ? 1.453 58.490 -26.566 1.00 39.20 167 ALA I C 1
ATOM 12856 O O . ALA I 1 180 ? 2.581 58.592 -27.035 1.00 38.49 167 ALA I O 1
ATOM 12858 N N . VAL I 1 181 ? 0.376 58.323 -27.308 1.00 40.08 168 VAL I N 1
ATOM 12859 C CA . VAL I 1 181 ? 0.449 58.300 -28.750 1.00 40.39 168 VAL I CA 1
ATOM 12860 C C . VAL I 1 181 ? -0.458 59.363 -29.296 1.00 44.15 168 VAL I C 1
ATOM 12861 O O . VAL I 1 181 ? -1.575 59.547 -28.813 1.00 50.82 168 VAL I O 1
ATOM 12865 N N . ARG I 1 182 ? 0.010 60.067 -30.314 1.00 45.84 169 ARG I N 1
ATOM 12866 C CA . ARG I 1 182 ? -0.827 61.041 -30.993 1.00 44.76 169 ARG I CA 1
ATOM 12867 C C . ARG I 1 182 ? -0.647 60.910 -32.487 1.00 49.44 169 ARG I C 1
ATOM 12868 O O . ARG I 1 182 ? 0.354 60.368 -32.965 1.00 46.59 169 ARG I O 1
ATOM 12876 N N . GLY I 1 183 ? -1.661 61.366 -33.221 1.00 49.42 170 GLY I N 1
ATOM 12877 C CA . GLY I 1 183 ? -1.615 61.374 -34.668 1.00 43.39 170 GLY I CA 1
ATOM 12878 C C . GLY I 1 183 ? -1.555 59.969 -35.220 1.00 44.03 170 GLY I C 1
ATOM 12879 O O . GLY I 1 183 ? -2.310 59.082 -34.809 1.00 46.57 170 GLY I O 1
ATOM 12880 N N . ALA I 1 184 ? -0.637 59.753 -36.148 1.00 41.28 171 ALA I N 1
ATOM 12881 C CA . ALA I 1 184 ? -0.575 58.503 -36.856 1.00 42.01 171 ALA I CA 1
ATOM 12882 C C . ALA I 1 184 ? -0.295 57.320 -35.941 1.00 43.97 171 ALA I C 1
ATOM 12883 O O . ALA I 1 184 ? -0.683 56.190 -36.258 1.00 52.80 171 ALA I O 1
ATOM 12885 N N . PHE I 1 185 ? 0.393 57.549 -34.824 1.00 43.35 172 PHE I N 1
ATOM 12886 C CA . PHE I 1 185 ? 0.742 56.442 -33.927 1.00 44.64 172 PHE I CA 1
ATOM 12887 C C . PHE I 1 185 ? -0.485 55.905 -33.223 1.00 47.04 172 PHE I C 1
ATOM 12888 O O . PHE I 1 185 ? -0.508 54.756 -32.792 1.00 52.95 172 PHE I O 1
ATOM 12896 N N . LYS I 1 186 ? -1.515 56.740 -33.132 1.00 49.92 173 LYS I N 1
ATOM 12897 C CA . LYS I 1 186 ? -2.760 56.339 -32.511 1.00 48.23 173 LYS I CA 1
ATOM 12898 C C . LYS I 1 186 ? -3.489 55.299 -33.335 1.00 48.22 173 LYS I C 1
ATOM 12899 O O . LYS I 1 186 ? -4.122 54.434 -32.774 1.00 50.26 173 LYS I O 1
ATOM 12905 N N . ASN I 1 187 ? -3.369 55.346 -34.656 1.00 54.19 174 ASN I N 1
ATOM 12906 C CA . ASN I 1 187 ? -4.143 54.458 -35.530 1.00 63.82 174 ASN I CA 1
ATOM 12907 C C . ASN I 1 187 ? -3.336 53.365 -36.199 1.00 66.51 174 ASN I C 1
ATOM 12908 O O . ASN I 1 187 ? -3.907 52.438 -36.758 1.00 65.73 174 ASN I O 1
ATOM 12913 N N . ASP I 1 188 ? -2.014 53.495 -36.196 1.00 62.48 175 ASP I N 1
ATOM 12914 C CA . ASP I 1 188 ? -1.172 52.569 -36.903 1.00 54.49 175 ASP I CA 1
ATOM 12915 C C . ASP I 1 188 ? -0.395 51.690 -35.906 1.00 51.18 175 ASP I C 1
ATOM 12916 O O . ASP I 1 188 ? 0.692 52.008 -35.444 1.00 57.38 175 ASP I O 1
ATOM 12921 N N . ASP I 1 189 ? -0.937 50.523 -35.653 1.00 51.93 176 ASP I N 1
ATOM 12922 C CA . ASP I 1 189 ? -0.304 49.603 -34.748 1.00 51.15 176 ASP I CA 1
ATOM 12923 C C . ASP I 1 189 ? 1.060 49.105 -35.252 1.00 53.31 176 ASP I C 1
ATOM 12924 O O . ASP I 1 189 ? 1.918 48.763 -34.451 1.00 50.76 176 ASP I O 1
ATOM 12929 N N . LYS I 1 190 ? 1.234 48.988 -36.562 1.00 54.04 177 LYS I N 1
ATOM 12930 C CA . LYS I 1 190 ? 2.484 48.465 -37.105 1.00 59.54 177 LYS I CA 1
ATOM 12931 C C . LYS I 1 190 ? 3.610 49.429 -36.734 1.00 56.57 177 LYS I C 1
ATOM 12932 O O . LYS I 1 190 ? 4.712 49.039 -36.341 1.00 51.90 177 LYS I O 1
ATOM 12938 N N . LEU I 1 191 ? 3.296 50.699 -36.843 1.00 51.09 178 LEU I N 1
ATOM 12939 C CA . LEU I 1 191 ? 4.220 51.744 -36.498 1.00 48.37 178 LEU I CA 1
ATOM 12940 C C . LEU I 1 191 ? 4.574 51.757 -35.020 1.00 49.44 178 LEU I C 1
ATOM 12941 O O . LEU I 1 191 ? 5.751 51.769 -34.647 1.00 51.84 178 LEU I O 1
ATOM 12946 N N . ARG I 1 192 ? 3.567 51.659 -34.165 1.00 46.89 179 ARG I N 1
ATOM 12947 C CA . ARG I 1 192 ? 3.839 51.537 -32.729 1.00 42.64 179 ARG I CA 1
ATOM 12948 C C . ARG I 1 192 ? 4.773 50.355 -32.452 1.00 38.74 179 ARG I C 1
ATOM 12949 O O . ARG I 1 192 ? 5.670 50.411 -31.643 1.00 36.90 179 ARG I O 1
ATOM 12957 N N . SER I 1 193 ? 4.499 49.269 -33.149 1.00 42.64 180 SER I N 1
ATOM 12958 C CA . SER I 1 193 ? 5.206 48.039 -32.969 1.00 41.04 180 SER I CA 1
ATOM 12959 C C . SER I 1 193 ? 6.668 48.183 -33.343 1.00 41.47 180 SER I C 1
ATOM 12960 O O . SER I 1 193 ? 7.548 47.593 -32.710 1.00 46.97 180 SER I O 1
ATOM 12963 N N . GLU I 1 194 ? 6.926 48.925 -34.410 1.00 42.49 181 GLU I N 1
ATOM 12964 C CA . GLU I 1 194 ? 8.288 49.103 -34.904 1.00 45.06 181 GLU I CA 1
ATOM 12965 C C . GLU I 1 194 ? 9.071 49.952 -33.912 1.00 45.03 181 GLU I C 1
ATOM 12966 O O . GLU I 1 194 ? 10.204 49.623 -33.542 1.00 39.82 181 GLU I O 1
ATOM 12972 N N . VAL I 1 195 ? 8.403 50.953 -33.358 1.00 41.28 182 VAL I N 1
ATOM 12973 C CA . VAL I 1 195 ? 9.027 51.743 -32.314 1.00 39.44 182 VAL I CA 1
ATOM 12974 C C . VAL I 1 195 ? 9.412 50.879 -31.124 1.00 41.43 182 VAL I C 1
ATOM 12975 O O . VAL I 1 195 ? 10.549 50.931 -30.635 1.00 38.06 182 VAL I O 1
ATOM 12979 N N . LEU I 1 196 ? 8.487 50.052 -30.686 1.00 37.64 183 LEU I N 1
ATOM 12980 C CA . LEU I 1 196 ? 8.781 49.207 -29.554 1.00 39.06 183 LEU I CA 1
ATOM 12981 C C . LEU I 1 196 ? 9.953 48.279 -29.851 1.00 37.76 183 LEU I C 1
ATOM 12982 O O . LEU I 1 196 ? 10.777 48.025 -28.993 1.00 38.90 183 LEU I O 1
ATOM 12987 N N . ALA I 1 197 ? 10.043 47.751 -31.059 1.00 39.03 184 ALA I N 1
ATOM 12988 C CA . ALA I 1 197 ? 11.164 46.849 -31.359 1.00 41.34 184 ALA I CA 1
ATOM 12989 C C . ALA I 1 197 ? 12.477 47.622 -31.261 1.00 39.17 184 ALA I C 1
ATOM 12990 O O . ALA I 1 197 ? 13.432 47.145 -30.689 1.00 37.15 184 ALA I O 1
ATOM 12992 N N . LEU I 1 198 ? 12.491 48.829 -31.807 1.00 39.39 185 LEU I N 1
ATOM 12993 C CA . LEU I 1 198 ? 13.712 49.631 -31.824 1.00 41.24 185 LEU I CA 1
ATOM 12994 C C . LEU I 1 198 ? 14.137 50.069 -30.431 1.00 42.66 185 LEU I C 1
ATOM 12995 O O . LEU I 1 198 ? 15.299 50.281 -30.181 1.00 40.57 185 LEU I O 1
ATOM 13000 N N . ILE I 1 199 ? 13.179 50.221 -29.533 1.00 41.44 186 ILE I N 1
ATOM 13001 C CA . ILE I 1 199 ? 13.481 50.578 -28.163 1.00 39.48 186 ILE I CA 1
ATOM 13002 C C . ILE I 1 199 ? 14.108 49.433 -27.388 1.00 46.59 186 ILE I C 1
ATOM 13003 O O . ILE I 1 199 ? 14.850 49.684 -26.454 1.00 43.31 186 ILE I O 1
ATOM 13008 N N . LYS I 1 200 ? 13.775 48.186 -27.710 1.00 54.36 187 LYS I N 1
ATOM 13009 C CA . LYS I 1 200 ? 14.318 47.040 -26.953 1.00 61.32 187 LYS I CA 1
ATOM 13010 C C . LYS I 1 200 ? 15.854 46.996 -26.933 1.00 81.19 187 LYS I C 1
ATOM 13011 O O . LYS I 1 200 ? 16.475 47.203 -25.894 1.00 104.10 187 LYS I O 1
ATOM 13013 N N . HIS I 1 201 ? 16.456 46.771 -28.084 1.00 91.48 188 HIS I N 1
ATOM 13014 C CA . HIS I 1 201 ? 17.923 46.626 -28.225 1.00 109.97 188 HIS I CA 1
ATOM 13015 C C . HIS I 1 201 ? 18.809 46.881 -26.974 1.00 92.08 188 HIS I C 1
ATOM 13016 O O . HIS I 1 201 ? 19.850 46.224 -26.774 1.00 62.88 188 HIS I O 1
ATOM 13023 N N . GLN J 1 16 ? 41.743 69.577 -52.626 1.00 101.89 3 GLN J N 1
ATOM 13024 C CA . GLN J 1 16 ? 42.695 70.347 -51.773 1.00 96.65 3 GLN J CA 1
ATOM 13025 C C . GLN J 1 16 ? 41.989 71.465 -51.012 1.00 94.09 3 GLN J C 1
ATOM 13026 O O . GLN J 1 16 ? 41.380 72.332 -51.638 1.00 96.54 3 GLN J O 1
ATOM 13032 N N . ILE J 1 17 ? 42.100 71.455 -49.681 1.00 80.73 4 ILE J N 1
ATOM 13033 C CA . ILE J 1 17 ? 41.584 72.540 -48.851 1.00 68.02 4 ILE J CA 1
ATOM 13034 C C . ILE J 1 17 ? 42.708 73.400 -48.269 1.00 71.31 4 ILE J C 1
ATOM 13035 O O . ILE J 1 17 ? 43.879 72.987 -48.177 1.00 67.61 4 ILE J O 1
ATOM 13040 N N . ASP J 1 18 ? 42.353 74.617 -47.888 1.00 69.74 5 ASP J N 1
ATOM 13041 C CA . ASP J 1 18 ? 43.339 75.569 -47.398 1.00 64.41 5 ASP J CA 1
ATOM 13042 C C . ASP J 1 18 ? 43.582 75.389 -45.895 1.00 62.05 5 ASP J C 1
ATOM 13043 O O . ASP J 1 18 ? 42.965 76.041 -45.059 1.00 65.95 5 ASP J O 1
ATOM 13048 N N . LYS J 1 19 ? 44.511 74.501 -45.572 1.00 58.62 6 LYS J N 1
ATOM 13049 C CA . LYS J 1 19 ? 44.790 74.149 -44.188 1.00 59.20 6 LYS J CA 1
ATOM 13050 C C . LYS J 1 19 ? 45.316 75.310 -43.375 1.00 58.71 6 LYS J C 1
ATOM 13051 O O . LYS J 1 19 ? 44.982 75.450 -42.204 1.00 65.65 6 LYS J O 1
ATOM 13057 N N . GLN J 1 20 ? 46.126 76.150 -44.002 1.00 70.64 7 GLN J N 1
ATOM 13058 C CA . GLN J 1 20 ? 46.728 77.263 -43.295 1.00 61.99 7 GLN J CA 1
ATOM 13059 C C . GLN J 1 20 ? 45.634 78.197 -42.811 1.00 53.92 7 GLN J C 1
ATOM 13060 O O . GLN J 1 20 ? 45.689 78.722 -41.701 1.00 45.06 7 GLN J O 1
ATOM 13066 N N . LYS J 1 21 ? 44.651 78.425 -43.671 1.00 55.35 8 LYS J N 1
ATOM 13067 C CA . LYS J 1 21 ? 43.547 79.318 -43.339 1.00 59.91 8 LYS J CA 1
ATOM 13068 C C . LYS J 1 21 ? 42.771 78.766 -42.155 1.00 56.17 8 LYS J C 1
ATOM 13069 O O . LYS J 1 21 ? 42.426 79.497 -41.224 1.00 56.51 8 LYS J O 1
ATOM 13075 N N . ILE J 1 22 ? 42.549 77.459 -42.166 1.00 51.26 9 ILE J N 1
ATOM 13076 C CA . ILE J 1 22 ? 41.866 76.815 -41.060 1.00 53.00 9 ILE J CA 1
ATOM 13077 C C . ILE J 1 22 ? 42.687 76.934 -39.780 1.00 51.85 9 ILE J C 1
ATOM 13078 O O . ILE J 1 22 ? 42.153 77.247 -38.709 1.00 53.75 9 ILE J O 1
ATOM 13083 N N . ALA J 1 23 ? 43.980 76.662 -39.888 1.00 47.40 10 ALA J N 1
ATOM 13084 C CA . ALA J 1 23 ? 44.857 76.745 -38.735 1.00 49.46 10 ALA J CA 1
ATOM 13085 C C . ALA J 1 23 ? 44.835 78.149 -38.106 1.00 50.86 10 ALA J C 1
ATOM 13086 O O . ALA J 1 23 ? 44.798 78.276 -36.895 1.00 49.55 10 ALA J O 1
ATOM 13088 N N . ASP J 1 24 ? 44.845 79.192 -38.930 1.00 52.31 11 ASP J N 1
ATOM 13089 C CA . ASP J 1 24 ? 44.762 80.562 -38.419 1.00 51.31 11 ASP J CA 1
ATOM 13090 C C . ASP J 1 24 ? 43.463 80.800 -37.670 1.00 48.80 11 ASP J C 1
ATOM 13091 O O . ASP J 1 24 ? 43.471 81.392 -36.601 1.00 45.32 11 ASP J O 1
ATOM 13096 N N . ALA J 1 25 ? 42.356 80.294 -38.213 1.00 45.59 12 ALA J N 1
ATOM 13097 C CA . ALA J 1 25 ? 41.064 80.407 -37.535 1.00 46.65 12 ALA J CA 1
ATOM 13098 C C . ALA J 1 25 ? 41.033 79.638 -36.190 1.00 42.77 12 ALA J C 1
ATOM 13099 O O . ALA J 1 25 ? 40.530 80.133 -35.191 1.00 42.00 12 ALA J O 1
ATOM 13101 N N . VAL J 1 26 ? 41.632 78.457 -36.157 1.00 43.90 13 VAL J N 1
ATOM 13102 C CA . VAL J 1 26 ? 41.691 77.699 -34.923 1.00 45.74 13 VAL J CA 1
ATOM 13103 C C . VAL J 1 26 ? 42.505 78.447 -33.871 1.00 47.41 13 VAL J C 1
ATOM 13104 O O . VAL J 1 26 ? 42.143 78.467 -32.700 1.00 51.59 13 VAL J O 1
ATOM 13108 N N . LYS J 1 27 ? 43.613 79.045 -34.280 1.00 50.07 14 LYS J N 1
ATOM 13109 C CA . LYS J 1 27 ? 44.431 79.811 -33.341 1.00 54.89 14 LYS J CA 1
ATOM 13110 C C . LYS J 1 27 ? 43.640 80.970 -32.727 1.00 45.59 14 LYS J C 1
ATOM 13111 O O . LYS J 1 27 ? 43.701 81.209 -31.540 1.00 39.09 14 LYS J O 1
ATOM 13117 N N . VAL J 1 28 ? 42.885 81.662 -33.559 1.00 43.06 15 VAL J N 1
ATOM 13118 C CA . VAL J 1 28 ? 42.019 82.727 -33.098 1.00 48.17 15 VAL J CA 1
ATOM 13119 C C . VAL J 1 28 ? 41.016 82.195 -32.079 1.00 48.22 15 VAL J C 1
ATOM 13120 O O . VAL J 1 28 ? 40.783 82.805 -31.044 1.00 52.29 15 VAL J O 1
ATOM 13124 N N . ILE J 1 29 ? 40.447 81.031 -32.361 1.00 46.29 16 ILE J N 1
ATOM 13125 C CA . ILE J 1 29 ? 39.499 80.416 -31.439 1.00 45.73 16 ILE J CA 1
ATOM 13126 C C . ILE J 1 29 ? 40.136 80.126 -30.086 1.00 43.73 16 ILE J C 1
ATOM 13127 O O . ILE J 1 29 ? 39.562 80.427 -29.041 1.00 42.16 16 ILE J O 1
ATOM 13132 N N . LEU J 1 30 ? 41.334 79.559 -30.109 1.00 44.15 17 LEU J N 1
ATOM 13133 C CA . LEU J 1 30 ? 42.054 79.268 -28.868 1.00 44.40 17 LEU J CA 1
ATOM 13134 C C . LEU J 1 30 ? 42.340 80.517 -28.041 1.00 45.03 17 LEU J C 1
ATOM 13135 O O . LEU J 1 30 ? 42.230 80.486 -26.822 1.00 40.29 17 LEU J O 1
ATOM 13140 N N . GLU J 1 31 ? 42.727 81.607 -28.699 1.00 52.57 18 GLU J N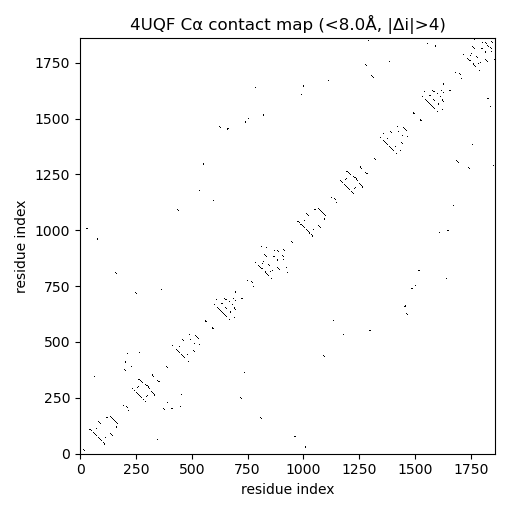 1
ATOM 13141 C CA . GLU J 1 31 ? 42.957 82.850 -27.968 1.00 61.24 18 GLU J CA 1
ATOM 13142 C C . GLU J 1 31 ? 41.642 83.291 -27.386 1.00 47.22 18 GLU J C 1
ATOM 13143 O O . GLU J 1 31 ? 41.563 83.636 -26.213 1.00 45.64 18 GLU J O 1
ATOM 13149 N N . ALA J 1 32 ? 40.609 83.263 -28.210 1.00 42.89 19 ALA J N 1
ATOM 13150 C CA . ALA J 1 32 ? 39.324 83.803 -27.815 1.00 43.04 19 ALA J CA 1
ATOM 13151 C C . ALA J 1 32 ? 38.730 83.083 -26.606 1.00 46.56 19 ALA J C 1
ATOM 13152 O O . ALA J 1 32 ? 38.021 83.707 -25.823 1.00 46.57 19 ALA J O 1
ATOM 13154 N N . VAL J 1 33 ? 38.995 81.784 -26.455 1.00 43.39 20 VAL J N 1
ATOM 13155 C CA . VAL J 1 33 ? 38.434 81.060 -25.322 1.00 45.84 20 VAL J CA 1
ATOM 13156 C C . VAL J 1 33 ? 39.261 81.236 -24.058 1.00 45.75 20 VAL J C 1
ATOM 13157 O O . VAL J 1 33 ? 38.865 80.793 -22.994 1.00 39.93 20 VAL J O 1
ATOM 13161 N N . GLY J 1 34 ? 40.407 81.895 -24.163 1.00 52.20 21 GLY J N 1
ATOM 13162 C CA . GLY J 1 34 ? 41.211 82.222 -22.981 1.00 48.47 21 GLY J CA 1
ATOM 13163 C C . GLY J 1 34 ? 42.329 81.230 -22.767 1.00 48.14 21 GLY J C 1
ATOM 13164 O O . GLY J 1 34 ? 42.836 81.073 -21.668 1.00 54.53 21 GLY J O 1
ATOM 13165 N N . GLU J 1 35 ? 42.730 80.559 -23.830 1.00 43.13 22 GLU J N 1
ATOM 13166 C CA . GLU J 1 35 ? 43.788 79.588 -23.750 1.00 46.32 22 GLU J CA 1
ATOM 13167 C C . GLU J 1 35 ? 45.084 80.266 -24.193 1.00 42.68 22 GLU J C 1
ATOM 13168 O O . GLU J 1 35 ? 45.067 81.348 -24.750 1.00 41.55 22 GLU J O 1
ATOM 13174 N N . ASN J 1 36 ? 46.213 79.652 -23.892 1.00 46.74 23 ASN J N 1
ATOM 13175 C CA . ASN J 1 36 ? 47.514 80.143 -24.374 1.00 46.72 23 ASN J CA 1
ATOM 13176 C C . ASN J 1 36 ? 48.001 79.339 -25.581 1.00 43.56 23 ASN J C 1
ATOM 13177 O O . ASN J 1 36 ? 48.532 78.228 -25.427 1.00 52.45 23 ASN J O 1
ATOM 13182 N N . PRO J 1 37 ? 47.836 79.887 -26.781 1.00 45.89 24 PRO J N 1
ATOM 13183 C CA . PRO J 1 37 ? 48.093 79.109 -27.993 1.00 47.64 24 PRO J CA 1
ATOM 13184 C C . PRO J 1 37 ? 49.551 78.750 -28.182 1.00 50.77 24 PRO J C 1
ATOM 13185 O O . PRO J 1 37 ? 49.855 77.913 -29.024 1.00 51.70 24 PRO J O 1
ATOM 13189 N N . ASP J 1 38 ? 50.434 79.355 -27.393 1.00 60.30 25 ASP J N 1
ATOM 13190 C CA . ASP J 1 38 ? 51.864 79.085 -27.495 1.00 59.33 25 ASP J CA 1
ATOM 13191 C C . ASP J 1 38 ? 52.348 78.034 -26.528 1.00 59.46 25 ASP J C 1
ATOM 13192 O O . ASP J 1 38 ? 53.489 77.604 -26.627 1.00 61.40 25 ASP J O 1
ATOM 13197 N N . ARG J 1 39 ? 51.485 77.557 -25.640 1.00 59.39 26 ARG J N 1
ATOM 13198 C CA . ARG J 1 39 ? 51.910 76.493 -24.740 1.00 52.47 26 ARG J CA 1
ATOM 13199 C C . ARG J 1 39 ? 52.145 75.215 -25.522 1.00 52.47 26 ARG J C 1
ATOM 13200 O O . ARG J 1 39 ? 51.566 74.989 -26.588 1.00 52.91 26 ARG J O 1
ATOM 13208 N N . GLU J 1 40 ? 52.990 74.366 -24.971 1.00 58.30 27 GLU J N 1
ATOM 13209 C CA . GLU J 1 40 ? 53.487 73.227 -25.704 1.00 70.01 27 GLU J CA 1
ATOM 13210 C C . GLU J 1 40 ? 52.396 72.310 -26.280 1.00 60.69 27 GLU J C 1
ATOM 13211 O O . GLU J 1 40 ? 52.513 71.848 -27.405 1.00 58.58 27 GLU J O 1
ATOM 13217 N N . GLY J 1 41 ? 51.348 72.065 -25.503 1.00 54.36 28 GLY J N 1
ATOM 13218 C CA . GLY J 1 41 ? 50.284 71.170 -25.898 1.00 45.20 28 GLY J CA 1
ATOM 13219 C C . GLY J 1 41 ? 49.418 71.704 -27.009 1.00 46.73 28 GLY J C 1
ATOM 13220 O O . GLY J 1 41 ? 48.683 70.942 -27.621 1.00 51.19 28 GLY J O 1
ATOM 13221 N N . LEU J 1 42 ? 49.484 73.008 -27.280 1.00 45.37 29 LEU J N 1
ATOM 13222 C CA . LEU J 1 42 ? 48.639 73.620 -28.307 1.00 48.37 29 LEU J CA 1
ATOM 13223 C C . LEU J 1 42 ? 49.352 74.120 -29.542 1.00 53.88 29 LEU J C 1
ATOM 13224 O O . LEU J 1 42 ? 48.707 74.431 -30.526 1.00 62.86 29 LEU J O 1
ATOM 13229 N N . ILE J 1 43 ? 50.669 74.179 -29.517 1.00 57.84 30 ILE J N 1
ATOM 13230 C CA . ILE J 1 43 ? 51.410 74.748 -30.635 1.00 57.02 30 ILE J CA 1
ATOM 13231 C C . ILE J 1 43 ? 51.009 74.157 -31.965 1.00 49.06 30 ILE J C 1
ATOM 13232 O O . ILE J 1 43 ? 50.780 74.873 -32.921 1.00 62.12 30 ILE J O 1
ATOM 13237 N N . ASP J 1 44 ? 50.935 72.843 -32.028 1.00 49.93 31 ASP J N 1
ATOM 13238 C CA . ASP J 1 44 ? 50.599 72.151 -33.270 1.00 53.01 31 ASP J CA 1
ATOM 13239 C C . ASP J 1 44 ? 49.126 71.883 -33.446 1.00 43.36 31 ASP J C 1
ATOM 13240 O O . ASP J 1 44 ? 48.721 71.264 -34.427 1.00 46.79 31 ASP J O 1
ATOM 13245 N N . THR J 1 45 ? 48.315 72.348 -32.512 1.00 39.59 32 THR J N 1
ATOM 13246 C CA . THR J 1 45 ? 46.890 72.010 -32.532 1.00 40.38 32 THR J CA 1
ATOM 13247 C C . THR J 1 45 ? 46.161 72.606 -33.747 1.00 36.05 32 THR J C 1
ATOM 13248 O O . THR J 1 45 ? 45.408 71.909 -34.439 1.00 35.48 32 THR J O 1
ATOM 13252 N N . PRO J 1 46 ? 46.415 73.886 -34.046 1.00 35.70 33 PRO J N 1
ATOM 13253 C CA . PRO J 1 46 ? 45.812 74.443 -35.257 1.00 36.86 33 PRO J CA 1
ATOM 13254 C C . PRO J 1 46 ? 45.991 73.602 -36.535 1.00 38.08 33 PRO J C 1
ATOM 13255 O O . PRO J 1 46 ? 45.001 73.331 -37.226 1.00 37.87 33 PRO J O 1
ATOM 13259 N N . MET J 1 47 ? 47.209 73.162 -36.822 1.00 39.03 34 MET J N 1
ATOM 13260 C CA . MET J 1 47 ? 47.447 72.352 -38.017 1.00 44.10 34 MET J CA 1
ATOM 13261 C C . MET J 1 47 ? 46.879 70.958 -37.882 1.00 43.10 34 MET J C 1
ATOM 13262 O O . MET J 1 47 ? 46.382 70.371 -38.850 1.00 46.22 34 MET J O 1
ATOM 13267 N N . ARG J 1 48 ? 46.914 70.416 -36.670 1.00 47.78 35 ARG J N 1
ATOM 13268 C CA . ARG J 1 48 ? 46.311 69.107 -36.439 1.00 44.08 35 ARG J CA 1
ATOM 13269 C C . ARG J 1 48 ? 44.812 69.154 -36.716 1.00 37.72 35 ARG J C 1
ATOM 13270 O O . ARG J 1 48 ? 44.254 68.246 -37.321 1.00 35.35 35 ARG J O 1
ATOM 13278 N N . VAL J 1 49 ? 44.165 70.206 -36.248 1.00 39.61 36 VAL J N 1
ATOM 13279 C CA . VAL J 1 49 ? 42.734 70.345 -36.465 1.00 45.96 36 VAL J CA 1
ATOM 13280 C C . VAL J 1 49 ? 42.468 70.518 -37.956 1.00 50.33 36 VAL J C 1
ATOM 13281 O O . VAL J 1 49 ? 41.536 69.927 -38.499 1.00 52.02 36 VAL J O 1
ATOM 13285 N N . ALA J 1 50 ? 43.315 71.279 -38.643 1.00 54.45 37 ALA J N 1
ATOM 13286 C CA . ALA J 1 50 ? 43.161 71.426 -40.098 1.00 51.64 37 ALA J CA 1
ATOM 13287 C C . ALA J 1 50 ? 43.253 70.077 -40.813 1.00 50.21 37 ALA J C 1
ATOM 13288 O O . ALA J 1 50 ? 42.423 69.756 -41.639 1.00 51.31 37 ALA J O 1
ATOM 13290 N N . ARG J 1 51 ? 44.258 69.276 -40.468 1.00 52.83 38 ARG J N 1
ATOM 13291 C CA . ARG J 1 51 ? 44.444 67.971 -41.111 1.00 49.60 38 ARG J CA 1
ATOM 13292 C C . ARG J 1 51 ? 43.281 67.051 -40.786 1.00 43.58 38 ARG J C 1
ATOM 13293 O O . ARG J 1 51 ? 42.852 66.243 -41.604 1.00 44.53 38 ARG J O 1
ATOM 13301 N N . MET J 1 52 ? 42.791 67.142 -39.565 1.00 43.95 39 MET J N 1
ATOM 13302 C CA . MET J 1 52 ? 41.652 66.342 -39.184 1.00 42.94 39 MET J CA 1
ATOM 13303 C C . MET J 1 52 ? 40.427 66.720 -40.014 1.00 40.41 39 MET J C 1
ATOM 13304 O O . MET J 1 52 ? 39.739 65.849 -40.546 1.00 38.88 39 MET J O 1
ATOM 13309 N N . TYR J 1 53 ? 40.162 68.012 -40.151 1.00 40.94 40 TYR J N 1
ATOM 13310 C CA . TYR J 1 53 ? 39.036 68.428 -40.957 1.00 44.57 40 TYR J CA 1
ATOM 13311 C C . TYR J 1 53 ? 39.185 67.972 -42.403 1.00 44.42 40 TYR J C 1
ATOM 13312 O O . TYR J 1 53 ? 38.210 67.574 -43.061 1.00 44.42 40 TYR J O 1
ATOM 13321 N N . GLU J 1 54 ? 40.404 68.011 -42.907 1.00 46.96 41 GLU J N 1
ATOM 13322 C CA . GLU J 1 54 ? 40.637 67.546 -44.270 1.00 52.18 41 GLU J CA 1
ATOM 13323 C C . GLU J 1 54 ? 40.194 66.089 -44.423 1.00 48.45 41 GLU J C 1
ATOM 13324 O O . GLU J 1 54 ? 39.601 65.702 -45.429 1.00 55.55 41 GLU J O 1
ATOM 13330 N N . GLU J 1 55 ? 40.452 65.299 -43.396 1.00 46.05 42 GLU J N 1
ATOM 13331 C CA . GLU J 1 55 ? 40.112 63.912 -43.436 1.00 45.58 42 GLU J CA 1
ATOM 13332 C C . GLU J 1 55 ? 38.622 63.662 -43.206 1.00 42.76 42 GLU J C 1
ATOM 13333 O O . GLU J 1 55 ? 37.990 62.978 -44.007 1.00 44.77 42 GLU J O 1
ATOM 13339 N N . VAL J 1 56 ? 38.060 64.232 -42.146 1.00 38.81 43 VAL J N 1
ATOM 13340 C CA . VAL J 1 56 ? 36.659 63.929 -41.793 1.00 44.02 43 VAL J CA 1
ATOM 13341 C C . VAL J 1 56 ? 35.647 64.627 -42.676 1.00 38.73 43 VAL J C 1
ATOM 13342 O O . VAL J 1 56 ? 34.486 64.231 -42.720 1.00 38.24 43 VAL J O 1
ATOM 13346 N N . PHE J 1 57 ? 36.080 65.644 -43.406 1.00 39.99 44 PHE J N 1
ATOM 13347 C CA . PHE J 1 57 ? 35.188 66.275 -44.374 1.00 41.08 44 PHE J CA 1
ATOM 13348 C C . PHE J 1 57 ? 35.543 65.977 -45.817 1.00 42.67 44 PHE J C 1
ATOM 13349 O O . PHE J 1 57 ? 35.061 66.644 -46.715 1.00 42.96 44 PHE J O 1
ATOM 13357 N N . ALA J 1 58 ? 36.333 64.942 -46.049 1.00 45.70 45 ALA J N 1
ATOM 13358 C CA . ALA J 1 58 ? 36.752 64.614 -47.409 1.00 49.18 45 ALA J CA 1
ATOM 13359 C C . ALA J 1 58 ? 35.569 64.341 -48.349 1.00 46.69 45 ALA J C 1
ATOM 13360 O O . ALA J 1 58 ? 35.683 64.528 -49.565 1.00 45.03 45 ALA J O 1
ATOM 13362 N N . GLY J 1 59 ? 34.446 63.901 -47.782 1.00 44.29 46 GLY J N 1
ATOM 13363 C CA . GLY J 1 59 ? 33.251 63.531 -48.560 1.00 43.22 46 GLY J CA 1
ATOM 13364 C C . GLY J 1 59 ? 32.617 64.686 -49.306 1.00 45.27 46 GLY J C 1
ATOM 13365 O O . GLY J 1 59 ? 31.930 64.479 -50.292 1.00 50.06 46 GLY J O 1
ATOM 13366 N N . LEU J 1 60 ? 32.932 65.906 -48.886 1.00 49.51 47 LEU J N 1
ATOM 13367 C CA . LEU J 1 60 ? 32.539 67.105 -49.620 1.00 52.73 47 LEU J CA 1
ATOM 13368 C C . LEU J 1 60 ? 33.082 67.142 -51.028 1.00 60.93 47 LEU J C 1
ATOM 13369 O O . LEU J 1 60 ? 32.545 67.846 -51.861 1.00 67.92 47 LEU J O 1
ATOM 13374 N N . LYS J 1 61 ? 34.170 66.422 -51.280 1.00 71.28 48 LYS J N 1
ATOM 13375 C CA . LYS J 1 61 ? 34.820 66.427 -52.593 1.00 76.92 48 LYS J CA 1
ATOM 13376 C C . LYS J 1 61 ? 34.549 65.144 -53.387 1.00 71.56 48 LYS J C 1
ATOM 13377 O O . LYS J 1 61 ? 35.091 64.981 -54.465 1.00 83.54 48 LYS J O 1
ATOM 13383 N N . LYS J 1 62 ? 33.723 64.243 -52.864 1.00 70.87 49 LYS J N 1
ATOM 13384 C CA . LYS J 1 62 ? 33.500 62.938 -53.500 1.00 76.72 49 LYS J CA 1
ATOM 13385 C C . LYS J 1 62 ? 32.034 62.723 -53.824 1.00 77.81 49 LYS J C 1
ATOM 13386 O O . LYS J 1 62 ? 31.165 63.176 -53.092 1.00 74.92 49 LYS J O 1
ATOM 13392 N N . ASP J 1 63 ? 31.773 62.066 -54.948 1.00 73.66 50 ASP J N 1
ATOM 13393 C CA . ASP J 1 63 ? 30.456 61.537 -55.215 1.00 76.08 50 ASP J CA 1
ATOM 13394 C C . ASP J 1 63 ? 30.416 60.146 -54.558 1.00 80.87 50 ASP J C 1
ATOM 13395 O O . ASP J 1 63 ? 31.120 59.235 -54.995 1.00 78.80 50 ASP J O 1
ATOM 13400 N N . PRO J 1 64 ? 29.596 59.982 -53.501 1.00 78.44 51 PRO J N 1
ATOM 13401 C CA . PRO J 1 64 ? 29.515 58.678 -52.831 1.00 75.02 51 PRO J CA 1
ATOM 13402 C C . PRO J 1 64 ? 28.864 57.550 -53.668 1.00 85.97 51 PRO J C 1
ATOM 13403 O O . PRO J 1 64 ? 29.071 56.376 -53.378 1.00 86.27 51 PRO J O 1
ATOM 13407 N N . SER J 1 65 ? 28.129 57.903 -54.720 1.00 85.17 52 SER J N 1
ATOM 13408 C CA . SER J 1 65 ? 27.508 56.927 -55.615 1.00 83.16 52 SER J CA 1
ATOM 13409 C C . SER J 1 65 ? 28.461 56.100 -56.506 1.00 79.97 52 SER J C 1
ATOM 13410 O O . SER J 1 65 ? 28.083 55.047 -57.038 1.00 72.28 52 SER J O 1
ATOM 13413 N N . VAL J 1 66 ? 29.696 56.560 -56.670 1.00 87.42 53 VAL J N 1
ATOM 13414 C CA . VAL J 1 66 ? 30.625 55.888 -57.591 1.00 95.93 53 VAL J CA 1
ATOM 13415 C C . VAL J 1 66 ? 30.993 54.476 -57.150 1.00 92.25 53 VAL J C 1
ATOM 13416 O O . VAL J 1 66 ? 31.353 53.632 -57.970 1.00 81.14 53 VAL J O 1
ATOM 13420 N N . HIS J 1 67 ? 30.881 54.202 -55.858 1.00 92.31 54 HIS J N 1
ATOM 13421 C CA . HIS J 1 67 ? 31.247 52.880 -55.365 1.00 92.16 54 HIS J CA 1
ATOM 13422 C C . HIS J 1 67 ? 30.339 51.781 -55.896 1.00 88.62 54 HIS J C 1
ATOM 13423 O O . HIS J 1 67 ? 30.735 50.628 -55.878 1.00 87.74 54 HIS J O 1
ATOM 13430 N N . PHE J 1 68 ? 29.143 52.126 -56.365 1.00 83.55 55 PHE J N 1
ATOM 13431 C CA . PHE J 1 68 ? 28.252 51.121 -56.934 1.00 88.11 55 PHE J CA 1
ATOM 13432 C C . PHE J 1 68 ? 28.382 51.052 -58.451 1.00 92.18 55 PHE J C 1
ATOM 13433 O O . PHE J 1 68 ? 27.559 50.446 -59.130 1.00 83.48 55 PHE J O 1
ATOM 13441 N N . ASP J 1 69 ? 29.391 51.701 -59.013 1.00 113.61 56 ASP J N 1
ATOM 13442 C CA . ASP J 1 69 ? 29.592 51.566 -60.470 1.00 130.47 56 ASP J CA 1
ATOM 13443 C C . ASP J 1 69 ? 30.054 50.161 -60.892 1.00 128.75 56 ASP J C 1
ATOM 13444 O O . ASP J 1 69 ? 29.995 49.847 -62.076 1.00 118.72 56 ASP J O 1
ATOM 13449 N N . THR J 1 70 ? 30.468 49.336 -59.927 1.00 120.03 57 THR J N 1
ATOM 13450 C CA . THR J 1 70 ? 30.674 47.890 -60.117 1.00 118.78 57 THR J CA 1
ATOM 13451 C C . THR J 1 70 ? 29.641 47.045 -59.339 1.00 114.31 57 THR J C 1
ATOM 13452 O O . THR J 1 70 ? 29.620 47.084 -58.126 1.00 102.70 57 THR J O 1
ATOM 13454 N N . ILE J 1 71 ? 28.776 46.305 -60.039 1.00 109.53 58 ILE J N 1
ATOM 13455 C CA . ILE J 1 71 ? 27.763 45.430 -59.426 1.00 99.76 58 ILE J CA 1
ATOM 13456 C C . ILE J 1 71 ? 28.068 43.978 -59.778 1.00 98.92 58 ILE J C 1
ATOM 13457 O O . ILE J 1 71 ? 28.554 43.705 -60.866 1.00 110.50 58 ILE J O 1
ATOM 13462 N N . PHE J 1 72 ? 27.767 43.052 -58.867 1.00 97.85 59 PHE J N 1
ATOM 13463 C CA . PHE J 1 72 ? 27.881 41.596 -59.139 1.00 95.58 59 PHE J CA 1
ATOM 13464 C C . PHE J 1 72 ? 26.546 41.009 -59.655 1.00 94.90 59 PHE J C 1
ATOM 13465 O O . PHE J 1 72 ? 25.482 41.326 -59.139 1.00 94.04 59 PHE J O 1
ATOM 13467 N N . GLU J 1 73 ? 26.586 40.202 -60.712 1.00 87.56 60 GLU J N 1
ATOM 13468 C CA . GLU J 1 73 ? 25.370 39.630 -61.286 1.00 92.16 60 GLU J CA 1
ATOM 13469 C C . GLU J 1 73 ? 25.244 38.168 -60.914 1.00 101.71 60 GLU J C 1
ATOM 13470 O O . GLU J 1 73 ? 26.045 37.357 -61.319 1.00 103.62 60 GLU J O 1
ATOM 13476 N N . GLU J 1 74 ? 24.230 37.833 -60.124 1.00 103.40 61 GLU J N 1
ATOM 13477 C CA . GLU J 1 74 ? 23.844 36.426 -59.934 1.00 100.81 61 GLU J CA 1
ATOM 13478 C C . GLU J 1 74 ? 22.418 36.498 -59.587 1.00 93.85 61 GLU J C 1
ATOM 13479 O O . GLU J 1 74 ? 21.999 37.402 -58.886 1.00 108.14 61 GLU J O 1
ATOM 13485 N N . GLN J 1 75 ? 21.670 35.547 -60.085 1.00 93.97 62 GLN J N 1
ATOM 13486 C CA . GLN J 1 75 ? 20.236 35.627 -59.958 1.00 95.22 62 GLN J CA 1
ATOM 13487 C C . GLN J 1 75 ? 19.743 35.173 -58.599 1.00 81.19 62 GLN J C 1
ATOM 13488 O O . GLN J 1 75 ? 19.296 34.054 -58.424 1.00 89.25 62 GLN J O 1
ATOM 13494 N N . HIS J 1 76 ? 19.813 36.111 -57.670 1.00 76.76 63 HIS J N 1
ATOM 13495 C CA . HIS J 1 76 ? 19.412 35.962 -56.275 1.00 78.82 63 HIS J CA 1
ATOM 13496 C C . HIS J 1 76 ? 18.416 37.065 -55.981 1.00 62.04 63 HIS J C 1
ATOM 13497 O O . HIS J 1 76 ? 18.669 38.198 -56.343 1.00 56.41 63 HIS J O 1
ATOM 13504 N N . GLU J 1 77 ? 17.287 36.726 -55.358 1.00 68.51 64 GLU J N 1
ATOM 13505 C CA . GLU J 1 77 ? 16.175 37.679 -55.152 1.00 78.13 64 GLU J CA 1
ATOM 13506 C C . GLU J 1 77 ? 15.706 37.874 -53.725 1.00 68.25 64 GLU J C 1
ATOM 13507 O O . GLU J 1 77 ? 14.700 38.546 -53.465 1.00 75.72 64 GLU J O 1
ATOM 13513 N N . GLU J 1 78 ? 16.452 37.320 -52.791 1.00 58.97 65 GLU J N 1
ATOM 13514 C CA . GLU J 1 78 ? 16.016 37.331 -51.414 1.00 57.77 65 GLU J CA 1
ATOM 13515 C C . GLU J 1 78 ? 16.796 38.294 -50.558 1.00 48.81 65 GLU J C 1
ATOM 13516 O O . GLU J 1 78 ? 17.835 38.818 -50.942 1.00 49.41 65 GLU J O 1
ATOM 13522 N N . LEU J 1 79 ? 16.249 38.516 -49.380 1.00 47.15 66 LEU J N 1
ATOM 13523 C CA . LEU J 1 79 ? 16.703 39.541 -48.485 1.00 47.67 66 LEU J CA 1
ATOM 13524 C C . LEU J 1 79 ? 18.160 39.436 -48.122 1.00 41.48 66 LEU J C 1
ATOM 13525 O O . LEU J 1 79 ? 18.658 38.378 -47.776 1.00 49.59 66 LEU J O 1
ATOM 13530 N N . VAL J 1 80 ? 18.840 40.566 -48.219 1.00 42.24 67 VAL J N 1
ATOM 13531 C CA . VAL J 1 80 ? 20.204 40.694 -47.756 1.00 44.50 67 VAL J CA 1
ATOM 13532 C C . VAL J 1 80 ? 20.216 41.806 -46.729 1.00 40.87 67 VAL J C 1
ATOM 13533 O O . VAL J 1 80 ? 19.745 42.899 -46.994 1.00 37.23 67 VAL J O 1
ATOM 13537 N N . LEU J 1 81 ? 20.821 41.539 -45.585 1.00 40.41 68 LEU J N 1
ATOM 13538 C CA . LEU J 1 81 ? 20.940 42.532 -44.543 1.00 39.37 68 LEU J CA 1
ATOM 13539 C C . LEU J 1 81 ? 22.388 42.596 -44.114 1.00 34.83 68 LEU J C 1
ATOM 13540 O O . LEU J 1 81 ? 22.995 41.596 -43.774 1.00 32.33 68 LEU J O 1
ATOM 13545 N N . VAL J 1 82 ? 22.929 43.806 -44.111 1.00 34.28 69 VAL J N 1
ATOM 13546 C CA . VAL J 1 82 ? 24.237 44.020 -43.573 1.00 36.58 69 VAL J CA 1
ATOM 13547 C C . VAL J 1 82 ? 24.009 44.868 -42.353 1.00 34.70 69 VAL J C 1
ATOM 13548 O O . VAL J 1 82 ? 23.594 46.002 -42.485 1.00 35.71 69 VAL J O 1
ATOM 13552 N N . LYS J 1 83 ? 24.365 44.353 -41.180 1.00 35.39 70 LYS J N 1
ATOM 13553 C CA . LYS J 1 83 ? 24.106 45.062 -39.963 1.00 33.85 70 LYS J CA 1
ATOM 13554 C C . LYS J 1 83 ? 25.377 45.393 -39.193 1.00 37.11 70 LYS J C 1
ATOM 13555 O O . LYS J 1 83 ? 26.419 44.769 -39.368 1.00 40.95 70 LYS J O 1
ATOM 13561 N N . ASP J 1 84 ? 25.267 46.379 -38.310 1.00 36.96 71 ASP J N 1
ATOM 13562 C CA . ASP J 1 84 ? 26.341 46.828 -37.437 1.00 34.91 71 ASP J CA 1
ATOM 13563 C C . ASP J 1 84 ? 27.530 47.329 -38.215 1.00 33.61 71 ASP J C 1
ATOM 13564 O O . ASP J 1 84 ? 28.644 46.924 -37.975 1.00 38.46 71 ASP J O 1
ATOM 13569 N N . ILE J 1 85 ? 27.259 48.152 -39.211 1.00 31.88 72 ILE J N 1
ATOM 13570 C CA . ILE J 1 85 ? 28.294 48.840 -39.939 1.00 33.67 72 ILE J CA 1
ATOM 13571 C C . ILE J 1 85 ? 28.642 50.101 -39.154 1.00 33.03 72 ILE J C 1
ATOM 13572 O O . ILE J 1 85 ? 27.840 51.014 -39.075 1.00 29.48 72 ILE J O 1
ATOM 13577 N N . ARG J 1 86 ? 29.837 50.146 -38.590 1.00 39.41 73 ARG J N 1
ATOM 13578 C CA . ARG J 1 86 ? 30.251 51.287 -37.809 1.00 41.90 73 ARG J CA 1
ATOM 13579 C C . ARG J 1 86 ? 30.353 52.495 -38.718 1.00 40.75 73 ARG J C 1
ATOM 13580 O O . ARG J 1 86 ? 30.789 52.375 -39.854 1.00 40.34 73 ARG J O 1
ATOM 13588 N N . PHE J 1 87 ? 29.908 53.649 -38.221 1.00 32.47 74 PHE J N 1
ATOM 13589 C CA . PHE J 1 87 ? 30.135 54.892 -38.914 1.00 32.45 74 PHE J CA 1
ATOM 13590 C C . PHE J 1 87 ? 30.388 55.999 -37.895 1.00 34.54 74 PHE J C 1
ATOM 13591 O O . PHE J 1 87 ? 30.037 55.873 -36.738 1.00 34.86 74 PHE J O 1
ATOM 13599 N N . SER J 1 88 ? 30.953 57.101 -38.369 1.00 36.57 75 SER J N 1
ATOM 13600 C CA . SER J 1 88 ? 31.017 58.332 -37.598 1.00 35.97 75 SER J CA 1
ATOM 13601 C C . SER J 1 88 ? 30.901 59.527 -38.526 1.00 33.39 75 SER J C 1
ATOM 13602 O O . SER J 1 88 ? 31.069 59.415 -39.725 1.00 38.10 75 SER J O 1
ATOM 13605 N N . SER J 1 89 ? 30.506 60.661 -37.978 1.00 33.60 76 SER J N 1
ATOM 13606 C CA . SER J 1 89 ? 30.280 61.850 -38.785 1.00 30.88 76 SER J CA 1
ATOM 13607 C C . SER J 1 89 ? 30.394 63.024 -37.835 1.00 33.43 76 SER J C 1
ATOM 13608 O O . SER J 1 89 ? 30.730 62.820 -36.683 1.00 32.96 76 SER J O 1
ATOM 13611 N N . MET J 1 90 ? 30.131 64.236 -38.298 1.00 33.21 77 MET J N 1
ATOM 13612 C CA . MET J 1 90 ? 30.185 65.412 -37.454 1.00 32.29 77 MET J CA 1
ATOM 13613 C C . MET J 1 90 ? 28.849 66.102 -37.567 1.00 36.80 77 MET J C 1
ATOM 13614 O O . MET J 1 90 ? 28.398 66.308 -38.693 1.00 40.10 77 MET J O 1
ATOM 13619 N N . CYS J 1 91 ? 28.195 66.452 -36.449 1.00 38.30 78 CYS J N 1
ATOM 13620 C CA . CYS J 1 91 ? 26.912 67.153 -36.555 1.00 40.72 78 CYS J CA 1
ATOM 13621 C C . CYS J 1 91 ? 27.217 68.458 -37.256 1.00 39.17 78 CYS J C 1
ATOM 13622 O O . CYS J 1 91 ? 28.232 69.088 -37.006 1.00 39.30 78 CYS J O 1
ATOM 13625 N N . GLU J 1 92 ? 26.356 68.834 -38.189 1.00 39.40 79 GLU J N 1
ATOM 13626 C CA . GLU J 1 92 ? 26.505 70.123 -38.841 1.00 37.20 79 GLU J CA 1
ATOM 13627 C C . GLU J 1 92 ? 26.140 71.279 -37.899 1.00 38.63 79 GLU J C 1
ATOM 13628 O O . GLU J 1 92 ? 26.572 72.418 -38.122 1.00 36.02 79 GLU J O 1
ATOM 13634 N N . HIS J 1 93 ? 25.366 71.005 -36.849 1.00 38.19 80 HIS J N 1
ATOM 13635 C CA . HIS J 1 93 ? 24.977 72.061 -35.904 1.00 40.96 80 HIS J CA 1
ATOM 13636 C C . HIS J 1 93 ? 26.131 72.539 -35.056 1.00 37.89 80 HIS J C 1
ATOM 13637 O O . HIS J 1 93 ? 26.189 73.722 -34.752 1.00 40.25 80 HIS J O 1
ATOM 13644 N N . HIS J 1 94 ? 26.992 71.613 -34.627 1.00 34.37 81 HIS J N 1
ATOM 13645 C CA . HIS J 1 94 ? 28.047 71.902 -33.641 1.00 36.34 81 HIS J CA 1
ATOM 13646 C C . HIS J 1 94 ? 29.425 71.425 -34.022 1.00 37.44 81 HIS J C 1
ATOM 13647 O O . HIS J 1 94 ? 30.370 71.703 -33.303 1.00 38.33 81 HIS J O 1
ATOM 13654 N N . LEU J 1 95 ? 29.536 70.735 -35.155 1.00 36.43 82 LEU J N 1
ATOM 13655 C CA . LEU J 1 95 ? 30.792 70.183 -35.617 1.00 34.24 82 LEU J CA 1
ATOM 13656 C C . LEU J 1 95 ? 31.445 69.301 -34.587 1.00 37.58 82 LEU J C 1
ATOM 13657 O O . LEU J 1 95 ? 32.655 69.353 -34.370 1.00 36.32 82 LEU J O 1
ATOM 13662 N N . VAL J 1 96 ? 30.632 68.488 -33.933 1.00 42.52 83 VAL J N 1
ATOM 13663 C CA . VAL J 1 96 ? 31.163 67.501 -33.021 1.00 42.45 83 VAL J CA 1
ATOM 13664 C C . VAL J 1 96 ? 30.698 66.120 -33.464 1.00 40.81 83 VAL J C 1
ATOM 13665 O O . VAL J 1 96 ? 29.623 65.971 -34.037 1.00 48.00 83 VAL J O 1
ATOM 13669 N N . PRO J 1 97 ? 31.518 65.102 -33.204 1.00 36.57 84 PRO J N 1
ATOM 13670 C CA . PRO J 1 97 ? 31.221 63.796 -33.735 1.00 38.00 84 PRO J CA 1
ATOM 13671 C C . PRO J 1 97 ? 29.924 63.187 -33.218 1.00 38.00 84 PRO J C 1
ATOM 13672 O O . PRO J 1 97 ? 29.546 63.428 -32.086 1.00 38.11 84 PRO J O 1
ATOM 13676 N N . PHE J 1 98 ? 29.259 62.443 -34.086 1.00 33.37 85 PHE J N 1
ATOM 13677 C CA . PHE J 1 98 ? 28.315 61.437 -33.677 1.00 36.80 85 PHE J CA 1
ATOM 13678 C C . PHE J 1 98 ? 28.691 60.139 -34.384 1.00 33.24 85 PHE J C 1
ATOM 13679 O O . PHE J 1 98 ? 29.334 60.151 -35.422 1.00 31.69 85 PHE J O 1
ATOM 13687 N N . PHE J 1 99 ? 28.355 59.017 -33.761 1.00 36.37 86 PHE J N 1
ATOM 13688 C CA . PHE J 1 99 ? 28.862 57.734 -34.201 1.00 37.15 86 PHE J CA 1
ATOM 13689 C C . PHE J 1 99 ? 27.940 56.630 -33.756 1.00 34.01 86 PHE J C 1
ATOM 13690 O O . PHE J 1 99 ? 27.253 56.738 -32.750 1.00 35.40 86 PHE J O 1
ATOM 13698 N N . GLY J 1 100 ? 28.001 55.520 -34.471 1.00 34.68 87 GLY J N 1
ATOM 13699 C CA . GLY J 1 100 ? 27.243 54.342 -34.097 1.00 33.14 87 GLY J CA 1
ATOM 13700 C C . GLY J 1 100 ? 27.246 53.361 -35.232 1.00 34.16 87 GLY J C 1
ATOM 13701 O O . GLY J 1 100 ? 28.278 53.112 -35.822 1.00 36.20 87 GLY J O 1
ATOM 13702 N N . VAL J 1 101 ? 26.083 52.820 -35.558 1.00 36.91 88 VAL J N 1
ATOM 13703 C CA . VAL J 1 101 ? 26.019 51.764 -36.560 1.00 35.38 88 VAL J CA 1
ATOM 13704 C C . VAL J 1 101 ? 24.939 52.050 -37.546 1.00 34.94 88 VAL J C 1
ATOM 13705 O O . VAL J 1 101 ? 23.947 52.710 -37.213 1.00 44.65 88 VAL J O 1
ATOM 13709 N N . ALA J 1 102 ? 25.145 51.539 -38.749 1.00 31.27 89 ALA J N 1
ATOM 13710 C CA . ALA J 1 102 ? 24.126 51.524 -39.781 1.00 34.82 89 ALA J CA 1
ATOM 13711 C C . ALA J 1 102 ? 23.767 50.092 -40.107 1.00 36.14 89 ALA J C 1
ATOM 13712 O O . ALA J 1 102 ? 24.628 49.208 -40.065 1.00 36.37 89 ALA J O 1
ATOM 13714 N N . HIS J 1 103 ? 22.488 49.874 -40.392 1.00 33.55 90 HIS J N 1
ATOM 13715 C CA . HIS J 1 103 ? 22.016 48.598 -40.863 1.00 31.04 90 HIS J CA 1
ATOM 13716 C C . HIS J 1 103 ? 21.370 48.833 -42.199 1.00 31.31 90 HIS J C 1
ATOM 13717 O O . HIS J 1 103 ? 20.518 49.699 -42.331 1.00 31.43 90 HIS J O 1
ATOM 13724 N N . VAL J 1 104 ? 21.732 48.029 -43.186 1.00 32.50 91 VAL J N 1
ATOM 13725 C CA . VAL J 1 104 ? 21.214 48.197 -44.522 1.00 34.55 91 VAL J CA 1
ATOM 13726 C C . VAL J 1 104 ? 20.656 46.884 -44.998 1.00 36.43 91 VAL J C 1
ATOM 13727 O O . VAL J 1 104 ? 21.386 45.897 -45.105 1.00 36.46 91 VAL J O 1
ATOM 13731 N N . ALA J 1 105 ? 19.395 46.909 -45.384 1.00 33.34 92 ALA J N 1
ATOM 13732 C CA . ALA J 1 105 ? 18.732 45.738 -45.906 1.00 36.28 92 ALA J CA 1
ATOM 13733 C C . ALA J 1 105 ? 18.174 46.040 -47.292 1.00 36.21 92 ALA J C 1
ATOM 13734 O O . ALA J 1 105 ? 17.680 47.144 -47.565 1.00 40.03 92 ALA J O 1
ATOM 13736 N N . TYR J 1 106 ? 18.242 45.074 -48.183 1.00 37.92 93 TYR J N 1
ATOM 13737 C CA . TYR J 1 106 ? 17.607 45.276 -49.472 1.00 41.75 93 TYR J CA 1
ATOM 13738 C C . TYR J 1 106 ? 17.148 43.980 -50.093 1.00 43.55 93 TYR J C 1
ATOM 13739 O O . TYR J 1 106 ? 17.579 42.894 -49.701 1.00 45.85 93 TYR J O 1
ATOM 13748 N N . LEU J 1 107 ? 16.236 44.119 -51.047 1.00 48.65 94 LEU J N 1
ATOM 13749 C CA . LEU J 1 107 ? 15.723 43.004 -51.836 1.00 45.16 94 LEU J CA 1
ATOM 13750 C C . LEU J 1 107 ? 16.266 43.144 -53.237 1.00 44.91 94 LEU J C 1
ATOM 13751 O O . LEU J 1 107 ? 15.789 43.982 -53.998 1.00 44.18 94 LEU J O 1
ATOM 13756 N N . PRO J 1 108 ? 17.298 42.366 -53.576 1.00 49.97 95 PRO J N 1
ATOM 13757 C CA . PRO J 1 108 ? 17.895 42.480 -54.893 1.00 55.16 95 PRO J CA 1
ATOM 13758 C C . PRO J 1 108 ? 16.881 42.203 -55.989 1.00 55.07 95 PRO J C 1
ATOM 13759 O O . PRO J 1 108 ? 15.862 41.547 -55.766 1.00 60.56 95 PRO J O 1
ATOM 13763 N N . GLN J 1 109 ? 17.113 42.819 -57.129 1.00 58.90 96 GLN J N 1
ATOM 13764 C CA . GLN J 1 109 ? 16.266 42.645 -58.289 1.00 62.67 96 GLN J CA 1
ATOM 13765 C C . GLN J 1 109 ? 17.176 42.210 -59.394 1.00 63.44 96 GLN J C 1
ATOM 13766 O O . GLN J 1 109 ? 18.233 42.817 -59.595 1.00 55.96 96 GLN J O 1
ATOM 13772 N N . ASN J 1 110 ? 16.775 41.154 -60.097 1.00 71.63 97 ASN J N 1
ATOM 13773 C CA . ASN J 1 110 ? 17.513 40.659 -61.249 1.00 82.84 97 ASN J CA 1
ATOM 13774 C C . ASN J 1 110 ? 18.954 40.342 -60.874 1.00 85.79 97 ASN J C 1
ATOM 13775 O O . ASN J 1 110 ? 19.860 40.490 -61.681 1.00 79.72 97 ASN J O 1
ATOM 13780 N N . GLY J 1 111 ? 19.146 39.873 -59.641 1.00 98.26 98 GLY J N 1
ATOM 13781 C CA . GLY J 1 111 ? 20.454 39.449 -59.153 1.00 100.57 98 GLY J CA 1
ATOM 13782 C C . GLY J 1 111 ? 21.516 40.514 -58.983 1.00 102.42 98 GLY J C 1
ATOM 13783 O O . GLY J 1 111 ? 22.695 40.186 -58.830 1.00 114.42 98 GLY J O 1
ATOM 13784 N N . ARG J 1 112 ? 21.111 41.780 -58.975 1.00 102.01 99 ARG J N 1
ATOM 13785 C CA . ARG J 1 112 ? 22.053 42.873 -58.742 1.00 90.33 99 ARG J CA 1
ATOM 13786 C C . ARG J 1 112 ? 22.350 42.966 -57.258 1.00 86.12 99 ARG J C 1
ATOM 13787 O O . ARG J 1 112 ? 21.490 43.382 -56.477 1.00 89.90 99 ARG J O 1
ATOM 13795 N N . VAL J 1 113 ? 23.549 42.534 -56.866 1.00 83.21 100 VAL J N 1
ATOM 13796 C CA . VAL J 1 113 ? 23.932 42.513 -55.453 1.00 80.74 100 VAL J CA 1
ATOM 13797 C C . VAL J 1 113 ? 25.113 43.431 -55.209 1.00 79.99 100 VAL J C 1
ATOM 13798 O O . VAL J 1 113 ? 26.017 43.528 -56.019 1.00 85.15 100 VAL J O 1
ATOM 13802 N N . ALA J 1 114 ? 25.088 44.094 -54.065 1.00 80.03 101 ALA J N 1
ATOM 13803 C CA . ALA J 1 114 ? 26.116 45.047 -53.695 1.00 78.85 101 ALA J CA 1
ATOM 13804 C C . ALA J 1 114 ? 27.273 44.354 -53.010 1.00 80.75 101 ALA J C 1
ATOM 13805 O O . ALA J 1 114 ? 27.070 43.525 -52.131 1.00 106.47 101 ALA J O 1
ATOM 13807 N N . GLY J 1 115 ? 28.492 44.674 -53.412 1.00 82.22 102 GLY J N 1
ATOM 13808 C CA . GLY J 1 115 ? 29.652 44.243 -52.655 1.00 81.48 102 GLY J CA 1
ATOM 13809 C C . GLY J 1 115 ? 29.550 44.859 -51.265 1.00 75.34 102 GLY J C 1
ATOM 13810 O O . GLY J 1 115 ? 29.174 46.023 -51.114 1.00 69.61 102 GLY J O 1
ATOM 13811 N N . LEU J 1 116 ? 29.889 44.075 -50.254 1.00 71.00 103 LEU J N 1
ATOM 13812 C CA . LEU J 1 116 ? 29.793 44.524 -48.873 1.00 66.29 103 LEU J CA 1
ATOM 13813 C C . LEU J 1 116 ? 30.681 45.717 -48.629 1.00 63.11 103 LEU J C 1
ATOM 13814 O O . LEU J 1 116 ? 30.270 46.688 -48.014 1.00 60.97 103 LEU J O 1
ATOM 13819 N N . SER J 1 117 ? 31.910 45.653 -49.107 1.00 57.10 104 SER J N 1
ATOM 13820 C CA . SER J 1 117 ? 32.802 46.754 -48.883 1.00 56.55 104 SER J CA 1
ATOM 13821 C C . SER J 1 117 ? 32.329 48.014 -49.626 1.00 53.59 104 SER J C 1
ATOM 13822 O O . SER J 1 117 ? 32.584 49.136 -49.179 1.00 52.35 104 SER J O 1
ATOM 13825 N N . LYS J 1 118 ? 31.658 47.846 -50.757 1.00 53.02 105 LYS J N 1
ATOM 13826 C CA . LYS J 1 118 ? 31.115 49.004 -51.462 1.00 57.28 105 LYS J CA 1
ATOM 13827 C C . LYS J 1 118 ? 30.016 49.677 -50.657 1.00 53.46 105 LYS J C 1
ATOM 13828 O O . LYS J 1 118 ? 29.937 50.899 -50.610 1.00 53.67 105 LYS J O 1
ATOM 13834 N N . LEU J 1 119 ? 29.184 48.873 -50.021 1.00 47.08 106 LEU J N 1
ATOM 13835 C CA . LEU J 1 119 ? 28.161 49.393 -49.155 1.00 50.16 106 LEU J CA 1
ATOM 13836 C C . LEU J 1 119 ? 28.751 50.248 -48.068 1.00 49.78 106 LEU J C 1
ATOM 13837 O O . LEU J 1 119 ? 28.312 51.372 -47.824 1.00 49.94 106 LEU J O 1
ATOM 13842 N N . ALA J 1 120 ? 29.774 49.713 -47.427 1.00 49.20 107 ALA J N 1
ATOM 13843 C CA . ALA J 1 120 ? 30.416 50.395 -46.335 1.00 49.80 107 ALA J CA 1
ATOM 13844 C C . ALA J 1 120 ? 31.042 51.704 -46.794 1.00 52.48 107 ALA J C 1
ATOM 13845 O O . ALA J 1 120 ? 30.982 52.702 -46.079 1.00 58.36 107 ALA J O 1
ATOM 13847 N N . ARG J 1 121 ? 31.621 51.699 -47.987 1.00 50.19 108 ARG J N 1
ATOM 13848 C CA . ARG J 1 121 ? 32.212 52.892 -48.542 1.00 51.35 108 ARG J CA 1
ATOM 13849 C C . ARG J 1 121 ? 31.195 53.984 -48.774 1.00 48.51 108 ARG J C 1
ATOM 13850 O O . ARG J 1 121 ? 31.494 55.165 -48.575 1.00 55.42 108 ARG J O 1
ATOM 13858 N N . VAL J 1 122 ? 30.011 53.606 -49.215 1.00 49.81 109 VAL J N 1
ATOM 13859 C CA . VAL J 1 122 ? 28.954 54.571 -49.435 1.00 49.60 109 VAL J CA 1
ATOM 13860 C C . VAL J 1 122 ? 28.590 55.213 -48.099 1.00 48.47 109 VAL J C 1
ATOM 13861 O O . VAL J 1 122 ? 28.449 56.430 -48.011 1.00 50.32 109 VAL J O 1
ATOM 13865 N N . VAL J 1 123 ? 28.418 54.391 -47.066 1.00 44.58 110 VAL J N 1
ATOM 13866 C CA . VAL J 1 123 ? 28.095 54.909 -45.759 1.00 42.44 110 VAL J CA 1
ATOM 13867 C C . VAL J 1 123 ? 29.199 55.862 -45.303 1.00 40.33 110 VAL J C 1
ATOM 13868 O O . VAL J 1 123 ? 28.914 56.998 -44.913 1.00 39.81 110 VAL J O 1
ATOM 13872 N N . ASP J 1 124 ? 30.442 55.452 -45.441 1.00 37.14 111 ASP J N 1
ATOM 13873 C CA . ASP J 1 124 ? 31.557 56.327 -45.079 1.00 43.39 111 ASP J CA 1
ATOM 13874 C C . ASP J 1 124 ? 31.610 57.643 -45.842 1.00 44.69 111 ASP J C 1
ATOM 13875 O O . ASP J 1 124 ? 31.772 58.703 -45.249 1.00 39.79 111 ASP J O 1
ATOM 13880 N N . ASP J 1 125 ? 31.439 57.570 -47.148 1.00 45.45 112 ASP J N 1
ATOM 13881 C CA . ASP J 1 125 ? 31.551 58.762 -47.968 1.00 44.04 112 ASP J CA 1
ATOM 13882 C C . ASP J 1 125 ? 30.431 59.740 -47.701 1.00 46.71 112 ASP J C 1
ATOM 13883 O O . ASP J 1 125 ? 30.680 60.933 -47.626 1.00 45.67 112 ASP J O 1
ATOM 13888 N N . VAL J 1 126 ? 29.208 59.241 -47.534 1.00 39.79 113 VAL J N 1
ATOM 13889 C CA . VAL J 1 126 ? 28.095 60.107 -47.210 1.00 36.61 113 VAL J CA 1
ATOM 13890 C C . VAL J 1 126 ? 28.349 60.769 -45.854 1.00 34.82 113 VAL J C 1
ATOM 13891 O O . VAL J 1 126 ? 27.988 61.918 -45.644 1.00 30.58 113 VAL J O 1
ATOM 13895 N N . SER J 1 127 ? 28.945 60.001 -44.943 1.00 33.42 114 SER J N 1
ATOM 13896 C CA . SER J 1 127 ? 29.213 60.429 -43.592 1.00 34.28 114 SER J CA 1
ATOM 13897 C C . SER J 1 127 ? 30.320 61.455 -43.448 1.00 39.30 114 SER J C 1
ATOM 13898 O O . SER J 1 127 ? 30.292 62.211 -42.499 1.00 33.33 114 SER J O 1
ATOM 13901 N N . ARG J 1 128 ? 31.290 61.471 -44.359 1.00 38.64 115 ARG J N 1
ATOM 13902 C CA . ARG J 1 128 ? 32.473 62.309 -44.211 1.00 38.45 115 ARG J CA 1
ATOM 13903 C C . ARG J 1 128 ? 32.208 63.733 -44.687 1.00 39.65 115 ARG J C 1
ATOM 13904 O O . ARG J 1 128 ? 32.819 64.240 -45.621 1.00 36.07 115 ARG J O 1
ATOM 13912 N N . ARG J 1 129 ? 31.285 64.378 -44.006 1.00 39.59 116 ARG J N 1
ATOM 13913 C CA . ARG J 1 129 ? 30.966 65.767 -44.232 1.00 42.61 116 ARG J CA 1
ATOM 13914 C C . ARG J 1 129 ? 30.052 66.171 -43.086 1.00 44.68 116 ARG J C 1
ATOM 13915 O O . ARG J 1 129 ? 29.489 65.313 -42.442 1.00 39.22 116 ARG J O 1
ATOM 13923 N N . PRO J 1 130 ? 29.909 67.466 -42.828 1.00 41.47 117 PRO J N 1
ATOM 13924 C CA . PRO J 1 130 ? 28.954 67.861 -41.802 1.00 40.04 117 PRO J CA 1
ATOM 13925 C C . PRO J 1 130 ? 27.572 67.345 -42.124 1.00 37.53 117 PRO J C 1
ATOM 13926 O O . PRO J 1 130 ? 27.108 67.536 -43.227 1.00 34.22 117 PRO J O 1
ATOM 13930 N N . GLN J 1 131 ? 26.935 66.678 -41.169 1.00 37.87 118 GLN J N 1
ATOM 13931 C CA . GLN J 1 131 ? 25.713 65.979 -41.450 1.00 37.19 118 GLN J CA 1
ATOM 13932 C C . GLN J 1 131 ? 24.616 66.119 -40.417 1.00 39.87 118 GLN J C 1
ATOM 13933 O O . GLN J 1 131 ? 24.846 66.577 -39.311 1.00 38.31 118 GLN J O 1
ATOM 13939 N N . LEU J 1 132 ? 23.417 65.722 -40.846 1.00 36.98 119 LEU J N 1
ATOM 13940 C CA . LEU J 1 132 ? 22.356 65.265 -39.982 1.00 37.63 119 LEU J CA 1
ATOM 13941 C C . LEU J 1 132 ? 22.265 63.757 -40.162 1.00 35.72 119 LEU J C 1
ATOM 13942 O O . LEU J 1 132 ? 22.367 63.256 -41.278 1.00 38.04 119 LEU J O 1
ATOM 13947 N N . GLN J 1 133 ? 21.992 63.044 -39.084 1.00 32.53 120 GLN J N 1
ATOM 13948 C CA . GLN J 1 133 ? 21.818 61.605 -39.156 1.00 31.48 120 GLN J CA 1
ATOM 13949 C C . GLN J 1 133 ? 20.691 61.243 -40.117 1.00 34.56 120 GLN J C 1
ATOM 13950 O O . GLN J 1 133 ? 20.800 60.300 -40.905 1.00 35.46 120 GLN J O 1
ATOM 13956 N N . GLU J 1 134 ? 19.609 62.013 -40.058 1.00 34.48 121 GLU J N 1
ATOM 13957 C CA . GLU J 1 134 ? 18.474 61.816 -40.924 1.00 36.52 121 GLU J CA 1
ATOM 13958 C C . GLU J 1 134 ? 18.893 61.861 -42.403 1.00 37.47 121 GLU J C 1
ATOM 13959 O O . GLU J 1 134 ? 18.486 61.027 -43.205 1.00 44.47 121 GLU J O 1
ATOM 13965 N N . ARG J 1 135 ? 19.744 62.801 -42.761 1.00 40.97 122 ARG J N 1
ATOM 13966 C CA . ARG J 1 135 ? 20.157 62.943 -44.161 1.00 43.08 122 ARG J CA 1
ATOM 13967 C C . ARG J 1 135 ? 21.071 61.807 -44.597 1.00 41.49 122 ARG J C 1
ATOM 13968 O O . ARG J 1 135 ? 21.034 61.380 -45.744 1.00 41.52 122 ARG J O 1
ATOM 13976 N N . ILE J 1 136 ? 21.929 61.342 -43.695 1.00 40.14 123 ILE J N 1
ATOM 13977 C CA . ILE J 1 136 ? 22.795 60.235 -44.047 1.00 40.40 123 ILE J CA 1
ATOM 13978 C C . ILE J 1 136 ? 21.903 59.051 -44.381 1.00 41.63 123 ILE J C 1
ATOM 13979 O O . ILE J 1 136 ? 22.142 58.325 -45.346 1.00 37.09 123 ILE J O 1
ATOM 13984 N N . THR J 1 137 ? 20.892 58.866 -43.552 1.00 35.20 124 THR J N 1
ATOM 13985 C CA . THR J 1 137 ? 20.039 57.721 -43.665 1.00 39.86 124 THR J CA 1
ATOM 13986 C C . THR J 1 137 ? 19.331 57.722 -45.020 1.00 41.78 124 THR J C 1
ATOM 13987 O O . THR J 1 137 ? 19.413 56.749 -45.761 1.00 45.23 124 THR J O 1
ATOM 13991 N N . THR J 1 138 ? 18.659 58.816 -45.350 1.00 45.23 125 THR J N 1
ATOM 13992 C CA . THR J 1 138 ? 17.931 58.861 -46.598 1.00 47.37 125 THR J CA 1
ATOM 13993 C C . THR J 1 138 ? 18.873 58.841 -47.795 1.00 46.98 125 THR J C 1
ATOM 13994 O O . THR J 1 138 ? 18.583 58.187 -48.777 1.00 47.49 125 THR J O 1
ATOM 13998 N N . THR J 1 139 ? 20.032 59.483 -47.693 1.00 47.23 126 THR J N 1
ATOM 13999 C CA . THR J 1 139 ? 20.957 59.551 -48.832 1.00 42.94 126 THR J CA 1
ATOM 14000 C C . THR J 1 139 ? 21.461 58.172 -49.194 1.00 41.39 126 THR J C 1
ATOM 14001 O O . THR J 1 139 ? 21.558 57.808 -50.364 1.00 43.29 126 THR J O 1
ATOM 14005 N N . VAL J 1 140 ? 21.804 57.402 -48.176 1.00 43.11 127 VAL J N 1
ATOM 14006 C CA . VAL J 1 140 ? 22.267 56.025 -48.379 1.00 43.09 127 VAL J CA 1
ATOM 14007 C C . VAL J 1 140 ? 21.151 55.207 -49.040 1.00 47.09 127 VAL J C 1
ATOM 14008 O O . VAL J 1 140 ? 21.395 54.467 -49.972 1.00 42.88 127 VAL J O 1
ATOM 14012 N N . ALA J 1 141 ? 19.920 55.382 -48.569 1.00 49.44 128 ALA J N 1
ATOM 14013 C CA . ALA J 1 141 ? 18.800 54.684 -49.143 1.00 44.27 128 ALA J CA 1
ATOM 14014 C C . ALA J 1 141 ? 18.585 55.088 -50.612 1.00 49.65 128 ALA J C 1
ATOM 14015 O O . ALA J 1 141 ? 18.380 54.218 -51.452 1.00 47.62 128 ALA J O 1
ATOM 14017 N N . GLU J 1 142 ? 18.660 56.395 -50.908 1.00 48.69 129 GLU J N 1
ATOM 14018 C CA . GLU J 1 142 ? 18.450 56.930 -52.256 1.00 50.33 129 GLU J CA 1
ATOM 14019 C C . GLU J 1 142 ? 19.543 56.374 -53.190 1.00 53.87 129 GLU J C 1
ATOM 14020 O O . GLU J 1 142 ? 19.260 55.905 -54.304 1.00 58.59 129 GLU J O 1
ATOM 14026 N N . ILE J 1 143 ? 20.794 56.408 -52.744 1.00 46.45 130 ILE J N 1
ATOM 14027 C CA . ILE J 1 143 ? 21.882 55.946 -53.587 1.00 46.49 130 ILE J CA 1
ATOM 14028 C C . ILE J 1 143 ? 21.668 54.483 -53.950 1.00 47.71 130 ILE J C 1
ATOM 14029 O O . ILE J 1 143 ? 21.914 54.048 -55.066 1.00 46.87 130 ILE J O 1
ATOM 14034 N N . MET J 1 144 ? 21.220 53.712 -52.992 1.00 49.38 131 MET J N 1
ATOM 14035 C CA . MET J 1 144 ? 20.985 52.314 -53.261 1.00 51.57 131 MET J CA 1
ATOM 14036 C C . MET J 1 144 ? 19.863 52.070 -54.224 1.00 53.50 131 MET J C 1
ATOM 14037 O O . MET J 1 144 ? 19.978 51.212 -55.076 1.00 52.27 131 MET J O 1
ATOM 14042 N N . MET J 1 145 ? 18.768 52.801 -54.090 1.00 56.86 132 MET J N 1
ATOM 14043 C CA . MET J 1 145 ? 17.697 52.675 -55.067 1.00 52.88 132 MET J CA 1
ATOM 14044 C C . MET J 1 145 ? 18.195 53.060 -56.467 1.00 57.80 132 MET J C 1
ATOM 14045 O O . MET J 1 145 ? 17.911 52.353 -57.423 1.00 67.71 132 MET J O 1
ATOM 14050 N N . GLU J 1 146 ? 18.976 54.135 -56.569 1.00 61.02 133 GLU J N 1
ATOM 14051 C CA . GLU J 1 146 ? 19.467 54.619 -57.861 1.00 66.79 133 GLU J CA 1
ATOM 14052 C C . GLU J 1 146 ? 20.420 53.614 -58.505 1.00 65.37 133 GLU J C 1
ATOM 14053 O O . GLU J 1 146 ? 20.258 53.246 -59.658 1.00 68.55 133 GLU J O 1
ATOM 14059 N N . LYS J 1 147 ? 21.398 53.156 -57.742 1.00 64.61 134 LYS J N 1
ATOM 14060 C CA . LYS J 1 147 ? 22.491 52.386 -58.294 1.00 61.75 134 LYS J CA 1
ATOM 14061 C C . LYS J 1 147 ? 22.257 50.888 -58.329 1.00 64.88 134 LYS J C 1
ATOM 14062 O O . LYS J 1 147 ? 22.826 50.204 -59.166 1.00 60.72 134 LYS J O 1
ATOM 14068 N N . LEU J 1 148 ? 21.472 50.366 -57.398 1.00 62.91 135 LEU J N 1
ATOM 14069 C CA . LEU J 1 148 ? 21.239 48.934 -57.339 1.00 63.91 135 LEU J CA 1
ATOM 14070 C C . LEU J 1 148 ? 19.940 48.553 -57.965 1.00 57.18 135 LEU J C 1
ATOM 14071 O O . LEU J 1 148 ? 19.757 47.403 -58.338 1.00 54.52 135 LEU J O 1
ATOM 14076 N N . LYS J 1 149 ? 19.021 49.508 -58.031 1.00 61.35 136 LYS J N 1
ATOM 14077 C CA . LYS J 1 149 ? 17.673 49.274 -58.535 1.00 63.48 136 LYS J CA 1
ATOM 14078 C C . LYS J 1 149 ? 17.058 48.005 -57.945 1.00 54.30 136 LYS J C 1
ATOM 14079 O O . LYS J 1 149 ? 16.615 47.124 -58.659 1.00 56.75 136 LYS J O 1
ATOM 14085 N N . PRO J 1 150 ? 17.045 47.902 -56.618 1.00 55.47 137 PRO J N 1
ATOM 14086 C CA . PRO J 1 150 ? 16.504 46.722 -55.969 1.00 51.98 137 PRO J CA 1
ATOM 14087 C C . PRO J 1 150 ? 15.003 46.853 -55.856 1.00 48.49 137 PRO J C 1
ATOM 14088 O O . PRO J 1 150 ? 14.463 47.902 -56.149 1.00 48.10 137 PRO J O 1
ATOM 14092 N N . LEU J 1 151 ? 14.344 45.794 -55.418 1.00 48.73 138 LEU J N 1
ATOM 14093 C CA . LEU J 1 151 ? 12.915 45.867 -55.152 1.00 50.91 138 LEU J CA 1
ATOM 14094 C C . LEU J 1 151 ? 12.635 46.802 -53.992 1.00 47.38 138 LEU J C 1
ATOM 14095 O O . LEU J 1 151 ? 11.566 47.365 -53.903 1.00 55.44 138 LEU J O 1
ATOM 14100 N N . GLY J 1 152 ? 13.587 46.951 -53.086 1.00 46.14 139 GLY J N 1
ATOM 14101 C CA . GLY J 1 152 ? 13.403 47.853 -51.976 1.00 45.07 139 GLY J CA 1
ATOM 14102 C C . GLY J 1 152 ? 14.636 47.934 -51.135 1.00 43.67 139 GLY J C 1
ATOM 14103 O O . GLY J 1 152 ? 15.519 47.094 -51.221 1.00 46.71 139 GLY J O 1
ATOM 14104 N N . VAL J 1 153 ? 14.703 48.971 -50.319 1.00 46.98 140 VAL J N 1
ATOM 14105 C CA . VAL J 1 153 ? 15.801 49.120 -49.357 1.00 51.08 140 VAL J CA 1
ATOM 14106 C C . VAL J 1 153 ? 15.233 49.598 -48.035 1.00 48.36 140 VAL J C 1
ATOM 14107 O O . VAL J 1 153 ? 14.217 50.307 -47.977 1.00 47.39 140 VAL J O 1
ATOM 14111 N N . MET J 1 154 ? 15.880 49.178 -46.971 1.00 40.16 141 MET J N 1
ATOM 14112 C CA . MET J 1 154 ? 15.601 49.718 -45.670 1.00 42.18 141 MET J CA 1
ATOM 14113 C C . MET J 1 154 ? 16.944 50.059 -45.048 1.00 42.06 141 MET J C 1
ATOM 14114 O O . MET J 1 154 ? 17.820 49.204 -44.961 1.00 38.47 141 MET J O 1
ATOM 14119 N N . VAL J 1 155 ? 17.071 51.290 -44.566 1.00 40.64 142 VAL J N 1
ATOM 14120 C CA . VAL J 1 155 ? 18.250 51.710 -43.862 1.00 39.99 142 VAL J CA 1
ATOM 14121 C C . VAL J 1 155 ? 17.865 52.179 -42.476 1.00 36.68 142 VAL J C 1
ATOM 14122 O O . VAL J 1 155 ? 16.972 53.008 -42.303 1.00 28.92 142 VAL J O 1
ATOM 14126 N N . ILE J 1 156 ? 18.591 51.682 -41.488 1.00 35.06 143 ILE J N 1
ATOM 14127 C CA . ILE J 1 156 ? 18.448 52.143 -40.128 1.00 34.54 143 ILE J CA 1
ATOM 14128 C C . ILE J 1 156 ? 19.797 52.571 -39.606 1.00 38.08 143 ILE J C 1
ATOM 14129 O O . ILE J 1 156 ? 20.788 51.854 -39.776 1.00 38.12 143 ILE J O 1
ATOM 14134 N N . MET J 1 157 ? 19.827 53.708 -38.911 1.00 33.97 144 MET J N 1
ATOM 14135 C CA . MET J 1 157 ? 21.024 54.135 -38.238 1.00 33.57 144 MET J CA 1
ATOM 14136 C C . MET J 1 157 ? 20.736 54.366 -36.792 1.00 32.21 144 MET J C 1
ATOM 14137 O O . MET J 1 157 ? 19.699 54.902 -36.414 1.00 31.25 144 MET J O 1
ATOM 14142 N N . GLU J 1 158 ? 21.722 54.013 -35.980 1.00 38.79 145 GLU J N 1
ATOM 14143 C CA . GLU J 1 158 ? 21.664 54.212 -34.550 1.00 41.18 145 GLU J CA 1
ATOM 14144 C C . GLU J 1 158 ? 22.950 54.910 -34.130 1.00 35.84 145 GLU J C 1
ATOM 14145 O O . GLU J 1 158 ? 24.031 54.439 -34.427 1.00 35.40 145 GLU J O 1
ATOM 14151 N N . ALA J 1 159 ? 22.845 56.019 -33.417 1.00 36.24 146 ALA J N 1
ATOM 14152 C CA . ALA J 1 159 ? 24.047 56.756 -33.058 1.00 35.46 146 ALA J CA 1
ATOM 14153 C C . ALA J 1 159 ? 23.918 57.531 -31.778 1.00 36.97 146 ALA J C 1
ATOM 14154 O O . ALA J 1 159 ? 22.820 57.852 -31.297 1.00 34.29 146 ALA J O 1
ATOM 14156 N N . GLU J 1 160 ? 25.079 57.832 -31.219 1.00 37.28 147 GLU J N 1
ATOM 14157 C CA . GLU J 1 160 ? 25.169 58.701 -30.063 1.00 42.01 147 GLU J CA 1
ATOM 14158 C C . GLU J 1 160 ? 25.756 59.994 -30.540 1.00 36.59 147 GLU J C 1
ATOM 14159 O O . GLU J 1 160 ? 26.718 60.006 -31.307 1.00 40.36 147 GLU J O 1
ATOM 14165 N N . HIS J 1 161 ? 25.190 61.088 -30.071 1.00 36.73 148 HIS J N 1
ATOM 14166 C CA . HIS J 1 161 ? 25.638 62.438 -30.447 1.00 39.11 148 HIS J CA 1
ATOM 14167 C C . HIS J 1 161 ? 26.351 63.121 -29.302 1.00 40.97 148 HIS J C 1
ATOM 14168 O O . HIS J 1 161 ? 25.822 63.210 -28.196 1.00 41.25 148 HIS J O 1
ATOM 14175 N N . MET J 1 162 ? 27.593 63.524 -29.544 1.00 42.22 149 MET J N 1
ATOM 14176 C CA . MET J 1 162 ? 28.321 64.287 -28.554 1.00 43.81 149 MET J CA 1
ATOM 14177 C C . MET J 1 162 ? 27.709 65.694 -28.442 1.00 43.02 149 MET J C 1
ATOM 14178 O O . MET J 1 162 ? 27.783 66.245 -27.355 1.00 41.45 149 MET J O 1
ATOM 14183 N N . CYS J 1 163 ? 27.154 66.260 -29.552 1.00 48.08 150 CYS J N 1
ATOM 14184 C CA . CYS J 1 163 ? 26.254 67.497 -29.609 1.00 43.86 150 CYS J CA 1
ATOM 14185 C C . CYS J 1 163 ? 25.492 67.450 -28.194 1.00 50.01 150 CYS J C 1
ATOM 14186 O O . CYS J 1 163 ? 25.421 68.450 -27.487 1.00 49.98 150 CYS J O 1
ATOM 14189 N N . MET J 1 164 ? 25.104 66.244 -27.737 1.00 49.65 151 MET J N 1
ATOM 14190 C CA . MET J 1 164 ? 24.307 65.990 -26.513 1.00 52.89 151 MET J CA 1
ATOM 14191 C C . MET J 1 164 ? 24.950 65.416 -25.236 1.00 55.39 151 MET J C 1
ATOM 14192 O O . MET J 1 164 ? 24.413 65.594 -24.146 1.00 58.45 151 MET J O 1
ATOM 14197 N N . THR J 1 165 ? 26.112 64.783 -25.346 1.00 66.21 152 THR J N 1
ATOM 14198 C CA . THR J 1 165 ? 26.783 64.175 -24.194 1.00 61.97 152 THR J CA 1
ATOM 14199 C C . THR J 1 165 ? 27.697 65.137 -23.424 1.00 53.80 152 THR J C 1
ATOM 14200 O O . THR J 1 165 ? 27.821 65.065 -22.201 1.00 66.19 152 THR J O 1
ATOM 14204 N N . ILE J 1 166 ? 28.324 66.059 -24.130 1.00 52.32 153 ILE J N 1
ATOM 14205 C CA . ILE J 1 166 ? 29.374 66.925 -23.550 1.00 56.67 153 ILE J CA 1
ATOM 14206 C C . ILE J 1 166 ? 28.871 68.317 -23.258 1.00 57.96 153 ILE J C 1
ATOM 14207 O O . ILE J 1 166 ? 29.525 69.111 -22.604 1.00 75.58 153 ILE J O 1
ATOM 14212 N N . ARG J 1 167 ? 27.817 68.668 -23.919 1.00 65.79 154 ARG J N 1
ATOM 14213 C CA . ARG J 1 167 ? 27.380 70.065 -24.092 1.00 64.15 154 ARG J CA 1
ATOM 14214 C C . ARG J 1 167 ? 25.871 70.089 -24.118 1.00 63.43 154 ARG J C 1
ATOM 14215 O O . ARG J 1 167 ? 25.328 69.260 -24.857 1.00 77.71 154 ARG J O 1
ATOM 14223 N N . GLY J 1 168 ? 25.262 70.997 -23.354 1.00 56.72 155 GLY J N 1
ATOM 14224 C CA . GLY J 1 168 ? 23.904 71.362 -23.261 1.00 58.55 155 GLY J CA 1
ATOM 14225 C C . GLY J 1 168 ? 22.791 70.594 -22.637 1.00 55.75 155 GLY J C 1
ATOM 14226 O O . GLY J 1 168 ? 22.133 71.143 -21.769 1.00 51.81 155 GLY J O 1
ATOM 14227 N N . VAL J 1 169 ? 22.603 69.335 -23.038 1.00 59.62 156 VAL J N 1
ATOM 14228 C CA . VAL J 1 169 ? 21.518 68.528 -22.484 1.00 71.36 156 VAL J CA 1
ATOM 14229 C C . VAL J 1 169 ? 22.263 67.746 -21.420 1.00 66.37 156 VAL J C 1
ATOM 14230 O O . VAL J 1 169 ? 21.764 67.527 -20.317 1.00 66.36 156 VAL J O 1
ATOM 14234 N N . ASN J 1 170 ? 23.473 67.320 -21.766 1.00 65.84 157 ASN J N 1
ATOM 14235 C CA . ASN J 1 170 ? 24.305 66.518 -20.888 1.00 70.90 157 ASN J CA 1
ATOM 14236 C C . ASN J 1 170 ? 23.559 65.225 -20.551 1.00 78.48 157 ASN J C 1
ATOM 14237 O O . ASN J 1 170 ? 23.177 64.926 -19.420 1.00 78.07 157 ASN J O 1
ATOM 14242 N N . LYS J 1 171 ? 23.276 64.512 -21.631 1.00 78.66 158 LYS J N 1
ATOM 14243 C CA . LYS J 1 171 ? 22.501 63.281 -21.584 1.00 71.09 158 LYS J CA 1
ATOM 14244 C C . LYS J 1 171 ? 23.324 62.182 -22.256 1.00 71.95 158 LYS J C 1
ATOM 14245 O O . LYS J 1 171 ? 23.075 61.820 -23.412 1.00 64.31 158 LYS J O 1
ATOM 14251 N N . PRO J 1 172 ? 24.325 61.659 -21.533 1.00 78.87 159 PRO J N 1
ATOM 14252 C CA . PRO J 1 172 ? 25.083 60.547 -22.078 1.00 73.11 159 PRO J CA 1
ATOM 14253 C C . PRO J 1 172 ? 24.214 59.288 -22.149 1.00 66.59 159 PRO J C 1
ATOM 14254 O O . PRO J 1 172 ? 23.339 59.088 -21.297 1.00 62.80 159 PRO J O 1
ATOM 14258 N N . GLY J 1 173 ? 24.422 58.472 -23.179 1.00 60.30 160 GLY J N 1
ATOM 14259 C CA . GLY J 1 173 ? 23.650 57.231 -23.335 1.00 56.68 160 GLY J CA 1
ATOM 14260 C C . GLY J 1 173 ? 22.417 57.347 -24.213 1.00 53.28 160 GLY J C 1
ATOM 14261 O O . GLY J 1 173 ? 21.821 56.348 -24.588 1.00 55.21 160 GLY J O 1
ATOM 14262 N N . THR J 1 174 ? 22.061 58.572 -24.570 1.00 49.35 161 THR J N 1
ATOM 14263 C CA . THR J 1 174 ? 20.982 58.807 -25.492 1.00 52.81 161 THR J CA 1
ATOM 14264 C C . THR J 1 174 ? 21.389 58.370 -26.890 1.00 46.43 161 THR J C 1
ATOM 14265 O O . THR J 1 174 ? 22.447 58.752 -27.399 1.00 45.37 161 THR J O 1
ATOM 14269 N N . LYS J 1 175 ? 20.511 57.603 -27.513 1.00 44.56 162 LYS J N 1
ATOM 14270 C CA . LYS J 1 175 ? 20.735 57.114 -28.846 1.00 47.59 162 LYS J CA 1
ATOM 14271 C C . LYS J 1 175 ? 19.685 57.728 -29.747 1.00 44.60 162 LYS J C 1
ATOM 14272 O O . LYS J 1 175 ? 18.507 57.753 -29.409 1.00 38.26 162 LYS J O 1
ATOM 14278 N N . THR J 1 176 ? 20.097 58.143 -30.929 1.00 39.41 163 THR J N 1
ATOM 14279 C CA . THR J 1 176 ? 19.146 58.539 -31.947 1.00 42.77 163 THR J CA 1
ATOM 14280 C C . THR J 1 176 ? 19.051 57.470 -33.022 1.00 38.64 163 THR J C 1
ATOM 14281 O O . THR J 1 176 ? 20.052 56.938 -33.466 1.00 34.82 163 THR J O 1
ATOM 14285 N N . ILE J 1 177 ? 17.826 57.155 -33.422 1.00 39.63 164 ILE J N 1
ATOM 14286 C CA . ILE J 1 177 ? 17.582 56.111 -34.402 1.00 36.99 164 ILE J CA 1
ATOM 14287 C C . ILE J 1 177 ? 16.754 56.651 -35.543 1.00 37.48 164 ILE J C 1
ATOM 14288 O O . ILE J 1 177 ? 15.686 57.230 -35.331 1.00 41.37 164 ILE J O 1
ATOM 14293 N N . THR J 1 178 ? 17.294 56.528 -36.743 1.00 34.70 165 THR J N 1
ATOM 14294 C CA . THR J 1 178 ? 16.659 57.042 -37.939 1.00 39.44 165 THR J CA 1
ATOM 14295 C C . THR J 1 178 ? 16.434 55.898 -38.888 1.00 42.91 165 THR J C 1
ATOM 14296 O O . THR J 1 178 ? 17.115 54.879 -38.807 1.00 45.40 165 THR J O 1
ATOM 14300 N N . SER J 1 179 ? 15.442 56.028 -39.753 1.00 48.49 166 SER J N 1
ATOM 14301 C CA . SER J 1 179 ? 15.195 55.001 -40.750 1.00 53.64 166 SER J CA 1
ATOM 14302 C C . SER J 1 179 ? 14.683 55.585 -42.051 1.00 52.66 166 SER J C 1
ATOM 14303 O O . SER J 1 179 ? 14.120 56.664 -42.091 1.00 68.85 166 SER J O 1
ATOM 14306 N N . ALA J 1 180 ? 14.904 54.843 -43.115 1.00 51.87 167 ALA J N 1
ATOM 14307 C CA . ALA J 1 180 ? 14.426 55.200 -44.429 1.00 49.32 167 ALA J CA 1
ATOM 14308 C C . ALA J 1 180 ? 14.017 53.897 -45.083 1.00 46.57 167 ALA J C 1
ATOM 14309 O O . ALA J 1 180 ? 14.804 52.964 -45.145 1.00 41.53 167 ALA J O 1
ATOM 14311 N N . VAL J 1 181 ? 12.802 53.857 -45.602 1.00 44.40 168 VAL J N 1
ATOM 14312 C CA . VAL J 1 181 ? 12.352 52.735 -46.375 1.00 46.84 168 VAL J CA 1
ATOM 14313 C C . VAL J 1 181 ? 11.996 53.164 -47.801 1.00 51.54 168 VAL J C 1
ATOM 14314 O O . VAL J 1 181 ? 11.408 54.213 -48.013 1.00 54.88 168 VAL J O 1
ATOM 14318 N N . ARG J 1 182 ? 12.373 52.346 -48.777 1.00 52.45 169 ARG J N 1
ATOM 14319 C CA . ARG J 1 182 ? 11.986 52.587 -50.148 1.00 50.05 169 ARG J CA 1
ATOM 14320 C C . ARG J 1 182 ? 11.517 51.306 -50.777 1.00 47.94 169 ARG J C 1
ATOM 14321 O O . ARG J 1 182 ? 11.886 50.209 -50.349 1.00 47.18 169 ARG J O 1
ATOM 14329 N N . GLY J 1 183 ? 10.718 51.457 -51.822 1.00 50.55 170 GLY J N 1
ATOM 14330 C CA . GLY J 1 183 ? 10.265 50.324 -52.602 1.00 49.42 170 GLY J CA 1
ATOM 14331 C C . GLY J 1 183 ? 9.411 49.397 -51.759 1.00 50.26 170 GLY J C 1
ATOM 14332 O O . GLY J 1 183 ? 8.505 49.842 -51.073 1.00 51.67 170 GLY J O 1
ATOM 14333 N N . ALA J 1 184 ? 9.694 48.100 -51.838 1.00 44.85 171 ALA J N 1
ATOM 14334 C CA . ALA J 1 184 ? 8.854 47.109 -51.217 1.00 47.68 171 ALA J CA 1
ATOM 14335 C C . ALA J 1 184 ? 8.771 47.261 -49.715 1.00 48.88 171 ALA J C 1
ATOM 14336 O O . ALA J 1 184 ? 7.784 46.885 -49.110 1.00 56.28 171 ALA J O 1
ATOM 14338 N N . PHE J 1 185 ? 9.816 47.794 -49.099 1.00 52.50 172 PHE J N 1
ATOM 14339 C CA . PHE J 1 185 ? 9.818 47.953 -47.645 1.00 48.21 172 PHE J CA 1
ATOM 14340 C C . PHE J 1 185 ? 8.823 49.006 -47.201 1.00 50.18 172 PHE J C 1
ATOM 14341 O O . PHE J 1 185 ? 8.376 49.006 -46.057 1.00 48.57 172 PHE J O 1
ATOM 14349 N N . LYS J 1 186 ? 8.496 49.920 -48.104 1.00 50.59 173 LYS J N 1
ATOM 14350 C CA . LYS J 1 186 ? 7.536 50.962 -47.794 1.00 51.17 173 LYS J CA 1
ATOM 14351 C C . LYS J 1 186 ? 6.143 50.388 -47.601 1.00 53.11 173 LYS J C 1
ATOM 14352 O O . LYS J 1 186 ? 5.382 50.916 -46.825 1.00 50.88 173 LYS J O 1
ATOM 14358 N N . ASN J 1 187 ? 5.805 49.320 -48.311 1.00 60.44 174 ASN J N 1
ATOM 14359 C CA . ASN J 1 187 ? 4.428 48.810 -48.319 1.00 71.32 174 ASN J CA 1
ATOM 14360 C C . ASN J 1 187 ? 4.250 47.502 -47.577 1.00 62.91 174 ASN J C 1
ATOM 14361 O O . ASN J 1 187 ? 3.131 47.086 -47.347 1.00 70.02 174 ASN J O 1
ATOM 14366 N N . ASP J 1 188 ? 5.348 46.821 -47.277 1.00 59.99 175 ASP J N 1
ATOM 14367 C CA . ASP J 1 188 ? 5.274 45.500 -46.694 1.00 56.94 175 ASP J CA 1
ATOM 14368 C C . ASP J 1 188 ? 5.751 45.516 -45.254 1.00 53.23 175 ASP J C 1
ATOM 14369 O O . ASP J 1 188 ? 6.953 45.421 -44.961 1.00 62.61 175 ASP J O 1
ATOM 14374 N N . ASP J 1 189 ? 4.802 45.656 -44.354 1.00 47.56 176 ASP J N 1
ATOM 14375 C CA . ASP J 1 189 ? 5.112 45.756 -42.951 1.00 51.40 176 ASP J CA 1
ATOM 14376 C C . ASP J 1 189 ? 5.699 44.467 -42.394 1.00 45.94 176 ASP J C 1
ATOM 14377 O O . ASP J 1 189 ? 6.544 44.506 -41.495 1.00 49.33 176 ASP J O 1
ATOM 14382 N N . LYS J 1 190 ? 5.328 43.326 -42.954 1.00 48.21 177 LYS J N 1
ATOM 14383 C CA . LYS J 1 190 ? 5.917 42.054 -42.495 1.00 52.10 177 LYS J CA 1
ATOM 14384 C C . LYS J 1 190 ? 7.416 42.012 -42.749 1.00 45.48 177 LYS J C 1
ATOM 14385 O O . LYS J 1 190 ? 8.206 41.579 -41.921 1.00 46.28 177 LYS J O 1
ATOM 14391 N N . LEU J 1 191 ? 7.791 42.478 -43.923 1.00 44.21 178 LEU J N 1
ATOM 14392 C CA . LEU J 1 191 ? 9.172 42.549 -44.304 1.00 47.50 178 LEU J CA 1
ATOM 14393 C C . LEU J 1 191 ? 9.950 43.492 -43.373 1.00 48.78 178 LEU J C 1
ATOM 14394 O O . LEU J 1 191 ? 11.040 43.153 -42.896 1.00 45.37 178 LEU J O 1
ATOM 14399 N N . ARG J 1 192 ? 9.405 44.678 -43.112 1.00 43.83 179 ARG J N 1
ATOM 14400 C CA . ARG J 1 192 ? 10.070 45.617 -42.197 1.00 40.52 179 ARG J CA 1
ATOM 14401 C C . ARG J 1 192 ? 10.268 44.991 -40.857 1.00 39.61 179 ARG J C 1
ATOM 14402 O O . ARG J 1 192 ? 11.333 45.085 -40.229 1.00 46.86 179 ARG J O 1
ATOM 14410 N N . SER J 1 193 ? 9.243 44.277 -40.452 1.00 40.55 180 SER J N 1
ATOM 14411 C CA . SER J 1 193 ? 9.246 43.609 -39.186 1.00 40.72 180 SER J CA 1
ATOM 14412 C C . SER J 1 193 ? 10.337 42.538 -39.075 1.00 37.57 180 SER J C 1
ATOM 14413 O O . SER J 1 193 ? 10.960 42.350 -38.020 1.00 42.29 180 SER J O 1
ATOM 14416 N N . GLU J 1 194 ? 10.524 41.791 -40.146 1.00 37.97 181 GLU J N 1
ATOM 14417 C CA . GLU J 1 194 ? 11.513 40.732 -40.150 1.00 44.82 181 GLU J CA 1
ATOM 14418 C C . GLU J 1 194 ? 12.912 41.343 -40.057 1.00 42.00 181 GLU J C 1
ATOM 14419 O O . GLU J 1 194 ? 13.780 40.862 -39.326 1.00 41.87 181 GLU J O 1
ATOM 14425 N N . VAL J 1 195 ? 13.115 42.443 -40.762 1.00 40.37 182 VAL J N 1
ATOM 14426 C CA . VAL J 1 195 ? 14.382 43.113 -40.694 1.00 39.66 182 VAL J CA 1
ATOM 14427 C C . VAL J 1 195 ? 14.656 43.529 -39.276 1.00 44.53 182 VAL J C 1
ATOM 14428 O O . VAL J 1 195 ? 15.770 43.304 -38.745 1.00 54.39 182 VAL J O 1
ATOM 14432 N N . LEU J 1 196 ? 13.664 44.141 -38.644 1.00 42.56 183 LEU J N 1
ATOM 14433 C CA . LEU J 1 196 ? 13.863 44.599 -37.275 1.00 42.89 183 LEU J CA 1
ATOM 14434 C C . LEU J 1 196 ? 14.179 43.438 -36.349 1.00 42.39 183 LEU J C 1
ATOM 14435 O O . LEU J 1 196 ? 15.051 43.549 -35.509 1.00 53.05 183 LEU J O 1
ATOM 14440 N N . ALA J 1 197 ? 13.544 42.291 -36.534 1.00 40.09 184 ALA J N 1
ATOM 14441 C CA . ALA J 1 197 ? 13.873 41.157 -35.682 1.00 40.96 184 ALA J CA 1
ATOM 14442 C C . ALA J 1 197 ? 15.320 40.715 -35.896 1.00 43.87 184 ALA J C 1
ATOM 14443 O O . ALA J 1 197 ? 16.049 40.495 -34.920 1.00 46.78 184 ALA J O 1
ATOM 14445 N N . LEU J 1 198 ? 15.747 40.625 -37.160 1.00 39.26 185 LEU J N 1
ATOM 14446 C CA . LEU J 1 198 ? 17.117 40.194 -37.483 1.00 42.47 185 LEU J CA 1
ATOM 14447 C C . LEU J 1 198 ? 18.203 41.177 -36.985 1.00 41.28 185 LEU J C 1
ATOM 14448 O O . LEU J 1 198 ? 19.318 40.787 -36.650 1.00 42.92 185 LEU J O 1
ATOM 14453 N N . ILE J 1 199 ? 17.848 42.440 -36.875 1.00 41.46 186 ILE J N 1
ATOM 14454 C CA . ILE J 1 199 ? 18.757 43.438 -36.328 1.00 49.08 186 ILE J CA 1
ATOM 14455 C C . ILE J 1 199 ? 18.926 43.329 -34.814 1.00 54.72 186 ILE J C 1
ATOM 14456 O O . ILE J 1 199 ? 19.992 43.692 -34.322 1.00 51.33 186 ILE J O 1
ATOM 14461 N N . LYS J 1 200 ? 17.887 42.858 -34.107 1.00 61.56 187 LYS J N 1
ATOM 14462 C CA . LYS J 1 200 ? 17.885 42.645 -32.655 1.00 68.69 187 LYS J CA 1
ATOM 14463 C C . LYS J 1 200 ? 18.436 41.256 -32.257 1.00 81.60 187 LYS J C 1
ATOM 14464 O O . LYS J 1 200 ? 17.630 40.343 -32.061 1.00 91.16 187 LYS J O 1
ATOM 14466 N N . HIS J 1 201 ? 19.746 41.082 -32.116 1.00 93.40 188 HIS J N 1
ATOM 14467 C CA . HIS J 1 201 ? 20.401 39.829 -31.737 1.00 105.14 188 HIS J CA 1
ATOM 14468 C C . HIS J 1 201 ? 21.655 40.362 -31.053 1.00 101.94 188 HIS J C 1
ATOM 14469 O O . HIS J 1 201 ? 22.098 39.835 -30.057 1.00 84.51 188 HIS J O 1
#

Sequence (1860 aa):
QIDKQKIADAVKVILEAVGENPDREGLIDTPMRVARMYEEVFAGLKKDPSVHFDTIFEEQHEELVLVKDIRFSSMCEHHLVPFFGVAHVAYLPQNGRVAGLSKLARVVDDVSRRPQLQERITTTVAEIMMEKLKPLGVMVIMEAEHMCMTIRGVNKPGTKTITSAVRGAFKNDDKLRSEVLALIKHQIDKQKIADAVKVILEAVGENPDREGLIDTPMRVARMYEEVFAGLKKDPSVHFDTIFEEQHEELVLVKDIRFSSMCEHHLVPFFGVAHVAYLPQNGRVAGLSKLARVVDDVSRRPQLQERITTTVAEIMMEKLKPLGVMVIMEAEHMCMTIRGVNKPGTKTITSAVRGAFKNDDKLRSEVLALIKHQIDKQKIADAVKVILEAVGENPDREGLIDTPMRVARMYEEVFAGLKKDPSVHFDTIFEEQHEELVLVKDIRFSSMCEHHLVPFFGVAHVAYLPQNGRVAGLSKLARVVDDVSRRPQLQERITTTVAEIMMEKLKPLGVMVIMEAEHMCMTIRGVNKPGTKTITSAVRGAFKNDDKLRSEVLALIKHQIDKQKIADAVKVILEAVGENPDREGLIDTPMRVARMYEEVFAGLKKDPSVHFDTIFEEQHEELVLVKDIRFSSMCEHHLVPFFGVAHVAYLPQNGRVAGLSKLARVVDDVSRRPQLQERITTTVAEIMMEKLKPLGVMVIMEAEHMCMTIRGVNKPGTKTITSAVRGAFKNDDKLRSEVLALIKHQIDKQKIADAVKVILEAVGENPDREGLIDTPMRVARMYEEVFAGLKKDPSVHFDTIFEEQHEELVLVKDIRFSSMCEHHLVPFFGVAHVAYLPQNGRVAGLSKLARVVDDVSRRPQLQERITTTVAEIMMEKLKPLGVMVIMEAEHMCMTIRGVNKPGTKTITSAVRGAFKNDDKLRSEVLALIKHQIDKQKIADAVKVILEAVGENPDREGLIDTPMRVARMYEEVFAGLKKDPSVHFDTIFEEQHEELVLVKDIRFSSMCEHHLVPFFGVAHVAYLPQNGRVAGLSKLARVVDDVSRRPQLQERITTTVAEIMMEKLKPLGVMVIMEAEHMCMTIRGVNKPGTKTITSAVRGAFKNDDKLRSEVLALIKHQIDKQKIADAVKVILEAVGENPDREGLIDTPMRVARMYEEVFAGLKKDPSVHFDTIFEEQHEELVLVKDIRFSSMCEHHLVPFFGVAHVAYLPQNGRVAGLSKLARVVDDVSRRPQLQERITTTVAEIMMEKLKPLGVMVIMEAEHMCMTIRGVNKPGTKTITSAVRGAFKNDDKLRSEVLALIKHQIDKQKIADAVKVILEAVGENPDREGLIDTPMRVARMYEEVFAGLKKDPSVHFDTIFEEQHEELVLVKDIRFSSMCEHHLVPFFGVAHVAYLPQNGRVAGLSKLARVVDDVSRRPQLQERITTTVAEIMMEKLKPLGVMVIMEAEHMCMTIRGVNKPGTKTITSAVRGAFKNDDKLRSEVLALIKHQIDKQKIADAVKVILEAVGENPDREGLIDTPMRVARMYEEVFAGLKKDPSVHFDTIFEEQHEELVLVKDIRFSSMCEHHLVPFFGVAHVAYLPQNGRVAGLSKLARVVDDVSRRPQLQERITTTVAEIMMEKLKPLGVMVIMEAEHMCMTIRGVNKPGTKTITSAVRGAFKNDDKLRSEVLALIKHQIDKQKIADAVKVILEAVGENPDREGLIDTPMRVARMYEEVFAGLKKDPSVHFDTIFEEQHEELVLVKDIRFSSMCEHHLVPFFGVAHVAYLPQNGRVAGLSKLARVVDDVSRRPQLQERITTTVAEIMMEKLKPLGVMVIMEAEHMCMTIRGVNKPGTKTITSAVRGAFKNDDKLRSEVLALIKH

CATH classification: 3.30.1130.10

Secondary structure (DSSP, 8-state):
---HHHHHHHHHHHHHHTT--TTSTTTTTHHHHHHHHHHHHTGGGGS-GGGGGSSPPBSP--S-EEEEEEEEEEEETTT--EEEEEEEEEEE-STT-B--HHHHHHHHHHHHSSEE-HHHHHHHHHHHHHHHH--SEEEEEEEEEEHHHHSSTT--TT-EEEEEEEEEHHHH-HHHHHHHHHHHH-/---HHHHHHHHHHHHHHTT--TTSTTTTTHHHHHHHHHHHHTGGGGS-GGGGGGS-EE----S-EEEEEEEEEEEETTT--EEEEEEEEEEE-STTEE--HHHHHHHHHHHHSSEE-HHHHHHHHHHHHHHHH--SEEEEEEEEEEHHHHSSTT--TT-EEEEEEEEEHHHH-HHHHHHHHHHHH-/---HHHHHHHHHHHHHHTT--TTSTTTTTHHHHHHHHHHHHTGGGGS-GGGGGSS-EE-S--S-EEEEEEEEEEEETTT--EEEEEEEEEEE-STTEE--HHHHHHHHHHHHSSEE-HHHHHHHHHHHHHHHH--SEEEEEEEEEEHHHHTSTT--TT-EEEEEEEEEHHHH-HHHHHHHHHHHH-/---HHHHHHHHHHHHHHTT--TTSTTTTTHHHHHHHHHHHHTGGGGS-GGGGGS--B-----S-EEEEEEEEEEEETTT--EEEEEEEEEEE--SS-BPPHHHHHHHHHHHHSSEE-HHHHHHHHHHHHHHHH--SEEEEEEEEEEHHHHSSTT--TT-EEEEEEEEEHHHH-HHHHHHHHHHHH-/---HHHHHHHHHHHHHHHT--TTSTTTTTHHHHHHHHHHHHTGGGGS-GGGG--EEE-TT--S-EEEEEEEEEEEETTT--EEEEEEEEEEE-STTEEE-HHHHHHHHHHHHSSEE-HHHHHHHHHHHHHHHH--SEEEEEEEEEEHHHHSSTT--TT-EEEEEEEEEHHHH-HHHHHHHHHHHH-/---HHHHHHHHHHHHHHTT--TTSTTTTTHHHHHHHHHHHHTGGGGS-GGGGGSS-B-----S-EEEEEEEEEEEETTT--EEEEEEEEEEE-STT-B--HHHHHHHHHHHHSSEE-HHHHHHHHHHHHHHHH--SEEEEEEEEEEHHHHSSTT--TT-EEEEEEEEEHHHH-HHHHHHHHHHHH-/---HHHHHHHHHHHHHHHT--TTSTTTTTHHHHHHHHHHHHTGGGGS-GGGG---EEE-S--S-EEEEEEEEEEEETTT--EEEEEEEEEEE-STTEEE-HHHHHHHHHHHHSSEE-HHHHHHHHHHHHHHHH--SEEEEEEEEEEHHHHSSTT--TT-EEEEEEEEEHHHH-HHHHHHHHHHH--/---HHHHHHHHHHHHHHTT--TTSTTTTTHHHHHHHHHHHHTGGGGS-TTTT--EEE-TT--S-EEEEEEEEEEEETTT--EEEEEEEEEEE-STTEEE-HHHHHHHHHHHHSSEE-HHHHHHHHHHHHHHHH--SEEEEEEEEEEHHHHSSTT--TT-EEEEEEEEEHHHH-HHHHHHHHHHHH-/---HHHHHHHHHHHHHHHT--TTSTTTTTHHHHHHHHHHHHTGGGGS-S-S---EEE-TT--S-EEEEEEEEEEEETTT--EEEEEEEEEEE-STTEEE-HHHHHHHHHHHHSSEE-HHHHHHHHHHHHHHHH--SEEEEEEEEEEHHHHSSTT--TT-EEEEEEEEEHHHH-HHHHHHHHHHHH-/---HHHHHHHHHHHHHHTT--TTSTTTTTHHHHHHHHHHHHTGGGGS-GGGGGGS-EE----S-EEEEEEEEEEEETTT--EEEEEEEEEEE-STTEE--HHHHHHHHHHHHSSEE-HHHHHHHHHHHHHHHH--SEEEEEEEEEEHHHHTSTT--TT-EEEEEEEEEHHHH-HHHHHHHHHHH--

Nearest PDB structures (foldseek):
  4uqf-assembly1_A  TM=9.902E-01  e=8.567E-38  Listeria monocytogenes
  1wm9-assembly1_A  TM=9.592E-01  e=9.018E-23  Thermus thermophilus HB8
  1is7-assembly1_B  TM=9.691E-01  e=1.870E-22  Rattus norvegicus
  6z80-assembly1_A  TM=9.651E-01  e=1.669E-21  Homo sapiens
  1is8-assembly1_D  TM=9.665E-01  e=4.690E-21  Rattus norvegicus

Organism: Listeria monocytogenes serovar 1/2a (strain ATCC BAA-679 / EGD-e) (NCBI:txid169963)

Foldseek 3Di:
DDPLVVQLVVVLVVCVVVPHDCPDPVRVCVSSVVSVVLCFLQVLVVDDLLCLLVDQFDDADFAKDKDWFLKEKAAALVPRHIKITIKMKMFGADRRGHHDPVSLSSSLHSLRSRHDDPQCSAVVSQVSCCVRRVTQKMKMKTKIDDPVQCVDPNHDPPDIDMYMDIDHPVVPDVVVVVVSVVVRPD/DDPLVVQLVVVLVVCVVVPHDCPDPVRVCVSSVVSVVLCFLQVLVVDDLLVLLVDWDADPDFDKDKDWFLKEWAAALVPRHIKITIKMKMFGADRRTDHDPVSLSSSLSSLRSRHDDPQCSAVVSQVSCCVRRVTQKMKMKTKIDTPVQCVDPNHDPPDIDMYMDIDHPVVPDVVVVVVSVVVRPD/DDPLVVQLVVVLVVCVVVPHDCPDPVNVCVSSVVSVVLCFLQVLVVDDLLVLLVDWDADQAFDKDKDWFLKEKAAALVPRHIKITIKMKMFGADRRTDHDPVSLSSSLHSLRSRHDDPQCSAVVSQVSCCVRRVTQKMKMKDKIDHPCACVDDVNDPPDIDMYMDIDHPVVPDVVVVVVSVVVRPD/DDPLVVQLVVVLVVCVVVPHDCPPPVRVCVSSVVSVVLCFLQVLVVDDLLVLLVDFFFDPDFDKDKDWFLKEKAAALVPRHIKITIKMKMFGADGRRDHDPVSLSSSLSSLRSRHDDPQCSQVVSQVSCCVRRVTQKMKMKTKIDDPVQCVDPNHDPPDIDMYMDIDHPVVPDVVVVVVNVVVRPD/DDDLVVQLVVVLVVCVVVPHDCPDPVRVCVSSVVSVVLCFLQVLVVDDLLPLFPWDADAQQFDKDKDWFLKEKAAALVPRHIKITIKMKMFGAGRRTHGDPVSLSSSLHSLRSRHDDPQCSAVVSQVSCCVRRVTQKMKMKDKIDDPVQCVDPNHDPPDIDMYMDIDHPVVPDVVVVVVSVVVRVD/DDDLVVQLVVVLVVCVVVPHDCPDPVRVCVSSVVSVVLCFLQVLVVDDLLVLLVDWDQDADFDKDKDWFQKEKAAALVHRHIKITIKMKMFGAHSRGDHDPVSLSSSLSSLRSRHDDPQCSAVVSQVSCCVRRVTQKMKMKTKIDTPVQCVDPNHDPPDIDMYMDIDHPVVPDVVVVVVSVVVRVD/DDDLVVQLVVVLVVCVVVPHDCPDPVRVCVSSVVSVVLCFLQVLVVDDLLVLDDPWDADQAFDKDKDWFLKEKAAALVPRHIKITIKMKMFGADRRTDHDPVSLSSSLHSLRSRHDDPQCSAVVSQVSCCVGRVTQKMKMKDKIDTPVQCVDPNHDPPDIDMYMDIDHPVVPDVVVVVVSVVVRPD/DDPLVVQLVVVLVVCVVVPHDCPDPVNVCVSSVVSVVLCFLQVLVVDDLLPLWAWDFDAPQFDKDKDWFLKEKAAALVPRHIKITIKMKMFGADRRTGTDPVSLSSSLHSLRSRHDDPQVSAVVSQVSCCVRRVTQKMKMKTKIDTPVQCVDPNHDPPDIDMYMDIDHPVVPDVVVVVVSVVVRPD/DDPLVVQLVVVLVVCVVVPHDCPDPVNVCVSSVVSVVLCFLQVLVVDDLDPDWAWDADDPQQDKDKDWFLKEKAAALVPRHIKITIKMKMFGADRRGDTDPVSLSSSLHSLRSRHDDPQCSAVVSQVSCCVRRVTQKMKMKDKIDTPVQCVDPNHDPPDIDMYMDIDHPVVPDVVVVVVSVVVRPD/DDDLVVQLVVVLVVCVVVPHDCPDPVRVCVSSVVSVVLCFLQVLVVDDLLVLLVDWDADQDFDKDKDWFQKEKAAALVPRHIKITIKMKMFGADNRTDHDPVSLSSSLHSLRSRHDDPQCSAVVSQVSCCVRRVTQKMKMKDKIDDPCACVDDVNDPPDIDMYMDIDHPVVPDVVVVVVNVVVNVD

Solvent-accessible surface area: 60409 Å² total; per-residue (Å²): 194,13,67,53,113,105,0,5,90,6,4,90,51,5,0,94,16,2,42,24,79,19,100,58,116,12,1,102,73,0,14,41,26,4,0,119,4,17,48,65,2,1,26,1,30,113,105,83,19,19,74,37,4,92,54,140,60,35,92,142,17,146,32,19,16,0,5,7,44,1,73,10,11,2,3,5,1,23,18,15,3,1,1,40,20,26,0,2,0,0,2,30,4,52,112,4,63,16,11,7,35,19,43,2,0,87,0,0,33,16,3,1,47,68,0,4,14,2,7,51,0,0,21,39,1,0,68,10,0,48,122,62,0,143,6,89,0,0,6,0,2,0,14,1,21,15,0,14,3,13,20,30,45,12,35,10,20,29,4,70,2,0,0,12,0,21,42,29,31,0,117,128,58,32,72,22,29,56,22,1,14,36,6,6,56,81,185,15,68,50,104,103,0,4,78,6,3,88,52,5,1,94,17,2,39,18,78,19,96,58,106,15,0,95,81,0,15,54,62,3,0,122,3,15,56,62,9,6,24,0,36,112,93,82,19,32,78,34,10,124,59,44,28,56,38,105,10,120,31,11,2,0,1,9,47,0,86,8,26,6,5,7,1,38,16,15,4,1,1,39,17,29,0,5,0,0,2,25,0,72,78,0,74,4,6,11,27,7,68,4,1,61,1,0,22,5,3,2,74,70,1,5,23,7,20,54,0,0,26,42,3,0,83,16,2,48,134,25,2,119,5,80,0,0,10,1,3,1,14,0,26,20,0,13,3,12,20,43,45,12,49,18,16,21,4,66,13,3,5,13,0,25,38,27,32,0,119,128,57,36,71,21,36,58,27,0,6,41,4,9,49,96,204,18,68,66,102,104,0,4,79,7,3,86,51,7,0,90,14,0,47,21,81,16,100,63,148,19,0,96,68,0,14,54,55,4,0,120,4,16,51,63,9,4,21,0,31,115,95,84,20,14,80,29,4,100,77,44,36,108,52,172,9,118,33,13,1,0,0,8,44,0,74,10,29,7,3,1,3,37,14,16,3,1,1,43,18,27,0,5,0,0,2,25,0,62,118,2,62,5,7,10,30,12,66,3,0,71,1,0,26,5,2,2,79,82,1,4,17,1,4,54,0,0,21,40,2,0,87,16,0,53,106,57,0,125,6,84,0,0,8,0,3,1,18,1,26,5,0,7,2,14,17,46,40,23,57,13,18,23,2,69,0,2,0,12,0,19,43,29,31,0,120,126,58,34,74,23,35,58,29,0,8,41,6,9,56,81,184,12,69,49,100,103,0,5,77,7,3,85,49,5,0,82,14,2,41,22,82,16,88,55,110,9,0,96,82,0,14,55,53,4,0,121,3,16,52,64,10,1,23,0,32,115,94,84,19,18,77,34,1,95,61,67,50,92,56,129,11,120,22,12,4,0,1,8,46,0,57,8,26,6,4,6,0,15,18,14,3,2,1,20,9,27,0,5,0,0,3,25,2,71,81,0,64,9,12,14,33,11,55,1,0,85,0,0,23,5,3,2,69,68,1,3,17,3,13,62,0,0,22,39,1,0,73,12,0,52,106,55,1,120,8,87,0,0,8,1,3,1,24,1,24,12,0,11,1,8,20,24,42,11,52,18,16,35,1,79,3,1,1,13,0,22,40,29,31,0,125,125,57,35,65,22,30,59,18,1,10,21,4,10,95,82,186,17,68,44,110,102,0,7,78,6,4,94,55,5,0,95,16,1,38,23,79,17,101,59,124,13,0,98,80,0,15,57,56,3,0,120,5,17,57,69,8,6,45,2,38,124,45,82,19,19,117,18,15,58,33,42,142,12,145,122,11,72,23,13,0,0,2,10,45,1,92,8,25,7,3,5,1,20,15,15,2,0,0,36,16,27,0,5,0,0,1,26,0,55,75,0,57,2,2,10,28,12,60,2,1,96,0,0,27,30,3,2,85,71,1,4,12,1,12,52,0,0,22,41,1,0,71,11,0,52,110,88,0,120,5,71,0,0,8,1,3,0,17,1,24,16,0,11,3,7,18,42,40,32,49,21,19,28,5,69,5,1,0,11,0,21,37,30,31,0,118,127,56,32,59,21,32,57,18,1,5,45,7,12,57,77,142,23,70,57,108,104,0,6,77,6,3,87,52,6,0,93,15,0,39,22,79,18,91,56,156,14,0,115,56,0,14,51,53,3,0,108,6,16,63,68,10,6,26,0,33,122,93,81,20,20,77,35,8,101,71,52,39,66,72,98,21,118,30,12,3,0,2,3,32,2,69,8,25,6,4,6,1,19,16,12,4,1,0,20,10,26,0,4,0,0,2,25,0,57,119,2,70,16,9,34,35,10,58,1,0,70,0,1,27,6,2,3,73,69,1,3,18,2,13,54,0,0,24,40,1,0,72,11,0,51,105,65,0,123,8,78,0,0,9,0,4,0,14,0,25,15,0,11,3,8,2,26,44,12,40,13,19,32,4,69,2,2,0,16,0,23,37,28,28,0,125,128,56,37,70,21,32,58,20,1,11,45,22,2,42,151,139,23,75,58,109,90,0,6,78,7,3,90,51,4,0,92,16,0,41,22,78,19,95,57,92,1,0,93,79,0,14,57,32,2,0,117,4,16,62,66,10,5,43,2,33,119,47,99,20,13,84,43,20,55,61,29,32,80,35,162,4,89,27,14,0,0,1,10,44,0,63,8,26,7,5,5,1,38,17,14,3,1,1,36,18,27,0,5,0,0,1,23,0,61,108,1,84,7,3,23,16,30,13,10,1,32,5,1,21,33,2,2,88,69,1,4,23,3,18,55,0,0,23,40,3,0,72,12,7,52,107,83,5,147,7,73,0,0,8,1,4,0,15,0,21,14,0,9,6,10,14,27,34,10,68,14,12,27,6,67,4,2,1,14,0,22,38,30,32,0,120,128,59,34,74,23,32,57,21,1,12,39,6,9,36,109,185,15,70,54,102,105,0,4,77,7,3,103,58,6,0,106,13,2,40,22,78,24,99,58,92,7,0,103,81,0,16,56,50,4,0,120,4,16,55,68,9,5,42,3,33,118,64,75,22,20,90,81,10,85,43,26,83,26,134,153,8,72,25,14,4,0,4,8,44,0,76,7,22,7,4,6,1,26,19,14,6,1,0,34,17,27,0,5,0,1,2,27,0,61,99,0,95,1,11,4,28,13,54,1,0,87,2,0,23,6,3,2,77,70,1,4,20,4,20,57,0,0,26,41,1,0,71,12,0,52,113,85,0,129,7,72,0,0,8,0,2,0,16,0,24,10,0,12,2,13,17,34,43,11,46,19,28,35,2,67,1,0,0,13,0,23,34,28,27,0,121,126,53,32,62,21,32,56,16,1,5,33,5,9,31,92,192,18,71,52,103,105,0,4,79,7,3,89,51,6,0,94,15,2,44,23,78,18,101,58,111,8,0,98,80,0,12,57,33,3,0,119,3,16,56,76,8,4,44,3,32,122,47,97,30,8,55,75,23,114,30,46,101,23,121,82,6,91,22,14,1,0,1,8,46,0,97,9,24,6,3,6,2,42,19,14,3,0,1,35,16,21,0,6,0,0,1,25,0,63,119,6,83,7,2,37,16,20,23,4,1,105,4,1,21,34,4,2,85,70,1,3,22,2,22,48,0,0,23,39,3,0,86,19,1,53,69,94,4,146,7,81,0,0,7,0,3,0,33,1,23,9,0,12,3,7,20,33,44,14,50,17,19,27,2,67,3,2,0,13,0,22,39,29,30,0,118,125,59,32,69,21,32,56,20,1,12,39,5,23,68,91,183,19,67,50,103,88,0,5,80,6,3,89,51,5,1,93,16,1,41,23,79,17,95,58,117,13,0,93,80,0,14,54,34,3,0,122,6,18,60,68,8,5,25,0,32,116,93,93,19,17,84,32,1,95,72,57,36,90,58,150,15,83,31,14,2,0,3,8,43,2,85,10,29,5,3,0,2,35,14,18,3,1,1,38,17,26,1,5,0,0,2,26,0,55,80,0,52,10,8,30,32,14,60,1,4,83,0,0,25,5,3,2,79,70,1,3,16,1,8,46,0,1,11,42,1,0,59,11,0,48,93,60,0,125,5,73,0,0,8,0,4,0,18,0,24,3,0,6,2,11,14,24,25,11,57,12,22,29,2,69,0,1,2,15,0,19,21,30,31,0,106,126,58,32,72,22,34,59,23,1,7,40,8,12,41,115

B-factor: mean 49.88, std 19.08, range [20.0, 158.65]